Protein 9CPF (pdb70)

Solvent-accessible surface area: 84916 Å² total; per-residue (Å²): 67,85,63,40,49,0,28,0,17,2,35,38,41,24,1,50,61,1,1,39,110,10,1,58,114,0,65,175,82,51,60,31,42,22,44,27,75,77,28,128,52,0,24,60,74,0,40,34,19,6,72,62,32,70,20,0,0,0,0,4,49,15,1,6,21,0,0,19,9,21,102,77,48,11,18,13,88,10,89,10,94,163,73,12,56,85,108,2,54,92,100,0,11,87,10,0,95,30,123,61,107,17,9,0,1,0,3,0,12,10,1,0,2,1,0,26,10,85,111,31,16,90,126,36,13,71,40,3,78,80,1,38,65,28,2,156,116,9,98,98,125,66,60,17,0,1,29,1,9,3,50,66,2,38,16,2,4,2,2,2,5,7,33,36,5,64,4,14,79,123,100,145,55,141,51,67,60,140,38,18,1,1,61,43,84,7,0,32,29,0,0,54,33,1,25,46,2,24,139,81,166,30,12,91,31,117,5,50,52,76,83,4,38,43,7,1,24,144,15,82,0,0,0,6,3,9,1,0,13,5,3,19,61,4,78,113,37,182,24,70,31,8,20,39,54,4,1,38,9,115,63,69,52,1,53,0,8,10,0,0,5,0,0,0,6,1,40,42,4,73,7,78,132,42,0,48,61,0,0,16,92,32,2,1,33,48,121,4,0,88,24,5,25,84,33,44,15,7,0,10,2,0,6,67,61,7,22,118,86,31,44,176,30,104,62,8,53,8,2,86,85,1,18,91,75,13,90,70,9,5,20,26,23,35,1,47,7,3,14,20,6,0,54,28,2,1,46,15,2,10,50,57,163,43,81,18,66,90,1,0,111,32,4,46,52,6,10,72,19,14,109,61,2,52,64,0,0,25,75,0,0,43,22,11,13,50,61,62,77,155,102,47,32,14,143,101,0,8,53,5,0,63,75,1,0,6,1,1,11,20,49,25,40,103,30,0,87,30,11,10,181,61,22,102,9,62,71,123,113,38,6,67,32,6,39,159,2,5,76,56,1,13,72,95,65,68,26,18,14,0,7,1,0,0,4,0,0,8,2,0,33,0,0,68,54,0,89,110,62,91,41,58,72,12,0,23,53,3,0,38,21,1,0,28,1,2,6,98,56,29,46,102,55,7,74,70,73,118,10,10,77,7,0,25,43,63,0,68,117,70,116,73,43,46,0,31,0,24,3,38,38,44,20,0,57,88,1,1,40,112,8,1,60,104,0,80,181,76,52,60,34,41,21,49,26,79,78,33,130,57,0,24,65,57,0,36,17,16,5,52,46,34,74,20,0,0,0,0,3,46,16,2,6,22,0,0,20,9,20,112,77,50,13,17,13,95,9,83,10,93,172,67,12,48,100,116,1,55,91,86,0,9,86,9,0,91,32,116,64,110,20,9,0,0,0,2,0,14,10,0,1,1,1,0,29,9,86,104,30,0,40,40,36,12,54,40,4,78,59,1,41,48,10,2,152,8,0,96,58,42,62,61,16,1,2,25,2,11,2,54,64,2,39,15,0,20,5,3,1,38,7,54,108,9,58,68,83,10,7,63,27,0,0,54,35,0,27,45,3,28,150,84,68,29,10,78,32,99,3,50,54,78,78,4,37,38,6,1,24,147,13,86,0,0,0,5,5,8,0,1,11,4,3,19,58,3,76,110,42,182,24,70,34,9,20,42,26,4,0,17,10,53,59,30,53,2,85,2,32,5,0,0,4,0,0,0,6,1,40,43,4,75,7,80,131,40,0,51,65,0,0,18,91,32,1,2,29,51,111,3,0,89,27,4,25,85,32,44,14,8,1,7,2,0,6,68,57,7,18,118,84,35,44,170,28,102,61,9,53,11,2,89,78,0,18,91,56,6,123,79,10,70,24,85,46,88,9,52,8,58,15,27,6,2,58,23,3,2,39,13,2,9,54,57,162,38,79,19,76,92,0,0,128,39,7,48,71,0,26,122,30,18,103,44,2,30,64,2,0,16,128,0,0,68,54,34,14,76,104,88,46,28,160,100,0,10,83,5,0,84,110,5,0,42,17,7,9,174,105,38,98,118,30,0,90,24,11,7,176,56,22,100,10,59,71,103,110,35,7,65,20,5,37,137,3,5,73,57,0,13,74,97,70,65,30,18,12,0,7,1,0,0,3,0,0,6,3,0,24,0,0,80,51,0,92,110,57,138,43,53,29,11,2,27,43,2,0,43,28,0,0,35,2,4,0,97,54,31,27,125,54,11,103,76,67,140,18,12,58,8,0,13,93,59,0,127,112,64,120,75,43,49,0,26,0,20,2,32,35,41,24,1,58,88,2,1,41,112,8,1,62,103,0,81,175,91,50,62,34,43,22,50,25,74,76,32,130,58,0,24,70,50,0,34,19,10,6,68,55,37,74,12,0,0,0,0,4,50,15,2,6,29,1,0,20,10,20,105,75,50,15,17,14,90,8,87,10,92,148,73,11,53,66,104,1,59,89,96,0,12,96,9,0,100,27,124,58,107,13,8,0,1,0,2,0,3,9,0,1,2,1,0,27,9,83,109,34,14,90,127,36,12,72,40,4,79,85,1,37,67,25,2,156,121,11,98,98,118,64,56,15,1,2,29,2,10,3,51,66,2,38,16,1,6,4,3,3,3,6,34,35,2,69,6,15,120,144,171,42,153,56,64,85,180,50,34,2,2,46,44,84,6,0,63,27,0,0,54,35,0,25,46,3,28,146,84,67,30,12,93,30,106,5,50,53,76,83,4,38,38,7,0,24,110,13,87,0,0,0,5,4,9,0,0,12,4,2,25,56,3,74,113,40,186,24,75,31,8,20,41,45,6,1,38,10,110,68,62,52,2,53,1,12,10,0,0,5,0,0,0,6,1,38,45,2,76,8,77,132,41,0,54,65,0,0,17,92,30,2,2,26,53,102,3,0,88,24,4,25,85,33,34,15,8,0,9,2,0,6,68,59,5,38,124,82,31,44,172,28,105,64,12,56,8,1,74,82,0,7,84,76,12,92,67,8,5,24,27,47,67,1,47,9,3,14,29,6,2,55,27,3,3,52,14,2,11,54,57,158,37,79,20,84,92,1,2,137,41,6,33,65,1,17,108,27,14,48,57,2,30,60,0,0,6,83,0,0,75,20,33,17,56,70,50,84,124,98,67,39,4,133,83,0,10,72,4,0,83,105,3,0,41,17,7,9,174,103,40,96,119,48,0,80,27,10,9,167,69,22,102,10,64,34,106,99,38,6,66,46,5,41,104,2,5,75,53,1,10,71,94,68,63,29,19,10,0,7,1,0,0,3,0,0,6,3,0,21,0,0,74,48,0,85,107,60,142,26,56,24,11,1,44,36,3,0,42,29,0,0,35,3,4,0,97,56,30,29,123,55,12,101,75,67,136,11,15,79,4,0,17,106,66,0,128,111,125,18,116,136,42,45,0,28,0,21,2,35,35,38,21,1,60,90,0,1,41,109,8,1,59,105,0,82,183,83,48,60,35,43,23,48,29,73,82,30,133,57,0,31,65,62,0,38,25,13,6,70,70,28,62,11,0,0,0,1,4,46,16,2,6,26,1,0,20,9,14,104,77,51,13,16,13,99,9,88,10,95,147,74,12,54,66,97,1,22,30,85,0,9,57,10,0,92,21,39,41,59,19,1,0,1,0,2,0,3,10,0,1,2,1,0,29,10,85,110,30,15,91,130,38,13,72,40,3,80,80,2,39,64,28,2,156,116,8,95,97,123,60,61,14,0,1,32,1,9,3,51,66,3,38,15,1,5,2,2,0,5,7,33,35,5,66,5,14,90,117,103,116,55,59,65,60,86,162,45,20,2,1,72,44,86,8,0,44,27,0,0,54,36,0,24,44,3,28,148,82,69,30,12,93,30,117,5,50,52,79,82,4,37,41,6,1,25,139,14,80,0,0,0,7,2,8,1,1,12,4,3,23,59,4,77,112,43,183,24,69,30,10,20,40,44,4,1,37,9,113,71,70,50,2,54,0,9,8,1,0,4,0,0,0,6,1,39,43,3,67,8,74,128,37,0,45,64,0,0,16,91,35,2,1,25,58,98,2,0,86,22,5,23,84,38,36,14,8,1,7,2,0,7,53,56,4,42,119,103,34,52,94,33,102,64,15,58,8,1,63,82,0,8,82,74,15,94,70,8,7,21,22,20,40,1,50,6,2,13,24,8,1,68,24,4,2,48,18,3,9,52,57,161,39,80,21,75,72,1,0,110,24,5,47,54,6,12,84,20,12,102,56,2,43,74,0,0,14,76,0,0,51,20,24,15,53,74,61,82,150,103,76,33,8,53,122,0,2,54,6,0,95,94,1,0,34,10,2,13,158,106,29,100,120,29,0,78,22,9,10,164,139,22,100,10,57,64,111,103,37,7,63,47,6,41,156,3,5,73,51,1,11,70,96,66,68,27,19,11,0,7,1,0,0,3,0,0,7,2,0,28,1,0,90,47,0,90,109,60,132,52,52,56,10,0,38,47,3,0,32,26,1,0,31,3,4,6,100,56,33,35,106,58,10,74,74,72,145,12,15,67,5,0,13,94,66,0,141,106,108,76,52,43,2,107,8,0,115,64,0,9,111,6,0,54,56,6,46,192,113,68,115,62,50,2,112,7,0,125,71,0,8,120,11,0,54,67,11,43,190,164,76,106,64,35,2,97,3,0,121,78,0,8,122,18,0,54,62,6,44,188,159,80,117,48,45,1,47,5,0,121,70,0,6,121,12,0,53,52,4,45,190,159,62

Secondary structure (DSSP, 8-state):
--TTSEEEE--TTS-HHHHHHHHHHHHHHH---EEEE--TTHHHHHHHHHTTT-S-SEEEEEGGGHHHHHHTT-BPPP---HHHHTTB-HHHHHHTEETTEE-SEEEEEE--EEEEETTT-SS--SBGGGHHHHHHHHHTTT-EEE----SSHHHHHHHHHHTT-EEEEEETTEEEEEEEESSSHHHHHHHHHHHHHHHTTSS-TT--HHHHHHHHHTT-EEEEEE-GGGHHHHHHHT--EEEEPPPBBTTB---PEEEEEEEEEBTT-S-HHHHHHHIIIIISSHHHHHHHHHHS--SEESBHHHHHHHTT-HHHHHHHHHHHHSEEPP-STTHHHHHHHHHHHHHHHHHTSS-HHHHHHHHHHHHHHHHHHHHHHHHHHHHHHHSS---HHHHHHHHHIIIIIHHHHHHTHHHHHHHHHHHT--SHHHHHTHHHHHHHHTTTS---HHHHHHHHHHHHHHHHHHHHTT-GGGHHHHHHHHHHHHHHHHHHHHHHTTHHHHHHHHT--/--TTSEEEE--TTS-HHHHHHHHHHHHHHH---EEEE--TTHHHHHHHHHHTT-S-SEEEEEGGGHHHHHHTT-BPPP---HHHHHTB-HHHHHHTEETTEE-SEEEEEE--EEEEETTT-SS--SBGGGHHHHHHHHHHHT-BS-----SSHHHHHHHHHH---SSHHHHHHHHHHHHHHHTTSS-TT--HHHHHHHHHTTSBSEEEE-GGGHHHHHHHT--EEEEPPPBBTTB---PEEEEEEEEEBTT-S-HHHHHHHIIIIISSHHHHHHHHHHS--SEESBHHHHHHHTT-HHHHHHHHHHHHSEEPP--TTHHHHHHHHHHHHHHHHHTSS-HHHHHHHHHHHHHHHHHHHHHHHHHHHHHHH--HHHHHHHHHHHHHHHHHHHTHHHHHHHHHHHT--SHHHHHHHHHHHHHTTTTS---HHHHHHHHHHHHHHHHHHHHTT-GGGHHHHHHHHHHHHHHHSHHHHHHTTHHHHHHHHH--/--TTSEEEE--TTS-HHHHHHHHHHHHHHH---EEEE--TTHHHHHHHHHTTT-S-SEEEEEGGGHHHHHHTT-BPPP---HHHHTTB-HHHHHHTEETTEE-SEEEEEE--EEEEETTT-SS--SBGGGHHHHHHHHHTTT-EEE----SSHHHHHHHHHHTT-EEEE---S-EEEEEESSSHHHHHHHHHHHHHHHTTSS-TT--HHHHHHHHHTTSEEEEEE-GGGHHHHHHHT--EEEEPPPEETTEE--PEEEEEEEEEBTT-TTHHHHHHIIIIIISSHHHHHHHHHHS--SEESBHHHHHHHTT-HHHHHHHHHHHHSEEPP--TTHHHHHHHHHHHHHHHHHTSS-HHHHHHHHHHHHHHHHHHHHHHHHHHHHHHHS----HHHHHHHHHHHHHHHHHHHHTHHHHHHHHHHHT--SHHHHHHHHHHHHHTTTTS---HHHHHHHHHHHHHHHHHHHHTT-GGGHHHHHHHHHHHHHHH-HHHHHHTTHHHHHHHHT--/-PPTTSEEEE--TTS-HHHHHHHHHHHHHHH---EEEE--SSHHHHHHHHHHTT-S-SEEEEEGGGHHHHHHTT-BPPP---HHHHTTB-HHHHHHTEETTEE-SEEEEEE--EEEEETTT-SS--SBGGGHHHHHHHHHHHT-EEE----SSHHHHHHHHHHTT-EEEEEETTEEEEEEEESSSHHHHHHHHHHHHHHHTTSS-TT--HHHHHHHHHTTSEEEEEE-GGGHHHHHHHT--EEEEPPPEETTEE--PEEEEEEEEEBTT-S-HHHHHHHIIIIISSHHHHHHHHHHS--SEESBHHHHHHHTT-HHHHHHHHHHHHSEEPP--TTHHHHHHHHHHHHHHHHHTSS-HHHHHHHHHHHHHHHHHHHHHHHHHHHHHHHS----HHHHHHHHHIIIIIHHHHHHTHHHHHHHHHHHT--SHHHHHTHHHHHHHTTTTS---HHHHHHHHHHHHHHHHHHHHTT-GGGHHHHHHHHHHHHHHHHHHHHHHTTHHHHHHHHT--/-HHHHHHHHHHHHHHHHHHHH-/-HHHHHHHHHHHHHHHHHHH-/-HHHHHHHHHHHHHHHHHHH-/-HHHHHHHHHHHHHHHHHHH-

Radius of gyration: 46.0 Å; Cα contacts (8 Å, |Δi|>4): 3985; chains: 8; bounding box: 107×63×140 Å

Sequence (2100 aa):
IEEGKLVIWINGDKGYNGLAEVGKKFEKDTGIKVTVEHPDKLEEKFPQVAATGDGPDIIFWAHDRFFGGYAQSGLLAEITPDKAFQDKLYPFTWDAVRYNGKLIAYPIAVEALSLIYNKDLLPNPPKTWEEIPALDKELKAKGKSALMFNLQEPYFTWPLIAADGGYAFKYENGKYDIKDVGVDNAGAKAGLTFLVDLIKNKHMNADTDYSSSIAEAAFNKGETAMTINGPWAWSNIDTSKVNYGVTVLPTFKGQPSKPFVGVLSAGINAASPNKELAKEFLENYLLTDEGLEAVNKDKPLGAVALKSYEEELAKDPRIAATMENAQKGEIMPNIPQMSSAFWYAVRTAVINAASGRQTVDEALKDAQTGSELYRQSLEIISSRYLREQATGAADGATSRKALETLRRVGDGVQRNHETAFQGMLRKLDIKNEDDVKSLSRVMIHVFSDGVTNWGRIVTLISFGAFVAKHLKTINQESCIEPLAESITDVLVRTKRDWLVKQRGWDGFVEFFHVIEEGKLVIWINGDKGYNGLAEVGKKFEKDTGIKVTVEHPDKLEEKFPQVAATGDGPDIIFWAHDRFFGGYAQSGLLAEITPDKAFQDKLYPFTWDAVRYNGKLIAYPIAVEALSLIYNKDLLPNPPKTWEEIPALDKELKAKGKSALMFNLQEPYFTWPLIAADGVDNAGAKAGLTFLVDLIKNKHMNADTDYSSSIAEAAFNKGETAMTINGPWAWSNIDTSKVNYGVTVLPTFKGQPSKPFVGVLSAGINAASPNKELAKEFLENYLLTDEGLEAVNKDKPLGAVALKSYEEELAKDPRIAATMENAQKGEIMPNIPQMSSAFWYAVRRTAVINAASGRQTVDEALKDAQTGSELYRQSLEIISSRYLREQATGATSRKALETLRRVGDGVQRNHETAFQGMLRKLDIKNEDDVKSLSRVMIHVFSDGVTNWGRIVTLISFGAFVAKHLKTINQESCIEPLAESITDVLVRTKRDWLVKQRGWDGFVEFFHVIEEGKLVIWINGDKGYNGLAEVGKKFEKDTGIKVTVEHPDKLEEKFPQVAATGDGPDIIFWAHDRFFGGYAQSGLLAEITPDKAFQDKLYPFTWDAVRYNGKLIAYPIAVEALSLIYNKDLLPNPPKTWEEIPALDKELKAKGKSALMFNLQEPYFTTWPLIAADGGYAFKYNGKYDIKDVGVDNAGAKAGLTFLVDLIKNKHMNADTDYSSSIAEAAFNKGETAMTINGPWAWSNIDTSKVNYGVTVLPTFKGQPSKPFVGVLSAGINAASPNKELAKEFLENYLLTDEGLEAVNKDKPLGAVALKSYEEELAKDPRIAATMMENAQKGEIMPNIPQMSSAFWYAVRRTAVINAASGRQTVDEALKDAQTGSELYRQSLEIISSRYLREQATGAADGATSRKALETLRRVGDGVQRNHETAFQGMLRKLDIKNEDDVKSLSRVMIHVFSDGVTNWGRIVTLISFGAFVAKHLKTINQESCIEPLAESITDVLVRTKRDWLVKQRGWDGFVEFFHVKIEEGKLVIWINGDKGYNGLAEVGKKFEKDTGIKVTVEHPDKLEEKFPQVAATGDGPDIIFWAHDRFFGGYAQSGLLAEITPDKAFQDKLYPFTWDAVRYNGKLIAYPIAVEALSLIYNKDLLPNPPKTWEEIPALDKELKAKGKSALMFNLQEPYFTTWPLIAADGGYAFKYENGKYDIKDVGVDNAGAKAGLTFLVDLIKNKHMNADTDYSSSIAEAAFNKGETAMTINGPWAWSNIDTSKVNYGVTVLPTFKGQPSKPFVGVLSAGINAASPNKELAKEFLENYLLTDEGLEAVNKDKPLGAVALKSYEEELAKDPRIAATMMENAQKGEIMPNIPQMSSAFWYAVRTAVINAASGRQTVDEALKDAQTGSELYRQSLEIISSRYLREQATGAADGATSRKALETLRRVGDGVQRNHETAFQGMLRKLDIKNEDDVKSLSRVMIHVFSDGVTNWGRIVTLISFGAFVAKHLKTINQESCIEPLAESITDVLVRTKRDWLVKQRGWDGFVEFFHVSSTMGQAGRQLAIIGDDINRRYSTMGQAGRQLAIIGDDINRRYSTMGQAGRQLAIIGDDINRRYSTMGQAGRQLAIIGDDINRRY

Structure (mmCIF, N/CA/C/O backbone):
data_9CPF
#
_entry.id   9CPF
#
_cell.length_a   88.757
_cell.length_b   110.517
_cell.length_c   126.019
_cell.angle_alpha   90.00
_cell.angle_beta   101.17
_cell.angle_gamma   90.00
#
_symmetry.space_group_name_H-M   'P 1 21 1'
#
loop_
_entity.id
_entity.type
_entity.pdbx_description
1 polymer 'Induced myeloid leukemia cell differentiation protein Mcl-1'
2 polymer 'Bcl-2 homologous antagonist/killer'
3 branched alpha-D-glucopyranose-(1-4)-alpha-D-glucopyranose
4 water water
#
loop_
_atom_site.group_PDB
_atom_site.id
_atom_site.type_symbol
_atom_site.label_atom_id
_atom_site.label_alt_id
_atom_site.label_comp_id
_atom_site.label_asym_id
_atom_site.label_entity_id
_atom_site.label_seq_id
_atom_site.pdbx_PDB_ins_code
_atom_site.Cartn_x
_atom_site.Cartn_y
_atom_site.Cartn_z
_atom_site.occupancy
_atom_site.B_iso_or_equiv
_atom_site.auth_seq_id
_atom_site.auth_comp_id
_atom_site.auth_asym_id
_atom_site.auth_atom_id
_atom_site.pdbx_PDB_model_num
ATOM 1 N N . ILE A 1 2 ? -0.963 41.782 2.223 1.00 41.67 806 ILE A N 1
ATOM 2 C CA . ILE A 1 2 ? -1.443 42.474 1.000 1.00 39.06 806 ILE A CA 1
ATOM 3 C C . ILE A 1 2 ? -0.576 43.693 0.745 1.00 36.54 806 ILE A C 1
ATOM 4 O O . ILE A 1 2 ? -0.472 44.575 1.596 1.00 37.10 806 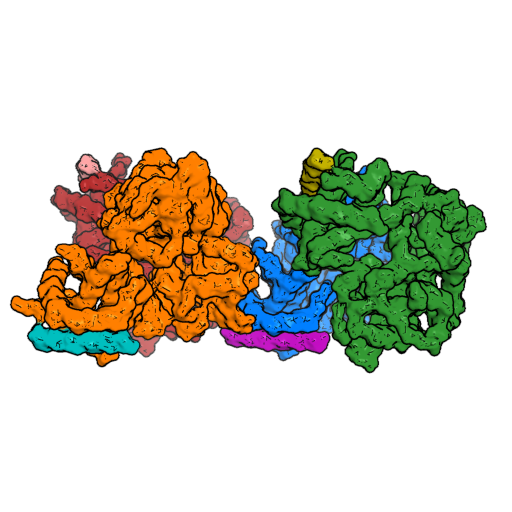ILE A O 1
ATOM 19 N N . GLU A 1 3 ? -0.025 43.801 -0.449 1.00 39.21 807 GLU A N 1
ATOM 20 C CA . GLU A 1 3 ? 0.964 44.823 -0.747 1.00 34.62 807 GLU A CA 1
ATOM 21 C C . GLU A 1 3 ? 0.305 46.174 -0.979 1.00 40.45 807 GLU A C 1
ATOM 22 O O . GLU A 1 3 ? -0.648 46.280 -1.746 1.00 31.22 807 GLU A O 1
ATOM 34 N N . GLU A 1 4 ? 0.799 47.200 -0.278 1.00 35.78 808 GLU A N 1
ATOM 35 C CA . GLU A 1 4 ? 0.327 48.563 -0.497 1.00 30.58 808 GLU A CA 1
ATOM 36 C C . GLU A 1 4 ? 0.896 49.104 -1.803 1.00 29.88 808 GLU A C 1
ATOM 37 O O . GLU A 1 4 ? 2.043 48.832 -2.146 1.00 41.86 808 GLU A O 1
ATOM 41 N N . GLY A 1 5 ? 0.094 49.881 -2.520 1.00 31.80 809 GLY A N 1
ATOM 42 C CA . GLY A 1 5 ? 0.518 50.579 -3.724 1.00 36.13 809 GLY A CA 1
ATOM 43 C C . GLY A 1 5 ? 0.308 49.841 -5.026 1.00 33.55 809 GLY A C 1
ATOM 44 O O . GLY A 1 5 ? 0.866 50.240 -6.046 1.00 33.56 809 GLY A O 1
ATOM 48 N N . LYS A 1 6 ? -0.461 48.766 -5.018 1.00 29.20 810 LYS A N 1
ATOM 49 C CA . LYS A 1 6 ? -0.869 48.055 -6.219 1.00 30.16 810 LYS A CA 1
ATOM 50 C C . LYS A 1 6 ? -2.259 47.500 -5.923 1.00 30.43 810 LYS A C 1
ATOM 51 O O . LYS A 1 6 ? -2.724 47.520 -4.778 1.00 29.61 810 LYS A O 1
ATOM 70 N N . LEU A 1 7 ? -2.925 46.977 -6.957 1.00 27.24 811 LEU A N 1
ATOM 71 C CA . LEU A 1 7 ? -4.200 46.295 -6.764 1.00 26.07 811 LEU A CA 1
ATOM 72 C C . LEU A 1 7 ? -4.097 44.871 -7.292 1.00 31.88 811 LEU A C 1
ATOM 73 O O . LEU A 1 7 ? -3.567 44.648 -8.382 1.00 30.53 811 LEU A O 1
ATOM 89 N N . VAL A 1 8 ? -4.575 43.912 -6.504 1.00 29.01 812 VAL A N 1
ATOM 90 C CA . VAL A 1 8 ? -4.751 42.522 -6.919 1.00 26.54 812 VAL A CA 1
ATOM 91 C C . VAL A 1 8 ? -6.247 42.278 -6.964 1.00 22.27 812 VAL A C 1
ATOM 92 O O . VAL A 1 8 ? -6.967 42.613 -6.020 1.00 23.18 812 VAL A O 1
ATOM 105 N N . ILE A 1 9 ? -6.725 41.735 -8.084 1.00 26.05 813 ILE A N 1
ATOM 106 C CA . ILE A 1 9 ? -8.141 41.535 -8.334 1.00 27.64 813 ILE A CA 1
ATOM 107 C C . ILE A 1 9 ? -8.340 40.050 -8.620 1.00 28.51 813 ILE A C 1
ATOM 108 O O . ILE A 1 9 ? -7.572 39.471 -9.393 1.00 28.34 813 ILE A O 1
ATOM 124 N N . TRP A 1 10 ? -9.345 39.443 -7.993 1.00 27.60 814 TRP A N 1
ATOM 125 C CA . TRP A 1 10 ? -9.756 38.071 -8.329 1.00 27.44 814 TRP A CA 1
ATOM 126 C C . TRP A 1 10 ? -11.115 38.046 -9.019 1.00 27.32 814 TRP A C 1
ATOM 127 O O . TRP A 1 10 ? -12.069 38.683 -8.565 1.00 28.05 814 TRP A O 1
ATOM 148 N N . ILE A 1 11 ? -11.216 37.263 -10.091 1.00 26.10 815 ILE A N 1
ATOM 149 C CA . ILE A 1 11 ? -12.461 37.081 -10.813 1.00 26.71 815 ILE A CA 1
ATOM 150 C C . ILE A 1 11 ? -12.462 35.671 -11.389 1.00 27.74 815 ILE A C 1
ATOM 151 O O . ILE A 1 11 ? -11.412 35.082 -11.639 1.00 26.80 815 ILE A O 1
ATOM 167 N N . ASN A 1 12 ? -13.646 35.123 -11.585 1.00 25.86 816 ASN A N 1
ATOM 168 C CA . ASN A 1 12 ? -13.717 33.734 -12.007 1.00 27.22 816 ASN A CA 1
ATOM 169 C C . ASN A 1 12 ? -13.188 33.547 -13.418 1.00 26.88 816 ASN A C 1
ATOM 170 O O . ASN A 1 12 ? -13.318 34.402 -14.293 1.00 26.85 816 ASN A O 1
ATOM 181 N N . GLY A 1 13 ? -12.638 32.369 -13.658 1.00 29.17 817 GLY A N 1
ATOM 182 C CA . GLY A 1 13 ? -11.992 32.115 -14.927 1.00 31.18 817 GLY A CA 1
ATOM 183 C C . GLY A 1 13 ? -12.917 32.015 -16.135 1.00 35.27 817 GLY A C 1
ATOM 184 O O . GLY A 1 13 ? -12.409 31.934 -17.252 1.00 32.75 817 GLY A O 1
ATOM 188 N N . ASP A 1 14 ? -14.230 32.024 -15.947 1.00 32.35 818 ASP A N 1
ATOM 189 C CA . ASP A 1 14 ? -15.145 32.074 -17.085 1.00 35.00 818 ASP A CA 1
ATOM 190 C C . ASP A 1 14 ? -15.540 33.492 -17.460 1.00 28.78 818 ASP A C 1
ATOM 191 O O . ASP A 1 14 ? -16.296 33.654 -18.398 1.00 32.00 818 ASP A O 1
ATOM 200 N N . LYS A 1 15 ? -15.050 34.507 -16.752 1.00 30.83 819 LYS A N 1
ATOM 201 C CA . LYS A 1 15 ? -15.401 35.882 -17.060 1.00 31.98 819 LYS A CA 1
ATOM 202 C C . LYS A 1 15 ? -14.285 36.566 -17.854 1.00 26.59 819 LYS A C 1
ATOM 203 O O . LYS A 1 15 ? -13.212 36.002 -18.113 1.00 27.85 819 LYS A O 1
ATOM 222 N N . GLY A 1 16 ? -14.537 37.825 -18.201 1.00 27.14 820 GLY A N 1
ATOM 223 C CA . GLY A 1 16 ? -13.622 38.575 -19.039 1.00 31.52 820 GLY A CA 1
ATOM 224 C C . GLY A 1 16 ? -12.450 39.163 -18.293 1.00 32.73 820 GLY A C 1
ATOM 225 O O . GLY A 1 16 ? -12.288 40.385 -18.251 1.00 29.03 820 GLY A O 1
ATOM 229 N N . TYR A 1 17 ? -11.607 38.299 -17.730 1.00 30.27 821 TYR A N 1
ATOM 230 C CA . TYR A 1 17 ? -10.488 38.759 -16.904 1.00 31.10 821 TYR A CA 1
ATOM 231 C C . TYR A 1 17 ? -9.393 39.407 -17.742 1.00 34.78 821 TYR A C 1
ATOM 232 O O . TYR A 1 17 ? -8.663 40.257 -17.228 1.00 30.33 821 TYR A O 1
ATOM 250 N N . ASN A 1 18 ? -9.281 39.060 -19.030 1.00 35.36 822 ASN A N 1
ATOM 251 C CA . ASN A 1 18 ? -8.330 39.761 -19.889 1.00 37.01 822 ASN A CA 1
ATOM 252 C C . ASN A 1 18 ? -8.835 41.159 -20.194 1.00 33.56 822 ASN A C 1
ATOM 253 O O . ASN A 1 18 ? -8.067 42.126 -20.165 1.00 33.66 822 ASN A O 1
ATOM 264 N N . GLY A 1 19 ? -10.141 41.292 -20.412 1.00 30.21 823 GLY A N 1
ATOM 265 C CA . GLY A 1 19 ? -10.717 42.619 -20.554 1.00 30.78 823 GLY A CA 1
ATOM 266 C C . GLY A 1 19 ? -10.562 43.443 -19.291 1.00 35.48 823 GLY A C 1
ATOM 267 O O . GLY A 1 19 ? -10.314 44.648 -19.354 1.00 30.50 823 GLY A O 1
ATOM 271 N N . LEU A 1 20 ? -10.705 42.806 -18.124 1.00 32.41 824 LEU A N 1
ATOM 272 C CA . LEU A 1 20 ? -10.528 43.526 -16.869 1.00 28.60 824 LEU A CA 1
ATOM 273 C C . LEU A 1 20 ? -9.082 43.993 -16.713 1.00 27.31 824 LEU A C 1
ATOM 274 O O . LEU A 1 20 ? -8.824 45.119 -16.266 1.00 30.79 824 LEU A O 1
ATOM 290 N N . ALA A 1 21 ? -8.127 43.162 -17.120 1.00 28.94 825 ALA A N 1
ATOM 291 C CA . ALA A 1 21 ? -6.739 43.577 -17.071 1.00 33.77 825 ALA A CA 1
ATOM 292 C C . ALA A 1 21 ? -6.465 44.769 -17.979 1.00 33.65 825 ALA A C 1
ATOM 293 O O . ALA A 1 21 ? -5.618 45.605 -17.662 1.00 31.90 825 ALA A O 1
ATOM 300 N N . GLU A 1 22 ? -7.164 44.876 -19.103 1.00 35.26 826 GLU A N 1
ATOM 301 C CA . GLU A 1 22 ? -6.995 46.034 -19.980 1.00 33.46 826 GLU A CA 1
ATOM 302 C C . GLU A 1 22 ? -7.451 47.310 -19.295 1.00 34.23 826 GLU A C 1
ATOM 303 O O . GLU A 1 22 ? -6.829 48.366 -19.456 1.00 34.82 826 GLU A O 1
ATOM 315 N N . VAL A 1 23 ? -8.583 47.254 -18.595 1.00 30.71 827 VAL A N 1
ATOM 316 C CA . VAL A 1 23 ? -8.999 48.377 -17.759 1.00 31.02 827 VAL A CA 1
ATOM 317 C C . VAL A 1 23 ? -7.924 48.699 -16.728 1.00 38.42 827 VAL A C 1
ATOM 318 O O . VAL A 1 23 ? -7.693 49.871 -16.397 1.00 32.76 827 VAL A O 1
ATOM 331 N N . GLY A 1 24 ? -7.299 47.670 -16.171 1.00 31.28 828 GLY A N 1
ATOM 332 C CA . GLY A 1 24 ? -6.203 47.869 -15.237 1.00 33.30 828 GLY A CA 1
ATOM 333 C C . GLY A 1 24 ? -5.003 48.551 -15.854 1.00 35.54 828 GLY A C 1
ATOM 334 O O . GLY A 1 24 ? -4.352 49.357 -15.194 1.00 28.63 828 GLY A O 1
ATOM 338 N N . LYS A 1 25 ? -4.731 48.280 -17.138 1.00 32.38 829 LYS A N 1
ATOM 339 C CA . LYS A 1 25 ? -3.626 48.955 -17.815 1.00 36.50 829 LYS A CA 1
ATOM 340 C C . LYS A 1 25 ? -3.907 50.433 -18.044 1.00 36.88 829 LYS A C 1
ATOM 341 O O . LYS A 1 25 ? -2.980 51.247 -18.042 1.00 36.86 829 LYS A O 1
ATOM 345 N N . LYS A 1 26 ? -5.155 50.816 -18.274 1.00 31.53 830 LYS A N 1
ATOM 346 C CA . LYS A 1 26 ? -5.447 52.232 -18.344 1.00 29.45 830 LYS A CA 1
ATOM 347 C C . LYS A 1 26 ? -5.342 52.901 -16.981 1.00 32.99 830 LYS A C 1
ATOM 348 O O . LYS A 1 26 ? -4.906 54.043 -16.902 1.00 28.97 830 LYS A O 1
ATOM 367 N N . PHE A 1 27 ? -5.770 52.222 -15.915 1.00 31.86 831 PHE A N 1
ATOM 368 C CA . PHE A 1 27 ? -5.536 52.729 -14.563 1.00 31.80 831 PHE A CA 1
ATOM 369 C C . PHE A 1 27 ? -4.050 52.954 -14.330 1.00 31.74 831 PHE A C 1
ATOM 370 O O . PHE A 1 27 ? -3.630 54.015 -13.861 1.00 32.03 831 PHE A O 1
ATOM 387 N N . GLU A 1 28 ? -3.229 51.980 -14.718 1.00 28.78 832 GLU A N 1
ATOM 388 C CA . GLU A 1 28 ? -1.796 52.098 -14.521 1.00 33.68 832 GLU A CA 1
ATOM 389 C C . GLU A 1 28 ? -1.245 53.290 -15.295 1.00 31.76 832 GLU A C 1
ATOM 390 O O . GLU A 1 28 ? -0.426 54.058 -14.785 1.00 30.98 832 GLU A O 1
ATOM 402 N N . LYS A 1 29 ? -1.658 53.437 -16.539 1.00 30.71 833 LYS A N 1
ATOM 403 C CA . LYS A 1 29 ? -1.224 54.567 -17.357 1.00 36.74 833 LYS A CA 1
ATOM 404 C C . LYS A 1 29 ? -1.481 55.879 -16.644 1.00 34.19 833 LYS A C 1
ATOM 405 O O . LYS A 1 29 ? -0.611 56.752 -16.602 1.00 33.75 833 LYS A O 1
ATOM 424 N N . ASP A 1 30 ? -2.685 56.045 -16.101 1.00 29.63 834 ASP A N 1
ATOM 425 C CA . ASP A 1 30 ? -3.033 57.319 -15.491 1.00 31.05 834 ASP A CA 1
ATOM 426 C C . ASP A 1 30 ? -2.407 57.534 -14.129 1.00 34.60 834 ASP A C 1
ATOM 427 O O . ASP A 1 30 ? -2.258 58.694 -13.730 1.00 34.50 834 ASP A O 1
ATOM 436 N N . THR A 1 31 ? -2.104 56.448 -13.366 1.00 28.92 835 THR A N 1
ATOM 437 C CA . THR A 1 31 ? -1.750 56.538 -11.953 1.00 27.45 835 THR A CA 1
ATOM 438 C C . THR A 1 31 ? -0.401 55.945 -11.600 1.00 29.84 835 THR A C 1
ATOM 439 O O . THR A 1 31 ? 0.113 56.224 -10.504 1.00 29.36 835 THR A O 1
ATOM 450 N N . GLY A 1 32 ? 0.187 55.146 -12.474 1.00 28.78 836 GLY A N 1
ATOM 451 C CA . GLY A 1 32 ? 1.355 54.371 -12.146 1.00 25.83 836 GLY A CA 1
ATOM 452 C C . GLY A 1 32 ? 1.098 53.139 -11.301 1.00 28.67 836 GLY A C 1
ATOM 453 O O . GLY A 1 32 ? 2.048 52.406 -11.012 1.00 31.62 836 GLY A O 1
ATOM 457 N N . ILE A 1 33 ? -0.140 52.877 -10.896 1.00 32.94 837 ILE A N 1
ATOM 458 C CA . ILE A 1 33 ? -0.458 51.735 -10.032 1.00 27.12 837 ILE A CA 1
ATOM 459 C C . ILE A 1 33 ? -0.691 50.504 -10.895 1.00 26.67 837 ILE A C 1
ATOM 460 O O . ILE A 1 33 ? -1.609 50.499 -11.731 1.00 26.44 837 ILE A O 1
ATOM 476 N N . LYS A 1 34 ? 0.082 49.449 -10.658 1.00 31.02 838 LYS A N 1
ATOM 477 C CA . LYS A 1 34 ? -0.076 48.187 -11.363 1.00 31.08 838 LYS A CA 1
ATOM 478 C C . LYS A 1 34 ? -1.305 47.457 -10.847 1.00 33.08 838 LYS A C 1
ATOM 479 O O . LYS A 1 34 ? -1.564 47.418 -9.643 1.00 28.59 838 LYS A O 1
ATOM 483 N N . VAL A 1 35 ? -2.032 46.833 -11.769 1.00 31.48 839 VAL A N 1
ATOM 484 C CA . VAL A 1 35 ? -3.253 46.102 -11.478 1.00 35.89 839 VAL A CA 1
ATOM 485 C C . VAL A 1 35 ? -3.067 44.670 -11.969 1.00 37.28 839 VAL A C 1
ATOM 486 O O . VAL A 1 35 ? -2.941 44.428 -13.177 1.00 33.54 839 VAL A O 1
ATOM 499 N N . THR A 1 36 ? -3.092 43.730 -11.042 1.00 29.76 840 THR A N 1
ATOM 500 C CA . THR A 1 36 ? -2.895 42.316 -11.322 1.00 36.17 840 THR A CA 1
ATOM 501 C C . THR A 1 36 ? -4.235 41.617 -11.191 1.00 29.70 840 THR A C 1
ATOM 502 O O . THR A 1 36 ? -4.809 41.571 -10.095 1.00 31.58 840 THR A O 1
ATOM 513 N N . VAL A 1 37 ? -4.684 41.002 -12.280 1.00 33.76 841 VAL A N 1
ATOM 514 C CA . VAL A 1 37 ? -5.919 40.236 -12.304 1.00 27.35 841 VAL A CA 1
ATOM 515 C C . VAL A 1 37 ? -5.561 38.757 -12.333 1.00 32.60 841 VAL A C 1
ATOM 516 O O . VAL A 1 37 ? -4.776 38.313 -13.182 1.00 31.02 841 VAL A O 1
ATOM 529 N N . GLU A 1 38 ? -6.145 37.999 -11.404 1.00 29.13 842 GLU A N 1
ATOM 530 C CA . GLU A 1 38 ? -5.947 36.563 -11.269 1.00 30.63 842 GLU A CA 1
ATOM 531 C C . GLU A 1 38 ? -7.312 35.881 -11.245 1.00 34.83 842 GLU A C 1
ATOM 532 O O . GLU A 1 38 ? -8.319 36.509 -10.924 1.00 30.08 842 GLU A O 1
ATOM 544 N N . HIS A 1 39 ? -7.344 34.594 -11.606 1.00 30.23 843 HIS A N 1
ATOM 545 C CA . HIS A 1 39 ? -8.569 33.792 -11.601 1.00 32.69 843 HIS A CA 1
ATOM 546 C C . HIS A 1 39 ? -8.294 32.430 -10.968 1.00 33.95 843 HIS A C 1
ATOM 547 O O . HIS A 1 39 ? -8.322 31.380 -11.625 1.00 33.24 843 HIS A O 1
ATOM 561 N N . PRO A 1 40 ? -8.066 32.414 -9.669 1.00 30.14 844 PRO A N 1
ATOM 562 C CA . PRO A 1 40 ? -7.801 31.143 -8.993 1.00 37.08 844 PRO A CA 1
ATOM 563 C C . PRO A 1 40 ? -9.016 30.234 -9.064 1.00 35.62 844 PRO A C 1
ATOM 564 O O . PRO A 1 40 ? -10.154 30.681 -9.197 1.00 30.53 844 PRO A O 1
ATOM 575 N N . ASP A 1 41 ? -8.758 28.931 -8.959 1.00 38.21 845 ASP A N 1
ATOM 576 C CA . ASP A 1 41 ? -9.830 27.960 -8.821 1.00 32.74 845 ASP A CA 1
ATOM 577 C C . ASP A 1 41 ? -10.510 28.084 -7.465 1.00 32.25 845 ASP A C 1
ATOM 578 O O . ASP A 1 41 ? -9.895 28.444 -6.455 1.00 32.07 845 ASP A O 1
ATOM 587 N N . LYS A 1 42 ? -11.808 27.795 -7.462 1.00 34.50 846 LYS A N 1
ATOM 588 C CA . LYS A 1 42 ? -12.634 27.844 -6.259 1.00 35.89 846 LYS A CA 1
ATOM 589 C C . LYS A 1 42 ? -12.467 29.175 -5.528 1.00 30.80 846 LYS A C 1
ATOM 590 O O . LYS A 1 42 ? -12.435 29.239 -4.298 1.00 30.50 846 LYS A O 1
ATOM 594 N N . LEU A 1 43 ? -12.367 30.265 -6.294 1.00 28.72 847 LEU A N 1
ATOM 595 C CA . LEU A 1 43 ? -12.061 31.546 -5.658 1.00 28.51 847 LEU A CA 1
ATOM 596 C C . LEU A 1 43 ? -13.142 31.914 -4.656 1.00 27.35 847 LEU A C 1
ATOM 597 O O . LEU A 1 43 ? -12.868 32.637 -3.696 1.00 31.62 847 LEU A O 1
ATOM 613 N N . GLU A 1 44 ? -14.390 31.467 -4.873 1.00 30.23 848 GLU A N 1
ATOM 614 C CA . GLU A 1 44 ? -15.447 31.851 -3.942 1.00 27.67 848 GLU A CA 1
ATOM 615 C C . GLU A 1 44 ? -15.288 31.183 -2.583 1.00 31.86 848 GLU A C 1
ATOM 616 O O . GLU A 1 44 ? -15.899 31.621 -1.602 1.00 25.83 848 GLU A O 1
ATOM 628 N N . GLU A 1 45 ? -14.518 30.105 -2.515 1.00 28.70 849 GLU A N 1
ATOM 629 C CA . GLU A 1 45 ? -14.134 29.481 -1.254 1.00 32.38 849 GLU A CA 1
ATOM 630 C C . GLU A 1 45 ? -12.772 29.950 -0.771 1.00 25.13 849 GLU A C 1
ATOM 631 O O . GLU A 1 45 ? -12.590 30.136 0.436 1.00 31.35 849 GLU A O 1
ATOM 643 N N . LYS A 1 46 ? -11.832 30.210 -1.691 1.00 27.38 850 LYS A N 1
ATOM 644 C CA . LYS A 1 46 ? -10.516 30.669 -1.276 1.00 31.35 850 LYS A CA 1
ATOM 645 C C . LYS A 1 46 ? -10.587 32.049 -0.637 1.00 27.95 850 LYS A C 1
ATOM 646 O O . LYS A 1 46 ? -9.893 32.325 0.342 1.00 30.15 850 LYS A O 1
ATOM 665 N N . PHE A 1 47 ? -11.417 32.948 -1.201 1.00 29.05 851 PHE A N 1
ATOM 666 C CA . PHE A 1 47 ? -11.464 34.317 -0.676 1.00 30.00 851 PHE A CA 1
ATOM 667 C C . PHE A 1 47 ? -11.714 34.344 0.819 1.00 27.66 851 PHE A C 1
ATOM 668 O O . PHE A 1 47 ? -10.951 35.013 1.540 1.00 27.99 851 PHE A O 1
ATOM 685 N N . PRO A 1 48 ? -12.776 33.725 1.363 1.00 27.11 852 PRO A N 1
ATOM 686 C CA . PRO A 1 48 ? -13.048 33.876 2.805 1.00 29.11 852 PRO A CA 1
ATOM 687 C C . PRO A 1 48 ? -11.998 33.214 3.660 1.00 33.78 852 PRO A C 1
ATOM 688 O O . PRO A 1 48 ? -11.776 33.623 4.811 1.00 36.88 852 PRO A O 1
ATOM 699 N N . GLN A 1 49 ? -11.341 32.205 3.121 1.00 30.97 853 GLN A N 1
ATOM 700 C CA . GLN A 1 49 ? -10.291 31.521 3.847 1.00 32.53 853 GLN A CA 1
ATOM 701 C C . GLN A 1 49 ? -9.109 32.450 4.041 1.00 34.39 853 GLN A C 1
ATOM 702 O O . GLN A 1 49 ? -8.686 32.692 5.176 1.00 34.54 853 GLN A O 1
ATOM 716 N N . VAL A 1 50 ? -8.619 33.048 2.950 1.00 29.12 854 VAL A N 1
ATOM 717 C CA . VAL A 1 50 ? -7.426 33.889 3.024 1.00 30.31 854 VAL A CA 1
ATOM 718 C C . VAL A 1 50 ? -7.744 35.259 3.585 1.00 35.10 854 VAL A C 1
ATOM 719 O O . VAL A 1 50 ? -6.932 35.854 4.299 1.00 34.15 854 VAL A O 1
ATOM 732 N N . ALA A 1 51 ? -8.907 35.807 3.243 1.00 30.89 855 ALA A N 1
ATOM 733 C CA . ALA A 1 51 ? -9.231 37.132 3.744 1.00 29.75 855 ALA A CA 1
ATOM 734 C C . ALA A 1 51 ? -9.390 37.120 5.258 1.00 28.79 855 ALA A C 1
ATOM 735 O O . ALA A 1 51 ? -9.166 38.147 5.909 1.00 36.88 855 ALA A O 1
ATOM 742 N N . ALA A 1 52 ? -9.780 35.981 5.837 1.00 33.59 856 ALA A N 1
ATOM 743 C CA . ALA A 1 52 ? -9.992 35.927 7.279 1.00 38.26 856 ALA A CA 1
ATOM 744 C C . ALA A 1 52 ? -8.690 36.064 8.056 1.00 33.97 856 ALA A C 1
ATOM 745 O O . ALA A 1 52 ? -8.712 36.465 9.222 1.00 34.59 856 ALA A O 1
ATOM 752 N N . THR A 1 53 ? -7.565 35.718 7.446 1.00 36.12 857 THR A N 1
ATOM 753 C CA . THR A 1 53 ? -6.245 35.909 8.028 1.00 42.97 857 THR A CA 1
ATOM 754 C C . THR A 1 53 ? -5.598 37.215 7.578 1.00 42.64 857 THR A C 1
ATOM 755 O O . THR A 1 53 ? -4.424 37.449 7.872 1.00 38.33 857 THR A O 1
ATOM 766 N N . GLY A 1 54 ? -6.344 38.074 6.894 1.00 35.86 858 GLY A N 1
ATOM 767 C CA . GLY A 1 54 ? -5.817 39.348 6.451 1.00 35.43 858 GLY A CA 1
ATOM 768 C C . GLY A 1 54 ? -5.078 39.348 5.137 1.00 39.39 858 GLY A C 1
ATOM 769 O O . GLY A 1 54 ? -4.419 40.343 4.811 1.00 35.43 858 GLY A O 1
ATOM 773 N N . ASP A 1 55 ? -5.218 38.298 4.339 1.00 32.43 859 ASP A N 1
ATOM 774 C CA . ASP A 1 55 ? -4.536 38.168 3.068 1.00 39.91 859 ASP A CA 1
ATOM 775 C C . ASP A 1 55 ? -5.560 38.228 1.924 1.00 32.85 859 ASP A C 1
ATOM 776 O O . ASP A 1 55 ? -6.724 38.598 2.113 1.00 30.03 859 ASP A O 1
ATOM 785 N N . GLY A 1 56 ? -5.119 37.867 0.725 1.00 31.92 860 GLY A N 1
ATOM 786 C CA . GLY A 1 56 ? -6.018 37.779 -0.395 1.00 31.90 860 GLY A CA 1
ATOM 787 C C . GLY A 1 56 ? -5.942 39.004 -1.284 1.00 26.24 860 GLY A C 1
ATOM 788 O O . GLY A 1 56 ? -5.069 39.868 -1.123 1.00 29.91 860 GLY A O 1
ATOM 792 N N . PRO A 1 57 ? -6.891 39.118 -2.215 1.00 28.45 861 PRO A N 1
ATOM 793 C CA . PRO A 1 57 ? -6.886 40.246 -3.158 1.00 25.41 861 PRO A CA 1
ATOM 794 C C . PRO A 1 57 ? -7.450 41.508 -2.538 1.00 23.95 861 PRO A C 1
ATOM 795 O O . PRO A 1 57 ? -8.146 41.479 -1.526 1.00 25.24 861 PRO A O 1
ATOM 806 N N . ASP A 1 58 ? -7.143 42.633 -3.189 1.00 24.78 862 ASP A N 1
ATOM 807 C CA . ASP A 1 58 ? -7.776 43.896 -2.792 1.00 26.33 862 ASP A CA 1
ATOM 808 C C . ASP A 1 58 ? -9.245 43.899 -3.152 1.00 23.64 862 ASP A C 1
ATOM 809 O O . ASP A 1 58 ? -10.058 44.448 -2.409 1.00 23.84 862 ASP A O 1
ATOM 818 N N . ILE A 1 59 ? -9.596 43.309 -4.297 1.00 23.54 863 ILE A N 1
ATOM 819 C CA . ILE A 1 59 ? -10.921 43.362 -4.875 1.00 23.02 863 ILE A CA 1
ATOM 820 C C . ILE A 1 59 ? -11.314 41.943 -5.284 1.00 24.65 863 ILE A C 1
ATOM 821 O O . ILE A 1 59 ? -10.515 41.239 -5.904 1.00 23.61 863 ILE A O 1
ATOM 837 N N . ILE A 1 60 ? -12.534 41.545 -4.939 1.00 22.34 864 ILE A N 1
ATOM 838 C CA . ILE A 1 60 ? -13.053 40.200 -5.240 1.00 22.32 864 ILE A CA 1
ATOM 839 C C . ILE A 1 60 ? -14.319 40.330 -6.066 1.00 21.86 864 ILE A C 1
ATOM 840 O O . ILE A 1 60 ? -15.247 41.053 -5.688 1.00 26.71 864 ILE A O 1
ATOM 856 N N . PHE A 1 61 ? -14.377 39.593 -7.181 1.00 24.16 865 PHE A N 1
ATOM 857 C CA . PHE A 1 61 ? -15.556 39.543 -8.038 1.00 24.40 865 PHE A CA 1
ATOM 858 C C . PHE A 1 61 ? -16.264 38.199 -7.891 1.00 27.25 865 PHE A C 1
ATOM 859 O O . PHE A 1 61 ? -15.628 37.152 -7.996 1.00 28.45 865 PHE A O 1
ATOM 876 N N . TRP A 1 62 ? -17.563 38.224 -7.622 1.00 26.40 866 TRP A N 1
ATOM 877 C CA . TRP A 1 62 ? -18.383 37.014 -7.633 1.00 27.86 866 TRP A CA 1
ATOM 878 C C . TRP A 1 62 ? -19.826 37.456 -7.738 1.00 24.89 866 TRP A C 1
ATOM 879 O O . TRP A 1 62 ? -20.135 38.623 -7.525 1.00 24.97 866 TRP A O 1
ATOM 900 N N . ALA A 1 63 ? -20.731 36.532 -8.084 1.00 22.40 867 ALA A N 1
ATOM 901 C CA . ALA A 1 63 ? -22.136 36.852 -7.919 1.00 19.96 867 ALA A CA 1
ATOM 902 C C . ALA A 1 63 ? -22.428 37.247 -6.460 1.00 22.98 867 ALA A C 1
ATOM 903 O O . ALA A 1 63 ? -21.779 36.791 -5.516 1.00 24.03 867 ALA A O 1
ATOM 910 N N . HIS A 1 64 ? -23.450 38.072 -6.286 1.00 24.37 868 HIS A N 1
ATOM 911 C CA . HIS A 1 64 ? -23.757 38.651 -4.991 1.00 22.48 868 HIS A CA 1
ATOM 912 C C . HIS A 1 64 ? -24.136 37.631 -3.932 1.00 25.02 868 HIS A C 1
ATOM 913 O O . HIS A 1 64 ? -24.145 37.966 -2.737 1.00 22.48 868 HIS A O 1
ATOM 927 N N . ASP A 1 65 ? -24.517 36.420 -4.323 1.00 24.63 869 ASP A N 1
ATOM 928 C CA . ASP A 1 65 ? -25.063 35.530 -3.303 1.00 27.22 869 ASP A CA 1
ATOM 929 C C . ASP A 1 65 ? -24.036 35.184 -2.243 1.00 27.96 869 ASP A C 1
ATOM 930 O O . ASP A 1 65 ? -24.419 34.908 -1.104 1.00 25.95 869 ASP A O 1
ATOM 939 N N . ARG A 1 66 ? -22.735 35.198 -2.567 1.00 23.15 870 ARG A N 1
ATOM 940 C CA . ARG A 1 66 ? -21.737 34.829 -1.564 1.00 23.38 870 ARG A CA 1
ATOM 941 C C . ARG A 1 66 ? -21.326 35.996 -0.666 1.00 23.84 870 ARG A C 1
ATOM 942 O O . ARG A 1 66 ? -20.636 35.758 0.311 1.00 24.48 870 ARG A O 1
ATOM 963 N N . PHE A 1 67 ? -21.762 37.219 -0.971 1.00 24.31 871 PHE A N 1
ATOM 964 C CA A PHE A 1 67 ? -21.192 38.401 -0.320 0.70 24.64 871 PHE A CA 1
ATOM 965 C CA B PHE A 1 67 ? -21.192 38.403 -0.328 0.30 24.78 871 PHE A CA 1
ATOM 966 C C . PHE A 1 67 ? -21.774 38.662 1.056 1.00 27.80 871 PHE A C 1
ATOM 967 O O . PHE A 1 67 ? -21.111 39.283 1.885 1.00 25.34 871 PHE A O 1
ATOM 1000 N N . GLY A 1 68 ? -22.995 38.219 1.337 1.00 25.89 872 GLY A N 1
ATOM 1001 C CA . GLY A 1 68 ? -23.526 38.383 2.688 1.00 24.52 872 GLY A CA 1
ATOM 1002 C C . GLY A 1 68 ? -22.713 37.636 3.730 1.00 29.98 872 GLY A C 1
ATOM 1003 O O . GLY A 1 68 ? -22.487 38.125 4.845 1.00 30.76 872 GLY A O 1
ATOM 1007 N N . GLY A 1 69 ? -22.289 36.428 3.394 1.00 25.77 873 GLY A N 1
ATOM 1008 C CA . GLY A 1 69 ? -21.431 35.685 4.285 1.00 29.29 873 GLY A CA 1
ATOM 1009 C C . GLY A 1 69 ? -20.080 36.331 4.450 1.00 26.77 873 GLY A C 1
ATOM 1010 O O . GLY A 1 69 ? -19.518 36.325 5.547 1.00 29.01 873 GLY A O 1
ATOM 1014 N N . TYR A 1 70 ? -19.511 36.863 3.374 1.00 23.08 874 TYR A N 1
ATOM 1015 C CA . TYR A 1 70 ? -18.234 37.551 3.502 1.00 25.25 874 TYR A CA 1
ATOM 1016 C C . TYR A 1 70 ? -18.388 38.742 4.436 1.00 28.55 874 TYR A C 1
ATOM 1017 O O . TYR A 1 70 ? -17.555 38.983 5.325 1.00 26.83 874 TYR A O 1
ATOM 1035 N N . ALA A 1 71 ? -19.459 39.517 4.241 1.00 24.81 875 ALA A N 1
ATOM 1036 C CA . ALA A 1 71 ? -19.703 40.702 5.066 1.00 28.36 875 ALA A CA 1
ATOM 1037 C C . ALA A 1 71 ? -19.916 40.332 6.529 1.00 31.60 875 ALA A C 1
ATOM 1038 O O . ALA A 1 71 ? -19.438 41.013 7.452 1.00 31.58 875 ALA A O 1
ATOM 1045 N N . GLN A 1 72 ? -20.700 39.292 6.763 1.00 28.01 876 GLN A N 1
ATOM 1046 C CA . GLN A 1 72 ? -20.979 38.873 8.124 1.00 30.60 876 GLN A CA 1
ATOM 1047 C C . GLN A 1 72 ? -19.723 38.478 8.863 1.00 32.66 876 GLN A C 1
ATOM 1048 O O . GLN A 1 72 ? -19.616 38.733 10.070 1.00 36.20 876 GLN A O 1
ATOM 1062 N N . SER A 1 73 ? -18.760 37.891 8.160 1.00 29.49 877 SER A N 1
ATOM 1063 C CA . SER A 1 73 ? -17.476 37.523 8.724 1.00 28.33 877 SER A CA 1
ATOM 1064 C C . SER A 1 73 ? -16.477 38.688 8.790 1.00 32.14 877 SER A C 1
ATOM 1065 O O . SER A 1 73 ? -15.304 38.449 9.121 1.00 37.94 877 SER A O 1
ATOM 1073 N N . GLY A 1 74 ? -16.904 39.899 8.448 1.00 31.92 878 GLY A N 1
ATOM 1074 C CA . GLY A 1 74 ? -16.037 41.058 8.518 1.00 34.16 878 GLY A CA 1
ATOM 1075 C C . GLY A 1 74 ? -14.990 41.172 7.443 1.00 32.83 878 GLY A C 1
ATOM 1076 O O . GLY A 1 74 ? -14.031 41.914 7.613 1.00 30.75 878 GLY A O 1
ATOM 1080 N N . LEU A 1 75 ? -15.185 40.538 6.296 1.00 28.91 879 LEU A N 1
ATOM 1081 C CA . LEU A 1 75 ? -14.133 40.454 5.297 1.00 29.01 879 LEU A CA 1
ATOM 1082 C C . LEU A 1 75 ? -14.232 41.520 4.221 1.00 25.38 879 LEU A C 1
ATOM 1083 O O . LEU A 1 75 ? -13.355 41.588 3.352 1.00 26.45 879 LEU A O 1
ATOM 1099 N N . LEU A 1 76 ? -15.295 42.308 4.229 1.00 27.55 880 LEU A N 1
ATOM 1100 C CA . LEU A 1 76 ? -15.523 43.311 3.202 1.00 25.41 880 LEU A CA 1
ATOM 1101 C C . LEU A 1 76 ? -15.509 44.706 3.806 1.00 35.41 880 LEU A C 1
ATOM 1102 O O . LEU A 1 76 ? -16.071 44.944 4.877 1.00 36.09 880 LEU A O 1
ATOM 1118 N N . ALA A 1 77 ? -14.877 45.621 3.102 1.00 31.00 881 ALA A N 1
ATOM 1119 C CA . ALA A 1 77 ? -15.012 47.022 3.452 1.00 32.66 881 ALA A CA 1
ATOM 1120 C C . ALA A 1 77 ? -16.390 47.530 3.030 1.00 30.82 881 ALA A C 1
ATOM 1121 O O . ALA A 1 77 ? -16.911 47.196 1.951 1.00 31.66 881 ALA A O 1
ATOM 1128 N N . GLU A 1 78 ? -16.980 48.389 3.861 1.00 30.94 882 GLU A N 1
ATOM 1129 C CA . GLU A 1 78 ? -18.188 49.068 3.426 1.00 35.27 882 GLU A CA 1
ATOM 1130 C C . GLU A 1 78 ? -17.789 50.057 2.343 1.00 32.10 882 GLU A C 1
ATOM 1131 O O . GLU A 1 78 ? -16.898 50.877 2.533 1.00 32.89 882 GLU A O 1
ATOM 1143 N N . ILE A 1 79 ? -18.445 50.022 1.233 1.00 35.06 883 ILE A N 1
ATOM 1144 C CA . ILE A 1 79 ? -18.062 50.906 0.143 1.00 30.93 883 ILE A CA 1
ATOM 1145 C C . ILE A 1 79 ? -18.773 52.246 0.327 1.00 39.74 883 ILE A C 1
ATOM 1146 O O . ILE A 1 79 ? -19.766 52.357 1.048 1.00 32.46 883 ILE A O 1
ATOM 1162 N N . THR A 1 80 ? -18.226 53.296 -0.284 1.00 33.35 884 THR A N 1
ATOM 1163 C CA . THR A 1 80 ? -18.681 54.663 -0.011 1.00 35.61 884 THR A CA 1
ATOM 1164 C C . THR A 1 80 ? -19.002 55.468 -1.274 1.00 36.16 884 THR A C 1
ATOM 1165 O O . THR A 1 80 ? -18.604 56.631 -1.395 1.00 36.59 884 THR A O 1
ATOM 1176 N N . PRO A 1 81 ? -19.773 54.900 -2.212 1.00 31.45 885 PRO A N 1
ATOM 1177 C CA . PRO A 1 81 ? -20.126 55.680 -3.401 1.00 29.84 885 PRO A CA 1
ATOM 1178 C C . PRO A 1 81 ? -21.046 56.825 -3.023 1.00 36.84 885 PRO A C 1
ATOM 1179 O O . PRO A 1 81 ? -21.948 56.672 -2.204 1.00 35.13 885 PRO A O 1
ATOM 1190 N N . ASP A 1 82 ? -20.836 57.984 -3.637 1.00 33.61 886 ASP A N 1
ATOM 1191 C CA . ASP A 1 82 ? -21.749 59.067 -3.288 1.00 38.09 886 ASP A CA 1
ATOM 1192 C C . ASP A 1 82 ? -23.062 58.930 -4.064 1.00 38.34 886 ASP A C 1
ATOM 1193 O O . ASP A 1 82 ? -23.214 58.097 -4.957 1.00 33.04 886 ASP A O 1
ATOM 1202 N N . LYS A 1 83 ? -24.042 59.731 -3.665 1.00 37.46 887 LYS A N 1
ATOM 1203 C CA . LYS A 1 83 ? -25.393 59.592 -4.189 1.00 38.41 887 LYS A CA 1
ATOM 1204 C C . LYS A 1 83 ? -25.411 59.757 -5.703 1.00 39.27 887 LYS A C 1
ATOM 1205 O O . LYS A 1 83 ? -26.145 59.062 -6.414 1.00 34.95 887 LYS A O 1
ATOM 1224 N N . ALA A 1 84 ? -24.594 60.674 -6.221 1.00 37.94 888 ALA A N 1
ATOM 1225 C CA . ALA A 1 84 ? -24.531 60.846 -7.665 1.00 35.56 888 ALA A CA 1
ATOM 1226 C C . ALA A 1 84 ? -23.971 59.607 -8.354 1.00 29.20 888 ALA A C 1
ATOM 1227 O O . ALA A 1 84 ? -24.389 59.260 -9.464 1.00 36.87 888 ALA A O 1
ATOM 1234 N N . PHE A 1 85 ? -23.021 58.922 -7.714 1.00 36.78 889 PHE A N 1
ATOM 1235 C CA . PHE A 1 85 ? -22.540 57.682 -8.310 1.00 38.28 889 PHE A CA 1
ATOM 1236 C C . PHE A 1 85 ? -23.612 56.603 -8.246 1.00 35.68 889 PHE A C 1
ATOM 1237 O O . PHE A 1 85 ? -23.861 55.902 -9.236 1.00 31.38 889 PHE A O 1
ATOM 1254 N N . GLN A 1 86 ? -24.286 56.481 -7.105 1.00 29.46 890 GLN A N 1
ATOM 1255 C CA . GLN A 1 86 ? -25.322 55.472 -6.966 1.00 30.66 890 GLN A CA 1
ATOM 1256 C C . GLN A 1 86 ? -26.385 55.630 -8.035 1.00 39.04 890 GLN A C 1
ATOM 1257 O O . GLN A 1 86 ? -26.890 54.635 -8.564 1.00 33.97 890 GLN A O 1
ATOM 1271 N N . ASP A 1 87 ? -26.739 56.881 -8.363 1.00 36.56 891 ASP A N 1
ATOM 1272 C CA . ASP A 1 87 ? -27.792 57.141 -9.342 1.00 34.36 891 ASP A CA 1
ATOM 1273 C C . ASP A 1 87 ? -27.433 56.647 -10.727 1.00 33.50 891 ASP A C 1
ATOM 1274 O O . ASP A 1 87 ? -28.301 56.607 -11.602 1.00 36.96 891 ASP A O 1
ATOM 1283 N N . LYS A 1 88 ? -26.165 56.346 -10.973 1.00 34.86 892 LYS A N 1
ATOM 1284 C CA . LYS A 1 88 ? -25.765 55.872 -12.287 1.00 31.50 892 LYS A CA 1
ATOM 1285 C C . LYS A 1 88 ? -26.047 54.393 -12.493 1.00 26.43 892 LYS A C 1
ATOM 1286 O O . LYS A 1 88 ? -25.897 53.911 -13.616 1.00 29.89 892 LYS A O 1
ATOM 1305 N N . LEU A 1 89 ? -26.341 53.643 -11.429 1.00 31.04 893 LEU A N 1
ATOM 1306 C CA . LEU A 1 89 ? -26.619 52.219 -11.567 1.00 34.78 893 LEU A CA 1
ATOM 1307 C C . LEU A 1 89 ? -28.055 51.952 -11.168 1.00 30.68 893 LEU A C 1
ATOM 1308 O O . LEU A 1 89 ? -28.609 52.643 -10.306 1.00 32.41 893 LEU A O 1
ATOM 1324 N N . TYR A 1 90 ? -28.607 50.873 -11.708 1.00 31.64 894 TYR A N 1
ATOM 1325 C CA . TYR A 1 90 ? -29.998 50.527 -11.445 1.00 36.01 894 TYR A CA 1
ATOM 1326 C C . TYR A 1 90 ? -30.228 50.236 -9.965 1.00 31.24 894 TYR A C 1
ATOM 1327 O O . TYR A 1 90 ? -29.468 49.480 -9.344 1.00 31.60 894 TYR A O 1
ATOM 1345 N N . PRO A 1 91 ? -31.312 50.769 -9.400 1.00 29.52 895 PRO A N 1
ATOM 1346 C CA . PRO A 1 91 ? -31.592 50.512 -7.979 1.00 34.95 895 PRO A CA 1
ATOM 1347 C C . PRO A 1 91 ? -31.611 49.032 -7.593 1.00 33.30 895 PRO A C 1
ATOM 1348 O O . PRO A 1 91 ? -31.177 48.653 -6.490 1.00 33.24 895 PRO A O 1
ATOM 1359 N N . PHE A 1 92 ? -32.165 48.173 -8.439 1.00 32.84 896 PHE A N 1
ATOM 1360 C CA . PHE A 1 92 ? -32.281 46.786 -8.005 1.00 37.91 896 PHE A CA 1
ATOM 1361 C C . PHE A 1 92 ? -30.918 46.124 -7.907 1.00 32.39 896 PHE A C 1
ATOM 1362 O O . PHE A 1 92 ? -30.766 45.175 -7.136 1.00 32.39 896 PHE A O 1
ATOM 1379 N N . THR A 1 93 ? -29.908 46.629 -8.625 1.00 33.24 897 THR A N 1
ATOM 1380 C CA . THR A 1 93 ? -28.578 46.058 -8.477 1.00 30.15 897 THR A CA 1
ATOM 1381 C C . THR A 1 93 ? -27.954 46.471 -7.151 1.00 28.82 897 THR A C 1
ATOM 1382 O O . THR A 1 93 ? -27.349 45.643 -6.476 1.00 27.19 897 THR A O 1
ATOM 1393 N N . TRP A 1 94 ? -28.160 47.729 -6.718 1.00 32.31 898 TRP A N 1
ATOM 1394 C CA . TRP A 1 94 ? -27.713 48.102 -5.377 1.00 29.73 898 TRP A CA 1
ATOM 1395 C C . TRP A 1 94 ? -28.393 47.246 -4.318 1.00 27.03 898 TRP A C 1
ATOM 1396 O O . TRP A 1 94 ? -27.774 46.867 -3.313 1.00 30.89 898 TRP A O 1
ATOM 1417 N N . ASP A 1 95 ? -29.677 46.931 -4.516 1.00 31.47 899 ASP A N 1
ATOM 1418 C CA . ASP A 1 95 ? -30.391 46.144 -3.519 1.00 30.24 899 ASP A CA 1
ATOM 1419 C C . ASP A 1 95 ? -29.715 44.787 -3.295 1.00 31.91 899 ASP A C 1
ATOM 1420 O O . ASP A 1 95 ? -29.670 44.298 -2.163 1.00 31.30 899 ASP A O 1
ATOM 1429 N N . ALA A 1 96 ? -29.198 44.163 -4.365 1.00 33.34 900 ALA A N 1
ATOM 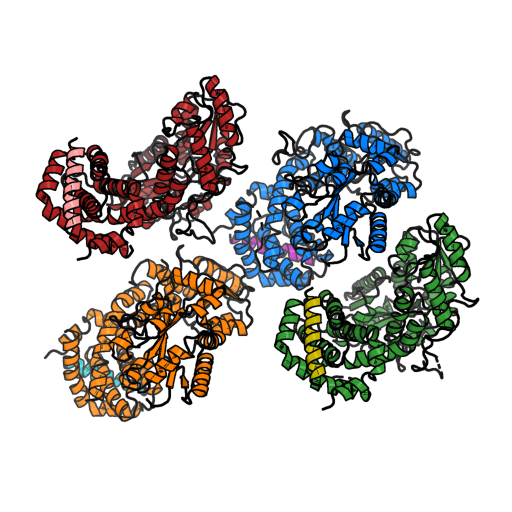1430 C CA . ALA A 1 96 ? -28.512 42.867 -4.274 1.00 32.74 900 ALA A CA 1
ATOM 1431 C C . ALA A 1 96 ? -27.200 42.921 -3.489 1.00 28.11 900 ALA A C 1
ATOM 1432 O O . ALA A 1 96 ? -26.732 41.876 -3.032 1.00 27.92 900 ALA A O 1
ATOM 1439 N N . VAL A 1 97 ? -26.573 44.086 -3.337 1.00 27.74 901 VAL A N 1
ATOM 1440 C CA . VAL A 1 97 ? -25.289 44.203 -2.654 1.00 28.54 901 VAL A CA 1
ATOM 1441 C C . VAL A 1 97 ? -25.421 44.961 -1.336 1.00 30.72 901 VAL A C 1
ATOM 1442 O O . VAL A 1 97 ? -24.460 45.536 -0.859 1.00 30.89 901 VAL A O 1
ATOM 1455 N N . ARG A 1 98 ? -26.610 45.002 -0.767 1.00 32.02 902 ARG A N 1
ATOM 1456 C CA . ARG A 1 98 ? -26.842 45.586 0.539 1.00 33.98 902 ARG A CA 1
ATOM 1457 C C . ARG A 1 98 ? -26.908 44.440 1.539 1.00 36.68 902 ARG A C 1
ATOM 1458 O O . ARG A 1 98 ? -27.522 43.399 1.267 1.00 36.43 902 ARG A O 1
ATOM 1479 N N . TYR A 1 99 ? -26.224 44.589 2.658 1.00 32.40 903 TYR A N 1
ATOM 1480 C CA . TYR A 1 99 ? -26.263 43.578 3.707 1.00 32.94 903 TYR A CA 1
ATOM 1481 C C . TYR A 1 99 ? -26.348 44.281 5.054 1.00 39.14 903 TYR A C 1
ATOM 1482 O O . TYR A 1 99 ? -25.472 45.090 5.390 1.00 43.19 903 TYR A O 1
ATOM 1500 N N . ASN A 1 100 ? -27.386 43.950 5.838 1.00 34.62 904 ASN A N 1
ATOM 1501 C CA . ASN A 1 100 ? -27.615 44.618 7.130 1.00 40.25 904 ASN A CA 1
ATOM 1502 C C . ASN A 1 100 ? -27.590 46.138 6.969 1.00 32.39 904 ASN A C 1
ATOM 1503 O O . ASN A 1 100 ? -27.029 46.869 7.797 1.00 43.98 904 ASN A O 1
ATOM 1514 N N . GLY A 1 101 ? -28.188 46.615 5.887 1.00 38.01 905 GLY A N 1
ATOM 1515 C CA . GLY A 1 101 ? -28.338 48.029 5.638 1.00 38.20 905 GLY A CA 1
ATOM 1516 C C . GLY A 1 101 ? -27.171 48.710 4.961 1.00 41.70 905 GLY A C 1
ATOM 1517 O O . GLY A 1 101 ? -27.349 49.827 4.456 1.00 50.02 905 GLY A O 1
ATOM 1521 N N . LYS A 1 102 ? -26.026 48.057 4.842 1.00 37.47 906 LYS A N 1
ATOM 1522 C CA . LYS A 1 102 ? -24.856 48.682 4.252 1.00 36.85 906 LYS A CA 1
ATOM 1523 C C . LYS A 1 102 ? -24.576 48.113 2.868 1.00 41.18 906 LYS A C 1
ATOM 1524 O O . LYS A 1 102 ? -24.798 46.920 2.604 1.00 37.24 906 LYS A O 1
ATOM 1543 N N . LEU A 1 103 ? -24.052 48.959 1.996 1.00 33.36 907 LEU A N 1
ATOM 1544 C CA . LEU A 1 103 ? -23.560 48.511 0.696 1.00 32.88 907 LEU A CA 1
ATOM 1545 C C . LEU A 1 103 ? -22.201 47.848 0.864 1.00 34.08 907 LEU A C 1
ATOM 1546 O O . LEU A 1 103 ? -21.259 48.476 1.356 1.00 31.78 907 LEU A O 1
ATOM 1562 N N . ILE A 1 104 ? -22.075 46.596 0.438 1.00 26.42 908 ILE A N 1
ATOM 1563 C CA . ILE A 1 104 ? -20.844 45.862 0.682 1.00 27.06 908 ILE A CA 1
ATOM 1564 C C . ILE A 1 104 ? -20.154 45.425 -0.594 1.00 23.80 908 ILE A C 1
ATOM 1565 O O . ILE A 1 104 ? -19.142 44.714 -0.519 1.00 27.78 908 ILE A O 1
ATOM 1581 N N . ALA A 1 105 ? -20.627 45.875 -1.753 1.00 26.84 909 ALA A N 1
ATOM 1582 C CA . ALA A 1 105 ? -19.961 45.610 -3.022 1.00 26.39 909 ALA A CA 1
ATOM 1583 C C . ALA A 1 105 ? -20.520 46.534 -4.095 1.00 24.15 909 ALA A C 1
ATOM 1584 O O . ALA A 1 105 ? -21.641 47.041 -3.982 1.00 28.49 909 ALA A O 1
ATOM 1591 N N . TYR A 1 106 ? -19.745 46.682 -5.180 1.00 23.73 910 TYR A N 1
ATOM 1592 C CA . TYR A 1 106 ? -20.204 47.391 -6.360 1.00 24.13 910 TYR A CA 1
ATOM 1593 C C . TYR A 1 106 ? -20.891 46.411 -7.311 1.00 27.83 910 TYR A C 1
ATOM 1594 O O . TYR A 1 106 ? -20.263 45.421 -7.741 1.00 26.85 910 TYR A O 1
ATOM 1612 N N . PRO A 1 107 ? -22.145 46.636 -7.682 1.00 28.27 911 PRO A N 1
ATOM 1613 C CA . PRO A 1 107 ? -22.774 45.791 -8.710 1.00 22.85 911 PRO A CA 1
ATOM 1614 C C . PRO A 1 107 ? -22.209 46.072 -10.087 1.00 27.02 911 PRO A C 1
ATOM 1615 O O . PRO A 1 107 ? -21.941 47.218 -10.454 1.00 28.19 911 PRO A O 1
ATOM 1626 N N . ILE A 1 108 ? -22.047 45.019 -10.876 1.00 24.32 912 ILE A N 1
ATOM 1627 C CA . ILE A 1 108 ? -21.457 45.108 -12.204 1.00 25.67 912 ILE A CA 1
ATOM 1628 C C . ILE A 1 108 ? -22.454 44.726 -13.291 1.00 30.69 912 ILE A C 1
ATOM 1629 O O . ILE A 1 108 ? -22.635 45.458 -14.264 1.00 25.50 912 ILE A O 1
ATOM 1645 N N . ALA A 1 109 ? -23.101 43.564 -13.157 1.00 25.24 913 ALA A N 1
ATOM 1646 C CA . ALA A 1 109 ? -23.946 43.078 -14.245 1.00 26.75 913 ALA A CA 1
ATOM 1647 C C . ALA A 1 109 ? -24.884 42.001 -13.734 1.00 24.11 913 ALA A C 1
ATOM 1648 O O . ALA A 1 109 ? -24.590 41.311 -12.755 1.00 26.85 913 ALA A O 1
ATOM 1655 N N . VAL A 1 110 ? -26.028 41.888 -14.397 1.00 28.68 914 VAL A N 1
ATOM 1656 C CA . VAL A 1 110 ? -27.083 40.979 -14.002 1.00 22.25 914 VAL A CA 1
ATOM 1657 C C . VAL A 1 110 ? -27.053 39.776 -14.936 1.00 28.58 914 VAL A C 1
ATOM 1658 O O . VAL A 1 110 ? -27.061 39.936 -16.159 1.00 29.39 914 VAL A O 1
ATOM 1671 N N . GLU A 1 111 ? -26.981 38.582 -14.352 1.00 28.61 915 GLU A N 1
ATOM 1672 C CA . GLU A 1 111 ? -26.767 37.358 -15.109 1.00 29.83 915 GLU A CA 1
ATOM 1673 C C . GLU A 1 111 ? -27.944 36.426 -14.924 1.00 26.30 915 GLU A C 1
ATOM 1674 O O . GLU A 1 111 ? -28.480 36.319 -13.820 1.00 27.90 915 GLU A O 1
ATOM 1686 N N . ALA A 1 112 ? -28.307 35.698 -15.988 1.00 23.54 916 ALA A N 1
ATOM 1687 C CA . ALA A 1 112 ? -29.229 34.587 -15.840 1.00 26.27 916 ALA A CA 1
ATOM 1688 C C . ALA A 1 112 ? -28.950 33.620 -16.973 1.00 25.63 916 ALA A C 1
ATOM 1689 O O . ALA A 1 112 ? -28.443 34.010 -18.014 1.00 26.03 916 ALA A O 1
ATOM 1696 N N . LEU A 1 113 ? -29.177 32.351 -16.705 1.00 22.32 917 LEU A N 1
ATOM 1697 C CA . LEU A 1 113 ? -29.036 31.324 -17.734 1.00 25.56 917 LEU A CA 1
ATOM 1698 C C . LEU A 1 113 ? -30.129 31.4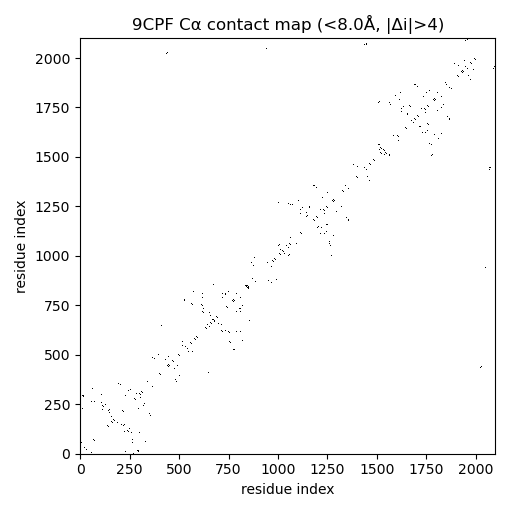00 -18.796 1.00 28.12 917 LEU A C 1
ATOM 1699 O O . LEU A 1 113 ? -31.265 31.795 -18.524 1.00 22.06 917 LEU A O 1
ATOM 1715 N N . SER A 1 114 ? -29.769 31.011 -20.028 1.00 25.79 918 SER A N 1
ATOM 1716 C CA . SER A 1 114 ? -30.714 30.842 -21.120 1.00 25.52 918 SER A CA 1
ATOM 1717 C C . SER A 1 114 ? -30.465 29.518 -21.848 1.00 23.17 918 SER A C 1
ATOM 1718 O O . SER A 1 114 ? -29.474 28.831 -21.600 1.00 22.38 918 SER A O 1
ATOM 1726 N N . LEU A 1 115 ? -31.420 29.173 -22.734 1.00 27.14 919 LEU A N 1
ATOM 1727 C CA . LEU A 1 115 ? -31.257 28.076 -23.681 1.00 25.23 919 LEU A CA 1
ATOM 1728 C C . LEU A 1 115 ? -30.502 28.570 -24.897 1.00 23.88 919 LEU A C 1
ATOM 1729 O O . LEU A 1 115 ? -30.887 29.565 -25.516 1.00 25.70 919 LEU A O 1
ATOM 1745 N N . ILE A 1 116 ? -29.389 27.912 -25.192 1.00 24.83 920 ILE A N 1
ATOM 1746 C CA . ILE A 1 116 ? -28.571 28.213 -26.347 1.00 24.11 920 ILE A CA 1
ATOM 1747 C C . ILE A 1 116 ? -28.757 27.046 -27.296 1.00 26.91 920 ILE A C 1
ATOM 1748 O O . ILE A 1 116 ? -28.606 25.886 -26.895 1.00 26.85 920 ILE A O 1
ATOM 1764 N N . TYR A 1 117 ? -29.073 27.336 -28.547 1.00 26.22 921 TYR A N 1
ATOM 1765 C CA . TYR A 1 117 ? -29.353 26.258 -29.492 1.00 26.06 921 TYR A CA 1
ATOM 1766 C C . TYR A 1 117 ? -28.679 26.508 -30.831 1.00 32.10 921 TYR A C 1
ATOM 1767 O O . TYR A 1 117 ? -28.434 27.642 -31.234 1.00 31.83 921 TYR A O 1
ATOM 1785 N N . ASN A 1 118 ? -28.368 25.405 -31.496 1.00 28.08 922 ASN A N 1
ATOM 1786 C CA . ASN A 1 118 ? -27.701 25.379 -32.785 1.00 28.45 922 ASN A CA 1
ATOM 1787 C C . ASN A 1 118 ? -28.771 25.478 -33.874 1.00 32.26 922 ASN A C 1
ATOM 1788 O O . ASN A 1 118 ? -29.573 24.564 -34.036 1.00 28.41 922 ASN A O 1
ATOM 1799 N N . LYS A 1 119 ? -28.821 26.617 -34.570 1.00 30.56 923 LYS A N 1
ATOM 1800 C CA . LYS A 1 119 ? -29.904 26.847 -35.529 1.00 33.87 923 LYS A CA 1
ATOM 1801 C C . LYS A 1 119 ? -29.815 25.902 -36.716 1.00 32.73 923 LYS A C 1
ATOM 1802 O O . LYS A 1 119 ? -30.831 25.599 -37.334 1.00 33.92 923 LYS A O 1
ATOM 1821 N N . ASP A 1 120 ? -28.623 25.407 -37.035 1.00 30.76 924 ASP A N 1
ATOM 1822 C CA . ASP A 1 120 ? -28.480 24.470 -38.144 1.00 32.11 924 ASP A CA 1
ATOM 1823 C C . ASP A 1 120 ? -29.021 23.094 -37.790 1.00 34.41 924 ASP A C 1
ATOM 1824 O O . ASP A 1 120 ? -29.689 22.464 -38.619 1.00 40.83 924 ASP A O 1
ATOM 1833 N N . LEU A 1 121 ? -28.748 22.598 -36.584 1.00 31.27 925 LEU A N 1
ATOM 1834 C CA . LEU A 1 121 ? -29.290 21.308 -36.170 1.00 33.52 925 LEU A CA 1
ATOM 1835 C C . LEU A 1 121 ? -30.781 21.398 -35.800 1.00 34.61 925 LEU A C 1
ATOM 1836 O O . LEU A 1 121 ? -31.511 20.415 -35.914 1.00 30.76 925 LEU A O 1
ATOM 1852 N N . LEU A 1 122 ? -31.217 22.563 -35.340 1.00 29.31 926 LEU A N 1
ATOM 1853 C CA . LEU A 1 122 ? -32.500 22.659 -34.632 1.00 30.99 926 LEU A CA 1
ATOM 1854 C C . LEU A 1 122 ? -33.023 24.081 -34.802 1.00 33.03 926 LEU A C 1
ATOM 1855 O O . LEU A 1 122 ? -33.050 24.883 -33.856 1.00 31.53 926 LEU A O 1
ATOM 1871 N N . PRO A 1 123 ? -33.493 24.404 -35.998 1.00 34.80 927 PRO A N 1
ATOM 1872 C CA . PRO A 1 123 ? -34.023 25.760 -36.210 1.00 32.99 927 PRO A CA 1
ATOM 1873 C C . PRO A 1 123 ? -35.255 26.076 -35.365 1.00 33.27 927 PRO A C 1
ATOM 1874 O O . PRO A 1 123 ? -35.553 27.254 -35.139 1.00 31.95 927 PRO A O 1
ATOM 1885 N N . ASN A 1 124 ? -35.975 25.069 -34.886 1.00 30.74 928 ASN A N 1
ATOM 1886 C CA . ASN A 1 124 ? -37.193 25.236 -34.094 1.00 32.08 928 ASN A CA 1
ATOM 1887 C C . ASN A 1 124 ? -37.063 24.494 -32.770 1.00 30.40 928 ASN A C 1
ATOM 1888 O O . ASN A 1 124 ? -37.597 23.375 -32.602 1.00 33.55 928 ASN A O 1
ATOM 1899 N N . PRO A 1 125 ? -36.380 25.093 -31.802 1.00 31.89 929 PRO A N 1
ATOM 1900 C CA . PRO A 1 125 ? -36.058 24.357 -30.575 1.00 35.99 929 PRO A CA 1
ATOM 1901 C C . PRO A 1 125 ? -37.297 24.129 -29.734 1.00 35.68 929 PRO A C 1
ATOM 1902 O O . PRO A 1 125 ? -38.303 24.854 -29.839 1.00 30.73 929 PRO A O 1
ATOM 1913 N N . PRO A 1 126 ? -37.239 23.146 -28.861 1.00 32.40 930 PRO A N 1
ATOM 1914 C CA . PRO A 1 126 ? -38.426 22.766 -28.102 1.00 30.61 930 PRO A CA 1
ATOM 1915 C C . PRO A 1 126 ? -38.825 23.840 -27.116 1.00 31.07 930 PRO A C 1
ATOM 1916 O O . PRO A 1 126 ? -37.983 24.493 -26.512 1.00 34.39 930 PRO A O 1
ATOM 1927 N N . LYS A 1 127 ? -40.128 23.958 -26.907 1.00 26.46 931 LYS A N 1
ATOM 1928 C CA . LYS A 1 127 ? -40.658 24.852 -25.903 1.00 33.66 931 LYS A CA 1
ATOM 1929 C C . LYS A 1 127 ? -40.715 24.226 -24.515 1.00 27.75 931 LYS A C 1
ATOM 1930 O O . LYS A 1 127 ? -40.755 24.970 -23.528 1.00 26.87 931 LYS A O 1
ATOM 1934 N N . THR A 1 128 ? -40.657 22.896 -24.434 1.00 28.40 932 THR A N 1
ATOM 1935 C CA . THR A 1 128 ? -40.877 22.160 -23.204 1.00 28.08 932 THR A CA 1
ATOM 1936 C C . THR A 1 128 ? -39.726 21.198 -22.973 1.00 26.77 932 THR A C 1
ATOM 1937 O O . THR A 1 128 ? -39.188 20.605 -23.919 1.00 29.30 932 THR A O 1
ATOM 1948 N N . TRP A 1 129 ? -39.430 20.980 -21.685 1.00 22.94 933 TRP A N 1
ATOM 1949 C CA . TRP A 1 129 ? -38.487 19.938 -21.293 1.00 23.29 933 TRP A CA 1
ATOM 1950 C C . TRP A 1 129 ? -38.979 18.569 -21.744 1.00 28.68 933 TRP A C 1
ATOM 1951 O O . TRP A 1 129 ? -38.195 17.715 -22.169 1.00 25.23 933 TRP A O 1
ATOM 1972 N N . GLU A 1 130 ? -40.280 18.349 -21.631 1.00 27.89 934 GLU A N 1
ATOM 1973 C CA . GLU A 1 130 ? -40.892 17.050 -21.910 1.00 26.47 934 GLU A CA 1
ATOM 1974 C C . GLU A 1 130 ? -40.657 16.547 -23.320 1.00 24.07 934 GLU A C 1
ATOM 1975 O O . GLU A 1 130 ? -40.724 15.340 -23.540 1.00 27.09 934 GLU A O 1
ATOM 1987 N N . GLU A 1 131 ? -40.392 17.428 -24.278 1.00 27.55 935 GLU A N 1
ATOM 1988 C CA . GLU A 1 131 ? -40.117 17.038 -25.656 1.00 28.47 935 GLU A CA 1
ATOM 1989 C C . GLU A 1 131 ? -38.690 16.556 -25.859 1.00 28.95 935 GLU A C 1
ATOM 1990 O O . GLU A 1 131 ? -38.364 16.055 -26.941 1.00 29.95 935 GLU A O 1
ATOM 2002 N N . ILE A 1 132 ? -37.803 16.772 -24.890 1.00 26.52 936 ILE A N 1
ATOM 2003 C CA . ILE A 1 132 ? -36.377 16.554 -25.130 1.00 24.45 936 ILE A CA 1
ATOM 2004 C C . ILE A 1 132 ? -36.026 15.077 -25.298 1.00 26.13 936 ILE A C 1
ATOM 2005 O O . ILE A 1 132 ? -35.175 14.755 -26.142 1.00 28.94 936 ILE A O 1
ATOM 2021 N N . PRO A 1 133 ? -36.632 14.136 -24.563 1.00 29.66 937 PRO A N 1
ATOM 2022 C CA . PRO A 1 133 ? -36.312 12.711 -24.829 1.00 26.88 937 PRO A CA 1
ATOM 2023 C C . PRO A 1 133 ? -36.551 12.255 -26.261 1.00 24.85 937 PRO A C 1
ATOM 2024 O O . PRO A 1 133 ? -35.666 11.645 -26.873 1.00 27.67 937 PRO A O 1
ATOM 2035 N N . ALA A 1 134 ? -37.725 12.547 -26.812 1.00 26.43 938 ALA A N 1
ATOM 2036 C CA . ALA A 1 134 ? -38.039 12.164 -28.189 1.00 33.68 938 ALA A CA 1
ATOM 2037 C C . ALA A 1 134 ? -37.115 12.853 -29.176 1.00 28.90 938 ALA A C 1
ATOM 2038 O O . ALA A 1 134 ? -36.693 12.248 -30.175 1.00 30.36 938 ALA A O 1
ATOM 2045 N N . LEU A 1 135 ? -36.781 14.130 -28.918 1.00 30.03 939 LEU A N 1
ATOM 2046 C CA . LEU A 1 135 ? -35.876 14.841 -29.805 1.00 22.75 939 LEU A CA 1
ATOM 2047 C C . LEU A 1 135 ? -34.494 14.215 -29.774 1.00 26.37 939 LEU A C 1
ATOM 2048 O O . LEU A 1 135 ? -33.832 14.087 -30.814 1.00 26.41 939 LEU A O 1
ATOM 2064 N N . ASP A 1 136 ? -34.041 13.837 -28.580 1.00 25.62 940 ASP A N 1
ATOM 2065 C CA . ASP A 1 136 ? -32.713 13.265 -28.458 1.00 24.81 940 ASP A CA 1
ATOM 2066 C C . ASP A 1 136 ? -32.647 11.939 -29.185 1.00 28.43 940 ASP A C 1
ATOM 2067 O O . ASP A 1 136 ? -31.659 11.635 -29.857 1.00 26.29 940 ASP A O 1
ATOM 2076 N N . LYS A 1 137 ? -33.691 11.134 -29.059 1.00 26.66 941 LYS A N 1
ATOM 2077 C CA . LYS A 1 137 ? -33.715 9.875 -29.794 1.00 27.50 941 LYS A CA 1
ATOM 2078 C C . LYS A 1 137 ? -33.590 10.113 -31.293 1.00 30.44 941 LYS A C 1
ATOM 2079 O O . LYS A 1 137 ? -32.840 9.413 -31.985 1.00 29.06 941 LYS A O 1
ATOM 2098 N N . GLU A 1 138 ? -34.314 11.111 -31.824 1.00 26.65 942 GLU A N 1
ATOM 2099 C CA . GLU A 1 138 ? -34.192 11.417 -33.245 1.00 24.91 942 GLU A CA 1
ATOM 2100 C C . GLU A 1 138 ? -32.798 11.897 -33.585 1.00 31.12 942 GLU A C 1
ATOM 2101 O O . GLU A 1 138 ? -32.238 11.521 -34.619 1.00 25.08 942 GLU A O 1
ATOM 2113 N N . LEU A 1 139 ? -32.214 12.762 -32.733 1.00 28.10 943 LEU A N 1
ATOM 2114 C CA . LEU A 1 139 ? -30.904 13.290 -33.080 1.00 25.47 943 LEU A CA 1
ATOM 2115 C C . LEU A 1 139 ? -29.833 12.225 -32.960 1.00 22.76 943 LEU A C 1
ATOM 2116 O O . LEU A 1 139 ? -28.876 12.227 -33.744 1.00 27.79 943 LEU A O 1
ATOM 2132 N N . LYS A 1 140 ? -29.995 11.286 -32.016 1.00 25.44 944 LYS A N 1
ATOM 2133 C CA . LYS A 1 140 ? -29.037 10.201 -31.910 1.00 29.43 944 LYS A CA 1
ATOM 2134 C C . LYS A 1 140 ? -28.989 9.392 -33.195 1.00 33.93 944 LYS A C 1
ATOM 2135 O O . LYS A 1 140 ? -27.927 8.879 -33.549 1.00 29.74 944 LYS A O 1
ATOM 2154 N N . ALA A 1 141 ? -30.131 9.232 -33.882 1.00 30.68 945 ALA A N 1
ATOM 2155 C CA . ALA A 1 141 ? -30.151 8.450 -35.129 1.00 32.15 945 ALA A CA 1
ATOM 2156 C C . ALA A 1 141 ? -29.374 9.147 -36.230 1.00 33.78 945 ALA A C 1
ATOM 2157 O O . ALA A 1 141 ? -29.092 8.529 -37.254 1.00 30.70 945 ALA A O 1
ATOM 2164 N N . LYS A 1 142 ? -29.040 10.428 -36.013 1.00 32.22 946 LYS A N 1
ATOM 2165 C CA . LYS A 1 142 ? -28.231 11.296 -36.856 1.00 34.31 946 LYS A CA 1
ATOM 2166 C C . LYS A 1 142 ? -26.820 11.492 -36.323 1.00 33.83 946 LYS A C 1
ATOM 2167 O O . LYS A 1 142 ? -26.127 12.386 -36.805 1.00 31.54 946 LYS A O 1
ATOM 2186 N N . GLY A 1 143 ? -26.431 10.812 -35.247 1.00 33.03 947 GLY A N 1
ATOM 2187 C CA . GLY A 1 143 ? -25.129 11.053 -34.677 1.00 35.03 947 GLY A CA 1
ATOM 2188 C C . GLY A 1 143 ? -25.017 12.317 -33.845 1.00 30.64 947 GLY A C 1
ATOM 2189 O O . GLY A 1 143 ? -23.916 12.847 -33.710 1.00 34.23 947 GLY A O 1
ATOM 2193 N N . LYS A 1 144 ? -26.124 12.849 -33.336 1.00 31.41 948 LYS A N 1
ATOM 2194 C CA . LYS A 1 144 ? -26.101 14.069 -32.527 1.00 29.35 948 LYS A CA 1
ATOM 2195 C C . LYS A 1 144 ? -26.820 13.804 -31.207 1.00 32.80 948 LYS A C 1
ATOM 2196 O O . LYS A 1 144 ? -27.299 12.705 -30.942 1.00 34.73 948 LYS A O 1
ATOM 2215 N N . SER A 1 145 ? -26.848 14.800 -30.334 1.00 29.22 949 SER A N 1
ATOM 2216 C CA . SER A 1 145 ? -27.625 14.723 -29.111 1.00 28.83 949 SER A CA 1
ATOM 2217 C C . SER A 1 145 ? -28.427 16.006 -28.995 1.00 24.26 949 SER A C 1
ATOM 2218 O O . SER A 1 145 ? -28.104 17.006 -29.627 1.00 25.42 949 SER A O 1
ATOM 2226 N N . ALA A 1 146 ? -29.495 15.946 -28.200 1.00 26.11 950 ALA A N 1
ATOM 2227 C CA . ALA A 1 146 ? -30.367 17.085 -28.006 1.00 22.39 950 ALA A CA 1
ATOM 2228 C C . ALA A 1 146 ? -29.725 18.157 -27.115 1.00 21.24 950 ALA A C 1
ATOM 2229 O O . ALA A 1 146 ? -29.792 19.354 -27.424 1.00 24.68 950 ALA A O 1
ATOM 2236 N N . LEU A 1 147 ? -29.172 17.746 -25.979 1.00 25.81 951 LEU A N 1
ATOM 2237 C CA . LEU A 1 147 ? -28.878 18.712 -24.920 1.00 27.26 951 LEU A CA 1
ATOM 2238 C C . LEU A 1 147 ? -27.732 18.269 -24.039 1.00 26.22 951 LEU A C 1
ATOM 2239 O O . LEU A 1 147 ? -27.738 17.154 -23.517 1.00 25.75 951 LEU A O 1
ATOM 2255 N N . MET A 1 148 ? -26.777 19.186 -23.814 1.00 29.08 952 MET A N 1
ATOM 2256 C CA . MET A 1 148 ? -25.697 18.957 -22.856 1.00 25.01 952 MET A CA 1
ATOM 2257 C C . MET A 1 148 ? -25.477 20.217 -22.035 1.00 24.83 952 MET A C 1
ATOM 2258 O O . MET A 1 148 ? -25.399 21.293 -22.621 1.00 26.08 952 MET A O 1
ATOM 2272 N N . PHE A 1 149 ? -25.417 20.079 -20.700 1.00 23.14 953 PHE A N 1
ATOM 2273 C CA . PHE A 1 149 ? -25.108 21.204 -19.821 1.00 21.21 953 PHE A CA 1
ATOM 2274 C C . PHE A 1 149 ? -24.491 20.695 -18.527 1.00 27.00 953 PHE A C 1
ATOM 2275 O O . PHE A 1 149 ? -24.529 19.507 -18.211 1.00 25.41 953 PHE A O 1
ATOM 2292 N N . ASN A 1 150 ? -23.906 21.614 -17.779 1.00 23.08 954 ASN A N 1
ATOM 2293 C CA . ASN A 1 150 ? -23.158 21.255 -16.589 1.00 22.74 954 ASN A CA 1
ATOM 2294 C C . ASN A 1 150 ? -24.072 20.651 -15.540 1.00 24.22 954 ASN A C 1
ATOM 2295 O O . ASN A 1 150 ? -24.945 21.344 -14.997 1.00 30.12 954 ASN A O 1
ATOM 2306 N N . LEU A 1 151 ? -23.884 19.368 -15.242 1.00 22.63 955 LEU A N 1
ATOM 2307 C CA . LEU A 1 151 ? -24.647 18.709 -14.201 1.00 26.22 955 LEU A CA 1
ATOM 2308 C C . LEU A 1 151 ? -23.913 18.686 -12.871 1.00 28.75 955 LEU A C 1
ATOM 2309 O O . LEU A 1 151 ? -24.442 18.136 -11.922 1.00 29.01 955 LEU A O 1
ATOM 2325 N N . GLN A 1 152 ? -22.721 19.293 -12.771 1.00 26.19 956 GLN A N 1
ATOM 2326 C CA . GLN A 1 152 ? -21.939 19.228 -11.539 1.00 27.78 956 GLN A CA 1
ATOM 2327 C C . GLN A 1 152 ? -22.151 20.413 -10.610 1.00 25.36 956 GLN A C 1
ATOM 2328 O O . GLN A 1 152 ? -21.776 20.331 -9.440 1.00 29.21 956 GLN A O 1
ATOM 2342 N N . GLU A 1 153 ? -22.692 21.516 -11.112 1.00 23.32 957 GLU A N 1
ATOM 2343 C CA . GLU A 1 153 ? -23.002 22.690 -10.335 1.00 25.56 957 GLU A CA 1
ATOM 2344 C C . GLU A 1 153 ? -24.511 22.882 -10.314 1.00 22.41 957 GLU A C 1
ATOM 2345 O O . GLU A 1 153 ? -25.133 23.045 -11.383 1.00 24.61 957 GLU A O 1
ATOM 2357 N N . PRO A 1 154 ? -25.119 22.947 -9.122 1.00 24.44 958 PRO A N 1
ATOM 2358 C CA . PRO A 1 154 ? -26.588 23.025 -9.054 1.00 22.15 958 PRO A CA 1
ATOM 2359 C C . PRO A 1 154 ? -27.177 24.299 -9.645 1.00 23.54 958 PRO A C 1
ATOM 2360 O O . PRO A 1 154 ? -28.365 24.309 -9.951 1.00 25.02 958 PRO A O 1
ATOM 2371 N N . TYR A 1 155 ? -26.396 25.370 -9.825 1.00 22.01 959 TYR A N 1
ATOM 2372 C CA . TYR A 1 155 ? -26.848 26.553 -10.547 1.00 24.19 959 TYR A CA 1
ATOM 2373 C C . TYR A 1 155 ? -27.529 26.226 -11.876 1.00 21.90 959 TYR A C 1
ATOM 2374 O O . TYR A 1 155 ? -28.509 26.890 -12.260 1.00 20.59 959 TYR A O 1
ATOM 2392 N N . PHE A 1 156 ? -26.993 25.253 -12.600 1.00 19.87 960 PHE A N 1
ATOM 2393 C CA . PHE A 1 156 ? -27.469 24.940 -13.941 1.00 26.35 960 PHE A CA 1
ATOM 2394 C C . PHE A 1 156 ? -28.709 24.063 -13.932 1.00 25.20 960 PHE A C 1
ATOM 2395 O O . PHE A 1 156 ? -29.472 24.096 -14.898 1.00 26.22 960 PHE A O 1
ATOM 2412 N N . THR A 1 157 ? -28.930 23.262 -12.886 1.00 24.16 961 THR A N 1
ATOM 2413 C CA . THR A 1 157 ? -30.154 22.459 -12.786 1.00 25.56 961 THR A CA 1
ATOM 2414 C C . THR A 1 157 ? -31.242 23.158 -11.985 1.00 27.55 961 THR A C 1
ATOM 2415 O O . THR A 1 157 ? -32.422 22.809 -12.106 1.00 27.86 961 THR A O 1
ATOM 2426 N N . TRP A 1 158 ? -30.875 24.195 -11.238 1.00 24.27 962 TRP A N 1
ATOM 2427 C CA . TRP A 1 158 ? -31.852 24.972 -10.477 1.00 25.08 962 TRP A CA 1
ATOM 2428 C C . TRP A 1 158 ? -33.034 25.454 -11.290 1.00 26.63 962 TRP A C 1
ATOM 2429 O O . TRP A 1 158 ? -34.167 25.402 -10.766 1.00 26.87 962 TRP A O 1
ATOM 2450 N N . PRO A 1 159 ? -32.874 25.943 -12.531 1.00 25.60 963 PRO A N 1
ATOM 2451 C CA . PRO A 1 159 ? -34.061 26.438 -13.240 1.00 21.41 963 PRO A CA 1
ATOM 2452 C C . PRO A 1 159 ? -35.151 25.381 -13.338 1.00 25.96 963 PRO A C 1
ATOM 2453 O O . PRO A 1 159 ? -36.331 25.710 -13.212 1.00 27.61 963 PRO A O 1
ATOM 2464 N N . LEU A 1 160 ? -34.763 24.118 -13.569 1.00 24.03 964 LEU A N 1
ATOM 2465 C CA . LEU A 1 160 ? -35.723 23.018 -13.668 1.00 25.91 964 LEU A CA 1
ATOM 2466 C C . LEU A 1 160 ? -36.263 22.623 -12.307 1.00 30.17 964 LEU A C 1
ATOM 2467 O O . LEU A 1 160 ? -37.453 22.338 -12.159 1.00 26.21 964 LEU A O 1
ATOM 2483 N N . ILE A 1 161 ? -35.405 22.609 -11.282 1.00 30.28 965 ILE A N 1
ATOM 2484 C CA . ILE A 1 161 ? -35.858 22.263 -9.946 1.00 25.19 965 ILE A CA 1
ATOM 2485 C C . ILE A 1 161 ? -36.851 23.290 -9.431 1.00 27.32 965 ILE A C 1
ATOM 2486 O O . ILE A 1 161 ? -37.809 22.945 -8.736 1.00 32.45 965 ILE A O 1
ATOM 2502 N N . ALA A 1 162 ? -36.632 24.561 -9.735 1.00 31.64 966 ALA A N 1
ATOM 2503 C CA . ALA A 1 162 ? -37.501 25.618 -9.244 1.00 31.35 966 ALA A CA 1
ATOM 2504 C C . ALA A 1 162 ? -38.805 25.722 -10.023 1.00 32.87 966 ALA A C 1
ATOM 2505 O O . ALA A 1 162 ? -39.778 26.278 -9.504 1.00 32.36 966 ALA A O 1
ATOM 2512 N N . ALA A 1 163 ? -38.850 25.168 -11.236 1.00 29.51 967 ALA A N 1
ATOM 2513 C CA . ALA A 1 163 ? -39.957 25.416 -12.156 1.00 27.30 967 ALA A CA 1
ATOM 2514 C C . ALA A 1 163 ? -41.303 25.085 -11.532 1.00 27.52 967 ALA A C 1
ATOM 2515 O O . ALA A 1 163 ? -42.245 25.882 -11.597 1.00 31.88 967 ALA A O 1
ATOM 2522 N N . ASP A 1 164 ? -41.422 23.912 -10.924 1.00 30.75 968 ASP A N 1
ATOM 2523 C CA . ASP A 1 164 ? -42.690 23.446 -10.391 1.00 32.59 968 ASP A CA 1
ATOM 2524 C C . ASP A 1 164 ? -42.806 23.617 -8.876 1.00 38.25 968 ASP A C 1
ATOM 2525 O O . ASP A 1 164 ? -43.738 23.082 -8.290 1.00 32.50 968 ASP A O 1
ATOM 2534 N N . GLY A 1 165 ? -41.916 24.385 -8.229 1.00 33.26 969 GLY A N 1
ATOM 2535 C CA . GLY A 1 165 ? -42.087 24.624 -6.802 1.00 36.61 969 GLY A CA 1
ATOM 2536 C C . GLY A 1 165 ? -40.875 24.714 -5.887 1.00 44.22 969 GLY A C 1
ATOM 2537 O O . GLY A 1 165 ? -41.010 25.139 -4.733 1.00 36.47 969 GLY A O 1
ATOM 2541 N N . GLY A 1 166 ? -39.690 24.351 -6.371 1.00 32.86 970 GLY A N 1
ATOM 2542 C CA . GLY A 1 166 ? -38.489 24.507 -5.564 1.00 34.60 970 GLY A CA 1
ATOM 2543 C C . GLY A 1 166 ? -38.147 25.968 -5.301 1.00 32.85 970 GLY A C 1
ATOM 2544 O O . GLY A 1 166 ? -38.378 26.844 -6.140 1.00 32.68 970 GLY A O 1
ATOM 2548 N N . TYR A 1 167 ? -37.622 26.221 -4.097 1.00 30.78 971 TYR A N 1
ATOM 2549 C CA . TYR A 1 167 ? -37.082 27.514 -3.682 1.00 32.34 971 TYR A CA 1
ATOM 2550 C C . TYR A 1 167 ? -35.957 27.299 -2.653 1.00 25.83 971 TYR A C 1
ATOM 2551 O O . TYR A 1 167 ? -35.842 26.248 -2.001 1.00 28.94 971 TYR A O 1
ATOM 2569 N N . ALA A 1 168 ? -35.085 28.288 -2.550 1.00 27.74 972 ALA A N 1
ATOM 2570 C CA . ALA A 1 168 ? -33.962 28.201 -1.626 1.00 28.25 972 ALA A CA 1
ATOM 2571 C C . ALA A 1 168 ? -34.436 28.470 -0.204 1.00 30.03 972 ALA A C 1
ATOM 2572 O O . ALA A 1 168 ? -34.547 27.540 0.599 1.00 32.83 972 ALA A O 1
ATOM 2579 N N . PHE A 1 169 ? -34.655 29.745 0.134 1.00 31.86 973 PHE A N 1
ATOM 2580 C CA . PHE A 1 169 ? -35.168 30.164 1.431 1.00 33.29 973 PHE A CA 1
ATOM 2581 C C . PHE A 1 169 ? -36.400 31.022 1.194 1.00 31.39 973 PHE A C 1
ATOM 2582 O O . PHE A 1 169 ? -36.441 31.811 0.241 1.00 33.96 973 PHE A O 1
ATOM 2599 N N . LYS A 1 170 ? -37.408 30.878 2.055 1.00 39.48 974 LYS A N 1
ATOM 2600 C CA . LYS A 1 170 ? -38.657 31.609 1.875 1.00 45.52 974 LYS A CA 1
ATOM 2601 C C . LYS A 1 170 ? -38.546 33.045 2.377 1.00 41.50 974 LYS A C 1
ATOM 2602 O O . LYS A 1 170 ? -38.045 33.275 3.483 1.00 45.27 974 LYS A O 1
ATOM 2621 N N . TYR A 1 171 ? -39.026 33.997 1.564 1.00 41.83 975 TYR A N 1
ATOM 2622 C CA . TYR A 1 171 ? -38.973 35.429 1.870 1.00 45.85 975 TYR A CA 1
ATOM 2623 C C . TYR A 1 171 ? -40.368 35.949 2.227 1.00 49.31 975 TYR A C 1
ATOM 2624 O O . TYR A 1 171 ? -41.306 35.857 1.422 1.00 40.24 975 TYR A O 1
ATOM 2642 N N . GLU A 1 172 ? -40.491 36.494 3.438 1.00 33.96 976 GLU A N 1
ATOM 2643 C CA . GLU A 1 172 ? -41.752 36.946 3.997 1.00 41.11 976 GLU A CA 1
ATOM 2644 C C . GLU A 1 172 ? -41.416 38.041 4.992 1.00 43.92 976 GLU A C 1
ATOM 2645 O O . GLU A 1 172 ? -40.392 37.960 5.670 1.00 34.09 976 GLU A O 1
ATOM 2657 N N . ASN A 1 173 ? -42.255 39.073 5.058 1.00 37.63 977 ASN A N 1
ATOM 2658 C CA . ASN A 1 173 ? -42.104 40.138 6.051 1.00 35.76 977 ASN A CA 1
ATOM 2659 C C . ASN A 1 173 ? -40.717 40.762 5.985 1.00 33.20 977 ASN A C 1
ATOM 2660 O O . ASN A 1 173 ? -40.100 41.063 7.004 1.00 44.27 977 ASN A O 1
ATOM 2671 N N . GLY A 1 174 ? -40.223 40.957 4.765 1.00 41.28 978 GLY A N 1
ATOM 2672 C CA . GLY A 1 174 ? -38.950 41.618 4.563 1.00 44.59 978 GLY A CA 1
ATOM 2673 C C . GLY A 1 174 ? -37.712 40.814 4.900 1.00 45.38 978 GLY A C 1
ATOM 2674 O O . GLY A 1 174 ? -36.648 41.400 5.082 1.00 43.70 978 GLY A O 1
ATOM 2678 N N . LYS A 1 175 ? -37.795 39.491 4.973 1.00 36.35 979 LYS A N 1
ATOM 2679 C CA . LYS A 1 175 ? -36.599 38.728 5.274 1.00 38.34 979 LYS A CA 1
ATOM 2680 C C . LYS A 1 175 ? -36.780 37.253 4.940 1.00 37.14 979 LYS A C 1
ATOM 2681 O O . LYS A 1 175 ? -37.900 36.737 4.873 1.00 37.44 979 LYS A O 1
ATOM 2700 N N . TYR A 1 176 ? -35.644 36.567 4.835 1.00 38.66 980 TYR A N 1
ATOM 2701 C CA . TYR A 1 176 ? -35.619 35.140 4.572 1.00 35.89 980 TYR A CA 1
ATOM 2702 C C . TYR A 1 176 ? -35.686 34.355 5.882 1.00 41.76 980 TYR A C 1
ATOM 2703 O O . TYR A 1 176 ? -34.969 34.661 6.842 1.00 36.61 980 TYR A O 1
ATOM 2721 N N . ASP A 1 177 ? -36.554 33.346 5.912 1.00 36.50 981 ASP A N 1
ATOM 2722 C CA . ASP A 1 177 ? -36.662 32.434 7.045 1.00 39.70 981 ASP A CA 1
ATOM 2723 C C . ASP A 1 177 ? -35.630 31.323 6.843 1.00 42.95 981 ASP A C 1
ATOM 2724 O O . ASP A 1 177 ? -35.813 30.421 6.020 1.00 40.32 981 ASP A O 1
ATOM 2733 N N . ILE A 1 178 ? -34.534 31.374 7.605 1.00 37.35 982 ILE A N 1
ATOM 2734 C CA . ILE A 1 178 ? -33.455 30.410 7.380 1.00 38.65 982 ILE A CA 1
ATOM 2735 C C . ILE A 1 178 ? -33.824 28.985 7.770 1.00 43.09 982 ILE A C 1
ATOM 2736 O O . ILE A 1 178 ? -33.064 28.044 7.481 1.00 41.91 982 ILE A O 1
ATOM 2752 N N . LYS A 1 179 ? -34.965 28.787 8.417 1.00 38.86 983 LYS A N 1
ATOM 2753 C CA . LYS A 1 179 ? -35.399 27.453 8.805 1.00 42.99 983 LYS A CA 1
ATOM 2754 C C . LYS A 1 179 ? -36.324 26.825 7.768 1.00 41.82 983 LYS A C 1
ATOM 2755 O O . LYS A 1 179 ? -36.769 25.697 7.954 1.00 42.36 983 LYS A O 1
ATOM 2774 N N . ASP A 1 180 ? -36.574 27.513 6.656 1.00 49.00 984 ASP A N 1
ATOM 2775 C CA . ASP A 1 180 ? -37.541 27.108 5.627 1.00 42.93 984 ASP A CA 1
ATOM 2776 C C . ASP A 1 180 ? -36.842 27.029 4.265 1.00 33.99 984 ASP A C 1
ATOM 2777 O O . ASP A 1 180 ? -36.931 27.952 3.452 1.00 36.31 984 ASP A O 1
ATOM 2786 N N . VAL A 1 181 ? -36.108 25.911 4.045 1.00 39.03 985 VAL A N 1
ATOM 2787 C CA . VAL A 1 181 ? -35.482 25.574 2.765 1.00 36.58 985 VAL A CA 1
ATOM 2788 C C . VAL A 1 181 ? -36.512 24.872 1.878 1.00 36.77 985 VAL A C 1
ATOM 2789 O O . VAL A 1 181 ? -37.325 24.081 2.365 1.00 36.72 985 VAL A O 1
ATOM 2802 N N . GLY A 1 182 ? -36.507 25.176 0.576 1.00 34.29 986 GLY A N 1
ATOM 2803 C CA . GLY A 1 182 ? -37.554 24.662 -0.292 1.00 31.90 986 GLY A CA 1
ATOM 2804 C C . GLY A 1 182 ? -37.153 23.652 -1.348 1.00 31.45 986 GLY A C 1
ATOM 2805 O O . GLY A 1 182 ? -37.591 23.783 -2.495 1.00 31.46 986 GLY A O 1
ATOM 2809 N N . VAL A 1 183 ? -36.328 22.647 -1.023 1.00 29.61 987 VAL A N 1
ATOM 2810 C CA . VAL A 1 183 ? -36.027 21.593 -1.995 1.00 27.93 987 VAL A CA 1
ATOM 2811 C C . VAL A 1 183 ? -36.660 20.277 -1.628 1.00 29.44 987 VAL A C 1
ATOM 2812 O O . VAL A 1 183 ? -36.655 19.359 -2.451 1.00 33.59 987 VAL A O 1
ATOM 2825 N N . ASP A 1 184 ? -37.198 20.154 -0.432 1.00 31.12 988 ASP A N 1
ATOM 2826 C CA . ASP A 1 184 ? -37.859 18.941 0.036 1.00 32.36 988 ASP A CA 1
ATOM 2827 C C . ASP A 1 184 ? -39.366 19.122 -0.132 1.00 39.93 988 ASP A C 1
ATOM 2828 O O . ASP A 1 184 ? -40.107 19.274 0.836 1.00 42.00 988 ASP A O 1
ATOM 2837 N N . ASN A 1 185 ? -39.785 19.294 -1.391 1.00 38.11 989 ASN A N 1
ATOM 2838 C CA . ASN A 1 185 ? -41.203 19.442 -1.711 1.00 35.84 989 ASN A CA 1
ATOM 2839 C C . ASN A 1 185 ? -41.443 18.807 -3.076 1.00 32.97 989 ASN A C 1
ATOM 2840 O O . ASN A 1 185 ? -40.506 18.449 -3.794 1.00 29.91 989 ASN A O 1
ATOM 2851 N N . ALA A 1 186 ? -42.724 18.632 -3.408 1.00 37.96 990 ALA A N 1
ATOM 2852 C CA . ALA A 1 186 ? -43.072 17.826 -4.580 1.00 39.42 990 ALA A CA 1
ATOM 2853 C C . ALA A 1 186 ? -42.598 18.460 -5.888 1.00 30.66 990 ALA A C 1
ATOM 2854 O O . ALA A 1 186 ? -42.245 17.730 -6.824 1.00 29.60 990 ALA A O 1
ATOM 2861 N N . GLY A 1 187 ? -42.581 19.790 -5.964 1.00 31.12 991 GLY A N 1
ATOM 2862 C CA . GLY A 1 187 ? -42.167 20.452 -7.196 1.00 35.99 991 GLY A CA 1
ATOM 2863 C C . GLY A 1 187 ? -40.676 20.342 -7.440 1.00 28.72 991 GLY A C 1
ATOM 2864 O O . GLY A 1 187 ? -40.231 20.032 -8.551 1.00 28.09 991 GLY A O 1
ATOM 2868 N N . ALA A 1 188 ? -39.889 20.565 -6.396 1.00 28.33 992 ALA A N 1
ATOM 2869 C CA . ALA A 1 188 ? -38.461 20.349 -6.501 1.00 29.84 992 ALA A CA 1
ATOM 2870 C C . ALA A 1 188 ? -38.155 18.925 -6.903 1.00 30.14 992 ALA A C 1
ATOM 2871 O O . ALA A 1 188 ? -37.300 18.689 -7.764 1.00 28.38 992 ALA A O 1
ATOM 2878 N N . LYS A 1 189 ? -38.838 17.956 -6.269 1.00 24.82 993 LYS A N 1
ATOM 2879 C CA . LYS A 1 189 ? -38.613 16.555 -6.576 1.00 28.33 993 LYS A CA 1
ATOM 2880 C C . LYS A 1 189 ? -39.069 16.207 -7.978 1.00 24.49 993 LYS A C 1
ATOM 2881 O O . LYS A 1 189 ? -38.416 15.412 -8.658 1.00 26.59 993 LYS A O 1
ATOM 2900 N N . ALA A 1 190 ? -40.175 16.791 -8.440 1.00 28.17 994 ALA A N 1
ATOM 2901 C CA . ALA A 1 190 ? -40.619 16.475 -9.795 1.00 27.55 994 ALA A CA 1
ATOM 2902 C C . ALA A 1 190 ? -39.589 16.934 -10.811 1.00 23.17 994 ALA A C 1
ATOM 2903 O O . ALA A 1 190 ? -39.284 16.204 -11.770 1.00 27.53 994 ALA A O 1
ATOM 2910 N N . GLY A 1 191 ? -38.992 18.107 -10.582 1.00 30.14 995 GLY A N 1
ATOM 2911 C CA . GLY A 1 191 ? -37.994 18.619 -11.514 1.00 25.36 995 GLY A CA 1
ATOM 2912 C C . GLY A 1 191 ? -36.714 17.817 -11.500 1.00 26.83 995 GLY A C 1
ATOM 2913 O O . GLY A 1 191 ? -36.158 17.479 -12.551 1.00 23.49 995 GLY A O 1
ATOM 2917 N N . LEU A 1 192 ? -36.214 17.489 -10.308 1.00 26.86 996 LEU A N 1
ATOM 2918 C CA . LEU A 1 192 ? -34.991 16.699 -10.273 1.00 28.89 996 LEU A CA 1
ATOM 2919 C C . LEU A 1 192 ? -35.227 15.299 -10.826 1.00 22.48 996 LEU A C 1
ATOM 2920 O O . LEU A 1 192 ? -34.352 14.727 -11.493 1.00 27.14 996 LEU A O 1
ATOM 2936 N N . THR A 1 193 ? -36.402 14.731 -10.559 1.00 25.08 997 THR A N 1
ATOM 2937 C CA . THR A 1 193 ? -36.766 13.437 -11.149 1.00 25.50 997 THR A CA 1
ATOM 2938 C C . THR A 1 193 ? -36.747 13.480 -12.662 1.00 26.54 997 THR A C 1
ATOM 2939 O O . THR A 1 193 ? -36.291 12.526 -13.317 1.00 28.08 997 THR A O 1
ATOM 2950 N N . PHE A 1 194 ? -37.230 14.572 -13.248 1.00 26.65 998 PHE A N 1
ATOM 2951 C CA . PHE A 1 194 ? -37.202 14.653 -14.694 1.00 28.84 998 PHE A CA 1
ATOM 2952 C C . PHE A 1 194 ? -35.771 14.599 -15.201 1.00 24.45 998 PHE A C 1
ATOM 2953 O O . PHE A 1 194 ? -35.484 14.006 -16.259 1.00 28.09 998 PHE A O 1
ATOM 2970 N N . LEU A 1 195 ? -34.874 15.281 -14.507 1.00 23.89 999 LEU A N 1
ATOM 2971 C CA . LEU A 1 195 ? -33.485 15.316 -14.933 1.00 23.75 999 LEU A CA 1
ATOM 2972 C C . LEU A 1 195 ? -32.851 13.947 -14.779 1.00 24.87 999 LEU A C 1
ATOM 2973 O O . LEU A 1 195 ? -32.112 13.483 -15.658 1.00 27.23 999 LEU A O 1
ATOM 2989 N N . VAL A 1 196 ? -33.062 13.317 -13.623 1.00 27.22 1000 VAL A N 1
ATOM 2990 C CA . VAL A 1 196 ? -32.476 12.007 -13.378 1.00 27.05 1000 VAL A CA 1
ATOM 2991 C C . VAL A 1 196 ? -33.025 10.991 -14.379 1.00 27.17 1000 VAL A C 1
ATOM 2992 O O . VAL A 1 196 ? -32.306 10.086 -14.828 1.00 28.22 1000 VAL A O 1
ATOM 3005 N N . ASP A 1 197 ? -34.293 11.141 -14.754 1.00 27.21 1001 ASP A N 1
ATOM 3006 C CA . ASP A 1 197 ? -34.878 10.267 -15.779 1.00 28.20 1001 ASP A CA 1
ATOM 3007 C C . ASP A 1 197 ? -34.217 10.467 -17.141 1.00 25.77 1001 ASP A C 1
ATOM 3008 O O . ASP A 1 197 ? -33.990 9.507 -17.869 1.00 27.91 1001 ASP A O 1
ATOM 3017 N N . LEU A 1 198 ? -33.849 11.699 -17.487 1.00 28.65 1002 LEU A N 1
ATOM 3018 C CA . LEU A 1 198 ? -33.082 11.893 -18.714 1.00 26.95 1002 LEU A CA 1
ATOM 3019 C C . LEU A 1 198 ? -31.783 11.105 -18.676 1.00 29.62 1002 LEU A C 1
ATOM 3020 O O . LEU A 1 198 ? -31.317 10.612 -19.707 1.00 26.51 1002 LEU A O 1
ATOM 3036 N N . ILE A 1 199 ? -31.123 11.079 -17.504 1.00 25.44 1003 ILE A N 1
ATOM 3037 C CA . ILE A 1 199 ? -29.861 10.363 -17.331 1.00 21.93 1003 ILE A CA 1
ATOM 3038 C C . ILE A 1 199 ? -30.092 8.861 -17.399 1.00 25.33 1003 ILE A C 1
ATOM 3039 O O . ILE A 1 199 ? -29.349 8.149 -18.063 1.00 28.06 1003 ILE A O 1
ATOM 3055 N N . LYS A 1 200 ? -31.112 8.374 -16.700 1.00 24.25 1004 LYS A N 1
ATOM 3056 C CA . LYS A 1 200 ? -31.467 6.958 -16.709 1.00 29.74 1004 LYS A CA 1
ATOM 3057 C C . LYS A 1 200 ? -31.765 6.452 -18.124 1.00 32.97 1004 LYS A C 1
ATOM 3058 O O . LYS A 1 200 ? -31.411 5.328 -18.481 1.00 31.94 1004 LYS A O 1
ATOM 3077 N N . ASN A 1 201 ? -32.378 7.278 -18.943 1.00 27.00 1005 ASN A N 1
ATOM 3078 C CA . ASN A 1 201 ? -32.745 6.916 -20.295 1.00 28.47 1005 ASN A CA 1
ATOM 3079 C C . ASN A 1 201 ? -31.676 7.281 -21.303 1.00 26.92 1005 ASN A C 1
ATOM 3080 O O . ASN A 1 201 ? -31.916 7.165 -22.511 1.00 31.81 1005 ASN A O 1
ATOM 3091 N N . LYS A 1 202 ? -30.514 7.706 -20.820 1.00 24.41 1006 LYS A N 1
ATOM 3092 C CA . LYS A 1 202 ? -29.303 7.928 -21.593 1.00 24.82 1006 LYS A CA 1
ATOM 3093 C C . LYS A 1 202 ? -29.416 9.097 -22.546 1.00 26.22 1006 LYS A C 1
ATOM 3094 O O . LYS A 1 202 ? -28.627 9.213 -23.468 1.00 29.97 1006 LYS A O 1
ATOM 3113 N N . HIS A 1 203 ? -30.343 10.006 -22.280 1.00 26.97 1007 HIS A N 1
ATOM 3114 C CA . HIS A 1 203 ? -30.373 11.291 -22.976 1.00 25.42 1007 HIS A CA 1
ATOM 3115 C C . HIS A 1 203 ? -29.351 12.290 -22.460 1.00 27.40 1007 HIS A C 1
ATOM 3116 O O . HIS A 1 203 ? -29.115 13.305 -23.120 1.00 32.79 1007 HIS A O 1
ATOM 3131 N N . MET A 1 204 ? -28.813 12.069 -21.258 1.00 26.60 1008 MET A N 1
ATOM 3132 C CA . MET A 1 204 ? -27.746 12.857 -20.675 1.00 27.48 1008 MET A CA 1
ATOM 3133 C C . MET A 1 204 ? -26.849 11.919 -19.869 1.00 27.23 1008 MET A C 1
ATOM 3134 O O . MET A 1 204 ? -27.244 10.814 -19.517 1.00 27.58 1008 MET A O 1
ATOM 3148 N N . ASN A 1 205 ? -25.626 12.365 -19.612 1.00 27.96 1009 ASN A N 1
ATOM 3149 C CA . ASN A 1 205 ? -24.626 11.622 -18.849 1.00 31.66 1009 ASN A CA 1
ATOM 3150 C C . ASN A 1 205 ? -24.402 12.309 -17.509 1.00 28.30 1009 ASN A C 1
ATOM 3151 O O . ASN A 1 205 ? -24.211 13.532 -17.467 1.00 26.31 1009 ASN A O 1
ATOM 3162 N N . ALA A 1 206 ? -24.423 11.519 -16.418 1.00 28.28 1010 ALA A N 1
ATOM 3163 C CA . ALA A 1 206 ? -24.297 12.108 -15.075 1.00 26.93 1010 ALA A CA 1
ATOM 3164 C C . ALA A 1 206 ? -22.992 12.859 -14.876 1.00 33.10 1010 ALA A C 1
ATOM 3165 O O . ALA A 1 206 ? -22.910 13.749 -14.001 1.00 32.46 1010 ALA A O 1
ATOM 3172 N N . ASP A 1 207 ? -21.970 12.510 -15.641 1.00 27.04 1011 ASP A N 1
ATOM 3173 C CA . ASP A 1 207 ? -20.648 13.083 -15.508 1.00 30.35 1011 ASP A CA 1
ATOM 3174 C C . ASP A 1 207 ? -20.453 14.395 -16.244 1.00 31.13 1011 ASP A C 1
ATOM 3175 O O . ASP A 1 207 ? -19.375 14.993 -16.130 1.00 35.45 1011 ASP A O 1
ATOM 3184 N N . THR A 1 208 ? -21.433 14.839 -17.015 1.00 28.86 1012 THR A N 1
ATOM 3185 C CA . THR A 1 208 ? -21.203 15.998 -17.858 1.00 28.58 1012 THR A CA 1
ATOM 3186 C C . THR A 1 208 ? -20.920 17.211 -16.983 1.00 25.18 1012 THR A C 1
ATOM 3187 O O . THR A 1 208 ? -21.646 17.485 -16.030 1.00 27.07 1012 THR A O 1
ATOM 3198 N N . ASP A 1 209 ? -19.856 17.913 -17.304 1.00 26.51 1013 ASP A N 1
ATOM 3199 C CA . ASP A 1 209 ? -19.454 19.086 -16.540 1.00 29.18 1013 ASP A CA 1
ATOM 3200 C C . ASP A 1 209 ? -19.394 20.291 -17.473 1.00 29.22 1013 ASP A C 1
ATOM 3201 O O . ASP A 1 209 ? -19.825 20.249 -18.635 1.00 25.76 1013 ASP A O 1
ATOM 3210 N N . TYR A 1 210 ? -18.905 21.410 -16.950 1.00 24.78 1014 TYR A N 1
ATOM 3211 C CA . TYR A 1 210 ? -18.953 22.635 -17.740 1.00 23.37 1014 TYR A CA 1
ATOM 3212 C C . TYR A 1 210 ? -18.130 22.508 -19.011 1.00 26.64 1014 TYR A C 1
ATOM 3213 O O . TYR A 1 210 ? -18.561 22.910 -20.096 1.00 27.04 1014 TYR A O 1
ATOM 3231 N N . SER A 1 211 ? -16.921 21.960 -18.914 1.00 26.95 1015 SER A N 1
ATOM 3232 C CA A SER A 1 211 ? -16.052 21.904 -20.083 0.48 27.95 1015 SER A CA 1
ATOM 3233 C CA B SER A 1 211 ? -16.063 21.915 -20.090 0.25 28.02 1015 SER A CA 1
ATOM 3234 C CA C SER A 1 211 ? -16.059 21.907 -20.086 0.27 28.00 1015 SER A CA 1
ATOM 3235 C C . SER A 1 211 ? -16.597 20.939 -21.134 1.00 28.08 1015 SER A C 1
ATOM 3236 O O . SER A 1 211 ? -16.544 21.224 -22.336 1.00 27.86 1015 SER A O 1
ATOM 3258 N N . ILE A 1 212 ? -17.114 19.801 -20.698 1.00 27.60 1016 ILE A N 1
ATOM 3259 C CA . ILE A 1 212 ? -17.621 18.791 -21.628 1.00 26.68 1016 ILE A CA 1
ATOM 3260 C C . ILE A 1 212 ? -18.812 19.327 -22.414 1.00 31.06 1016 ILE A C 1
ATOM 3261 O O . ILE A 1 212 ? -18.906 19.131 -23.632 1.00 29.65 1016 ILE A O 1
ATOM 3277 N N . ALA A 1 213 ? -19.772 19.954 -21.722 1.00 26.91 1017 ALA A N 1
ATOM 3278 C CA . ALA A 1 213 ? -20.948 20.518 -22.372 1.00 26.29 1017 ALA A CA 1
ATOM 3279 C C . ALA A 1 213 ? -20.562 21.623 -23.331 1.00 31.40 1017 ALA A C 1
ATOM 3280 O O . ALA A 1 213 ? -21.101 21.734 -24.442 1.00 31.66 1017 ALA A O 1
ATOM 3287 N N . GLU A 1 214 ? -19.611 22.458 -22.925 1.00 30.00 1018 GLU A N 1
ATOM 3288 C CA . GLU A 1 214 ? -19.209 23.553 -23.792 1.00 26.86 1018 GLU A CA 1
ATOM 3289 C C . GLU A 1 214 ? -18.572 23.029 -25.062 1.00 24.85 1018 GLU A C 1
ATOM 3290 O O . GLU A 1 214 ? -18.859 23.528 -26.161 1.00 26.01 1018 GLU A O 1
ATOM 3302 N N . ALA A 1 215 ? -17.694 22.035 -24.927 1.00 30.21 1019 ALA A N 1
ATOM 3303 C CA . ALA A 1 215 ? -17.018 21.476 -26.085 1.00 34.16 1019 ALA A CA 1
ATOM 3304 C C . ALA A 1 215 ? -18.016 20.829 -27.038 1.00 29.40 1019 ALA A C 1
ATOM 3305 O O . ALA A 1 215 ? -17.901 20.983 -28.251 1.00 33.36 1019 ALA A O 1
ATOM 3312 N N . ALA A 1 216 ? -18.999 20.107 -26.498 1.00 31.93 1020 ALA A N 1
ATOM 3313 C CA . ALA A 1 216 ? -20.002 19.455 -27.340 1.00 29.18 1020 ALA A CA 1
ATOM 3314 C C . ALA A 1 216 ? -20.806 20.474 -28.130 1.00 33.81 1020 ALA A C 1
ATOM 3315 O O . ALA A 1 216 ? -21.006 20.322 -29.346 1.00 34.50 1020 ALA A O 1
ATOM 3322 N N . PHE A 1 217 ? -21.252 21.552 -27.483 1.00 26.67 1021 PHE A N 1
ATOM 3323 C CA . PHE A 1 217 ? -22.046 22.511 -28.223 1.00 30.24 1021 PHE A CA 1
ATOM 3324 C C . PHE A 1 217 ? -21.188 23.237 -29.242 1.00 29.11 1021 PHE A C 1
ATOM 3325 O O . PHE A 1 217 ? -21.588 23.416 -30.396 1.00 28.08 1021 PHE A O 1
ATOM 3342 N N . ASN A 1 218 ? -20.002 23.666 -28.840 1.00 31.00 1022 ASN A N 1
ATOM 3343 C CA . ASN A 1 218 ? -19.174 24.470 -29.723 1.00 29.36 1022 ASN A CA 1
ATOM 3344 C C . ASN A 1 218 ? -18.545 23.663 -30.858 1.00 35.13 1022 ASN A C 1
ATOM 3345 O O . ASN A 1 218 ? -18.190 24.247 -31.872 1.00 33.52 1022 ASN A O 1
ATOM 3356 N N . LYS A 1 219 ? -18.469 22.348 -30.741 1.00 36.69 1023 LYS A N 1
ATOM 3357 C CA . LYS A 1 219 ? -18.059 21.509 -31.849 1.00 29.79 1023 LYS A CA 1
ATOM 3358 C C . LYS A 1 219 ? -19.237 20.995 -32.683 1.00 38.34 1023 LYS A C 1
ATOM 3359 O O . LYS A 1 219 ? -19.026 20.226 -33.633 1.00 38.19 1023 LYS A O 1
ATOM 3378 N N . GLY A 1 220 ? -20.459 21.432 -32.388 1.00 32.28 1024 GLY A N 1
ATOM 3379 C CA . GLY A 1 220 ? -21.606 21.067 -33.193 1.00 36.71 1024 GLY A CA 1
ATOM 3380 C C . GLY A 1 220 ? -22.134 19.677 -32.961 1.00 34.29 1024 GLY A C 1
ATOM 3381 O O . GLY A 1 220 ? -22.867 19.158 -33.807 1.00 31.89 1024 GLY A O 1
ATOM 3385 N N . GLU A 1 221 ? -21.807 19.067 -31.835 1.00 27.95 1025 GLU A N 1
ATOM 3386 C CA . GLU A 1 221 ? -22.203 17.707 -31.533 1.00 29.07 1025 GLU A CA 1
ATOM 3387 C C . GLU A 1 221 ? -23.546 17.617 -30.813 1.00 31.70 1025 GLU A C 1
ATOM 3388 O O . GLU A 1 221 ? -24.236 16.609 -30.930 1.00 29.07 1025 GLU A O 1
ATOM 3400 N N . THR A 1 222 ? -23.971 18.668 -30.132 1.00 31.95 1026 THR A N 1
ATOM 3401 C CA . THR A 1 222 ? -25.230 18.680 -29.405 1.00 26.99 1026 THR A CA 1
ATOM 3402 C C . THR A 1 222 ? -25.992 19.898 -29.876 1.00 25.74 1026 THR A C 1
ATOM 3403 O O . THR A 1 222 ? -25.394 20.915 -30.263 1.00 31.60 1026 THR A O 1
ATOM 3414 N N . ALA A 1 223 ? -27.314 19.770 -29.901 1.00 23.87 1027 ALA A N 1
ATOM 3415 C CA . ALA A 1 223 ? -28.152 20.827 -30.486 1.00 25.66 1027 ALA A CA 1
ATOM 3416 C C . ALA A 1 223 ? -28.458 21.965 -29.513 1.00 28.06 1027 ALA A C 1
ATOM 3417 O O . ALA A 1 223 ? -28.893 23.041 -29.935 1.00 29.37 1027 ALA A O 1
ATOM 3424 N N . MET A 1 224 ? -28.297 21.728 -28.227 1.00 26.10 1028 MET A N 1
ATOM 3425 C CA . MET A 1 224 ? -28.640 22.709 -27.202 1.00 30.09 1028 MET A CA 1
ATOM 3426 C C . MET A 1 224 ? -27.674 22.639 -26.025 1.00 26.14 1028 MET A C 1
ATOM 3427 O O . MET A 1 224 ? -27.114 21.595 -25.711 1.00 25.16 1028 MET A O 1
ATOM 3441 N N . THR A 1 225 ? -27.499 23.779 -25.361 1.00 26.74 1029 THR A N 1
ATOM 3442 C CA . THR A 1 225 ? -26.831 23.823 -24.060 1.00 21.87 1029 THR A CA 1
ATOM 3443 C C . THR A 1 225 ? -27.568 24.868 -23.222 1.00 19.64 1029 THR A C 1
ATOM 3444 O O . THR A 1 225 ? -28.478 25.555 -23.693 1.00 24.53 1029 THR A O 1
ATOM 3455 N N . ILE A 1 226 ? -27.187 24.963 -21.946 1.00 26.35 1030 ILE A N 1
ATOM 3456 C CA . ILE A 1 226 ? -27.747 25.941 -21.020 1.00 27.03 1030 ILE A CA 1
ATOM 3457 C C . ILE A 1 226 ? -26.564 26.674 -20.405 1.00 24.50 1030 ILE A C 1
ATOM 3458 O O . ILE A 1 226 ? -25.707 26.051 -19.776 1.00 22.96 1030 ILE A O 1
ATOM 3474 N N . ASN A 1 227 ? -26.519 27.992 -20.589 1.00 26.02 1031 ASN A N 1
ATOM 3475 C CA . ASN A 1 227 ? -25.359 28.729 -20.112 1.00 24.91 1031 ASN A CA 1
ATOM 3476 C C . ASN A 1 227 ? -25.702 30.202 -20.033 1.00 23.37 1031 ASN A C 1
ATOM 3477 O O . ASN A 1 227 ? -26.798 30.632 -20.403 1.00 23.77 1031 ASN A O 1
ATOM 3488 N N . GLY A 1 228 ? -24.767 30.970 -19.445 1.00 27.56 1032 GLY A N 1
ATOM 3489 C CA . GLY A 1 228 ? -24.976 32.386 -19.309 1.00 25.65 1032 GLY A CA 1
ATOM 3490 C C . GLY A 1 228 ? -24.222 33.212 -20.329 1.00 27.56 1032 GLY A C 1
ATOM 3491 O O . GLY A 1 228 ? -23.550 32.693 -21.224 1.00 24.28 1032 GLY A O 1
ATOM 3495 N N . PRO A 1 229 ? -24.314 34.541 -20.200 1.00 26.43 1033 PRO A N 1
ATOM 3496 C CA . PRO A 1 229 ? -23.783 35.414 -21.273 1.00 28.08 1033 PRO A CA 1
ATOM 3497 C C . PRO A 1 229 ? -22.287 35.278 -21.488 1.00 28.80 1033 PRO A C 1
ATOM 3498 O O . PRO A 1 229 ? -21.831 35.423 -22.625 1.00 26.80 1033 PRO A O 1
ATOM 3509 N N . TRP A 1 230 ? -21.520 34.966 -20.434 1.00 26.99 1034 TRP A N 1
ATOM 3510 C CA . TRP A 1 230 ? -20.067 34.796 -20.541 1.00 27.78 1034 TRP A CA 1
ATOM 3511 C C . TRP A 1 230 ? -19.683 33.760 -21.598 1.00 29.95 1034 TRP A C 1
ATOM 3512 O O . TRP A 1 230 ? -18.614 33.856 -22.203 1.00 29.54 1034 TRP A O 1
ATOM 3533 N N . ALA A 1 231 ? -20.545 32.789 -21.864 1.00 25.60 1035 ALA A N 1
ATOM 3534 C CA . ALA A 1 231 ? -20.192 31.726 -22.793 1.00 31.18 1035 ALA A CA 1
ATOM 3535 C C . ALA A 1 231 ? -20.281 32.141 -24.250 1.00 28.89 1035 ALA A C 1
ATOM 3536 O O . ALA A 1 231 ? -19.717 31.437 -25.102 1.00 28.42 1035 ALA A O 1
ATOM 3543 N N . TRP A 1 232 ? -20.958 33.253 -24.554 1.00 29.49 1036 TRP A N 1
ATOM 3544 C CA . TRP A 1 232 ? -21.268 33.565 -25.946 1.00 32.84 1036 TRP A CA 1
ATOM 3545 C C . TRP A 1 232 ? -20.003 33.768 -26.762 1.00 35.31 1036 TRP A C 1
ATOM 3546 O O . TRP A 1 232 ? -20.003 33.507 -27.970 1.00 32.60 1036 TRP A O 1
ATOM 3567 N N . SER A 1 233 ? -18.940 34.285 -26.140 1.00 32.09 1037 SER A N 1
ATOM 3568 C CA . SER A 1 233 ? -17.705 34.585 -26.871 1.00 35.39 1037 SER A CA 1
ATOM 3569 C C . SER A 1 233 ? -17.092 33.344 -27.481 1.00 32.66 1037 SER A C 1
ATOM 3570 O O . SER A 1 233 ? -16.673 33.344 -28.643 1.00 34.55 1037 SER A O 1
ATOM 3578 N N . ASN A 1 234 ? -16.998 32.271 -26.697 1.00 35.26 1038 ASN A N 1
ATOM 3579 C CA . ASN A 1 234 ? -16.426 31.043 -27.230 1.00 33.53 1038 ASN A CA 1
ATOM 3580 C C . ASN A 1 234 ? -17.296 30.450 -28.329 1.00 35.99 1038 ASN A C 1
ATOM 3581 O O . ASN A 1 234 ? -16.779 29.783 -29.229 1.00 32.21 1038 ASN A O 1
ATOM 3592 N N . ILE A 1 235 ? -18.613 30.643 -28.253 1.00 30.99 1039 ILE A N 1
ATOM 3593 C CA . ILE A 1 235 ? -19.465 30.154 -29.322 1.00 36.20 1039 ILE A CA 1
ATOM 3594 C C . ILE A 1 235 ? -19.245 31.001 -30.568 1.00 38.76 1039 ILE A C 1
ATOM 3595 O O . ILE A 1 235 ? -19.221 30.485 -31.682 1.00 34.56 1039 ILE A O 1
ATOM 3611 N N . ASP A 1 236 ? -19.056 32.322 -30.400 1.00 33.03 1040 ASP A N 1
ATOM 3612 C CA . ASP A 1 236 ? -18.688 33.160 -31.544 1.00 39.29 1040 ASP A CA 1
ATOM 3613 C C . ASP A 1 236 ? -17.453 32.613 -32.260 1.00 33.99 1040 ASP A C 1
ATOM 3614 O O . ASP A 1 236 ? -17.442 32.455 -33.486 1.00 39.77 1040 ASP A O 1
ATOM 3623 N N . THR A 1 237 ? -16.412 32.307 -31.500 1.00 38.78 1041 THR A N 1
ATOM 3624 C CA . THR A 1 237 ? -15.169 31.775 -32.049 1.00 39.61 1041 THR A CA 1
ATOM 3625 C C . THR A 1 237 ? -15.404 30.469 -32.790 1.00 42.27 1041 THR A C 1
ATOM 3626 O O . THR A 1 237 ? -14.731 30.198 -33.785 1.00 44.37 1041 THR A O 1
ATOM 3637 N N . SER A 1 238 ? -16.346 29.653 -32.328 1.00 42.57 1042 SER A N 1
ATOM 3638 C CA . SER A 1 238 ? -16.558 28.333 -32.913 1.00 36.50 1042 SER A CA 1
ATOM 3639 C C . SER A 1 238 ? -17.250 28.363 -34.263 1.00 43.58 1042 SER A C 1
ATOM 3640 O O . SER A 1 238 ? -17.272 27.352 -34.959 1.00 41.96 1042 SER A O 1
ATOM 3648 N N . LYS A 1 239 ? -17.846 29.473 -34.636 1.00 40.16 1043 LYS A N 1
ATOM 3649 C CA . LYS A 1 239 ? -18.606 29.645 -35.865 1.00 51.67 1043 LYS A CA 1
ATOM 3650 C C . LYS A 1 239 ? -19.944 28.889 -35.869 1.00 44.29 1043 LYS A C 1
ATOM 3651 O O . LYS A 1 239 ? -20.685 28.996 -36.841 1.00 41.53 1043 LYS A O 1
ATOM 3670 N N . VAL A 1 240 ? -20.329 28.235 -34.773 1.00 37.92 1044 VAL A N 1
ATOM 3671 C CA . VAL A 1 240 ? -21.656 27.653 -34.671 1.00 36.48 1044 VAL A CA 1
ATOM 3672 C C . VAL A 1 240 ? -22.711 28.735 -34.833 1.00 37.96 1044 VAL A C 1
ATOM 3673 O O . VAL A 1 240 ? -22.594 29.854 -34.299 1.00 37.43 1044 VAL A O 1
ATOM 3686 N N . ASN A 1 241 ? -23.745 28.424 -35.599 1.00 33.52 1045 ASN A N 1
ATOM 3687 C CA . ASN A 1 241 ? -24.854 29.341 -35.847 1.00 34.56 1045 ASN A CA 1
ATOM 3688 C C . ASN A 1 241 ? -25.854 29.141 -34.713 1.00 39.47 1045 ASN A C 1
ATOM 3689 O O . ASN A 1 241 ? -26.613 28.173 -34.701 1.00 34.34 1045 ASN A O 1
ATOM 3700 N N . TYR A 1 242 ? -25.844 30.041 -33.731 1.00 41.53 1046 TYR A N 1
ATOM 3701 C CA . TYR A 1 242 ? -26.572 29.778 -32.504 1.00 32.22 1046 TYR A CA 1
ATOM 3702 C C . TYR A 1 242 ? -27.602 30.860 -32.220 1.00 36.85 1046 TYR A C 1
ATOM 3703 O O . TYR A 1 242 ? -27.500 31.999 -32.666 1.00 34.32 1046 TYR A O 1
ATOM 3721 N N . GLY A 1 243 ? -28.618 30.467 -31.476 1.00 30.22 1047 GLY A N 1
ATOM 3722 C CA . GLY A 1 243 ? -29.560 31.402 -30.912 1.00 28.16 1047 GLY A CA 1
ATOM 3723 C C . GLY A 1 243 ? -29.644 31.282 -29.402 1.00 28.17 1047 GLY A C 1
ATOM 3724 O O . GLY A 1 243 ? -29.248 30.262 -28.841 1.00 25.14 1047 GLY A O 1
ATOM 3728 N N . VAL A 1 244 ? -30.135 32.320 -28.742 1.00 28.07 1048 VAL A N 1
ATOM 3729 C CA . VAL A 1 244 ? -30.261 32.376 -27.292 1.00 30.78 1048 VAL A CA 1
ATOM 3730 C C . VAL A 1 244 ? -31.728 32.675 -27.033 1.00 32.09 1048 VAL A C 1
ATOM 3731 O O . VAL A 1 244 ? -32.263 33.660 -27.555 1.00 28.83 1048 VAL A O 1
ATOM 3744 N N . THR A 1 245 ? -32.391 31.813 -26.252 1.00 24.40 1049 THR A N 1
ATOM 3745 C CA . THR A 1 245 ? -33.829 31.908 -26.129 1.00 25.99 1049 THR A CA 1
ATOM 3746 C C . THR A 1 245 ? -34.292 31.550 -24.733 1.00 29.26 1049 THR A C 1
ATOM 3747 O O . THR A 1 245 ? -33.498 31.226 -23.850 1.00 27.01 1049 THR A O 1
ATOM 3758 N N . VAL A 1 246 ? -35.615 31.602 -24.551 1.00 30.10 1050 VAL A N 1
ATOM 3759 C CA . VAL A 1 246 ? -36.239 31.266 -23.277 1.00 30.12 1050 VAL A CA 1
ATOM 3760 C C . VAL A 1 246 ? -36.009 29.787 -22.969 1.00 26.62 1050 VAL A C 1
ATOM 3761 O O . VAL A 1 246 ? -36.017 28.932 -23.858 1.00 29.60 1050 VAL A O 1
ATOM 3774 N N . LEU A 1 247 ? -35.755 29.490 -21.705 1.00 26.09 1051 LEU A N 1
ATOM 3775 C CA . LEU A 1 247 ? -35.572 28.121 -21.282 1.00 25.84 1051 LEU A CA 1
ATOM 3776 C C . LEU A 1 247 ? -36.874 27.353 -21.479 1.00 28.97 1051 LEU A C 1
ATOM 3777 O O . LEU A 1 247 ? -37.963 27.935 -21.440 1.00 27.04 1051 LEU A O 1
ATOM 3793 N N . PRO A 1 248 ? -36.788 26.047 -21.681 1.00 29.99 1052 PRO A N 1
ATOM 3794 C CA . PRO A 1 248 ? -38.008 25.245 -21.831 1.00 29.74 1052 PRO A CA 1
ATOM 3795 C C . PRO A 1 248 ? -38.882 25.289 -20.586 1.00 29.90 1052 PRO A C 1
ATOM 3796 O O . PRO A 1 248 ? -38.398 25.461 -19.461 1.00 29.28 1052 PRO A O 1
ATOM 3807 N N . THR A 1 249 ? -40.186 25.108 -20.790 1.00 27.86 1053 THR A N 1
ATOM 3808 C CA . THR A 1 249 ? -41.089 24.962 -19.658 1.00 24.40 1053 THR A CA 1
ATOM 3809 C C . THR A 1 249 ? -41.055 23.537 -19.110 1.00 24.36 1053 THR A C 1
ATOM 3810 O O . THR A 1 249 ? -40.658 22.578 -19.787 1.00 27.89 1053 THR A O 1
ATOM 3821 N N . PHE A 1 250 ? -41.525 23.403 -17.879 1.00 26.32 1054 PHE A N 1
ATOM 3822 C CA . PHE A 1 250 ? -41.650 22.103 -17.247 1.00 22.63 1054 PHE A CA 1
ATOM 3823 C C . PHE A 1 250 ? -43.019 22.070 -16.597 1.00 28.02 1054 PHE A C 1
ATOM 3824 O O . PHE A 1 250 ? -43.345 22.956 -15.808 1.00 26.36 1054 PHE A O 1
ATOM 3841 N N . LYS A 1 251 ? -43.815 21.023 -16.906 1.00 26.81 1055 LYS A N 1
ATOM 3842 C CA . LYS A 1 251 ? -45.227 20.960 -16.471 1.00 29.16 1055 LYS A CA 1
ATOM 3843 C C . LYS A 1 251 ? -45.926 22.278 -16.799 1.00 28.30 1055 LYS A C 1
ATOM 3844 O O . LYS A 1 251 ? -46.767 22.788 -16.052 1.00 30.92 1055 LYS A O 1
ATOM 3863 N N . GLY A 1 252 ? -45.568 22.840 -17.950 1.00 28.44 1056 GLY A N 1
ATOM 3864 C CA . GLY A 1 252 ? -46.179 24.053 -18.441 1.00 29.09 1056 GLY A CA 1
ATOM 3865 C C . GLY A 1 252 ? -45.708 25.304 -17.748 1.00 32.40 1056 GLY A C 1
ATOM 3866 O O . GLY A 1 252 ? -46.177 26.385 -18.076 1.00 32.45 1056 GLY A O 1
ATOM 3870 N N . GLN A 1 253 ? -44.777 25.206 -16.852 1.00 31.65 1057 GLN A N 1
ATOM 3871 C CA . GLN A 1 253 ? -44.358 26.371 -16.080 1.00 29.70 1057 GLN A CA 1
ATOM 3872 C C . GLN A 1 253 ? -42.976 26.794 -16.498 1.00 27.72 1057 GLN A C 1
ATOM 3873 O O . GLN A 1 253 ? -42.160 25.959 -16.895 1.00 28.63 1057 GLN A O 1
ATOM 3887 N N . PRO A 1 254 ? -42.692 28.090 -16.470 1.00 29.41 1058 PRO A N 1
ATOM 3888 C CA . PRO A 1 254 ? -41.356 28.543 -16.875 1.00 28.28 1058 PRO A CA 1
ATOM 3889 C C . PRO A 1 254 ? -40.283 27.922 -15.988 1.00 27.01 1058 PRO A C 1
ATOM 3890 O O . PRO A 1 254 ? -40.470 27.763 -14.780 1.00 26.61 1058 PRO A O 1
ATOM 3901 N N . SER A 1 255 ? -39.143 27.600 -16.594 1.00 24.00 1059 SER A N 1
ATOM 3902 C CA . SER A 1 255 ? -37.938 27.385 -15.808 1.00 26.14 1059 SER A CA 1
ATOM 3903 C C . SER A 1 255 ? -37.568 28.681 -15.099 1.00 29.55 1059 SER A C 1
ATOM 3904 O O . SER A 1 255 ? -37.778 29.777 -15.630 1.00 29.57 1059 SER A O 1
ATOM 3912 N N . LYS A 1 256 ? -37.088 28.575 -13.861 1.00 27.75 1060 LYS A N 1
ATOM 3913 C CA . LYS A 1 256 ? -36.860 29.750 -13.032 1.00 27.80 1060 LYS A CA 1
ATOM 3914 C C . LYS A 1 256 ? -35.384 29.845 -12.659 1.00 28.09 1060 LYS A C 1
ATOM 3915 O O . LYS A 1 256 ? -34.976 29.443 -11.559 1.00 29.47 1060 LYS A O 1
ATOM 3934 N N . PRO A 1 257 ? -34.552 30.386 -13.530 1.00 25.07 1061 PRO A N 1
ATOM 3935 C CA . PRO A 1 257 ? -33.135 30.468 -13.192 1.00 24.91 1061 PRO A CA 1
ATOM 3936 C C . PRO A 1 257 ? -32.902 31.490 -12.081 1.00 26.35 1061 PRO A C 1
ATOM 3937 O O . PRO A 1 257 ? -33.603 32.500 -11.977 1.00 29.49 1061 PRO A O 1
ATOM 3948 N N . PHE A 1 258 ? -31.938 31.207 -11.223 1.00 24.79 1062 PHE A N 1
ATOM 3949 C CA . PHE A 1 258 ? -31.525 32.228 -10.270 1.00 29.00 1062 PHE A CA 1
ATOM 3950 C C . PHE A 1 258 ? -30.867 33.407 -10.967 1.00 29.93 1062 PHE A C 1
ATOM 3951 O O . PHE A 1 258 ? -30.212 33.279 -11.999 1.00 34.74 1062 PHE A O 1
ATOM 3968 N N . VAL A 1 259 ? -31.102 34.590 -10.451 1.00 27.76 1063 VAL A N 1
ATOM 3969 C CA . VAL A 1 259 ? -30.496 35.785 -11.003 1.00 25.69 1063 VAL A CA 1
ATOM 3970 C C . VAL A 1 259 ? -29.332 36.170 -10.108 1.00 30.30 1063 VAL A C 1
ATOM 3971 O O . VAL A 1 259 ? -29.486 36.251 -8.895 1.00 25.07 1063 VAL A O 1
ATOM 3984 N N . GLY A 1 260 ? -28.156 36.304 -10.704 1.00 27.62 1064 GLY A N 1
ATOM 3985 C CA . GLY A 1 260 ? -26.975 36.737 -10.010 1.00 24.33 1064 GLY A CA 1
ATOM 3986 C C . GLY A 1 260 ? -26.534 38.105 -10.514 1.00 25.81 1064 GLY A C 1
ATOM 3987 O O . GLY A 1 260 ? -26.606 38.392 -11.711 1.00 27.86 1064 GLY A O 1
ATOM 3991 N N . VAL A 1 261 ? -26.102 38.925 -9.580 1.00 28.02 1065 VAL A N 1
ATOM 3992 C CA . VAL A 1 261 ? -25.504 40.210 -9.892 1.00 23.56 1065 VAL A CA 1
ATOM 3993 C C . VAL A 1 261 ? -24.008 40.046 -9.668 1.00 24.42 1065 VAL A C 1
ATOM 3994 O O . VAL A 1 261 ? -23.548 39.928 -8.527 1.00 25.21 1065 VAL A O 1
ATOM 4007 N N . LEU A 1 262 ? -23.253 39.997 -10.756 1.00 19.92 1066 LEU A N 1
ATOM 4008 C CA . LEU A 1 262 ? -21.811 40.020 -10.626 1.00 22.36 1066 LEU A CA 1
ATOM 4009 C C . LEU A 1 262 ? -21.425 41.289 -9.889 1.00 25.10 1066 LEU A C 1
ATOM 4010 O O . LEU A 1 262 ? -21.900 42.370 -10.233 1.00 24.97 1066 LEU A O 1
ATOM 4026 N N . SER A 1 263 ? -20.626 41.143 -8.834 1.00 22.50 1067 SER A N 1
ATOM 4027 C CA . SER A 1 263 ? -20.338 42.232 -7.896 1.00 26.16 1067 SER A CA 1
ATOM 4028 C C . SER A 1 263 ? -18.863 42.236 -7.538 1.00 27.23 1067 SER A C 1
ATOM 4029 O O . SER A 1 263 ? -18.196 41.200 -7.592 1.00 23.83 1067 SER A O 1
ATOM 4037 N N . ALA A 1 264 ? -18.352 43.412 -7.131 1.00 25.55 1068 ALA A N 1
ATOM 4038 C CA . ALA A 1 264 ? -16.950 43.579 -6.777 1.00 22.40 1068 ALA A CA 1
ATOM 4039 C C . ALA A 1 264 ? -16.850 44.136 -5.364 1.00 24.59 1068 ALA A C 1
ATOM 4040 O O . ALA A 1 264 ? -17.280 45.271 -5.108 1.00 25.69 1068 ALA A O 1
ATOM 4047 N N . GLY A 1 265 ? -16.307 43.355 -4.467 1.00 22.78 1069 GLY A N 1
ATOM 4048 C CA . GLY A 1 265 ? -16.101 43.793 -3.099 1.00 20.95 1069 GLY A CA 1
ATOM 4049 C C . GLY A 1 265 ? -14.658 44.160 -2.859 1.00 23.30 1069 GLY A C 1
ATOM 4050 O O . GLY A 1 265 ? -13.771 43.750 -3.602 1.00 28.40 1069 GLY A O 1
ATOM 4054 N N . ILE A 1 266 ? -14.438 44.977 -1.821 1.00 23.30 1070 ILE A N 1
ATOM 4055 C CA . ILE A 1 266 ? -13.110 45.421 -1.420 1.00 24.95 1070 ILE A CA 1
ATOM 4056 C C . ILE A 1 266 ? -12.756 44.710 -0.115 1.00 25.03 1070 ILE A C 1
ATOM 4057 O O . ILE A 1 266 ? -13.512 44.744 0.863 1.00 26.35 1070 ILE A O 1
ATOM 4073 N N . ASN A 1 267 ? -11.608 44.072 -0.107 1.00 24.08 1071 ASN A N 1
ATOM 4074 C CA . ASN A 1 267 ? -11.145 43.338 1.070 1.00 25.48 1071 ASN A CA 1
ATOM 4075 C C . ASN A 1 267 ? -10.995 44.268 2.263 1.00 30.99 1071 ASN A C 1
ATOM 4076 O O . ASN A 1 267 ? -10.308 45.285 2.180 1.00 26.51 1071 ASN A O 1
ATOM 4087 N N . ALA A 1 268 ? -11.621 43.906 3.386 1.00 27.95 1072 ALA A N 1
ATOM 4088 C CA . ALA A 1 268 ? -11.508 44.720 4.601 1.00 27.61 1072 ALA A CA 1
ATOM 4089 C C . ALA A 1 268 ? -10.059 44.945 5.017 1.00 32.40 1072 ALA A C 1
ATOM 4090 O O . ALA A 1 268 ? -9.744 45.948 5.674 1.00 31.10 1072 ALA A O 1
ATOM 4097 N N . ALA A 1 269 ? -9.173 44.024 4.670 1.00 28.82 1073 ALA A N 1
ATOM 4098 C CA . ALA A 1 269 ? -7.762 44.086 5.008 1.00 28.50 1073 ALA A CA 1
ATOM 4099 C C . ALA A 1 269 ? -6.931 44.825 3.974 1.00 34.07 1073 ALA A C 1
ATOM 4100 O O . ALA A 1 269 ? -5.712 44.906 4.128 1.00 30.38 1073 ALA A O 1
ATOM 4107 N N . SER A 1 270 ? -7.541 45.349 2.938 1.00 28.59 1074 SER A N 1
ATOM 4108 C CA . SER A 1 270 ? -6.769 46.001 1.888 1.00 29.65 1074 SER A CA 1
ATOM 4109 C C . SER A 1 270 ? -6.192 47.312 2.413 1.00 28.32 1074 SER A C 1
ATOM 4110 O O . SER A 1 270 ? -6.932 48.112 3.001 1.00 24.21 1074 SER A O 1
ATOM 4118 N N . PRO A 1 271 ? -4.899 47.563 2.204 1.00 26.51 1075 PRO A N 1
ATOM 4119 C CA . PRO A 1 271 ? -4.328 48.900 2.442 1.00 33.27 1075 PRO A CA 1
ATOM 4120 C C . PRO A 1 271 ? -4.554 49.871 1.294 1.00 33.86 1075 PRO A C 1
ATOM 4121 O O . PRO A 1 271 ? -4.033 50.996 1.324 1.00 30.25 1075 PRO A O 1
ATOM 4132 N N . ASN A 1 272 ? -5.339 49.440 0.304 1.00 27.93 1076 ASN A N 1
ATOM 4133 C CA . ASN A 1 272 ? -5.519 50.159 -0.938 1.00 24.88 1076 ASN A CA 1
ATOM 4134 C C . ASN A 1 272 ? -6.972 50.509 -1.185 1.00 29.73 1076 ASN A C 1
ATOM 4135 O O . ASN A 1 272 ? -7.408 50.521 -2.332 1.00 28.15 1076 ASN A O 1
ATOM 4146 N N . LYS A 1 273 ? -7.752 50.786 -0.136 1.00 25.88 1077 LYS A N 1
ATOM 4147 C CA . LYS A 1 273 ? -9.191 50.913 -0.383 1.00 27.99 1077 LYS A CA 1
ATOM 4148 C C . LYS A 1 273 ? -9.520 52.128 -1.242 1.00 29.91 1077 LYS A C 1
ATOM 4149 O O . LYS A 1 273 ? -10.457 52.111 -2.053 1.00 29.96 1077 LYS A O 1
ATOM 4168 N N . GLU A 1 274 ? -8.764 53.199 -1.107 1.00 24.67 1078 GLU A N 1
ATOM 4169 C CA . GLU A 1 274 ? -9.049 54.368 -1.923 1.00 27.66 1078 GLU A CA 1
ATOM 4170 C C . GLU A 1 274 ? -8.696 54.115 -3.382 1.00 24.84 1078 GLU A C 1
ATOM 4171 O O . GLU A 1 274 ? -9.442 54.505 -4.283 1.00 27.51 1078 GLU A O 1
ATOM 4183 N N . LEU A 1 275 ? -7.579 53.446 -3.642 1.00 26.23 1079 LEU A N 1
ATOM 4184 C CA . LEU A 1 275 ? -7.255 53.075 -5.006 1.00 24.02 1079 LEU A CA 1
ATOM 4185 C C . LEU A 1 275 ? -8.324 52.147 -5.575 1.00 27.36 1079 LEU A C 1
ATOM 4186 O O . LEU A 1 275 ? -8.685 52.253 -6.749 1.00 26.38 1079 LEU A O 1
ATOM 4202 N N . ALA A 1 276 ? -8.830 51.217 -4.752 1.00 26.09 1080 ALA A N 1
ATOM 4203 C CA . ALA A 1 276 ? -9.833 50.267 -5.253 1.00 23.69 1080 ALA A CA 1
ATOM 4204 C C . ALA A 1 276 ? -11.100 50.988 -5.659 1.00 22.30 1080 ALA A C 1
ATOM 4205 O O . ALA A 1 276 ? -11.700 50.664 -6.684 1.00 25.28 1080 ALA A O 1
ATOM 4212 N N . LYS A 1 277 ? -11.526 51.955 -4.848 1.00 24.84 1081 LYS A N 1
ATOM 4213 C CA . LYS A 1 277 ? -12.683 52.767 -5.142 1.00 26.82 1081 LYS A CA 1
ATOM 4214 C C . LYS A 1 277 ? -12.464 53.560 -6.421 1.00 25.68 1081 LYS A C 1
ATOM 4215 O O . LYS A 1 277 ? -13.340 53.622 -7.278 1.00 27.48 1081 LYS A O 1
ATOM 4234 N N . GLU A 1 278 ? -11.276 54.126 -6.600 1.00 31.22 1082 GLU A N 1
ATOM 4235 C CA . GLU A 1 278 ? -11.015 54.890 -7.815 1.00 27.85 1082 GLU A CA 1
ATOM 4236 C C . GLU A 1 278 ? -11.110 54.002 -9.049 1.00 26.53 1082 GLU A C 1
ATOM 4237 O O . GLU A 1 278 ? -11.726 54.376 -10.056 1.00 29.54 1082 GLU A O 1
ATOM 4249 N N . PHE A 1 279 ? -10.480 52.832 -8.983 1.00 24.13 1083 PHE A N 1
ATOM 4250 C CA . PHE A 1 279 ? -10.526 51.893 -10.087 1.00 23.14 1083 PHE A CA 1
ATOM 4251 C C . PHE A 1 279 ? -11.959 51.491 -10.407 1.00 25.85 1083 PHE A C 1
ATOM 4252 O O . PHE A 1 279 ? -12.387 51.553 -11.560 1.00 26.94 1083 PHE A O 1
ATOM 4269 N N . LEU A 1 280 ? -12.719 51.077 -9.407 1.00 24.55 1084 LEU A N 1
ATOM 4270 C CA . LEU A 1 280 ? -14.045 50.547 -9.670 1.00 23.44 1084 LEU A CA 1
ATOM 4271 C C . LEU A 1 280 ? -15.018 51.639 -10.120 1.00 29.25 1084 LEU A C 1
ATOM 4272 O O . LEU A 1 280 ? -15.786 51.441 -11.070 1.00 27.86 1084 LEU A O 1
ATOM 4288 N N . GLU A 1 281 ? -14.984 52.804 -9.471 1.00 27.87 1085 GLU A N 1
ATOM 4289 C CA . GLU A 1 281 ? -15.983 53.828 -9.768 1.00 29.31 1085 GLU A CA 1
ATOM 4290 C C . GLU A 1 281 ? -15.657 54.589 -11.046 1.00 32.06 1085 GLU A C 1
ATOM 4291 O O . GLU A 1 281 ? -16.557 54.924 -11.831 1.00 30.52 1085 GLU A O 1
ATOM 4303 N N . ASN A 1 282 ? -14.385 54.876 -11.279 1.00 30.70 1086 ASN A N 1
ATOM 4304 C CA . ASN A 1 282 ? -14.010 55.791 -12.343 1.00 29.66 1086 ASN A CA 1
ATOM 4305 C C . ASN A 1 282 ? -13.334 55.125 -13.522 1.00 29.62 1086 ASN A C 1
ATOM 4306 O O . ASN A 1 282 ? -13.109 55.794 -14.526 1.00 30.92 1086 ASN A O 1
ATOM 4317 N N . TYR A 1 283 ? -12.979 53.847 -13.429 1.00 26.00 1087 TYR A N 1
ATOM 4318 C CA . TYR A 1 283 ? -12.390 53.126 -14.548 1.00 25.72 1087 TYR A CA 1
ATOM 4319 C C . TYR A 1 283 ? -13.269 51.965 -14.973 1.00 31.84 1087 TYR A C 1
ATOM 4320 O O . TYR A 1 283 ? -13.669 51.895 -16.137 1.00 28.28 1087 TYR A O 1
ATOM 4338 N N . LEU A 1 284 ? -13.651 51.087 -14.050 1.00 26.41 1088 LEU A N 1
ATOM 4339 C CA . LEU A 1 284 ? -14.456 49.945 -14.494 1.00 26.85 1088 LEU A CA 1
ATOM 4340 C C . LEU A 1 284 ? -15.889 50.345 -14.793 1.00 22.69 1088 LEU A C 1
ATOM 4341 O O . LEU A 1 284 ? -16.436 50.019 -15.855 1.00 24.98 1088 LEU A O 1
ATOM 4357 N N . LEU A 1 285 ? -16.540 51.020 -13.857 1.00 25.62 1089 LEU A N 1
ATOM 4358 C CA . LEU A 1 285 ? -17.965 51.284 -14.021 1.00 24.22 1089 LEU A CA 1
ATOM 4359 C C . LEU A 1 285 ? -18.198 52.517 -14.893 1.00 29.62 1089 LEU A C 1
ATOM 4360 O O . LEU A 1 285 ? -18.824 53.496 -14.501 1.00 31.40 1089 LEU A O 1
ATOM 4376 N N . THR A 1 286 ? -17.666 52.434 -16.107 1.00 31.42 1090 THR A N 1
ATOM 4377 C CA . THR A 1 286 ? -17.879 53.413 -17.161 1.00 30.71 1090 THR A CA 1
ATOM 4378 C C . THR A 1 286 ? -18.224 52.654 -18.432 1.00 33.85 1090 THR A C 1
ATOM 4379 O O . THR A 1 286 ? -17.982 51.452 -18.522 1.00 32.27 1090 THR A O 1
ATOM 4390 N N . ASP A 1 287 ? -18.747 53.376 -19.439 1.00 29.38 1091 ASP A N 1
ATOM 4391 C CA . ASP A 1 287 ? -19.025 52.731 -20.715 1.00 34.89 1091 ASP A CA 1
ATOM 4392 C C . ASP A 1 287 ? -17.765 52.083 -21.259 1.00 30.14 1091 ASP A C 1
ATOM 4393 O O . ASP A 1 287 ? -17.788 50.938 -21.715 1.00 33.77 1091 ASP A O 1
ATOM 4402 N N . GLU A 1 288 ? -16.647 52.771 -21.181 1.00 31.12 1092 GLU A N 1
ATOM 4403 C CA . GLU A 1 288 ? -15.420 52.251 -21.762 1.00 33.68 1092 GLU A CA 1
ATOM 4404 C C . GLU A 1 288 ? -14.867 51.098 -20.956 1.00 31.54 1092 GLU A C 1
ATOM 4405 O O . GLU A 1 288 ? -14.277 50.174 -21.532 1.00 32.26 1092 GLU A O 1
ATOM 4417 N N . GLY A 1 289 ? -15.036 51.135 -19.634 1.00 30.16 1093 GLY A N 1
ATOM 4418 C CA . GLY A 1 289 ? -14.546 50.044 -18.817 1.00 27.63 1093 GLY A CA 1
ATOM 4419 C C . GLY A 1 289 ? -15.352 48.779 -19.030 1.00 24.98 1093 GLY A C 1
ATOM 4420 O O . GLY A 1 289 ? -14.794 47.695 -19.241 1.00 25.81 1093 GLY A O 1
ATOM 4424 N N . LEU A 1 290 ? -16.675 48.900 -18.922 1.00 26.08 1094 LEU A N 1
ATOM 4425 C CA . LEU A 1 290 ? -17.530 47.737 -19.100 1.00 26.03 1094 LEU A CA 1
ATOM 4426 C C . LEU A 1 290 ? -17.410 47.197 -20.509 1.00 27.25 1094 LEU A C 1
ATOM 4427 O O . LEU A 1 290 ? -17.558 45.999 -20.729 1.00 32.78 1094 LEU A O 1
ATOM 4443 N N . GLU A 1 291 ? -17.208 48.070 -21.500 1.00 30.35 1095 GLU A N 1
ATOM 4444 C CA . GLU A 1 291 ? -17.057 47.594 -22.870 1.00 35.75 1095 GLU A CA 1
ATOM 4445 C C . GLU A 1 291 ? -15.840 46.693 -23.012 1.00 31.05 1095 GLU A C 1
ATOM 4446 O O . GLU A 1 291 ? -15.862 45.715 -23.772 1.00 29.93 1095 GLU A O 1
ATOM 4458 N N . ALA A 1 292 ? -14.746 47.037 -22.347 1.00 32.53 1096 ALA A N 1
ATOM 4459 C CA . ALA A 1 292 ? -13.538 46.218 -22.477 1.00 31.65 1096 ALA A CA 1
ATOM 4460 C C . ALA A 1 292 ? -13.758 44.834 -21.881 1.00 32.01 1096 ALA A C 1
ATOM 4461 O O . ALA A 1 292 ? -13.262 43.830 -22.405 1.00 35.14 1096 ALA A O 1
ATOM 4468 N N . VAL A 1 293 ? -14.495 44.763 -20.778 1.00 29.34 1097 VAL A N 1
ATOM 4469 C CA . VAL A 1 293 ? -14.752 43.464 -20.163 1.00 27.19 1097 VAL A CA 1
ATOM 4470 C C . VAL A 1 293 ? -15.722 42.666 -21.029 1.00 23.42 1097 VAL A C 1
ATOM 4471 O O . VAL A 1 293 ? -15.522 41.473 -21.259 1.00 28.82 1097 VAL A O 1
ATOM 4484 N N . ASN A 1 294 ? -16.783 43.325 -21.506 1.00 28.34 1098 ASN A N 1
ATOM 4485 C CA . ASN A 1 294 ? -17.854 42.685 -22.265 1.00 28.32 1098 ASN A CA 1
ATOM 4486 C C . ASN A 1 294 ? -17.361 42.164 -23.611 1.00 36.33 1098 ASN A C 1
ATOM 4487 O O . ASN A 1 294 ? -17.831 41.112 -24.093 1.00 30.15 1098 ASN A O 1
ATOM 4498 N N . LYS A 1 295 ? -16.433 42.900 -24.233 1.00 33.52 1099 LYS A N 1
ATOM 4499 C CA . LYS A 1 295 ? -15.810 42.469 -25.478 1.00 37.19 1099 LYS A CA 1
ATOM 4500 C C . LYS A 1 295 ? -15.028 41.180 -25.301 1.00 39.54 1099 LYS A C 1
ATOM 4501 O O . LYS A 1 295 ? -14.912 40.393 -26.236 1.00 39.08 1099 LYS A O 1
ATOM 4505 N N . ASP A 1 296 ? -14.455 40.955 -24.114 1.00 32.57 1100 ASP A N 1
ATOM 4506 C CA . ASP A 1 296 ? -13.738 39.711 -23.814 1.00 32.54 1100 ASP A CA 1
ATOM 4507 C C . ASP A 1 296 ? -14.719 38.580 -23.572 1.00 36.76 1100 ASP A C 1
ATOM 4508 O O . ASP A 1 296 ? -14.747 37.606 -24.327 1.00 37.75 1100 ASP A O 1
ATOM 4517 N N . LYS A 1 297 ? -15.587 38.729 -22.566 1.00 32.54 1101 LYS A N 1
ATOM 4518 C CA . LYS A 1 297 ? -16.681 37.772 -22.284 1.00 30.99 1101 LYS A CA 1
ATOM 4519 C C . LYS A 1 297 ? -17.910 38.602 -21.929 1.00 33.55 1101 LYS A C 1
ATOM 4520 O O . LYS A 1 297 ? -17.851 39.424 -20.981 1.00 29.58 1101 LYS A O 1
ATOM 4539 N N . PRO A 1 298 ? -19.048 38.395 -22.609 1.00 29.41 1102 PRO A N 1
ATOM 4540 C CA . PRO A 1 298 ? -20.223 39.247 -22.349 1.00 29.86 1102 PRO A CA 1
ATOM 4541 C C . PRO A 1 298 ? -20.659 39.188 -20.897 1.00 29.64 1102 PRO A C 1
ATOM 4542 O O . PRO A 1 298 ? -20.603 38.150 -20.248 1.00 26.05 1102 PRO A O 1
ATOM 4553 N N . LEU A 1 299 ? -21.062 40.332 -20.380 1.00 30.44 1103 LEU A N 1
ATOM 4554 C CA . LEU A 1 299 ? -21.402 40.458 -18.978 1.00 26.86 1103 LEU A CA 1
ATOM 4555 C C . LEU A 1 299 ? -22.861 40.184 -18.706 1.00 29.09 1103 LEU A C 1
ATOM 4556 O O . LEU A 1 299 ? -23.210 39.901 -17.559 1.00 28.01 1103 LEU A O 1
ATOM 4572 N N . GLY A 1 300 ? -23.708 40.303 -19.720 1.00 30.66 1104 GLY A N 1
ATOM 4573 C CA . GLY A 1 300 ? -25.140 40.276 -19.546 1.00 34.61 1104 GLY A CA 1
ATOM 4574 C C . GLY A 1 300 ? -25.742 41.670 -19.594 1.00 29.93 1104 GLY A C 1
ATOM 4575 O O . GLY A 1 300 ? -25.324 42.501 -20.403 1.00 31.81 1104 GLY A O 1
ATOM 4579 N N . ALA A 1 301 ? -26.694 41.932 -18.695 1.00 28.82 1105 ALA A N 1
ATOM 4580 C CA . ALA A 1 301 ? -27.308 43.249 -18.539 1.00 31.08 1105 ALA A CA 1
ATOM 4581 C C . ALA A 1 301 ? -26.543 44.022 -17.470 1.00 31.75 1105 ALA A C 1
ATOM 4582 O O . ALA A 1 301 ? -26.647 43.726 -16.275 1.00 32.08 1105 ALA A O 1
ATOM 4589 N N . VAL A 1 302 ? -25.743 44.987 -17.888 1.00 29.71 1106 VAL A N 1
ATOM 4590 C CA . VAL A 1 302 ? -24.873 45.653 -16.938 1.00 26.19 1106 VAL A CA 1
ATOM 4591 C C . VAL A 1 302 ? -25.695 46.544 -16.022 1.00 29.92 1106 VAL A C 1
ATOM 4592 O O . VAL A 1 302 ? -26.826 46.966 -16.349 1.00 30.46 1106 VAL A O 1
ATOM 4605 N N . ALA A 1 303 ? -25.103 46.825 -14.844 1.00 29.80 1107 ALA A N 1
ATOM 4606 C CA . ALA A 1 303 ? -25.728 47.627 -13.806 1.00 26.45 1107 ALA A CA 1
ATOM 4607 C C . ALA A 1 303 ? -25.704 49.116 -14.122 1.00 31.50 1107 ALA A C 1
ATOM 4608 O O . ALA A 1 303 ? -26.560 49.833 -13.620 1.00 29.27 1107 ALA A O 1
ATOM 4615 N N . LEU A 1 304 ? -24.764 49.560 -14.952 1.00 28.18 1108 LEU A N 1
ATOM 4616 C CA . LEU A 1 304 ? -24.613 50.954 -15.341 1.00 29.95 1108 LEU A CA 1
ATOM 4617 C C . LEU A 1 304 ? -25.655 51.339 -16.380 1.00 36.28 1108 LEU A C 1
ATOM 4618 O O . LEU A 1 304 ? -25.671 50.818 -17.502 1.00 29.01 1108 LEU A O 1
ATOM 4634 N N . LYS A 1 305 ? -26.517 52.264 -16.012 1.00 33.55 1109 LYS A N 1
ATOM 4635 C CA . LYS A 1 305 ? -27.630 52.590 -16.886 1.00 36.59 1109 LYS A CA 1
ATOM 4636 C C . LYS A 1 305 ? -27.159 52.976 -18.285 1.00 39.45 1109 LYS A C 1
ATOM 4637 O O . LYS A 1 305 ? -27.712 52.510 -19.285 1.00 35.36 1109 LYS A O 1
ATOM 4656 N N . SER A 1 306 ? -26.116 53.799 -18.387 1.00 38.18 1110 SER A N 1
ATOM 4657 C CA . SER A 1 306 ? -25.767 54.328 -19.702 1.00 31.80 1110 SER A CA 1
ATOM 4658 C C . SER A 1 306 ? -25.333 53.225 -20.657 1.00 34.92 1110 SER A C 1
ATOM 4659 O O . SER A 1 306 ? -25.692 53.239 -21.833 1.00 35.17 1110 SER A O 1
ATOM 4667 N N . TYR A 1 307 ? -24.554 52.262 -20.181 1.00 38.69 1111 TYR A N 1
ATOM 4668 C CA . TYR A 1 307 ? -24.081 51.217 -21.078 1.00 29.90 1111 TYR A CA 1
ATOM 4669 C C . TYR A 1 307 ? -25.134 50.147 -21.282 1.00 33.71 1111 TYR A C 1
ATOM 4670 O O . TYR A 1 307 ? -25.200 49.556 -22.367 1.00 30.21 1111 TYR A O 1
ATOM 4688 N N . GLU A 1 308 ? -25.976 49.903 -20.272 1.00 28.96 1112 GLU A N 1
ATOM 4689 C CA . GLU A 1 308 ? -27.077 48.950 -20.433 1.00 31.78 1112 GLU A CA 1
ATOM 4690 C C . GLU A 1 308 ? -28.018 49.383 -21.553 1.00 41.93 1112 GLU A C 1
ATOM 4691 O O . GLU A 1 308 ? -28.495 48.560 -22.353 1.00 31.66 1112 GLU A O 1
ATOM 4703 N N . GLU A 1 309 ? -28.296 50.684 -21.615 1.00 35.56 1113 GLU A N 1
ATOM 4704 C CA . GLU A 1 309 ? -29.119 51.212 -22.698 1.00 41.42 1113 GLU A CA 1
ATOM 4705 C C . GLU A 1 309 ? -28.451 51.013 -24.048 1.00 34.87 1113 GLU A C 1
ATOM 4706 O O . GLU A 1 309 ? -29.122 50.743 -25.044 1.00 43.31 1113 GLU A O 1
ATOM 4718 N N . GLU A 1 310 ? -27.139 51.192 -24.121 1.00 38.55 1114 GLU A N 1
ATOM 4719 C CA . GLU A 1 310 ? -26.460 51.006 -25.394 1.00 41.06 1114 GLU A CA 1
ATOM 4720 C C . GLU A 1 310 ? -26.580 49.568 -25.878 1.00 41.29 1114 GLU A C 1
ATOM 4721 O O . GLU A 1 310 ? -26.756 49.327 -27.076 1.00 49.61 1114 GLU A O 1
ATOM 4733 N N . LEU A 1 311 ? -26.459 48.595 -24.967 1.00 42.28 1115 LEU A N 1
ATOM 4734 C CA . LEU A 1 311 ? -26.427 47.185 -25.338 1.00 40.69 1115 LEU A CA 1
ATOM 4735 C C . LEU A 1 311 ? -27.788 46.525 -25.441 1.00 39.23 1115 LEU A C 1
ATOM 4736 O O . LEU A 1 311 ? -27.864 45.376 -25.908 1.00 37.32 1115 LEU A O 1
ATOM 4752 N N . ALA A 1 312 ? -28.846 47.192 -24.982 1.00 35.27 1116 ALA A N 1
ATOM 4753 C CA . ALA A 1 312 ? -30.110 46.509 -24.722 1.00 40.02 1116 ALA A CA 1
ATOM 4754 C C . ALA A 1 312 ? -30.749 45.952 -25.984 1.00 41.29 1116 ALA A C 1
ATOM 4755 O O . ALA A 1 312 ? -31.568 45.032 -25.895 1.00 41.62 1116 ALA A O 1
ATOM 4762 N N . LYS A 1 313 ? -30.367 46.475 -27.140 1.00 44.57 1117 LYS A N 1
ATOM 4763 C CA . LYS A 1 313 ? -30.880 46.017 -28.419 1.00 38.35 1117 LYS A CA 1
ATOM 4764 C C . LYS A 1 313 ? -30.411 44.617 -28.776 1.00 37.77 1117 LYS A C 1
ATOM 4765 O O . LYS A 1 313 ? -30.952 44.025 -29.712 1.00 36.83 1117 LYS A O 1
ATOM 4784 N N . ASP A 1 314 ? -29.389 44.108 -28.109 1.00 36.66 1118 ASP A N 1
ATOM 4785 C CA . ASP A 1 314 ? -28.845 42.777 -28.405 1.00 38.73 1118 ASP A CA 1
ATOM 4786 C C . ASP A 1 314 ? -29.897 41.742 -28.052 1.00 36.93 1118 ASP A C 1
ATOM 4787 O O . ASP A 1 314 ? -30.257 41.624 -26.872 1.00 32.69 1118 ASP A O 1
ATOM 4796 N N . PRO A 1 315 ? -30.385 40.961 -29.021 1.00 30.01 1119 PRO A N 1
ATOM 4797 C CA . PRO A 1 315 ? -31.436 39.972 -28.712 1.00 36.08 1119 PRO A CA 1
ATOM 4798 C C . PRO A 1 315 ? -31.015 38.949 -27.673 1.00 29.07 1119 PRO A C 1
ATOM 4799 O O . PRO A 1 315 ? -31.873 38.402 -26.978 1.00 28.69 1119 PRO A O 1
ATOM 4810 N N . ARG A 1 316 ? -29.722 38.632 -27.613 1.00 28.27 1120 ARG A N 1
ATOM 4811 C CA . ARG A 1 316 ? -29.228 37.680 -26.620 1.00 27.94 1120 ARG A CA 1
ATOM 4812 C C . ARG A 1 316 ? -29.409 38.223 -25.220 1.00 32.11 1120 ARG A C 1
ATOM 4813 O O . ARG A 1 316 ? -29.673 37.459 -24.278 1.00 29.92 1120 ARG A O 1
ATOM 4834 N N . ILE A 1 317 ? -29.232 39.544 -25.052 1.00 28.02 1121 ILE A N 1
ATOM 4835 C CA . ILE A 1 317 ? -29.434 40.167 -23.748 1.00 26.65 1121 ILE A CA 1
ATOM 4836 C C . ILE A 1 317 ? -30.910 40.239 -23.410 1.00 26.18 1121 ILE A C 1
ATOM 4837 O O . ILE A 1 317 ? -31.307 40.002 -22.263 1.00 27.46 1121 ILE A O 1
ATOM 4853 N N . ALA A 1 318 ? -31.751 40.523 -24.415 1.00 30.91 1122 ALA A N 1
ATOM 4854 C CA . ALA A 1 318 ? -33.192 40.484 -24.219 1.00 30.95 1122 ALA A CA 1
ATOM 4855 C C . ALA A 1 318 ? -33.652 39.108 -23.738 1.00 30.34 1122 ALA A C 1
ATOM 4856 O O . ALA A 1 318 ? -34.492 39.009 -22.836 1.00 31.28 1122 ALA A O 1
ATOM 4863 N N . ALA A 1 319 ? -33.119 38.043 -24.322 1.00 30.18 1123 ALA A N 1
ATOM 4864 C CA . ALA A 1 319 ? -33.448 36.693 -23.875 1.00 31.46 1123 ALA A CA 1
ATOM 4865 C C . ALA A 1 319 ? -32.964 36.441 -22.446 1.00 25.97 1123 ALA A C 1
ATOM 4866 O O . ALA A 1 319 ? -33.654 35.785 -21.654 1.00 28.23 1123 ALA A O 1
ATOM 4873 N N . THR A 1 320 ? -31.766 36.913 -22.117 1.00 26.69 1124 THR A N 1
ATOM 4874 C CA . THR A 1 320 ? -31.253 36.805 -20.751 1.00 26.12 1124 THR A CA 1
ATOM 4875 C C . THR A 1 320 ? -32.222 37.429 -19.760 1.00 28.73 1124 THR A C 1
ATOM 4876 O O . THR A 1 320 ? -32.542 36.840 -18.727 1.00 24.43 1124 THR A O 1
ATOM 4887 N N . MET A 1 321 ? -32.716 38.633 -20.066 1.00 27.54 1125 MET A N 1
ATOM 4888 C CA . MET A 1 321 ? -33.623 39.326 -19.165 1.00 26.75 1125 MET A CA 1
ATOM 4889 C C . MET A 1 321 ? -35.006 38.718 -19.137 1.00 26.21 1125 MET A C 1
ATOM 4890 O O . MET A 1 321 ? -35.655 38.721 -18.088 1.00 30.66 1125 MET A O 1
ATOM 4904 N N . GLU A 1 322 ? -35.449 38.134 -20.248 1.00 26.64 1126 GLU A N 1
ATOM 4905 C CA . GLU A 1 322 ? -36.687 37.371 -20.217 1.00 26.68 1126 GLU A CA 1
ATOM 4906 C C . GLU A 1 322 ? -36.571 36.171 -19.279 1.00 25.47 1126 GLU A C 1
ATOM 4907 O O . GLU A 1 322 ? -37.447 35.927 -18.455 1.00 28.40 1126 GLU A O 1
ATOM 4919 N N . ASN A 1 323 ? -35.485 35.427 -19.377 1.00 26.17 1127 ASN A N 1
ATOM 4920 C CA . ASN A 1 323 ? -35.292 34.338 -18.421 1.00 25.45 1127 ASN A CA 1
ATOM 4921 C C . ASN A 1 323 ? -35.158 34.865 -17.003 1.00 25.31 1127 ASN A C 1
ATOM 4922 O O . ASN A 1 323 ? -35.727 34.308 -16.059 1.00 26.77 1127 ASN A O 1
ATOM 4933 N N . ALA A 1 324 ? -34.433 35.971 -16.828 1.00 22.77 1128 ALA A N 1
ATOM 4934 C CA . ALA A 1 324 ? -34.269 36.524 -15.490 1.00 25.01 1128 ALA A CA 1
ATOM 4935 C C . ALA A 1 324 ? -35.593 36.927 -14.855 1.00 31.21 1128 ALA A C 1
ATOM 4936 O O . ALA A 1 324 ? -35.775 36.743 -13.643 1.00 27.26 1128 ALA A O 1
ATOM 4943 N N . GLN A 1 325 ? -36.515 37.513 -15.635 1.00 30.00 1129 GLN A N 1
ATOM 4944 C CA . GLN A 1 325 ? -37.813 37.920 -15.097 1.00 29.45 1129 GLN A CA 1
ATOM 4945 C C . GLN A 1 325 ? -38.643 36.716 -14.678 1.00 29.67 1129 GLN A C 1
ATOM 4946 O O . GLN A 1 325 ? -39.485 36.826 -13.787 1.00 32.48 1129 GLN A O 1
ATOM 4950 N N . LYS A 1 326 ? -38.368 35.548 -15.219 1.00 24.40 1130 LYS A N 1
ATOM 4951 C CA . LYS A 1 326 ? -39.078 34.365 -14.761 1.00 21.99 1130 LYS A CA 1
ATOM 4952 C C . LYS A 1 326 ? -38.458 33.751 -13.513 1.00 27.25 1130 LYS A C 1
ATOM 4953 O O . LYS A 1 326 ? -39.139 33.006 -12.819 1.00 29.98 1130 LYS A O 1
ATOM 4972 N N . GLY A 1 327 ? -37.246 34.135 -13.134 1.00 26.47 1131 GLY A N 1
ATOM 4973 C CA . GLY A 1 327 ? -36.583 33.549 -11.985 1.00 27.96 1131 GLY A CA 1
ATOM 4974 C C . GLY A 1 327 ? -36.617 34.448 -10.773 1.00 31.44 1131 GLY A C 1
ATOM 4975 O O . GLY A 1 327 ? -37.349 35.444 -10.728 1.00 34.86 1131 GLY A O 1
ATOM 4979 N N . GLU A 1 328 ? -35.756 34.138 -9.811 1.00 29.08 1132 GLU A N 1
ATOM 4980 C CA . GLU A 1 328 ? -35.676 34.891 -8.572 1.00 29.44 1132 GLU A CA 1
ATOM 4981 C C . GLU A 1 328 ? -34.251 35.414 -8.357 1.00 29.29 1132 GLU A C 1
ATOM 4982 O O . GLU A 1 328 ? -33.258 34.778 -8.733 1.00 29.38 1132 GLU A O 1
ATOM 4994 N N . ILE A 1 329 ? -34.140 36.579 -7.726 1.00 25.98 1133 ILE A N 1
ATOM 4995 C CA . ILE A 1 329 ? -32.845 37.049 -7.258 1.00 28.34 1133 ILE A CA 1
ATOM 4996 C C . ILE A 1 329 ? -32.341 36.112 -6.165 1.00 27.02 1133 ILE A C 1
ATOM 4997 O O . ILE A 1 329 ? -33.088 35.755 -5.246 1.00 29.16 1133 ILE A O 1
ATOM 5013 N N . MET A 1 330 ? -31.088 35.691 -6.263 1.00 24.69 1134 MET A N 1
ATOM 5014 C CA . MET A 1 330 ? -30.545 34.840 -5.216 1.00 26.75 1134 MET A CA 1
ATOM 5015 C C . MET A 1 330 ? -30.527 35.602 -3.899 1.00 21.44 1134 MET A C 1
ATOM 5016 O O . MET A 1 330 ? -30.225 36.814 -3.877 1.00 25.35 1134 MET A O 1
ATOM 5030 N N . PRO A 1 331 ? -30.776 34.928 -2.778 1.00 24.61 1135 PRO A N 1
ATOM 5031 C CA . PRO A 1 331 ? -30.464 35.545 -1.477 1.00 28.28 1135 PRO A CA 1
ATOM 5032 C C . PRO A 1 331 ? -28.967 35.787 -1.345 1.00 28.43 1135 PRO A C 1
ATOM 5033 O O . PRO A 1 331 ? -28.143 35.146 -2.006 1.00 27.06 1135 PRO A O 1
ATOM 5044 N N . ASN A 1 332 ? -28.608 36.701 -0.454 1.00 28.66 1136 ASN A N 1
ATOM 5045 C CA . ASN A 1 332 ? -27.204 36.892 -0.137 1.00 29.19 1136 ASN A CA 1
ATOM 5046 C C . ASN A 1 332 ? -26.917 36.571 1.322 1.00 29.96 1136 ASN A C 1
ATOM 5047 O O . ASN A 1 332 ? -25.848 36.899 1.807 1.00 29.92 1136 ASN A O 1
ATOM 5058 N N . ILE A 1 333 ? -27.828 35.912 2.024 1.00 28.11 1137 ILE A N 1
ATOM 5059 C CA . ILE A 1 333 ? -27.654 35.596 3.437 1.00 28.65 1137 ILE A CA 1
ATOM 5060 C C . ILE A 1 333 ? -26.471 34.654 3.652 1.00 28.14 1137 ILE A C 1
ATOM 5061 O O . ILE A 1 333 ? -26.087 33.923 2.730 1.00 25.31 1137 ILE A O 1
ATOM 5077 N N . PRO A 1 334 ? -25.847 34.657 4.835 1.00 27.07 1138 PRO A N 1
ATOM 5078 C CA . PRO A 1 334 ? -24.629 33.854 5.009 1.00 24.12 1138 PRO A CA 1
ATOM 5079 C C . PRO A 1 334 ? -24.848 32.365 4.916 1.00 28.60 1138 PRO A C 1
ATOM 5080 O O . PRO A 1 334 ? -23.892 31.642 4.625 1.00 27.36 1138 PRO A O 1
ATOM 5091 N N . GLN A 1 335 ? -26.081 31.893 5.054 1.00 28.74 1139 GLN A N 1
ATOM 5092 C CA . GLN A 1 335 ? -26.354 30.475 4.856 1.00 28.19 1139 GLN A CA 1
ATOM 5093 C C . GLN A 1 335 ? -26.201 30.007 3.417 1.00 25.41 1139 GLN A C 1
ATOM 5094 O O . GLN A 1 335 ? -26.180 28.796 3.187 1.00 25.75 1139 GLN A O 1
ATOM 5108 N N . MET A 1 336 ? -26.079 30.903 2.444 1.00 23.58 1140 MET A N 1
ATOM 5109 C CA . MET A 1 336 ? -26.119 30.456 1.056 1.00 21.58 1140 MET A CA 1
ATOM 5110 C C . MET A 1 336 ? -24.993 29.471 0.736 1.00 24.27 1140 MET A C 1
ATOM 5111 O O . MET A 1 336 ? -25.191 28.511 -0.007 1.00 23.28 1140 MET A O 1
ATOM 5125 N N . SER A 1 337 ? -23.801 29.643 1.304 1.00 25.48 1141 SER A N 1
ATOM 5126 C CA A SER A 1 337 ? -22.707 28.744 0.946 0.45 27.28 1141 SER A CA 1
ATOM 5127 C CA B SER A 1 337 ? -22.707 28.744 0.945 0.55 27.26 1141 SER A CA 1
ATOM 5128 C C . SER A 1 337 ? -23.018 27.304 1.357 1.00 25.01 1141 SER A C 1
ATOM 5129 O O . SER A 1 337 ? -22.814 26.368 0.578 1.00 23.74 1141 SER A O 1
ATOM 5144 N N . ALA A 1 338 ? -23.552 27.119 2.571 1.00 29.02 1142 ALA A N 1
ATOM 5145 C CA . ALA A 1 338 ? -23.919 25.774 3.033 1.00 27.47 1142 ALA A CA 1
ATOM 5146 C C . ALA A 1 338 ? -25.111 25.227 2.260 1.00 25.52 1142 ALA A C 1
ATOM 5147 O O . ALA A 1 338 ? -25.179 24.017 1.967 1.00 24.06 1142 ALA A O 1
ATOM 5154 N N . PHE A 1 339 ? -26.065 26.095 1.904 1.00 25.56 1143 PHE A N 1
ATOM 5155 C CA . PHE A 1 339 ? -27.165 25.706 1.022 1.00 24.73 1143 PHE A CA 1
ATOM 5156 C C . PHE A 1 339 ? -26.644 25.142 -0.290 1.00 24.76 1143 PHE A C 1
ATOM 5157 O O . PHE A 1 339 ? -27.057 24.056 -0.742 1.00 23.27 1143 PHE A O 1
ATOM 5174 N N . TRP A 1 340 ? -25.746 25.870 -0.939 1.00 23.04 1144 TRP A N 1
ATOM 5175 C CA . TRP A 1 340 ? -25.233 25.385 -2.217 1.00 24.69 1144 TRP A CA 1
ATOM 5176 C C . TRP A 1 340 ? -24.464 24.085 -2.054 1.00 23.80 1144 TRP A C 1
ATOM 5177 O O . TRP A 1 340 ? -24.569 23.191 -2.902 1.00 22.27 1144 TRP A O 1
ATOM 5198 N N . TYR A 1 341 ? -23.668 23.970 -0.982 1.00 24.41 1145 TYR A N 1
ATOM 5199 C CA . TYR A 1 341 ? -22.993 22.704 -0.667 1.00 24.20 1145 TYR A CA 1
ATOM 5200 C C . TYR A 1 341 ? -23.981 21.549 -0.628 1.00 22.97 1145 TYR A C 1
ATOM 5201 O O . TYR A 1 341 ? -23.748 20.483 -1.205 1.00 25.01 1145 TYR A O 1
ATOM 5219 N N . ALA A 1 342 ? -25.083 21.724 0.090 1.00 22.75 1146 ALA A N 1
ATOM 5220 C CA . ALA A 1 342 ? -26.030 20.641 0.285 1.00 22.37 1146 ALA A CA 1
ATOM 5221 C C . ALA A 1 342 ? -26.798 20.317 -1.000 1.00 21.91 1146 ALA A C 1
ATOM 5222 O O . ALA A 1 342 ? -27.067 19.152 -1.264 1.00 23.66 1146 ALA A O 1
ATOM 5229 N N . VAL A 1 343 ? -27.209 21.333 -1.775 1.00 22.35 1147 VAL A N 1
ATOM 5230 C CA . VAL A 1 343 ? -27.963 21.080 -2.997 1.00 22.59 1147 VAL A CA 1
ATOM 5231 C C . VAL A 1 343 ? -27.064 20.481 -4.061 1.00 22.49 1147 VAL A C 1
ATOM 5232 O O . VAL A 1 343 ? -27.497 19.650 -4.861 1.00 23.30 1147 VAL A O 1
ATOM 5245 N N . ARG A 1 344 ? -25.804 20.877 -4.097 1.00 21.78 1148 ARG A N 1
ATOM 5246 C CA . ARG A 1 344 ? -24.854 20.253 -5.015 1.00 22.60 1148 ARG A CA 1
ATOM 5247 C C . ARG A 1 344 ? -24.705 18.757 -4.728 1.00 24.09 1148 ARG A C 1
ATOM 5248 O O . ARG A 1 344 ? -24.764 17.929 -5.643 1.00 25.05 1148 ARG A O 1
ATOM 5269 N N . THR A 1 345 ? -24.532 18.400 -3.461 1.00 26.24 1149 THR A N 1
ATOM 5270 C CA . THR A 1 345 ? -24.469 16.998 -3.068 1.00 26.50 1149 THR A CA 1
ATOM 5271 C C . THR A 1 345 ? -25.729 16.273 -3.465 1.00 26.81 1149 THR A C 1
ATOM 5272 O O . THR A 1 345 ? -25.669 15.168 -4.008 1.00 26.88 1149 THR A O 1
ATOM 5283 N N . ALA A 1 346 ? -26.890 16.872 -3.203 1.00 23.69 1150 ALA A N 1
ATOM 5284 C CA . ALA A 1 346 ? -28.153 16.205 -3.502 1.00 26.57 1150 ALA A CA 1
ATOM 5285 C C . ALA A 1 346 ? -28.306 15.941 -4.996 1.00 32.74 1150 ALA A C 1
ATOM 5286 O O . ALA A 1 346 ? -28.686 14.847 -5.410 1.00 27.19 1150 ALA A O 1
ATOM 5293 N N . VAL A 1 347 ? -28.024 16.930 -5.836 1.00 26.85 1151 VAL A N 1
ATOM 5294 C CA . VAL A 1 347 ? -28.234 16.702 -7.260 1.00 26.61 1151 VAL A CA 1
ATOM 5295 C C . VAL A 1 347 ? -27.293 15.624 -7.774 1.00 27.16 1151 VAL A C 1
ATOM 5296 O O . VAL A 1 347 ? -27.706 14.715 -8.512 1.00 25.39 1151 VAL A O 1
ATOM 5309 N N . ILE A 1 348 ? -26.032 15.673 -7.363 1.00 26.45 1152 ILE A N 1
ATOM 5310 C CA . ILE A 1 348 ? -25.041 14.693 -7.796 1.00 26.02 1152 ILE A CA 1
ATOM 5311 C C . ILE A 1 348 ? -25.375 13.306 -7.267 1.00 28.12 1152 ILE A C 1
ATOM 5312 O O . ILE A 1 348 ? -25.237 12.305 -7.993 1.00 28.10 1152 ILE A O 1
ATOM 5328 N N . ASN A 1 349 ? -25.864 13.213 -6.029 1.00 24.00 1153 ASN A N 1
ATOM 5329 C CA . ASN A 1 349 ? -26.236 11.895 -5.541 1.00 24.33 1153 ASN A CA 1
ATOM 5330 C C . ASN A 1 349 ? -27.430 11.331 -6.317 1.00 28.06 1153 ASN A C 1
ATOM 5331 O O . ASN A 1 349 ? -27.483 10.126 -6.595 1.00 26.72 1153 ASN A O 1
ATOM 5342 N N . ALA A 1 350 ? -28.423 12.167 -6.610 1.00 26.17 1154 ALA A N 1
ATOM 5343 C CA . ALA A 1 350 ? -29.590 11.669 -7.326 1.00 23.53 1154 ALA A CA 1
ATOM 5344 C C . ALA A 1 350 ? -29.221 11.316 -8.749 1.00 27.79 1154 ALA A C 1
ATOM 5345 O O . ALA A 1 350 ? -29.614 10.251 -9.243 1.00 25.75 1154 ALA A O 1
ATOM 5352 N N . ALA A 1 351 ? -28.406 12.158 -9.393 1.00 25.89 1155 ALA A N 1
ATOM 5353 C CA . ALA A 1 351 ? -28.050 11.941 -10.792 1.00 27.24 1155 ALA A CA 1
ATOM 5354 C C . ALA A 1 351 ? -27.242 10.664 -10.978 1.00 27.48 1155 ALA A C 1
ATOM 5355 O O . ALA A 1 351 ? -27.439 9.935 -11.971 1.00 26.38 1155 ALA A O 1
ATOM 5362 N N . SER A 1 352 ? -26.412 10.328 -9.982 1.00 25.58 1156 SER A N 1
ATOM 5363 C CA . SER A 1 352 ? -25.542 9.153 -10.032 1.00 26.36 1156 SER A CA 1
ATOM 5364 C C . SER A 1 352 ? -26.214 7.900 -9.514 1.00 27.56 1156 SER A C 1
ATOM 5365 O O . SER A 1 352 ? -25.625 6.830 -9.602 1.00 29.44 1156 SER A O 1
ATOM 5373 N N . GLY A 1 353 ? -27.370 8.023 -8.892 1.00 22.22 1157 GLY A N 1
ATOM 5374 C CA . GLY A 1 353 ? -28.041 6.925 -8.262 1.00 22.22 1157 GLY A CA 1
ATOM 5375 C C . GLY A 1 353 ? -27.566 6.545 -6.882 1.00 26.88 1157 GLY A C 1
ATOM 5376 O O . GLY A 1 353 ? -28.054 5.544 -6.339 1.00 27.00 1157 GLY A O 1
ATOM 5380 N N . ARG A 1 354 ? -26.619 7.295 -6.287 1.00 24.71 1158 ARG A N 1
ATOM 5381 C CA . ARG A 1 354 ? -26.206 6.960 -4.936 1.00 24.37 1158 ARG A CA 1
ATOM 5382 C C . ARG A 1 354 ? -27.369 7.087 -3.981 1.00 26.15 1158 ARG A C 1
ATOM 5383 O O . ARG A 1 354 ? -27.416 6.372 -2.977 1.00 27.42 1158 ARG A O 1
ATOM 5404 N N . GLN A 1 355 ? -28.305 7.994 -4.274 1.00 24.09 1159 GLN A N 1
ATOM 5405 C CA . GLN A 1 355 ? -29.531 8.142 -3.513 1.00 23.95 1159 GLN A CA 1
ATOM 5406 C C . GLN A 1 355 ? -30.690 8.243 -4.485 1.00 24.54 1159 GLN A C 1
ATOM 5407 O O . GLN A 1 355 ? -30.509 8.613 -5.641 1.00 25.92 1159 GLN A O 1
ATOM 5421 N N . THR A 1 356 ? -31.895 7.981 -3.988 1.00 28.28 1160 THR A N 1
ATOM 5422 C CA . THR A 1 356 ? -33.062 8.354 -4.756 1.00 29.59 1160 THR A CA 1
ATOM 5423 C C . THR A 1 356 ? -33.239 9.872 -4.722 1.00 29.35 1160 THR A C 1
ATOM 5424 O O . THR A 1 356 ? -32.660 10.589 -3.885 1.00 24.82 1160 THR A O 1
ATOM 5435 N N . VAL A 1 357 ? -34.097 10.367 -5.608 1.00 26.72 1161 VAL A N 1
ATOM 5436 C CA . VAL A 1 357 ? -34.373 11.795 -5.646 1.00 29.15 1161 VAL A CA 1
ATOM 5437 C C . VAL A 1 357 ? -34.996 12.254 -4.331 1.00 26.83 1161 VAL A C 1
ATOM 5438 O O . VAL A 1 357 ? -34.623 13.293 -3.780 1.00 26.74 1161 VAL A O 1
ATOM 5451 N N . ASP A 1 358 ? -35.956 11.493 -3.814 1.00 27.36 1162 ASP A N 1
ATOM 5452 C CA . ASP A 1 358 ? -36.612 11.893 -2.577 1.00 30.15 1162 ASP A CA 1
ATOM 5453 C C . ASP A 1 358 ? -35.632 11.940 -1.412 1.00 28.55 1162 ASP A C 1
ATOM 5454 O O . ASP A 1 358 ? -35.574 12.933 -0.672 1.00 30.44 1162 ASP A O 1
ATOM 5463 N N . GLU A 1 359 ? -34.818 10.896 -1.263 1.00 26.78 1163 GLU A N 1
ATOM 5464 C CA . GLU A 1 359 ? -33.831 10.880 -0.180 1.00 29.64 1163 GLU A CA 1
ATOM 5465 C C . GLU A 1 359 ? -32.840 12.017 -0.316 1.00 25.34 1163 GLU A C 1
ATOM 5466 O O . GLU A 1 359 ? -32.462 12.648 0.684 1.00 28.22 1163 GLU A O 1
ATOM 5478 N N . ALA A 1 360 ? -32.379 12.284 -1.543 1.00 27.33 1164 ALA A N 1
ATOM 5479 C CA . ALA A 1 360 ? -31.349 13.305 -1.747 1.00 25.49 1164 ALA A CA 1
ATOM 5480 C C . ALA A 1 360 ? -31.844 14.681 -1.326 1.00 22.80 1164 ALA A C 1
ATOM 5481 O O . ALA A 1 360 ? -31.128 15.447 -0.659 1.00 26.63 1164 ALA A O 1
ATOM 5488 N N . LEU A 1 361 ? -33.048 15.029 -1.734 1.00 27.39 1165 LEU A N 1
ATOM 5489 C CA . LEU A 1 361 ? -33.567 16.362 -1.438 1.00 27.43 1165 LEU A CA 1
ATOM 5490 C C . LEU A 1 361 ? -34.051 16.466 -0.008 1.00 29.10 1165 LEU A C 1
ATOM 5491 O O . LEU A 1 361 ? -33.891 17.518 0.634 1.00 29.04 1165 LEU A O 1
ATOM 5507 N N . LYS A 1 362 ? -34.557 15.361 0.534 1.00 30.48 1166 LYS A N 1
ATOM 5508 C CA . LYS A 1 362 ? -34.948 15.299 1.940 1.00 30.38 1166 LYS A CA 1
ATOM 5509 C C . LYS A 1 362 ? -33.757 15.579 2.873 1.00 32.08 1166 LYS A C 1
ATOM 5510 O O . LYS A 1 362 ? -33.905 16.248 3.904 1.00 31.47 1166 LYS A O 1
ATOM 5529 N N . ASP A 1 363 ? -32.567 15.120 2.494 1.00 30.71 1167 ASP A N 1
ATOM 5530 C CA . ASP A 1 363 ? -31.351 15.333 3.277 1.00 31.22 1167 ASP A CA 1
ATOM 5531 C C . ASP A 1 363 ? -30.821 16.758 3.216 1.00 35.41 1167 ASP A C 1
ATOM 5532 O O . ASP A 1 363 ? -30.051 17.157 4.101 1.00 32.01 1167 ASP A O 1
ATOM 5541 N N . ALA A 1 364 ? -31.189 17.534 2.197 1.00 29.54 1168 ALA A N 1
ATOM 5542 C CA . ALA A 1 364 ? -30.457 18.755 1.907 1.00 27.25 1168 ALA A CA 1
ATOM 5543 C C . ALA A 1 364 ? -30.463 19.748 3.066 1.00 32.99 1168 ALA A C 1
ATOM 5544 O O . ALA A 1 364 ? -29.437 20.375 3.331 1.00 30.00 1168 ALA A O 1
ATOM 5551 N N . GLN A 1 365 ? -31.626 19.993 3.687 1.00 31.30 1169 GLN A N 1
ATOM 5552 C CA . GLN A 1 365 ? -31.685 21.066 4.670 1.00 34.95 1169 GLN A CA 1
ATOM 5553 C C . GLN A 1 365 ? -30.812 20.766 5.895 1.00 35.35 1169 GLN A C 1
ATOM 5554 O O . GLN A 1 365 ? -30.042 21.623 6.345 1.00 34.24 1169 GLN A O 1
ATOM 5568 N N . THR A 1 366 ? -30.882 19.553 6.422 1.00 30.86 1170 THR A N 1
ATOM 5569 C CA . THR A 1 366 ? -30.074 19.245 7.590 1.00 29.60 1170 THR A CA 1
ATOM 5570 C C . THR A 1 366 ? -28.621 19.106 7.183 1.00 31.36 1170 THR A C 1
ATOM 5571 O O . THR A 1 366 ? -27.718 19.368 7.981 1.00 31.23 1170 THR A O 1
ATOM 5582 N N . GLY A 1 367 ? -28.358 18.697 5.949 1.00 35.03 1171 GLY A N 1
ATOM 5583 C CA . GLY A 1 367 ? -26.985 18.656 5.483 1.00 30.93 1171 GLY A CA 1
ATOM 5584 C C . GLY A 1 367 ? -26.355 20.036 5.493 1.00 26.73 1171 GLY A C 1
ATOM 5585 O O . GLY A 1 367 ? -25.197 20.189 5.859 1.00 28.66 1171 GLY A O 1
ATOM 5589 N N . SER A 1 368 ? -27.109 21.059 5.068 1.00 28.54 1172 SER A N 1
ATOM 5590 C CA . SER A 1 368 ? -26.516 22.393 5.022 1.00 28.81 1172 SER A CA 1
ATOM 5591 C C . SER A 1 368 ? -26.237 22.935 6.415 1.00 27.48 1172 SER A C 1
ATOM 5592 O O . SER A 1 368 ? -25.214 23.596 6.651 1.00 26.87 1172 SER A O 1
ATOM 5600 N N . GLU A 1 369 ? -27.101 22.614 7.375 1.00 29.65 1173 GLU A N 1
ATOM 5601 C CA . GLU A 1 369 ? -26.931 23.071 8.758 1.00 31.29 1173 GLU A CA 1
ATOM 5602 C C . GLU A 1 369 ? -25.759 22.345 9.425 1.00 26.25 1173 GLU A C 1
ATOM 5603 O O . GLU A 1 369 ? -24.893 22.959 10.070 1.00 29.77 1173 GLU A O 1
ATOM 5615 N N . LEU A 1 370 ? -25.719 21.034 9.255 1.00 25.29 1174 LEU A N 1
ATOM 5616 C CA . LEU A 1 370 ? -24.601 20.247 9.743 1.00 27.57 1174 LEU A CA 1
ATOM 5617 C C . LEU A 1 370 ? -23.295 20.689 9.118 1.00 28.94 1174 LEU A C 1
ATOM 5618 O O . LEU A 1 370 ? -22.267 20.767 9.784 1.00 23.47 1174 LEU A O 1
ATOM 5634 N N . TYR A 1 371 ? -23.296 20.984 7.826 1.00 25.59 1175 TYR A N 1
ATOM 5635 C CA . TYR A 1 371 ? -22.052 21.406 7.196 1.00 20.60 1175 TYR A CA 1
ATOM 5636 C C . TYR A 1 371 ? -21.569 22.729 7.764 1.00 22.62 1175 TYR A C 1
ATOM 5637 O O . TYR A 1 371 ? -20.390 22.896 8.054 1.00 24.19 1175 TYR A O 1
ATOM 5655 N N . ARG A 1 372 ? -22.467 23.705 7.865 1.00 28.46 1176 ARG A N 1
ATOM 5656 C CA . ARG A 1 372 ? -22.085 25.029 8.337 1.00 26.01 1176 ARG A CA 1
ATOM 5657 C C . ARG A 1 372 ? -21.521 24.951 9.752 1.00 24.37 1176 ARG A C 1
ATOM 5658 O O . ARG A 1 372 ? -20.455 25.503 10.033 1.00 26.72 1176 ARG A O 1
ATOM 5679 N N . GLN A 1 373 ? -22.208 24.221 10.635 1.00 25.86 1177 GLN A N 1
ATOM 5680 C CA . GLN A 1 373 ? -21.769 24.088 12.022 1.00 29.26 1177 GLN A CA 1
ATOM 5681 C C . GLN A 1 373 ? -20.470 23.299 12.137 1.00 27.03 1177 GLN A C 1
ATOM 5682 O O . GLN A 1 373 ? -19.576 23.663 12.908 1.00 26.55 1177 GLN A O 1
ATOM 5696 N N . SER A 1 374 ? -20.364 22.205 11.392 1.00 22.61 1178 SER A N 1
ATOM 5697 C CA . SER A 1 374 ? -19.168 21.382 11.459 1.00 25.41 1178 SER A CA 1
ATOM 5698 C C . SER A 1 374 ? -17.965 22.117 10.926 1.00 24.64 1178 SER A C 1
ATOM 5699 O O . SER A 1 374 ? -16.873 22.037 11.509 1.00 26.32 1178 SER A O 1
ATOM 5707 N N . LEU A 1 375 ? -18.148 22.810 9.804 1.00 23.22 1179 LEU A N 1
ATOM 5708 C CA . LEU A 1 375 ? -17.047 23.500 9.173 1.00 24.20 1179 LEU A CA 1
ATOM 5709 C C . LEU A 1 375 ? -16.461 24.526 10.121 1.00 28.02 1179 LEU A C 1
ATOM 5710 O O . LEU A 1 375 ? -15.241 24.688 10.193 1.00 23.82 1179 LEU A O 1
ATOM 5726 N N . GLU A 1 376 ? -17.321 25.217 10.859 1.00 26.34 1180 GLU A N 1
ATOM 5727 C CA . GLU A 1 376 ? -16.865 26.266 11.775 1.00 24.89 1180 GLU A CA 1
ATOM 5728 C C . GLU A 1 376 ? -16.023 25.666 12.910 1.00 26.42 1180 GLU A C 1
ATOM 5729 O O . GLU A 1 376 ? -14.939 26.175 13.229 1.00 27.93 1180 GLU A O 1
ATOM 5741 N N . ILE A 1 377 ? -16.509 24.573 13.504 1.00 26.11 1181 ILE A N 1
ATOM 5742 C CA . ILE A 1 377 ? -15.800 23.916 14.616 1.00 22.47 1181 ILE A CA 1
ATOM 5743 C C . ILE A 1 377 ? -14.450 23.369 14.168 1.00 23.35 1181 ILE A C 1
ATOM 5744 O O . ILE A 1 377 ? -13.415 23.564 14.828 1.00 26.47 1181 ILE A O 1
ATOM 5760 N N . ILE A 1 378 ? -14.454 22.603 13.083 1.00 22.43 1182 ILE A N 1
ATOM 5761 C CA . ILE A 1 378 ? -13.238 21.923 12.649 1.00 22.44 1182 ILE A CA 1
ATOM 5762 C C . ILE A 1 378 ? -12.219 22.929 12.138 1.00 23.29 1182 ILE A C 1
ATOM 5763 O O . ILE A 1 378 ? -11.031 22.824 12.434 1.00 25.46 1182 ILE A O 1
ATOM 5779 N N . SER A 1 379 ? -12.657 23.942 11.392 1.00 24.91 1183 SER A N 1
ATOM 5780 C CA A SER A 1 379 ? -11.727 24.960 10.923 0.43 25.00 1183 SER A CA 1
ATOM 5781 C CA B SER A 1 379 ? -11.717 24.955 10.926 0.57 24.96 1183 SER A CA 1
ATOM 5782 C C . SER A 1 379 ? -11.130 25.751 12.085 1.00 26.30 1183 SER A C 1
ATOM 5783 O O . SER A 1 379 ? -9.939 26.053 12.092 1.00 25.46 1183 SER A O 1
ATOM 5798 N N . ARG A 1 380 ? -11.946 26.122 13.071 1.00 24.90 1184 ARG A N 1
ATOM 5799 C CA . ARG A 1 380 ? -11.385 26.847 14.202 1.00 26.66 1184 ARG A CA 1
ATOM 5800 C C . ARG A 1 380 ? -10.351 26.005 14.951 1.00 23.17 1184 ARG A C 1
ATOM 5801 O O . ARG A 1 380 ? -9.267 26.502 15.306 1.00 27.39 1184 ARG A O 1
ATOM 5822 N N . TYR A 1 381 ? -10.648 24.724 15.178 1.00 23.34 1185 TYR A N 1
ATOM 5823 C CA . TYR A 1 381 ? -9.700 23.878 15.915 1.00 21.92 1185 TYR A CA 1
ATOM 5824 C C . TYR A 1 381 ? -8.403 23.703 15.128 1.00 27.03 1185 TYR A C 1
ATOM 5825 O O . TYR A 1 381 ? -7.310 23.818 15.680 1.00 24.09 1185 TYR A O 1
ATOM 5843 N N . LEU A 1 382 ? -8.497 23.415 13.817 1.00 25.98 1186 LEU A N 1
ATOM 5844 C CA . LEU A 1 382 ? -7.272 23.186 13.060 1.00 23.83 1186 LEU A CA 1
ATOM 5845 C C . LEU A 1 382 ? -6.410 24.439 13.037 1.00 23.35 1186 LEU A C 1
ATOM 5846 O O . LEU A 1 382 ? -5.183 24.374 13.220 1.00 26.29 1186 LEU A O 1
ATOM 5862 N N . ARG A 1 383 ? -7.025 25.590 12.833 1.00 25.58 1187 ARG A N 1
ATOM 5863 C CA . ARG A 1 383 ? -6.238 26.810 12.755 1.00 30.04 1187 ARG A CA 1
ATOM 5864 C C . ARG A 1 383 ? -5.651 27.202 14.113 1.00 30.28 1187 ARG A C 1
ATOM 5865 O O . ARG A 1 383 ? -4.489 27.614 14.176 1.00 26.25 1187 ARG A O 1
ATOM 5886 N N . GLU A 1 384 ? -6.404 27.074 15.209 1.00 27.78 1188 GLU A N 1
ATOM 5887 C CA . GLU A 1 384 ? -5.802 27.438 16.481 1.00 26.88 1188 GLU A CA 1
ATOM 5888 C C . GLU A 1 384 ? -4.708 26.455 16.887 1.00 27.68 1188 GLU A C 1
ATOM 5889 O O . GLU A 1 384 ? -3.685 26.870 17.437 1.00 29.53 1188 GLU A O 1
ATOM 5901 N N . GLN A 1 385 ? -4.848 25.170 16.553 1.00 25.73 1189 GLN A N 1
ATOM 5902 C CA . GLN A 1 385 ? -3.749 24.241 16.808 1.00 23.75 1189 GLN A CA 1
ATOM 5903 C C . GLN A 1 385 ? -2.500 24.640 16.050 1.00 28.58 1189 GLN A C 1
ATOM 5904 O O . GLN A 1 385 ? -1.385 24.548 16.574 1.00 27.86 1189 GLN A O 1
ATOM 5918 N N . ALA A 1 386 ? -2.665 25.062 14.800 1.00 28.85 1190 ALA A N 1
ATOM 5919 C CA . ALA A 1 386 ? -1.522 25.361 13.948 1.00 27.12 1190 ALA A CA 1
ATOM 5920 C C . ALA A 1 386 ? -0.804 26.628 14.397 1.00 32.30 1190 ALA A C 1
ATOM 5921 O O . ALA A 1 386 ? 0.428 26.714 14.313 1.00 34.04 1190 ALA A O 1
ATOM 5928 N N . THR A 1 387 ? -1.564 27.631 14.830 1.00 34.97 1191 THR A N 1
ATOM 5929 C CA . THR A 1 387 ? -0.999 28.925 15.168 1.00 33.79 1191 THR A CA 1
ATOM 5930 C C . THR A 1 387 ? -0.571 29.042 16.617 1.00 38.28 1191 THR A C 1
ATOM 5931 O O . THR A 1 387 ? 0.210 29.940 16.926 1.00 33.25 1191 THR A O 1
ATOM 5942 N N . GLY A 1 388 ? -1.053 28.180 17.507 1.00 33.81 1192 GLY A N 1
ATOM 5943 C CA . GLY A 1 388 ? -0.768 28.309 18.918 1.00 39.93 1192 GLY A CA 1
ATOM 5944 C C . GLY A 1 388 ? -1.592 29.356 19.631 1.00 37.10 1192 GLY A C 1
ATOM 5945 O O . GLY A 1 388 ? -1.321 29.651 20.795 1.00 39.71 1192 GLY A O 1
ATOM 5949 N N . ALA A 1 389 ? -2.521 29.997 18.950 1.00 37.81 1193 ALA A N 1
ATOM 5950 C CA . ALA A 1 389 ? -3.287 31.073 19.549 1.00 40.81 1193 ALA A CA 1
ATOM 5951 C C . ALA A 1 389 ? -4.763 30.887 19.247 1.00 33.58 1193 ALA A C 1
ATOM 5952 O O . ALA A 1 389 ? -5.138 30.553 18.115 1.00 36.26 1193 ALA A O 1
ATOM 5959 N N . ALA A 1 390 ? -5.586 31.087 20.270 1.00 42.09 1194 ALA A N 1
ATOM 5960 C CA . ALA A 1 390 ? -7.025 31.183 20.073 1.00 37.95 1194 ALA A CA 1
ATOM 5961 C C . ALA A 1 390 ? -7.335 32.500 19.393 1.00 47.26 1194 ALA A C 1
ATOM 5962 O O . ALA A 1 390 ? -6.668 33.502 19.629 1.00 55.33 1194 ALA A O 1
ATOM 5969 N N . ASP A 1 391 ? -8.333 32.503 18.523 1.00 53.92 1195 ASP A N 1
ATOM 5970 C CA . ASP A 1 391 ? -8.697 33.746 17.848 1.00 67.70 1195 ASP A CA 1
ATOM 5971 C C . ASP A 1 391 ? -9.824 34.461 18.600 1.00 72.50 1195 ASP A C 1
ATOM 5972 O O . ASP A 1 391 ? -10.611 33.848 19.315 1.00 71.53 1195 ASP A O 1
ATOM 5980 N N . GLY A 1 399 ? -24.362 29.533 19.407 1.00 58.13 1203 GLY A N 1
ATOM 5981 C CA . GLY A 1 399 ? -22.933 29.337 19.548 1.00 55.22 1203 GLY A CA 1
ATOM 5982 C C . GLY A 1 399 ? -22.468 28.517 20.750 1.00 57.95 1203 GLY A C 1
ATOM 5983 O O . GLY A 1 399 ? -21.260 28.262 20.870 1.00 56.99 1203 GLY A O 1
ATOM 5986 N N . ALA A 1 400 ? -23.388 28.107 21.635 1.00 45.27 1204 ALA A N 1
ATOM 5987 C CA . ALA A 1 400 ? -22.972 27.373 22.832 1.00 48.19 1204 ALA A CA 1
ATOM 5988 C C . ALA A 1 400 ? -22.431 25.992 22.479 1.00 40.98 1204 ALA A C 1
ATOM 5989 O O . ALA A 1 400 ? -21.390 25.563 22.995 1.00 36.21 1204 ALA A O 1
ATOM 5996 N N . THR A 1 401 ? -23.159 25.259 21.637 1.00 40.48 1205 THR A N 1
ATOM 5997 C CA . THR A 1 401 ? -22.721 23.922 21.259 1.00 35.52 1205 THR A CA 1
ATOM 5998 C C . THR A 1 401 ? -21.334 23.968 20.626 1.00 33.24 1205 THR A C 1
ATOM 5999 O O . THR A 1 401 ? -20.465 23.154 20.950 1.00 32.59 1205 THR A O 1
ATOM 6010 N N . SER A 1 402 ? -21.096 24.933 19.735 1.00 34.41 1206 SER A N 1
ATOM 6011 C CA . SER A 1 402 ? -19.810 24.998 19.061 1.00 34.58 1206 SER A CA 1
ATOM 6012 C C . SER A 1 402 ? -18.709 25.370 20.028 1.00 33.53 1206 SER A C 1
ATOM 6013 O O . SER A 1 402 ? -17.571 24.913 19.880 1.00 38.10 1206 SER A O 1
ATOM 6021 N N . ARG A 1 403 ? -19.027 26.177 21.046 1.00 35.58 1207 ARG A N 1
ATOM 6022 C CA . ARG A 1 403 ? -18.031 26.496 22.063 1.00 38.55 1207 ARG A CA 1
ATOM 6023 C C . ARG A 1 403 ? -17.644 25.241 22.854 1.00 32.20 1207 ARG A C 1
ATOM 6024 O O . ARG A 1 403 ? -16.456 25.013 23.116 1.00 29.42 1207 ARG A O 1
ATOM 6045 N N . LYS A 1 404 ? -18.626 24.461 23.278 1.00 29.09 1208 LYS A N 1
ATOM 6046 C CA . LYS A 1 404 ? -18.347 23.258 24.053 1.00 32.08 1208 LYS A CA 1
ATOM 6047 C C . LYS A 1 404 ? -17.609 22.228 23.222 1.00 28.86 1208 LYS A C 1
ATOM 6048 O O . LYS A 1 404 ? -16.778 21.465 23.747 1.00 29.84 1208 LYS A O 1
ATOM 6067 N N . ALA A 1 405 ? -17.944 22.161 21.928 1.00 29.07 1209 ALA A N 1
ATOM 6068 C CA . ALA A 1 405 ? -17.280 21.213 21.045 1.00 29.62 1209 ALA A CA 1
ATOM 6069 C C . ALA A 1 405 ? -15.822 21.573 20.900 1.00 27.62 1209 ALA A C 1
ATOM 6070 O O . ALA A 1 405 ? -14.957 20.713 20.871 1.00 23.55 1209 ALA A O 1
ATOM 6077 N N . LEU A 1 406 ? -15.514 22.863 20.799 1.00 28.17 1210 LEU A N 1
ATOM 6078 C CA . LEU A 1 406 ? -14.115 23.261 20.692 1.00 30.56 1210 LEU A CA 1
ATOM 6079 C C . LEU A 1 406 ? -13.358 23.009 21.996 1.00 30.10 1210 LEU A C 1
ATOM 6080 O O . LEU A 1 406 ? -12.218 22.527 21.982 1.00 29.36 1210 LEU A O 1
ATOM 6096 N N . GLU A 1 407 ? -14.009 23.219 23.147 1.00 27.30 1211 GLU A N 1
ATOM 6097 C CA . GLU A 1 407 ? -13.394 22.891 24.423 1.00 30.36 1211 GLU A CA 1
ATOM 6098 C C . GLU A 1 407 ? -13.164 21.386 24.554 1.00 31.41 1211 GLU A C 1
ATOM 6099 O O . GLU A 1 407 ? -12.162 20.951 25.129 1.00 28.49 1211 GLU A O 1
ATOM 6103 N N . THR A 1 408 ? -14.079 20.567 24.025 1.00 33.12 1212 THR A N 1
ATOM 6104 C CA . THR A 1 408 ? -13.863 19.117 24.013 1.00 29.41 1212 THR A CA 1
ATOM 6105 C C . THR A 1 408 ? -12.655 18.742 23.159 1.00 29.44 1212 THR A C 1
ATOM 6106 O O . THR A 1 408 ? -11.815 17.931 23.572 1.00 25.27 1212 THR A O 1
ATOM 6117 N N . LEU A 1 409 ? -12.536 19.342 21.968 1.00 26.40 1213 LEU A N 1
ATOM 6118 C CA . LEU A 1 409 ? -11.406 19.018 21.089 1.00 23.82 1213 LEU A CA 1
ATOM 6119 C C . LEU A 1 409 ? -10.064 19.421 21.731 1.00 21.34 1213 LEU A C 1
ATOM 6120 O O . LEU A 1 409 ? -9.052 18.713 21.609 1.00 23.24 1213 LEU A O 1
ATOM 6136 N N . ARG A 1 410 ? -10.030 20.560 22.415 1.00 27.16 1214 ARG A N 1
ATOM 6137 C CA . ARG A 1 410 ? -8.797 20.987 23.054 1.00 24.96 1214 ARG A CA 1
ATOM 6138 C C . ARG A 1 410 ? -8.319 19.974 24.073 1.00 24.96 1214 ARG A C 1
ATOM 6139 O O . ARG A 1 410 ? -7.137 19.976 24.406 1.00 26.18 1214 ARG A O 1
ATOM 6160 N N . ARG A 1 411 ? -9.250 19.258 24.706 1.00 26.84 1215 ARG A N 1
ATOM 6161 C CA . ARG A 1 411 ? -8.905 18.169 25.629 1.00 25.84 1215 ARG A CA 1
ATOM 6162 C C . ARG A 1 411 ? -8.690 16.831 24.905 1.00 26.34 1215 ARG A C 1
ATOM 6163 O O . ARG A 1 411 ? -7.600 16.247 24.961 1.00 29.59 1215 ARG A O 1
ATOM 6184 N N . VAL A 1 412 ? -9.732 16.337 24.227 1.00 24.26 1216 VAL A N 1
ATOM 6185 C CA . VAL A 1 412 ? -9.699 14.992 23.626 1.00 24.32 1216 VAL A CA 1
ATOM 6186 C C . VAL A 1 412 ? -8.829 14.962 22.381 1.00 23.48 1216 VAL A C 1
ATOM 6187 O O . VAL A 1 412 ? -7.984 14.073 22.221 1.00 25.62 1216 VAL A O 1
ATOM 6200 N N . GLY A 1 413 ? -8.985 15.958 21.517 1.00 24.95 1217 GLY A N 1
ATOM 6201 C CA . GLY A 1 413 ? -8.215 15.971 20.289 1.00 22.64 1217 GLY A CA 1
ATOM 6202 C C . GLY A 1 413 ? -6.749 16.236 20.526 1.00 24.63 1217 GLY A C 1
ATOM 6203 O O . GLY A 1 413 ? -5.894 15.622 19.888 1.00 27.90 1217 GLY A O 1
ATOM 6207 N N . ASP A 1 414 ? -6.419 17.156 21.446 1.00 24.78 1218 ASP A N 1
ATOM 6208 C CA . ASP A 1 414 ? -5.025 17.285 21.816 1.00 21.68 1218 ASP A CA 1
ATOM 6209 C C . ASP A 1 414 ? -4.516 15.989 22.466 1.00 21.66 1218 ASP A C 1
ATOM 6210 O O . ASP A 1 414 ? -3.368 15.567 22.268 1.00 23.46 1218 ASP A O 1
ATOM 6219 N N . GLY A 1 415 ? -5.383 15.337 23.225 1.00 23.67 1219 GLY A N 1
ATOM 6220 C CA . GLY A 1 415 ? -5.042 14.063 23.859 1.00 25.16 1219 GLY A CA 1
ATOM 6221 C C . GLY A 1 415 ? -4.716 12.960 22.868 1.00 25.16 1219 GLY A C 1
ATOM 6222 O O . GLY A 1 415 ? -3.814 12.142 23.113 1.00 24.66 1219 GLY A O 1
ATOM 6226 N N . VAL A 1 416 ? -5.481 12.879 21.759 1.00 22.74 1220 VAL A N 1
ATOM 6227 C CA . VAL A 1 416 ? -5.152 11.900 20.731 1.00 22.90 1220 VAL A CA 1
ATOM 6228 C C . VAL A 1 416 ? -3.754 12.167 20.191 1.00 22.35 1220 VAL A C 1
ATOM 6229 O O . VAL A 1 416 ? -2.950 11.241 19.973 1.00 23.05 1220 VAL A O 1
ATOM 6242 N N . GLN A 1 417 ? -3.458 13.434 19.909 1.00 21.80 1221 GLN A N 1
ATOM 6243 C CA . GLN A 1 417 ? -2.159 13.774 19.342 1.00 23.27 1221 GLN A CA 1
ATOM 6244 C C . GLN A 1 417 ? -1.014 13.507 20.303 1.00 28.94 1221 GLN A C 1
ATOM 6245 O O . GLN A 1 417 ? 0.081 13.178 19.847 1.00 24.94 1221 GLN A O 1
ATOM 6259 N N . ARG A 1 418 ? -1.258 13.598 21.615 1.00 27.48 1222 ARG A N 1
ATOM 6260 C CA . ARG A 1 418 ? -0.244 13.228 22.615 1.00 24.85 1222 ARG A CA 1
ATOM 6261 C C . ARG A 1 418 ? -0.020 11.728 22.635 1.00 23.84 1222 ARG A C 1
ATOM 6262 O O . ARG A 1 418 ? 1.069 11.240 22.327 1.00 26.01 1222 ARG A O 1
ATOM 6283 N N . ASN A 1 419 ? -1.076 10.972 22.928 1.00 27.00 1223 ASN A N 1
ATOM 6284 C CA . ASN A 1 419 ? -0.987 9.528 23.115 1.00 25.38 1223 ASN A CA 1
ATOM 6285 C C . ASN A 1 419 ? -0.510 8.796 21.865 1.00 28.58 1223 ASN A C 1
ATOM 6286 O O . ASN A 1 419 ? 0.209 7.790 21.967 1.00 28.46 1223 ASN A O 1
ATOM 6297 N N . HIS A 1 420 ? -0.874 9.289 20.676 1.00 26.89 1224 HIS A N 1
ATOM 6298 C CA . HIS A 1 420 ? -0.607 8.597 19.428 1.00 27.93 1224 HIS A CA 1
ATOM 6299 C C . HIS A 1 420 ? 0.369 9.357 18.559 1.00 27.95 1224 HIS A C 1
ATOM 6300 O O . HIS A 1 420 ? 0.362 9.204 17.338 1.00 25.73 1224 HIS A O 1
ATOM 6314 N N . GLU A 1 421 ? 1.218 10.181 19.166 1.00 25.08 1225 GLU A N 1
ATOM 6315 C CA . GLU A 1 421 ? 2.112 11.006 18.370 1.00 28.06 1225 GLU A CA 1
ATOM 6316 C C . GLU A 1 421 ? 3.019 10.173 17.485 1.00 28.78 1225 GLU A C 1
ATOM 6317 O O . GLU A 1 421 ? 3.300 10.543 16.348 1.00 30.19 1225 GLU A O 1
ATOM 6329 N N . THR A 1 422 ? 3.564 9.087 18.001 1.00 28.23 1226 THR A N 1
ATOM 6330 C CA . THR A 1 422 ? 4.509 8.325 17.208 1.00 28.07 1226 THR A CA 1
ATOM 6331 C C . THR A 1 422 ? 3.851 7.794 15.941 1.00 27.25 1226 THR A C 1
ATOM 6332 O O . THR A 1 422 ? 4.390 7.968 14.842 1.00 25.93 1226 THR A O 1
ATOM 6343 N N . ALA A 1 423 ? 2.639 7.240 16.068 1.00 24.54 1227 ALA A N 1
ATOM 6344 C CA . ALA A 1 423 ? 1.899 6.790 14.880 1.00 26.39 1227 ALA A CA 1
ATOM 6345 C C . ALA A 1 423 ? 1.544 7.952 13.945 1.00 25.60 1227 ALA A C 1
ATOM 6346 O O . ALA A 1 423 ? 1.654 7.831 12.716 1.00 26.63 1227 ALA A O 1
ATOM 6353 N N . PHE A 1 424 ? 1.087 9.077 14.514 1.00 27.00 1228 PHE A N 1
ATOM 6354 C CA . PHE A 1 424 ? 0.661 10.266 13.722 1.00 26.28 1228 PHE A CA 1
ATOM 6355 C C . PHE A 1 424 ? 1.849 10.827 12.964 1.00 28.17 1228 PHE A C 1
ATOM 6356 O O . PHE A 1 424 ? 1.680 11.259 11.807 1.00 26.64 1228 PHE A O 1
ATOM 6373 N N . GLN A 1 425 ? 3.021 10.831 13.596 1.00 25.88 1229 GLN A N 1
ATOM 6374 C CA . GLN A 1 425 ? 4.258 11.359 12.972 1.00 27.47 1229 GLN A CA 1
ATOM 6375 C C . GLN A 1 425 ? 4.582 10.511 11.741 1.00 24.86 1229 GLN A C 1
ATOM 6376 O O . GLN A 1 425 ? 4.687 11.089 10.641 1.00 31.48 1229 GLN A O 1
ATOM 6390 N N . GLY A 1 426 ? 4.703 9.194 11.921 1.00 29.02 1230 GLY A N 1
ATOM 6391 C CA . GLY A 1 426 ? 5.023 8.276 10.813 1.00 32.56 1230 GLY A CA 1
ATOM 6392 C C . GLY A 1 426 ? 3.886 8.208 9.816 1.00 28.47 1230 GLY A C 1
ATOM 6393 O O . GLY A 1 426 ? 4.156 7.870 8.652 1.00 34.64 1230 GLY A O 1
ATOM 6397 N N . MET A 1 427 ? 2.657 8.543 10.224 1.00 29.80 1231 MET A N 1
ATOM 6398 C CA . MET A 1 427 ? 1.504 8.581 9.290 1.00 36.92 1231 MET A CA 1
ATOM 6399 C C . MET A 1 427 ? 1.707 9.757 8.330 1.00 31.84 1231 MET A C 1
ATOM 6400 O O . MET A 1 427 ? 1.686 9.516 7.116 1.00 30.15 1231 MET A O 1
ATOM 6414 N N . LEU A 1 428 ? 1.809 10.983 8.854 1.00 30.25 1232 LEU A N 1
ATOM 6415 C CA . LEU A 1 428 ? 1.936 12.208 8.025 1.00 28.46 1232 LEU A CA 1
ATOM 6416 C C . LEU A 1 428 ? 3.275 12.198 7.278 1.00 33.82 1232 LEU A C 1
ATOM 6417 O O . LEU A 1 428 ? 3.359 12.864 6.225 1.00 30.18 1232 LEU A O 1
ATOM 6433 N N . ARG A 1 429 ? 4.278 11.470 7.783 1.00 35.37 1233 ARG A N 1
ATOM 6434 C CA . ARG A 1 429 ? 5.628 11.410 7.166 1.00 33.66 1233 ARG A CA 1
ATOM 6435 C C . ARG A 1 429 ? 5.607 10.486 5.938 1.00 34.56 1233 ARG A C 1
ATOM 6436 O O . ARG A 1 429 ? 6.196 10.864 4.908 1.00 32.23 1233 ARG A O 1
ATOM 6457 N N . LYS A 1 430 ? 4.991 9.306 6.050 1.00 30.83 1234 LYS A N 1
ATOM 6458 C CA . LYS A 1 430 ? 4.905 8.355 4.911 1.00 29.53 1234 LYS A CA 1
ATOM 6459 C C . LYS A 1 430 ? 4.085 9.024 3.801 1.00 32.58 1234 LYS A C 1
ATOM 6460 O O . LYS A 1 430 ? 4.357 8.737 2.618 1.00 34.55 1234 LYS A O 1
ATOM 6464 N N . LEU A 1 431 ? 3.130 9.884 4.162 1.00 33.42 1235 LEU A N 1
ATOM 6465 C CA . LEU A 1 431 ? 2.263 10.576 3.210 1.00 35.88 1235 LEU A CA 1
ATOM 6466 C C . LEU A 1 431 ? 3.019 11.675 2.491 1.00 36.50 1235 LEU A C 1
ATOM 6467 O O . LEU A 1 431 ? 2.681 12.030 1.366 1.00 37.30 1235 LEU A O 1
ATOM 6483 N N . ASP A 1 432 ? 4.035 12.236 3.130 1.00 37.61 1236 ASP A N 1
ATOM 6484 C CA . ASP A 1 432 ? 4.963 13.166 2.497 1.00 44.70 1236 ASP A CA 1
ATOM 6485 C C . ASP A 1 432 ? 4.219 14.334 1.840 1.00 44.91 1236 ASP A C 1
ATOM 6486 O O . ASP A 1 432 ? 4.284 14.558 0.634 1.00 50.71 1236 ASP A O 1
ATOM 6495 N N . ILE A 1 433 ? 3.516 15.087 2.675 1.00 44.86 1237 ILE A N 1
ATOM 6496 C CA . ILE A 1 433 ? 2.667 16.189 2.236 1.00 41.81 1237 ILE A CA 1
ATOM 6497 C C . ILE A 1 433 ? 3.599 17.351 1.926 1.00 43.90 1237 ILE A C 1
ATOM 6498 O O . ILE A 1 433 ? 4.118 17.998 2.839 1.00 46.94 1237 ILE A O 1
ATOM 6514 N N . LYS A 1 434 ? 3.821 17.625 0.646 1.00 43.41 1238 LYS A N 1
ATOM 6515 C CA . LYS A 1 434 ? 4.712 18.692 0.216 1.00 46.73 1238 LYS A CA 1
ATOM 6516 C C . LYS A 1 434 ? 3.983 19.878 -0.408 1.00 55.27 1238 LYS A C 1
ATOM 6517 O O . LYS A 1 434 ? 4.445 21.009 -0.251 1.00 59.25 1238 LYS A O 1
ATOM 6521 N N . ASN A 1 435 ? 2.835 19.673 -1.062 1.00 46.26 1239 ASN A N 1
ATOM 6522 C CA . ASN A 1 435 ? 2.202 20.754 -1.801 1.00 47.70 1239 ASN A CA 1
ATOM 6523 C C . ASN A 1 435 ? 0.683 20.674 -1.688 1.00 48.36 1239 ASN A C 1
ATOM 6524 O O . ASN A 1 435 ? 0.127 19.827 -0.982 1.00 41.71 1239 ASN A O 1
ATOM 6535 N N . GLU A 1 436 ? 0.021 21.583 -2.423 1.00 40.46 1240 GLU A N 1
ATOM 6536 C CA . GLU A 1 436 ? -1.427 21.748 -2.356 1.00 39.45 1240 GLU A CA 1
ATOM 6537 C C . GLU A 1 436 ? -2.160 20.530 -2.914 1.00 39.34 1240 GLU A C 1
ATOM 6538 O O . GLU A 1 436 ? -3.275 20.224 -2.475 1.00 39.14 1240 GLU A O 1
ATOM 6550 N N . ASP A 1 437 ? -1.581 19.853 -3.910 1.00 38.04 1241 ASP A N 1
ATOM 6551 C CA . ASP A 1 437 ? -2.238 18.653 -4.435 1.00 40.57 1241 ASP A CA 1
ATOM 6552 C C . ASP A 1 437 ? -2.174 17.499 -3.448 1.00 39.94 1241 ASP A C 1
ATOM 6553 O O . ASP A 1 437 ? -3.113 16.688 -3.383 1.00 34.70 1241 ASP A O 1
ATOM 6562 N N . ASP A 1 438 ? -1.047 17.370 -2.742 1.00 36.60 1242 ASP A N 1
ATOM 6563 C CA . ASP A 1 438 ? -0.902 16.367 -1.692 1.00 38.33 1242 ASP A CA 1
ATOM 6564 C C . ASP A 1 438 ? -1.962 16.547 -0.621 1.00 38.73 1242 ASP A C 1
ATOM 6565 O O . ASP A 1 438 ? -2.480 15.565 -0.083 1.00 38.87 1242 ASP A O 1
ATOM 6574 N N . VAL A 1 439 ? -2.244 17.796 -0.247 1.00 30.78 1243 VAL A N 1
ATOM 6575 C CA . VAL A 1 439 ? -3.252 18.084 0.768 1.00 31.24 1243 VAL A CA 1
ATOM 6576 C C . VAL A 1 439 ? -4.631 17.704 0.257 1.00 34.58 1243 VAL A C 1
ATOM 6577 O O . VAL A 1 439 ? -5.434 17.118 0.985 1.00 34.23 1243 VAL A O 1
ATOM 6590 N N . LYS A 1 440 ? -4.940 18.036 -1.000 1.00 34.27 1244 LYS A N 1
ATOM 6591 C CA . LYS A 1 440 ? -6.221 17.628 -1.585 1.00 34.47 1244 LYS A CA 1
ATOM 6592 C C . LYS A 1 440 ? -6.364 16.110 -1.561 1.00 30.54 1244 LYS A C 1
ATOM 6593 O O . LYS A 1 440 ? -7.435 15.582 -1.265 1.00 32.13 1244 LYS A O 1
ATOM 6597 N N . SER A 1 441 ? -5.277 15.390 -1.820 1.00 31.16 1245 SER A N 1
ATOM 6598 C CA . SER A 1 441 ? -5.340 13.933 -1.883 1.00 36.26 1245 SER A CA 1
ATOM 6599 C C . SER A 1 441 ? -5.543 13.283 -0.519 1.00 28.56 1245 SER A C 1
ATOM 6600 O O . SER A 1 441 ? -5.819 12.086 -0.471 1.00 32.79 1245 SER A O 1
ATOM 6608 N N . LEU A 1 442 ? -5.425 14.035 0.584 1.00 30.88 1246 LEU A N 1
ATOM 6609 C CA . LEU A 1 442 ? -5.716 13.479 1.903 1.00 30.35 1246 LEU A CA 1
ATOM 6610 C C . LEU A 1 442 ? -7.179 13.084 2.069 1.00 31.10 1246 LEU A C 1
ATOM 6611 O O . LEU A 1 442 ? -7.502 12.290 2.958 1.00 26.02 1246 LEU A O 1
ATOM 6627 N N . SER A 1 443 ? -8.078 13.600 1.234 1.00 29.18 1247 SER A N 1
ATOM 6628 C CA . SER A 1 443 ? -9.466 13.149 1.316 1.00 25.65 1247 SER A CA 1
ATOM 6629 C C . SER A 1 443 ? -9.576 11.637 1.085 1.00 27.36 1247 SER A C 1
ATOM 6630 O O . SER A 1 443 ? -10.504 10.982 1.589 1.00 30.12 1247 SER A O 1
ATOM 6638 N N . ARG A 1 444 ? -8.631 11.050 0.362 1.00 29.76 1248 ARG A N 1
ATOM 6639 C CA . ARG A 1 444 ? -8.660 9.601 0.208 1.00 29.38 1248 ARG A CA 1
ATOM 6640 C C . ARG A 1 444 ? -8.329 8.896 1.513 1.00 29.77 1248 ARG A C 1
ATOM 6641 O O . ARG A 1 444 ? -8.919 7.852 1.820 1.00 33.18 1248 ARG A O 1
ATOM 6662 N N . VAL A 1 445 ? -7.354 9.413 2.278 1.00 26.88 1249 VAL A N 1
ATOM 6663 C CA . VAL A 1 445 ? -7.082 8.832 3.591 1.00 24.67 1249 VAL A CA 1
ATOM 6664 C C . VAL A 1 445 ? -8.346 8.872 4.428 1.00 27.39 1249 VAL A C 1
ATOM 6665 O O . VAL A 1 445 ? -8.696 7.905 5.110 1.00 26.21 1249 VAL A O 1
ATOM 6678 N N . MET A 1 446 ? -9.048 10.011 4.391 1.00 25.71 1250 MET A N 1
ATOM 6679 C CA . MET A 1 446 ? -10.216 10.215 5.237 1.00 27.76 1250 MET A CA 1
ATOM 6680 C C . MET A 1 446 ? -11.285 9.174 4.951 1.00 26.87 1250 MET A C 1
ATOM 6681 O O . MET A 1 446 ? -11.921 8.650 5.882 1.00 28.97 1250 MET A O 1
ATOM 6695 N N . ILE A 1 447 ? -11.517 8.885 3.663 1.00 27.31 1251 ILE A N 1
ATOM 6696 C CA . ILE A 1 447 ? -12.523 7.896 3.298 1.00 28.59 1251 ILE A CA 1
ATOM 6697 C C . ILE A 1 447 ? -12.088 6.522 3.790 1.00 27.13 1251 ILE A C 1
ATOM 6698 O O . ILE A 1 447 ? -12.913 5.722 4.244 1.00 25.68 1251 ILE A O 1
ATOM 6714 N N . HIS A 1 448 ? -10.794 6.225 3.695 1.00 28.38 1252 HIS A N 1
ATOM 6715 C CA . HIS A 1 448 ? -10.304 4.953 4.206 1.00 30.22 1252 HIS A CA 1
ATOM 6716 C C . HIS A 1 448 ? -10.558 4.777 5.696 1.00 27.51 1252 HIS A C 1
ATOM 6717 O O . HIS A 1 448 ? -10.611 3.638 6.175 1.00 31.66 1252 HIS A O 1
ATOM 6731 N N . VAL A 1 449 ? -10.654 5.871 6.471 1.00 23.93 1253 VAL A N 1
ATOM 6732 C CA . VAL A 1 449 ? -10.909 5.709 7.904 1.00 20.87 1253 VAL A CA 1
ATOM 6733 C C . VAL A 1 449 ? -12.206 4.939 8.123 1.00 29.08 1253 VAL A C 1
ATOM 6734 O O . VAL A 1 449 ? -12.341 4.169 9.093 1.00 28.71 1253 VAL A O 1
ATOM 6747 N N . PHE A 1 450 ? -13.154 5.042 7.185 1.00 26.85 1254 PHE A N 1
ATOM 6748 C CA . PHE A 1 450 ? -14.475 4.466 7.374 1.00 20.63 1254 PHE A CA 1
ATOM 6749 C C . PHE A 1 450 ? -14.764 3.319 6.415 1.00 25.30 1254 PHE A C 1
ATOM 6750 O O . PHE A 1 450 ? -15.891 2.829 6.383 1.00 24.70 1254 PHE A O 1
ATOM 6767 N N . SER A 1 451 ? -13.746 2.833 5.716 1.00 27.82 1255 SER A N 1
ATOM 6768 C CA . SER A 1 451 ? -13.976 1.918 4.605 1.00 27.16 1255 SER A CA 1
ATOM 6769 C C . SER A 1 451 ? -14.451 0.552 5.050 1.00 30.75 1255 SER A C 1
ATOM 6770 O O . SER A 1 451 ? -15.015 -0.161 4.226 1.00 29.97 1255 SER A O 1
ATOM 6778 N N . ASP A 1 452 ? -14.243 0.152 6.313 1.00 23.80 1256 ASP A N 1
ATOM 6779 C CA . ASP A 1 452 ? -14.737 -1.135 6.797 1.00 28.35 1256 ASP A CA 1
ATOM 6780 C C . ASP A 1 452 ? -16.207 -1.078 7.222 1.00 29.24 1256 ASP A C 1
ATOM 6781 O O . ASP A 1 452 ? -16.761 -2.072 7.694 1.00 28.06 1256 ASP A O 1
ATOM 6790 N N . GLY A 1 453 ? -16.852 0.045 7.068 1.00 26.75 1257 GLY A N 1
ATOM 6791 C CA . GLY A 1 453 ? -18.250 0.182 7.366 1.00 30.61 1257 GLY A CA 1
ATOM 6792 C C . GLY A 1 453 ? -18.584 0.606 8.773 1.00 29.42 1257 GLY A C 1
ATOM 6793 O O . GLY A 1 453 ? -19.767 0.767 9.074 1.00 32.43 1257 GLY A O 1
ATOM 6797 N N . VAL A 1 454 ? -17.597 0.827 9.632 1.00 26.35 1258 VAL A N 1
ATOM 6798 C CA . VAL A 1 454 ? -17.848 1.168 11.024 1.00 27.21 1258 VAL A CA 1
ATOM 6799 C C . VAL A 1 454 ? -17.714 2.681 11.178 1.00 27.05 1258 VAL A C 1
ATOM 6800 O O . VAL A 1 454 ? -16.724 3.265 10.719 1.00 25.79 1258 VAL A O 1
ATOM 6813 N N . THR A 1 455 ? -18.671 3.288 11.885 1.00 25.73 1259 THR A N 1
ATOM 6814 C CA . THR A 1 455 ? -18.584 4.695 12.292 1.00 24.87 1259 THR A CA 1
ATOM 6815 C C . THR A 1 455 ? -18.684 4.790 13.811 1.00 25.83 1259 THR A C 1
ATOM 6816 O O . THR A 1 455 ? -19.498 4.114 14.427 1.00 27.17 1259 THR A O 1
ATOM 6827 N N . ASN A 1 456 ? -17.824 5.596 14.432 1.00 22.85 1260 ASN A N 1
ATOM 6828 C CA . ASN A 1 456 ? -18.004 5.878 15.858 1.00 21.01 1260 ASN A CA 1
ATOM 6829 C C . ASN A 1 456 ? -17.302 7.192 16.176 1.00 23.85 1260 ASN A C 1
ATOM 6830 O O . ASN A 1 456 ? -16.586 7.742 15.340 1.00 22.14 1260 ASN A O 1
ATOM 6841 N N . TRP A 1 457 ? -17.561 7.714 17.386 1.00 26.44 1261 TRP A N 1
ATOM 6842 C CA . TRP A 1 457 ? -17.013 9.020 17.755 1.00 23.64 1261 TRP A CA 1
ATOM 6843 C C . TRP A 1 457 ? -15.508 8.991 17.885 1.00 22.61 1261 TRP A C 1
ATOM 6844 O O . TRP A 1 457 ? -14.842 9.990 17.609 1.00 22.44 1261 TRP A O 1
ATOM 6865 N N . GLY A 1 458 ? -14.938 7.862 18.325 1.00 22.64 1262 GLY A N 1
ATOM 6866 C CA . GLY A 1 458 ? -13.491 7.774 18.395 1.00 23.38 1262 GLY A CA 1
ATOM 6867 C C . GLY A 1 458 ? -12.836 7.974 17.045 1.00 24.93 1262 GLY A C 1
ATOM 6868 O O . GLY A 1 458 ? -11.810 8.665 16.929 1.00 20.34 1262 GLY A O 1
ATOM 6872 N N . ARG A 1 459 ? -13.370 7.310 16.006 1.00 21.97 1263 ARG A N 1
ATOM 6873 C CA . ARG A 1 459 ? -12.833 7.514 14.666 1.00 21.00 1263 ARG A CA 1
ATOM 6874 C C . ARG A 1 459 ? -13.014 8.953 14.207 1.00 21.52 1263 ARG A C 1
ATOM 6875 O O . ARG A 1 459 ? -12.109 9.537 13.607 1.00 23.70 1263 ARG A O 1
ATOM 6896 N N . ILE A 1 460 ? -14.158 9.546 14.504 1.00 20.70 1264 ILE A N 1
ATOM 6897 C CA . ILE A 1 460 ? -14.416 10.906 14.056 1.00 20.15 1264 ILE A CA 1
ATOM 6898 C C . ILE A 1 460 ? -13.460 11.875 14.739 1.00 22.86 1264 ILE A C 1
ATOM 6899 O O . ILE A 1 460 ? -12.842 12.710 14.077 1.00 21.78 1264 ILE A O 1
ATOM 6915 N N . VAL A 1 461 ? -13.293 11.772 16.063 1.00 22.92 1265 VAL A N 1
ATOM 6916 C CA . VAL A 1 461 ? -12.394 12.698 16.742 1.00 19.79 1265 VAL A CA 1
ATOM 6917 C C . VAL A 1 461 ? -10.950 12.434 16.355 1.00 20.04 1265 VAL A C 1
ATOM 6918 O O . VAL A 1 461 ? -10.151 13.369 16.280 1.00 21.91 1265 VAL A O 1
ATOM 6931 N N . THR A 1 462 ? -10.588 11.190 16.066 1.00 20.29 1266 THR A N 1
ATOM 6932 C CA . THR A 1 462 ? -9.231 10.863 15.629 1.00 18.46 1266 THR A CA 1
ATOM 6933 C C . THR A 1 462 ? -8.900 11.459 14.285 1.00 20.67 1266 THR A C 1
ATOM 6934 O O . THR A 1 462 ? -7.794 11.976 14.085 1.00 22.14 1266 THR A O 1
ATOM 6945 N N . LEU A 1 463 ? -9.838 11.408 13.341 1.00 21.09 1267 LEU A N 1
ATOM 6946 C CA . LEU A 1 463 ? -9.617 12.065 12.055 1.00 24.48 1267 LEU A CA 1
ATOM 6947 C C . LEU A 1 463 ? -9.424 13.567 12.222 1.00 21.80 1267 LEU A C 1
ATOM 6948 O O . LEU A 1 463 ? -8.507 14.161 11.649 1.00 23.48 1267 LEU A O 1
ATOM 6964 N N . ILE A 1 464 ? -10.290 14.224 12.987 1.00 20.75 1268 ILE A N 1
ATOM 6965 C CA . ILE A 1 464 ? -10.094 15.651 13.262 1.00 21.96 1268 ILE A CA 1
ATOM 6966 C C . ILE A 1 464 ? -8.748 15.899 13.946 1.00 25.61 1268 ILE A C 1
ATOM 6967 O O . ILE A 1 464 ? -8.043 16.859 13.619 1.00 24.33 1268 ILE A O 1
ATOM 6983 N N . SER A 1 465 ? -8.351 15.028 14.897 1.00 20.00 1269 SER A N 1
ATOM 6984 C CA . SER A 1 465 ? -7.077 15.218 15.579 1.00 22.33 1269 SER A CA 1
ATOM 6985 C C . SER A 1 465 ? -5.931 15.101 14.602 1.00 24.10 1269 SER A C 1
ATOM 6986 O O . SER A 1 465 ? -4.954 15.841 14.688 1.00 21.67 1269 SER A O 1
ATOM 6994 N N . PHE A 1 466 ? -6.024 14.160 13.665 1.00 24.92 1270 PHE A N 1
ATOM 6995 C CA . PHE A 1 466 ? -4.964 14.041 12.678 1.00 23.53 1270 PHE A CA 1
ATOM 6996 C C . PHE A 1 466 ? -4.972 15.240 11.753 1.00 19.02 1270 PHE A C 1
ATOM 6997 O O . PHE A 1 466 ? -3.914 15.717 11.317 1.00 25.39 1270 PHE A O 1
ATOM 7014 N N . GLY A 1 467 ? -6.148 15.779 11.492 1.00 23.28 1271 GLY A N 1
ATOM 7015 C CA . GLY A 1 467 ? -6.212 17.005 10.720 1.00 27.29 1271 GLY A CA 1
ATOM 7016 C C . GLY A 1 467 ? -5.455 18.133 11.402 1.00 25.39 1271 GLY A C 1
ATOM 7017 O O . GLY A 1 467 ? -4.722 18.867 10.752 1.00 25.69 1271 GLY A O 1
ATOM 7021 N N . ALA A 1 468 ? -5.602 18.253 12.722 1.00 23.94 1272 ALA A N 1
ATOM 7022 C CA . ALA A 1 468 ? -4.865 19.280 13.484 1.00 23.09 1272 ALA A CA 1
ATOM 7023 C C . ALA A 1 468 ? -3.357 19.027 13.469 1.00 25.58 1272 ALA A C 1
ATOM 7024 O O . ALA A 1 468 ? -2.549 19.960 13.363 1.00 25.86 1272 ALA A O 1
ATOM 7031 N N . PHE A 1 469 ? -2.963 17.760 13.564 1.00 27.05 1273 PHE A N 1
ATOM 7032 C CA . PHE A 1 469 ? -1.563 17.375 13.478 1.00 24.91 1273 PHE A CA 1
ATOM 7033 C C . PHE A 1 469 ? -0.967 17.778 12.143 1.00 23.76 1273 PHE A C 1
ATOM 7034 O O . PHE A 1 469 ? 0.135 18.351 12.083 1.00 26.24 1273 PHE A O 1
ATOM 7051 N N . VAL A 1 470 ? -1.690 17.493 11.052 1.00 26.61 1274 VAL A N 1
ATOM 7052 C CA . VAL A 1 470 ? -1.250 17.892 9.723 1.00 24.24 1274 VAL A CA 1
ATOM 7053 C C . VAL A 1 470 ? -1.239 19.413 9.588 1.00 27.20 1274 VAL A C 1
ATOM 7054 O O . VAL A 1 470 ? -0.328 19.980 8.980 1.00 28.74 1274 VAL A O 1
ATOM 7067 N N . ALA A 1 471 ? -2.250 20.094 10.147 1.00 22.54 1275 ALA A N 1
ATOM 7068 C CA . ALA A 1 471 ? -2.300 21.553 10.056 1.00 25.51 1275 ALA A CA 1
ATOM 7069 C C . ALA A 1 471 ? -1.068 22.201 10.696 1.00 28.39 1275 ALA A C 1
ATOM 7070 O O . ALA A 1 471 ? -0.539 23.184 10.160 1.00 26.56 1275 ALA A O 1
ATOM 7077 N N . LYS A 1 472 ? -0.603 21.683 11.850 1.00 28.51 1276 LYS A N 1
ATOM 7078 C CA . LYS A 1 472 ? 0.624 22.210 12.459 1.00 27.99 1276 LYS A CA 1
ATOM 7079 C C . LYS A 1 472 ? 1.802 22.064 11.496 1.00 31.17 1276 LYS A C 1
ATOM 7080 O O . LYS A 1 472 ? 2.587 23.007 11.300 1.00 33.52 1276 LYS A O 1
ATOM 7099 N N . HIS A 1 473 ? 1.911 20.904 10.853 1.00 28.09 1277 HIS A N 1
ATOM 7100 C CA . HIS A 1 473 ? 2.962 20.658 9.874 1.00 31.89 1277 HIS A CA 1
ATOM 7101 C C . HIS A 1 473 ? 2.862 21.587 8.672 1.00 35.03 1277 HIS A C 1
ATOM 7102 O O . HIS A 1 473 ? 3.880 22.056 8.164 1.00 35.34 1277 HIS A O 1
ATOM 7116 N N . LEU A 1 474 ? 1.651 21.837 8.186 1.00 30.12 1278 LEU A N 1
ATOM 7117 C CA . LEU A 1 474 ? 1.493 22.716 7.043 1.00 27.05 1278 LEU A CA 1
ATOM 7118 C C . LEU A 1 474 ? 2.072 24.104 7.323 1.00 36.37 1278 LEU A C 1
ATOM 7119 O O . LEU A 1 474 ? 2.712 24.716 6.456 1.00 31.99 1278 LEU A O 1
ATOM 7135 N N . LYS A 1 475 ? 1.795 24.653 8.498 1.00 35.93 1279 LYS A N 1
ATOM 7136 C CA . LYS A 1 475 ? 2.397 25.937 8.836 1.00 34.96 1279 LYS A CA 1
ATOM 7137 C C . LYS A 1 475 ? 3.921 25.863 8.814 1.00 36.75 1279 LYS A C 1
ATOM 7138 O O . LYS A 1 475 ? 4.577 26.777 8.296 1.00 38.21 1279 LYS A O 1
ATOM 7157 N N . THR A 1 476 ? 4.513 24.770 9.329 1.00 41.27 1280 THR A N 1
ATOM 7158 C CA . THR A 1 476 ? 5.975 24.710 9.355 1.00 37.46 1280 THR A CA 1
ATOM 7159 C C . THR A 1 476 ? 6.581 24.682 7.950 1.00 42.05 1280 THR A C 1
ATOM 7160 O O . THR A 1 476 ? 7.717 25.116 7.759 1.00 42.19 1280 THR A O 1
ATOM 7171 N N . ILE A 1 477 ? 5.861 24.137 6.964 1.00 39.31 1281 ILE A N 1
ATOM 7172 C CA . ILE A 1 477 ? 6.396 24.091 5.606 1.00 37.10 1281 ILE A CA 1
ATOM 7173 C C . ILE A 1 477 ? 5.824 25.204 4.724 1.00 39.81 1281 ILE A C 1
ATOM 7174 O O . ILE A 1 477 ? 5.788 25.078 3.509 1.00 39.60 1281 ILE A O 1
ATOM 7190 N N . ASN A 1 478 ? 5.369 26.302 5.329 1.00 37.42 1282 ASN A N 1
ATOM 7191 C CA . ASN A 1 478 ? 4.868 27.463 4.585 1.00 42.34 1282 ASN A CA 1
ATOM 7192 C C . ASN A 1 478 ? 3.723 27.081 3.656 1.00 47.10 1282 ASN A C 1
ATOM 7193 O O . ASN A 1 478 ? 3.667 27.526 2.503 1.00 43.09 1282 ASN A O 1
ATOM 7204 N N . GLN A 1 479 ? 2.799 26.247 4.147 1.00 40.76 1283 GLN A N 1
ATOM 7205 C CA . GLN A 1 479 ? 1.543 26.019 3.446 1.00 37.80 1283 GLN A CA 1
ATOM 7206 C C . GLN A 1 479 ? 0.373 26.258 4.370 1.00 36.11 1283 GLN A C 1
ATOM 7207 O O . GLN A 1 479 ? -0.590 25.500 4.403 1.00 32.50 1283 GLN A O 1
ATOM 7221 N N . GLU A 1 480 ? 0.439 27.339 5.137 1.00 37.14 1284 GLU A N 1
ATOM 7222 C CA . GLU A 1 480 ? -0.583 27.603 6.136 1.00 33.62 1284 GLU A CA 1
ATOM 7223 C C . GLU A 1 480 ? -1.946 27.850 5.515 1.00 33.54 1284 GLU A C 1
ATOM 7224 O O . GLU A 1 480 ? -2.971 27.527 6.124 1.00 37.46 1284 GLU A O 1
ATOM 7235 N N . SER A 1 481 ? -2.000 28.385 4.296 1.00 38.33 1285 SER A N 1
ATOM 7236 C CA . SER A 1 481 ? -3.296 28.602 3.659 1.00 35.80 1285 SER A CA 1
ATOM 7237 C C . SER A 1 481 ? -4.008 27.299 3.277 1.00 30.49 1285 SER A C 1
ATOM 7238 O O . SER A 1 481 ? -5.181 27.348 2.907 1.00 31.59 1285 SER A O 1
ATOM 7246 N N . CYS A 1 482 ? -3.321 26.162 3.299 1.00 30.37 1286 CYS A N 1
ATOM 7247 C CA . CYS A 1 482 ? -3.962 24.872 3.045 1.00 29.91 1286 CYS A CA 1
ATOM 7248 C C . CYS A 1 482 ? -4.746 24.327 4.248 1.00 26.70 1286 CYS A C 1
ATOM 7249 O O . CYS A 1 482 ? -5.453 23.335 4.108 1.00 30.57 1286 CYS A O 1
ATOM 7257 N N . ILE A 1 483 ? -4.696 24.978 5.405 1.00 27.00 1287 ILE A N 1
ATOM 7258 C CA . ILE A 1 483 ? -5.411 24.480 6.578 1.00 25.46 1287 ILE A CA 1
ATOM 7259 C C . ILE A 1 483 ? -6.909 24.555 6.389 1.00 25.09 1287 ILE A C 1
ATOM 7260 O O . ILE A 1 483 ? -7.636 23.626 6.743 1.00 23.97 1287 ILE A O 1
ATOM 7276 N N . GLU A 1 484 ? -7.415 25.643 5.848 1.00 27.42 1288 GLU A N 1
ATOM 7277 C CA . GLU A 1 484 ? -8.862 25.723 5.724 1.00 27.34 1288 GLU A CA 1
ATOM 7278 C C . GLU A 1 484 ? -9.411 24.732 4.697 1.00 23.31 1288 GLU A C 1
ATOM 7279 O O . GLU A 1 484 ? -10.457 24.131 4.939 1.00 24.55 1288 GLU A O 1
ATOM 7291 N N . PRO A 1 485 ? -8.785 24.540 3.541 1.00 26.29 1289 PRO A N 1
ATOM 7292 C CA . PRO A 1 485 ? -9.285 23.468 2.651 1.00 29.51 1289 PRO A CA 1
ATOM 7293 C C . PRO A 1 485 ? -9.144 22.070 3.257 1.00 25.44 1289 PRO A C 1
ATOM 7294 O O . PRO A 1 485 ? -10.008 21.217 3.034 1.00 27.66 1289 PRO A O 1
ATOM 7305 N N . LEU A 1 486 ? -8.098 21.806 4.046 1.00 26.08 1290 LEU A N 1
ATOM 7306 C CA . LEU A 1 486 ? -8.058 20.546 4.815 1.00 26.51 1290 LEU A CA 1
ATOM 7307 C C . LEU A 1 486 ? -9.285 20.408 5.727 1.00 24.28 1290 LEU A C 1
ATOM 7308 O O . LEU A 1 486 ? -9.995 19.383 5.697 1.00 22.00 1290 LEU A O 1
ATOM 7324 N N . ALA A 1 487 ? -9.575 21.445 6.518 1.00 26.75 1291 ALA A N 1
ATOM 7325 C CA . ALA A 1 487 ? -10.766 21.413 7.367 1.00 25.06 1291 ALA A CA 1
ATOM 7326 C C . ALA A 1 487 ? -12.027 21.184 6.563 1.00 27.52 1291 ALA A C 1
ATOM 7327 O O . ALA A 1 487 ? -12.922 20.428 6.967 1.00 24.19 1291 ALA A O 1
ATOM 7334 N N . GLU A 1 488 ? -12.160 21.854 5.432 1.00 27.60 1292 GLU A N 1
ATOM 7335 C CA . GLU A 1 488 ? -13.359 21.684 4.631 1.00 25.67 1292 GLU A CA 1
ATOM 7336 C C . GLU A 1 488 ? -13.459 20.262 4.114 1.00 21.81 1292 GLU A C 1
ATOM 7337 O O . GLU A 1 488 ? -14.548 19.685 4.056 1.00 24.95 1292 GLU A O 1
ATOM 7349 N N . SER A 1 489 ? -12.333 19.670 3.753 1.00 22.93 1293 SER A N 1
ATOM 7350 C CA . SER A 1 489 ? -12.362 18.305 3.230 1.00 26.05 1293 SER A CA 1
ATOM 7351 C C . SER A 1 489 ? -12.783 17.298 4.300 1.00 30.47 1293 SER A C 1
ATOM 7352 O O . SER A 1 489 ? -13.503 16.336 4.021 1.00 25.95 1293 SER A O 1
ATOM 7360 N N . ILE A 1 490 ? -12.323 17.488 5.534 1.00 23.93 1294 ILE A N 1
ATOM 7361 C CA . ILE A 1 490 ? -12.768 16.634 6.631 1.00 22.47 1294 ILE A CA 1
ATOM 7362 C C . ILE A 1 490 ? -14.244 16.827 6.849 1.00 22.05 1294 ILE A C 1
ATOM 7363 O O . ILE A 1 490 ? -15.000 15.864 7.021 1.00 22.83 1294 ILE A O 1
ATOM 7379 N N . THR A 1 491 ? -14.684 18.088 6.879 1.00 22.39 1295 THR A N 1
ATOM 7380 C CA . THR A 1 491 ? -16.102 18.357 7.056 1.00 24.14 1295 THR A CA 1
ATOM 7381 C C . THR A 1 491 ? -16.922 17.661 5.971 1.00 25.46 1295 THR A C 1
ATOM 7382 O O . THR A 1 491 ? -17.980 17.099 6.245 1.00 24.39 1295 THR A O 1
ATOM 7393 N N . ASP A 1 492 ? -16.460 17.728 4.730 1.00 27.62 1296 ASP A N 1
ATOM 7394 C CA . ASP A 1 492 ? -17.209 17.147 3.632 1.00 24.75 1296 ASP A CA 1
ATOM 7395 C C . ASP A 1 492 ? -17.370 15.638 3.798 1.00 24.84 1296 ASP A C 1
ATOM 7396 O O . ASP A 1 492 ? -18.478 15.108 3.670 1.00 28.39 1296 ASP A O 1
ATOM 7405 N N . VAL A 1 493 ? -16.282 14.938 4.082 1.00 26.35 1297 VAL A N 1
ATOM 7406 C CA . VAL A 1 493 ? -16.354 13.490 4.304 1.00 26.42 1297 VAL A CA 1
ATOM 7407 C C . VAL A 1 493 ? -17.402 13.168 5.353 1.00 25.52 1297 VAL A C 1
ATOM 7408 O O . VAL A 1 493 ? -18.241 12.292 5.170 1.00 26.51 1297 VAL A O 1
ATOM 7421 N N . LEU A 1 494 ? -17.369 13.889 6.472 1.00 26.80 1298 LEU A N 1
ATOM 7422 C CA . LEU A 1 494 ? -18.293 13.588 7.562 1.00 26.66 1298 LEU A CA 1
ATOM 7423 C C . LEU A 1 494 ? -19.727 13.885 7.170 1.00 28.11 1298 LEU A C 1
ATOM 7424 O O . LEU A 1 494 ? -20.638 13.080 7.422 1.00 27.95 1298 LEU A O 1
ATOM 7440 N N . VAL A 1 495 ? -19.973 15.031 6.560 1.00 25.69 1299 VAL A N 1
ATOM 7441 C CA . VAL A 1 495 ? -21.361 15.372 6.291 1.00 23.29 1299 VAL A CA 1
ATOM 7442 C C . VAL A 1 495 ? -21.889 14.599 5.087 1.00 23.54 1299 VAL A C 1
ATOM 7443 O O . VAL A 1 495 ? -23.038 14.148 5.075 1.00 29.70 1299 VAL A O 1
ATOM 7456 N N . ARG A 1 496 ? -21.059 14.411 4.075 1.00 25.89 1300 ARG A N 1
ATOM 7457 C CA . ARG A 1 496 ? -21.538 13.758 2.866 1.00 22.67 1300 ARG A CA 1
ATOM 7458 C C . ARG A 1 496 ? -21.820 12.284 3.105 1.00 26.99 1300 ARG A C 1
ATOM 7459 O O . ARG A 1 496 ? -22.767 11.741 2.529 1.00 30.00 1300 ARG A O 1
ATOM 7480 N N . THR A 1 497 ? -20.997 11.600 3.919 1.00 27.01 1301 THR A N 1
ATOM 7481 C CA . THR A 1 497 ? -21.136 10.154 4.056 1.00 31.05 1301 THR A CA 1
ATOM 7482 C C . THR A 1 497 ? -21.635 9.702 5.420 1.00 30.37 1301 THR A C 1
ATOM 7483 O O . THR A 1 497 ? -22.145 8.590 5.525 1.00 31.29 1301 THR A O 1
ATOM 7494 N N . LYS A 1 498 ? -21.578 10.541 6.448 1.00 28.30 1302 LYS A N 1
ATOM 7495 C CA . LYS A 1 498 ? -21.977 10.140 7.795 1.00 29.43 1302 LYS A CA 1
ATOM 7496 C C . LYS A 1 498 ? -23.129 10.977 8.308 1.00 32.95 1302 LYS A C 1
ATOM 7497 O O . LYS A 1 498 ? -23.361 11.022 9.516 1.00 30.13 1302 LYS A O 1
ATOM 7516 N N . ARG A 1 499 ? -23.864 11.643 7.405 1.00 29.87 1303 ARG A N 1
ATOM 7517 C CA . ARG A 1 499 ? -24.963 12.488 7.845 1.00 31.21 1303 ARG A CA 1
ATOM 7518 C C . ARG A 1 499 ? -25.920 11.709 8.718 1.00 32.00 1303 ARG A C 1
ATOM 7519 O O . ARG A 1 499 ? -26.332 12.172 9.780 1.00 35.46 1303 ARG A O 1
ATOM 7540 N N . ASP A 1 500 ? -26.311 10.510 8.259 1.00 28.24 1304 ASP A N 1
ATOM 7541 C CA . ASP A 1 500 ? -27.314 9.740 8.990 1.00 32.38 1304 ASP A CA 1
ATOM 7542 C C . ASP A 1 500 ? -26.842 9.433 10.401 1.00 34.16 1304 ASP A C 1
ATOM 7543 O O . ASP A 1 500 ? -27.630 9.476 11.358 1.00 31.50 1304 ASP A O 1
ATOM 7552 N N . TRP A 1 501 ? -25.572 9.058 10.524 1.00 31.90 1305 TRP A N 1
ATOM 7553 C CA . TRP A 1 501 ? -25.008 8.695 11.819 1.00 32.74 1305 TRP A CA 1
ATOM 7554 C C . TRP A 1 501 ? -24.919 9.913 12.716 1.00 27.02 1305 TRP A C 1
ATOM 7555 O O . TRP A 1 501 ? -25.295 9.850 13.889 1.00 30.50 1305 TRP A O 1
ATOM 7576 N N . LEU A 1 502 ? -24.502 11.055 12.154 1.00 28.33 1306 LEU A N 1
ATOM 7577 C CA . LEU A 1 502 ? -24.396 12.285 12.938 1.00 29.29 1306 LEU A CA 1
ATOM 7578 C C . LEU A 1 502 ? -25.759 12.727 13.437 1.00 31.06 1306 LEU A C 1
ATOM 7579 O O . LEU A 1 502 ? -25.889 13.192 14.573 1.00 35.83 1306 LEU A O 1
ATOM 7595 N N . VAL A 1 503 ? -26.791 12.533 12.627 1.00 34.39 1307 VAL A N 1
ATOM 7596 C CA . VAL A 1 503 ? -28.155 12.853 13.043 1.00 37.85 1307 VAL A CA 1
ATOM 7597 C C . VAL A 1 503 ? -28.613 11.934 14.166 1.00 37.96 1307 VAL A C 1
ATOM 7598 O O . VAL A 1 503 ? -29.144 12.398 15.182 1.00 36.23 1307 VAL A O 1
ATOM 7611 N N . LYS A 1 504 ? -28.471 10.623 13.978 1.00 35.41 1308 LYS A N 1
ATOM 7612 C CA . LYS A 1 504 ? -28.884 9.673 15.012 1.00 34.63 1308 LYS A CA 1
ATOM 7613 C C . LYS A 1 504 ? -28.217 9.974 16.352 1.00 33.14 1308 LYS A C 1
ATOM 7614 O O . LYS A 1 504 ? -28.828 9.809 17.415 1.00 33.19 1308 LYS A O 1
ATOM 7618 N N . GLN A 1 505 ? -26.952 10.375 16.328 1.00 32.83 1309 GLN A N 1
ATOM 7619 C CA . GLN A 1 505 ? -26.170 10.557 17.547 1.00 32.08 1309 GLN A CA 1
ATOM 7620 C C . GLN A 1 505 ? -26.230 11.991 18.051 1.00 27.61 1309 GLN A C 1
ATOM 7621 O O . GLN A 1 505 ? -25.398 12.370 18.872 1.00 32.53 1309 GLN A O 1
ATOM 7635 N N . ARG A 1 506 ? -27.114 12.805 17.481 1.00 31.66 1310 ARG A N 1
ATOM 7636 C CA . ARG A 1 506 ? -27.409 14.164 17.941 1.00 36.41 1310 ARG A CA 1
ATOM 7637 C C . ARG A 1 506 ? -26.232 15.110 17.726 1.00 32.70 1310 ARG A C 1
ATOM 7638 O O . ARG A 1 506 ? -25.996 16.022 18.520 1.00 35.56 1310 ARG A O 1
ATOM 7659 N N . GLY A 1 507 ? -25.523 14.903 16.623 1.00 30.03 1311 GLY A N 1
ATOM 7660 C CA . GLY A 1 507 ? -24.575 15.879 16.142 1.00 31.95 1311 GLY A CA 1
ATOM 7661 C C . GLY A 1 507 ? -23.581 16.277 17.201 1.00 31.74 1311 GLY A C 1
ATOM 7662 O O . GLY A 1 507 ? -23.115 15.456 17.991 1.00 29.98 1311 GLY A O 1
ATOM 7666 N N . TRP A 1 508 ? -23.239 17.565 17.208 1.00 29.14 1312 TRP A N 1
ATOM 7667 C CA . TRP A 1 508 ? -22.170 18.058 18.043 1.00 25.78 1312 TRP A CA 1
ATOM 7668 C C . TRP A 1 508 ? -22.559 18.070 19.511 1.00 28.72 1312 TRP A C 1
ATOM 7669 O O . TRP A 1 508 ? -21.695 17.950 20.357 1.00 26.40 1312 TRP A O 1
ATOM 7690 N N . ASP A 1 509 ? -23.841 18.151 19.837 1.00 32.79 1313 ASP A N 1
ATOM 7691 C CA . ASP A 1 509 ? -24.244 17.953 21.231 1.00 34.77 1313 ASP A CA 1
ATOM 7692 C C . ASP A 1 509 ? -23.940 16.532 21.676 1.00 31.61 1313 ASP A C 1
ATOM 7693 O O . ASP A 1 509 ? -23.469 16.308 22.786 1.00 30.89 1313 ASP A O 1
ATOM 7702 N N . GLY A 1 510 ? -24.196 15.555 20.814 1.00 30.30 1314 GLY A N 1
ATOM 7703 C CA . GLY A 1 510 ? -23.833 14.190 21.149 1.00 31.36 1314 GLY A CA 1
ATOM 7704 C C . GLY A 1 510 ? -22.337 13.979 21.244 1.00 28.04 1314 GLY A C 1
ATOM 7705 O O . GLY A 1 510 ? -21.869 13.172 22.053 1.00 28.81 1314 GLY A O 1
ATOM 7709 N N . PHE A 1 511 ? -21.567 14.643 20.378 1.00 24.90 1315 PHE A N 1
ATOM 7710 C CA . PHE A 1 511 ? -20.109 14.622 20.486 1.00 23.74 1315 PHE A CA 1
ATOM 7711 C C . PHE A 1 511 ? -19.650 15.096 21.868 1.00 29.13 1315 PHE A C 1
ATOM 7712 O O . PHE A 1 511 ? -18.874 14.423 22.556 1.00 26.20 1315 PHE A O 1
ATOM 7729 N N . VAL A 1 512 ? -20.123 16.274 22.287 1.00 27.75 1316 VAL A N 1
ATOM 7730 C CA . VAL A 1 512 ? -19.739 16.805 23.597 1.00 25.95 1316 VAL A CA 1
ATOM 7731 C C . VAL A 1 512 ? -20.122 15.832 24.707 1.00 24.73 1316 VAL A C 1
ATOM 7732 O O . VAL A 1 512 ? -19.356 15.597 25.650 1.00 30.73 1316 VAL A O 1
ATOM 7745 N N . GLU A 1 513 ? -21.327 15.269 24.620 1.00 26.88 1317 GLU A N 1
ATOM 7746 C CA . GLU A 1 513 ? -21.814 14.379 25.660 1.00 29.38 1317 GLU A CA 1
ATOM 7747 C C . GLU A 1 513 ? -20.974 13.116 25.726 1.00 32.89 1317 GLU A C 1
ATOM 7748 O O . GLU A 1 513 ? -20.610 12.664 26.814 1.00 30.40 1317 GLU A O 1
ATOM 7760 N N . PHE A 1 514 ? -20.647 12.542 24.561 1.00 27.00 1318 PHE A N 1
ATOM 7761 C CA . PHE A 1 514 ? -19.860 11.315 24.534 1.00 28.56 1318 PHE A CA 1
ATOM 7762 C C . PHE A 1 514 ? -18.525 11.467 25.242 1.00 29.52 1318 PHE A C 1
ATOM 7763 O O . PHE A 1 514 ? -18.042 10.509 25.855 1.00 27.68 1318 PHE A O 1
ATOM 7780 N N . PHE A 1 515 ? -17.847 12.610 25.054 1.00 24.47 1319 PHE A N 1
ATOM 7781 C CA . PHE A 1 515 ? -16.482 12.826 25.515 1.00 27.44 1319 PHE A CA 1
ATOM 7782 C C . PHE A 1 515 ? -16.432 13.586 26.838 1.00 27.30 1319 PHE A C 1
ATOM 7783 O O . PHE A 1 515 ? -15.353 14.039 27.232 1.00 29.21 1319 PHE A O 1
ATOM 7800 N N . HIS A 1 516 ? -17.567 13.731 27.512 1.00 27.73 1320 HIS A N 1
ATOM 7801 C CA . HIS A 1 516 ? -17.647 14.454 28.780 1.00 30.18 1320 HIS A CA 1
ATOM 7802 C C . HIS A 1 516 ? -16.828 13.764 29.869 1.00 31.77 1320 HIS A C 1
ATOM 7803 O O . HIS A 1 516 ? -16.765 12.539 29.914 1.00 32.98 1320 HIS A O 1
ATOM 7817 N N . VAL A 1 517 ? -16.144 14.552 30.698 1.00 43.11 1321 VAL A N 1
ATOM 7818 C CA . VAL A 1 517 ? -15.813 14.143 32.096 1.00 42.22 1321 VAL A CA 1
ATOM 7819 C C . VAL A 1 517 ? -14.726 15.026 32.730 1.00 51.93 1321 VAL A C 1
ATOM 7820 O O . VAL A 1 517 ? -13.964 15.706 32.042 1.00 49.75 1321 VAL A O 1
ATOM 7824 N N . ILE B 1 2 ? 31.481 40.847 63.026 1.00 43.02 806 ILE B N 1
ATOM 7825 C CA . ILE B 1 2 ? 30.956 41.665 61.911 1.00 41.19 806 ILE B CA 1
ATOM 7826 C C . ILE B 1 2 ? 31.858 42.889 61.709 1.00 39.66 806 ILE B C 1
ATOM 7827 O O . ILE B 1 2 ? 32.110 43.619 62.651 1.00 45.92 806 ILE B O 1
ATOM 7842 N N . GLU B 1 3 ? 32.351 43.087 60.495 1.00 36.50 807 GLU B N 1
ATOM 7843 C CA . GLU B 1 3 ? 33.333 44.124 60.202 1.00 38.28 807 GLU B CA 1
ATOM 7844 C C . GLU B 1 3 ? 32.682 45.482 59.981 1.00 40.12 807 GLU B C 1
ATOM 7845 O O . GLU B 1 3 ? 31.769 45.610 59.173 1.00 36.56 807 GLU B O 1
ATOM 7857 N N . GLU B 1 4 ? 33.173 46.504 60.693 1.00 36.72 808 GLU B N 1
ATOM 7858 C CA . GLU B 1 4 ? 32.702 47.867 60.492 1.00 31.16 808 GLU B CA 1
ATOM 7859 C C . GLU B 1 4 ? 33.260 48.414 59.187 1.00 33.72 808 GLU B C 1
ATOM 7860 O O . GLU B 1 4 ? 34.393 48.120 58.800 1.00 39.56 808 GLU B O 1
ATOM 7864 N N . GLY B 1 5 ? 32.465 49.232 58.520 1.00 30.90 809 GLY B N 1
ATOM 7865 C CA . GLY B 1 5 ? 32.881 49.955 57.329 1.00 32.04 809 GLY B CA 1
ATOM 7866 C C . GLY B 1 5 ? 32.649 49.250 56.019 1.00 32.64 809 GLY B C 1
ATOM 7867 O O . GLY B 1 5 ? 33.194 49.690 55.005 1.00 34.90 809 GLY B O 1
ATOM 7871 N N . LYS B 1 6 ? 31.868 48.166 56.009 1.00 31.89 810 LYS B N 1
ATOM 7872 C CA . LYS B 1 6 ? 31.449 47.488 54.790 1.00 33.46 810 LYS B CA 1
ATOM 7873 C C . LYS B 1 6 ? 30.093 46.857 55.065 1.00 35.81 810 LYS B C 1
ATOM 7874 O O . LYS B 1 6 ? 29.631 46.813 56.209 1.00 34.51 810 LYS B O 1
ATOM 7893 N N . LEU B 1 7 ? 29.488 46.286 54.023 1.00 29.86 811 LEU B N 1
ATOM 7894 C CA . LEU B 1 7 ? 28.226 45.566 54.173 1.00 29.67 811 LEU B CA 1
ATOM 7895 C C . LEU B 1 7 ? 28.359 44.138 53.669 1.00 29.28 811 LEU B C 1
ATOM 7896 O O . LEU B 1 7 ? 28.960 43.904 52.628 1.00 30.03 811 LEU B O 1
ATOM 7912 N N . VAL B 1 8 ? 27.832 43.193 54.435 1.00 28.30 812 VAL B N 1
ATOM 7913 C CA . VAL B 1 8 ? 27.678 41.804 54.016 1.00 33.67 812 VAL B CA 1
ATOM 7914 C C . VAL B 1 8 ? 26.184 41.526 53.931 1.00 26.77 812 VAL B C 1
ATOM 7915 O O . VAL B 1 8 ? 25.441 41.806 54.877 1.00 28.43 812 VAL B O 1
ATOM 7928 N N . ILE B 1 9 ? 25.735 40.976 52.803 1.00 26.96 813 ILE B N 1
ATOM 7929 C CA . ILE B 1 9 ? 24.312 40.764 52.574 1.00 25.43 813 ILE B CA 1
ATOM 7930 C C . ILE B 1 9 ? 24.122 39.292 52.271 1.00 31.81 813 ILE B C 1
ATOM 7931 O O . ILE B 1 9 ? 24.917 38.717 51.523 1.00 29.38 813 ILE B O 1
ATOM 7947 N N . TRP B 1 10 ? 23.122 38.671 52.893 1.00 31.48 814 TRP B N 1
ATOM 7948 C CA . TRP B 1 10 ? 22.748 37.290 52.580 1.00 28.04 814 TRP B CA 1
ATOM 7949 C C . TRP B 1 10 ? 21.402 37.253 51.879 1.00 29.52 814 TRP B C 1
ATOM 7950 O O . TRP B 1 10 ? 20.450 37.874 52.336 1.00 28.79 814 TRP B O 1
ATOM 7971 N N . ILE B 1 11 ? 21.305 36.463 50.810 1.00 26.26 815 ILE B N 1
ATOM 7972 C CA . ILE B 1 11 ? 20.052 36.294 50.093 1.00 25.92 815 ILE B CA 1
ATOM 7973 C C . ILE B 1 11 ? 20.027 34.877 49.537 1.00 26.19 815 ILE B C 1
ATOM 7974 O O . ILE B 1 11 ? 21.070 34.292 49.273 1.00 28.29 815 ILE B O 1
ATOM 7990 N N . ASN B 1 12 ? 18.837 34.330 49.366 1.00 29.26 816 ASN B N 1
ATOM 7991 C CA . ASN B 1 12 ? 18.744 32.932 48.983 1.00 33.35 816 ASN B CA 1
ATOM 7992 C C . ASN B 1 12 ? 19.272 32.702 47.579 1.00 27.93 816 ASN B C 1
ATOM 7993 O O . ASN B 1 12 ? 19.190 33.560 46.709 1.00 28.13 816 ASN B O 1
ATOM 8004 N N . GLY B 1 13 ? 19.808 31.496 47.354 1.00 34.10 817 GLY B N 1
ATOM 8005 C CA . GLY B 1 13 ? 20.465 31.223 46.093 1.00 31.13 817 GLY B CA 1
ATOM 8006 C C . GLY B 1 13 ? 19.539 31.136 44.895 1.00 37.34 817 GLY B C 1
ATOM 8007 O O . GLY B 1 13 ? 20.038 31.143 43.762 1.00 32.99 817 GLY B O 1
ATOM 8011 N N . ASP B 1 14 ? 18.225 31.109 45.102 1.00 35.07 818 ASP B N 1
ATOM 8012 C CA . ASP B 1 14 ? 17.295 31.111 43.970 1.00 40.50 818 ASP B CA 1
ATOM 8013 C C . ASP B 1 14 ? 16.881 32.517 43.545 1.00 31.40 818 ASP B C 1
ATOM 8014 O O . ASP B 1 14 ? 16.149 32.662 42.562 1.00 32.19 818 ASP B O 1
ATOM 8023 N N . LYS B 1 15 ? 17.356 33.542 44.238 1.00 30.85 819 LYS B N 1
ATOM 8024 C CA . LYS B 1 15 ? 17.047 34.919 43.920 1.00 31.42 819 LYS B CA 1
ATOM 8025 C C . LYS B 1 15 ? 18.187 35.580 43.141 1.00 30.32 819 LYS B C 1
ATOM 8026 O O . LYS B 1 15 ? 19.241 35.002 42.893 1.00 31.65 819 LYS B O 1
ATOM 8045 N N . GLY B 1 16 ? 17.975 36.827 42.781 1.00 26.22 820 GLY B N 1
ATOM 8046 C CA . GLY B 1 16 ? 18.888 37.543 41.916 1.00 28.45 820 GLY B CA 1
ATOM 8047 C C . GLY B 1 16 ? 20.080 38.132 42.645 1.00 33.18 820 GLY B C 1
ATOM 8048 O O . GLY B 1 16 ? 20.254 39.342 42.676 1.00 32.19 820 GLY B O 1
ATOM 8052 N N . TYR B 1 17 ? 20.937 37.295 43.204 1.00 29.34 821 TYR B N 1
ATOM 8053 C CA . TYR B 1 17 ? 22.023 37.835 44.013 1.00 28.59 821 TYR B CA 1
ATOM 8054 C C . TYR B 1 17 ? 23.100 38.507 43.173 1.00 37.31 821 TYR B C 1
ATOM 8055 O O . TYR B 1 17 ? 23.766 39.414 43.666 1.00 29.42 821 TYR B O 1
ATOM 8073 N N . ASN B 1 18 ? 23.254 38.139 41.899 1.00 32.83 822 ASN B N 1
ATOM 8074 C CA . ASN B 1 18 ? 24.228 38.825 41.053 1.00 36.84 822 ASN B CA 1
ATOM 8075 C C . ASN B 1 18 ? 23.749 40.218 40.693 1.00 31.62 822 ASN B C 1
ATOM 8076 O O . ASN B 1 18 ? 24.552 41.148 40.577 1.00 33.81 822 ASN B O 1
ATOM 8087 N N . GLY B 1 19 ? 22.457 40.367 40.472 1.00 29.94 823 GLY B N 1
ATOM 8088 C CA . GLY B 1 19 ? 21.893 41.685 40.279 1.00 29.73 823 GLY B CA 1
ATOM 8089 C C . GLY B 1 19 ? 21.985 42.527 41.530 1.00 29.12 823 GLY B C 1
ATOM 8090 O O . GLY B 1 19 ? 22.162 43.735 41.456 1.00 33.65 823 GLY B O 1
ATOM 8094 N N . LEU B 1 20 ? 21.796 41.910 42.687 1.00 30.52 824 LEU B N 1
ATOM 8095 C CA . LEU B 1 20 ? 21.962 42.651 43.929 1.00 24.92 824 LEU B CA 1
ATOM 8096 C C . LEU B 1 20 ? 23.403 43.091 44.107 1.00 30.12 824 LEU B C 1
ATOM 8097 O O . LEU B 1 20 ? 23.662 44.177 44.632 1.00 31.55 824 LEU B O 1
ATOM 8113 N N . ALA B 1 21 ? 24.354 42.226 43.750 1.00 31.38 825 ALA B N 1
ATOM 8114 C CA . ALA B 1 21 ? 25.757 42.601 43.830 1.00 28.69 825 ALA B CA 1
ATOM 8115 C C . ALA B 1 21 ? 26.049 43.770 42.909 1.00 34.10 825 ALA B C 1
ATOM 8116 O O . ALA B 1 21 ? 26.901 44.603 43.218 1.00 30.78 825 ALA B O 1
ATOM 8123 N N . GLU B 1 22 ? 25.354 43.854 41.769 1.00 30.81 826 GLU B N 1
ATOM 8124 C CA . GLU B 1 22 ? 25.513 45.012 40.902 1.00 32.45 826 GLU B CA 1
ATOM 8125 C C . GLU B 1 22 ? 25.055 46.281 41.601 1.00 35.69 826 GLU B C 1
ATOM 8126 O O . GLU B 1 22 ? 25.685 47.337 41.449 1.00 32.99 826 GLU B O 1
ATOM 8138 N N . VAL B 1 23 ? 23.939 46.223 42.339 1.00 29.96 827 VAL B N 1
ATOM 8139 C CA . VAL B 1 23 ? 23.537 47.399 43.109 1.00 32.84 827 VAL B CA 1
ATOM 8140 C C . VAL B 1 23 ? 24.637 47.753 44.114 1.00 33.50 827 VAL B C 1
ATOM 8141 O O . VAL B 1 23 ? 25.023 48.914 44.249 1.00 33.85 827 VAL B O 1
ATOM 8154 N N . GLY B 1 24 ? 25.216 46.742 44.761 1.00 32.97 828 GLY B N 1
ATOM 8155 C CA . GLY B 1 24 ? 26.305 46.976 45.693 1.00 32.97 828 GLY B CA 1
ATOM 8156 C C . GLY B 1 24 ? 27.536 47.587 45.053 1.00 33.62 828 GLY B C 1
ATOM 8157 O O . GLY B 1 24 ? 28.267 48.328 45.705 1.00 30.71 828 GLY B O 1
ATOM 8161 N N . LYS B 1 25 ? 27.804 47.258 43.785 1.00 34.52 829 LYS B N 1
ATOM 8162 C CA . LYS B 1 25 ? 28.939 47.876 43.101 1.00 32.67 829 LYS B CA 1
ATOM 8163 C C . LYS B 1 25 ? 28.688 49.349 42.817 1.00 30.49 829 LYS B C 1
ATOM 8164 O O . LYS B 1 25 ? 29.637 50.150 42.847 1.00 36.08 829 LYS B O 1
ATOM 8168 N N . LYS B 1 26 ? 27.438 49.743 42.557 1.00 31.56 830 LYS B N 1
ATOM 8169 C CA . LYS B 1 26 ? 27.111 51.158 42.420 1.00 34.06 830 LYS B CA 1
ATOM 8170 C C . LYS B 1 26 ? 27.212 51.868 43.765 1.00 38.90 830 LYS B C 1
ATOM 8171 O O . LYS B 1 26 ? 27.658 53.019 43.848 1.00 31.92 830 LYS B O 1
ATOM 8190 N N . PHE B 1 27 ? 26.766 51.216 44.836 1.00 28.57 831 PHE B N 1
ATOM 8191 C CA . PHE B 1 27 ? 26.969 51.783 46.177 1.00 29.95 831 PHE B CA 1
ATOM 8192 C C . PHE B 1 27 ? 28.449 52.011 46.438 1.00 32.20 831 PHE B C 1
ATOM 8193 O O . PHE B 1 27 ? 28.840 53.057 46.937 1.00 33.81 831 PHE B O 1
ATOM 8210 N N . GLU B 1 28 ? 29.293 51.035 46.110 1.00 29.23 832 GLU B N 1
ATOM 8211 C CA . GLU B 1 28 ? 30.729 51.201 46.321 1.00 34.69 832 GLU B CA 1
ATOM 8212 C C . GLU B 1 28 ? 31.275 52.351 45.479 1.00 36.76 832 GLU B C 1
ATOM 8213 O O . GLU B 1 28 ? 32.142 53.110 45.935 1.00 34.71 832 GLU B O 1
ATOM 8225 N N . LYS B 1 29 ? 30.849 52.439 44.209 1.00 36.40 833 LYS B N 1
ATOM 8226 C CA . LYS B 1 29 ? 31.284 53.529 43.336 1.00 34.13 833 LYS B CA 1
ATOM 8227 C C . LYS B 1 29 ? 30.976 54.889 43.957 1.00 37.64 833 LYS B C 1
ATOM 8228 O O . LYS B 1 29 ? 31.840 55.776 44.034 1.00 42.46 833 LYS B O 1
ATOM 8247 N N . ASP B 1 30 ? 29.739 55.065 44.416 1.00 34.79 834 ASP B N 1
ATOM 8248 C CA . ASP B 1 30 ? 29.315 56.364 44.918 1.00 34.87 834 ASP B CA 1
ATOM 8249 C C . ASP B 1 30 ? 29.883 56.682 46.300 1.00 35.59 834 ASP B C 1
ATOM 8250 O O . ASP B 1 30 ? 30.017 57.862 46.650 1.00 35.46 834 ASP B O 1
ATOM 8259 N N . THR B 1 31 ? 30.135 55.669 47.129 1.00 33.92 835 THR B N 1
ATOM 8260 C CA . THR B 1 31 ? 30.458 55.922 48.539 1.00 28.15 835 THR B CA 1
ATOM 8261 C C . THR B 1 31 ? 31.804 55.372 48.993 1.00 32.94 835 THR B C 1
ATOM 8262 O O . THR B 1 31 ? 32.250 55.719 50.099 1.00 34.96 835 THR B O 1
ATOM 8273 N N . GLY B 1 32 ? 32.462 54.532 48.197 1.00 31.56 836 GLY B N 1
ATOM 8274 C CA . GLY B 1 32 ? 33.661 53.837 48.595 1.00 30.80 836 GLY B CA 1
ATOM 8275 C C . GLY B 1 32 ? 33.463 52.638 49.498 1.00 34.04 836 GLY B C 1
ATOM 8276 O O . GLY B 1 32 ? 34.452 51.940 49.785 1.00 34.63 836 GLY B O 1
ATOM 8280 N N . ILE B 1 33 ? 32.223 52.347 49.903 1.00 34.00 837 ILE B N 1
ATOM 8281 C CA . ILE B 1 33 ? 31.912 51.243 50.812 1.00 28.28 837 ILE B CA 1
ATOM 8282 C C . ILE B 1 33 ? 31.701 49.957 50.005 1.00 33.72 837 ILE B C 1
ATOM 8283 O O . ILE B 1 33 ? 30.847 49.922 49.112 1.00 32.67 837 ILE B O 1
ATOM 8299 N N . LYS B 1 34 ? 32.463 48.898 50.320 1.00 32.47 838 LYS B N 1
ATOM 8300 C CA . LYS B 1 34 ? 32.342 47.617 49.625 1.00 34.04 838 LYS B CA 1
ATOM 8301 C C . LYS B 1 34 ? 31.114 46.852 50.122 1.00 32.58 838 LYS B C 1
ATOM 8302 O O . LYS B 1 34 ? 30.789 46.879 51.318 1.00 30.93 838 LYS B O 1
ATOM 8306 N N . VAL B 1 35 ? 30.432 46.166 49.196 1.00 33.38 839 VAL B N 1
ATOM 8307 C CA . VAL B 1 35 ? 29.236 45.393 49.505 1.00 30.76 839 VAL B CA 1
ATOM 8308 C C . VAL B 1 35 ? 29.442 43.967 48.996 1.00 31.09 839 VAL B C 1
ATOM 8309 O O . VAL B 1 35 ? 29.689 43.755 47.799 1.00 36.45 839 VAL B O 1
ATOM 8322 N N . THR B 1 36 ? 29.406 43.008 49.898 1.00 27.92 840 THR B N 1
ATOM 8323 C CA . THR B 1 36 ? 29.598 41.600 49.566 1.00 34.51 840 THR B CA 1
ATOM 8324 C C . THR B 1 36 ? 28.279 40.848 49.730 1.00 32.15 840 THR B C 1
ATOM 8325 O O . THR B 1 36 ? 27.733 40.781 50.838 1.00 31.90 840 THR B O 1
ATOM 8336 N N . VAL B 1 37 ? 27.828 40.206 48.659 1.00 35.36 841 VAL B N 1
ATOM 8337 C CA . VAL B 1 37 ? 26.596 39.426 48.643 1.00 27.07 841 VAL B CA 1
ATOM 8338 C C . VAL B 1 37 ? 26.952 37.943 48.653 1.00 33.76 841 VAL B C 1
ATOM 8339 O O . VAL B 1 37 ? 27.811 37.487 47.883 1.00 28.82 841 VAL B O 1
ATOM 8352 N N . GLU B 1 38 ? 26.314 37.198 49.546 1.00 28.18 842 GLU B N 1
ATOM 8353 C CA . GLU B 1 38 ? 26.502 35.765 49.714 1.00 28.99 842 GLU B CA 1
ATOM 8354 C C . GLU B 1 38 ? 25.133 35.096 49.738 1.00 36.31 842 GLU B C 1
ATOM 8355 O O . GLU B 1 38 ? 24.120 35.716 50.064 1.00 30.87 842 GLU B O 1
ATOM 8367 N N . HIS B 1 39 ? 25.104 33.818 49.371 1.00 35.54 843 HIS B N 1
ATOM 8368 C CA . HIS B 1 39 ? 23.871 33.034 49.348 1.00 29.98 843 HIS B CA 1
ATOM 8369 C C . HIS B 1 39 ? 24.166 31.674 49.985 1.00 36.21 843 HIS B C 1
ATOM 8370 O O . HIS B 1 39 ? 24.187 30.644 49.312 1.00 35.74 843 HIS B O 1
ATOM 8384 N N . PRO B 1 40 ? 24.387 31.651 51.298 1.00 32.51 844 PRO B N 1
ATOM 8385 C CA . PRO B 1 40 ? 24.665 30.381 51.987 1.00 34.96 844 PRO B CA 1
ATOM 8386 C C . PRO B 1 40 ? 23.476 29.436 51.906 1.00 34.18 844 PRO B C 1
ATOM 8387 O O . PRO B 1 40 ? 22.335 29.871 51.775 1.00 33.27 844 PRO B O 1
ATOM 8398 N N . ASP B 1 41 ? 23.754 28.131 52.030 1.00 36.18 845 ASP B N 1
ATOM 8399 C CA . ASP B 1 41 ? 22.685 27.142 52.098 1.00 39.77 845 ASP B CA 1
ATOM 8400 C C . ASP B 1 41 ? 21.928 27.273 53.419 1.00 32.73 845 ASP B C 1
ATOM 8401 O O . ASP B 1 41 ? 22.497 27.642 54.458 1.00 33.93 845 ASP B O 1
ATOM 8410 N N . LYS B 1 42 ? 20.645 26.899 53.404 1.00 35.44 846 LYS B N 1
ATOM 8411 C CA . LYS B 1 42 ? 19.848 26.880 54.638 1.00 39.43 846 LYS B CA 1
ATOM 8412 C C . LYS B 1 42 ? 19.936 28.226 55.342 1.00 30.19 846 LYS B C 1
ATOM 8413 O O . LYS B 1 42 ? 19.985 28.335 56.564 1.00 33.79 846 LYS B O 1
ATOM 8417 N N . LEU B 1 43 ? 19.894 29.273 54.541 1.00 31.57 847 LEU B N 1
ATOM 8418 C CA . LEU B 1 43 ? 20.107 30.626 55.040 1.00 31.58 847 LEU B CA 1
ATOM 8419 C C . LEU B 1 43 ? 19.110 31.005 56.129 1.00 32.36 847 LEU B C 1
ATOM 8420 O O . LEU B 1 43 ? 19.464 31.704 57.084 1.00 30.98 847 LEU B O 1
ATOM 8436 N N . GLU B 1 44 ? 17.864 30.531 56.028 1.00 32.62 848 GLU B N 1
ATOM 8437 C CA . GLU B 1 44 ? 16.835 30.948 56.977 1.00 33.49 848 GLU B CA 1
ATOM 8438 C C . GLU B 1 44 ? 17.039 30.324 58.345 1.00 34.50 848 GLU B C 1
ATOM 8439 O O . GLU B 1 44 ? 16.413 30.758 59.321 1.00 34.56 848 GLU B O 1
ATOM 8451 N N . GLU B 1 45 ? 17.851 29.273 58.412 1.00 35.06 849 GLU B N 1
ATOM 8452 C CA . GLU B 1 45 ? 18.288 28.634 59.647 1.00 39.68 849 GLU B CA 1
ATOM 8453 C C . GLU B 1 45 ? 19.677 29.089 60.062 1.00 34.81 849 GLU B C 1
ATOM 8454 O O . GLU B 1 45 ? 19.943 29.238 61.252 1.00 36.42 849 GLU B O 1
ATOM 8466 N N . LYS B 1 46 ? 20.569 29.347 59.104 1.00 30.74 850 LYS B N 1
ATOM 8467 C CA . LYS B 1 46 ? 21.917 29.772 59.464 1.00 36.90 850 LYS B CA 1
ATOM 8468 C C . LYS B 1 46 ? 21.907 31.173 60.064 1.00 39.72 850 LYS B C 1
ATOM 8469 O O . LYS B 1 46 ? 22.682 31.460 60.979 1.00 40.24 850 LYS B O 1
ATOM 8488 N N . PHE B 1 47 ? 21.052 32.079 59.552 1.00 33.10 851 PHE B N 1
ATOM 8489 C CA . PHE B 1 47 ? 21.037 33.437 60.093 1.00 34.93 851 PHE B CA 1
ATOM 8490 C C . PHE B 1 47 ? 20.783 33.455 61.596 1.00 33.80 851 PHE B C 1
ATOM 8491 O O . PHE B 1 47 ? 21.608 33.995 62.354 1.00 30.40 851 PHE B O 1
ATOM 8508 N N . PRO B 1 48 ? 19.681 32.909 62.100 1.00 37.11 852 PRO B N 1
ATOM 8509 C CA . PRO B 1 48 ? 19.452 33.012 63.550 1.00 33.49 852 PRO B CA 1
ATOM 8510 C C . PRO B 1 48 ? 20.520 32.280 64.354 1.00 37.45 852 PRO B C 1
ATOM 8511 O O . PRO B 1 48 ? 20.808 32.656 65.505 1.00 38.08 852 PRO B O 1
ATOM 8522 N N . GLN B 1 49 ? 21.140 31.255 63.771 1.00 38.02 853 GLN B N 1
ATOM 8523 C CA . GLN B 1 49 ? 22.184 30.522 64.490 1.00 36.10 853 GLN B CA 1
ATOM 8524 C C . GLN B 1 49 ? 23.408 31.403 64.703 1.00 44.32 853 GLN B C 1
ATOM 8525 O O . GLN B 1 49 ? 23.858 31.584 65.836 1.00 49.18 853 GLN B O 1
ATOM 8539 N N . VAL B 1 50 ? 23.908 32.022 63.634 1.00 40.40 854 VAL B N 1
ATOM 8540 C CA . VAL B 1 50 ? 25.100 32.852 63.745 1.00 42.61 854 VAL B CA 1
ATOM 8541 C C . VAL B 1 50 ? 24.772 34.213 64.355 1.00 41.10 854 VAL B C 1
ATOM 8542 O O . VAL B 1 50 ? 25.552 34.767 65.135 1.00 36.76 854 VAL B O 1
ATOM 8555 N N . ALA B 1 51 ? 23.622 34.790 64.008 1.00 36.08 855 ALA B N 1
ATOM 8556 C CA . ALA B 1 51 ? 23.295 36.091 64.578 1.00 34.01 855 ALA B CA 1
ATOM 8557 C C . ALA B 1 51 ? 23.065 35.979 66.082 1.00 37.52 855 ALA B C 1
ATOM 8558 O O . ALA B 1 51 ? 23.260 36.954 66.810 1.00 38.46 855 ALA B O 1
ATOM 8565 N N . ALA B 1 52 ? 22.643 34.809 66.566 1.00 38.71 856 ALA B N 1
ATOM 8566 C CA . ALA B 1 52 ? 22.372 34.672 67.998 1.00 46.10 856 ALA B CA 1
ATOM 8567 C C . ALA B 1 52 ? 23.652 34.859 68.799 1.00 45.39 856 ALA B C 1
ATOM 8568 O O . ALA B 1 52 ? 23.617 35.315 69.952 1.00 47.74 856 ALA B O 1
ATOM 8575 N N . THR B 1 53 ? 24.787 34.585 68.168 1.00 43.77 857 THR B N 1
ATOM 8576 C CA . THR B 1 53 ? 26.103 34.779 68.761 1.00 51.15 857 THR B CA 1
ATOM 8577 C C . THR B 1 53 ? 26.689 36.149 68.442 1.00 46.21 857 THR B C 1
ATOM 8578 O O . THR B 1 53 ? 27.856 36.395 68.747 1.00 50.38 857 THR B O 1
ATOM 8589 N N . GLY B 1 54 ? 25.919 37.040 67.837 1.00 45.95 858 GLY B N 1
ATOM 8590 C CA . GLY B 1 54 ? 26.413 38.361 67.513 1.00 47.91 858 GLY B CA 1
ATOM 8591 C C . GLY B 1 54 ? 27.195 38.468 66.224 1.00 48.28 858 GLY B C 1
ATOM 8592 O O . GLY B 1 54 ? 27.957 39.426 66.054 1.00 42.44 858 GLY B O 1
ATOM 8596 N N . ASP B 1 55 ? 27.107 37.472 65.345 1.00 37.20 859 ASP B N 1
ATOM 8597 C CA . ASP B 1 55 ? 27.794 37.522 64.060 1.00 39.82 859 ASP B CA 1
ATOM 8598 C C . ASP B 1 55 ? 26.767 37.504 62.932 1.00 35.90 859 ASP B C 1
ATOM 8599 O O . ASP B 1 55 ? 25.582 37.727 63.167 1.00 37.34 859 ASP B O 1
ATOM 8608 N N . GLY B 1 56 ? 27.214 37.218 61.714 1.00 32.79 860 GLY B N 1
ATOM 8609 C CA . GLY B 1 56 ? 26.343 37.065 60.581 1.00 38.14 860 GLY B CA 1
ATOM 8610 C C . GLY B 1 56 ? 26.412 38.279 59.689 1.00 30.85 860 GLY B C 1
ATOM 8611 O O . GLY B 1 56 ? 27.266 39.160 59.853 1.00 29.50 860 GLY B O 1
ATOM 8615 N N . PRO B 1 57 ? 25.491 38.367 58.746 1.00 31.26 861 PRO B N 1
ATOM 8616 C CA . PRO B 1 57 ? 25.520 39.469 57.791 1.00 24.39 861 PRO B CA 1
ATOM 8617 C C . PRO B 1 57 ? 24.953 40.742 58.387 1.00 28.94 861 PRO B C 1
ATOM 8618 O O . PRO B 1 57 ? 24.203 40.725 59.358 1.00 30.38 861 PRO B O 1
ATOM 8629 N N . ASP B 1 58 ? 25.277 41.863 57.733 1.00 30.61 862 ASP B N 1
ATOM 8630 C CA . ASP B 1 58 ? 24.649 43.126 58.104 1.00 30.56 862 ASP B CA 1
ATOM 8631 C C . ASP B 1 58 ? 23.179 43.126 57.742 1.00 26.90 862 ASP B C 1
ATOM 8632 O O . ASP B 1 58 ? 22.350 43.700 58.463 1.00 25.78 862 ASP B O 1
ATOM 8641 N N . ILE B 1 59 ? 22.842 42.514 56.603 1.00 33.05 863 ILE B N 1
ATOM 8642 C CA . ILE B 1 59 ? 21.502 42.538 56.020 1.00 29.40 863 ILE B CA 1
ATOM 8643 C C . ILE B 1 59 ? 21.106 41.113 55.633 1.00 28.55 863 ILE B C 1
ATOM 8644 O O . ILE B 1 59 ? 21.911 40.380 55.046 1.00 23.85 863 ILE B O 1
ATOM 8660 N N . ILE B 1 60 ? 19.882 40.732 55.980 1.00 24.61 864 ILE B N 1
ATOM 8661 C CA . ILE B 1 60 ? 19.364 39.391 55.663 1.00 26.98 864 ILE B CA 1
ATOM 8662 C C . ILE B 1 60 ? 18.115 39.525 54.817 1.00 24.75 864 ILE B C 1
ATOM 8663 O O . ILE B 1 60 ? 17.198 40.241 55.196 1.00 27.05 864 ILE B O 1
ATOM 8679 N N . PHE B 1 61 ? 18.042 38.769 53.705 1.00 26.95 865 PHE B N 1
ATOM 8680 C CA . PHE B 1 61 ? 16.854 38.735 52.859 1.00 28.40 865 PHE B CA 1
ATOM 8681 C C . PHE B 1 61 ? 16.149 37.381 53.016 1.00 25.85 865 PHE B C 1
ATOM 8682 O O . PHE B 1 61 ? 16.783 36.340 52.826 1.00 28.88 865 PHE B O 1
ATOM 8699 N N . TRP B 1 62 ? 14.846 37.397 53.317 1.00 28.77 866 TRP B N 1
ATOM 8700 C CA . TRP B 1 62 ? 14.013 36.196 53.287 1.00 28.07 866 TRP B CA 1
ATOM 8701 C C . TRP B 1 62 ? 12.569 36.633 53.145 1.00 26.81 866 TRP B C 1
ATOM 8702 O O . TRP B 1 62 ? 12.245 37.800 53.304 1.00 25.29 866 TRP B O 1
ATOM 8723 N N . ALA B 1 63 ? 11.689 35.693 52.814 1.00 23.84 867 ALA B N 1
ATOM 8724 C CA . ALA B 1 63 ? 10.273 35.991 52.930 1.00 26.93 867 ALA B CA 1
ATOM 8725 C C . ALA B 1 63 ? 9.954 36.431 54.360 1.00 24.00 867 ALA B C 1
ATOM 8726 O O . ALA B 1 63 ? 10.608 36.022 55.322 1.00 26.41 867 ALA B O 1
ATOM 8733 N N . HIS B 1 64 ? 8.887 37.222 54.493 1.00 24.54 868 HIS B N 1
ATOM 8734 C CA . HIS B 1 64 ? 8.584 37.858 55.758 1.00 22.39 868 HIS B CA 1
ATOM 8735 C C . HIS B 1 64 ? 8.211 36.872 56.854 1.00 26.80 868 HIS B C 1
ATOM 8736 O O . HIS B 1 64 ? 8.282 37.249 58.020 1.00 25.83 868 HIS B O 1
ATOM 8750 N N . ASP B 1 65 ? 7.817 35.626 56.527 1.00 27.34 869 ASP B N 1
ATOM 8751 C CA . ASP B 1 65 ? 7.260 34.756 57.559 1.00 27.81 869 ASP B CA 1
ATOM 8752 C C . ASP B 1 65 ? 8.274 34.401 58.656 1.00 29.11 869 ASP B C 1
ATOM 8753 O O . ASP B 1 65 ? 7.865 34.096 59.774 1.00 30.59 869 ASP B O 1
ATOM 8762 N N . ARG B 1 66 ? 9.578 34.373 58.362 1.00 24.19 870 ARG B N 1
ATOM 8763 C CA . ARG B 1 66 ? 10.572 33.999 59.358 1.00 28.05 870 ARG B CA 1
ATOM 8764 C C . ARG B 1 66 ? 11.031 35.176 60.227 1.00 27.10 870 ARG B C 1
ATOM 8765 O O . ARG B 1 66 ? 11.724 34.946 61.222 1.00 27.64 870 ARG B O 1
ATOM 8786 N N . PHE B 1 67 ? 10.645 36.403 59.875 1.00 31.10 871 PHE B N 1
ATOM 8787 C CA A PHE B 1 67 ? 11.244 37.551 60.549 0.62 25.58 871 PHE B CA 1
ATOM 8788 C CA B PHE B 1 67 ? 11.187 37.610 60.506 0.38 25.75 871 PHE B CA 1
ATOM 8789 C C . PHE B 1 67 ? 10.641 37.847 61.909 1.00 30.68 871 PHE B C 1
ATOM 8790 O O . PHE B 1 67 ? 11.321 38.456 62.747 1.00 30.64 871 PHE B O 1
ATOM 8823 N N . GLY B 1 68 ? 9.405 37.429 62.178 1.00 30.04 872 GLY B N 1
ATOM 8824 C CA . GLY B 1 68 ? 8.869 37.576 63.525 1.00 31.21 872 GLY B CA 1
ATOM 8825 C C . GLY B 1 68 ? 9.670 36.810 64.549 1.00 35.64 872 GLY B C 1
ATOM 8826 O O . GLY B 1 68 ? 9.907 37.286 65.658 1.00 34.67 872 GLY B O 1
ATOM 8830 N N . GLY B 1 69 ? 10.084 35.594 64.204 1.00 27.20 873 GLY B N 1
ATOM 8831 C CA . GLY B 1 69 ? 10.936 34.833 65.063 1.00 31.01 873 GLY B CA 1
ATOM 8832 C C . GLY B 1 69 ? 12.299 35.470 65.263 1.00 40.29 873 GLY B C 1
ATOM 8833 O O . GLY B 1 69 ? 12.823 35.467 66.379 1.00 31.94 873 GLY B O 1
ATOM 8837 N N . TYR B 1 70 ? 12.892 36.004 64.189 1.00 31.94 874 TYR B N 1
ATOM 8838 C CA . TYR B 1 70 ? 14.175 36.684 64.333 1.00 31.93 874 TYR B CA 1
ATOM 8839 C C . TYR B 1 70 ? 14.033 37.871 65.275 1.00 30.10 874 TYR B C 1
ATOM 8840 O O . TYR B 1 70 ? 14.867 38.084 66.163 1.00 33.37 874 TYR B O 1
ATOM 8858 N N . ALA B 1 71 ? 12.975 38.663 65.074 1.00 32.81 875 ALA B N 1
ATOM 8859 C CA . ALA B 1 71 ? 12.723 39.861 65.875 1.00 36.98 875 ALA B CA 1
ATOM 8860 C C . ALA B 1 71 ? 12.482 39.506 67.330 1.00 37.69 875 ALA B C 1
ATOM 8861 O O . ALA B 1 71 ? 13.005 40.154 68.239 1.00 35.05 875 ALA B O 1
ATOM 8868 N N . GLN B 1 72 ? 11.705 38.461 67.592 1.00 34.31 876 GLN B N 1
ATOM 8869 C CA . GLN B 1 72 ? 11.386 38.060 68.984 1.00 37.43 876 GLN B CA 1
ATOM 8870 C C . GLN B 1 72 ? 12.682 37.626 69.676 1.00 37.91 876 GLN B C 1
ATOM 8871 O O . GLN B 1 72 ? 12.786 37.832 70.889 1.00 36.09 876 GLN B O 1
ATOM 8885 N N . SER B 1 73 ? 13.627 37.048 68.933 1.00 33.85 877 SER B N 1
ATOM 8886 C CA . SER B 1 73 ? 14.895 36.621 69.494 1.00 36.60 877 SER B CA 1
ATOM 8887 C C . SER B 1 73 ? 15.912 37.755 69.611 1.00 34.24 877 SER B C 1
ATOM 8888 O O . SER B 1 73 ? 17.064 37.490 69.961 1.00 41.46 877 SER B O 1
ATOM 8896 N N . GLY B 1 74 ? 15.516 38.979 69.311 1.00 30.35 878 GLY B N 1
ATOM 8897 C CA . GLY B 1 74 ? 16.419 40.106 69.389 1.00 36.63 878 GLY B CA 1
ATOM 8898 C C . GLY B 1 74 ? 17.457 40.196 68.298 1.00 43.34 878 GLY B C 1
ATOM 8899 O O . GLY B 1 74 ? 18.507 40.798 68.525 1.00 38.80 878 GLY B O 1
ATOM 8903 N N . LEU B 1 75 ? 17.207 39.610 67.116 1.00 34.08 879 LEU B N 1
ATOM 8904 C CA . LEU B 1 75 ? 18.223 39.525 66.068 1.00 33.21 879 LEU B CA 1
ATOM 8905 C C . LEU B 1 75 ? 18.112 40.616 65.004 1.00 32.72 879 LEU B C 1
ATOM 8906 O O . LEU B 1 75 ? 19.014 40.740 64.159 1.00 28.96 879 LEU B O 1
ATOM 8922 N N . LEU B 1 76 ? 17.042 41.397 65.018 1.00 28.83 880 LEU B N 1
ATOM 8923 C CA . LEU B 1 76 ? 16.806 42.418 64.011 1.00 28.82 880 LEU B CA 1
ATOM 8924 C C . LEU B 1 76 ? 16.770 43.797 64.647 1.00 30.74 880 LEU B C 1
ATOM 8925 O O . LEU B 1 76 ? 16.157 43.996 65.700 1.00 36.16 880 LEU B O 1
ATOM 8941 N N . ALA B 1 77 ? 17.392 44.760 63.987 1.00 35.08 881 ALA B N 1
ATOM 8942 C CA . ALA B 1 77 ? 17.243 46.156 64.380 1.00 28.81 881 ALA B CA 1
ATOM 8943 C C . ALA B 1 77 ? 15.906 46.677 63.884 1.00 32.77 881 ALA B C 1
ATOM 8944 O O . ALA B 1 77 ? 15.438 46.309 62.802 1.00 32.83 881 ALA B O 1
ATOM 8951 N N . GLU B 1 78 ? 15.279 47.534 64.682 1.00 34.44 882 GLU B N 1
ATOM 8952 C CA . GLU B 1 78 ? 14.107 48.236 64.210 1.00 31.80 882 GLU B CA 1
ATOM 8953 C C . GLU B 1 78 ? 14.558 49.212 63.129 1.00 39.01 882 GLU B C 1
ATOM 8954 O O . GLU B 1 78 ? 15.543 49.927 63.299 1.00 34.88 882 GLU B O 1
ATOM 8966 N N . ILE B 1 79 ? 13.876 49.217 61.998 1.00 36.56 883 ILE B N 1
ATOM 8967 C CA . ILE B 1 79 ? 14.291 50.077 60.898 1.00 34.23 883 ILE B CA 1
ATOM 8968 C C . ILE B 1 79 ? 13.590 51.416 61.064 1.00 36.21 883 ILE B C 1
ATOM 8969 O O . ILE B 1 79 ? 12.562 51.520 61.731 1.00 34.95 883 ILE B O 1
ATOM 8985 N N . THR B 1 80 ? 14.153 52.457 60.446 1.00 36.04 884 THR B N 1
ATOM 8986 C CA . THR B 1 80 ? 13.726 53.834 60.716 1.00 38.50 884 THR B CA 1
ATOM 8987 C C . THR B 1 80 ? 13.406 54.631 59.452 1.00 36.22 884 THR B C 1
ATOM 8988 O O . THR B 1 80 ? 13.810 55.782 59.311 1.00 37.15 884 THR B O 1
ATOM 8999 N N . PRO B 1 81 ? 12.638 54.069 58.518 1.00 34.77 885 PRO B N 1
ATOM 9000 C CA . PRO B 1 81 ? 12.296 54.865 57.336 1.00 30.21 885 PRO B CA 1
ATOM 9001 C C . PRO B 1 81 ? 11.373 55.994 57.726 1.00 36.66 885 PRO B C 1
ATOM 9002 O O . PRO B 1 81 ? 10.458 55.809 58.529 1.00 32.85 885 PRO B O 1
ATOM 9013 N N . ASP B 1 82 ? 11.657 57.206 57.234 1.00 35.40 886 ASP B N 1
ATOM 9014 C CA . ASP B 1 82 ? 10.807 58.390 57.539 1.00 37.46 886 ASP B CA 1
ATOM 9015 C C . ASP B 1 82 ? 9.443 58.162 56.886 1.00 39.35 886 ASP B C 1
ATOM 9016 O O . ASP B 1 82 ? 9.352 57.260 56.041 1.00 33.75 886 ASP B O 1
ATOM 9025 N N . LYS B 1 83 ? 8.434 58.955 57.244 1.00 37.74 887 LYS B N 1
ATOM 9026 C CA . LYS B 1 83 ? 7.059 58.770 56.713 1.00 38.83 887 LYS B CA 1
ATOM 9027 C C . LYS B 1 83 ? 7.059 58.906 55.185 1.00 35.11 887 LYS B C 1
ATOM 9028 O O . LYS B 1 83 ? 6.157 58.321 54.562 1.00 38.95 887 LYS B O 1
ATOM 9047 N N . ALA B 1 84 ? 8.002 59.658 54.612 1.00 32.48 888 ALA B N 1
ATOM 9048 C CA . ALA B 1 84 ? 8.106 59.858 53.147 1.00 40.46 888 ALA B CA 1
ATOM 9049 C C . ALA B 1 84 ? 8.568 58.562 52.485 1.00 34.02 888 ALA B C 1
ATOM 9050 O O . ALA B 1 84 ? 7.974 58.154 51.467 1.00 38.67 888 ALA B O 1
ATOM 9057 N N . PHE B 1 85 ? 9.607 57.937 53.040 1.00 34.51 889 PHE B N 1
ATOM 9058 C CA . PHE B 1 85 ? 10.142 56.674 52.471 1.00 39.51 889 PHE B CA 1
ATOM 9059 C C . PHE B 1 85 ? 9.014 55.660 52.493 1.00 34.01 889 PHE B C 1
ATOM 9060 O O . PHE B 1 85 ? 8.944 54.821 51.573 1.00 31.88 889 PHE B O 1
ATOM 9077 N N . GLN B 1 86 ? 8.167 55.695 53.527 1.00 32.06 890 GLN B N 1
ATOM 9078 C CA . GLN B 1 86 ? 7.109 54.696 53.650 1.00 35.26 890 GLN B CA 1
ATOM 9079 C C . GLN B 1 86 ? 6.050 54.891 52.575 1.00 36.81 890 GLN B C 1
ATOM 9080 O O . GLN B 1 86 ? 5.542 53.918 51.999 1.00 34.86 890 GLN B O 1
ATOM 9094 N N . ASP B 1 87 ? 5.724 56.140 52.255 1.00 33.01 891 ASP B N 1
ATOM 9095 C CA . ASP B 1 87 ? 4.695 56.384 51.259 1.00 36.31 891 ASP B CA 1
ATOM 9096 C C . ASP B 1 87 ? 5.066 55.840 49.882 1.00 31.15 891 ASP B C 1
ATOM 9097 O O . ASP B 1 87 ? 4.189 55.701 49.030 1.00 33.79 891 ASP B O 1
ATOM 9106 N N . LYS B 1 88 ? 6.338 55.534 49.653 1.00 33.50 892 LYS B N 1
ATOM 9107 C CA . LYS B 1 88 ? 6.781 55.021 48.371 1.00 32.72 892 LYS B CA 1
ATOM 9108 C C . LYS B 1 88 ? 6.458 53.540 48.174 1.00 33.93 892 LYS B C 1
ATOM 9109 O O . LYS B 1 88 ? 6.544 53.069 47.044 1.00 31.86 892 LYS B O 1
ATOM 9128 N N . LEU B 1 89 ? 6.119 52.796 49.233 1.00 32.57 893 LEU B N 1
ATOM 9129 C CA . LEU B 1 89 ? 5.813 51.375 49.123 1.00 31.07 893 LEU B CA 1
ATOM 9130 C C . LEU B 1 89 ? 4.357 51.138 49.500 1.00 36.46 893 LEU B C 1
ATOM 9131 O O . LEU B 1 89 ? 3.780 51.872 50.313 1.00 36.18 893 LEU B O 1
ATOM 9147 N N . TYR B 1 90 ? 3.791 50.054 48.970 1.00 30.93 894 TYR B N 1
ATOM 9148 C CA . TYR B 1 90 ? 2.401 49.739 49.226 1.00 35.03 894 TYR B CA 1
ATOM 9149 C C . TYR B 1 90 ? 2.189 49.472 50.709 1.00 31.65 894 TYR B C 1
ATOM 9150 O O . TYR B 1 90 ? 3.007 48.782 51.345 1.00 33.87 894 TYR B O 1
ATOM 9168 N N . PRO B 1 91 ? 1.117 49.990 51.297 1.00 36.31 895 PRO B N 1
ATOM 9169 C CA . PRO B 1 91 ? 0.874 49.727 52.729 1.00 38.51 895 PRO B CA 1
ATOM 9170 C C . PRO B 1 91 ? 0.818 48.249 53.115 1.00 34.05 895 PRO B C 1
ATOM 9171 O O . PRO B 1 91 ? 1.263 47.885 54.220 1.00 36.01 895 PRO B O 1
ATOM 9182 N N . PHE B 1 92 ? 0.227 47.383 52.293 1.00 32.78 896 PHE B N 1
ATOM 9183 C CA . PHE B 1 92 ? 0.125 46.001 52.738 1.00 41.47 896 PHE B CA 1
ATOM 9184 C C . PHE B 1 92 ? 1.490 45.340 52.816 1.00 38.03 896 PHE B C 1
ATOM 9185 O O . PHE B 1 92 ? 1.658 44.403 53.590 1.00 35.07 896 PHE B O 1
ATOM 9202 N N . THR B 1 93 ? 2.482 45.837 52.072 1.00 33.15 897 THR B N 1
ATOM 9203 C CA . THR B 1 93 ? 3.823 45.284 52.204 1.00 30.60 897 THR B CA 1
ATOM 9204 C C . THR B 1 93 ? 4.440 45.695 53.527 1.00 29.18 897 THR B C 1
ATOM 9205 O O . THR B 1 93 ? 5.065 44.872 54.188 1.00 29.80 897 THR B O 1
ATOM 9216 N N . TRP B 1 94 ? 4.218 46.941 53.969 1.00 32.48 898 TRP B N 1
ATOM 9217 C CA . TRP B 1 94 ? 4.657 47.309 55.316 1.00 34.47 898 TRP B CA 1
ATOM 9218 C C . TRP B 1 94 ? 3.973 46.440 56.360 1.00 31.47 898 TRP B C 1
ATOM 9219 O O . TRP B 1 94 ? 4.591 46.081 57.364 1.00 30.77 898 TRP B O 1
ATOM 9240 N N . ASP B 1 95 ? 2.692 46.097 56.163 1.00 29.58 899 ASP B N 1
ATOM 9241 C CA . ASP B 1 95 ? 1.998 45.302 57.180 1.00 40.20 899 ASP B CA 1
ATOM 9242 C C . ASP B 1 95 ? 2.690 43.952 57.386 1.00 34.13 899 ASP B C 1
ATOM 9243 O O . ASP B 1 95 ? 2.759 43.445 58.515 1.00 29.20 899 ASP B O 1
ATOM 9252 N N . ALA B 1 96 ? 3.229 43.379 56.312 1.00 34.34 900 ALA B N 1
ATOM 9253 C CA . ALA B 1 96 ? 3.908 42.078 56.413 1.00 31.85 900 ALA B CA 1
ATOM 9254 C C . ALA B 1 96 ? 5.181 42.111 57.238 1.00 31.31 900 ALA B C 1
ATOM 9255 O O . ALA B 1 96 ? 5.614 41.052 57.731 1.00 26.62 900 ALA B O 1
ATOM 9262 N N . VAL B 1 97 ? 5.827 43.263 57.381 1.00 30.50 901 VAL B N 1
ATOM 9263 C CA . VAL B 1 97 ? 7.080 43.353 58.125 1.00 27.85 901 VAL B CA 1
ATOM 9264 C C . VAL B 1 97 ? 6.913 44.113 59.440 1.00 35.41 901 VAL B C 1
ATOM 9265 O O . VAL B 1 97 ? 7.894 44.576 60.012 1.00 32.28 901 VAL B O 1
ATOM 9278 N N . ARG B 1 98 ? 5.702 44.200 59.962 1.00 30.63 902 ARG B N 1
ATOM 9279 C CA . ARG B 1 98 ? 5.465 44.785 61.271 1.00 34.02 902 ARG B CA 1
ATOM 9280 C C . ARG B 1 98 ? 5.336 43.657 62.288 1.00 36.40 902 ARG B C 1
ATOM 9281 O O . ARG B 1 98 ? 4.690 42.642 62.016 1.00 37.80 902 ARG B O 1
ATOM 9302 N N . TYR B 1 99 ? 6.038 43.794 63.413 1.00 32.16 903 TYR B N 1
ATOM 9303 C CA . TYR B 1 99 ? 5.994 42.814 64.489 1.00 36.70 903 TYR B CA 1
ATOM 9304 C C . TYR B 1 99 ? 5.949 43.540 65.833 1.00 36.62 903 TYR B C 1
ATOM 9305 O O . TYR B 1 99 ? 6.863 44.296 66.157 1.00 33.93 903 TYR B O 1
ATOM 9323 N N . ASN B 1 100 ? 4.907 43.269 66.628 1.00 41.37 904 ASN B N 1
ATOM 9324 C CA . ASN B 1 100 ? 4.705 43.953 67.908 1.00 42.68 904 ASN B CA 1
ATOM 9325 C C . ASN B 1 100 ? 4.744 45.468 67.740 1.00 37.63 904 ASN B C 1
ATOM 9326 O O . ASN B 1 100 ? 5.374 46.182 68.524 1.00 48.14 904 ASN B O 1
ATOM 9337 N N . GLY B 1 101 ? 4.101 45.954 66.678 1.00 44.24 905 GLY B N 1
ATOM 9338 C CA . GLY B 1 101 ? 3.942 47.367 66.412 1.00 46.48 905 GLY B CA 1
ATOM 9339 C C . GLY B 1 101 ? 5.090 48.030 65.692 1.00 45.46 905 GLY B C 1
ATOM 9340 O O . GLY B 1 101 ? 4.932 49.157 65.238 1.00 49.30 905 GLY B O 1
ATOM 9344 N N . LYS B 1 102 ? 6.220 47.351 65.542 1.00 44.85 906 LYS B N 1
ATOM 9345 C CA . LYS B 1 102 ? 7.416 47.922 64.938 1.00 36.96 906 LYS B CA 1
ATOM 9346 C C . LYS B 1 102 ? 7.750 47.332 63.571 1.00 43.49 906 LYS B C 1
ATOM 9347 O O . LYS B 1 102 ? 7.497 46.163 63.286 1.00 35.61 906 LYS B O 1
ATOM 9366 N N . LEU B 1 103 ? 8.327 48.185 62.738 1.00 34.84 907 LEU B N 1
ATOM 9367 C CA . LEU B 1 103 ? 8.859 47.771 61.453 1.00 35.10 907 LEU B CA 1
ATOM 9368 C C . LEU B 1 103 ? 10.201 47.085 61.628 1.00 34.45 907 LEU B C 1
ATOM 9369 O O . LEU B 1 103 ? 11.137 47.693 62.133 1.00 33.57 907 LEU B O 1
ATOM 9385 N N . ILE B 1 104 ? 10.329 45.833 61.182 1.00 28.85 908 ILE B N 1
ATOM 9386 C CA . ILE B 1 104 ? 11.551 45.078 61.394 1.00 27.02 908 ILE B CA 1
ATOM 9387 C C . ILE B 1 104 ? 12.243 44.642 60.110 1.00 24.26 908 ILE B C 1
ATOM 9388 O O . ILE B 1 104 ? 13.248 43.933 60.165 1.00 30.60 908 ILE B O 1
ATOM 9404 N N . ALA B 1 105 ? 11.793 45.116 58.957 1.00 26.51 909 ALA B N 1
ATOM 9405 C CA . ALA B 1 105 ? 12.454 44.833 57.697 1.00 27.20 909 ALA B CA 1
ATOM 9406 C C . ALA B 1 105 ? 11.881 45.744 56.619 1.00 26.27 909 ALA B C 1
ATOM 9407 O O . ALA B 1 105 ? 10.783 46.287 56.757 1.00 31.07 909 ALA B O 1
ATOM 9414 N N . TYR B 1 106 ? 12.631 45.876 55.526 1.00 25.68 910 TYR B N 1
ATOM 9415 C CA . TYR B 1 106 ? 12.164 46.588 54.357 1.00 26.77 910 TYR B CA 1
ATOM 9416 C C . TYR B 1 106 ? 11.502 45.586 53.432 1.00 26.38 910 TYR B C 1
ATOM 9417 O O . TYR B 1 106 ? 12.148 44.601 53.041 1.00 28.97 910 TYR B O 1
ATOM 9435 N N . PRO B 1 107 ? 10.241 45.769 53.065 1.00 32.02 911 PRO B N 1
ATOM 9436 C CA . PRO B 1 107 ? 9.629 44.875 52.059 1.00 28.08 911 PRO B CA 1
ATOM 9437 C C . PRO B 1 107 ? 10.182 45.179 50.684 1.00 32.26 911 PRO B C 1
ATOM 9438 O O . PRO B 1 107 ? 10.412 46.342 50.341 1.00 31.15 911 PRO B O 1
ATOM 9449 N N . ILE B 1 108 ? 10.360 44.129 49.875 1.00 28.17 912 ILE B N 1
ATOM 9450 C CA . ILE B 1 108 ? 10.963 44.218 48.550 1.00 24.76 912 ILE B CA 1
ATOM 9451 C C . ILE B 1 108 ? 9.970 43.824 47.449 1.00 25.21 912 ILE B C 1
ATOM 9452 O O . ILE B 1 108 ? 9.812 44.549 46.437 1.00 27.79 912 ILE B O 1
ATOM 9468 N N . ALA B 1 109 ? 9.320 42.661 47.603 1.00 25.85 913 ALA B N 1
ATOM 9469 C CA . ALA B 1 109 ? 8.474 42.153 46.529 1.00 27.85 913 ALA B CA 1
ATOM 9470 C C . ALA B 1 109 ? 7.533 41.077 47.053 1.00 24.49 913 ALA B C 1
ATOM 9471 O O . ALA B 1 109 ? 7.856 40.358 47.998 1.00 27.83 913 ALA B O 1
ATOM 9478 N N . VAL B 1 110 ? 6.389 40.965 46.401 1.00 27.72 914 VAL B N 1
ATOM 9479 C CA . VAL B 1 110 ? 5.344 40.015 46.772 1.00 26.05 914 VAL B CA 1
ATOM 9480 C C . VAL B 1 110 ? 5.424 38.808 45.828 1.00 24.53 914 VAL B C 1
ATOM 9481 O O . VAL B 1 110 ? 5.476 38.955 44.595 1.00 28.39 914 VAL B O 1
ATOM 9494 N N . GLU B 1 111 ? 5.491 37.618 46.419 1.00 25.02 915 GLU B N 1
ATOM 9495 C CA . GLU B 1 111 ? 5.718 36.388 45.686 1.00 29.38 915 GLU B CA 1
ATOM 9496 C C . GLU B 1 111 ? 4.530 35.451 45.845 1.00 27.81 915 GLU B C 1
ATOM 9497 O O . GLU B 1 111 ? 3.976 35.304 46.944 1.00 29.42 915 GLU B O 1
ATOM 9509 N N . ALA B 1 112 ? 4.224 34.734 44.768 1.00 25.33 916 ALA B N 1
ATOM 9510 C CA . ALA B 1 112 ? 3.266 33.639 44.793 1.00 25.25 916 ALA B CA 1
ATOM 9511 C C . ALA B 1 112 ? 3.646 32.657 43.712 1.00 23.89 916 ALA B C 1
ATOM 9512 O O . ALA B 1 112 ? 4.159 33.043 42.660 1.00 25.94 916 ALA B O 1
ATOM 9519 N N . LEU B 1 113 ? 3.336 31.386 43.964 1.00 23.84 917 LEU B N 1
ATOM 9520 C CA . LEU B 1 113 ? 3.517 30.336 42.973 1.00 27.00 917 LEU B CA 1
ATOM 9521 C C . LEU B 1 113 ? 2.457 30.415 41.875 1.00 24.71 917 LEU B C 1
ATOM 9522 O O . LEU B 1 113 ? 1.321 30.829 42.097 1.00 24.93 917 LEU B O 1
ATOM 9538 N N . SER B 1 114 ? 2.855 30.034 40.671 1.00 24.93 918 SER B N 1
ATOM 9539 C CA . SER B 1 114 ? 1.950 29.871 39.550 1.00 22.56 918 SER B CA 1
ATOM 9540 C C . SER B 1 114 ? 2.206 28.516 38.888 1.00 22.25 918 SER B C 1
ATOM 9541 O O . SER B 1 114 ? 3.224 27.865 39.138 1.00 24.58 918 SER B O 1
ATOM 9549 N N . LEU B 1 115 ? 1.271 28.120 38.012 1.00 25.30 919 LEU B N 1
ATOM 9550 C CA . LEU B 1 115 ? 1.476 26.999 37.116 1.00 23.77 919 LEU B CA 1
ATOM 9551 C C . LEU B 1 115 ? 2.231 27.488 35.900 1.00 23.42 919 LEU B C 1
ATOM 9552 O O . LEU B 1 115 ? 1.814 28.447 35.250 1.00 27.77 919 LEU B O 1
ATOM 9568 N N . ILE B 1 116 ? 3.332 26.827 35.584 1.00 23.90 920 ILE B N 1
ATOM 9569 C CA . ILE B 1 116 ? 4.126 27.140 34.411 1.00 21.98 920 ILE B CA 1
ATOM 9570 C C . ILE B 1 116 ? 3.973 25.982 33.452 1.00 25.03 920 ILE B C 1
ATOM 9571 O O . ILE B 1 116 ? 4.139 24.836 33.859 1.00 24.77 920 ILE B O 1
ATOM 9587 N N . TYR B 1 117 ? 3.659 26.272 32.182 1.00 28.83 921 TYR B N 1
ATOM 9588 C CA . TYR B 1 117 ? 3.430 25.197 31.224 1.00 28.77 921 TYR B CA 1
ATOM 9589 C C . TYR B 1 117 ? 4.119 25.484 29.906 1.00 32.81 921 TYR B C 1
ATOM 9590 O O . TYR B 1 117 ? 4.283 26.637 29.497 1.00 28.46 921 TYR B O 1
ATOM 9608 N N . ASN B 1 118 ? 4.513 24.387 29.267 1.00 28.40 922 ASN B N 1
ATOM 9609 C CA . ASN B 1 118 ? 5.219 24.377 28.002 1.00 28.06 922 ASN B CA 1
ATOM 9610 C C . ASN B 1 118 ? 4.191 24.427 26.875 1.00 30.34 922 ASN B C 1
ATOM 9611 O O . ASN B 1 118 ? 3.465 23.456 26.658 1.00 27.81 922 ASN B O 1
ATOM 9622 N N . LYS B 1 119 ? 4.139 25.549 26.167 1.00 27.29 923 LYS B N 1
ATOM 9623 C CA . LYS B 1 119 ? 3.066 25.780 25.199 1.00 29.77 923 LYS B CA 1
ATOM 9624 C C . LYS B 1 119 ? 3.151 24.861 23.992 1.00 30.60 923 LYS B C 1
ATOM 9625 O O . LYS B 1 119 ? 2.138 24.623 23.333 1.00 32.20 923 LYS B O 1
ATOM 9644 N N . ASP B 1 120 ? 4.341 24.405 23.643 1.00 31.26 924 ASP B N 1
ATOM 9645 C CA . ASP B 1 120 ? 4.510 23.496 22.521 1.00 29.52 924 ASP B CA 1
ATOM 9646 C C . ASP B 1 120 ? 4.027 22.091 22.861 1.00 33.21 924 ASP B C 1
ATOM 9647 O O . ASP B 1 120 ? 3.359 21.446 22.049 1.00 34.29 924 ASP B O 1
ATOM 9656 N N . LEU B 1 121 ? 4.375 21.601 24.048 1.00 29.17 925 LEU B N 1
ATOM 9657 C CA . LEU B 1 121 ? 3.923 20.289 24.484 1.00 29.83 925 LEU B CA 1
ATOM 9658 C C . LEU B 1 121 ? 2.451 20.289 24.846 1.00 30.29 925 LEU B C 1
ATOM 9659 O O . LEU B 1 121 ? 1.787 19.248 24.712 1.00 28.85 925 LEU B O 1
ATOM 9675 N N . LEU B 1 122 ? 1.916 21.436 25.273 1.00 26.32 926 LEU B N 1
ATOM 9676 C CA . LEU B 1 122 ? 0.640 21.518 25.963 1.00 21.92 926 LEU B CA 1
ATOM 9677 C C . LEU B 1 122 ? 0.003 22.888 25.761 1.00 27.85 926 LEU B C 1
ATOM 9678 O O . LEU B 1 122 ? -0.020 23.714 26.690 1.00 26.04 926 LEU B O 1
ATOM 9694 N N . PRO B 1 123 ? -0.531 23.158 24.548 1.00 25.74 927 PRO B N 1
ATOM 9695 C CA . PRO B 1 123 ? -1.151 24.462 24.342 1.00 26.35 927 PRO B CA 1
ATOM 9696 C C . PRO B 1 123 ? -2.399 24.639 25.170 1.00 26.77 927 PRO B C 1
ATOM 9697 O O . PRO B 1 123 ? -2.826 25.775 25.385 1.00 27.85 927 PRO B O 1
ATOM 9708 N N . ASN B 1 124 ? -3.015 23.559 25.629 1.00 23.89 928 ASN B N 1
ATOM 9709 C CA . ASN B 1 124 ? -4.248 23.604 26.402 1.00 21.79 928 ASN B CA 1
ATOM 9710 C C . ASN B 1 124 ? -4.065 22.871 27.725 1.00 28.22 928 ASN B C 1
ATOM 9711 O O . ASN B 1 124 ? -4.513 21.726 27.880 1.00 28.30 928 ASN B O 1
ATOM 9722 N N . PRO B 1 125 ? -3.411 23.504 28.697 1.00 25.56 929 PRO B N 1
ATOM 9723 C CA . PRO B 1 125 ? -3.143 22.828 29.965 1.00 27.51 929 PRO B CA 1
ATOM 9724 C C . PRO B 1 125 ? -4.415 22.666 30.767 1.00 26.45 929 PRO B C 1
ATOM 9725 O O . PRO B 1 125 ? -5.408 23.388 30.550 1.00 27.00 929 PRO B O 1
ATOM 9736 N N . PRO B 1 126 ? -4.419 21.695 31.679 1.00 28.40 930 PRO B N 1
ATOM 9737 C CA . PRO B 1 126 ? -5.613 21.420 32.474 1.00 27.43 930 PRO B CA 1
ATOM 9738 C C . PRO B 1 126 ? -5.899 22.526 33.463 1.00 26.23 930 PRO B C 1
ATOM 9739 O O . PRO B 1 126 ? -4.991 23.139 34.010 1.00 28.79 930 PRO B O 1
ATOM 9750 N N . LYS B 1 127 ? -7.173 22.752 33.719 1.00 29.69 931 LYS B N 1
ATOM 9751 C CA . LYS B 1 127 ? -7.593 23.676 34.754 1.00 31.05 931 LYS B CA 1
ATOM 9752 C C . LYS B 1 127 ? -7.720 23.008 36.109 1.00 30.15 931 LYS B C 1
ATOM 9753 O O . LYS B 1 127 ? -7.790 23.708 37.114 1.00 28.08 931 LYS B O 1
ATOM 9757 N N . THR B 1 128 ? -7.748 21.665 36.168 1.00 29.96 932 THR B N 1
ATOM 9758 C CA . THR B 1 128 ? -7.989 20.934 37.407 1.00 26.63 932 THR B CA 1
ATOM 9759 C C . THR B 1 128 ? -6.859 19.951 37.651 1.00 30.06 932 THR B C 1
ATOM 9760 O O . THR B 1 128 ? -6.264 19.421 36.706 1.00 26.47 932 THR B O 1
ATOM 9771 N N . TRP B 1 129 ? -6.573 19.748 38.941 1.00 25.51 933 TRP B N 1
ATOM 9772 C CA . TRP B 1 129 ? -5.677 18.677 39.365 1.00 26.45 933 TRP B CA 1
ATOM 9773 C C . TRP B 1 129 ? -6.207 17.313 38.941 1.00 25.61 933 TRP B C 1
ATOM 9774 O O . TRP B 1 129 ? -5.430 16.409 38.593 1.00 25.19 933 TRP B O 1
ATOM 9795 N N . GLU B 1 130 ? -7.525 17.135 39.014 1.00 26.79 934 GLU B N 1
ATOM 9796 C CA . GLU B 1 130 ? -8.132 15.860 38.673 1.00 27.97 934 GLU B CA 1
ATOM 9797 C C . GLU B 1 130 ? -7.800 15.401 37.263 1.00 32.63 934 GLU B C 1
ATOM 9798 O O . GLU B 1 130 ? -7.881 14.206 36.980 1.00 30.48 934 GLU B O 1
ATOM 9810 N N . GLU B 1 131 ? -7.471 16.314 36.359 1.00 29.25 935 GLU B N 1
ATOM 9811 C CA . GLU B 1 131 ? -7.141 15.944 34.990 1.00 26.45 935 GLU B CA 1
ATOM 9812 C C . GLU B 1 131 ? -5.719 15.440 34.803 1.00 26.76 935 GLU B C 1
ATOM 9813 O O . GLU B 1 131 ? -5.406 14.878 33.738 1.00 25.18 935 GLU B O 1
ATOM 9825 N N . ILE B 1 132 ? -4.844 15.594 35.792 1.00 26.73 936 ILE B N 1
ATOM 9826 C CA . ILE B 1 132 ? -3.427 15.340 35.570 1.00 22.97 936 ILE B CA 1
ATOM 9827 C C . ILE B 1 132 ? -3.115 13.848 35.375 1.00 25.03 936 ILE B C 1
ATOM 9828 O O . ILE B 1 132 ? -2.236 13.519 34.570 1.00 26.64 936 ILE B O 1
ATOM 9844 N N . PRO B 1 133 ? -3.762 12.912 36.073 1.00 25.73 937 PRO B N 1
ATOM 9845 C CA . PRO B 1 133 ? -3.422 11.487 35.823 1.00 24.02 937 PRO B CA 1
ATOM 9846 C C . PRO B 1 133 ? -3.626 11.055 34.372 1.00 24.32 937 PRO B C 1
ATOM 9847 O O . PRO B 1 133 ? -2.731 10.440 33.760 1.00 25.80 937 PRO B O 1
ATOM 9858 N N . ALA B 1 134 ? -4.790 11.366 33.805 1.00 28.73 938 ALA B N 1
ATOM 9859 C CA . ALA B 1 134 ? -5.082 11.006 32.413 1.00 26.59 938 ALA B CA 1
ATOM 9860 C C . ALA B 1 134 ? -4.136 11.703 31.459 1.00 27.25 938 ALA B C 1
ATOM 9861 O O . ALA B 1 134 ? -3.680 11.093 30.492 1.00 26.47 938 ALA B O 1
ATOM 9868 N N . LEU B 1 135 ? -3.786 12.978 31.748 1.00 27.31 939 LEU B N 1
ATOM 9869 C CA . LEU B 1 135 ? -2.859 13.704 30.891 1.00 23.89 939 LEU B CA 1
ATOM 9870 C C . LEU B 1 135 ? -1.471 13.099 30.936 1.00 26.12 939 LEU B C 1
ATOM 9871 O O . LEU B 1 135 ? -0.803 12.972 29.903 1.00 28.37 939 LEU B O 1
ATOM 9887 N N . ASP B 1 136 ? -1.001 12.738 32.139 1.00 25.74 940 ASP B N 1
ATOM 9888 C CA . ASP B 1 136 ? 0.323 12.140 32.243 1.00 23.88 940 ASP B CA 1
ATOM 9889 C C . ASP B 1 136 ? 0.380 10.810 31.497 1.00 23.94 940 ASP B C 1
ATOM 9890 O O . ASP B 1 136 ? 1.376 10.493 30.840 1.00 27.16 940 ASP B O 1
ATOM 9899 N N . LYS B 1 137 ? -0.676 10.014 31.581 1.00 23.42 941 LYS B N 1
ATOM 9900 C CA . LYS B 1 137 ? -0.712 8.764 30.806 1.00 29.82 941 LYS B CA 1
ATOM 9901 C C . LYS B 1 137 ? -0.545 9.017 29.299 1.00 28.12 941 LYS B C 1
ATOM 9902 O O . LYS B 1 137 ? 0.248 8.335 28.627 1.00 25.70 941 LYS B O 1
ATOM 9921 N N . GLU B 1 138 ? -1.202 10.061 28.769 1.00 24.10 942 GLU B N 1
ATOM 9922 C CA . GLU B 1 138 ? -1.037 10.412 27.359 1.00 21.13 942 GLU B CA 1
ATOM 9923 C C . GLU B 1 138 ? 0.387 10.840 27.061 1.00 31.23 942 GLU B C 1
ATOM 9924 O O . GLU B 1 138 ? 0.968 10.470 26.040 1.00 25.37 942 GLU B O 1
ATOM 9936 N N . LEU B 1 139 ? 0.981 11.638 27.954 1.00 28.38 943 LEU B N 1
ATOM 9937 C CA . LEU B 1 139 ? 2.316 12.146 27.695 1.00 25.85 943 LEU B CA 1
ATOM 9938 C C . LEU B 1 139 ? 3.362 11.076 27.855 1.00 24.56 943 LEU B C 1
ATOM 9939 O O . LEU B 1 139 ? 4.377 11.085 27.155 1.00 26.45 943 LEU B O 1
ATOM 9955 N N . LYS B 1 140 ? 3.140 10.165 28.788 1.00 28.71 944 LYS B N 1
ATOM 9956 C CA . LYS B 1 140 ? 4.063 9.064 28.954 1.00 28.42 944 LYS B CA 1
ATOM 9957 C C . LYS B 1 140 ? 4.173 8.250 27.675 1.00 27.01 944 LYS B C 1
ATOM 9958 O O . LYS B 1 140 ? 5.263 7.742 27.366 1.00 30.25 944 LYS B O 1
ATOM 9977 N N . ALA B 1 141 ? 3.046 8.055 26.974 1.00 29.87 945 ALA B N 1
ATOM 9978 C CA . ALA B 1 141 ? 3.015 7.313 25.692 1.00 26.30 945 ALA B CA 1
ATOM 9979 C C . ALA B 1 141 ? 3.898 8.045 24.688 1.00 30.00 945 ALA B C 1
ATOM 9980 O O . ALA B 1 141 ? 4.416 7.392 23.757 1.00 31.45 945 ALA B O 1
ATOM 9987 N N . LYS B 1 142 ? 4.060 9.354 24.872 1.00 26.79 946 LYS B N 1
ATOM 9988 C CA . LYS B 1 142 ? 4.882 10.205 23.979 1.00 33.49 946 LYS B CA 1
ATOM 9989 C C . LYS B 1 142 ? 6.357 10.189 24.401 1.00 32.37 946 LYS B C 1
ATOM 9990 O O . LYS B 1 142 ? 7.203 10.416 23.512 1.00 30.83 946 LYS B O 1
ATOM 10009 N N . GLY B 1 143 ? 6.653 9.937 25.683 1.00 33.79 947 GLY B N 1
ATOM 10010 C CA . GLY B 1 143 ? 8.031 9.968 26.226 1.00 34.89 947 GLY B CA 1
ATOM 10011 C C . GLY B 1 143 ? 8.213 11.190 27.103 1.00 36.28 947 GLY B C 1
ATOM 10012 O O . GLY B 1 143 ? 9.380 11.604 27.265 1.00 35.96 947 GLY B O 1
ATOM 10016 N N . LYS B 1 144 ? 7.127 11.737 27.665 1.00 31.51 948 LYS B N 1
ATOM 10017 C CA . LYS B 1 144 ? 7.123 12.934 28.488 1.00 30.58 948 LYS B CA 1
ATOM 10018 C C . LYS B 1 144 ? 6.330 12.698 29.761 1.00 31.90 948 LYS B C 1
ATOM 10019 O O . LYS B 1 144 ? 5.749 11.638 29.977 1.00 33.22 948 LYS B O 1
ATOM 10038 N N . SER B 1 145 ? 6.286 13.717 30.619 1.00 27.36 949 SER B N 1
ATOM 10039 C CA . SER B 1 145 ? 5.454 13.667 31.803 1.00 26.35 949 SER B CA 1
ATOM 10040 C C . SER B 1 145 ? 4.643 14.939 31.870 1.00 24.40 949 SER B C 1
ATOM 10041 O O . SER B 1 145 ? 5.002 15.940 31.274 1.00 26.14 949 SER B O 1
ATOM 10049 N N . ALA B 1 146 ? 3.538 14.879 32.603 1.00 24.01 950 ALA B N 1
ATOM 10050 C CA . ALA B 1 146 ? 2.660 16.025 32.731 1.00 23.23 950 ALA B CA 1
ATOM 10051 C C . ALA B 1 146 ? 3.263 17.117 33.606 1.00 25.39 950 ALA B C 1
ATOM 10052 O O . ALA B 1 146 ? 3.178 18.296 33.255 1.00 25.67 950 ALA B O 1
ATOM 10059 N N . LEU B 1 147 ? 3.784 16.738 34.786 1.00 25.98 951 LEU B N 1
ATOM 10060 C CA . LEU B 1 147 ? 4.053 17.721 35.845 1.00 26.40 951 LEU B CA 1
ATOM 10061 C C . LEU B 1 147 ? 5.196 17.302 36.750 1.00 25.59 951 LEU B C 1
ATOM 10062 O O . LEU B 1 147 ? 5.199 16.182 37.279 1.00 25.87 951 LEU B O 1
ATOM 10078 N N . MET B 1 148 ? 6.132 18.241 36.991 1.00 27.98 952 MET B N 1
ATOM 10079 C CA . MET B 1 148 ? 7.181 18.031 37.989 1.00 27.67 952 MET B CA 1
ATOM 10080 C C . MET B 1 148 ? 7.320 19.303 38.799 1.00 24.52 952 MET B C 1
ATOM 10081 O O . MET B 1 148 ? 7.419 20.383 38.220 1.00 24.39 952 MET B O 1
ATOM 10095 N N . PHE B 1 149 ? 7.342 19.167 40.128 1.00 26.38 953 PHE B N 1
ATOM 10096 C CA . PHE B 1 149 ? 7.595 20.310 40.988 1.00 24.56 953 PHE B CA 1
ATOM 10097 C C . PHE B 1 149 ? 8.195 19.806 42.307 1.00 23.34 953 PHE B C 1
ATOM 10098 O O . PHE B 1 149 ? 8.227 18.612 42.615 1.00 24.10 953 PHE B O 1
ATOM 10115 N N . ASN B 1 150 ? 8.707 20.750 43.070 1.00 22.71 954 ASN B N 1
ATOM 10116 C CA . ASN B 1 150 ? 9.378 20.391 44.309 1.00 20.11 954 ASN B CA 1
ATOM 10117 C C . ASN B 1 150 ? 8.426 19.776 45.324 1.00 26.71 954 ASN B C 1
ATOM 10118 O O . ASN B 1 150 ? 7.575 20.465 45.890 1.00 28.98 954 ASN B O 1
ATOM 10129 N N . LEU B 1 151 ? 8.570 18.486 45.606 1.00 24.53 955 LEU B N 1
ATOM 10130 C CA . LEU B 1 151 ? 7.739 17.841 46.610 1.00 26.65 955 LEU B CA 1
ATOM 10131 C C . LEU B 1 151 ? 8.390 17.825 47.998 1.00 29.00 955 LEU B C 1
ATOM 10132 O O . LEU B 1 151 ? 7.840 17.240 48.926 1.00 30.37 955 LEU B O 1
ATOM 10148 N N . GLN B 1 152 ? 9.549 18.428 48.163 1.00 31.30 956 GLN B N 1
ATOM 10149 C CA . GLN B 1 152 ? 10.249 18.371 49.439 1.00 28.55 956 GLN B CA 1
ATOM 10150 C C . GLN B 1 152 ? 9.922 19.534 50.356 1.00 30.35 956 GLN B C 1
ATOM 10151 O O . GLN B 1 152 ? 10.138 19.420 51.565 1.00 27.69 956 GLN B O 1
ATOM 10165 N N . GLU B 1 153 ? 9.391 20.637 49.815 1.00 24.76 957 GLU B N 1
ATOM 10166 C CA . GLU B 1 153 ? 9.050 21.795 50.624 1.00 29.29 957 GLU B CA 1
ATOM 10167 C C . GLU B 1 153 ? 7.549 22.032 50.637 1.00 26.86 957 GLU B C 1
ATOM 10168 O O . GLU B 1 153 ? 6.924 22.133 49.557 1.00 24.34 957 GLU B O 1
ATOM 10180 N N . PRO B 1 154 ? 6.937 22.130 51.824 1.00 24.16 958 PRO B N 1
ATOM 10181 C CA . PRO B 1 154 ? 5.479 22.298 51.860 1.00 27.03 958 PRO B CA 1
ATOM 10182 C C . PRO B 1 154 ? 4.988 23.610 51.228 1.00 29.63 958 PRO B C 1
ATOM 10183 O O . PRO B 1 154 ? 3.796 23.717 50.892 1.00 27.87 958 PRO B O 1
ATOM 10194 N N . TYR B 1 155 ? 5.868 24.608 51.048 1.00 26.16 959 TYR B N 1
ATOM 10195 C CA . TYR B 1 155 ? 5.511 25.798 50.274 1.00 23.68 959 TYR B CA 1
ATOM 10196 C C . TYR B 1 155 ? 4.870 25.420 48.934 1.00 22.00 959 TYR B C 1
ATOM 10197 O O . TYR B 1 155 ? 3.894 26.057 48.491 1.00 23.60 959 TYR B O 1
ATOM 10215 N N . PHE B 1 156 ? 5.413 24.398 48.279 1.00 27.47 960 PHE B N 1
ATOM 10216 C CA . PHE B 1 156 ? 4.971 23.978 46.952 1.00 26.00 960 PHE B CA 1
ATOM 10217 C C . PHE B 1 156 ? 3.791 23.032 46.969 1.00 23.95 960 PHE B C 1
ATOM 10218 O O . PHE B 1 156 ? 2.985 23.061 46.030 1.00 25.80 960 PHE B O 1
ATOM 10235 N N . THR B 1 157 ? 3.687 22.167 47.984 1.00 25.32 961 THR B N 1
ATOM 10236 C CA . THR B 1 157 ? 2.610 21.180 48.027 1.00 27.44 961 THR B CA 1
ATOM 10237 C C . THR B 1 157 ? 1.391 21.690 48.774 1.00 30.27 961 THR B C 1
ATOM 10238 O O . THR B 1 157 ? 0.274 21.271 48.487 1.00 28.90 961 THR B O 1
ATOM 10249 N N . TRP B 1 158 ? 1.564 22.627 49.707 1.00 30.53 962 TRP B N 1
ATOM 10250 C CA . TRP B 1 158 ? 0.435 22.982 50.557 1.00 33.63 962 TRP B CA 1
ATOM 10251 C C . TRP B 1 158 ? -0.723 23.649 49.793 1.00 32.45 962 TRP B C 1
ATOM 10252 O O . TRP B 1 158 ? -1.883 23.504 50.212 1.00 36.91 962 TRP B O 1
ATOM 10273 N N . PRO B 1 159 ? -0.479 24.402 48.709 1.00 30.34 963 PRO B N 1
ATOM 10274 C CA . PRO B 1 159 ? -1.623 24.985 47.968 1.00 31.17 963 PRO B CA 1
ATOM 10275 C C . PRO B 1 159 ? -2.650 23.950 47.540 1.00 32.00 963 PRO B C 1
ATOM 10276 O O . PRO B 1 159 ? -3.849 24.243 47.583 1.00 30.31 963 PRO B O 1
ATOM 10287 N N . LEU B 1 160 ? -2.207 22.754 47.115 1.00 28.18 964 LEU B N 1
ATOM 10288 C CA . LEU B 1 160 ? -3.133 21.662 46.815 1.00 25.08 964 LEU B CA 1
ATOM 10289 C C . LEU B 1 160 ? -3.760 21.134 48.092 1.00 29.99 964 LEU B C 1
ATOM 10290 O O . LEU B 1 160 ? -4.956 20.830 48.134 1.00 30.47 964 LEU B O 1
ATOM 10306 N N . ILE B 1 161 ? -2.968 21.020 49.156 1.00 32.46 965 ILE B N 1
ATOM 10307 C CA . ILE B 1 161 ? -3.483 20.472 50.404 1.00 34.49 965 ILE B CA 1
ATOM 10308 C C . ILE B 1 161 ? -4.526 21.414 51.009 1.00 32.37 965 ILE B C 1
ATOM 10309 O O . ILE B 1 161 ? -5.509 20.976 51.613 1.00 38.69 965 ILE B O 1
ATOM 10325 N N . ALA B 1 162 ? -4.320 22.707 50.859 1.00 31.76 966 ALA B N 1
ATOM 10326 C CA . ALA B 1 162 ? -5.225 23.717 51.377 1.00 41.80 966 ALA B CA 1
ATOM 10327 C C . ALA B 1 162 ? -6.486 23.918 50.533 1.00 38.15 966 ALA B C 1
ATOM 10328 O O . ALA B 1 162 ? -7.444 24.524 51.034 1.00 37.76 966 ALA B O 1
ATOM 10335 N N . ALA B 1 163 ? -6.492 23.462 49.276 1.00 36.57 967 ALA B N 1
ATOM 10336 C CA . ALA B 1 163 ? -7.552 23.843 48.334 1.00 36.89 967 ALA B CA 1
ATOM 10337 C C . ALA B 1 163 ? -8.937 23.467 48.853 1.00 37.41 967 ALA B C 1
ATOM 10338 O O . ALA B 1 163 ? -9.881 24.259 48.758 1.00 34.77 967 ALA B O 1
ATOM 10345 N N . ASP B 1 164 ? -9.096 22.244 49.333 1.00 36.71 968 ASP B N 1
ATOM 10346 C CA . ASP B 1 164 ? -10.381 21.734 49.822 1.00 33.86 968 ASP B CA 1
ATOM 10347 C C . ASP B 1 164 ? -10.439 21.768 51.353 1.00 37.47 968 ASP B C 1
ATOM 10348 O O . ASP B 1 164 ? -11.166 22.582 51.902 1.00 58.22 968 ASP B O 1
ATOM 10357 N N . GLY B 1 182 ? -4.323 23.583 62.177 1.00 51.90 986 GLY B N 1
ATOM 10358 C CA . GLY B 1 182 ? -5.389 23.401 61.209 1.00 58.04 986 GLY B CA 1
ATOM 10359 C C . GLY B 1 182 ? -5.044 22.557 59.990 1.00 58.01 986 GLY B C 1
ATOM 10360 O O . GLY B 1 182 ? -5.325 22.936 58.858 1.00 53.16 986 GLY B O 1
ATOM 10363 N N . VAL B 1 183 ? -4.448 21.393 60.228 1.00 49.35 987 VAL B N 1
ATOM 10364 C CA . VAL B 1 183 ? -3.947 20.530 59.164 1.00 47.42 987 VAL B CA 1
ATOM 10365 C C . VAL B 1 183 ? -4.579 19.145 59.185 1.00 48.08 987 VAL B C 1
ATOM 10366 O O . VAL B 1 183 ? -4.482 18.415 58.185 1.00 47.14 987 VAL B O 1
ATOM 10379 N N . ASP B 1 184 ? -5.277 18.799 60.261 1.00 44.82 988 ASP B N 1
ATOM 10380 C CA . ASP B 1 184 ? -5.905 17.503 60.482 1.00 46.70 988 ASP B CA 1
ATOM 10381 C C . ASP B 1 184 ? -7.412 17.620 60.244 1.00 52.05 988 ASP B C 1
ATOM 10382 O O . ASP B 1 184 ? -8.221 17.610 61.169 1.00 57.24 988 ASP B O 1
ATOM 10391 N N . ASN B 1 185 ? -7.775 17.808 58.972 1.00 52.57 989 ASN B N 1
ATOM 10392 C CA . ASN B 1 185 ? -9.171 17.952 58.585 1.00 44.09 989 ASN B CA 1
ATOM 10393 C C . ASN B 1 185 ? -9.419 17.308 57.228 1.00 44.17 989 ASN B C 1
ATOM 10394 O O . ASN B 1 185 ? -8.498 16.945 56.496 1.00 42.23 989 ASN B O 1
ATOM 10405 N N . ALA B 1 186 ? -10.699 17.174 56.894 1.00 49.58 990 ALA B N 1
ATOM 10406 C CA . ALA B 1 186 ? -11.056 16.371 55.731 1.00 43.30 990 ALA B CA 1
ATOM 10407 C C . ALA B 1 186 ? -10.450 16.953 54.462 1.00 36.25 990 ALA B C 1
ATOM 10408 O O . ALA B 1 186 ? -9.981 16.202 53.597 1.00 34.81 990 ALA B O 1
ATOM 10415 N N . GLY B 1 187 ? -10.379 18.278 54.379 1.00 38.24 991 GLY B N 1
ATOM 10416 C CA . GLY B 1 187 ? -9.862 18.914 53.181 1.00 37.50 991 GLY B CA 1
ATOM 10417 C C . GLY B 1 187 ? -8.369 18.710 52.995 1.00 40.34 991 GLY B C 1
ATOM 10418 O O . GLY B 1 187 ? -7.924 18.325 51.907 1.00 34.37 991 GLY B O 1
ATOM 10422 N N . ALA B 1 188 ? -7.582 18.907 54.071 1.00 35.75 992 ALA B N 1
ATOM 10423 C CA . ALA B 1 188 ? -6.150 18.636 53.997 1.00 33.38 992 ALA B CA 1
ATOM 10424 C C . ALA B 1 188 ? -5.910 17.180 53.649 1.00 33.22 992 ALA B C 1
ATOM 10425 O O . ALA B 1 188 ? -5.019 16.866 52.851 1.00 35.01 992 ALA B O 1
ATOM 10432 N N . LYS B 1 189 ? -6.707 16.276 54.233 1.00 35.67 993 LYS B N 1
ATOM 10433 C CA . LYS B 1 189 ? -6.560 14.857 53.931 1.00 36.88 993 LYS B CA 1
ATOM 10434 C C . LYS B 1 189 ? -6.899 14.552 52.475 1.00 35.62 993 LYS B C 1
ATOM 10435 O O . LYS B 1 189 ? -6.249 13.714 51.848 1.00 33.60 993 LYS B O 1
ATOM 10454 N N . ALA B 1 190 ? -7.921 15.187 51.917 1.00 33.04 994 ALA B N 1
ATOM 10455 C CA . ALA B 1 190 ? -8.245 14.931 50.517 1.00 28.90 994 ALA B CA 1
ATOM 10456 C C . ALA B 1 190 ? -7.132 15.394 49.596 1.00 27.96 994 ALA B C 1
ATOM 10457 O O . ALA B 1 190 ? -6.756 14.691 48.661 1.00 26.84 994 ALA B O 1
ATOM 10464 N N . GLY B 1 191 ? -6.588 16.574 49.854 1.00 29.46 995 GLY B N 1
ATOM 10465 C CA . GLY B 1 191 ? -5.546 17.102 48.998 1.00 29.91 995 GLY B CA 1
ATOM 10466 C C . GLY B 1 191 ? -4.262 16.312 49.085 1.00 29.64 995 GLY B C 1
ATOM 10467 O O . GLY B 1 191 ? -3.618 16.047 48.068 1.00 28.77 995 GLY B O 1
ATOM 10471 N N . LEU B 1 192 ? -3.836 15.985 50.308 1.00 29.22 996 LEU B N 1
ATOM 10472 C CA . LEU B 1 192 ? -2.614 15.208 50.475 1.00 28.07 996 LEU B CA 1
ATOM 10473 C C . LEU B 1 192 ? -2.789 13.794 49.919 1.00 29.12 996 LEU B C 1
ATOM 10474 O O . LEU B 1 192 ? -1.883 13.251 49.272 1.00 27.32 996 LEU B O 1
ATOM 10490 N N . THR B 1 193 ? -3.977 13.215 50.087 1.00 28.16 997 THR B N 1
ATOM 10491 C CA . THR B 1 193 ? -4.266 11.929 49.471 1.00 29.64 997 THR B CA 1
ATOM 10492 C C . THR B 1 193 ? -4.148 11.995 47.969 1.00 30.98 997 THR B C 1
ATOM 10493 O O . THR B 1 193 ? -3.611 11.074 47.353 1.00 30.14 997 THR B O 1
ATOM 10504 N N . PHE B 1 194 ? -4.632 13.080 47.356 1.00 27.16 998 PHE B N 1
ATOM 10505 C CA . PHE B 1 194 ? -4.515 13.204 45.922 1.00 24.63 998 PHE B CA 1
ATOM 10506 C C . PHE B 1 194 ? -3.067 13.229 45.521 1.00 24.22 998 PHE B C 1
ATOM 10507 O O . PHE B 1 194 ? -2.664 12.600 44.548 1.00 24.60 998 PHE B O 1
ATOM 10524 N N . LEU B 1 195 ? -2.248 13.945 46.278 1.00 25.74 999 LEU B N 1
ATOM 10525 C CA . LEU B 1 195 ? -0.837 14.045 45.948 1.00 23.95 999 LEU B CA 1
ATOM 10526 C C . LEU B 1 195 ? -0.128 12.703 46.094 1.00 26.01 999 LEU B C 1
ATOM 10527 O O . LEU B 1 195 ? 0.650 12.298 45.227 1.00 26.63 999 LEU B O 1
ATOM 10543 N N . VAL B 1 196 ? -0.374 12.010 47.208 1.00 26.81 1000 VAL B N 1
ATOM 10544 C CA . VAL B 1 196 ? 0.259 10.717 47.424 1.00 23.29 1000 VAL B CA 1
ATOM 10545 C C . VAL B 1 196 ? -0.236 9.712 46.379 1.00 26.03 1000 VAL B C 1
ATOM 10546 O O . VAL B 1 196 ? 0.540 8.883 45.890 1.00 27.37 1000 VAL B O 1
ATOM 10559 N N . ASP B 1 197 ? -1.512 9.794 45.987 1.00 25.08 1001 ASP B N 1
ATOM 10560 C CA . ASP B 1 197 ? -2.021 8.902 44.926 1.00 27.45 1001 ASP B CA 1
ATOM 10561 C C . ASP B 1 197 ? -1.325 9.156 43.587 1.00 27.86 1001 ASP B C 1
ATOM 10562 O O . ASP B 1 197 ? -0.996 8.214 42.851 1.00 29.16 1001 ASP B O 1
ATOM 10571 N N . LEU B 1 198 ? -1.002 10.408 43.279 1.00 27.47 1002 LEU B N 1
ATOM 10572 C CA . LEU B 1 198 ? -0.188 10.666 42.093 1.00 22.19 1002 LEU B CA 1
ATOM 10573 C C . LEU B 1 198 ? 1.146 9.942 42.150 1.00 26.98 1002 LEU B C 1
ATOM 10574 O O . LEU B 1 198 ? 1.628 9.416 41.136 1.00 27.17 1002 LEU B O 1
ATOM 10590 N N . ILE B 1 199 ? 1.780 9.934 43.328 1.00 29.37 1003 ILE B N 1
ATOM 10591 C CA . ILE B 1 199 ? 3.054 9.252 43.502 1.00 24.87 1003 ILE B CA 1
ATOM 10592 C C . ILE B 1 199 ? 2.858 7.749 43.409 1.00 24.69 1003 ILE B C 1
ATOM 10593 O O . ILE B 1 199 ? 3.651 7.045 42.778 1.00 29.45 1003 ILE B O 1
ATOM 10609 N N . LYS B 1 200 ? 1.826 7.236 44.079 1.00 26.23 1004 LYS B N 1
ATOM 10610 C CA . LYS B 1 200 ? 1.499 5.811 44.063 1.00 29.44 1004 LYS B CA 1
ATOM 10611 C C . LYS B 1 200 ? 1.258 5.308 42.644 1.00 32.12 1004 LYS B C 1
ATOM 10612 O O . LYS B 1 200 ? 1.649 4.185 42.306 1.00 28.36 1004 LYS B O 1
ATOM 10631 N N . ASN B 1 201 ? 0.682 6.141 41.779 1.00 27.19 1005 ASN B N 1
ATOM 10632 C CA . ASN B 1 201 ? 0.380 5.784 40.402 1.00 23.74 1005 ASN B CA 1
ATOM 10633 C C . ASN B 1 201 ? 1.476 6.174 39.428 1.00 30.28 1005 ASN B C 1
ATOM 10634 O O . ASN B 1 201 ? 1.287 6.034 38.209 1.00 32.27 1005 ASN B O 1
ATOM 10645 N N . LYS B 1 202 ? 2.624 6.606 39.944 1.00 26.60 1006 LYS B N 1
ATOM 10646 C CA . LYS B 1 202 ? 3.843 6.872 39.189 1.00 28.16 1006 LYS B CA 1
ATOM 10647 C C . LYS B 1 202 ? 3.696 8.063 38.251 1.00 31.42 1006 LYS B C 1
ATOM 10648 O O . LYS B 1 202 ? 4.486 8.220 37.319 1.00 30.91 1006 LYS B O 1
ATOM 10652 N N . HIS B 1 203 ? 2.708 8.927 38.513 1.00 26.99 1007 HIS B N 1
ATOM 10653 C CA . HIS B 1 203 ? 2.606 10.222 37.847 1.00 25.25 1007 HIS B CA 1
ATOM 10654 C C . HIS B 1 203 ? 3.587 11.233 38.419 1.00 31.87 1007 HIS B C 1
ATOM 10655 O O . HIS B 1 203 ? 3.931 12.192 37.745 1.00 34.72 1007 HIS B O 1
ATOM 10669 N N . MET B 1 204 ? 4.076 11.018 39.634 1.00 31.29 1008 MET B N 1
ATOM 10670 C CA . MET B 1 204 ? 5.094 11.863 40.230 1.00 29.97 1008 MET B CA 1
ATOM 10671 C C . MET B 1 204 ? 5.975 10.940 41.036 1.00 30.92 1008 MET B C 1
ATOM 10672 O O . MET B 1 204 ? 5.564 9.834 41.366 1.00 28.56 1008 MET B O 1
ATOM 10686 N N . ASN B 1 205 ? 7.190 11.399 41.320 1.00 28.01 1009 ASN B N 1
ATOM 10687 C CA . ASN B 1 205 ? 8.185 10.682 42.111 1.00 26.47 1009 ASN B CA 1
ATOM 10688 C C . ASN B 1 205 ? 8.340 11.383 43.451 1.00 31.72 1009 ASN B C 1
ATOM 10689 O O . ASN B 1 205 ? 8.496 12.604 43.488 1.00 31.03 1009 ASN B O 1
ATOM 10700 N N . ALA B 1 206 ? 8.336 10.613 44.540 1.00 28.28 1010 ALA B N 1
ATOM 10701 C CA . ALA B 1 206 ? 8.418 11.189 45.887 1.00 29.69 1010 ALA B CA 1
ATOM 10702 C C . ALA B 1 206 ? 9.702 11.961 46.115 1.00 28.44 1010 ALA B C 1
ATOM 10703 O O . ALA B 1 206 ? 9.722 12.894 46.926 1.00 30.18 1010 ALA B O 1
ATOM 10710 N N . ASP B 1 207 ? 10.777 11.622 45.421 1.00 27.74 1011 ASP B N 1
ATOM 10711 C CA . ASP B 1 207 ? 12.046 12.307 45.622 1.00 31.05 1011 ASP B CA 1
ATOM 10712 C C . ASP B 1 207 ? 12.222 13.595 44.810 1.00 30.72 1011 ASP B C 1
ATOM 10713 O O . ASP B 1 207 ? 13.302 14.193 44.867 1.00 34.81 1011 ASP B O 1
ATOM 10722 N N . THR B 1 208 ? 11.257 13.996 43.998 1.00 31.13 1012 THR B N 1
ATOM 10723 C CA . THR B 1 208 ? 11.474 15.149 43.128 1.00 25.22 1012 THR B CA 1
ATOM 10724 C C . THR B 1 208 ? 11.664 16.380 43.997 1.00 26.07 1012 THR B C 1
ATOM 10725 O O . THR B 1 208 ? 10.873 16.626 44.908 1.00 26.28 1012 THR B O 1
ATOM 10736 N N . ASP B 1 209 ? 12.719 17.128 43.718 1.00 28.00 1013 ASP B N 1
ATOM 10737 C CA . ASP B 1 209 ? 13.067 18.329 44.463 1.00 29.59 1013 ASP B CA 1
ATOM 10738 C C . ASP B 1 209 ? 13.154 19.514 43.511 1.00 28.56 1013 ASP B C 1
ATOM 10739 O O . ASP B 1 209 ? 12.776 19.435 42.344 1.00 28.43 1013 ASP B O 1
ATOM 10748 N N . TYR B 1 210 ? 13.584 20.660 44.043 1.00 29.18 1014 TYR B N 1
ATOM 10749 C CA . TYR B 1 210 ? 13.572 21.868 43.240 1.00 26.90 1014 TYR B CA 1
ATOM 10750 C C . TYR B 1 210 ? 14.446 21.703 42.004 1.00 28.14 1014 TYR B C 1
ATOM 10751 O O . TYR B 1 210 ? 14.046 22.027 40.870 1.00 29.51 1014 TYR B O 1
ATOM 10769 N N . SER B 1 211 ? 15.655 21.201 42.200 1.00 28.67 1015 SER B N 1
ATOM 10770 C CA A SER B 1 211 ? 16.603 21.118 41.096 0.58 31.76 1015 SER B CA 1
ATOM 10771 C CA B SER B 1 211 ? 16.601 21.120 41.097 0.05 31.98 1015 SER B CA 1
ATOM 10772 C CA C SER B 1 211 ? 16.608 21.104 41.101 0.37 31.83 1015 SER B CA 1
ATOM 10773 C C . SER B 1 211 ? 16.109 20.166 40.020 1.00 30.21 1015 SER B C 1
ATOM 10774 O O . SER B 1 211 ? 16.278 20.434 38.826 1.00 31.16 1015 SER B O 1
ATOM 10796 N N . ILE B 1 212 ? 15.518 19.044 40.423 1.00 29.73 1016 ILE B N 1
ATOM 10797 C CA . ILE B 1 212 ? 15.084 18.028 39.461 1.00 31.87 1016 ILE B CA 1
ATOM 10798 C C . ILE B 1 212 ? 13.921 18.553 38.624 1.00 30.70 1016 ILE B C 1
ATOM 10799 O O . ILE B 1 212 ? 13.932 18.469 37.390 1.00 28.35 1016 ILE B O 1
ATOM 10815 N N . ALA B 1 213 ? 12.936 19.163 39.274 1.00 29.15 1017 ALA B N 1
ATOM 10816 C CA . ALA B 1 213 ? 11.789 19.691 38.558 1.00 28.04 1017 ALA B CA 1
ATOM 10817 C C . ALA B 1 213 ? 12.193 20.806 37.612 1.00 29.52 1017 ALA B C 1
ATOM 10818 O O . ALA B 1 213 ? 11.689 20.894 36.483 1.00 26.10 1017 ALA B O 1
ATOM 10825 N N . GLU B 1 214 ? 13.116 21.671 38.043 1.00 28.98 1018 GLU B N 1
ATOM 10826 C CA . GLU B 1 214 ? 13.555 22.763 37.183 1.00 33.31 1018 GLU B CA 1
ATOM 10827 C C . GLU B 1 214 ? 14.273 22.234 35.947 1.00 30.24 1018 GLU B C 1
ATOM 10828 O O . GLU B 1 214 ? 14.057 22.712 34.825 1.00 28.06 1018 GLU B O 1
ATOM 10840 N N . ALA B 1 215 ? 15.150 21.254 36.136 1.00 31.19 1019 ALA B N 1
ATOM 10841 C CA . ALA B 1 215 ? 15.825 20.683 34.981 1.00 34.16 1019 ALA B CA 1
ATOM 10842 C C . ALA B 1 215 ? 14.836 20.010 34.030 1.00 29.48 1019 ALA B C 1
ATOM 10843 O O . ALA B 1 215 ? 14.907 20.207 32.817 1.00 30.86 1019 ALA B O 1
ATOM 10850 N N . ALA B 1 216 ? 13.874 19.255 34.565 1.00 32.56 1020 ALA B N 1
ATOM 10851 C CA . ALA B 1 216 ? 12.935 18.552 33.689 1.00 30.95 1020 ALA B CA 1
ATOM 10852 C C . ALA B 1 216 ? 12.137 19.540 32.847 1.00 31.92 1020 ALA B C 1
ATOM 10853 O O . ALA B 1 216 ? 11.961 19.332 31.636 1.00 30.03 1020 ALA B O 1
ATOM 10860 N N . PHE B 1 217 ? 11.667 20.643 33.451 1.00 26.31 1021 PHE B N 1
ATOM 10861 C CA . PHE B 1 217 ? 10.862 21.568 32.686 1.00 26.93 1021 PHE B CA 1
ATOM 10862 C C . PHE B 1 217 ? 11.697 22.306 31.671 1.00 27.27 1021 PHE B C 1
ATOM 10863 O O . PHE B 1 217 ? 11.278 22.491 30.534 1.00 27.41 1021 PHE B O 1
ATOM 10880 N N . ASN B 1 218 ? 12.870 22.767 32.070 1.00 33.06 1022 ASN B N 1
ATOM 10881 C CA . ASN B 1 218 ? 13.682 23.604 31.214 1.00 31.42 1022 ASN B CA 1
ATOM 10882 C C . ASN B 1 218 ? 14.349 22.818 30.105 1.00 36.86 1022 ASN B C 1
ATOM 10883 O O . ASN B 1 218 ? 14.734 23.426 29.095 1.00 32.95 1022 ASN B O 1
ATOM 10894 N N . LYS B 1 219 ? 14.444 21.492 30.251 1.00 32.00 1023 LYS B N 1
ATOM 10895 C CA . LYS B 1 219 ? 14.896 20.621 29.173 1.00 32.71 1023 LYS B CA 1
ATOM 10896 C C . LYS B 1 219 ? 13.742 20.067 28.331 1.00 36.86 1023 LYS B C 1
ATOM 10897 O O . LYS B 1 219 ? 13.980 19.306 27.386 1.00 39.04 1023 LYS B O 1
ATOM 10916 N N . GLY B 1 220 ? 12.506 20.428 28.640 1.00 32.64 1024 GLY B N 1
ATOM 10917 C CA . GLY B 1 220 ? 11.377 20.016 27.836 1.00 36.72 1024 GLY B CA 1
ATOM 10918 C C . GLY B 1 220 ? 10.922 18.606 28.059 1.00 35.27 1024 GLY B C 1
ATOM 10919 O O . GLY B 1 220 ? 10.260 18.036 27.191 1.00 31.14 1024 GLY B O 1
ATOM 10923 N N . GLU B 1 221 ? 11.239 18.026 29.201 1.00 30.48 1025 GLU B N 1
ATOM 10924 C CA . GLU B 1 221 ? 10.880 16.655 29.483 1.00 35.02 1025 GLU B CA 1
ATOM 10925 C C . GLU B 1 221 ? 9.511 16.532 30.137 1.00 31.68 1025 GLU B C 1
ATOM 10926 O O . GLU B 1 221 ? 8.931 15.447 30.122 1.00 31.62 1025 GLU B O 1
ATOM 10938 N N . THR B 1 222 ? 9.017 17.596 30.752 1.00 27.60 1026 THR B N 1
ATOM 10939 C CA . THR B 1 222 ? 7.733 17.620 31.443 1.00 28.34 1026 THR B CA 1
ATOM 10940 C C . THR B 1 222 ? 6.987 18.847 30.967 1.00 31.16 1026 THR B C 1
ATOM 10941 O O . THR B 1 222 ? 7.591 19.893 30.669 1.00 29.47 1026 THR B O 1
ATOM 10952 N N . ALA B 1 223 ? 5.664 18.716 30.902 1.00 26.92 1027 ALA B N 1
ATOM 10953 C CA . ALA B 1 223 ? 4.832 19.745 30.294 1.00 27.87 1027 ALA B CA 1
ATOM 10954 C C . ALA B 1 223 ? 4.496 20.883 31.248 1.00 25.94 1027 ALA B C 1
ATOM 10955 O O . ALA B 1 223 ? 4.046 21.931 30.788 1.00 24.52 1027 ALA B O 1
ATOM 10962 N N . MET B 1 224 ? 4.626 20.680 32.558 1.00 25.97 1028 MET B N 1
ATOM 10963 C CA . MET B 1 224 ? 4.213 21.696 33.503 1.00 25.39 1028 MET B CA 1
ATOM 10964 C C . MET B 1 224 ? 5.158 21.671 34.706 1.00 25.55 1028 MET B C 1
ATOM 10965 O O . MET B 1 224 ? 5.729 20.632 35.038 1.00 22.37 1028 MET B O 1
ATOM 10979 N N . THR B 1 225 ? 5.299 22.820 35.371 1.00 26.31 1029 THR B N 1
ATOM 10980 C CA . THR B 1 225 ? 5.929 22.887 36.689 1.00 24.25 1029 THR B CA 1
ATOM 10981 C C . THR B 1 225 ? 5.164 23.907 37.514 1.00 20.43 1029 THR B C 1
ATOM 10982 O O . THR B 1 225 ? 4.245 24.578 37.027 1.00 22.86 1029 THR B O 1
ATOM 10993 N N . ILE B 1 226 ? 5.520 23.985 38.792 1.00 22.65 1030 ILE B N 1
ATOM 10994 C CA . ILE B 1 226 ? 4.929 24.938 39.714 1.00 22.53 1030 ILE B CA 1
ATOM 10995 C C . ILE B 1 226 ? 6.079 25.692 40.357 1.00 22.34 1030 ILE B C 1
ATOM 10996 O O . ILE B 1 226 ? 6.985 25.081 40.920 1.00 23.19 1030 ILE B O 1
ATOM 11012 N N . ASN B 1 227 ? 6.073 27.014 40.219 1.00 23.59 1031 ASN B N 1
ATOM 11013 C CA . ASN B 1 227 ? 7.227 27.773 40.676 1.00 26.20 1031 ASN B CA 1
ATOM 11014 C C . ASN B 1 227 ? 6.890 29.250 40.731 1.00 22.93 1031 ASN B C 1
ATOM 11015 O O . ASN B 1 227 ? 5.836 29.691 40.263 1.00 24.94 1031 ASN B O 1
ATOM 11026 N N . GLY B 1 228 ? 7.818 30.012 41.307 1.00 27.29 1032 GLY B N 1
ATOM 11027 C CA . GLY B 1 228 ? 7.609 31.428 41.459 1.00 24.62 1032 GLY B CA 1
ATOM 11028 C C . GLY B 1 228 ? 8.372 32.253 40.445 1.00 25.74 1032 GLY B C 1
ATOM 11029 O O . GLY B 1 228 ? 9.114 31.740 39.600 1.00 25.45 1032 GLY B O 1
ATOM 11033 N N . PRO B 1 229 ? 8.231 33.579 40.556 1.00 25.39 1033 PRO B N 1
ATOM 11034 C CA . PRO B 1 229 ? 8.774 34.483 39.527 1.00 27.44 1033 PRO B CA 1
ATOM 11035 C C . PRO B 1 229 ? 10.281 34.377 39.336 1.00 26.36 1033 PRO B C 1
ATOM 11036 O O . PRO B 1 229 ? 10.752 34.585 38.206 1.00 27.76 1033 PRO B O 1
ATOM 11047 N N . TRP B 1 230 ? 11.036 34.031 40.405 1.00 25.83 1034 TRP B N 1
ATOM 11048 C CA . TRP B 1 230 ? 12.495 33.893 40.327 1.00 26.63 1034 TRP B CA 1
ATOM 11049 C C . TRP B 1 230 ? 12.891 32.841 39.286 1.00 28.46 1034 TRP B C 1
ATOM 11050 O O . TRP B 1 230 ? 13.981 32.895 38.720 1.00 28.38 1034 TRP B O 1
ATOM 11071 N N . ALA B 1 231 ? 12.034 31.869 39.024 1.00 27.39 1035 ALA B N 1
ATOM 11072 C CA . ALA B 1 231 ? 12.408 30.807 38.093 1.00 30.77 1035 ALA B CA 1
ATOM 11073 C C . ALA B 1 231 ? 12.338 31.224 36.633 1.00 30.12 1035 ALA B C 1
ATOM 11074 O O . ALA B 1 231 ? 12.827 30.488 35.764 1.00 30.17 1035 ALA B O 1
ATOM 11081 N N . TRP B 1 232 ? 11.680 32.337 36.322 1.00 26.70 1036 TRP B N 1
ATOM 11082 C CA . TRP B 1 232 ? 11.377 32.602 34.918 1.00 29.14 1036 TRP B CA 1
ATOM 11083 C C . TRP B 1 232 ? 12.633 32.849 34.106 1.00 36.04 1036 TRP B C 1
ATOM 11084 O O . TRP B 1 232 ? 12.674 32.505 32.931 1.00 29.13 1036 TRP B O 1
ATOM 11105 N N . SER B 1 233 ? 13.668 33.462 34.691 1.00 31.07 1037 SER B N 1
ATOM 11106 C CA . SER B 1 233 ? 14.833 33.795 33.879 1.00 32.68 1037 SER B CA 1
ATOM 11107 C C . SER B 1 233 ? 15.550 32.540 33.380 1.00 30.74 1037 SER B C 1
ATOM 11108 O O . SER B 1 233 ? 16.012 32.505 32.228 1.00 34.66 1037 SER B O 1
ATOM 11116 N N . ASN B 1 234 ? 15.663 31.494 34.213 1.00 31.87 1038 ASN B N 1
ATOM 11117 C CA . ASN B 1 234 ? 16.295 30.279 33.710 1.00 32.99 1038 ASN B CA 1
ATOM 11118 C C . ASN B 1 234 ? 15.466 29.666 32.593 1.00 35.16 1038 ASN B C 1
ATOM 11119 O O . ASN B 1 234 ? 16.015 29.009 31.712 1.00 32.66 1038 ASN B O 1
ATOM 11130 N N . ILE B 1 235 ? 14.137 29.835 32.628 1.00 31.50 1039 ILE B N 1
ATOM 11131 C CA . ILE B 1 235 ? 13.319 29.274 31.558 1.00 34.24 1039 ILE B CA 1
ATOM 11132 C C . ILE B 1 235 ? 13.535 30.063 30.277 1.00 34.93 1039 ILE B C 1
ATOM 11133 O O . ILE B 1 235 ? 13.661 29.485 29.196 1.00 33.98 1039 ILE B O 1
ATOM 11149 N N . ASP B 1 236 ? 13.614 31.389 30.386 1.00 33.65 1040 ASP B N 1
ATOM 11150 C CA . ASP B 1 236 ? 13.948 32.233 29.241 1.00 32.64 1040 ASP B CA 1
ATOM 11151 C C . ASP B 1 236 ? 15.215 31.717 28.572 1.00 38.48 1040 ASP B C 1
ATOM 11152 O O . ASP B 1 236 ? 15.302 31.601 27.344 1.00 37.82 1040 ASP B O 1
ATOM 11161 N N . THR B 1 237 ? 16.227 31.438 29.376 1.00 32.47 1041 THR B N 1
ATOM 11162 C CA . THR B 1 237 ? 17.500 30.969 28.843 1.00 42.20 1041 THR B CA 1
ATOM 11163 C C . THR B 1 237 ? 17.333 29.658 28.087 1.00 40.83 1041 THR B C 1
ATOM 11164 O O . THR B 1 237 ? 17.997 29.439 27.073 1.00 41.70 1041 THR B O 1
ATOM 11175 N N . SER B 1 238 ? 16.470 28.765 28.579 1.00 38.29 1042 SER B N 1
ATOM 11176 C CA . SER B 1 238 ? 16.319 27.468 27.935 1.00 36.64 1042 SER B CA 1
ATOM 11177 C C . SER B 1 238 ? 15.565 27.546 26.618 1.00 40.38 1042 SER B C 1
ATOM 11178 O O . SER B 1 238 ? 15.558 26.551 25.879 1.00 43.14 1042 SER B O 1
ATOM 11186 N N . LYS B 1 239 ? 14.887 28.663 26.355 1.00 36.17 1043 LYS B N 1
ATOM 11187 C CA . LYS B 1 239 ? 14.101 28.928 25.158 1.00 38.57 1043 LYS B CA 1
ATOM 11188 C C . LYS B 1 239 ? 12.835 28.090 25.063 1.00 39.14 1043 LYS B C 1
ATOM 11189 O O . LYS B 1 239 ? 12.171 28.102 24.021 1.00 39.42 1043 LYS B O 1
ATOM 11208 N N . VAL B 1 240 ? 12.469 27.382 26.130 1.00 38.41 1044 VAL B N 1
ATOM 11209 C CA . VAL B 1 240 ? 11.144 26.796 26.196 1.00 35.98 1044 VAL B CA 1
ATOM 11210 C C . VAL B 1 240 ? 10.087 27.872 26.034 1.00 36.31 1044 VAL B C 1
ATOM 11211 O O . VAL B 1 240 ? 10.158 28.948 26.641 1.00 34.91 1044 VAL B O 1
ATOM 11224 N N . ASN B 1 241 ? 9.087 27.588 25.207 1.00 35.53 1045 ASN B N 1
ATOM 11225 C CA . ASN B 1 241 ? 7.955 28.484 24.974 1.00 31.48 1045 ASN B CA 1
ATOM 11226 C C . ASN B 1 241 ? 6.937 28.223 26.078 1.00 39.10 1045 ASN B C 1
ATOM 11227 O O . ASN B 1 241 ? 6.229 27.212 26.056 1.00 35.08 1045 ASN B O 1
ATOM 11238 N N . TYR B 1 242 ? 6.906 29.102 27.091 1.00 35.34 1046 TYR B N 1
ATOM 11239 C CA . TYR B 1 242 ? 6.171 28.810 28.310 1.00 27.55 1046 TYR B CA 1
ATOM 11240 C C . TYR B 1 242 ? 5.121 29.867 28.579 1.00 27.36 1046 TYR B C 1
ATOM 11241 O O . TYR B 1 242 ? 5.211 31.013 28.133 1.00 29.49 1046 TYR B O 1
ATOM 11259 N N . GLY B 1 243 ? 4.119 29.447 29.330 1.00 27.21 1047 GLY B N 1
ATOM 11260 C CA . GLY B 1 243 ? 3.105 30.320 29.879 1.00 24.17 1047 GLY B CA 1
ATOM 11261 C C . GLY B 1 243 ? 3.019 30.205 31.394 1.00 27.67 1047 GLY B C 1
ATOM 11262 O O . GLY B 1 243 ? 3.369 29.179 31.978 1.00 27.77 1047 GLY B O 1
ATOM 11266 N N . VAL B 1 244 ? 2.514 31.257 32.023 1.00 26.79 1048 VAL B N 1
ATOM 11267 C CA . VAL B 1 244 ? 2.377 31.346 33.463 1.00 28.75 1048 VAL B CA 1
ATOM 11268 C C . VAL B 1 244 ? 0.902 31.589 33.696 1.00 27.99 1048 VAL B C 1
ATOM 11269 O O . VAL B 1 244 ? 0.318 32.499 33.093 1.00 29.08 1048 VAL B O 1
ATOM 11282 N N . THR B 1 245 ? 0.270 30.725 34.487 1.00 30.84 1049 THR B N 1
ATOM 11283 C CA . THR B 1 245 ? -1.181 30.778 34.592 1.00 28.67 1049 THR B CA 1
ATOM 11284 C C . THR B 1 245 ? -1.629 30.409 36.005 1.00 27.19 1049 THR B C 1
ATOM 11285 O O . THR B 1 245 ? -0.808 30.114 36.880 1.00 30.81 1049 THR B O 1
ATOM 11296 N N . VAL B 1 246 ? -2.955 30.392 36.195 1.00 29.09 1050 VAL B N 1
ATOM 11297 C CA . VAL B 1 246 ? -3.586 30.061 37.467 1.00 30.36 1050 VAL B CA 1
ATOM 11298 C C . VAL B 1 246 ? -3.303 28.608 37.838 1.00 26.39 1050 VAL B C 1
ATOM 11299 O O . VAL B 1 246 ? -3.274 27.724 36.971 1.00 28.84 1050 VAL B O 1
ATOM 11312 N N . LEU B 1 247 ? -3.071 28.359 39.135 1.00 29.02 1051 LEU B N 1
ATOM 11313 C CA . LEU B 1 247 ? -2.827 26.996 39.599 1.00 25.43 1051 LEU B CA 1
ATOM 11314 C C . LEU B 1 247 ? -4.067 26.133 39.343 1.00 30.07 1051 LEU B C 1
ATOM 11315 O O . LEU B 1 247 ? -5.193 26.644 39.317 1.00 30.29 1051 LEU B O 1
ATOM 11331 N N . PRO B 1 248 ? -3.894 24.821 39.146 1.00 27.94 1052 PRO B N 1
ATOM 11332 C CA . PRO B 1 248 ? -5.079 23.973 38.955 1.00 30.23 1052 PRO B CA 1
ATOM 11333 C C . PRO B 1 248 ? -5.974 24.031 40.182 1.00 29.88 1052 PRO B C 1
ATOM 11334 O O . PRO B 1 248 ? -5.496 24.200 41.310 1.00 31.23 1052 PRO B O 1
ATOM 11345 N N . THR B 1 249 ? -7.280 23.890 39.944 1.00 31.19 1053 THR B N 1
ATOM 11346 C CA . THR B 1 249 ? -8.239 23.735 41.019 1.00 26.90 1053 THR B CA 1
ATOM 11347 C C . THR B 1 249 ? -8.228 22.285 41.486 1.00 28.53 1053 THR B C 1
ATOM 11348 O O . THR B 1 249 ? -7.780 21.384 40.774 1.00 26.89 1053 THR B O 1
ATOM 11359 N N . PHE B 1 250 ? -8.764 22.060 42.678 1.00 25.60 1054 PHE B N 1
ATOM 11360 C CA . PHE B 1 250 ? -8.964 20.718 43.216 1.00 28.61 1054 PHE B CA 1
ATOM 11361 C C . PHE B 1 250 ? -10.320 20.707 43.885 1.00 27.86 1054 PHE B C 1
ATOM 11362 O O . PHE B 1 250 ? -10.647 21.644 44.624 1.00 27.51 1054 PHE B O 1
ATOM 11379 N N . LYS B 1 251 ? -11.124 19.682 43.588 1.00 29.76 1055 LYS B N 1
ATOM 11380 C CA . LYS B 1 251 ? -12.512 19.639 44.057 1.00 29.09 1055 LYS B CA 1
ATOM 11381 C C . LYS B 1 251 ? -13.226 20.958 43.780 1.00 30.61 1055 LYS B C 1
ATOM 11382 O O . LYS B 1 251 ? -13.980 21.471 44.611 1.00 27.98 1055 LYS B O 1
ATOM 11401 N N . GLY B 1 252 ? -12.947 21.513 42.605 1.00 27.19 1056 GLY B N 1
ATOM 11402 C CA . GLY B 1 252 ? -13.631 22.711 42.146 1.00 26.89 1056 GLY B CA 1
ATOM 11403 C C . GLY B 1 252 ? -13.218 23.988 42.820 1.00 35.02 1056 GLY B C 1
ATOM 11404 O O . GLY B 1 252 ? -13.879 25.021 42.605 1.00 31.28 1056 GLY B O 1
ATOM 11408 N N . GLN B 1 253 ? -12.206 23.942 43.682 1.00 28.90 1057 GLN B N 1
ATOM 11409 C CA . GLN B 1 253 ? -11.764 25.064 44.486 1.00 28.53 1057 GLN B CA 1
ATOM 11410 C C . GLN B 1 253 ? -10.335 25.455 44.141 1.00 27.83 1057 GLN B C 1
ATOM 11411 O O . GLN B 1 253 ? -9.519 24.611 43.759 1.00 26.67 1057 GLN B O 1
ATOM 11425 N N . PRO B 1 254 ? -10.015 26.741 44.240 1.00 32.51 1058 PRO B N 1
ATOM 11426 C CA . PRO B 1 254 ? -8.672 27.191 43.850 1.00 31.55 1058 PRO B CA 1
ATOM 11427 C C . PRO B 1 254 ? -7.575 26.619 44.765 1.00 27.47 1058 PRO B C 1
ATOM 11428 O O . PRO B 1 254 ? -7.774 26.401 45.959 1.00 28.19 1058 PRO B O 1
ATOM 11439 N N . SER B 1 255 ? -6.431 26.306 44.174 1.00 26.62 1059 SER B N 1
ATOM 11440 C CA . SER B 1 255 ? -5.236 26.112 44.964 1.00 28.30 1059 SER B CA 1
ATOM 11441 C C . SER B 1 255 ? -4.855 27.445 45.606 1.00 26.75 1059 SER B C 1
ATOM 11442 O O . SER B 1 255 ? -4.855 28.480 44.950 1.00 38.88 1059 SER B O 1
ATOM 11450 N N . LYS B 1 256 ? -4.475 27.411 46.876 1.00 32.01 1060 LYS B N 1
ATOM 11451 C CA . LYS B 1 256 ? -4.296 28.633 47.657 1.00 29.99 1060 LYS B CA 1
ATOM 11452 C C . LYS B 1 256 ? -2.819 28.790 48.020 1.00 32.55 1060 LYS B C 1
ATOM 11453 O O . LYS B 1 256 ? -2.374 28.256 49.037 1.00 30.98 1060 LYS B O 1
ATOM 11472 N N . PRO B 1 257 ? -2.015 29.461 47.201 1.00 28.02 1061 PRO B N 1
ATOM 11473 C CA . PRO B 1 257 ? -0.583 29.583 47.518 1.00 29.08 1061 PRO B CA 1
ATOM 11474 C C . PRO B 1 257 ? -0.377 30.461 48.735 1.00 28.47 1061 PRO B C 1
ATOM 11475 O O . PRO B 1 257 ? -1.180 31.337 49.037 1.00 31.41 1061 PRO B O 1
ATOM 11486 N N . PHE B 1 258 ? 0.672 30.167 49.482 1.00 26.26 1062 PHE B N 1
ATOM 11487 C CA . PHE B 1 258 ? 1.138 31.073 50.528 1.00 25.73 1062 PHE B CA 1
ATOM 11488 C C . PHE B 1 258 ? 1.718 32.319 49.874 1.00 32.50 1062 PHE B C 1
ATOM 11489 O O . PHE B 1 258 ? 2.527 32.214 48.943 1.00 39.12 1062 PHE B O 1
ATOM 11506 N N . VAL B 1 259 ? 1.370 33.501 50.353 1.00 24.65 1063 VAL B N 1
ATOM 11507 C CA . VAL B 1 259 ? 1.895 34.721 49.742 1.00 23.88 1063 VAL B CA 1
ATOM 11508 C C . VAL B 1 259 ? 3.033 35.244 50.636 1.00 27.26 1063 VAL B C 1
ATOM 11509 O O . VAL B 1 259 ? 2.866 35.401 51.858 1.00 25.66 1063 VAL B O 1
ATOM 11522 N N . GLY B 1 260 ? 4.205 35.426 50.042 1.00 26.74 1064 GLY B N 1
ATOM 11523 C CA . GLY B 1 260 ? 5.380 35.871 50.755 1.00 29.14 1064 GLY B CA 1
ATOM 11524 C C . GLY B 1 260 ? 5.793 37.275 50.275 1.00 26.72 1064 GLY B C 1
ATOM 11525 O O . GLY B 1 260 ? 5.637 37.592 49.100 1.00 28.42 1064 GLY B O 1
ATOM 11529 N N . VAL B 1 261 ? 6.254 38.067 51.218 1.00 26.76 1065 VAL B N 1
ATOM 11530 C CA . VAL B 1 261 ? 6.871 39.346 50.906 1.00 24.20 1065 VAL B CA 1
ATOM 11531 C C . VAL B 1 261 ? 8.369 39.175 51.119 1.00 26.04 1065 VAL B C 1
ATOM 11532 O O . VAL B 1 261 ? 8.809 39.065 52.265 1.00 24.64 1065 VAL B O 1
ATOM 11545 N N . LEU B 1 262 ? 9.150 39.120 50.031 1.00 25.77 1066 LEU B N 1
ATOM 11546 C CA . LEU B 1 262 ? 10.599 39.127 50.160 1.00 24.86 1066 LEU B CA 1
ATOM 11547 C C . LEU B 1 262 ? 10.976 40.415 50.877 1.00 24.77 1066 LEU B C 1
ATOM 11548 O O . LEU B 1 262 ? 10.517 41.481 50.472 1.00 26.75 1066 LEU B O 1
ATOM 11564 N N . SER B 1 263 ? 11.779 40.297 51.930 1.00 26.63 1067 SER B N 1
ATOM 11565 C CA . SER B 1 263 ? 12.064 41.388 52.867 1.00 29.81 1067 SER B CA 1
ATOM 11566 C C . SER B 1 263 ? 13.538 41.410 53.239 1.00 27.16 1067 SER B C 1
ATOM 11567 O O . SER B 1 263 ? 14.216 40.380 53.259 1.00 26.20 1067 SER B O 1
ATOM 11575 N N . ALA B 1 264 ? 14.026 42.603 53.631 1.00 24.59 1068 ALA B N 1
ATOM 11576 C CA . ALA B 1 264 ? 15.422 42.785 54.001 1.00 22.97 1068 ALA B CA 1
ATOM 11577 C C . ALA B 1 264 ? 15.523 43.359 55.408 1.00 25.69 1068 ALA B C 1
ATOM 11578 O O . ALA B 1 264 ? 15.024 44.471 55.652 1.00 27.54 1068 ALA B O 1
ATOM 11585 N N . GLY B 1 265 ? 16.094 42.576 56.329 1.00 25.40 1069 GLY B N 1
ATOM 11586 C CA . GLY B 1 265 ? 16.282 43.030 57.700 1.00 26.41 1069 GLY B CA 1
ATOM 11587 C C . GLY B 1 265 ? 17.712 43.412 58.000 1.00 28.69 1069 GLY B C 1
ATOM 11588 O O . GLY B 1 265 ? 18.641 43.024 57.282 1.00 26.76 1069 GLY B O 1
ATOM 11592 N N . ILE B 1 266 ? 17.908 44.198 59.054 1.00 25.84 1070 ILE B N 1
ATOM 11593 C CA . ILE B 1 266 ? 19.231 44.637 59.463 1.00 29.16 1070 ILE B CA 1
ATOM 11594 C C . ILE B 1 266 ? 19.586 43.913 60.754 1.00 25.12 1070 ILE B C 1
ATOM 11595 O O . ILE B 1 266 ? 18.824 43.957 61.720 1.00 31.89 1070 ILE B O 1
ATOM 11611 N N . ASN B 1 267 ? 20.725 43.236 60.764 1.00 25.27 1071 ASN B N 1
ATOM 11612 C CA . ASN B 1 267 ? 21.192 42.509 61.928 1.00 27.34 1071 ASN B CA 1
ATOM 11613 C C . ASN B 1 267 ? 21.355 43.467 63.111 1.00 29.44 1071 ASN B C 1
ATOM 11614 O O . ASN B 1 267 ? 21.996 44.510 62.992 1.00 31.37 1071 ASN B O 1
ATOM 11625 N N . ALA B 1 268 ? 20.737 43.127 64.230 1.00 31.80 1072 ALA B N 1
ATOM 11626 C CA . ALA B 1 268 ? 20.859 43.936 65.444 1.00 38.01 1072 ALA B CA 1
ATOM 11627 C C . ALA B 1 268 ? 22.309 44.091 65.900 1.00 31.94 1072 ALA B C 1
ATOM 11628 O O . ALA B 1 268 ? 22.642 45.053 66.593 1.00 37.42 1072 ALA B O 1
ATOM 11635 N N . ALA B 1 269 ? 23.165 43.149 65.564 1.00 36.20 1073 ALA B N 1
ATOM 11636 C CA . ALA B 1 269 ? 24.565 43.199 65.930 1.00 33.47 1073 ALA B CA 1
ATOM 11637 C C . ALA B 1 269 ? 25.419 43.943 64.914 1.00 39.76 1073 ALA B C 1
ATOM 11638 O O . ALA B 1 269 ? 26.630 44.048 65.116 1.00 39.00 1073 ALA B O 1
ATOM 11645 N N . SER B 1 270 ? 24.826 44.475 63.857 1.00 33.04 1074 SER B N 1
ATOM 11646 C CA . SER B 1 270 ? 25.616 45.134 62.831 1.00 33.36 1074 SER B CA 1
ATOM 11647 C C . SER B 1 270 ? 26.147 46.475 63.358 1.00 31.05 1074 SER B C 1
ATOM 11648 O O . SER B 1 270 ? 25.386 47.239 63.938 1.00 30.60 1074 SER B O 1
ATOM 11656 N N . PRO B 1 271 ? 27.440 46.755 63.147 1.00 30.54 1075 PRO B N 1
ATOM 11657 C CA . PRO B 1 271 ? 27.955 48.122 63.393 1.00 33.26 1075 PRO B CA 1
ATOM 11658 C C . PRO B 1 271 ? 27.745 49.071 62.229 1.00 35.15 1075 PRO B C 1
ATOM 11659 O O . PRO B 1 271 ? 28.289 50.176 62.235 1.00 36.53 1075 PRO B O 1
ATOM 11670 N N . ASN B 1 272 ? 26.982 48.648 61.224 1.00 33.12 1076 ASN B N 1
ATOM 11671 C CA . ASN B 1 272 ? 26.813 49.369 59.969 1.00 34.24 1076 ASN B CA 1
ATOM 11672 C C . ASN B 1 272 ? 25.353 49.704 59.677 1.00 34.92 1076 ASN B C 1
ATOM 11673 O O . ASN B 1 272 ? 24.954 49.749 58.516 1.00 29.24 1076 ASN B O 1
ATOM 11684 N N . LYS B 1 273 ? 24.551 49.957 60.707 1.00 32.25 1077 LYS B N 1
ATOM 11685 C CA . LYS B 1 273 ? 23.121 50.100 60.484 1.00 29.68 1077 LYS B CA 1
ATOM 11686 C C . LYS B 1 273 ? 22.794 51.308 59.627 1.00 35.10 1077 LYS B C 1
ATOM 11687 O O . LYS B 1 273 ? 21.843 51.274 58.849 1.00 31.93 1077 LYS B O 1
ATOM 11706 N N . GLU B 1 274 ? 23.550 52.396 59.754 1.00 32.14 1078 GLU B N 1
ATOM 11707 C CA . GLU B 1 274 ? 23.266 53.544 58.918 1.00 29.02 1078 GLU B CA 1
ATOM 11708 C C . GLU B 1 274 ? 23.680 53.294 57.482 1.00 32.96 1078 GLU B C 1
ATOM 11709 O O . GLU B 1 274 ? 23.007 53.756 56.565 1.00 30.67 1078 GLU B O 1
ATOM 11721 N N . LEU B 1 275 ? 24.808 52.609 57.256 1.00 26.00 1079 LEU B N 1
ATOM 11722 C CA . LEU B 1 275 ? 25.158 52.274 55.875 1.00 31.17 1079 LEU B CA 1
ATOM 11723 C C . LEU B 1 275 ? 24.106 51.356 55.250 1.00 28.63 1079 LEU B C 1
ATOM 11724 O O . LEU B 1 275 ? 23.783 51.474 54.054 1.00 25.48 1079 LEU B O 1
ATOM 11740 N N . ALA B 1 276 ? 23.576 50.442 56.060 1.00 30.37 1080 ALA B N 1
ATOM 11741 C CA . ALA B 1 276 ? 22.583 49.482 55.597 1.00 29.31 1080 ALA B CA 1
ATOM 11742 C C . ALA B 1 276 ? 21.314 50.171 55.188 1.00 31.24 1080 ALA B C 1
ATOM 11743 O O . ALA B 1 276 ? 20.706 49.814 54.177 1.00 29.44 1080 ALA B O 1
ATOM 11750 N N . LYS B 1 277 ? 20.881 51.141 55.990 1.00 30.10 1081 LYS B N 1
ATOM 11751 C CA . LYS B 1 277 ? 19.699 51.924 55.670 1.00 26.24 1081 LYS B CA 1
ATOM 11752 C C . LYS B 1 277 ? 19.902 52.698 54.389 1.00 26.37 1081 LYS B C 1
ATOM 11753 O O . LYS B 1 277 ? 19.023 52.739 53.526 1.00 26.72 1081 LYS B O 1
ATOM 11772 N N . GLU B 1 278 ? 21.062 53.341 54.244 1.00 25.71 1082 GLU B N 1
ATOM 11773 C CA . GLU B 1 278 ? 21.352 54.097 53.040 1.00 24.72 1082 GLU B CA 1
ATOM 11774 C C . GLU B 1 278 ? 21.325 53.193 51.798 1.00 27.32 1082 GLU B C 1
ATOM 11775 O O . GLU B 1 278 ? 20.725 53.537 50.778 1.00 32.41 1082 GLU B O 1
ATOM 11787 N N . PHE B 1 279 ? 21.955 52.016 51.890 1.00 31.13 1083 PHE B N 1
ATOM 11788 C CA . PHE B 1 279 ? 21.934 51.068 50.772 1.00 28.32 1083 PHE B CA 1
ATOM 11789 C C . PHE B 1 279 ? 20.507 50.681 50.409 1.00 27.39 1083 PHE B C 1
ATOM 11790 O O . PHE B 1 279 ? 20.108 50.723 49.233 1.00 27.18 1083 PHE B O 1
ATOM 11807 N N . LEU B 1 280 ? 19.719 50.275 51.401 1.00 27.42 1084 LEU B N 1
ATOM 11808 C CA . LEU B 1 280 ? 18.396 49.721 51.108 1.00 26.72 1084 LEU B CA 1
ATOM 11809 C C . LEU B 1 280 ? 17.433 50.787 50.633 1.00 33.53 1084 LEU B C 1
ATOM 11810 O O . LEU B 1 280 ? 16.655 50.563 49.698 1.00 28.22 1084 LEU B O 1
ATOM 11826 N N . GLU B 1 281 ? 17.451 51.951 51.266 1.00 29.37 1085 GLU B N 1
ATOM 11827 C CA . GLU B 1 281 ? 16.480 52.979 50.929 1.00 27.45 1085 GLU B CA 1
ATOM 11828 C C . GLU B 1 281 ? 16.880 53.736 49.672 1.00 32.90 1085 GLU B C 1
ATOM 11829 O O . GLU B 1 281 ? 16.029 54.054 48.838 1.00 31.83 1085 GLU B O 1
ATOM 11841 N N . ASN B 1 282 ? 18.164 54.000 49.488 1.00 31.07 1086 ASN B N 1
ATOM 11842 C CA . ASN B 1 282 ? 18.568 54.914 48.434 1.00 32.84 1086 ASN B CA 1
ATOM 11843 C C . ASN B 1 282 ? 19.195 54.227 47.240 1.00 35.07 1086 ASN B C 1
ATOM 11844 O O . ASN B 1 282 ? 19.339 54.867 46.190 1.00 32.05 1086 ASN B O 1
ATOM 11855 N N . TYR B 1 283 ? 19.515 52.944 47.343 1.00 35.85 1087 TYR B N 1
ATOM 11856 C CA . TYR B 1 283 ? 20.047 52.224 46.202 1.00 30.26 1087 TYR B CA 1
ATOM 11857 C C . TYR B 1 283 ? 19.149 51.078 45.774 1.00 29.55 1087 TYR B C 1
ATOM 11858 O O . TYR B 1 283 ? 18.773 51.013 44.599 1.00 30.41 1087 TYR B O 1
ATOM 11876 N N . LEU B 1 284 ? 18.766 50.193 46.694 1.00 29.52 1088 LEU B N 1
ATOM 11877 C CA . LEU B 1 284 ? 17.977 49.036 46.270 1.00 28.85 1088 LEU B CA 1
ATOM 11878 C C . LEU B 1 284 ? 16.539 49.403 45.959 1.00 30.66 1088 LEU B C 1
ATOM 11879 O O . LEU B 1 284 ? 16.037 49.086 44.871 1.00 29.34 1088 LEU B O 1
ATOM 11895 N N . LEU B 1 285 ? 15.863 50.080 46.887 1.00 29.61 1089 LEU B N 1
ATOM 11896 C CA . LEU B 1 285 ? 14.447 50.391 46.724 1.00 30.21 1089 LEU B CA 1
ATOM 11897 C C . LEU B 1 285 ? 14.278 51.640 45.856 1.00 30.22 1089 LEU B C 1
ATOM 11898 O O . LEU B 1 285 ? 13.640 52.611 46.214 1.00 31.44 1089 LEU B O 1
ATOM 11914 N N . THR B 1 286 ? 14.842 51.549 44.656 1.00 33.88 1090 THR B N 1
ATOM 11915 C CA . THR B 1 286 ? 14.679 52.518 43.587 1.00 32.26 1090 THR B CA 1
ATOM 11916 C C . THR B 1 286 ? 14.307 51.759 42.320 1.00 31.99 1090 THR B C 1
ATOM 11917 O O . THR B 1 286 ? 14.509 50.547 42.233 1.00 31.45 1090 THR B O 1
ATOM 11928 N N . ASP B 1 287 ? 13.805 52.481 41.302 1.00 31.50 1091 ASP B N 1
ATOM 11929 C CA . ASP B 1 287 ? 13.516 51.829 40.026 1.00 34.21 1091 ASP B CA 1
ATOM 11930 C C . ASP B 1 287 ? 14.775 51.164 39.477 1.00 34.57 1091 ASP B C 1
ATOM 11931 O O . ASP B 1 287 ? 14.744 49.999 39.045 1.00 32.39 1091 ASP B O 1
ATOM 11940 N N . GLU B 1 288 ? 15.917 51.848 39.562 1.00 32.97 1092 GLU B N 1
ATOM 11941 C CA . GLU B 1 288 ? 17.142 51.303 38.983 1.00 34.59 1092 GLU B CA 1
ATOM 11942 C C . GLU B 1 288 ? 17.678 50.132 39.799 1.00 30.09 1092 GLU B C 1
ATOM 11943 O O . GLU B 1 288 ? 18.246 49.192 39.230 1.00 30.59 1092 GLU B O 1
ATOM 11955 N N . GLY B 1 289 ? 17.511 50.178 41.122 1.00 30.86 1093 GLY B N 1
ATOM 11956 C CA . GLY B 1 289 ? 17.954 49.079 41.964 1.00 33.68 1093 GLY B CA 1
ATOM 11957 C C . GLY B 1 289 ? 17.112 47.831 41.777 1.00 28.30 1093 GLY B C 1
ATOM 11958 O O . GLY B 1 289 ? 17.639 46.739 41.576 1.00 28.40 1093 GLY B O 1
ATOM 11962 N N . LEU B 1 290 ? 15.793 47.972 41.848 1.00 28.13 1094 LEU B N 1
ATOM 11963 C CA . LEU B 1 290 ? 14.940 46.809 41.652 1.00 29.63 1094 LEU B CA 1
ATOM 11964 C C . LEU B 1 290 ? 15.080 46.244 40.236 1.00 29.59 1094 LEU B C 1
ATOM 11965 O O . LEU B 1 290 ? 15.033 45.032 40.051 1.00 30.47 1094 LEU B O 1
ATOM 11981 N N . GLU B 1 291 ? 15.301 47.106 39.233 1.00 32.54 1095 GLU B N 1
ATOM 11982 C CA . GLU B 1 291 ? 15.489 46.623 37.863 1.00 34.07 1095 GLU B CA 1
ATOM 11983 C C . GLU B 1 291 ? 16.703 45.713 37.743 1.00 36.14 1095 GLU B C 1
ATOM 11984 O O . GLU B 1 291 ? 16.650 44.656 37.093 1.00 28.60 1095 GLU B O 1
ATOM 11996 N N . ALA B 1 292 ? 17.786 46.071 38.421 1.00 33.65 1096 ALA B N 1
ATOM 11997 C CA . ALA B 1 292 ? 19.004 45.279 38.336 1.00 32.09 1096 ALA B CA 1
ATOM 11998 C C . ALA B 1 292 ? 18.834 43.890 38.941 1.00 36.93 1096 ALA B C 1
ATOM 11999 O O . ALA B 1 292 ? 19.421 42.918 38.441 1.00 31.96 1096 ALA B O 1
ATOM 12006 N N . VAL B 1 293 ? 18.102 43.794 40.053 1.00 30.22 1097 VAL B N 1
ATOM 12007 C CA . VAL B 1 293 ? 17.828 42.498 40.665 1.00 30.95 1097 VAL B CA 1
ATOM 12008 C C . VAL B 1 293 ? 16.839 41.711 39.786 1.00 29.53 1097 VAL B C 1
ATOM 12009 O O . VAL B 1 293 ? 17.040 40.523 39.501 1.00 31.47 1097 VAL B O 1
ATOM 12022 N N . ASN B 1 294 ? 15.792 42.383 39.311 1.00 25.32 1098 ASN B N 1
ATOM 12023 C CA . ASN B 1 294 ? 14.728 41.760 38.532 1.00 27.92 1098 ASN B CA 1
ATOM 12024 C C . ASN B 1 294 ? 15.243 41.224 37.202 1.00 32.61 1098 ASN B C 1
ATOM 12025 O O . ASN B 1 294 ? 14.841 40.131 36.780 1.00 31.23 1098 ASN B O 1
ATOM 12036 N N . LYS B 1 295 ? 16.155 41.935 36.544 1.00 34.55 1099 LYS B N 1
ATOM 12037 C CA . LYS B 1 295 ? 16.719 41.431 35.289 1.00 31.72 1099 LYS B CA 1
ATOM 12038 C C . LYS B 1 295 ? 17.500 40.154 35.524 1.00 38.01 1099 LYS B C 1
ATOM 12039 O O . LYS B 1 295 ? 17.566 39.289 34.648 1.00 42.11 1099 LYS B O 1
ATOM 12043 N N . ASP B 1 296 ? 18.066 39.991 36.724 1.00 31.72 1100 ASP B N 1
ATOM 12044 C CA . ASP B 1 296 ? 18.792 38.776 37.070 1.00 35.31 1100 ASP B CA 1
ATOM 12045 C C . ASP B 1 296 ? 17.822 37.623 37.310 1.00 39.30 1100 ASP B C 1
ATOM 12046 O O . ASP B 1 296 ? 17.858 36.615 36.593 1.00 34.72 1100 ASP B O 1
ATOM 12055 N N . LYS B 1 297 ? 16.928 37.770 38.303 1.00 32.37 1101 LYS B N 1
ATOM 12056 C CA . LYS B 1 297 ? 15.865 36.832 38.630 1.00 31.59 1101 LYS B CA 1
ATOM 12057 C C . LYS B 1 297 ? 14.637 37.645 38.980 1.00 31.04 1101 LYS B C 1
ATOM 12058 O O . LYS B 1 297 ? 14.718 38.477 39.893 1.00 31.54 1101 LYS B O 1
ATOM 12077 N N . PRO B 1 298 ? 13.497 37.443 38.312 1.00 30.63 1102 PRO B N 1
ATOM 12078 C CA . PRO B 1 298 ? 12.337 38.322 38.554 1.00 26.64 1102 PRO B CA 1
ATOM 12079 C C . PRO B 1 298 ? 11.832 38.272 39.990 1.00 27.32 1102 PRO B C 1
ATOM 12080 O O . PRO B 1 298 ? 11.799 37.224 40.633 1.00 26.94 1102 PRO B O 1
ATOM 12091 N N . LEU B 1 299 ? 11.425 39.425 40.494 1.00 27.99 1103 LEU B N 1
ATOM 12092 C CA . LEU B 1 299 ? 11.068 39.575 41.900 1.00 27.69 1103 LEU B CA 1
ATOM 12093 C C . LEU B 1 299 ? 9.611 39.274 42.194 1.00 31.07 1103 LEU B C 1
ATOM 12094 O O . LEU B 1 299 ? 9.262 39.041 43.366 1.00 28.60 1103 LEU B O 1
ATOM 12110 N N . GLY B 1 300 ? 8.754 39.336 41.182 1.00 32.04 1104 GLY B N 1
ATOM 12111 C CA . GLY B 1 300 ? 7.326 39.288 41.405 1.00 31.30 1104 GLY B CA 1
ATOM 12112 C C . GLY B 1 300 ? 6.728 40.668 41.292 1.00 31.53 1104 GLY B C 1
ATOM 12113 O O . GLY B 1 300 ? 7.165 41.442 40.439 1.00 32.78 1104 GLY B O 1
ATOM 12117 N N . ALA B 1 301 ? 5.773 40.990 42.169 1.00 31.11 1105 ALA B N 1
ATOM 12118 C CA . ALA B 1 301 ? 5.154 42.309 42.226 1.00 29.99 1105 ALA B CA 1
ATOM 12119 C C . ALA B 1 301 ? 5.889 43.148 43.259 1.00 30.12 1105 ALA B C 1
ATOM 12120 O O . ALA B 1 301 ? 5.730 42.943 44.467 1.00 29.73 1105 ALA B O 1
ATOM 12127 N N . VAL B 1 302 ? 6.709 44.093 42.800 1.00 28.51 1106 VAL B N 1
ATOM 12128 C CA . VAL B 1 302 ? 7.584 44.751 43.778 1.00 30.12 1106 VAL B CA 1
ATOM 12129 C C . VAL B 1 302 ? 6.774 45.664 44.690 1.00 27.99 1106 VAL B C 1
ATOM 12130 O O . VAL B 1 302 ? 5.693 46.151 44.348 1.00 35.00 1106 VAL B O 1
ATOM 12143 N N . ALA B 1 303 ? 7.350 45.941 45.870 1.00 28.43 1107 ALA B N 1
ATOM 12144 C CA . ALA B 1 303 ? 6.699 46.776 46.868 1.00 30.68 1107 ALA B CA 1
ATOM 12145 C C . ALA B 1 303 ? 6.784 48.256 46.524 1.00 26.82 1107 ALA B C 1
ATOM 12146 O O . ALA B 1 303 ? 5.964 49.041 47.016 1.00 31.20 1107 ALA B O 1
ATOM 12153 N N . LEU B 1 304 ? 7.743 48.638 45.690 1.00 29.82 1108 LEU B N 1
ATOM 12154 C CA . LEU B 1 304 ? 7.932 50.029 45.280 1.00 27.70 1108 LEU B CA 1
ATOM 12155 C C . LEU B 1 304 ? 6.908 50.421 44.221 1.00 31.74 1108 LEU B C 1
ATOM 12156 O O . LEU B 1 304 ? 6.941 49.915 43.103 1.00 31.33 1108 LEU B O 1
ATOM 12172 N N . LYS B 1 305 ? 6.033 51.366 44.552 1.00 33.09 1109 LYS B N 1
ATOM 12173 C CA . LYS B 1 305 ? 4.907 51.658 43.670 1.00 31.80 1109 LYS B CA 1
ATOM 12174 C C . LYS B 1 305 ? 5.369 52.028 42.267 1.00 32.89 1109 LYS B C 1
ATOM 12175 O O . LYS B 1 305 ? 4.797 51.569 41.274 1.00 37.36 1109 LYS B O 1
ATOM 12194 N N . SER B 1 306 ? 6.400 52.868 42.162 1.00 37.63 1110 SER B N 1
ATOM 12195 C CA . SER B 1 306 ? 6.787 53.398 40.862 1.00 30.29 1110 SER B CA 1
ATOM 12196 C C . SER B 1 306 ? 7.233 52.289 39.930 1.00 39.16 1110 SER B C 1
ATOM 12197 O O . SER B 1 306 ? 6.948 52.331 38.733 1.00 39.21 1110 SER B O 1
ATOM 12205 N N . TYR B 1 307 ? 7.981 51.310 40.447 1.00 37.76 1111 TYR B N 1
ATOM 12206 C CA . TYR B 1 307 ? 8.448 50.228 39.592 1.00 34.47 1111 TYR B CA 1
ATOM 12207 C C . TYR B 1 307 ? 7.371 49.152 39.423 1.00 37.68 1111 TYR B C 1
ATOM 12208 O O . TYR B 1 307 ? 7.278 48.534 38.355 1.00 33.90 1111 TYR B O 1
ATOM 12226 N N . GLU B 1 308 ? 6.512 48.953 40.431 1.00 37.86 1112 GLU B N 1
ATOM 12227 C CA . GLU B 1 308 ? 5.401 48.005 40.266 1.00 34.38 1112 GLU B CA 1
ATOM 12228 C C . GLU B 1 308 ? 4.480 48.456 39.129 1.00 42.29 1112 GLU B C 1
ATOM 12229 O O . GLU B 1 308 ? 4.019 47.649 38.307 1.00 36.20 1112 GLU B O 1
ATOM 12241 N N . GLU B 1 309 ? 4.231 49.764 39.051 1.00 39.76 1113 GLU B N 1
ATOM 12242 C CA . GLU B 1 309 ? 3.445 50.308 37.946 1.00 41.02 1113 GLU B CA 1
ATOM 12243 C C . GLU B 1 309 ? 4.128 50.039 36.613 1.00 35.82 1113 GLU B C 1
ATOM 12244 O O . GLU B 1 309 ? 3.470 49.693 35.626 1.00 36.83 1113 GLU B O 1
ATOM 12256 N N . GLU B 1 310 ? 5.449 50.187 36.566 1.00 36.61 1114 GLU B N 1
ATOM 12257 C CA . GLU B 1 310 ? 6.158 50.009 35.307 1.00 45.69 1114 GLU B CA 1
ATOM 12258 C C . GLU B 1 310 ? 6.036 48.575 34.817 1.00 46.75 1114 GLU B C 1
ATOM 12259 O O . GLU B 1 310 ? 5.852 48.336 33.616 1.00 41.54 1114 GLU B O 1
ATOM 12271 N N . LEU B 1 311 ? 6.155 47.605 35.736 1.00 38.80 1115 LEU B N 1
ATOM 12272 C CA . LEU B 1 311 ? 6.159 46.188 35.387 1.00 42.52 1115 LEU B CA 1
ATOM 12273 C C . LEU B 1 311 ? 4.776 45.543 35.323 1.00 40.99 1115 LEU B C 1
ATOM 12274 O O . LEU B 1 311 ? 4.669 44.364 34.961 1.00 39.65 1115 LEU B O 1
ATOM 12290 N N . ALA B 1 312 ? 3.726 46.235 35.729 1.00 41.06 1116 ALA B N 1
ATOM 12291 C CA . ALA B 1 312 ? 2.458 45.551 35.955 1.00 43.47 1116 ALA B CA 1
ATOM 12292 C C . ALA B 1 312 ? 1.868 44.959 34.681 1.00 44.74 1116 ALA B C 1
ATOM 12293 O O . ALA B 1 312 ? 1.068 44.023 34.769 1.00 38.00 1116 ALA B O 1
ATOM 12300 N N . LYS B 1 313 ? 2.264 45.463 33.511 1.00 37.69 1117 LYS B N 1
ATOM 12301 C CA . LYS B 1 313 ? 1.767 44.980 32.227 1.00 43.55 1117 LYS B CA 1
ATOM 12302 C C . LYS B 1 313 ? 2.223 43.563 31.929 1.00 47.78 1117 LYS B C 1
ATOM 12303 O O . LYS B 1 313 ? 1.730 42.960 30.972 1.00 39.70 1117 LYS B O 1
ATOM 12321 N N . ASP B 1 314 ? 3.199 43.052 32.664 1.00 40.36 1118 ASP B N 1
ATOM 12322 C CA . ASP B 1 314 ? 3.730 41.721 32.399 1.00 37.15 1118 ASP B CA 1
ATOM 12323 C C . ASP B 1 314 ? 2.647 40.699 32.706 1.00 36.22 1118 ASP B C 1
ATOM 12324 O O . ASP B 1 314 ? 2.239 40.594 33.877 1.00 32.44 1118 ASP B O 1
ATOM 12333 N N . PRO B 1 315 ? 2.160 39.928 31.712 1.00 38.02 1119 PRO B N 1
ATOM 12334 C CA . PRO B 1 315 ? 1.124 38.917 32.002 1.00 33.38 1119 PRO B CA 1
ATOM 12335 C C . PRO B 1 315 ? 1.566 37.889 33.029 1.00 33.56 1119 PRO B C 1
ATOM 12336 O O . PRO B 1 315 ? 0.706 37.306 33.701 1.00 33.17 1119 PRO B O 1
ATOM 12347 N N . ARG B 1 316 ? 2.878 37.608 33.122 1.00 28.62 1120 ARG B N 1
ATOM 12348 C CA . ARG B 1 316 ? 3.381 36.669 34.137 1.00 28.47 1120 ARG B CA 1
ATOM 12349 C C . ARG B 1 316 ? 3.187 37.225 35.545 1.00 31.70 1120 ARG B C 1
ATOM 12350 O O . ARG B 1 316 ? 2.917 36.485 36.499 1.00 29.82 1120 ARG B O 1
ATOM 12371 N N . ILE B 1 317 ? 3.360 38.533 35.710 1.00 29.75 1121 ILE B N 1
ATOM 12372 C CA . ILE B 1 317 ? 3.068 39.159 36.992 1.00 34.64 1121 ILE B CA 1
ATOM 12373 C C . ILE B 1 317 ? 1.563 39.198 37.245 1.00 33.15 1121 ILE B C 1
ATOM 12374 O O . ILE B 1 317 ? 1.100 38.981 38.380 1.00 29.96 1121 ILE B O 1
ATOM 12390 N N . ALA B 1 318 ? 0.773 39.463 36.193 1.00 36.00 1122 ALA B N 1
ATOM 12391 C CA . ALA B 1 318 ? -0.677 39.412 36.330 1.00 32.26 1122 ALA B CA 1
ATOM 12392 C C . ALA B 1 318 ? -1.127 38.042 36.834 1.00 31.85 1122 ALA B C 1
ATOM 12393 O O . ALA B 1 318 ? -1.983 37.948 37.724 1.00 29.64 1122 ALA B O 1
ATOM 12400 N N . ALA B 1 319 ? -0.544 36.976 36.289 1.00 25.54 1123 ALA B N 1
ATOM 12401 C CA . ALA B 1 319 ? -0.874 35.626 36.732 1.00 33.91 1123 ALA B CA 1
ATOM 12402 C C . ALA B 1 319 ? -0.405 35.401 38.167 1.00 32.72 1123 ALA B C 1
ATOM 12403 O O . ALA B 1 319 ? -1.126 34.810 38.981 1.00 29.56 1123 ALA B O 1
ATOM 12410 N N . THR B 1 320 ? 0.804 35.872 38.493 1.00 30.49 1124 THR B N 1
ATOM 12411 C CA . THR B 1 320 ? 1.296 35.788 39.875 1.00 27.05 1124 THR B CA 1
ATOM 12412 C C . THR B 1 320 ? 0.320 36.437 40.837 1.00 31.45 1124 THR B C 1
ATOM 12413 O O . THR B 1 320 ? -0.006 35.880 41.881 1.00 28.89 1124 THR B O 1
ATOM 12424 N N . MET B 1 321 ? -0.200 37.618 40.478 1.00 35.42 1125 MET B N 1
ATOM 12425 C CA . MET B 1 321 ? -1.125 38.297 41.372 1.00 36.39 1125 MET B CA 1
ATOM 12426 C C . MET B 1 321 ? -2.474 37.593 41.423 1.00 28.37 1125 MET B C 1
ATOM 12427 O O . MET B 1 321 ? -3.157 37.645 42.453 1.00 34.34 1125 MET B O 1
ATOM 12441 N N . GLU B 1 322 ? -2.903 36.963 40.322 1.00 28.27 1126 GLU B N 1
ATOM 12442 C CA . GLU B 1 322 ? -4.190 36.277 40.372 1.00 31.95 1126 GLU B CA 1
ATOM 12443 C C . GLU B 1 322 ? -4.115 35.102 41.331 1.00 33.66 1126 GLU B C 1
ATOM 12444 O O . GLU B 1 322 ? -5.038 34.857 42.117 1.00 31.38 1126 GLU B O 1
ATOM 12456 N N . ASN B 1 323 ? -3.009 34.363 41.296 1.00 29.22 1127 ASN B N 1
ATOM 12457 C CA . ASN B 1 323 ? -2.831 33.298 42.279 1.00 30.01 1127 ASN B CA 1
ATOM 12458 C C . ASN B 1 323 ? -2.711 33.847 43.690 1.00 29.50 1127 ASN B C 1
ATOM 12459 O O . ASN B 1 323 ? -3.275 33.283 44.641 1.00 28.03 1127 ASN B O 1
ATOM 12470 N N . ALA B 1 324 ? -1.960 34.936 43.857 1.00 26.15 1128 ALA B N 1
ATOM 12471 C CA . ALA B 1 324 ? -1.805 35.511 45.185 1.00 27.20 1128 ALA B CA 1
ATOM 12472 C C . ALA B 1 324 ? -3.146 35.917 45.783 1.00 30.15 1128 ALA B C 1
ATOM 12473 O O . ALA B 1 324 ? -3.365 35.744 46.986 1.00 32.18 1128 ALA B O 1
ATOM 12480 N N . GLN B 1 325 ? -4.056 36.486 44.972 1.00 33.19 1129 GLN B N 1
ATOM 12481 C CA . GLN B 1 325 ? -5.349 36.904 45.508 1.00 27.90 1129 GLN B CA 1
ATOM 12482 C C . GLN B 1 325 ? -6.198 35.722 45.975 1.00 31.89 1129 GLN B C 1
ATOM 12483 O O . GLN B 1 325 ? -7.095 35.898 46.798 1.00 37.84 1129 GLN B O 1
ATOM 12487 N N . LYS B 1 326 ? -5.944 34.521 45.485 1.00 30.40 1130 LYS B N 1
ATOM 12488 C CA . LYS B 1 326 ? -6.667 33.349 45.971 1.00 31.05 1130 LYS B CA 1
ATOM 12489 C C . LYS B 1 326 ? -6.021 32.752 47.216 1.00 39.83 1130 LYS B C 1
ATOM 12490 O O . LYS B 1 326 ? -6.637 31.895 47.860 1.00 37.50 1130 LYS B O 1
ATOM 12509 N N . GLY B 1 327 ? -4.805 33.159 47.560 1.00 37.87 1131 GLY B N 1
ATOM 12510 C CA . GLY B 1 327 ? -4.138 32.663 48.743 1.00 39.01 1131 GLY B CA 1
ATOM 12511 C C . GLY B 1 327 ? -4.151 33.662 49.863 1.00 44.94 1131 GLY B C 1
ATOM 12512 O O . GLY B 1 327 ? -4.867 34.689 49.822 1.00 49.81 1131 GLY B O 1
ATOM 12516 N N . GLU B 1 328 ? -3.312 33.445 50.864 1.00 43.05 1132 GLU B N 1
ATOM 12517 C CA . GLU B 1 328 ? -3.186 34.369 51.980 1.00 51.60 1132 GLU B CA 1
ATOM 12518 C C . GLU B 1 328 ? -1.723 34.668 52.272 1.00 40.03 1132 GLU B C 1
ATOM 12519 O O . GLU B 1 328 ? -0.830 33.829 52.081 1.00 36.17 1132 GLU B O 1
ATOM 12531 N N . ILE B 1 329 ? -1.508 35.902 52.708 1.00 36.41 1133 ILE B N 1
ATOM 12532 C CA . ILE B 1 329 ? -0.229 36.333 53.211 1.00 33.21 1133 ILE B CA 1
ATOM 12533 C C . ILE B 1 329 ? 0.108 35.493 54.433 1.00 33.62 1133 ILE B C 1
ATOM 12534 O O . ILE B 1 329 ? -0.724 35.295 55.322 1.00 36.04 1133 ILE B O 1
ATOM 12550 N N . MET B 1 330 ? 1.318 34.965 54.453 1.00 29.33 1134 MET B N 1
ATOM 12551 C CA . MET B 1 330 ? 1.773 34.153 55.568 1.00 28.63 1134 MET B CA 1
ATOM 12552 C C . MET B 1 330 ? 1.753 34.959 56.862 1.00 28.91 1134 MET B C 1
ATOM 12553 O O . MET B 1 330 ? 1.986 36.165 56.840 1.00 26.20 1134 MET B O 1
ATOM 12567 N N . PRO B 1 331 ? 1.482 34.319 58.001 1.00 33.88 1135 PRO B N 1
ATOM 12568 C CA . PRO B 1 331 ? 1.766 34.964 59.287 1.00 30.35 1135 PRO B CA 1
ATOM 12569 C C . PRO B 1 331 ? 3.265 35.125 59.446 1.00 31.65 1135 PRO B C 1
ATOM 12570 O O . PRO B 1 331 ? 4.065 34.488 58.752 1.00 29.33 1135 PRO B O 1
ATOM 12581 N N . ASN B 1 332 ? 3.646 36.008 60.368 1.00 32.00 1136 ASN B N 1
ATOM 12582 C CA . ASN B 1 332 ? 5.038 36.157 60.755 1.00 28.79 1136 ASN B CA 1
ATOM 12583 C C . ASN B 1 332 ? 5.262 35.835 62.224 1.00 31.29 1136 ASN B C 1
ATOM 12584 O O . ASN B 1 332 ? 6.291 36.196 62.780 1.00 33.76 1136 ASN B O 1
ATOM 12595 N N . ILE B 1 333 ? 4.340 35.134 62.859 1.00 28.02 1137 ILE B N 1
ATOM 12596 C CA . ILE B 1 333 ? 4.472 34.792 64.270 1.00 28.35 1137 ILE B CA 1
ATOM 12597 C C . ILE B 1 333 ? 5.726 33.959 64.506 1.00 32.15 1137 ILE B C 1
ATOM 12598 O O . ILE B 1 333 ? 6.219 33.290 63.592 1.00 27.76 1137 ILE B O 1
ATOM 12614 N N . PRO B 1 334 ? 6.312 34.008 65.698 1.00 30.86 1138 PRO B N 1
ATOM 12615 C CA . PRO B 1 334 ? 7.593 33.308 65.909 1.00 28.78 1138 PRO B CA 1
ATOM 12616 C C . PRO B 1 334 ? 7.492 31.819 65.813 1.00 34.91 1138 PRO B C 1
ATOM 12617 O O . PRO B 1 334 ? 8.514 31.160 65.603 1.00 42.76 1138 PRO B O 1
ATOM 12628 N N . GLN B 1 335 ? 6.291 31.262 65.926 1.00 33.13 1139 GLN B N 1
ATOM 12629 C CA . GLN B 1 335 ? 6.076 29.830 65.785 1.00 33.82 1139 GLN B CA 1
ATOM 12630 C C . GLN B 1 335 ? 6.164 29.331 64.350 1.00 31.84 1139 GLN B C 1
ATOM 12631 O O . GLN B 1 335 ? 6.116 28.120 64.138 1.00 33.76 1139 GLN B O 1
ATOM 12645 N N . MET B 1 336 ? 6.273 30.210 63.355 1.00 28.49 1140 MET B N 1
ATOM 12646 C CA . MET B 1 336 ? 6.197 29.731 61.977 1.00 29.68 1140 MET B CA 1
ATOM 12647 C C . MET B 1 336 ? 7.270 28.678 61.687 1.00 28.32 1140 MET B C 1
ATOM 12648 O O . MET B 1 336 ? 7.023 27.714 60.957 1.00 27.74 1140 MET B O 1
ATOM 12662 N N . SER B 1 337 ? 8.458 28.823 62.280 1.00 29.11 1141 SER B N 1
ATOM 12663 C CA A SER B 1 337 ? 9.528 27.852 62.064 0.24 29.80 1141 SER B CA 1
ATOM 12664 C CA B SER B 1 337 ? 9.523 27.851 62.050 0.76 29.72 1141 SER B CA 1
ATOM 12665 C C . SER B 1 337 ? 9.098 26.450 62.482 1.00 33.43 1141 SER B C 1
ATOM 12666 O O . SER B 1 337 ? 9.401 25.456 61.792 1.00 30.59 1141 SER B O 1
ATOM 12681 N N . ALA B 1 338 ? 8.417 26.343 63.621 1.00 28.41 1142 ALA B N 1
ATOM 12682 C CA . ALA B 1 338 ? 7.966 25.043 64.103 1.00 30.85 1142 ALA B CA 1
ATOM 12683 C C . ALA B 1 338 ? 6.814 24.508 63.271 1.00 30.24 1142 ALA B C 1
ATOM 12684 O O . ALA B 1 338 ? 6.721 23.290 63.057 1.00 28.60 1142 ALA B O 1
ATOM 12691 N N . PHE B 1 339 ? 5.907 25.394 62.831 1.00 27.69 1143 PHE B N 1
ATOM 12692 C CA . PHE B 1 339 ? 4.835 25.003 61.913 1.00 28.17 1143 PHE B CA 1
ATOM 12693 C C . PHE B 1 339 ? 5.407 24.383 60.641 1.00 23.68 1143 PHE B C 1
ATOM 12694 O O . PHE B 1 339 ? 4.947 23.339 60.175 1.00 25.52 1143 PHE B O 1
ATOM 12711 N N . TRP B 1 340 ? 6.394 25.037 60.033 1.00 26.15 1144 TRP B N 1
ATOM 12712 C CA . TRP B 1 340 ? 6.969 24.499 58.805 1.00 25.24 1144 TRP B CA 1
ATOM 12713 C C . TRP B 1 340 ? 7.639 23.157 59.061 1.00 32.38 1144 TRP B C 1
ATOM 12714 O O . TRP B 1 340 ? 7.532 22.229 58.236 1.00 26.51 1144 TRP B O 1
ATOM 12735 N N . TYR B 1 341 ? 8.359 23.042 60.198 1.00 27.94 1145 TYR B N 1
ATOM 12736 C CA . TYR B 1 341 ? 8.945 21.762 60.580 1.00 27.75 1145 TYR B CA 1
ATOM 12737 C C . TYR B 1 341 ? 7.885 20.681 60.547 1.00 23.52 1145 TYR B C 1
ATOM 12738 O O . TYR B 1 341 ? 8.097 19.596 59.999 1.00 28.57 1145 TYR B O 1
ATOM 12756 N N . ALA B 1 342 ? 6.733 20.969 61.162 1.00 32.46 1146 ALA B N 1
ATOM 12757 C CA . ALA B 1 342 ? 5.722 19.936 61.317 1.00 28.70 1146 ALA B CA 1
ATOM 12758 C C . ALA B 1 342 ? 5.089 19.560 59.980 1.00 29.76 1146 ALA B C 1
ATOM 12759 O O . ALA B 1 342 ? 4.902 18.369 59.704 1.00 27.66 1146 ALA B O 1
ATOM 12766 N N . VAL B 1 343 ? 4.759 20.550 59.134 1.00 24.13 1147 VAL B N 1
ATOM 12767 C CA . VAL B 1 343 ? 4.124 20.253 57.860 1.00 24.19 1147 VAL B CA 1
ATOM 12768 C C . VAL B 1 343 ? 5.113 19.687 56.864 1.00 26.68 1147 VAL B C 1
ATOM 12769 O O . VAL B 1 343 ? 4.767 18.822 56.047 1.00 26.52 1147 VAL B O 1
ATOM 12782 N N A ARG B 1 344 ? 6.358 20.157 56.904 0.66 25.86 1148 ARG B N 1
ATOM 12783 N N B ARG B 1 344 ? 6.370 20.136 56.920 0.34 26.00 1148 ARG B N 1
ATOM 12784 C CA A ARG B 1 344 ? 7.371 19.546 56.050 0.66 25.14 1148 ARG B CA 1
ATOM 12785 C CA B ARG B 1 344 ? 7.367 19.543 56.035 0.34 25.37 1148 ARG B CA 1
ATOM 12786 C C A ARG B 1 344 ? 7.479 18.045 56.316 0.66 29.74 1148 ARG B C 1
ATOM 12787 C C B ARG B 1 344 ? 7.534 18.051 56.315 0.34 29.62 1148 ARG B C 1
ATOM 12788 O O A ARG B 1 344 ? 7.432 17.223 55.383 0.66 25.34 1148 ARG B O 1
ATOM 12789 O O B ARG B 1 344 ? 7.617 17.237 55.381 0.34 25.78 1148 ARG B O 1
ATOM 12830 N N . THR B 1 345 ? 7.594 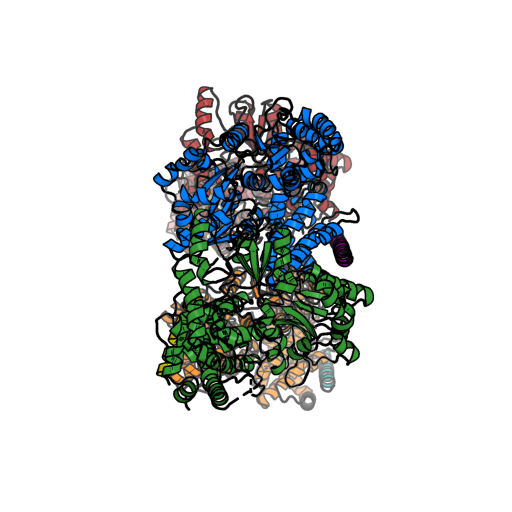17.677 57.594 1.00 29.97 1149 THR B N 1
ATOM 12831 C CA . THR B 1 345 ? 7.687 16.273 57.970 1.00 28.45 1149 THR B CA 1
ATOM 12832 C C . THR B 1 345 ? 6.447 15.498 57.536 1.00 25.85 1149 THR B C 1
ATOM 12833 O O . THR B 1 345 ? 6.550 14.385 57.025 1.00 28.04 1149 THR B O 1
ATOM 12845 N N . ALA B 1 346 ? 5.267 16.055 57.753 1.00 23.58 1150 ALA B N 1
ATOM 12846 C CA . ALA B 1 346 ? 4.050 15.337 57.418 1.00 24.05 1150 ALA B CA 1
ATOM 12847 C C . ALA B 1 346 ? 3.990 14.995 55.932 1.00 31.70 1150 ALA B C 1
ATOM 12848 O O . ALA B 1 346 ? 3.671 13.857 55.572 1.00 25.32 1150 ALA B O 1
ATOM 12855 N N . VAL B 1 347 ? 4.263 15.961 55.042 1.00 27.36 1151 VAL B N 1
ATOM 12856 C CA . VAL B 1 347 ? 4.107 15.668 53.615 1.00 24.21 1151 VAL B CA 1
ATOM 12857 C C . VAL B 1 347 ? 5.149 14.645 53.166 1.00 27.41 1151 VAL B C 1
ATOM 12858 O O . VAL B 1 347 ? 4.871 13.732 52.364 1.00 25.62 1151 VAL B O 1
ATOM 12871 N N . ILE B 1 348 ? 6.384 14.804 53.657 1.00 27.59 1152 ILE B N 1
ATOM 12872 C CA . ILE B 1 348 ? 7.489 13.890 53.345 1.00 26.68 1152 ILE B CA 1
ATOM 12873 C C . ILE B 1 348 ? 7.170 12.478 53.832 1.00 27.42 1152 ILE B C 1
ATOM 12874 O O . ILE B 1 348 ? 7.353 11.476 53.115 1.00 27.01 1152 ILE B O 1
ATOM 12890 N N . ASN B 1 349 ? 6.611 12.378 55.024 1.00 25.22 1153 ASN B N 1
ATOM 12891 C CA . ASN B 1 349 ? 6.259 11.060 55.520 1.00 27.47 1153 ASN B CA 1
ATOM 12892 C C . ASN B 1 349 ? 5.126 10.435 54.705 1.00 28.33 1153 ASN B C 1
ATOM 12893 O O . ASN B 1 349 ? 5.133 9.228 54.459 1.00 27.13 1153 ASN B O 1
ATOM 12903 N N . ALA B 1 350 ? 4.114 11.216 54.355 1.00 25.38 1154 ALA B N 1
ATOM 12904 C CA . ALA B 1 350 ? 2.990 10.682 53.585 1.00 24.88 1154 ALA B CA 1
ATOM 12905 C C . ALA B 1 350 ? 3.405 10.316 52.172 1.00 30.79 1154 ALA B C 1
ATOM 12906 O O . ALA B 1 350 ? 3.003 9.260 51.647 1.00 29.41 1154 ALA B O 1
ATOM 12913 N N . ALA B 1 351 ? 4.225 11.160 51.546 1.00 25.70 1155 ALA B N 1
ATOM 12914 C CA . ALA B 1 351 ? 4.611 10.925 50.159 1.00 29.53 1155 ALA B CA 1
ATOM 12915 C C . ALA B 1 351 ? 5.497 9.701 50.024 1.00 32.05 1155 ALA B C 1
ATOM 12916 O O . ALA B 1 351 ? 5.460 9.011 48.988 1.00 25.57 1155 ALA B O 1
ATOM 12923 N N . SER B 1 352 ? 6.313 9.421 51.041 1.00 25.46 1156 SER B N 1
ATOM 12924 C CA . SER B 1 352 ? 7.201 8.274 50.996 1.00 25.57 1156 SER B CA 1
ATOM 12925 C C . SER B 1 352 ? 6.555 6.998 51.506 1.00 25.02 1156 SER B C 1
ATOM 12926 O O . SER B 1 352 ? 7.137 5.925 51.333 1.00 27.81 1156 SER B O 1
ATOM 12934 N N . GLY B 1 353 ? 5.394 7.089 52.144 1.00 23.73 1157 GLY B N 1
ATOM 12935 C CA . GLY B 1 353 ? 4.782 5.948 52.779 1.00 24.71 1157 GLY B CA 1
ATOM 12936 C C . GLY B 1 353 ? 5.270 5.613 54.184 1.00 28.15 1157 GLY B C 1
ATOM 12937 O O . GLY B 1 353 ? 4.801 4.625 54.753 1.00 25.36 1157 GLY B O 1
ATOM 12941 N N . ARG B 1 354 ? 6.151 6.421 54.797 1.00 24.43 1158 ARG B N 1
ATOM 12942 C CA . ARG B 1 354 ? 6.533 6.117 56.173 1.00 24.64 1158 ARG B CA 1
ATOM 12943 C C . ARG B 1 354 ? 5.335 6.194 57.099 1.00 25.92 1158 ARG B C 1
ATOM 12944 O O . ARG B 1 354 ? 5.291 5.477 58.112 1.00 26.86 1158 ARG B O 1
ATOM 12965 N N . GLN B 1 355 ? 4.360 7.052 56.768 1.00 25.95 1159 GLN B N 1
ATOM 12966 C CA . GLN B 1 355 ? 3.088 7.169 57.468 1.00 27.62 1159 GLN B CA 1
ATOM 12967 C C . GLN B 1 355 ? 1.951 7.153 56.464 1.00 29.28 1159 GLN B C 1
ATOM 12968 O O . GLN B 1 355 ? 2.142 7.511 55.307 1.00 25.70 1159 GLN B O 1
ATOM 12982 N N . THR B 1 356 ? 0.746 6.792 56.915 1.00 26.71 1160 THR B N 1
ATOM 12983 C CA . THR B 1 356 ? -0.408 7.076 56.090 1.00 24.98 1160 THR B CA 1
ATOM 12984 C C . THR B 1 356 ? -0.700 8.573 56.127 1.00 31.25 1160 THR B C 1
ATOM 12985 O O . THR B 1 356 ? -0.230 9.295 57.009 1.00 27.05 1160 THR B O 1
ATOM 12996 N N . VAL B 1 357 ? -1.572 9.023 55.204 1.00 28.74 1161 VAL B N 1
ATOM 12997 C CA . VAL B 1 357 ? -1.950 10.443 55.157 1.00 31.93 1161 VAL B CA 1
ATOM 12998 C C . VAL B 1 357 ? -2.612 10.880 56.457 1.00 31.42 1161 VAL B C 1
ATOM 12999 O O . VAL B 1 357 ? -2.299 11.943 57.000 1.00 30.07 1161 VAL B O 1
ATOM 13012 N N . ASP B 1 358 ? -3.544 10.077 56.974 1.00 32.81 1162 ASP B N 1
ATOM 13013 C CA . ASP B 1 358 ? -4.216 10.480 58.222 1.00 34.04 1162 ASP B CA 1
ATOM 13014 C C . ASP B 1 358 ? -3.234 10.583 59.383 1.00 34.16 1162 ASP B C 1
ATOM 13015 O O . ASP B 1 358 ? -3.325 11.519 60.195 1.00 30.52 1162 ASP B O 1
ATOM 13024 N N . GLU B 1 359 ? -2.320 9.616 59.507 1.00 32.59 1163 GLU B N 1
ATOM 13025 C CA . GLU B 1 359 ? -1.342 9.643 60.588 1.00 34.18 1163 GLU B CA 1
ATOM 13026 C C . GLU B 1 359 ? -0.407 10.842 60.465 1.00 31.31 1163 GLU B C 1
ATOM 13027 O O . GLU B 1 359 ? -0.078 11.511 61.458 1.00 29.96 1163 GLU B O 1
ATOM 13039 N N . ALA B 1 360 ? 0.070 11.097 59.255 1.00 29.11 1164 ALA B N 1
ATOM 13040 C CA . ALA B 1 360 ? 0.979 12.213 59.053 1.00 29.90 1164 ALA B CA 1
ATOM 13041 C C . ALA B 1 360 ? 0.314 13.531 59.444 1.00 27.20 1164 ALA B C 1
ATOM 13042 O O . ALA B 1 360 ? 0.917 14.364 60.131 1.00 29.89 1164 ALA B O 1
ATOM 13049 N N . LEU B 1 361 ? -0.942 13.732 59.033 1.00 31.52 1165 LEU B N 1
ATOM 13050 C CA . LEU B 1 361 ? -1.573 15.008 59.350 1.00 33.89 1165 LEU B CA 1
ATOM 13051 C C . LEU B 1 361 ? -1.969 15.093 60.813 1.00 33.98 1165 LEU B C 1
ATOM 13052 O O . LEU B 1 361 ? -1.922 16.173 61.402 1.00 32.82 1165 LEU B O 1
ATOM 13068 N N . LYS B 1 362 ? -2.351 13.981 61.435 1.00 38.73 1166 LYS B N 1
ATOM 13069 C CA . LYS B 1 362 ? -2.651 14.030 62.861 1.00 38.26 1166 LYS B CA 1
ATOM 13070 C C . LYS B 1 362 ? -1.414 14.366 63.684 1.00 36.93 1166 LYS B C 1
ATOM 13071 O O . LYS B 1 362 ? -1.499 15.127 64.656 1.00 39.64 1166 LYS B O 1
ATOM 13090 N N . ASP B 1 363 ? -0.250 13.873 63.274 1.00 36.53 1167 ASP B N 1
ATOM 13091 C CA . ASP B 1 363 ? 0.966 14.203 64.008 1.00 36.21 1167 ASP B CA 1
ATOM 13092 C C . ASP B 1 363 ? 1.348 15.671 63.821 1.00 39.37 1167 ASP B C 1
ATOM 13093 O O . ASP B 1 363 ? 2.027 16.254 64.678 1.00 32.70 1167 ASP B O 1
ATOM 13102 N N . ALA B 1 364 ? 1.090 16.242 62.649 1.00 36.35 1168 ALA B N 1
ATOM 13103 C CA . ALA B 1 364 ? 1.531 17.620 62.342 1.00 33.81 1168 ALA B CA 1
ATOM 13104 C C . ALA B 1 364 ? 0.784 18.585 63.243 1.00 45.50 1168 ALA B C 1
ATOM 13105 O O . ALA B 1 364 ? 1.374 19.574 63.680 1.00 53.57 1168 ALA B O 1
ATOM 13112 N N . GLN B 1 365 ? -0.490 18.300 63.537 1.00 46.90 1169 GLN B N 1
ATOM 13113 C CA . GLN B 1 365 ? -1.339 19.202 64.358 1.00 63.88 1169 GLN B CA 1
ATOM 13114 C C . GLN B 1 365 ? -0.662 19.519 65.702 1.00 65.25 1169 GLN B C 1
ATOM 13115 O O . GLN B 1 365 ? -0.710 20.706 66.092 1.00 76.21 1169 GLN B O 1
ATOM 13120 N N . THR B 1 366 ? -0.047 18.538 66.374 1.00 55.64 1170 THR B N 1
ATOM 13121 C CA . THR B 1 366 ? 0.572 18.709 67.712 1.00 55.16 1170 THR B CA 1
ATOM 13122 C C . THR B 1 366 ? 2.080 18.714 67.629 1.00 54.38 1170 THR B C 1
ATOM 13123 O O . THR B 1 366 ? 2.668 19.024 68.643 1.00 52.43 1170 THR B O 1
ATOM 13134 N N . GLY B 1 367 ? 2.684 18.308 66.512 1.00 54.56 1171 GLY B N 1
ATOM 13135 C CA . GLY B 1 367 ? 4.106 18.224 66.237 1.00 53.68 1171 GLY B CA 1
ATOM 13136 C C . GLY B 1 367 ? 4.813 19.556 66.368 1.00 48.30 1171 GLY B C 1
ATOM 13137 O O . GLY B 1 367 ? 5.870 19.637 67.008 1.00 42.83 1171 GLY B O 1
ATOM 13141 N N . SER B 1 368 ? 4.175 20.622 65.880 1.00 45.16 1172 SER B N 1
ATOM 13142 C CA . SER B 1 368 ? 4.820 21.927 65.965 1.00 33.93 1172 SER B CA 1
ATOM 13143 C C . SER B 1 368 ? 4.952 22.382 67.425 1.00 40.67 1172 SER B C 1
ATOM 13144 O O . SER B 1 368 ? 5.913 23.088 67.742 1.00 37.44 1172 SER B O 1
ATOM 13152 N N . GLU B 1 369 ? 4.030 22.016 68.301 1.00 41.63 1173 GLU B N 1
ATOM 13153 C CA . GLU B 1 369 ? 4.146 22.339 69.725 1.00 45.77 1173 GLU B CA 1
ATOM 13154 C C . GLU B 1 369 ? 5.181 21.478 70.444 1.00 41.93 1173 GLU B C 1
ATOM 13155 O O . GLU B 1 369 ? 6.044 21.975 71.171 1.00 36.20 1173 GLU B O 1
ATOM 13167 N N . LEU B 1 370 ? 5.081 20.169 70.278 1.00 42.39 1174 LEU B N 1
ATOM 13168 C CA . LEU B 1 370 ? 6.061 19.296 70.896 1.00 31.54 1174 LEU B CA 1
ATOM 13169 C C . LEU B 1 370 ? 7.452 19.645 70.421 1.00 32.94 1174 LEU B C 1
ATOM 13170 O O . LEU B 1 370 ? 8.417 19.583 71.189 1.00 39.76 1174 LEU B O 1
ATOM 13186 N N . TYR B 1 371 ? 7.597 19.997 69.149 1.00 29.20 1175 TYR B N 1
ATOM 13187 C CA . TYR B 1 371 ? 8.906 20.386 68.647 1.00 33.33 1175 TYR B CA 1
ATOM 13188 C C . TYR B 1 371 ? 9.393 21.672 69.308 1.00 37.55 1175 TYR B C 1
ATOM 13189 O O . TYR B 1 371 ? 10.571 21.812 69.648 1.00 28.76 1175 TYR B O 1
ATOM 13207 N N . ARG B 1 372 ? 8.515 22.670 69.401 1.00 41.03 1176 ARG B N 1
ATOM 13208 C CA . ARG B 1 372 ? 8.925 23.944 69.979 1.00 37.42 1176 ARG B CA 1
ATOM 13209 C C . ARG B 1 372 ? 9.372 23.764 71.425 1.00 39.49 1176 ARG B C 1
ATOM 13210 O O . ARG B 1 372 ? 10.411 24.287 71.843 1.00 32.40 1176 ARG B O 1
ATOM 13231 N N . GLN B 1 373 ? 8.578 23.036 72.205 1.00 36.01 1177 GLN B N 1
ATOM 13232 C CA . GLN B 1 373 ? 8.891 22.818 73.605 1.00 35.47 1177 GLN B CA 1
ATOM 13233 C C . GLN B 1 373 ? 10.190 22.037 73.759 1.00 41.86 1177 GLN B C 1
ATOM 13234 O O . GLN B 1 373 ? 11.021 22.362 74.606 1.00 31.58 1177 GLN B O 1
ATOM 13248 N N . SER B 1 374 ? 10.359 20.971 72.964 1.00 30.42 1178 SER B N 1
ATOM 13249 C CA . SER B 1 374 ? 11.542 20.134 73.083 1.00 32.48 1178 SER B CA 1
ATOM 13250 C C . SER B 1 374 ? 12.772 20.906 72.671 1.00 26.36 1178 SER B C 1
ATOM 13251 O O . SER B 1 374 ? 13.816 20.824 73.322 1.00 31.38 1178 SER B O 1
ATOM 13259 N N . LEU B 1 375 ? 12.664 21.663 71.585 1.00 28.69 1179 LEU B N 1
ATOM 13260 C CA . LEU B 1 375 ? 13.801 22.444 71.101 1.00 27.34 1179 LEU B CA 1
ATOM 13261 C C . LEU B 1 375 ? 14.202 23.480 72.145 1.00 30.41 1179 LEU B C 1
ATOM 13262 O O . LEU B 1 375 ? 15.379 23.783 72.321 1.00 29.50 1179 LEU B O 1
ATOM 13278 N N . GLU B 1 376 ? 13.221 24.031 72.828 1.00 29.48 1180 GLU B N 1
ATOM 13279 C CA . GLU B 1 376 ? 13.488 25.076 73.817 1.00 37.55 1180 GLU B CA 1
ATOM 13280 C C . GLU B 1 376 ? 14.311 24.531 74.969 1.00 32.41 1180 GLU B C 1
ATOM 13281 O O . GLU B 1 376 ? 15.287 25.154 75.393 1.00 35.28 1180 GLU B O 1
ATOM 13293 N N . ILE B 1 377 ? 13.900 23.377 75.491 1.00 30.74 1181 ILE B N 1
ATOM 13294 C CA . ILE B 1 377 ? 14.593 22.742 76.593 1.00 28.01 1181 ILE B CA 1
ATOM 13295 C C . ILE B 1 377 ? 15.988 22.332 76.173 1.00 31.39 1181 ILE B C 1
ATOM 13296 O O . ILE B 1 377 ? 16.960 22.589 76.874 1.00 27.39 1181 ILE B O 1
ATOM 13312 N N . ILE B 1 378 ? 16.100 21.625 75.041 1.00 30.47 1182 ILE B N 1
ATOM 13313 C CA . ILE B 1 378 ? 17.385 21.052 74.635 1.00 31.46 1182 ILE B CA 1
ATOM 13314 C C . ILE B 1 378 ? 18.350 22.144 74.199 1.00 28.40 1182 ILE B C 1
ATOM 13315 O O . ILE B 1 378 ? 19.532 22.126 74.567 1.00 30.70 1182 ILE B O 1
ATOM 13331 N N . SER B 1 379 ? 17.867 23.138 73.460 1.00 28.31 1183 SER B N 1
ATOM 13332 C CA A SER B 1 379 ? 18.756 24.218 73.041 0.60 29.16 1183 SER B CA 1
ATOM 13333 C CA B SER B 1 379 ? 18.734 24.239 73.040 0.40 29.28 1183 SER B CA 1
ATOM 13334 C C . SER B 1 379 ? 19.256 25.023 74.233 1.00 28.37 1183 SER B C 1
ATOM 13335 O O . SER B 1 379 ? 20.430 25.411 74.279 1.00 31.55 1183 SER B O 1
ATOM 13350 N N . ARG B 1 380 ? 18.391 25.292 75.208 1.00 30.12 1184 ARG B N 1
ATOM 13351 C CA . ARG B 1 380 ? 18.800 26.061 76.385 1.00 34.49 1184 ARG B CA 1
ATOM 13352 C C . ARG B 1 380 ? 19.860 25.303 77.164 1.00 30.73 1184 ARG B C 1
ATOM 13353 O O . ARG B 1 380 ? 20.858 25.880 77.596 1.00 35.07 1184 ARG B O 1
ATOM 13374 N N . TYR B 1 381 ? 19.665 23.985 77.344 1.00 33.52 1185 TYR B N 1
ATOM 13375 C CA . TYR B 1 381 ? 20.654 23.194 78.101 1.00 29.40 1185 TYR B CA 1
ATOM 13376 C C . TYR B 1 381 ? 21.990 23.135 77.365 1.00 29.04 1185 TYR B C 1
ATOM 13377 O O . TYR B 1 381 ? 23.039 23.364 77.968 1.00 30.85 1185 TYR B O 1
ATOM 13395 N N . LEU B 1 382 ? 21.991 22.872 76.055 1.00 29.80 1186 LEU B N 1
ATOM 13396 C CA . LEU B 1 382 ? 23.261 22.782 75.318 1.00 29.80 1186 LEU B CA 1
ATOM 13397 C C . LEU B 1 382 ? 24.017 24.122 75.305 1.00 33.71 1186 LEU B C 1
ATOM 13398 O O . LEU B 1 382 ? 25.244 24.190 75.399 1.00 28.53 1186 LEU B O 1
ATOM 13414 N N . ARG B 1 383 ? 23.296 25.219 75.132 1.00 33.52 1187 ARG B N 1
ATOM 13415 C CA . ARG B 1 383 ? 23.963 26.510 75.016 1.00 34.15 1187 ARG B CA 1
ATOM 13416 C C . ARG B 1 383 ? 24.493 26.978 76.365 1.00 38.05 1187 ARG B C 1
ATOM 13417 O O . ARG B 1 383 ? 25.626 27.446 76.457 1.00 40.48 1187 ARG B O 1
ATOM 13438 N N . GLU B 1 384 ? 23.718 26.823 77.437 1.00 30.63 1188 GLU B N 1
ATOM 13439 C CA . GLU B 1 384 ? 24.216 27.205 78.750 1.00 38.41 1188 GLU B CA 1
ATOM 13440 C C . GLU B 1 384 ? 25.341 26.285 79.218 1.00 43.55 1188 GLU B C 1
ATOM 13441 O O . GLU B 1 384 ? 26.294 26.740 79.846 1.00 37.36 1188 GLU B O 1
ATOM 13453 N N . GLN B 1 385 ? 25.294 25.003 78.855 1.00 39.87 1189 GLN B N 1
ATOM 13454 C CA . GLN B 1 385 ? 26.417 24.128 79.191 1.00 34.41 1189 GLN B CA 1
ATOM 13455 C C . GLN B 1 385 ? 27.686 24.578 78.495 1.00 41.21 1189 GLN B C 1
ATOM 13456 O O . GLN B 1 385 ? 28.763 24.630 79.108 1.00 37.49 1189 GLN B O 1
ATOM 13470 N N . ALA B 1 386 ? 27.576 24.953 77.224 1.00 34.94 1190 ALA B N 1
ATOM 13471 C CA . ALA B 1 386 ? 28.778 25.318 76.492 1.00 46.84 1190 ALA B CA 1
ATOM 13472 C C . ALA B 1 386 ? 29.353 26.628 76.999 1.00 48.71 1190 ALA B C 1
ATOM 13473 O O . ALA B 1 386 ? 30.576 26.804 76.999 1.00 45.92 1190 ALA B O 1
ATOM 13480 N N . THR B 1 387 ? 28.490 27.580 77.363 1.00 43.55 1191 THR B N 1
ATOM 13481 C CA . THR B 1 387 ? 28.988 28.911 77.715 1.00 50.51 1191 THR B CA 1
ATOM 13482 C C . THR B 1 387 ? 29.294 29.083 79.203 1.00 52.64 1191 THR B C 1
ATOM 13483 O O . THR B 1 387 ? 30.128 29.926 79.561 1.00 63.95 1191 THR B O 1
ATOM 13494 N N . GLY B 1 388 ? 28.691 28.284 80.073 1.00 56.32 1192 GLY B N 1
ATOM 13495 C CA . GLY B 1 388 ? 28.850 28.454 81.509 1.00 62.85 1192 GLY B CA 1
ATOM 13496 C C . GLY B 1 388 ? 27.997 29.532 82.155 1.00 62.23 1192 GLY B C 1
ATOM 13497 O O . GLY B 1 388 ? 27.957 29.611 83.390 1.00 59.50 1192 GLY B O 1
ATOM 13501 N N . ALA B 1 400 ? 6.033 26.082 82.826 1.00 45.23 1204 ALA B N 1
ATOM 13502 C CA . ALA B 1 400 ? 6.258 25.401 84.111 1.00 57.80 1204 ALA B CA 1
ATOM 13503 C C . ALA B 1 400 ? 6.653 23.922 83.966 1.00 57.71 1204 ALA B C 1
ATOM 13504 O O . ALA B 1 400 ? 7.577 23.459 84.627 1.00 54.44 1204 ALA B O 1
ATOM 13510 N N . THR B 1 401 ? 5.936 23.170 83.128 1.00 61.93 1205 THR B N 1
ATOM 13511 C CA . THR B 1 401 ? 6.490 21.908 82.647 1.00 50.98 1205 THR B CA 1
ATOM 13512 C C . THR B 1 401 ? 7.885 22.145 82.081 1.00 43.35 1205 THR B C 1
ATOM 13513 O O . THR B 1 401 ? 8.829 21.403 82.356 1.00 37.14 1205 THR B O 1
ATOM 13524 N N . SER B 1 402 ? 8.029 23.198 81.287 1.00 46.54 1206 SER B N 1
ATOM 13525 C CA . SER B 1 402 ? 9.301 23.439 80.636 1.00 39.49 1206 SER B CA 1
ATOM 13526 C C . SER B 1 402 ? 10.378 23.894 81.616 1.00 45.83 1206 SER B C 1
ATOM 13527 O O . SER B 1 402 ? 11.551 23.543 81.438 1.00 40.93 1206 SER B O 1
ATOM 13535 N N . ARG B 1 403 ? 10.008 24.670 82.645 1.00 40.50 1207 ARG B N 1
ATOM 13536 C CA . ARG B 1 403 ? 10.990 25.099 83.640 1.00 44.05 1207 ARG B CA 1
ATOM 13537 C C . ARG B 1 403 ? 11.479 23.903 84.450 1.00 42.15 1207 ARG B C 1
ATOM 13538 O O . ARG B 1 403 ? 12.687 23.744 84.664 1.00 35.20 1207 ARG B O 1
ATOM 13559 N N . LYS B 1 404 ? 10.555 23.047 84.885 1.00 36.63 1208 LYS B N 1
ATOM 13560 C CA . LYS B 1 404 ? 10.926 21.879 85.671 1.00 41.36 1208 LYS B CA 1
ATOM 13561 C C . LYS B 1 404 ? 11.750 20.896 84.850 1.00 41.49 1208 LYS B C 1
ATOM 13562 O O . LYS B 1 404 ? 12.628 20.204 85.388 1.00 38.10 1208 LYS B O 1
ATOM 13581 N N . ALA B 1 405 ? 11.443 20.782 83.554 1.00 36.49 1209 ALA B N 1
ATOM 13582 C CA . ALA B 1 405 ? 12.182 19.859 82.700 1.00 41.32 1209 ALA B CA 1
ATOM 13583 C C . ALA B 1 405 ? 13.629 20.298 82.556 1.00 32.64 1209 ALA B C 1
ATOM 13584 O O . ALA B 1 405 ? 14.544 19.489 82.646 1.00 30.52 1209 ALA B O 1
ATOM 13591 N N . LEU B 1 406 ? 13.857 21.587 82.390 1.00 33.18 1210 LEU B N 1
ATOM 13592 C CA . LEU B 1 406 ? 15.235 22.054 82.289 1.00 32.47 1210 LEU B CA 1
ATOM 13593 C C . LEU B 1 406 ? 15.955 21.898 83.619 1.00 37.02 1210 LEU B C 1
ATOM 13594 O O . LEU B 1 406 ? 17.158 21.618 83.651 1.00 31.24 1210 LEU B O 1
ATOM 13610 N N . GLU B 1 407 ? 15.251 22.109 84.731 1.00 34.46 1211 GLU B N 1
ATOM 13611 C CA . GLU B 1 407 ? 15.871 21.903 86.039 1.00 33.04 1211 GLU B CA 1
ATOM 13612 C C . GLU B 1 407 ? 16.196 20.430 86.262 1.00 34.40 1211 GLU B C 1
ATOM 13613 O O . GLU B 1 407 ? 17.235 20.089 86.836 1.00 31.93 1211 GLU B O 1
ATOM 13625 N N . THR B 1 408 ? 15.306 19.545 85.825 1.00 36.78 1212 THR B N 1
ATOM 13626 C CA . THR B 1 408 ? 15.594 18.118 85.905 1.00 32.57 1212 THR B CA 1
ATOM 13627 C C . THR B 1 408 ? 16.780 17.757 85.024 1.00 30.18 1212 THR B C 1
ATOM 13628 O O . THR B 1 408 ? 17.663 16.995 85.424 1.00 32.10 1212 THR B O 1
ATOM 13639 N N . LEU B 1 409 ? 16.801 18.280 83.808 1.00 31.45 1213 LEU B N 1
ATOM 13640 C CA . LEU B 1 409 ? 17.882 17.987 82.887 1.00 33.87 1213 LEU B CA 1
ATOM 13641 C C . LEU B 1 409 ? 19.223 18.495 83.404 1.00 35.75 1213 LEU B C 1
ATOM 13642 O O . LEU B 1 409 ? 20.236 17.795 83.276 1.00 33.25 1213 LEU B O 1
ATOM 13657 N N . ARG B 1 410 ? 19.262 19.694 84.009 1.00 31.94 1214 ARG B N 1
ATOM 13658 C CA . ARG B 1 410 ? 20.530 20.173 84.551 1.00 36.65 1214 ARG B CA 1
ATOM 13659 C C . ARG B 1 410 ? 21.061 19.254 85.644 1.00 32.54 1214 ARG B C 1
ATOM 13660 O O . ARG B 1 410 ? 22.244 18.915 85.653 1.00 37.24 1214 ARG B O 1
ATOM 13681 N N . ARG B 1 411 ? 20.173 18.767 86.514 1.00 33.55 1215 ARG B N 1
ATOM 13682 C CA . ARG B 1 411 ? 20.576 17.878 87.601 1.00 30.36 1215 ARG B CA 1
ATOM 13683 C C . ARG B 1 411 ? 21.047 16.529 87.073 1.00 32.24 1215 ARG B C 1
ATOM 13684 O O . ARG B 1 411 ? 22.132 16.056 87.431 1.00 30.88 1215 ARG B O 1
ATOM 13705 N N . VAL B 1 412 ? 20.210 15.858 86.278 1.00 34.79 1216 VAL B N 1
ATOM 13706 C CA . VAL B 1 412 ? 20.564 14.516 85.827 1.00 32.26 1216 VAL B CA 1
ATOM 13707 C C . VAL B 1 412 ? 21.701 14.580 84.823 1.00 25.98 1216 VAL B C 1
ATOM 13708 O O . VAL B 1 412 ? 22.658 13.789 84.894 1.00 29.96 1216 VAL B O 1
ATOM 13721 N N . GLY B 1 413 ? 21.625 15.537 83.889 1.00 29.27 1217 GLY B N 1
ATOM 13722 C CA . GLY B 1 413 ? 22.582 15.603 82.799 1.00 26.77 1217 GLY B CA 1
ATOM 13723 C C . GLY B 1 413 ? 23.974 16.032 83.203 1.00 27.51 1217 GLY B C 1
ATOM 13724 O O . GLY B 1 413 ? 24.958 15.574 82.625 1.00 28.16 1217 GLY B O 1
ATOM 13728 N N . ASP B 1 414 ? 24.082 16.981 84.129 1.00 28.80 1218 ASP B N 1
ATOM 13729 C CA . ASP B 1 414 ? 25.397 17.314 84.665 1.00 29.85 1218 ASP B CA 1
ATOM 13730 C C . ASP B 1 414 ? 26.012 16.103 85.350 1.00 27.31 1218 ASP B C 1
ATOM 13731 O O . ASP B 1 414 ? 27.227 15.874 85.264 1.00 29.94 1218 ASP B O 1
ATOM 13740 N N . GLY B 1 415 ? 25.176 15.312 86.028 1.00 28.09 1219 GLY B N 1
ATOM 13741 C CA . GLY B 1 415 ? 25.643 14.066 86.629 1.00 29.84 1219 GLY B CA 1
ATOM 13742 C C . GLY B 1 415 ? 26.120 13.053 85.604 1.00 31.13 1219 GLY B C 1
ATOM 13743 O O . GLY B 1 415 ? 27.185 12.442 85.762 1.00 29.65 1219 GLY B O 1
ATOM 13747 N N . VAL B 1 416 ? 25.345 12.890 84.516 1.00 29.02 1220 VAL B N 1
ATOM 13748 C CA . VAL B 1 416 ? 25.744 11.984 83.439 1.00 27.04 1220 VAL B CA 1
ATOM 13749 C C . VAL B 1 416 ? 27.112 12.364 82.906 1.00 28.36 1220 VAL B C 1
ATOM 13750 O O . VAL B 1 416 ? 27.946 11.501 82.637 1.00 28.07 1220 VAL B O 1
ATOM 13763 N N . GLN B 1 417 ? 27.334 13.655 82.658 1.00 26.27 1221 GLN B N 1
ATOM 13764 C CA . GLN B 1 417 ? 28.596 14.076 82.066 1.00 26.44 1221 GLN B CA 1
ATOM 13765 C C . GLN B 1 417 ? 29.780 13.932 83.022 1.00 36.01 1221 GLN B C 1
ATOM 13766 O O . GLN B 1 417 ? 30.919 13.881 82.554 1.00 32.31 1221 GLN B O 1
ATOM 13780 N N . ARG B 1 418 ? 29.561 14.000 84.339 1.00 33.53 1222 ARG B N 1
ATOM 13781 C CA . ARG B 1 418 ? 30.639 13.666 85.282 1.00 31.58 1222 ARG B CA 1
ATOM 13782 C C . ARG B 1 418 ? 30.875 12.159 85.303 1.00 25.96 1222 ARG B C 1
ATOM 13783 O O . ARG B 1 418 ? 31.987 11.679 85.045 1.00 29.39 1222 ARG B O 1
ATOM 13804 N N . ASN B 1 419 ? 29.822 11.394 85.574 1.00 27.12 1223 ASN B N 1
ATOM 13805 C CA . ASN B 1 419 ? 29.974 9.945 85.728 1.00 29.19 1223 ASN B CA 1
ATOM 13806 C C . ASN B 1 419 ? 30.551 9.304 84.483 1.00 33.24 1223 ASN B C 1
ATOM 13807 O O . ASN B 1 419 ? 31.255 8.298 84.577 1.00 30.90 1223 ASN B O 1
ATOM 13818 N N . HIS B 1 420 ? 30.187 9.803 83.294 1.00 30.12 1224 HIS B N 1
ATOM 13819 C CA . HIS B 1 420 ? 30.561 9.140 82.052 1.00 33.18 1224 HIS B CA 1
ATOM 13820 C C . HIS B 1 420 ? 31.515 9.971 81.231 1.00 32.03 1224 HIS B C 1
ATOM 13821 O O . HIS B 1 420 ? 31.612 9.784 80.017 1.00 29.51 1224 HIS B O 1
ATOM 13835 N N . GLU B 1 421 ? 32.236 10.876 81.886 1.00 27.38 1225 GLU B N 1
ATOM 13836 C CA . GLU B 1 421 ? 33.107 11.792 81.164 1.00 29.64 1225 GLU B CA 1
ATOM 13837 C C . GLU B 1 421 ? 34.127 11.045 80.320 1.00 28.89 1225 GLU B C 1
ATOM 13838 O O . GLU B 1 421 ? 34.390 11.403 79.161 1.00 31.35 1225 GLU B O 1
ATOM 13850 N N . THR B 1 422 ? 34.745 10.032 80.894 1.00 32.28 1226 THR B N 1
ATOM 13851 C CA . THR B 1 422 ? 35.819 9.325 80.202 1.00 33.19 1226 THR B CA 1
ATOM 13852 C C . THR B 1 422 ? 35.302 8.614 78.958 1.00 28.18 1226 THR B C 1
ATOM 13853 O O . THR B 1 422 ? 35.883 8.719 77.869 1.00 30.11 1226 THR B O 1
ATOM 13864 N N . ALA B 1 423 ? 34.178 7.916 79.074 1.00 28.25 1227 ALA B N 1
ATOM 13865 C CA . ALA B 1 423 ? 33.614 7.289 77.881 1.00 29.85 1227 ALA B CA 1
ATOM 13866 C C . ALA B 1 423 ? 33.175 8.347 76.861 1.00 29.51 1227 ALA B C 1
ATOM 13867 O O . ALA B 1 423 ? 33.394 8.192 75.654 1.00 31.33 1227 ALA B O 1
ATOM 13874 N N . PHE B 1 424 ? 32.531 9.422 77.323 1.00 28.65 1228 PHE B N 1
ATOM 13875 C CA . PHE B 1 424 ? 32.124 10.489 76.404 1.00 27.93 1228 PHE B CA 1
ATOM 13876 C C . PHE B 1 424 ? 33.329 11.060 75.646 1.00 29.79 1228 PHE B C 1
ATOM 13877 O O . PHE B 1 424 ? 33.255 11.344 74.445 1.00 28.57 1228 PHE B O 1
ATOM 13894 N N . GLN B 1 425 ? 34.438 11.297 76.353 1.00 30.21 1229 GLN B N 1
ATOM 13895 C CA . GLN B 1 425 ? 35.642 11.840 75.729 1.00 33.04 1229 GLN B CA 1
ATOM 13896 C C . GLN B 1 425 ? 36.222 10.856 74.711 1.00 35.68 1229 GLN B C 1
ATOM 13897 O O . GLN B 1 425 ? 36.683 11.256 73.634 1.00 33.41 1229 GLN B O 1
ATOM 13911 N N . GLY B 1 426 ? 36.249 9.572 75.063 1.00 36.74 1230 GLY B N 1
ATOM 13912 C CA . GLY B 1 426 ? 36.651 8.546 74.107 1.00 36.47 1230 GLY B CA 1
ATOM 13913 C C . GLY B 1 426 ? 35.788 8.539 72.854 1.00 36.82 1230 GLY B C 1
ATOM 13914 O O . GLY B 1 426 ? 36.301 8.446 71.733 1.00 36.11 1230 GLY B O 1
ATOM 13918 N N . MET B 1 427 ? 34.467 8.618 73.025 1.00 33.28 1231 MET B N 1
ATOM 13919 C CA . MET B 1 427 ? 33.593 8.682 71.857 1.00 34.47 1231 MET B CA 1
ATOM 13920 C C . MET B 1 427 ? 33.923 9.892 71.015 1.00 35.79 1231 MET B C 1
ATOM 13921 O O . MET B 1 427 ? 34.019 9.817 69.786 1.00 37.26 1231 MET B O 1
ATOM 13935 N N . LEU B 1 428 ? 34.072 11.048 71.668 1.00 34.95 1232 LEU B N 1
ATOM 13936 C CA . LEU B 1 428 ? 34.292 12.292 70.946 1.00 35.93 1232 LEU B CA 1
ATOM 13937 C C . LEU B 1 428 ? 35.610 12.243 70.204 1.00 38.09 1232 LEU B C 1
ATOM 13938 O O . LEU B 1 428 ? 35.715 12.725 69.068 1.00 42.64 1232 LEU B O 1
ATOM 13954 N N . ARG B 1 429 ? 36.622 11.653 70.823 1.00 36.61 1233 ARG B N 1
ATOM 13955 C CA . ARG B 1 429 ? 37.894 11.500 70.145 1.00 42.91 1233 ARG B CA 1
ATOM 13956 C C . ARG B 1 429 ? 37.727 10.680 68.872 1.00 39.58 1233 ARG B C 1
ATOM 13957 O O . ARG B 1 429 ? 38.244 11.051 67.815 1.00 45.26 1233 ARG B O 1
ATOM 13978 N N . LYS B 1 430 ? 37.054 9.525 68.968 1.00 39.84 1234 LYS B N 1
ATOM 13979 C CA . LYS B 1 430 ? 36.943 8.609 67.828 1.00 40.92 1234 LYS B CA 1
ATOM 13980 C C . LYS B 1 430 ? 36.039 9.175 66.737 1.00 41.01 1234 LYS B C 1
ATOM 13981 O O . LYS B 1 430 ? 36.246 8.899 65.553 1.00 43.59 1234 LYS B O 1
ATOM 13985 N N . LEU B 1 431 ? 35.027 9.956 67.119 1.00 42.25 1235 LEU B N 1
ATOM 13986 C CA . LEU B 1 431 ? 34.166 10.617 66.153 1.00 41.25 1235 LEU B CA 1
ATOM 13987 C C . LEU B 1 431 ? 34.886 11.758 65.438 1.00 45.50 1235 LEU B C 1
ATOM 13988 O O . LEU B 1 431 ? 34.515 12.116 64.315 1.00 45.80 1235 LEU B O 1
ATOM 14004 N N . ASP B 1 432 ? 35.861 12.383 66.094 1.00 43.22 1236 ASP B N 1
ATOM 14005 C CA . ASP B 1 432 ? 36.732 13.372 65.466 1.00 46.32 1236 ASP B CA 1
ATOM 14006 C C . ASP B 1 432 ? 35.914 14.480 64.805 1.00 52.97 1236 ASP B C 1
ATOM 14007 O O . ASP B 1 432 ? 35.972 14.688 63.589 1.00 50.71 1236 ASP B O 1
ATOM 14016 N N . ILE B 1 433 ? 35.143 15.191 65.622 1.00 50.57 1237 ILE B N 1
ATOM 14017 C CA . ILE B 1 433 ? 34.289 16.262 65.118 1.00 48.69 1237 ILE B CA 1
ATOM 14018 C C . ILE B 1 433 ? 35.196 17.458 64.889 1.00 51.66 1237 ILE B C 1
ATOM 14019 O O . ILE B 1 433 ? 35.647 18.098 65.840 1.00 50.92 1237 ILE B O 1
ATOM 14035 N N . LYS B 1 434 ? 35.485 17.745 63.619 1.00 55.59 1238 LYS B N 1
ATOM 14036 C CA . LYS B 1 434 ? 36.364 18.840 63.238 1.00 51.74 1238 LYS B CA 1
ATOM 14037 C C . LYS B 1 434 ? 35.649 19.998 62.551 1.00 61.64 1238 LYS B C 1
ATOM 14038 O O . LYS B 1 434 ? 36.071 21.144 62.727 1.00 62.94 1238 LYS B O 1
ATOM 14042 N N . ASN B 1 435 ? 34.563 19.747 61.812 1.00 63.95 1239 ASN B N 1
ATOM 14043 C CA . ASN B 1 435 ? 33.927 20.794 61.017 1.00 59.07 1239 ASN B CA 1
ATOM 14044 C C . ASN B 1 435 ? 32.412 20.616 60.989 1.00 53.96 1239 ASN B C 1
ATOM 14045 O O . ASN B 1 435 ? 31.851 19.741 61.650 1.00 49.99 1239 ASN B O 1
ATOM 14056 N N . GLU B 1 436 ? 31.755 21.463 60.187 1.00 55.38 1240 GLU B N 1
ATOM 14057 C CA . GLU B 1 436 ? 30.295 21.521 60.168 1.00 48.51 1240 GLU B CA 1
ATOM 14058 C C . GLU B 1 436 ? 29.658 20.244 59.628 1.00 52.04 1240 GLU B C 1
ATOM 14059 O O . GLU B 1 436 ? 28.586 19.840 60.094 1.00 48.16 1240 GLU B O 1
ATOM 14071 N N . ASP B 1 437 ? 30.277 19.586 58.650 1.00 53.51 1241 ASP B N 1
ATOM 14072 C CA . ASP B 1 437 ? 29.668 18.342 58.186 1.00 56.07 1241 ASP B CA 1
ATOM 14073 C C . ASP B 1 437 ? 29.769 17.256 59.253 1.00 52.12 1241 ASP B C 1
ATOM 14074 O O . ASP B 1 437 ? 28.862 16.419 59.372 1.00 45.56 1241 ASP B O 1
ATOM 14083 N N . ASP B 1 438 ? 30.870 17.237 60.011 1.00 47.48 1242 ASP B N 1
ATOM 14084 C CA . ASP B 1 438 ? 31.004 16.293 61.114 1.00 45.95 1242 ASP B CA 1
ATOM 14085 C C . ASP B 1 438 ? 29.860 16.437 62.110 1.00 48.16 1242 ASP B C 1
ATOM 14086 O O . ASP B 1 438 ? 29.322 15.436 62.599 1.00 44.09 1242 ASP B O 1
ATOM 14095 N N . VAL B 1 439 ? 29.477 17.674 62.425 1.00 45.25 1243 VAL B N 1
ATOM 14096 C CA . VAL B 1 439 ? 28.351 17.900 63.327 1.00 37.96 1243 VAL B CA 1
ATOM 14097 C C . VAL B 1 439 ? 27.048 17.393 62.712 1.00 44.36 1243 VAL B C 1
ATOM 14098 O O . VAL B 1 439 ? 26.206 16.804 63.405 1.00 38.68 1243 VAL B O 1
ATOM 14111 N N . LYS B 1 440 ? 26.830 17.670 61.421 1.00 42.66 1244 LYS B N 1
ATOM 14112 C CA . LYS B 1 440 ? 25.625 17.173 60.760 1.00 38.28 1244 LYS B CA 1
ATOM 14113 C C . LYS B 1 440 ? 25.551 15.654 60.842 1.00 37.73 1244 LYS B C 1
ATOM 14114 O O . LYS B 1 440 ? 24.488 15.079 61.093 1.00 37.32 1244 LYS B O 1
ATOM 14118 N N . SER B 1 441 ? 26.678 14.981 60.667 1.00 38.19 1245 SER B N 1
ATOM 14119 C CA . SER B 1 441 ? 26.684 13.532 60.654 1.00 39.06 1245 SER B CA 1
ATOM 14120 C C . SER B 1 441 ? 26.448 12.905 62.028 1.00 40.55 1245 SER B C 1
ATOM 14121 O O . SER B 1 441 ? 26.116 11.723 62.080 1.00 37.88 1245 SER B O 1
ATOM 14129 N N . LEU B 1 442 ? 26.552 13.662 63.131 1.00 34.51 1246 LEU B N 1
ATOM 14130 C CA . LEU B 1 442 ? 26.218 13.093 64.434 1.00 32.06 1246 LEU B CA 1
ATOM 14131 C C . LEU B 1 442 ? 24.770 12.615 64.493 1.00 35.98 1246 LEU B C 1
ATOM 14132 O O . LEU B 1 442 ? 24.407 11.861 65.396 1.00 32.71 1246 LEU B O 1
ATOM 14148 N N . SER B 1 443 ? 23.916 13.058 63.562 1.00 32.67 1247 SER B N 1
ATOM 14149 C CA . SER B 1 443 ? 22.541 12.564 63.554 1.00 32.20 1247 SER B CA 1
ATOM 14150 C C . SER B 1 443 ? 22.504 11.049 63.384 1.00 29.57 1247 SER B C 1
ATOM 14151 O O . SER B 1 443 ? 21.590 10.384 63.887 1.00 33.07 1247 SER B O 1
ATOM 14159 N N . ARG B 1 444 ? 23.522 10.481 62.739 1.00 32.27 1248 ARG B N 1
ATOM 14160 C CA . ARG B 1 444 ? 23.599 9.034 62.611 1.00 29.55 1248 ARG B CA 1
ATOM 14161 C C . ARG B 1 444 ? 23.871 8.358 63.948 1.00 31.00 1248 ARG B C 1
ATOM 14162 O O . ARG B 1 444 ? 23.309 7.288 64.217 1.00 31.19 1248 ARG B O 1
ATOM 14183 N N . VAL B 1 445 ? 24.751 8.958 64.784 1.00 34.56 1249 VAL B N 1
ATOM 14184 C CA . VAL B 1 445 ? 24.963 8.438 66.141 1.00 30.10 1249 VAL B CA 1
ATOM 14185 C C . VAL B 1 445 ? 23.647 8.433 66.898 1.00 28.57 1249 VAL B C 1
ATOM 14186 O O . VAL B 1 445 ? 23.326 7.492 67.631 1.00 30.42 1249 VAL B O 1
ATOM 14199 N N . MET B 1 446 ? 22.893 9.527 66.780 1.00 28.02 1250 MET B N 1
ATOM 14200 C CA . MET B 1 446 ? 21.647 9.676 67.519 1.00 28.96 1250 MET B CA 1
ATOM 14201 C C . MET B 1 446 ? 20.664 8.579 67.175 1.00 32.56 1250 MET B C 1
ATOM 14202 O O . MET B 1 446 ? 20.037 7.977 68.054 1.00 30.26 1250 MET B O 1
ATOM 14216 N N . ILE B 1 447 ? 20.546 8.274 65.894 1.00 28.92 1251 ILE B N 1
ATOM 14217 C CA . ILE B 1 447 ? 19.638 7.232 65.457 1.00 28.37 1251 ILE B CA 1
ATOM 14218 C C . ILE B 1 447 ? 20.101 5.889 65.992 1.00 25.90 1251 ILE B C 1
ATOM 14219 O O . ILE B 1 447 ? 19.303 5.105 66.518 1.00 31.05 1251 ILE B O 1
ATOM 14235 N N . HIS B 1 448 ? 21.402 5.649 65.982 1.00 29.34 1252 HIS B N 1
ATOM 14236 C CA . HIS B 1 448 ? 21.922 4.400 66.505 1.00 28.76 1252 HIS B CA 1
ATOM 14237 C C . HIS B 1 448 ? 21.606 4.177 67.982 1.00 30.11 1252 HIS B C 1
ATOM 14238 O O . HIS B 1 448 ? 21.672 3.030 68.454 1.00 36.15 1252 HIS B O 1
ATOM 14252 N N . VAL B 1 449 ? 21.387 5.246 68.752 1.00 25.33 1253 VAL B N 1
ATOM 14253 C CA . VAL B 1 449 ? 21.052 5.072 70.161 1.00 24.00 1253 VAL B CA 1
ATOM 14254 C C . VAL B 1 449 ? 19.805 4.228 70.321 1.00 27.87 1253 VAL B C 1
ATOM 14255 O O . VAL B 1 449 ? 19.614 3.582 71.360 1.00 27.61 1253 VAL B O 1
ATOM 14268 N N . PHE B 1 450 ? 18.912 4.259 69.332 1.00 26.00 1254 PHE B N 1
ATOM 14269 C CA . PHE B 1 450 ? 17.605 3.621 69.413 1.00 24.53 1254 PHE B CA 1
ATOM 14270 C C . PHE B 1 450 ? 17.439 2.504 68.378 1.00 26.80 1254 PHE B C 1
ATOM 14271 O O . PHE B 1 450 ? 16.341 1.968 68.227 1.00 25.78 1254 PHE B O 1
ATOM 14288 N N . SER B 1 451 ? 18.517 2.116 67.721 1.00 25.80 1255 SER B N 1
ATOM 14289 C CA . SER B 1 451 ? 18.450 1.227 66.569 1.00 33.37 1255 SER B CA 1
ATOM 14290 C C . SER B 1 451 ? 18.047 -0.197 66.932 1.00 32.59 1255 SER B C 1
ATOM 14291 O O . SER B 1 451 ? 17.728 -0.977 66.030 1.00 35.32 1255 SER B O 1
ATOM 14299 N N . ASP B 1 452 ? 18.141 -0.583 68.188 1.00 27.83 1256 ASP B N 1
ATOM 14300 C CA . ASP B 1 452 ? 17.693 -1.901 68.607 1.00 26.68 1256 ASP B CA 1
ATOM 14301 C C . ASP B 1 452 ? 16.201 -1.959 68.930 1.00 29.30 1256 ASP B C 1
ATOM 14302 O O . ASP B 1 452 ? 15.679 -3.041 69.313 1.00 28.18 1256 ASP B O 1
ATOM 14311 N N . GLY B 1 453 ? 15.492 -0.854 68.723 1.00 28.24 1257 GLY B N 1
ATOM 14312 C CA . GLY B 1 453 ? 14.075 -0.795 68.953 1.00 32.79 1257 GLY B CA 1
ATOM 14313 C C . GLY B 1 453 ? 13.647 -0.389 70.343 1.00 37.89 1257 GLY B C 1
ATOM 14314 O O . GLY B 1 453 ? 12.431 -0.374 70.608 1.00 28.52 1257 GLY B O 1
ATOM 14318 N N . VAL B 1 454 ? 14.592 -0.088 71.248 1.00 26.83 1258 VAL B N 1
ATOM 14319 C CA . VAL B 1 454 ? 14.273 0.208 72.635 1.00 26.35 1258 VAL B CA 1
ATOM 14320 C C . VAL B 1 454 ? 14.296 1.729 72.811 1.00 26.69 1258 VAL B C 1
ATOM 14321 O O . VAL B 1 454 ? 15.228 2.391 72.355 1.00 27.79 1258 VAL B O 1
ATOM 14334 N N . THR B 1 455 ? 13.275 2.271 73.473 1.00 25.90 1259 THR B N 1
ATOM 14335 C CA . THR B 1 455 ? 13.240 3.673 73.884 1.00 24.56 1259 THR B CA 1
ATOM 14336 C C . THR B 1 455 ? 13.014 3.713 75.375 1.00 25.18 1259 THR B C 1
ATOM 14337 O O . THR B 1 455 ? 12.131 3.029 75.881 1.00 27.99 1259 THR B O 1
ATOM 14348 N N . ASN B 1 456 ? 13.789 4.545 76.083 1.00 24.21 1260 ASN B N 1
ATOM 14349 C CA . ASN B 1 456 ? 13.503 4.834 77.482 1.00 23.22 1260 ASN B CA 1
ATOM 14350 C C . ASN B 1 456 ? 14.106 6.193 77.841 1.00 24.77 1260 ASN B C 1
ATOM 14351 O O . ASN B 1 456 ? 14.831 6.809 77.058 1.00 22.83 1260 ASN B O 1
ATOM 14362 N N . TRP B 1 457 ? 13.721 6.695 79.009 1.00 24.42 1261 TRP B N 1
ATOM 14363 C CA . TRP B 1 457 ? 14.194 8.011 79.446 1.00 23.42 1261 TRP B CA 1
ATOM 14364 C C . TRP B 1 457 ? 15.687 8.034 79.731 1.00 25.56 1261 TRP B C 1
ATOM 14365 O O . TRP B 1 457 ? 16.340 9.058 79.535 1.00 26.96 1261 TRP B O 1
ATOM 14386 N N . GLY B 1 458 ? 16.261 6.926 80.207 1.00 23.46 1262 GLY B N 1
ATOM 14387 C CA . GLY B 1 458 ? 17.692 6.911 80.393 1.00 27.63 1262 GLY B CA 1
ATOM 14388 C C . GLY B 1 458 ? 18.438 7.176 79.104 1.00 22.23 1262 GLY B C 1
ATOM 14389 O O . GLY B 1 458 ? 19.386 7.964 79.068 1.00 26.12 1262 GLY B O 1
ATOM 14393 N N . ARG B 1 459 ? 18.054 6.478 78.023 1.00 24.16 1263 ARG B N 1
ATOM 14394 C CA . ARG B 1 459 ? 18.723 6.717 76.746 1.00 22.20 1263 ARG B CA 1
ATOM 14395 C C . ARG B 1 459 ? 18.525 8.149 76.257 1.00 22.99 1263 ARG B C 1
ATOM 14396 O O . ARG B 1 459 ? 19.430 8.754 75.656 1.00 22.00 1263 ARG B O 1
ATOM 14417 N N . ILE B 1 460 ? 17.330 8.676 76.457 1.00 23.35 1264 ILE B N 1
ATOM 14418 C CA . ILE B 1 460 ? 17.043 10.025 75.971 1.00 22.15 1264 ILE B CA 1
ATOM 14419 C C . ILE B 1 460 ? 17.898 11.035 76.743 1.00 25.05 1264 ILE B C 1
ATOM 14420 O O . ILE B 1 460 ? 18.530 11.908 76.146 1.00 28.38 1264 ILE B O 1
ATOM 14436 N N . VAL B 1 461 ? 17.979 10.904 78.062 1.00 24.08 1265 VAL B N 1
ATOM 14437 C CA . VAL B 1 461 ? 18.785 11.889 78.813 1.00 25.88 1265 VAL B CA 1
ATOM 14438 C C . VAL B 1 461 ? 20.263 11.725 78.512 1.00 24.60 1265 VAL B C 1
ATOM 14439 O O . VAL B 1 461 ? 21.000 12.715 78.467 1.00 24.48 1265 VAL B O 1
ATOM 14452 N N . THR B 1 462 ? 20.707 10.489 78.234 1.00 23.63 1266 THR B N 1
ATOM 14453 C CA . THR B 1 462 ? 22.096 10.249 77.878 1.00 24.02 1266 THR B CA 1
ATOM 14454 C C . THR B 1 462 ? 22.460 10.889 76.561 1.00 25.32 1266 THR B C 1
ATOM 14455 O O . THR B 1 462 ? 23.515 11.527 76.442 1.00 26.55 1266 THR B O 1
ATOM 14466 N N . LEU B 1 463 ? 21.597 10.757 75.559 1.00 25.36 1267 LEU B N 1
ATOM 14467 C CA . LEU B 1 463 ? 21.843 11.409 74.279 1.00 29.15 1267 LEU B CA 1
ATOM 14468 C C . LEU B 1 463 ? 21.918 12.922 74.442 1.00 23.40 1267 LEU B C 1
ATOM 14469 O O . LEU B 1 463 ? 22.822 13.573 73.900 1.00 24.46 1267 LEU B O 1
ATOM 14485 N N . ILE B 1 464 ? 20.958 13.502 75.154 1.00 23.74 1268 ILE B N 1
ATOM 14486 C CA . ILE B 1 464 ? 20.992 14.952 75.376 1.00 25.85 1268 ILE B CA 1
ATOM 14487 C C . ILE B 1 464 ? 22.253 15.365 76.137 1.00 27.44 1268 ILE B C 1
ATOM 14488 O O . ILE B 1 464 ? 22.861 16.407 75.837 1.00 26.28 1268 ILE B O 1
ATOM 14504 N N . SER B 1 465 ? 22.661 14.556 77.142 1.00 25.56 1269 SER B N 1
ATOM 14505 C CA . SER B 1 465 ? 23.869 14.843 77.915 1.00 23.77 1269 SER B CA 1
ATOM 14506 C C . SER B 1 465 ? 25.090 14.754 77.029 1.00 24.99 1269 SER B C 1
ATOM 14507 O O . SER B 1 465 ? 26.005 15.558 77.156 1.00 24.32 1269 SER B O 1
ATOM 14515 N N . PHE B 1 466 ? 25.134 13.776 76.124 1.00 25.29 1270 PHE B N 1
ATOM 14516 C CA . PHE B 1 466 ? 26.268 13.728 75.213 1.00 26.15 1270 PHE B CA 1
ATOM 14517 C C . PHE B 1 466 ? 26.241 14.924 74.263 1.00 27.45 1270 PHE B C 1
ATOM 14518 O O . PHE B 1 466 ? 27.298 15.415 73.829 1.00 30.55 1270 PHE B O 1
ATOM 14535 N N . GLY B 1 467 ? 25.046 15.383 73.896 1.00 24.99 1271 GLY B N 1
ATOM 14536 C CA . GLY B 1 467 ? 24.945 16.589 73.079 1.00 27.16 1271 GLY B CA 1
ATOM 14537 C C . GLY B 1 467 ? 25.534 17.797 73.780 1.00 26.45 1271 GLY B C 1
ATOM 14538 O O . GLY B 1 467 ? 26.223 18.620 73.164 1.00 29.00 1271 GLY B O 1
ATOM 14542 N N . ALA B 1 468 ? 25.295 17.917 75.088 1.00 29.37 1272 ALA B N 1
ATOM 14543 C CA . ALA B 1 468 ? 25.890 19.019 75.839 1.00 30.03 1272 ALA B CA 1
ATOM 14544 C C . ALA B 1 468 ? 27.402 18.888 75.883 1.00 28.66 1272 ALA B C 1
ATOM 14545 O O . ALA B 1 468 ? 28.121 19.870 75.721 1.00 32.22 1272 ALA B O 1
ATOM 14552 N N . PHE B 1 469 ? 27.902 17.669 76.061 1.00 26.49 1273 PHE B N 1
ATOM 14553 C CA . PHE B 1 469 ? 29.337 17.424 76.037 1.00 29.31 1273 PHE B CA 1
ATOM 14554 C C . PHE B 1 469 ? 29.944 17.847 74.706 1.00 33.38 1273 PHE B C 1
ATOM 14555 O O . PHE B 1 469 ? 31.000 18.504 74.675 1.00 31.18 1273 PHE B O 1
ATOM 14572 N N . VAL B 1 470 ? 29.303 17.480 73.599 1.00 28.59 1274 VAL B N 1
ATOM 14573 C CA . VAL B 1 470 ? 29.791 17.891 72.289 1.00 26.56 1274 VAL B CA 1
ATOM 14574 C C . VAL B 1 470 ? 29.686 19.408 72.139 1.00 30.55 1274 VAL B C 1
ATOM 14575 O O . VAL B 1 470 ? 30.551 20.053 71.538 1.00 33.54 1274 VAL B O 1
ATOM 14588 N N . ALA B 1 471 ? 28.615 19.997 72.653 1.00 26.57 1275 ALA B N 1
ATOM 14589 C CA . ALA B 1 471 ? 28.453 21.443 72.528 1.00 31.35 1275 ALA B CA 1
ATOM 14590 C C . ALA B 1 471 ? 29.625 22.184 73.155 1.00 38.91 1275 ALA B C 1
ATOM 14591 O O . ALA B 1 471 ? 30.157 23.136 72.568 1.00 34.26 1275 ALA B O 1
ATOM 14598 N N . LYS B 1 472 ? 30.062 21.732 74.337 1.00 35.97 1276 LYS B N 1
ATOM 14599 C CA . LYS B 1 472 ? 31.217 22.323 74.990 1.00 31.62 1276 LYS B CA 1
ATOM 14600 C C . LYS B 1 472 ? 32.451 22.232 74.113 1.00 40.80 1276 LYS B C 1
ATOM 14601 O O . LYS B 1 472 ? 33.194 23.202 73.979 1.00 36.05 1276 LYS B O 1
ATOM 14620 N N . HIS B 1 473 ? 32.679 21.069 73.504 1.00 34.76 1277 HIS B N 1
ATOM 14621 C CA . HIS B 1 473 ? 33.827 20.901 72.625 1.00 38.82 1277 HIS B CA 1
ATOM 14622 C C . HIS B 1 473 ? 33.715 21.823 71.414 1.00 36.47 1277 HIS B C 1
ATOM 14623 O O . HIS B 1 473 ? 34.711 22.397 70.953 1.00 39.75 1277 HIS B O 1
ATOM 14637 N N . LEU B 1 474 ? 32.510 21.984 70.892 1.00 36.22 1278 LEU B N 1
ATOM 14638 C CA . LEU B 1 474 ? 32.336 22.826 69.713 1.00 43.37 1278 LEU B CA 1
ATOM 14639 C C . LEU B 1 474 ? 32.779 24.249 69.993 1.00 46.79 1278 LEU B C 1
ATOM 14640 O O . LEU B 1 474 ? 33.451 24.880 69.165 1.00 45.06 1278 LEU B O 1
ATOM 14656 N N . LYS B 1 475 ? 32.365 24.789 71.144 1.00 42.84 1279 LYS B N 1
ATOM 14657 C CA . LYS B 1 475 ? 32.798 26.134 71.517 1.00 47.49 1279 LYS B CA 1
ATOM 14658 C C . LYS B 1 475 ? 34.313 26.207 71.573 1.00 46.64 1279 LYS B C 1
ATOM 14659 O O . LYS B 1 475 ? 34.913 27.183 71.121 1.00 48.82 1279 LYS B O 1
ATOM 14678 N N . THR B 1 476 ? 34.944 25.152 72.072 1.00 46.99 1280 THR B N 1
ATOM 14679 C CA . THR B 1 476 ? 36.390 25.088 72.210 1.00 47.05 1280 THR B CA 1
ATOM 14680 C C . THR B 1 476 ? 37.110 25.174 70.875 1.00 43.98 1280 THR B C 1
ATOM 14681 O O . THR B 1 476 ? 38.227 25.689 70.808 1.00 55.98 1280 THR B O 1
ATOM 14692 N N . ILE B 1 477 ? 36.524 24.654 69.817 1.00 49.08 1281 ILE B N 1
ATOM 14693 C CA . ILE B 1 477 ? 37.187 24.644 68.525 1.00 50.20 1281 ILE B CA 1
ATOM 14694 C C . ILE B 1 477 ? 36.612 25.700 67.584 1.00 47.12 1281 ILE B C 1
ATOM 14695 O O . ILE B 1 477 ? 36.759 25.590 66.369 1.00 54.24 1281 ILE B O 1
ATOM 14711 N N . ASN B 1 478 ? 35.984 26.737 68.130 1.00 48.27 1282 ASN B N 1
ATOM 14712 C CA . ASN B 1 478 ? 35.440 27.837 67.332 1.00 63.19 1282 ASN B CA 1
ATOM 14713 C C . ASN B 1 478 ? 34.338 27.378 66.381 1.00 63.10 1282 ASN B C 1
ATOM 14714 O O . ASN B 1 478 ? 34.281 27.791 65.215 1.00 53.89 1282 ASN B O 1
ATOM 14725 N N . GLN B 1 479 ? 33.430 26.543 66.885 1.00 51.45 1283 GLN B N 1
ATOM 14726 C CA . GLN B 1 479 ? 32.230 26.214 66.137 1.00 42.10 1283 GLN B CA 1
ATOM 14727 C C . GLN B 1 479 ? 30.986 26.393 66.994 1.00 43.25 1283 GLN B C 1
ATOM 14728 O O . GLN B 1 479 ? 30.082 25.557 66.990 1.00 46.11 1283 GLN B O 1
ATOM 14742 N N . GLU B 1 480 ? 30.922 27.490 67.741 1.00 37.45 1284 GLU B N 1
ATOM 14743 C CA . GLU B 1 480 ? 29.791 27.738 68.633 1.00 45.74 1284 GLU B CA 1
ATOM 14744 C C . GLU B 1 480 ? 28.473 27.886 67.885 1.00 44.41 1284 GLU B C 1
ATOM 14745 O O . GLU B 1 480 ? 27.412 27.585 68.446 1.00 40.43 1284 GLU B O 1
ATOM 14757 N N . SER B 1 481 ? 28.500 28.379 66.646 1.00 40.07 1285 SER B N 1
ATOM 14758 C CA . SER B 1 481 ? 27.249 28.509 65.903 1.00 53.75 1285 SER B CA 1
ATOM 14759 C C . SER B 1 481 ? 26.660 27.148 65.531 1.00 51.35 1285 SER B C 1
ATOM 14760 O O . SER B 1 481 ? 25.467 27.069 65.217 1.00 44.17 1285 SER B O 1
ATOM 14768 N N . CYS B 1 482 ? 27.464 26.081 65.571 1.00 38.31 1286 CYS B N 1
ATOM 14769 C CA . CYS B 1 482 ? 26.974 24.728 65.338 1.00 41.01 1286 CYS B CA 1
ATOM 14770 C C . CYS B 1 482 ? 26.237 24.128 66.537 1.00 42.60 1286 CYS B C 1
ATOM 14771 O O . CYS B 1 482 ? 25.556 23.106 66.374 1.00 36.64 1286 CYS B O 1
ATOM 14779 N N . ILE B 1 483 ? 26.258 24.769 67.703 1.00 38.21 1287 ILE B N 1
ATOM 14780 C CA . ILE B 1 483 ? 25.539 24.206 68.837 1.00 40.86 1287 ILE B CA 1
ATOM 14781 C C . ILE B 1 483 ? 24.051 24.179 68.540 1.00 35.99 1287 ILE B C 1
ATOM 14782 O O . ILE B 1 483 ? 23.355 23.207 68.854 1.00 36.56 1287 ILE B O 1
ATOM 14798 N N . GLU B 1 484 ? 23.534 25.212 67.906 1.00 36.40 1288 GLU B N 1
ATOM 14799 C CA . GLU B 1 484 ? 22.091 25.222 67.672 1.00 28.78 1288 GLU B CA 1
ATOM 14800 C C . GLU B 1 484 ? 21.616 24.161 66.671 1.00 29.29 1288 GLU B C 1
ATOM 14801 O O . GLU B 1 484 ? 20.576 23.525 66.888 1.00 32.13 1288 GLU B O 1
ATOM 14813 N N . PRO B 1 485 ? 22.326 23.945 65.572 1.00 35.35 1289 PRO B N 1
ATOM 14814 C CA . PRO B 1 485 ? 21.932 22.840 64.688 1.00 37.71 1289 PRO B CA 1
ATOM 14815 C C . PRO B 1 485 ? 22.037 21.475 65.360 1.00 35.74 1289 PRO B C 1
ATOM 14816 O O . PRO B 1 485 ? 21.241 20.564 65.060 1.00 33.70 1289 PRO B O 1
ATOM 14827 N N . LEU B 1 486 ? 23.044 21.300 66.229 1.00 33.08 1290 LEU B N 1
ATOM 14828 C CA . LEU B 1 486 ? 23.137 20.075 67.025 1.00 29.33 1290 LEU B CA 1
ATOM 14829 C C . LEU B 1 486 ? 21.886 19.900 67.856 1.00 29.77 1290 LEU B C 1
ATOM 14830 O O . LEU B 1 486 ? 21.271 18.833 67.861 1.00 28.73 1290 LEU B O 1
ATOM 14846 N N . ALA B 1 487 ? 21.484 20.941 68.578 1.00 32.28 1291 ALA B N 1
ATOM 14847 C CA . ALA B 1 487 ? 20.256 20.854 69.363 1.00 27.43 1291 ALA B CA 1
ATOM 14848 C C . ALA B 1 487 ? 19.059 20.513 68.492 1.00 26.13 1291 ALA B C 1
ATOM 14849 O O . ALA B 1 487 ? 18.172 19.748 68.897 1.00 27.82 1291 ALA B O 1
ATOM 14856 N N . GLU B 1 488 ? 18.957 21.146 67.327 1.00 28.29 1292 GLU B N 1
ATOM 14857 C CA . GLU B 1 488 ? 17.814 20.882 66.457 1.00 32.08 1292 GLU B CA 1
ATOM 14858 C C . GLU B 1 488 ? 17.815 19.453 65.946 1.00 29.71 1292 GLU B C 1
ATOM 14859 O O . GLU B 1 488 ? 16.749 18.858 65.756 1.00 31.44 1292 GLU B O 1
ATOM 14871 N N . SER B 1 489 ? 18.987 18.902 65.660 1.00 28.46 1293 SER B N 1
ATOM 14872 C CA . SER B 1 489 ? 19.013 17.518 65.204 1.00 31.11 1293 SER B CA 1
ATOM 14873 C C . SER B 1 489 ? 18.575 16.560 66.298 1.00 32.27 1293 SER B C 1
ATOM 14874 O O . SER B 1 489 ? 17.881 15.572 66.030 1.00 29.60 1293 SER B O 1
ATOM 14882 N N . ILE B 1 490 ? 18.991 16.815 67.543 1.00 27.12 1294 ILE B N 1
ATOM 14883 C CA . ILE B 1 490 ? 18.596 15.942 68.635 1.00 28.94 1294 ILE B CA 1
ATOM 14884 C C . ILE B 1 490 ? 17.100 16.024 68.810 1.00 26.40 1294 ILE B C 1
ATOM 14885 O O . ILE B 1 490 ? 16.406 15.021 68.947 1.00 27.26 1294 ILE B O 1
ATOM 14901 N N . THR B 1 491 ? 16.575 17.242 68.792 1.00 27.13 1295 THR B N 1
ATOM 14902 C CA . THR B 1 491 ? 15.129 17.401 68.892 1.00 27.09 1295 THR B CA 1
ATOM 14903 C C . THR B 1 491 ? 14.412 16.643 67.769 1.00 25.13 1295 THR B C 1
ATOM 14904 O O . THR B 1 491 ? 13.366 16.014 67.994 1.00 28.57 1295 THR B O 1
ATOM 14915 N N . ASP B 1 492 ? 14.948 16.740 66.557 1.00 29.12 1296 ASP B N 1
ATOM 14916 C CA . ASP B 1 492 ? 14.311 16.129 65.401 1.00 30.36 1296 ASP B CA 1
ATOM 14917 C C . ASP B 1 492 ? 14.206 14.619 65.592 1.00 33.81 1296 ASP B C 1
ATOM 14918 O O . ASP B 1 492 ? 13.137 14.038 65.389 1.00 33.61 1296 ASP B O 1
ATOM 14927 N N . VAL B 1 493 ? 15.294 13.975 66.014 1.00 30.78 1297 VAL B N 1
ATOM 14928 C CA . VAL B 1 493 ? 15.251 12.526 66.221 1.00 30.02 1297 VAL B CA 1
ATOM 14929 C C . VAL B 1 493 ? 14.148 12.168 67.196 1.00 29.39 1297 VAL B C 1
ATOM 14930 O O . VAL B 1 493 ? 13.352 11.244 66.972 1.00 29.48 1297 VAL B O 1
ATOM 14943 N N . LEU B 1 494 ? 14.058 12.915 68.287 1.00 25.35 1298 LEU B N 1
ATOM 14944 C CA . LEU B 1 494 ? 13.074 12.571 69.293 1.00 30.12 1298 LEU B CA 1
ATOM 14945 C C . LEU B 1 494 ? 11.667 12.816 68.775 1.00 30.63 1298 LEU B C 1
ATOM 14946 O O . LEU B 1 494 ? 10.776 11.967 68.918 1.00 30.16 1298 LEU B O 1
ATOM 14962 N N . VAL B 1 495 ? 11.446 13.986 68.179 1.00 28.08 1299 VAL B N 1
ATOM 14963 C CA . VAL B 1 495 ? 10.083 14.333 67.819 1.00 32.14 1299 VAL B CA 1
ATOM 14964 C C . VAL B 1 495 ? 9.644 13.565 66.577 1.00 28.02 1299 VAL B C 1
ATOM 14965 O O . VAL B 1 495 ? 8.505 13.098 66.506 1.00 35.30 1299 VAL B O 1
ATOM 14978 N N . ARG B 1 496 ? 10.536 13.397 65.606 1.00 29.53 1300 ARG B N 1
ATOM 14979 C CA . ARG B 1 496 ? 10.147 12.710 64.371 1.00 27.40 1300 ARG B CA 1
ATOM 14980 C C . ARG B 1 496 ? 10.000 11.201 64.566 1.00 38.28 1300 ARG B C 1
ATOM 14981 O O . ARG B 1 496 ? 9.102 10.573 63.965 1.00 34.09 1300 ARG B O 1
ATOM 15002 N N . THR B 1 497 ? 10.893 10.573 65.362 1.00 29.18 1301 THR B N 1
ATOM 15003 C CA . THR B 1 497 ? 10.881 9.110 65.439 1.00 36.00 1301 THR B CA 1
ATOM 15004 C C . THR B 1 497 ? 10.365 8.551 66.755 1.00 35.80 1301 THR B C 1
ATOM 15005 O O . THR B 1 497 ? 10.141 7.345 66.822 1.00 35.66 1301 THR B O 1
ATOM 15016 N N . LYS B 1 498 ? 10.169 9.365 67.807 1.00 29.50 1302 LYS B N 1
ATOM 15017 C CA . LYS B 1 498 ? 9.743 8.839 69.101 1.00 30.01 1302 LYS B CA 1
ATOM 15018 C C . LYS B 1 498 ? 8.383 9.365 69.538 1.00 36.78 1302 LYS B C 1
ATOM 15019 O O . LYS B 1 498 ? 8.054 9.305 70.735 1.00 36.60 1302 LYS B O 1
ATOM 15038 N N . ARG B 1 499 ? 7.567 9.833 68.581 1.00 39.91 1303 ARG B N 1
ATOM 15039 C CA . ARG B 1 499 ? 6.293 10.472 68.911 1.00 32.47 1303 ARG B CA 1
ATOM 15040 C C . ARG B 1 499 ? 5.385 9.577 69.743 1.00 36.89 1303 ARG B C 1
ATOM 15041 O O . ARG B 1 499 ? 4.806 10.017 70.747 1.00 35.96 1303 ARG B O 1
ATOM 15062 N N . ASP B 1 500 ? 5.207 8.323 69.321 1.00 31.72 1304 ASP B N 1
ATOM 15063 C CA . ASP B 1 500 ? 4.261 7.469 70.019 1.00 34.44 1304 ASP B CA 1
ATOM 15064 C C . ASP B 1 500 ? 4.663 7.312 71.477 1.00 37.29 1304 ASP B C 1
ATOM 15065 O O . ASP B 1 500 ? 3.818 7.370 72.372 1.00 34.39 1304 ASP B O 1
ATOM 15074 N N . TRP B 1 501 ? 5.963 7.118 71.726 1.00 31.86 1305 TRP B N 1
ATOM 15075 C CA . TRP B 1 501 ? 6.470 6.923 73.082 1.00 34.96 1305 TRP B CA 1
ATOM 15076 C C . TRP B 1 501 ? 6.350 8.206 73.913 1.00 31.74 1305 TRP B C 1
ATOM 15077 O O . TRP B 1 501 ? 5.949 8.158 75.075 1.00 33.78 1305 TRP B O 1
ATOM 15098 N N . LEU B 1 502 ? 6.642 9.357 73.315 1.00 32.53 1306 LEU B N 1
ATOM 15099 C CA . LEU B 1 502 ? 6.509 10.612 74.047 1.00 37.29 1306 LEU B CA 1
ATOM 15100 C C . LEU B 1 502 ? 5.052 10.873 74.427 1.00 38.87 1306 LEU B C 1
ATOM 15101 O O . LEU B 1 502 ? 4.764 11.359 75.528 1.00 41.32 1306 LEU B O 1
ATOM 15117 N N . VAL B 1 503 ? 4.116 10.529 73.545 1.00 38.28 1307 VAL B N 1
ATOM 15118 C CA . VAL B 1 503 ? 2.699 10.682 73.873 1.00 35.15 1307 VAL B CA 1
ATOM 15119 C C . VAL B 1 503 ? 2.311 9.755 75.012 1.00 35.67 1307 VAL B C 1
ATOM 15120 O O . VAL B 1 503 ? 1.651 10.167 75.972 1.00 41.12 1307 VAL B O 1
ATOM 15133 N N . LYS B 1 504 ? 2.637 8.473 74.888 1.00 32.85 1308 LYS B N 1
ATOM 15134 C CA . LYS B 1 504 ? 2.305 7.527 75.934 1.00 34.18 1308 LYS B CA 1
ATOM 15135 C C . LYS B 1 504 ? 2.874 7.988 77.269 1.00 36.44 1308 LYS B C 1
ATOM 15136 O O . LYS B 1 504 ? 2.245 7.815 78.313 1.00 39.73 1308 LYS B O 1
ATOM 15140 N N . GLN B 1 505 ? 4.070 8.558 77.254 1.00 35.06 1309 GLN B N 1
ATOM 15141 C CA . GLN B 1 505 ? 4.761 8.901 78.498 1.00 34.19 1309 GLN B CA 1
ATOM 15142 C C . GLN B 1 505 ? 4.494 10.330 78.960 1.00 39.05 1309 GLN B C 1
ATOM 15143 O O . GLN B 1 505 ? 5.097 10.773 79.943 1.00 43.01 1309 GLN B O 1
ATOM 15157 N N . ARG B 1 506 ? 3.615 11.053 78.280 1.00 36.60 1310 ARG B N 1
ATOM 15158 C CA . ARG B 1 506 ? 3.216 12.414 78.638 1.00 40.58 1310 ARG B CA 1
ATOM 15159 C C . ARG B 1 506 ? 4.360 13.398 78.470 1.00 39.15 1310 ARG B C 1
ATOM 15160 O O . ARG B 1 506 ? 4.489 14.375 79.211 1.00 39.99 1310 ARG B O 1
ATOM 15181 N N . GLY B 1 507 ? 5.170 13.154 77.456 1.00 32.64 1311 GLY B N 1
ATOM 15182 C CA . GLY B 1 507 ? 6.139 14.139 77.029 1.00 27.27 1311 GLY B CA 1
ATOM 15183 C C . GLY B 1 507 ? 7.023 14.551 78.178 1.00 35.75 1311 GLY B C 1
ATOM 15184 O O . GLY B 1 507 ? 7.411 13.738 79.017 1.00 30.19 1311 GLY B O 1
ATOM 15188 N N . TRP B 1 508 ? 7.327 15.841 78.244 1.00 33.64 1312 TRP B N 1
ATOM 15189 C CA . TRP B 1 508 ? 8.284 16.328 79.233 1.00 32.93 1312 TRP B CA 1
ATOM 15190 C C . TRP B 1 508 ? 7.775 16.239 80.665 1.00 40.32 1312 TRP B C 1
ATOM 15191 O O . TRP B 1 508 ? 8.589 16.196 81.597 1.00 35.42 1312 TRP B O 1
ATOM 15212 N N . ASP B 1 509 ? 6.465 16.170 80.877 1.00 39.62 1313 ASP B N 1
ATOM 15213 C CA . ASP B 1 509 ? 5.990 15.865 82.222 1.00 37.62 1313 ASP B CA 1
ATOM 15214 C C . ASP B 1 509 ? 6.413 14.464 82.649 1.00 42.09 1313 ASP B C 1
ATOM 15215 O O . ASP B 1 509 ? 6.723 14.224 83.820 1.00 37.06 1313 ASP B O 1
ATOM 15224 N N . GLY B 1 510 ? 6.372 13.507 81.722 1.00 32.83 1314 GLY B N 1
ATOM 15225 C CA . GLY B 1 510 ? 6.850 12.186 82.056 1.00 30.39 1314 GLY B CA 1
ATOM 15226 C C . GLY B 1 510 ? 8.327 12.181 82.373 1.00 29.16 1314 GLY B C 1
ATOM 15227 O O . GLY B 1 510 ? 8.777 11.406 83.211 1.00 32.71 1314 GLY B O 1
ATOM 15231 N N . PHE B 1 511 ? 9.105 13.001 81.654 1.00 28.46 1315 PHE B N 1
ATOM 15232 C CA . PHE B 1 511 ? 10.519 13.189 81.927 1.00 27.54 1315 PHE B CA 1
ATOM 15233 C C . PHE B 1 511 ? 10.724 13.674 83.359 1.00 33.81 1315 PHE B C 1
ATOM 15234 O O . PHE B 1 511 ? 11.494 13.088 84.116 1.00 28.27 1315 PHE B O 1
ATOM 15251 N N . VAL B 1 512 ? 10.013 14.725 83.753 1.00 33.35 1316 VAL B N 1
ATOM 15252 C CA . VAL B 1 512 ? 10.101 15.242 85.120 1.00 28.13 1316 VAL B CA 1
ATOM 15253 C C . VAL B 1 512 ? 9.718 14.173 86.124 1.00 32.80 1316 VAL B C 1
ATOM 15254 O O . VAL B 1 512 ? 10.413 13.963 87.125 1.00 31.22 1316 VAL B O 1
ATOM 15267 N N . GLU B 1 513 ? 8.620 13.453 85.859 1.00 33.48 1317 GLU B N 1
ATOM 15268 C CA . GLU B 1 513 ? 8.186 12.445 86.820 1.00 36.46 1317 GLU B CA 1
ATOM 15269 C C . GLU B 1 513 ? 9.193 11.306 86.944 1.00 38.58 1317 GLU B C 1
ATOM 15270 O O . GLU B 1 513 ? 9.455 10.847 88.062 1.00 34.88 1317 GLU B O 1
ATOM 15282 N N . PHE B 1 514 ? 9.763 10.844 85.824 1.00 32.39 1318 PHE B N 1
ATOM 15283 C CA . PHE B 1 514 ? 10.716 9.736 85.869 1.00 30.60 1318 PHE B CA 1
ATOM 15284 C C . PHE B 1 514 ? 11.938 10.047 86.729 1.00 27.59 1318 PHE B C 1
ATOM 15285 O O . PHE B 1 514 ? 12.442 9.164 87.449 1.00 28.86 1318 PHE B O 1
ATOM 15302 N N . PHE B 1 515 ? 12.470 11.262 86.615 1.00 27.25 1319 PHE B N 1
ATOM 15303 C CA . PHE B 1 515 ? 13.720 11.637 87.254 1.00 35.52 1319 PHE B CA 1
ATOM 15304 C C . PHE B 1 515 ? 13.505 12.379 88.570 1.00 33.16 1319 PHE B C 1
ATOM 15305 O O . PHE B 1 515 ? 14.466 12.883 89.151 1.00 32.46 1319 PHE B O 1
ATOM 15322 N N . HIS B 1 516 ? 12.274 12.441 89.058 1.00 35.26 1320 HIS B N 1
ATOM 15323 C CA . HIS B 1 516 ? 11.995 13.052 90.346 1.00 42.50 1320 HIS B CA 1
ATOM 15324 C C . HIS B 1 516 ? 12.621 12.232 91.465 1.00 37.12 1320 HIS B C 1
ATOM 15325 O O . HIS B 1 516 ? 12.395 11.023 91.553 1.00 42.15 1320 HIS B O 1
ATOM 15339 N N . VAL B 1 517 ? 13.273 12.908 92.403 1.00 46.16 1321 VAL B N 1
ATOM 15340 C CA . VAL B 1 517 ? 13.896 12.232 93.540 1.00 48.86 1321 VAL B CA 1
ATOM 15341 C C . VAL B 1 517 ? 13.478 12.844 94.865 1.00 55.67 1321 VAL B C 1
ATOM 15342 O O . VAL B 1 517 ? 12.929 13.957 94.895 1.00 51.02 1321 VAL B O 1
ATOM 15346 N N . ILE C 1 2 ? 21.009 15.314 0.053 1.00 37.76 806 ILE C N 1
ATOM 15347 C CA . ILE C 1 2 ? 20.532 14.542 -1.112 1.00 35.11 806 ILE C CA 1
ATOM 15348 C C . ILE C 1 2 ? 20.362 13.044 -0.779 1.00 44.79 806 ILE C C 1
ATOM 15349 O O . ILE C 1 2 ? 21.325 12.364 -0.480 1.00 46.52 806 ILE C O 1
ATOM 15364 N N . GLU C 1 3 ? 19.159 12.519 -0.982 1.00 43.27 807 GLU C N 1
ATOM 15365 C CA . GLU C 1 3 ? 18.791 11.177 -0.522 1.00 48.55 807 GLU C CA 1
ATOM 15366 C C . GLU C 1 3 ? 19.348 10.084 -1.425 1.00 42.32 807 GLU C C 1
ATOM 15367 O O . GLU C 1 3 ? 19.152 10.112 -2.638 1.00 36.53 807 GLU C O 1
ATOM 15379 N N . GLU C 1 4 ? 20.035 9.116 -0.816 1.00 39.80 808 GLU C N 1
ATOM 15380 C CA . GLU C 1 4 ? 20.523 7.957 -1.547 1.00 34.94 808 GLU C CA 1
ATOM 15381 C C . GLU C 1 4 ? 19.342 7.092 -1.965 1.00 30.70 808 GLU C C 1
ATOM 15382 O O . GLU C 1 4 ? 18.340 6.993 -1.251 1.00 41.25 808 GLU C O 1
ATOM 15386 N N . GLY C 1 5 ? 19.458 6.477 -3.144 1.00 31.15 809 GLY C N 1
ATOM 15387 C CA . GLY C 1 5 ? 18.517 5.475 -3.592 1.00 38.79 809 GLY C CA 1
ATOM 15388 C C . GLY C 1 5 ? 17.345 5.953 -4.403 1.00 37.20 809 GLY C C 1
ATOM 15389 O O . GLY C 1 5 ? 16.402 5.194 -4.600 1.00 34.28 809 GLY C O 1
ATOM 15393 N N . LYS C 1 6 ? 17.361 7.186 -4.859 1.00 37.17 810 LYS C N 1
ATOM 15394 C CA . LYS C 1 6 ? 16.356 7.726 -5.762 1.00 41.33 810 LYS C CA 1
ATOM 15395 C C . LYS C 1 6 ? 17.038 8.797 -6.585 1.00 43.14 810 LYS C C 1
ATOM 15396 O O . LYS C 1 6 ? 18.178 9.182 -6.305 1.00 34.22 810 LYS C O 1
ATOM 15415 N N . LEU C 1 7 ? 16.317 9.316 -7.574 1.00 37.24 811 LEU C N 1
ATOM 15416 C CA . LEU C 1 7 ? 16.806 10.420 -8.380 1.00 37.32 811 LEU C CA 1
ATOM 15417 C C . LEU C 1 7 ? 15.829 11.589 -8.338 1.00 30.22 811 LEU C C 1
ATOM 15418 O O . LEU C 1 7 ? 14.619 11.398 -8.509 1.00 39.37 811 LEU C O 1
ATOM 15434 N N . VAL C 1 8 ? 16.369 12.779 -8.127 1.00 28.93 812 VAL C N 1
ATOM 15435 C CA . VAL C 1 8 ? 15.655 14.050 -8.224 1.00 35.94 812 VAL C CA 1
ATOM 15436 C C . VAL C 1 8 ? 16.248 14.790 -9.411 1.00 30.48 812 VAL C C 1
ATOM 15437 O O . VAL C 1 8 ? 17.480 14.928 -9.522 1.00 29.98 812 VAL C O 1
ATOM 15450 N N . ILE C 1 9 ? 15.383 15.227 -10.320 1.00 29.42 813 ILE C N 1
ATOM 15451 C CA . ILE C 1 9 ? 15.789 15.858 -11.567 1.00 25.77 813 ILE C CA 1
ATOM 15452 C C . ILE C 1 9 ? 15.112 17.218 -11.622 1.00 30.77 813 ILE C C 1
ATOM 15453 O O . ILE C 1 9 ? 13.908 17.304 -11.373 1.00 31.51 813 ILE C O 1
ATOM 15469 N N . TRP C 1 10 ? 15.879 18.266 -11.936 1.00 30.39 814 TRP C N 1
ATOM 15470 C CA . TRP C 1 10 ? 15.336 19.601 -12.196 1.00 29.09 814 TRP C CA 1
ATOM 15471 C C . TRP C 1 10 ? 15.457 19.947 -13.666 1.00 29.80 814 TRP C C 1
ATOM 15472 O O . TRP C 1 10 ? 16.523 19.794 -14.255 1.00 30.59 814 TRP C O 1
ATOM 15493 N N . ILE C 1 11 ? 14.383 20.505 -14.237 1.00 29.65 815 ILE C N 1
ATOM 15494 C CA . ILE C 1 11 ? 14.361 20.969 -15.616 1.00 25.09 815 ILE C CA 1
ATOM 15495 C C . ILE C 1 11 ? 13.439 22.175 -15.661 1.00 32.28 815 ILE C C 1
ATOM 15496 O O . ILE C 1 11 ? 12.564 22.323 -14.812 1.00 29.83 815 ILE C O 1
ATOM 15512 N N . ASN C 1 12 ? 13.666 23.061 -16.621 1.00 32.91 816 ASN C N 1
ATOM 15513 C CA . ASN C 1 12 ? 12.900 24.303 -16.656 1.00 34.70 816 ASN C CA 1
ATOM 15514 C C . ASN C 1 12 ? 11.435 24.064 -16.996 1.00 30.72 816 ASN C C 1
ATOM 15515 O O . ASN C 1 12 ? 11.073 23.148 -17.750 1.00 32.15 816 ASN C O 1
ATOM 15526 N N . GLY C 1 13 ? 10.587 24.940 -16.451 1.00 30.80 817 GLY C N 1
ATOM 15527 C CA . GLY C 1 13 ? 9.156 24.768 -16.547 1.00 32.28 817 GLY C CA 1
ATOM 15528 C C . GLY C 1 13 ? 8.591 24.969 -17.932 1.00 35.45 817 GLY C C 1
ATOM 15529 O O . GLY C 1 13 ? 7.406 24.673 -18.145 1.00 35.98 817 GLY C O 1
ATOM 15533 N N . ASP C 1 14 ? 9.395 25.455 -18.873 1.00 32.61 818 ASP C N 1
ATOM 15534 C CA . ASP C 1 14 ? 8.950 25.582 -20.258 1.00 35.65 818 ASP C CA 1
ATOM 15535 C C . ASP C 1 14 ? 9.314 24.361 -21.084 1.00 38.29 818 ASP C C 1
ATOM 15536 O O . ASP C 1 14 ? 8.947 24.297 -22.260 1.00 32.99 818 ASP C O 1
ATOM 15545 N N . LYS C 1 15 ? 10.004 23.383 -20.480 1.00 34.48 819 LYS C N 1
ATOM 15546 C CA . LYS C 1 15 ? 10.398 22.175 -21.180 1.00 31.47 819 LYS C CA 1
ATOM 15547 C C . LYS C 1 15 ? 9.444 21.033 -20.841 1.00 35.22 819 LYS C C 1
ATOM 15548 O O . LYS C 1 15 ? 8.521 21.156 -20.032 1.00 31.06 819 LYS C O 1
ATOM 15567 N N . GLY C 1 16 ? 9.698 19.891 -21.457 1.00 30.39 820 GLY C N 1
ATOM 15568 C CA . GLY C 1 16 ? 8.809 18.755 -21.339 1.00 38.47 820 GLY C CA 1
ATOM 15569 C C . GLY C 1 16 ? 9.007 17.944 -20.079 1.00 33.21 820 GLY C C 1
ATOM 15570 O O . GLY C 1 16 ? 9.393 16.778 -20.159 1.00 33.27 820 GLY C O 1
ATOM 15574 N N . TYR C 1 17 ? 8.719 18.531 -18.923 1.00 32.74 821 TYR C N 1
ATOM 15575 C CA . TYR C 1 17 ? 8.969 17.816 -17.687 1.00 31.34 821 TYR C CA 1
ATOM 15576 C C . TYR C 1 17 ? 7.996 16.677 -17.452 1.00 30.53 821 TYR C C 1
ATOM 15577 O O . TYR C 1 17 ? 8.308 15.770 -16.674 1.00 33.56 821 TYR C O 1
ATOM 15595 N N . ASN C 1 18 ? 6.819 16.711 -18.061 1.00 33.49 822 ASN C N 1
ATOM 15596 C CA . ASN C 1 18 ? 5.910 15.576 -17.934 1.00 36.53 822 ASN C CA 1
ATOM 15597 C C . ASN C 1 18 ? 6.379 14.394 -18.756 1.00 36.12 822 ASN C C 1
ATOM 15598 O O . ASN C 1 18 ? 6.297 13.246 -18.302 1.00 34.21 822 ASN C O 1
ATOM 15609 N N . GLY C 1 19 ? 6.903 14.646 -19.950 1.00 34.10 823 GLY C N 1
ATOM 15610 C CA . GLY C 1 19 ? 7.492 13.565 -20.718 1.00 34.34 823 GLY C CA 1
ATOM 15611 C C . GLY C 1 19 ? 8.722 12.969 -20.050 1.00 41.52 823 GLY C C 1
ATOM 15612 O O . GLY C 1 19 ? 8.959 11.757 -20.113 1.00 35.05 823 GLY C O 1
ATOM 15616 N N . LEU C 1 20 ? 9.536 13.819 -19.428 1.00 33.89 824 LEU C N 1
ATOM 15617 C CA . LEU C 1 20 ? 10.713 13.313 -18.729 1.00 33.30 824 LEU C CA 1
ATOM 15618 C C . LEU C 1 20 ? 10.303 12.460 -17.541 1.00 34.64 824 LEU C C 1
ATOM 15619 O O . LEU C 1 20 ? 10.960 11.455 -17.234 1.00 37.59 824 LEU C O 1
ATOM 15635 N N . ALA C 1 21 ? 9.239 12.863 -16.846 1.00 32.59 825 ALA C N 1
ATOM 15636 C CA . ALA C 1 21 ? 8.715 12.074 -15.741 1.00 32.06 825 ALA C CA 1
ATOM 15637 C C . ALA C 1 21 ? 8.241 10.708 -16.215 1.00 34.69 825 ALA C C 1
ATOM 15638 O O . ALA C 1 21 ? 8.391 9.722 -15.485 1.00 37.85 825 ALA C O 1
ATOM 15645 N N . GLU C 1 22 ? 7.717 10.623 -17.445 1.00 36.89 826 GLU C N 1
ATOM 15646 C CA . GLU C 1 22 ? 7.349 9.325 -18.024 1.00 41.53 826 GLU C CA 1
ATOM 15647 C C . GLU C 1 22 ? 8.564 8.428 -18.207 1.00 42.86 826 GLU C C 1
ATOM 15648 O O . GLU C 1 22 ? 8.497 7.216 -17.934 1.00 37.53 826 GLU C O 1
ATOM 15660 N N . VAL C 1 23 ? 9.671 8.985 -18.709 1.00 37.17 827 VAL C N 1
ATOM 15661 C CA . VAL C 1 23 ? 10.926 8.225 -18.727 1.00 32.77 827 VAL C CA 1
ATOM 15662 C C . VAL C 1 23 ? 11.317 7.814 -17.305 1.00 39.08 827 VAL C C 1
ATOM 15663 O O . VAL C 1 23 ? 11.787 6.693 -17.063 1.00 40.34 827 VAL C O 1
ATOM 15676 N N . GLY C 1 24 ? 11.131 8.705 -16.332 1.00 34.51 828 GLY C N 1
ATOM 15677 C CA . GLY C 1 24 ? 11.438 8.340 -14.954 1.00 40.06 828 GLY C CA 1
ATOM 15678 C C . GLY C 1 24 ? 10.569 7.210 -14.411 1.00 45.42 828 GLY C C 1
ATOM 15679 O O . GLY C 1 24 ? 11.012 6.401 -13.598 1.00 42.25 828 GLY C O 1
ATOM 15683 N N . LYS C 1 25 ? 9.307 7.171 -14.819 1.00 36.71 829 LYS C N 1
ATOM 15684 C CA . LYS C 1 25 ? 8.419 6.102 -14.382 1.00 46.98 829 LYS C CA 1
ATOM 15685 C C . LYS C 1 25 ? 8.816 4.782 -15.034 1.00 48.12 829 LYS C C 1
ATOM 15686 O O . LYS C 1 25 ? 8.667 3.719 -14.419 1.00 53.42 829 LYS C O 1
ATOM 15690 N N . LYS C 1 26 ? 9.363 4.822 -16.251 1.00 41.93 830 LYS C N 1
ATOM 15691 C CA . LYS C 1 26 ? 9.882 3.588 -16.835 1.00 41.52 830 LYS C CA 1
ATOM 15692 C C . LYS C 1 26 ? 11.135 3.121 -16.106 1.00 50.47 830 LYS C C 1
ATOM 15693 O O . LYS C 1 26 ? 11.339 1.916 -15.885 1.00 47.37 830 LYS C O 1
ATOM 15712 N N . PHE C 1 27 ? 12.019 4.057 -15.764 1.00 46.83 831 PHE C N 1
ATOM 15713 C CA . PHE C 1 27 ? 13.196 3.696 -14.989 1.00 44.68 831 PHE C CA 1
ATOM 15714 C C . PHE C 1 27 ? 12.797 3.005 -13.700 1.00 37.36 831 PHE C C 1
ATOM 15715 O O . PHE C 1 27 ? 13.395 1.995 -13.321 1.00 48.12 831 PHE C O 1
ATOM 15732 N N . GLU C 1 28 ? 11.799 3.546 -13.004 1.00 36.57 832 GLU C N 1
ATOM 15733 C CA . GLU C 1 28 ? 11.348 2.946 -11.750 1.00 41.15 832 GLU C CA 1
ATOM 15734 C C . GLU C 1 28 ? 10.808 1.535 -11.966 1.00 49.45 832 GLU C C 1
ATOM 15735 O O . GLU C 1 28 ? 11.079 0.618 -11.184 1.00 48.33 832 GLU C O 1
ATOM 15747 N N . LYS C 1 29 ? 9.991 1.352 -12.991 1.00 47.21 833 LYS C N 1
ATOM 15748 C CA . LYS C 1 29 ? 9.461 0.023 -13.255 1.00 55.56 833 LYS C CA 1
ATOM 15749 C C . LYS C 1 29 ? 10.580 -0.994 -13.387 1.00 57.67 833 LYS C C 1
ATOM 15750 O O . LYS C 1 29 ? 10.552 -2.054 -12.754 1.00 59.61 833 LYS C O 1
ATOM 15769 N N . ASP C 1 30 ? 11.599 -0.670 -14.187 1.00 47.60 834 ASP C N 1
ATOM 15770 C CA . ASP C 1 30 ? 12.637 -1.647 -14.458 1.00 44.17 834 ASP C CA 1
ATOM 15771 C C . ASP C 1 30 ? 13.563 -1.850 -13.263 1.00 55.33 834 ASP C C 1
ATOM 15772 O O . ASP C 1 30 ? 14.109 -2.944 -13.082 1.00 55.48 834 ASP C O 1
ATOM 15781 N N . THR C 1 31 ? 13.740 -0.826 -12.425 1.00 45.18 835 THR C N 1
ATOM 15782 C CA . THR C 1 31 ? 14.787 -0.837 -11.422 1.00 43.85 835 THR C CA 1
ATOM 15783 C C . THR C 1 31 ? 14.284 -0.673 -10.003 1.00 41.85 835 THR C C 1
ATOM 15784 O O . THR C 1 31 ? 15.074 -0.841 -9.067 1.00 47.56 835 THR C O 1
ATOM 15795 N N . GLY C 1 32 ? 13.028 -0.301 -9.808 1.00 41.68 836 GLY C N 1
ATOM 15796 C CA . GLY C 1 32 ? 12.553 0.048 -8.490 1.00 41.32 836 GLY C CA 1
ATOM 15797 C C . GLY C 1 32 ? 13.011 1.390 -7.966 1.00 44.58 836 GLY C C 1
ATOM 15798 O O . GLY C 1 32 ? 12.598 1.771 -6.865 1.00 48.84 836 GLY C O 1
ATOM 15802 N N . ILE C 1 33 ? 13.849 2.118 -8.699 1.00 47.26 837 ILE C N 1
ATOM 15803 C CA . ILE C 1 33 ? 14.361 3.414 -8.243 1.00 43.10 837 ILE C CA 1
ATOM 15804 C C . ILE C 1 33 ? 13.363 4.500 -8.633 1.00 45.04 837 ILE C C 1
ATOM 15805 O O . ILE C 1 33 ? 13.033 4.651 -9.818 1.00 37.57 837 ILE C O 1
ATOM 15821 N N . LYS C 1 34 ? 12.892 5.253 -7.642 1.00 42.27 838 LYS C N 1
ATOM 15822 C CA . LYS C 1 34 ? 11.960 6.352 -7.881 1.00 46.43 838 LYS C CA 1
ATOM 15823 C C . LYS C 1 34 ? 12.697 7.536 -8.499 1.00 40.04 838 LYS C C 1
ATOM 15824 O O . LYS C 1 34 ? 13.863 7.792 -8.180 1.00 35.60 838 LYS C O 1
ATOM 15828 N N . VAL C 1 35 ? 12.024 8.215 -9.431 1.00 46.84 839 VAL C N 1
ATOM 15829 C CA . VAL C 1 35 ? 12.557 9.365 -10.149 1.00 38.02 839 VAL C CA 1
ATOM 15830 C C . VAL C 1 35 ? 11.555 10.509 -10.024 1.00 38.40 839 VAL C C 1
ATOM 15831 O O . VAL C 1 35 ? 10.418 10.389 -10.482 1.00 42.30 839 VAL C O 1
ATOM 15844 N N . THR C 1 36 ? 11.962 11.606 -9.411 1.00 36.64 840 THR C N 1
ATOM 15845 C CA . THR C 1 36 ? 11.094 12.756 -9.207 1.00 34.85 840 THR C CA 1
ATOM 15846 C C . THR C 1 36 ? 11.593 13.917 -10.062 1.00 33.27 840 THR C C 1
ATOM 15847 O O . THR C 1 36 ? 12.750 14.337 -9.921 1.00 34.13 840 THR C O 1
ATOM 15858 N N . VAL C 1 37 ? 10.722 14.446 -10.921 1.00 32.07 841 VAL C N 1
ATOM 15859 C CA . VAL C 1 37 ? 11.049 15.576 -11.784 1.00 29.88 841 VAL C CA 1
ATOM 15860 C C . VAL C 1 37 ? 10.355 16.816 -11.241 1.00 31.16 841 VAL C C 1
ATOM 15861 O O . VAL C 1 37 ? 9.163 16.780 -10.924 1.00 34.54 841 VAL C O 1
ATOM 15874 N N . GLU C 1 38 ? 11.128 17.887 -11.077 1.00 33.12 842 GLU C N 1
ATOM 15875 C CA . GLU C 1 38 ? 10.669 19.163 -10.553 1.00 34.29 842 GLU C CA 1
ATOM 15876 C C . GLU C 1 38 ? 11.120 20.266 -11.507 1.00 33.71 842 GLU C C 1
ATOM 15877 O O . GLU C 1 38 ? 12.050 20.101 -12.291 1.00 30.92 842 GLU C O 1
ATOM 15889 N N . HIS C 1 39 ? 10.414 21.385 -11.486 1.00 34.79 843 HIS C N 1
ATOM 15890 C CA . HIS C 1 39 ? 10.733 22.518 -12.359 1.00 33.87 843 HIS C CA 1
ATOM 15891 C C . HIS C 1 39 ? 10.643 23.798 -11.538 1.00 39.82 843 HIS C C 1
ATOM 15892 O O . HIS C 1 39 ? 9.756 24.632 -11.744 1.00 36.20 843 HIS C O 1
ATOM 15906 N N . PRO C 1 40 ? 11.573 23.991 -10.605 1.00 32.54 844 PRO C N 1
ATOM 15907 C CA . PRO C 1 40 ? 11.537 25.196 -9.772 1.00 35.51 844 PRO C CA 1
ATOM 15908 C C . PRO C 1 40 ? 11.717 26.460 -10.592 1.00 36.96 844 PRO C C 1
ATOM 15909 O O . PRO C 1 40 ? 12.309 26.457 -11.674 1.00 35.20 844 PRO C O 1
ATOM 15920 N N . ASP C 1 41 ? 11.232 27.560 -10.029 1.00 39.06 845 ASP C N 1
ATOM 15921 C CA . ASP C 1 41 ? 11.450 28.867 -10.613 1.00 39.87 845 ASP C CA 1
ATOM 15922 C C . ASP C 1 41 ? 12.907 29.270 -10.505 1.00 34.76 845 ASP C C 1
ATOM 15923 O O . ASP C 1 41 ? 13.589 28.938 -9.543 1.00 38.21 845 ASP C O 1
ATOM 15932 N N . LYS C 1 42 ? 13.365 30.061 -11.474 1.00 36.76 846 LYS C N 1
ATOM 15933 C CA . LYS C 1 42 ? 14.722 30.621 -11.444 1.00 38.30 846 LYS C CA 1
ATOM 15934 C C . LYS C 1 42 ? 15.738 29.498 -11.233 1.00 37.29 846 LYS C C 1
ATOM 15935 O O . LYS C 1 42 ? 16.728 29.630 -10.516 1.00 33.26 846 LYS C O 1
ATOM 15939 N N . LEU C 1 43 ? 15.490 28.390 -11.926 1.00 35.63 847 LEU C N 1
ATOM 15940 C CA . LEU C 1 43 ? 16.240 27.162 -11.717 1.00 37.90 847 LEU C CA 1
ATOM 15941 C C . LEU C 1 43 ? 17.727 27.359 -11.958 1.00 29.47 847 LEU C C 1
ATOM 15942 O O . LEU C 1 43 ? 18.558 26.754 -11.265 1.00 34.02 847 LEU C O 1
ATOM 15958 N N . GLU C 1 44 ? 18.085 28.194 -12.946 1.00 33.64 848 GLU C N 1
ATOM 15959 C CA . GLU C 1 44 ? 19.496 28.341 -13.266 1.00 35.79 848 GLU C CA 1
ATOM 15960 C C . GLU C 1 44 ? 20.244 29.090 -12.181 1.00 34.93 848 GLU C C 1
ATOM 15961 O O . GLU C 1 44 ? 21.478 29.069 -12.164 1.00 30.75 848 GLU C O 1
ATOM 15973 N N . GLU C 1 45 ? 19.521 29.793 -11.320 1.00 29.43 849 GLU C N 1
ATOM 15974 C CA . GLU C 1 45 ? 20.059 30.442 -10.141 1.00 31.32 849 GLU C CA 1
ATOM 15975 C C . GLU C 1 45 ? 19.868 29.586 -8.891 1.00 33.44 849 GLU C C 1
ATOM 15976 O O . GLU C 1 45 ? 20.727 29.584 -8.012 1.00 38.76 849 GLU C O 1
ATOM 15988 N N . LYS C 1 46 ? 18.748 28.862 -8.795 1.00 36.16 850 LYS C N 1
ATOM 15989 C CA . LYS C 1 46 ? 18.526 28.031 -7.616 1.00 37.88 850 LYS C CA 1
ATOM 15990 C C . LYS C 1 46 ? 19.500 26.863 -7.578 1.00 38.82 850 LYS C C 1
ATOM 15991 O O . LYS C 1 46 ? 20.018 26.513 -6.506 1.00 36.55 850 LYS C O 1
ATOM 16010 N N . PHE C 1 47 ? 19.776 26.236 -8.749 1.00 29.12 851 PHE C N 1
ATOM 16011 C CA . PHE C 1 47 ? 20.686 25.097 -8.684 1.00 31.65 851 PHE C CA 1
ATOM 16012 C C . PHE C 1 47 ? 22.007 25.424 -7.990 1.00 33.84 851 PHE C C 1
ATOM 16013 O O . PHE C 1 47 ? 22.404 24.706 -7.057 1.00 30.65 851 PHE C O 1
ATOM 16030 N N . PRO C 1 48 ? 22.760 26.428 -8.450 1.00 37.36 852 PRO C N 1
ATOM 16031 C CA . PRO C 1 48 ? 24.069 26.679 -7.824 1.00 33.22 852 PRO C CA 1
ATOM 16032 C C . PRO C 1 48 ? 23.943 27.118 -6.380 1.00 37.60 852 PRO C C 1
ATOM 16033 O O . PRO C 1 48 ? 24.845 26.867 -5.582 1.00 32.05 852 PRO C O 1
ATOM 16044 N N . GLN C 1 49 ? 22.830 27.739 -6.017 1.00 37.01 853 GLN C N 1
ATOM 16045 C CA . GLN C 1 49 ? 22.618 28.164 -4.637 1.00 38.40 853 GLN C CA 1
ATOM 16046 C C . GLN C 1 49 ? 22.484 26.967 -3.706 1.00 34.17 853 GLN C C 1
ATOM 16047 O O . GLN C 1 49 ? 23.110 26.935 -2.641 1.00 41.18 853 GLN C O 1
ATOM 16061 N N . VAL C 1 50 ? 21.630 26.003 -4.056 1.00 35.92 854 VAL C N 1
ATOM 16062 C CA . VAL C 1 50 ? 21.459 24.851 -3.165 1.00 34.49 854 VAL C CA 1
ATOM 16063 C C . VAL C 1 50 ? 22.619 23.879 -3.302 1.00 32.66 854 VAL C C 1
ATOM 16064 O O . VAL C 1 50 ? 23.035 23.253 -2.323 1.00 34.89 854 VAL C O 1
ATOM 16077 N N . ALA C 1 51 ? 23.142 23.684 -4.519 1.00 34.22 855 ALA C N 1
ATOM 16078 C CA . ALA C 1 51 ? 24.226 22.715 -4.690 1.00 33.52 855 ALA C CA 1
ATOM 16079 C C . ALA C 1 51 ? 25.509 23.173 -4.000 1.00 34.92 855 ALA C C 1
ATOM 16080 O O . ALA C 1 51 ? 26.310 22.347 -3.555 1.00 37.37 855 ALA C O 1
ATOM 16087 N N . ALA C 1 52 ? 25.719 24.479 -3.871 1.00 38.40 856 ALA C N 1
ATOM 16088 C CA . ALA C 1 52 ? 26.926 24.944 -3.211 1.00 42.77 856 ALA C CA 1
ATOM 16089 C C . ALA C 1 52 ? 26.929 24.536 -1.746 1.00 40.15 856 ALA C C 1
ATOM 16090 O O . ALA C 1 52 ? 27.997 24.477 -1.142 1.00 41.60 856 ALA C O 1
ATOM 16097 N N . THR C 1 53 ? 25.753 24.271 -1.175 1.00 41.83 857 THR C N 1
ATOM 16098 C CA . THR C 1 53 ? 25.619 23.794 0.192 1.00 38.96 857 THR C CA 1
ATOM 16099 C C . THR C 1 53 ? 25.547 22.282 0.261 1.00 43.18 857 THR C C 1
ATOM 16100 O O . THR C 1 53 ? 25.275 21.731 1.336 1.00 45.45 857 THR C O 1
ATOM 16111 N N . GLY C 1 54 ? 25.742 21.598 -0.869 1.00 39.15 858 GLY C N 1
ATOM 16112 C CA . GLY C 1 54 ? 25.691 20.154 -0.910 1.00 39.75 858 GLY C CA 1
ATOM 16113 C C . GLY C 1 54 ? 24.313 19.554 -1.038 1.00 39.37 858 GLY C C 1
ATOM 16114 O O . GLY C 1 54 ? 24.143 18.357 -0.827 1.00 43.16 858 GLY C O 1
ATOM 16118 N N . ASP C 1 55 ? 23.327 20.332 -1.407 1.00 35.14 859 ASP C N 1
ATOM 16119 C CA . ASP C 1 55 ? 21.950 19.914 -1.555 1.00 38.13 859 ASP C CA 1
ATOM 16120 C C . ASP C 1 55 ? 21.556 19.942 -3.040 1.00 32.37 859 ASP C C 1
ATOM 16121 O O . ASP C 1 55 ? 22.401 20.069 -3.935 1.00 34.34 859 ASP C O 1
ATOM 16130 N N . GLY C 1 56 ? 20.264 19.811 -3.300 1.00 38.56 860 GLY C N 1
ATOM 16131 C CA . GLY C 1 56 ? 19.739 19.955 -4.633 1.00 35.51 860 GLY C CA 1
ATOM 16132 C C . GLY C 1 56 ? 19.424 18.666 -5.352 1.00 36.57 860 GLY C C 1
ATOM 16133 O O . GLY C 1 56 ? 19.429 17.580 -4.768 1.00 36.71 860 GLY C O 1
ATOM 16137 N N . PRO C 1 57 ? 19.162 18.768 -6.659 1.00 30.90 861 PRO C N 1
ATOM 16138 C CA . PRO C 1 57 ? 18.798 17.590 -7.440 1.00 28.01 861 PRO C CA 1
ATOM 16139 C C . PRO C 1 57 ? 20.029 16.778 -7.769 1.00 30.45 861 PRO C C 1
ATOM 16140 O O . PRO C 1 57 ? 21.141 17.282 -7.763 1.00 29.85 861 PRO C O 1
ATOM 16151 N N . ASP C 1 58 ? 19.789 15.515 -8.111 1.00 27.27 862 ASP C N 1
ATOM 16152 C CA . ASP C 1 58 ? 20.855 14.676 -8.655 1.00 27.65 862 ASP C CA 1
ATOM 16153 C C . ASP C 1 58 ? 21.271 15.120 -10.039 1.00 28.98 862 ASP C C 1
ATOM 16154 O O . ASP C 1 58 ? 22.462 15.076 -10.373 1.00 29.09 862 ASP C O 1
ATOM 16163 N N . ILE C 1 59 ? 20.309 15.559 -10.857 1.00 30.21 863 ILE C N 1
ATOM 16164 C CA . ILE C 1 59 ? 20.519 15.863 -12.260 1.00 25.98 863 ILE C CA 1
ATOM 16165 C C . ILE C 1 59 ? 19.914 17.233 -12.511 1.00 29.88 863 ILE C C 1
ATOM 16166 O O . ILE C 1 59 ? 18.804 17.518 -12.056 1.00 24.54 863 ILE C O 1
ATOM 16182 N N . ILE C 1 60 ? 20.644 18.079 -13.218 1.00 24.41 864 ILE C N 1
ATOM 16183 C CA . ILE C 1 60 ? 20.187 19.424 -13.552 1.00 29.58 864 ILE C CA 1
ATOM 16184 C C . ILE C 1 60 ? 20.153 19.579 -15.061 1.00 28.25 864 ILE C C 1
ATOM 16185 O O . ILE C 1 60 ? 21.114 19.213 -15.744 1.00 27.68 864 ILE C O 1
ATOM 16201 N N . PHE C 1 61 ? 19.048 20.121 -15.577 1.00 26.14 865 PHE C N 1
ATOM 16202 C CA . PHE C 1 61 ? 18.905 20.401 -16.995 1.00 26.91 865 PHE C CA 1
ATOM 16203 C C . PHE C 1 61 ? 18.933 21.912 -17.211 1.00 34.71 865 PHE C C 1
ATOM 16204 O O . PHE C 1 61 ? 18.149 22.645 -16.588 1.00 29.05 865 PHE C O 1
ATOM 16221 N N . TRP C 1 62 ? 19.810 22.370 -18.105 1.00 27.46 866 TRP C N 1
ATOM 16222 C CA . TRP C 1 62 ? 19.825 23.759 -18.547 1.00 29.64 866 TRP C CA 1
ATOM 16223 C C . TRP C 1 62 ? 20.576 23.804 -19.873 1.00 27.75 866 TRP C C 1
ATOM 16224 O O . TRP C 1 62 ? 21.297 22.880 -20.242 1.00 26.54 866 TRP C O 1
ATOM 16245 N N . ALA C 1 63 ? 20.410 24.900 -20.597 1.00 29.28 867 ALA C N 1
ATOM 16246 C CA . ALA C 1 63 ? 21.315 25.144 -21.697 1.00 26.58 867 ALA C CA 1
ATOM 16247 C C . ALA C 1 63 ? 22.756 25.167 -21.177 1.00 27.36 867 ALA C C 1
ATOM 16248 O O . ALA C 1 63 ? 23.043 25.545 -20.030 1.00 26.51 867 ALA C O 1
ATOM 16255 N N . HIS C 1 64 ? 23.676 24.833 -22.075 1.00 26.63 868 HIS C N 1
ATOM 16256 C CA . HIS C 1 64 ? 25.071 24.616 -21.740 1.00 28.81 868 HIS C CA 1
ATOM 16257 C C . HIS C 1 64 ? 25.793 25.866 -21.265 1.00 32.23 868 HIS C C 1
ATOM 16258 O O . HIS C 1 64 ? 26.858 25.720 -20.659 1.00 28.43 868 HIS C O 1
ATOM 16272 N N . ASP C 1 65 ? 25.269 27.082 -21.546 1.00 27.78 869 ASP C N 1
ATOM 16273 C CA . ASP C 1 65 ? 26.060 28.273 -21.236 1.00 25.79 869 ASP C CA 1
ATOM 16274 C C . ASP C 1 65 ? 26.321 28.415 -19.739 1.00 29.41 869 ASP C C 1
ATOM 16275 O O . ASP C 1 65 ? 27.316 29.021 -19.343 1.00 30.09 869 ASP C O 1
ATOM 16284 N N . ARG C 1 66 ? 25.438 27.898 -18.892 1.00 27.71 870 ARG C N 1
ATOM 16285 C CA . ARG C 1 66 ? 25.591 28.067 -17.447 1.00 30.13 870 ARG C CA 1
ATOM 16286 C C . ARG C 1 66 ? 26.488 27.009 -16.811 1.00 25.71 870 ARG C C 1
ATOM 16287 O O . ARG C 1 66 ? 26.962 27.210 -15.690 1.00 26.97 870 ARG C O 1
ATOM 16308 N N . PHE C 1 67 ? 26.785 25.944 -17.525 1.00 31.81 871 PHE C N 1
ATOM 16309 C CA A PHE C 1 67 ? 27.436 24.803 -16.890 0.54 27.26 871 PHE C CA 1
ATOM 16310 C CA B PHE C 1 67 ? 27.444 24.790 -16.922 0.46 27.35 871 PHE C CA 1
ATOM 16311 C C . PHE C 1 67 ? 28.923 25.014 -16.665 1.00 35.37 871 PHE C C 1
ATOM 16312 O O . PHE C 1 67 ? 29.483 24.359 -15.788 1.00 31.04 871 PHE C O 1
ATOM 16345 N N . GLY C 1 68 ? 29.574 25.900 -17.415 1.00 29.92 872 GLY C N 1
ATOM 16346 C CA . GLY C 1 68 ? 30.962 26.218 -17.117 1.00 29.34 872 GLY C CA 1
ATOM 16347 C C . GLY C 1 68 ? 31.141 26.837 -15.740 1.00 31.57 872 GLY C C 1
ATOM 16348 O O . GLY C 1 68 ? 32.028 26.447 -14.977 1.00 32.67 872 GLY C O 1
ATOM 16352 N N . GLY C 1 69 ? 30.281 27.781 -15.380 1.00 28.19 873 GLY C N 1
ATOM 16353 C CA . GLY C 1 69 ? 30.320 28.329 -14.039 1.00 32.90 873 GLY C CA 1
ATOM 16354 C C . GLY C 1 69 ? 29.995 27.294 -12.979 1.00 33.09 873 GLY C C 1
ATOM 16355 O O . GLY C 1 69 ? 30.587 27.295 -11.893 1.00 31.11 873 GLY C O 1
ATOM 16359 N N . TYR C 1 70 ? 29.019 26.425 -13.247 1.00 30.50 874 TYR C N 1
ATOM 16360 C CA . TYR C 1 70 ? 28.711 25.383 -12.272 1.00 28.72 874 TYR C CA 1
ATOM 16361 C C . TYR C 1 70 ? 29.931 24.506 -12.040 1.00 31.75 874 TYR C C 1
ATOM 16362 O O . TYR C 1 70 ? 30.271 24.168 -10.890 1.00 30.11 874 TYR C O 1
ATOM 16380 N N . ALA C 1 71 ? 30.600 24.120 -13.129 1.00 29.66 875 ALA C N 1
ATOM 16381 C CA . ALA C 1 71 ? 31.778 23.255 -13.047 1.00 31.71 875 ALA C CA 1
ATOM 16382 C C . ALA C 1 71 ? 32.934 23.939 -12.330 1.00 35.00 875 ALA C C 1
ATOM 16383 O O . ALA C 1 71 ? 33.613 23.342 -11.484 1.00 33.92 875 ALA C O 1
ATOM 16390 N N . GLN C 1 72 ? 33.177 25.209 -12.676 1.00 31.15 876 GLN C N 1
ATOM 16391 C CA . GLN C 1 72 ? 34.255 26.014 -12.050 1.00 35.59 876 GLN C CA 1
ATOM 16392 C C . GLN C 1 72 ? 34.032 26.027 -10.537 1.00 34.23 876 GLN C C 1
ATOM 16393 O O . GLN C 1 72 ? 35.035 25.940 -9.798 1.00 35.12 876 GLN C O 1
ATOM 16407 N N . SER C 1 73 ? 32.775 26.092 -10.090 1.00 35.37 877 SER C N 1
ATOM 16408 C CA . SER C 1 73 ? 32.419 26.128 -8.683 1.00 31.24 877 SER C CA 1
ATOM 16409 C C . SER C 1 73 ? 32.437 24.758 -8.041 1.00 33.69 877 SER C C 1
ATOM 16410 O O . SER C 1 73 ? 32.060 24.640 -6.872 1.00 40.75 877 SER C O 1
ATOM 16418 N N . GLY C 1 74 ? 32.842 23.728 -8.774 1.00 34.10 878 GLY C N 1
ATOM 16419 C CA . GLY C 1 74 ? 32.901 22.399 -8.201 1.00 31.03 878 GLY C CA 1
ATOM 16420 C C . GLY C 1 74 ? 31.559 21.749 -7.981 1.00 41.17 878 GLY C C 1
ATOM 16421 O O . GLY C 1 74 ? 31.460 20.842 -7.168 1.00 32.66 878 GLY C O 1
ATOM 16425 N N . LEU C 1 75 ? 30.522 22.167 -8.706 1.00 34.17 879 LEU C N 1
ATOM 16426 C CA . LEU C 1 75 ? 29.171 21.683 -8.483 1.00 35.40 879 LEU C CA 1
ATOM 16427 C C . LEU C 1 75 ? 28.770 20.535 -9.402 1.00 30.32 879 LEU C C 1
ATOM 16428 O O . LEU C 1 75 ? 27.722 19.919 -9.174 1.00 32.54 879 LEU C O 1
ATOM 16444 N N . LEU C 1 76 ? 29.573 20.211 -10.412 1.00 36.73 880 LEU C N 1
ATOM 16445 C CA . LEU C 1 76 ? 29.227 19.164 -11.359 1.00 29.79 880 LEU C CA 1
ATOM 16446 C C . LEU C 1 76 ? 30.258 18.041 -11.341 1.00 36.53 880 LEU C C 1
ATOM 16447 O O . LEU C 1 76 ? 31.459 18.291 -11.357 1.00 39.81 880 LEU C O 1
ATOM 16463 N N . ALA C 1 77 ? 29.783 16.805 -11.385 1.00 35.22 881 ALA C N 1
ATOM 16464 C CA . ALA C 1 77 ? 30.647 15.650 -11.585 1.00 33.07 881 ALA C CA 1
ATOM 16465 C C . ALA C 1 77 ? 31.064 15.523 -13.046 1.00 38.08 881 ALA C C 1
ATOM 16466 O O . ALA C 1 77 ? 30.328 15.896 -13.970 1.00 39.86 881 ALA C O 1
ATOM 16473 N N . GLU C 1 78 ? 32.278 15.030 -13.254 1.00 39.11 882 GLU C N 1
ATOM 16474 C CA . GLU C 1 78 ? 32.700 14.655 -14.596 1.00 39.94 882 GLU C CA 1
ATOM 16475 C C . GLU C 1 78 ? 31.919 13.423 -15.047 1.00 37.59 882 GLU C C 1
ATOM 16476 O O . GLU C 1 78 ? 31.734 12.468 -14.288 1.00 39.10 882 GLU C O 1
ATOM 16488 N N . ILE C 1 79 ? 31.401 13.474 -16.253 1.00 37.22 883 ILE C N 1
ATOM 16489 C CA . ILE C 1 79 ? 30.658 12.347 -16.773 1.00 38.70 883 ILE C CA 1
ATOM 16490 C C . ILE C 1 79 ? 31.652 11.436 -17.473 1.00 43.61 883 ILE C C 1
ATOM 16491 O O . ILE C 1 79 ? 32.728 11.866 -17.902 1.00 38.31 883 ILE C O 1
ATOM 16507 N N . THR C 1 80 ? 31.291 10.156 -17.596 1.00 43.03 884 THR C N 1
ATOM 16508 C CA . THR C 1 80 ? 32.242 9.136 -18.027 1.00 48.56 884 THR C CA 1
ATOM 16509 C C . THR C 1 80 ? 31.695 8.283 -19.175 1.00 40.60 884 THR C C 1
ATOM 16510 O O . THR C 1 80 ? 31.755 7.059 -19.118 1.00 52.50 884 THR C O 1
ATOM 16521 N N . PRO C 1 81 ? 31.122 8.893 -20.224 1.00 48.06 885 PRO C N 1
ATOM 16522 C CA . PRO C 1 81 ? 30.646 8.079 -21.354 1.00 44.18 885 PRO C CA 1
ATOM 16523 C C . PRO C 1 81 ? 31.810 7.539 -22.160 1.00 46.06 885 PRO C C 1
ATOM 16524 O O . PRO C 1 81 ? 32.783 8.252 -22.424 1.00 46.37 885 PRO C O 1
ATOM 16535 N N . ASP C 1 82 ? 31.688 6.278 -22.579 1.00 47.84 886 ASP C N 1
ATOM 16536 C CA . ASP C 1 82 ? 32.731 5.660 -23.382 1.00 45.63 886 ASP C CA 1
ATOM 16537 C C . ASP C 1 82 ? 32.551 6.047 -24.838 1.00 49.18 886 ASP C C 1
ATOM 16538 O O . ASP C 1 82 ? 31.551 6.658 -25.229 1.00 45.48 886 ASP C O 1
ATOM 16547 N N . LYS C 1 83 ? 33.550 5.702 -25.644 1.00 44.90 887 LYS C N 1
ATOM 16548 C CA . LYS C 1 83 ? 33.546 6.162 -27.024 1.00 42.44 887 LYS C CA 1
ATOM 16549 C C . LYS C 1 83 ? 32.284 5.697 -27.742 1.00 46.39 887 LYS C C 1
ATOM 16550 O O . LYS C 1 83 ? 31.704 6.430 -28.552 1.00 41.76 887 LYS C O 1
ATOM 16569 N N . ALA C 1 84 ? 31.849 4.460 -27.470 1.00 50.17 888 ALA C N 1
ATOM 16570 C CA . ALA C 1 84 ? 30.679 3.942 -28.173 1.00 44.30 888 ALA C CA 1
ATOM 16571 C C . ALA C 1 84 ? 29.453 4.795 -27.893 1.00 45.00 888 ALA C C 1
ATOM 16572 O O . ALA C 1 84 ? 28.638 5.040 -28.796 1.00 45.99 888 ALA C O 1
ATOM 16579 N N . PHE C 1 85 ? 29.304 5.266 -26.648 1.00 41.88 889 PHE C N 1
ATOM 16580 C CA . PHE C 1 85 ? 28.210 6.182 -26.351 1.00 36.33 889 PHE C CA 1
ATOM 16581 C C . PHE C 1 85 ? 28.467 7.548 -26.980 1.00 33.64 889 PHE C C 1
ATOM 16582 O O . PHE C 1 85 ? 27.564 8.165 -27.567 1.00 34.78 889 PHE C O 1
ATOM 16599 N N . GLN C 1 86 ? 29.695 8.049 -26.867 1.00 36.23 890 GLN C N 1
ATOM 16600 C CA . GLN C 1 86 ? 29.980 9.348 -27.465 1.00 42.71 890 GLN C CA 1
ATOM 16601 C C . GLN C 1 86 ? 29.659 9.355 -28.950 1.00 40.87 890 GLN C C 1
ATOM 16602 O O . GLN C 1 86 ? 29.189 10.370 -29.487 1.00 33.67 890 GLN C O 1
ATOM 16616 N N . ASP C 1 87 ? 29.910 8.239 -29.640 1.00 34.68 891 ASP C N 1
ATOM 16617 C CA . ASP C 1 87 ? 29.649 8.211 -31.077 1.00 39.19 891 ASP C CA 1
ATOM 16618 C C . ASP C 1 87 ? 28.174 8.347 -31.416 1.00 34.98 891 ASP C C 1
ATOM 16619 O O . ASP C 1 87 ? 27.836 8.547 -32.590 1.00 36.85 891 ASP C O 1
ATOM 16628 N N . LYS C 1 88 ? 27.294 8.174 -30.433 1.00 32.62 892 LYS C N 1
ATOM 16629 C CA . LYS C 1 88 ? 25.859 8.273 -30.666 1.00 31.26 892 LYS C CA 1
ATOM 16630 C C . LYS C 1 88 ? 25.349 9.704 -30.783 1.00 33.58 892 LYS C C 1
ATOM 16631 O O . LYS C 1 88 ? 24.243 9.902 -31.319 1.00 33.79 892 LYS C O 1
ATOM 16650 N N . LEU C 1 89 ? 26.144 10.692 -30.342 1.00 35.21 893 LEU C N 1
ATOM 16651 C CA . LEU C 1 89 ? 25.742 12.095 -30.350 1.00 35.44 893 LEU C CA 1
ATOM 16652 C C . LEU C 1 89 ? 26.682 12.916 -31.228 1.00 33.47 893 LEU C C 1
ATOM 16653 O O . LEU C 1 89 ? 27.855 12.600 -31.387 1.00 34.70 893 LEU C O 1
ATOM 16669 N N . TYR C 1 90 ? 26.174 14.002 -31.778 1.00 30.80 894 TYR C N 1
ATOM 16670 C CA . TYR C 1 90 ? 26.981 14.818 -32.653 1.00 31.03 894 TYR C CA 1
ATOM 16671 C C . TYR C 1 90 ? 28.171 15.439 -31.923 1.00 34.17 894 TYR C C 1
ATOM 16672 O O . TYR C 1 90 ? 28.009 15.970 -30.811 1.00 36.56 894 TYR C O 1
ATOM 16690 N N . PRO C 1 91 ? 29.354 15.435 -32.544 1.00 36.54 895 PRO C N 1
ATOM 16691 C CA . PRO C 1 91 ? 30.526 16.043 -31.906 1.00 39.75 895 PRO C CA 1
ATOM 16692 C C . PRO C 1 91 ? 30.346 17.480 -31.468 1.00 32.90 895 PRO C C 1
ATOM 16693 O O . PRO C 1 91 ? 30.923 17.890 -30.455 1.00 37.87 895 PRO C O 1
ATOM 16704 N N . PHE C 1 92 ? 29.658 18.300 -32.250 1.00 36.01 896 PHE C N 1
ATOM 16705 C CA . PHE C 1 92 ? 29.582 19.703 -31.846 1.00 35.22 896 PHE C CA 1
ATOM 16706 C C . PHE C 1 92 ? 28.754 19.872 -30.570 1.00 37.81 896 PHE C C 1
ATOM 16707 O O . PHE C 1 92 ? 28.968 20.858 -29.847 1.00 33.82 896 PHE C O 1
ATOM 16724 N N . THR C 1 93 ? 27.856 18.922 -30.252 1.00 32.30 897 THR C N 1
ATOM 16725 C CA . THR C 1 93 ? 27.162 18.966 -28.965 1.00 31.70 897 THR C CA 1
ATOM 16726 C C . THR C 1 93 ? 28.084 18.566 -27.825 1.00 28.35 897 THR C C 1
ATOM 16727 O O . THR C 1 93 ? 28.020 19.166 -26.750 1.00 29.06 897 THR C O 1
ATOM 16738 N N . TRP C 1 94 ? 28.950 17.569 -28.028 1.00 32.04 898 TRP C N 1
ATOM 16739 C CA . TRP C 1 94 ? 29.952 17.264 -27.004 1.00 31.60 898 TRP C CA 1
ATOM 16740 C C . TRP C 1 94 ? 30.858 18.463 -26.764 1.00 32.13 898 TRP C C 1
ATOM 16741 O O . TRP C 1 94 ? 31.247 18.740 -25.614 1.00 33.84 898 TRP C O 1
ATOM 16762 N N . ASP C 1 95 ? 31.230 19.175 -27.832 1.00 28.81 899 ASP C N 1
ATOM 16763 C CA . ASP C 1 95 ? 32.075 20.335 -27.629 1.00 38.18 899 ASP C CA 1
ATOM 16764 C C . ASP C 1 95 ? 31.396 21.347 -26.718 1.00 35.59 899 ASP C C 1
ATOM 16765 O O . ASP C 1 95 ? 32.068 22.020 -25.936 1.00 36.75 899 ASP C O 1
ATOM 16774 N N . ALA C 1 96 ? 30.069 21.481 -26.807 1.00 31.72 900 ALA C N 1
ATOM 16775 C CA . ALA C 1 96 ? 29.355 22.474 -25.997 1.00 32.09 900 ALA C CA 1
ATOM 16776 C C . ALA C 1 96 ? 29.412 22.186 -24.499 1.00 28.53 900 ALA C C 1
ATOM 16777 O O . ALA C 1 96 ? 29.259 23.118 -23.695 1.00 27.68 900 ALA C O 1
ATOM 16784 N N . VAL C 1 97 ? 29.612 20.936 -24.108 1.00 30.80 901 VAL C N 1
ATOM 16785 C CA . VAL C 1 97 ? 29.600 20.527 -22.705 1.00 34.67 901 VAL C CA 1
ATOM 16786 C C . VAL C 1 97 ? 31.002 20.171 -22.219 1.00 32.45 901 VAL C C 1
ATOM 16787 O O . VAL C 1 97 ? 31.157 19.461 -21.217 1.00 32.88 901 VAL C O 1
ATOM 16800 N N . ARG C 1 98 ? 32.028 20.664 -22.892 1.00 29.26 902 ARG C N 1
ATOM 16801 C CA . ARG C 1 98 ? 33.400 20.466 -22.461 1.00 30.29 902 ARG C CA 1
ATOM 16802 C C . ARG C 1 98 ? 33.827 21.716 -21.690 1.00 30.58 902 ARG C C 1
ATOM 16803 O O . ARG C 1 98 ? 33.544 22.840 -22.121 1.00 33.32 902 ARG C O 1
ATOM 16824 N N . TYR C 1 99 ? 34.442 21.510 -20.528 1.00 30.32 903 TYR C N 1
ATOM 16825 C CA . TYR C 1 99 ? 34.938 22.611 -19.708 1.00 35.52 903 TYR C CA 1
ATOM 16826 C C . TYR C 1 99 ? 36.276 22.214 -19.083 1.00 32.96 903 TYR C C 1
ATOM 16827 O O . TYR C 1 99 ? 36.376 21.175 -18.427 1.00 27.79 903 TYR C O 1
ATOM 16845 N N . ASN C 1 100 ? 37.305 23.027 -19.325 1.00 37.81 904 ASN C N 1
ATOM 16846 C CA . ASN C 1 100 ? 38.658 22.740 -18.854 1.00 41.07 904 ASN C CA 1
ATOM 16847 C C . ASN C 1 100 ? 39.066 21.320 -19.238 1.00 42.39 904 ASN C C 1
ATOM 16848 O O . ASN C 1 100 ? 39.739 20.619 -18.480 1.00 43.26 904 ASN C O 1
ATOM 16859 N N . GLY C 1 101 ? 38.673 20.910 -20.446 1.00 34.12 905 GLY C N 1
ATOM 16860 C CA . GLY C 1 101 ? 39.062 19.650 -21.043 1.00 40.48 905 GLY C CA 1
ATOM 16861 C C . GLY C 1 101 ? 38.202 18.462 -20.689 1.00 38.58 905 GLY C C 1
ATOM 16862 O O . GLY C 1 101 ? 38.397 17.389 -21.280 1.00 48.75 905 GLY C O 1
ATOM 16866 N N . LYS C 1 102 ? 37.293 18.588 -19.724 1.00 39.28 906 LYS C N 1
ATOM 16867 C CA . LYS C 1 102 ? 36.442 17.484 -19.287 1.00 36.30 906 LYS C CA 1
ATOM 16868 C C . LYS C 1 102 ? 35.015 17.690 -19.763 1.00 39.56 906 LYS C C 1
ATOM 16869 O O . LYS C 1 102 ? 34.537 18.830 -19.875 1.00 33.45 906 LYS C O 1
ATOM 16888 N N . LEU C 1 103 ? 34.341 16.566 -20.017 1.00 33.88 907 LEU C N 1
ATOM 16889 C CA . LEU C 1 103 ? 32.912 16.564 -20.260 1.00 32.13 907 LEU C CA 1
ATOM 16890 C C . LEU C 1 103 ? 32.183 16.736 -18.939 1.00 30.55 907 LEU C C 1
ATOM 16891 O O . LEU C 1 103 ? 32.379 15.943 -18.023 1.00 29.85 907 LEU C O 1
ATOM 16907 N N . ILE C 1 104 ? 31.343 17.772 -18.833 1.00 29.56 908 ILE C N 1
ATOM 16908 C CA . ILE C 1 104 ? 30.699 18.041 -17.558 1.00 30.79 908 ILE C CA 1
ATOM 16909 C C . ILE C 1 104 ? 29.191 17.933 -17.620 1.00 32.21 908 ILE C C 1
ATOM 16910 O O . ILE C 1 104 ? 28.521 18.239 -16.629 1.00 28.91 908 ILE C O 1
ATOM 16926 N N . ALA C 1 105 ? 28.640 17.444 -18.739 1.00 29.02 909 ALA C N 1
ATOM 16927 C CA . ALA C 1 105 ? 27.210 17.203 -18.859 1.00 28.09 909 ALA C CA 1
ATOM 16928 C C . ALA C 1 105 ? 26.897 16.362 -20.095 1.00 29.31 909 ALA C C 1
ATOM 16929 O O . ALA C 1 105 ? 27.695 16.268 -21.027 1.00 32.60 909 ALA C O 1
ATOM 16936 N N . TYR C 1 106 ? 25.709 15.773 -20.093 1.00 29.12 910 TYR C N 1
ATOM 16937 C CA . TYR C 1 106 ? 25.212 15.107 -21.304 1.00 30.24 910 TYR C CA 1
ATOM 16938 C C . TYR C 1 106 ? 24.440 16.067 -22.204 1.00 30.87 910 TYR C C 1
ATOM 16939 O O . TYR C 1 106 ? 23.468 16.669 -21.746 1.00 29.42 910 TYR C O 1
ATOM 16957 N N . PRO C 1 107 ? 24.807 16.217 -23.476 1.00 29.26 911 PRO C N 1
ATOM 16958 C CA . PRO C 1 107 ? 23.996 17.035 -24.388 1.00 28.21 911 PRO C CA 1
ATOM 16959 C C . PRO C 1 107 ? 22.704 16.342 -24.784 1.00 37.92 911 PRO C C 1
ATOM 16960 O O . PRO C 1 107 ? 22.650 15.115 -24.951 1.00 33.23 911 PRO C O 1
ATOM 16971 N N . ILE C 1 108 ? 21.641 17.143 -24.911 1.00 27.50 912 ILE C N 1
ATOM 16972 C CA . ILE C 1 108 ? 20.313 16.632 -25.242 1.00 28.20 912 ILE C CA 1
ATOM 16973 C C . ILE C 1 108 ? 19.818 17.168 -26.576 1.00 33.30 912 ILE C C 1
ATOM 16974 O O . ILE C 1 108 ? 19.344 16.409 -27.419 1.00 31.52 912 ILE C O 1
ATOM 16990 N N . ALA C 1 109 ? 19.848 18.484 -26.759 1.00 31.81 913 ALA C N 1
ATOM 16991 C CA . ALA C 1 109 ? 19.182 19.055 -27.921 1.00 32.88 913 ALA C CA 1
ATOM 16992 C C . ALA C 1 109 ? 19.718 20.447 -28.193 1.00 30.67 913 ALA C C 1
ATOM 16993 O O . ALA C 1 109 ? 20.194 21.133 -27.284 1.00 27.98 913 ALA C O 1
ATOM 17000 N N . VAL C 1 110 ? 19.651 20.838 -29.461 1.00 30.13 914 VAL C N 1
ATOM 17001 C CA . VAL C 1 110 ? 20.148 22.134 -29.912 1.00 28.02 914 VAL C CA 1
ATOM 17002 C C . VAL C 1 110 ? 18.958 23.065 -30.121 1.00 35.19 914 VAL C C 1
ATOM 17003 O O . VAL C 1 110 ? 18.004 22.728 -30.834 1.00 31.47 914 VAL C O 1
ATOM 17016 N N . GLU C 1 111 ? 19.014 24.238 -29.483 1.00 29.38 915 GLU C N 1
ATOM 17017 C CA . GLU C 1 111 ? 17.910 25.183 -29.464 1.00 27.40 915 GLU C CA 1
ATOM 17018 C C . GLU C 1 111 ? 18.339 26.480 -30.140 1.00 27.42 915 GLU C C 1
ATOM 17019 O O . GLU C 1 111 ? 19.451 26.968 -29.903 1.00 31.70 915 GLU C O 1
ATOM 17031 N N . ALA C 1 112 ? 17.432 27.070 -30.929 1.00 25.76 916 ALA C N 1
ATOM 17032 C CA . ALA C 1 112 ? 17.625 28.407 -31.449 1.00 26.98 916 ALA C CA 1
ATOM 17033 C C . ALA C 1 112 ? 16.252 29.023 -31.612 1.00 26.75 916 ALA C C 1
ATOM 17034 O O . ALA C 1 112 ? 15.276 28.331 -31.879 1.00 29.36 916 ALA C O 1
ATOM 17041 N N . LEU C 1 113 ? 16.183 30.339 -31.443 1.00 25.60 917 LEU C N 1
ATOM 17042 C CA . LEU C 1 113 ? 14.923 31.028 -31.647 1.00 25.01 917 LEU C CA 1
ATOM 17043 C C . LEU C 1 113 ? 14.578 31.121 -33.142 1.00 24.20 917 LEU C C 1
ATOM 17044 O O . LEU C 1 113 ? 15.453 31.274 -33.999 1.00 26.06 917 LEU C O 1
ATOM 17060 N N . SER C 1 114 ? 13.287 31.098 -33.444 1.00 25.26 918 SER C N 1
ATOM 17061 C CA . SER C 1 114 ? 12.806 31.402 -34.792 1.00 26.72 918 SER C CA 1
ATOM 17062 C C . SER C 1 114 ? 11.678 32.429 -34.744 1.00 29.23 918 SER C C 1
ATOM 17063 O O . SER C 1 114 ? 11.133 32.746 -33.681 1.00 25.67 918 SER C O 1
ATOM 17071 N N . LEU C 1 115 ? 11.320 32.945 -35.928 1.00 27.06 919 LEU C N 1
ATOM 17072 C CA . LEU C 1 115 ? 10.103 33.726 -36.078 1.00 26.07 919 LEU C CA 1
ATOM 17073 C C . LEU C 1 115 ? 8.926 32.783 -36.235 1.00 24.05 919 LEU C C 1
ATOM 17074 O O . LEU C 1 115 ? 8.939 31.880 -37.076 1.00 29.65 919 LEU C O 1
ATOM 17090 N N . ILE C 1 116 ? 7.904 32.970 -35.422 1.00 26.76 920 ILE C N 1
ATOM 17091 C CA . ILE C 1 116 ? 6.691 32.173 -35.500 1.00 24.44 920 ILE C CA 1
ATOM 17092 C C . ILE C 1 116 ? 5.583 33.111 -35.952 1.00 26.87 920 ILE C C 1
ATOM 17093 O O . ILE C 1 116 ? 5.454 34.211 -35.405 1.00 29.81 920 ILE C O 1
ATOM 17109 N N . TYR C 1 117 ? 4.816 32.711 -36.974 1.00 27.48 921 TYR C N 1
ATOM 17110 C CA . TYR C 1 117 ? 3.792 33.623 -37.480 1.00 27.81 921 TYR C CA 1
ATOM 17111 C C . TYR C 1 117 ? 2.477 32.919 -37.748 1.00 31.81 921 TYR C C 1
ATOM 17112 O O . TYR C 1 117 ? 2.430 31.728 -38.023 1.00 30.46 921 TYR C O 1
ATOM 17130 N N . ASN C 1 118 ? 1.399 33.701 -37.623 1.00 28.70 922 ASN C N 1
ATOM 17131 C CA . ASN C 1 118 ? 0.028 33.264 -37.797 1.00 32.52 922 ASN C CA 1
ATOM 17132 C C . ASN C 1 118 ? -0.332 33.371 -39.288 1.00 32.77 922 ASN C C 1
ATOM 17133 O O . ASN C 1 118 ? -0.433 34.477 -39.836 1.00 29.78 922 ASN C O 1
ATOM 17144 N N . LYS C 1 119 ? -0.475 32.216 -39.950 1.00 29.22 923 LYS C N 1
ATOM 17145 C CA . LYS C 1 119 ? -0.654 32.206 -41.401 1.00 31.93 923 LYS C CA 1
ATOM 17146 C C . LYS C 1 119 ? -1.993 32.778 -41.827 1.00 31.77 923 LYS C C 1
ATOM 17147 O O . LYS C 1 119 ? -2.153 33.149 -42.989 1.00 29.39 923 LYS C O 1
ATOM 17166 N N . ASP C 1 120 ? -2.992 32.724 -40.955 1.00 34.87 924 ASP C N 1
ATOM 17167 C CA . ASP C 1 120 ? -4.289 33.295 -41.267 1.00 32.43 924 ASP C CA 1
ATOM 17168 C C . ASP C 1 120 ? -4.225 34.810 -41.201 1.00 40.21 924 ASP C C 1
ATOM 17169 O O . ASP C 1 120 ? -4.698 35.496 -42.107 1.00 32.69 924 ASP C O 1
ATOM 17178 N N . LEU C 1 121 ? -3.584 35.355 -40.166 1.00 32.99 925 LEU C N 1
ATOM 17179 C CA . LEU C 1 121 ? -3.457 36.797 -40.066 1.00 27.35 925 LEU C CA 1
ATOM 17180 C C . LEU C 1 121 ? -2.440 37.360 -41.053 1.00 29.65 925 LEU C C 1
ATOM 17181 O O . LEU C 1 121 ? -2.544 38.524 -41.468 1.00 31.62 925 LEU C O 1
ATOM 17197 N N . LEU C 1 122 ? -1.441 36.568 -41.425 1.00 27.45 926 LEU C N 1
ATOM 17198 C CA . LEU C 1 122 ? -0.249 37.084 -42.063 1.00 27.05 926 LEU C CA 1
ATOM 17199 C C . LEU C 1 122 ? 0.380 35.995 -42.912 1.00 29.69 926 LEU C C 1
ATOM 17200 O O . LEU C 1 122 ? 1.416 35.432 -42.542 1.00 28.98 926 LEU C O 1
ATOM 17216 N N . PRO C 1 123 ? -0.219 35.664 -44.060 1.00 28.92 927 PRO C N 1
ATOM 17217 C CA . PRO C 1 123 ? 0.376 34.607 -44.888 1.00 28.04 927 PRO C CA 1
ATOM 17218 C C . PRO C 1 123 ? 1.718 35.006 -45.439 1.00 24.99 927 PRO C C 1
ATOM 17219 O O . PRO C 1 123 ? 2.478 34.128 -45.877 1.00 29.12 927 PRO C O 1
ATOM 17230 N N . ASN C 1 124 ? 2.008 36.304 -45.472 1.00 23.86 928 ASN C N 1
ATOM 17231 C CA . ASN C 1 124 ? 3.235 36.849 -46.052 1.00 28.33 928 ASN C CA 1
ATOM 17232 C C . ASN C 1 124 ? 3.969 37.708 -45.027 1.00 30.66 928 ASN C C 1
ATOM 17233 O O . ASN C 1 124 ? 4.012 38.943 -45.144 1.00 28.10 928 ASN C O 1
ATOM 17244 N N . PRO C 1 125 ? 4.629 37.091 -44.060 1.00 29.52 929 PRO C N 1
ATOM 17245 C CA . PRO C 1 125 ? 5.249 37.849 -42.980 1.00 26.40 929 PRO C CA 1
ATOM 17246 C C . PRO C 1 125 ? 6.455 38.603 -43.489 1.00 31.67 929 PRO C C 1
ATOM 17247 O O . PRO C 1 125 ? 7.080 38.206 -44.483 1.00 30.85 929 PRO C O 1
ATOM 17258 N N . PRO C 1 126 ? 6.840 39.670 -42.798 1.00 30.52 930 PRO C N 1
ATOM 17259 C CA . PRO C 1 126 ? 7.968 40.468 -43.271 1.00 27.44 930 PRO C CA 1
ATOM 17260 C C . PRO C 1 126 ? 9.288 39.736 -43.152 1.00 31.82 930 PRO C C 1
ATOM 17261 O O . PRO C 1 126 ? 9.519 38.962 -42.229 1.00 32.96 930 PRO C O 1
ATOM 17272 N N . LYS C 1 127 ? 10.174 40.016 -44.102 1.00 29.92 931 LYS C N 1
ATOM 17273 C CA . LYS C 1 127 ? 11.521 39.500 -44.041 1.00 31.45 931 LYS C CA 1
ATOM 17274 C C . LYS C 1 127 ? 12.466 40.410 -43.259 1.00 31.51 931 LYS C C 1
ATOM 17275 O O . LYS C 1 127 ? 13.580 39.981 -42.957 1.00 33.73 931 LYS C O 1
ATOM 17279 N N . THR C 1 128 ? 12.068 41.657 -42.968 1.00 27.14 932 THR C N 1
ATOM 17280 C CA . THR C 1 128 ? 12.966 42.621 -42.337 1.00 30.15 932 THR C CA 1
ATOM 17281 C C . THR C 1 128 ? 12.317 43.198 -41.092 1.00 25.40 932 THR C C 1
ATOM 17282 O O . THR C 1 128 ? 11.092 43.379 -41.044 1.00 29.03 932 THR C O 1
ATOM 17293 N N . TRP C 1 129 ? 13.169 43.539 -40.102 1.00 28.91 933 TRP C N 1
ATOM 17294 C CA . TRP C 1 129 ? 12.711 44.288 -38.934 1.00 27.78 933 TRP C CA 1
ATOM 17295 C C . TRP C 1 129 ? 12.136 45.632 -39.349 1.00 26.34 933 TRP C C 1
ATOM 17296 O O . TRP C 1 129 ? 11.134 46.092 -38.786 1.00 27.61 933 TRP C O 1
ATOM 17317 N N . GLU C 1 130 ? 12.760 46.270 -40.340 1.00 27.60 934 GLU C N 1
ATOM 17318 C CA . GLU C 1 130 ? 12.311 47.601 -40.769 1.00 29.17 934 GLU C CA 1
ATOM 17319 C C . GLU C 1 130 ? 10.853 47.636 -41.226 1.00 28.40 934 GLU C C 1
ATOM 17320 O O . GLU C 1 130 ? 10.209 48.705 -41.185 1.00 32.24 934 GLU C O 1
ATOM 17332 N N . GLU C 1 131 ? 10.304 46.511 -41.691 1.00 27.78 935 GLU C N 1
ATOM 17333 C CA . GLU C 1 131 ? 8.917 46.523 -42.126 1.00 26.95 935 GLU C CA 1
ATOM 17334 C C . GLU C 1 131 ? 7.910 46.476 -40.989 1.00 25.48 935 GLU C C 1
ATOM 17335 O O . GLU C 1 131 ? 6.716 46.743 -41.211 1.00 27.49 935 GLU C O 1
ATOM 17347 N N . ILE C 1 132 ? 8.343 46.197 -39.762 1.00 26.90 936 ILE C N 1
ATOM 17348 C CA . ILE C 1 132 ? 7.380 45.895 -38.711 1.00 27.46 936 ILE C CA 1
ATOM 17349 C C . ILE C 1 132 ? 6.559 47.118 -38.289 1.00 27.83 936 ILE C C 1
ATOM 17350 O O . ILE C 1 132 ? 5.353 46.969 -38.043 1.00 27.24 936 ILE C O 1
ATOM 17366 N N . PRO C 1 133 ? 7.124 48.324 -38.205 1.00 24.10 937 PRO C N 1
ATOM 17367 C CA . PRO C 1 133 ? 6.272 49.462 -37.801 1.00 28.43 937 PRO C CA 1
ATOM 17368 C C . PRO C 1 133 ? 5.070 49.681 -38.725 1.00 32.16 937 PRO C C 1
ATOM 17369 O O . PRO C 1 133 ? 3.926 49.789 -38.262 1.00 27.74 937 PRO C O 1
ATOM 17380 N N . ALA C 1 134 ? 5.294 49.726 -40.040 1.00 29.97 938 ALA C N 1
ATOM 17381 C CA . ALA C 1 134 ? 4.169 49.927 -40.970 1.00 35.26 938 ALA C CA 1
ATOM 17382 C C . ALA C 1 134 ? 3.183 48.756 -40.924 1.00 30.96 938 ALA C C 1
ATOM 17383 O O . ALA C 1 134 ? 1.961 48.942 -41.028 1.00 32.08 938 ALA C O 1
ATOM 17390 N N . LEU C 1 135 ? 3.685 47.536 -40.748 1.00 27.43 939 LEU C N 1
ATOM 17391 C CA . LEU C 1 135 ? 2.782 46.406 -40.627 1.00 24.22 939 LEU C CA 1
ATOM 17392 C C . LEU C 1 135 ? 1.938 46.502 -39.375 1.00 24.40 939 LEU C C 1
ATOM 17393 O O . LEU C 1 135 ? 0.763 46.122 -39.379 1.00 28.23 939 LEU C O 1
ATOM 17409 N N . ASP C 1 136 ? 2.548 46.919 -38.254 1.00 27.33 940 ASP C N 1
ATOM 17410 C CA . ASP C 1 136 ? 1.780 46.993 -37.021 1.00 28.57 940 ASP C CA 1
ATOM 17411 C C . ASP C 1 136 ? 0.687 48.036 -37.159 1.00 27.01 940 ASP C C 1
ATOM 17412 O O . ASP C 1 136 ? -0.443 47.867 -36.674 1.00 28.82 940 ASP C O 1
ATOM 17421 N N . LYS C 1 137 ? 1.010 49.124 -37.834 1.00 28.93 941 LYS C N 1
ATOM 17422 C CA . LYS C 1 137 ? 0.005 50.143 -38.085 1.00 31.28 941 LYS C CA 1
ATOM 17423 C C . LYS C 1 137 ? -1.167 49.571 -38.871 1.00 32.88 941 LYS C C 1
ATOM 17424 O O . LYS C 1 137 ? -2.331 49.789 -38.516 1.00 30.09 941 LYS C O 1
ATOM 17443 N N . GLU C 1 138 ? -0.887 48.768 -39.905 1.00 26.74 942 GLU C N 1
ATOM 17444 C CA . GLU C 1 138 ? -1.985 48.151 -40.642 1.00 30.72 942 GLU C CA 1
ATOM 17445 C C . GLU C 1 138 ? -2.780 47.213 -39.759 1.00 29.77 942 GLU C C 1
ATOM 17446 O O . GLU C 1 138 ? -4.007 47.178 -39.832 1.00 29.56 942 GLU C O 1
ATOM 17458 N N . LEU C 1 139 ? -2.095 46.414 -38.924 1.00 30.31 943 LEU C N 1
ATOM 17459 C CA . LEU C 1 139 ? -2.809 45.453 -38.100 1.00 30.01 943 LEU C CA 1
ATOM 17460 C C . LEU C 1 139 ? -3.583 46.113 -36.973 1.00 24.08 943 LEU C C 1
ATOM 17461 O O . LEU C 1 139 ? -4.638 45.587 -36.574 1.00 31.83 943 LEU C O 1
ATOM 17477 N N . LYS C 1 140 ? -3.066 47.219 -36.424 1.00 26.13 944 LYS C N 1
ATOM 17478 C CA . LYS C 1 140 ? -3.805 47.912 -35.378 1.00 35.31 944 LYS C CA 1
ATOM 17479 C C . LYS C 1 140 ? -5.153 48.385 -35.898 1.00 39.39 944 LYS C C 1
ATOM 17480 O O . LYS C 1 140 ? -6.149 48.367 -35.159 1.00 32.99 944 LYS C O 1
ATOM 17499 N N . ALA C 1 141 ? -5.209 48.774 -37.184 1.00 37.75 945 ALA C N 1
ATOM 17500 C CA . ALA C 1 141 ? -6.455 49.266 -37.765 1.00 29.11 945 ALA C CA 1
ATOM 17501 C C . ALA C 1 141 ? -7.489 48.173 -37.811 1.00 39.19 945 ALA C C 1
ATOM 17502 O O . ALA C 1 141 ? -8.672 48.454 -38.000 1.00 42.85 945 ALA C O 1
ATOM 17509 N N . LYS C 1 142 ? -7.042 46.940 -37.622 1.00 34.34 946 LYS C N 1
ATOM 17510 C CA . LYS C 1 142 ? -7.784 45.702 -37.609 1.00 38.02 946 LYS C CA 1
ATOM 17511 C C . LYS C 1 142 ? -7.903 45.091 -36.207 1.00 39.37 946 LYS C C 1
ATOM 17512 O O . LYS C 1 142 ? -8.410 43.972 -36.056 1.00 35.18 946 LYS C O 1
ATOM 17531 N N . GLY C 1 143 ? -7.450 45.800 -35.181 1.00 35.43 947 GLY C N 1
ATOM 17532 C CA . GLY C 1 143 ? -7.562 45.277 -33.846 1.00 37.94 947 GLY C CA 1
ATOM 17533 C C . GLY C 1 143 ? -6.529 44.249 -33.470 1.00 34.70 947 GLY C C 1
ATOM 17534 O O . GLY C 1 143 ? -6.766 43.490 -32.522 1.00 35.13 947 GLY C O 1
ATOM 17538 N N . LYS C 1 144 ? -5.386 44.218 -34.161 1.00 31.90 948 LYS C N 1
ATOM 17539 C CA . LYS C 1 144 ? -4.322 43.251 -33.891 1.00 33.22 948 LYS C CA 1
ATOM 17540 C C . LYS C 1 144 ? -2.976 43.964 -33.767 1.00 34.82 948 LYS C C 1
ATOM 17541 O O . LYS C 1 144 ? -2.872 45.172 -33.972 1.00 36.16 948 LYS C O 1
ATOM 17560 N N . SER C 1 145 ? -1.917 43.193 -33.483 1.00 29.88 949 SER C N 1
ATOM 17561 C CA . SER C 1 145 ? -0.566 43.720 -33.487 1.00 30.66 949 SER C CA 1
ATOM 17562 C C . SER C 1 145 ? 0.326 42.859 -34.365 1.00 24.50 949 SER C C 1
ATOM 17563 O O . SER C 1 145 ? 0.003 41.721 -34.668 1.00 25.19 949 SER C O 1
ATOM 17571 N N . ALA C 1 146 ? 1.452 43.440 -34.786 1.00 24.50 950 ALA C N 1
ATOM 17572 C CA . ALA C 1 146 ? 2.396 42.726 -35.628 1.00 24.30 950 ALA C CA 1
ATOM 17573 C C . ALA C 1 146 ? 3.164 41.654 -34.845 1.00 25.27 950 ALA C C 1
ATOM 17574 O O . ALA C 1 146 ? 3.263 40.509 -35.303 1.00 26.36 950 ALA C O 1
ATOM 17581 N N . LEU C 1 147 ? 3.708 42.016 -33.679 1.00 26.41 951 LEU C N 1
ATOM 17582 C CA . LEU C 1 147 ? 4.710 41.190 -32.999 1.00 27.69 951 LEU C CA 1
ATOM 17583 C C . LEU C 1 147 ? 4.738 41.385 -31.491 1.00 29.65 951 LEU C C 1
ATOM 17584 O O . LEU C 1 147 ? 4.849 42.520 -31.011 1.00 32.69 951 LEU C O 1
ATOM 17600 N N . MET C 1 148 ? 4.756 40.261 -30.758 1.00 30.56 952 MET C N 1
ATOM 17601 C CA . MET C 1 148 ? 4.959 40.266 -29.316 1.00 31.56 952 MET C CA 1
ATOM 17602 C C . MET C 1 148 ? 5.925 39.145 -28.967 1.00 23.98 952 MET C C 1
ATOM 17603 O O . MET C 1 148 ? 5.714 38.003 -29.383 1.00 25.29 952 MET C O 1
ATOM 17617 N N . PHE C 1 149 ? 6.957 39.466 -28.199 1.00 23.84 953 PHE C N 1
ATOM 17618 C CA . PHE C 1 149 ? 7.898 38.479 -27.684 1.00 25.76 953 PHE C CA 1
ATOM 17619 C C . PHE C 1 149 ? 8.481 38.975 -26.363 1.00 28.97 953 PHE C C 1
ATOM 17620 O O . PHE C 1 149 ? 8.269 40.114 -25.950 1.00 26.75 953 PHE C O 1
ATOM 17637 N N . ASN C 1 150 ? 9.168 38.074 -25.668 1.00 26.21 954 ASN C N 1
ATOM 17638 C CA . ASN C 1 150 ? 9.698 38.388 -24.336 1.00 26.10 954 ASN C CA 1
ATOM 17639 C C . ASN C 1 150 ? 10.772 39.455 -24.382 1.00 23.93 954 ASN C C 1
ATOM 17640 O O . ASN C 1 150 ? 11.889 39.213 -24.837 1.00 33.35 954 ASN C O 1
ATOM 17651 N N . LEU C 1 151 ? 10.459 40.637 -23.877 1.00 28.71 955 LEU C N 1
ATOM 17652 C CA . LEU C 1 151 ? 11.436 41.715 -23.809 1.00 26.87 955 LEU C CA 1
ATOM 17653 C C . LEU C 1 151 ? 12.186 41.776 -22.486 1.00 29.46 955 LEU C C 1
ATOM 17654 O O . LEU C 1 151 ? 13.039 42.663 -22.307 1.00 33.22 955 LEU C O 1
ATOM 17670 N N . GLN C 1 152 ? 11.913 40.852 -21.572 1.00 31.61 956 GLN C N 1
ATOM 17671 C CA . GLN C 1 152 ? 12.521 40.858 -20.255 1.00 29.03 956 GLN C CA 1
ATOM 17672 C C . GLN C 1 152 ? 13.796 40.034 -20.170 1.00 28.94 956 GLN C C 1
ATOM 17673 O O . GLN C 1 152 ? 14.587 40.246 -19.249 1.00 33.58 956 GLN C O 1
ATOM 17687 N N . GLU C 1 153 ? 14.015 39.107 -21.096 1.00 27.00 957 GLU C N 1
ATOM 17688 C CA . GLU C 1 153 ? 15.190 38.242 -21.127 1.00 28.33 957 GLU C CA 1
ATOM 17689 C C . GLU C 1 153 ? 16.040 38.581 -22.338 1.00 25.18 957 GLU C C 1
ATOM 17690 O O . GLU C 1 153 ? 15.527 38.513 -23.474 1.00 30.97 957 GLU C O 1
ATOM 17702 N N . PRO C 1 154 ? 17.323 38.908 -22.165 1.00 25.95 958 PRO C N 1
ATOM 17703 C CA . PRO C 1 154 ? 18.139 39.290 -23.324 1.00 24.86 958 PRO C CA 1
ATOM 17704 C C . PRO C 1 154 ? 18.335 38.185 -24.327 1.00 29.28 958 PRO C C 1
ATOM 17705 O O . PRO C 1 154 ? 18.718 38.476 -25.463 1.00 28.51 958 PRO C O 1
ATOM 17716 N N . TYR C 1 155 ? 18.096 36.927 -23.956 1.00 25.89 959 TYR C N 1
ATOM 17717 C CA . TYR C 1 155 ? 18.086 35.858 -24.943 1.00 27.63 959 TYR C CA 1
ATOM 17718 C C . TYR C 1 155 ? 17.225 36.206 -26.168 1.00 22.26 959 TYR C C 1
ATOM 17719 O O . TYR C 1 155 ? 17.580 35.864 -27.297 1.00 26.80 959 TYR C O 1
ATOM 17737 N N . PHE C 1 156 ? 16.066 36.831 -25.965 1.00 26.34 960 PHE C N 1
ATOM 17738 C CA . PHE C 1 156 ? 15.150 37.074 -27.085 1.00 25.97 960 PHE C CA 1
ATOM 17739 C C . PHE C 1 156 ? 15.458 38.345 -27.871 1.00 28.32 960 PHE C C 1
ATOM 17740 O O . PHE C 1 156 ? 15.095 38.447 -29.058 1.00 27.67 960 PHE C O 1
ATOM 17757 N N . THR C 1 157 ? 16.045 39.350 -27.226 1.00 26.05 961 THR C N 1
ATOM 17758 C CA A THR C 1 157 ? 16.403 40.596 -27.883 0.49 28.00 961 THR C CA 1
ATOM 17759 C CA B THR C 1 157 ? 16.396 40.588 -27.899 0.51 27.99 961 THR C CA 1
ATOM 17760 C C . THR C 1 157 ? 17.786 40.542 -28.495 1.00 29.16 961 THR C C 1
ATOM 17761 O O . THR C 1 157 ? 18.060 41.273 -29.451 1.00 30.63 961 THR C O 1
ATOM 17782 N N . TRP C 1 158 ? 18.640 39.659 -28.003 1.00 26.41 962 TRP C N 1
ATOM 17783 C CA . TRP C 1 158 ? 19.984 39.541 -28.566 1.00 34.76 962 TRP C CA 1
ATOM 17784 C C . TRP C 1 158 ? 20.073 39.337 -30.078 1.00 28.97 962 TRP C C 1
ATOM 17785 O O . TRP C 1 158 ? 20.999 39.902 -30.695 1.00 33.73 962 TRP C O 1
ATOM 17806 N N . PRO C 1 159 ? 19.250 38.534 -30.712 1.00 31.49 963 PRO C N 1
ATOM 17807 C CA . PRO C 1 159 ? 19.413 38.341 -32.166 1.00 28.74 963 PRO C CA 1
ATOM 17808 C C . PRO C 1 159 ? 19.383 39.649 -32.948 1.00 33.91 963 PRO C C 1
ATOM 17809 O O . PRO C 1 159 ? 20.157 39.808 -33.898 1.00 36.38 963 PRO C O 1
ATOM 17820 N N . LEU C 1 160 ? 18.516 40.596 -32.554 1.00 30.02 964 LEU C N 1
ATOM 17821 C CA . LEU C 1 160 ? 18.479 41.909 -33.194 1.00 29.52 964 LEU C CA 1
ATOM 17822 C C . LEU C 1 160 ? 19.682 42.746 -32.793 1.00 32.01 964 LEU C C 1
ATOM 17823 O O . LEU C 1 160 ? 20.263 43.451 -33.631 1.00 31.87 964 LEU C O 1
ATOM 17839 N N . ILE C 1 161 ? 20.087 42.663 -31.522 1.00 30.33 965 ILE C N 1
ATOM 17840 C CA . ILE C 1 161 ? 21.240 43.420 -31.057 1.00 29.90 965 ILE C CA 1
ATOM 17841 C C . ILE C 1 161 ? 22.498 42.950 -31.773 1.00 34.45 965 ILE C C 1
ATOM 17842 O O . ILE C 1 161 ? 23.387 43.749 -32.096 1.00 30.87 965 ILE C O 1
ATOM 17858 N N . ALA C 1 162 ? 22.619 41.642 -31.997 1.00 29.05 966 ALA C N 1
ATOM 17859 C CA . ALA C 1 162 ? 23.812 41.103 -32.644 1.00 35.68 966 ALA C CA 1
ATOM 17860 C C . ALA C 1 162 ? 23.818 41.298 -34.163 1.00 31.98 966 ALA C C 1
ATOM 17861 O O . ALA C 1 162 ? 24.887 41.249 -34.778 1.00 36.67 966 ALA C O 1
ATOM 17868 N N . ALA C 1 163 ? 22.661 41.565 -34.763 1.00 30.87 967 ALA C N 1
ATOM 17869 C CA . ALA C 1 163 ? 22.514 41.503 -36.222 1.00 31.18 967 ALA C CA 1
ATOM 17870 C C . ALA C 1 163 ? 23.537 42.376 -36.938 1.00 34.79 967 ALA C C 1
ATOM 17871 O O . ALA C 1 163 ? 24.203 41.933 -37.878 1.00 40.06 967 ALA C O 1
ATOM 17878 N N . ASP C 1 164 ? 23.684 43.615 -36.500 1.00 36.98 968 ASP C N 1
ATOM 17879 C CA . ASP C 1 164 ? 24.572 44.563 -37.157 1.00 35.17 968 ASP C CA 1
ATOM 17880 C C . ASP C 1 164 ? 25.919 44.706 -36.451 1.00 36.90 968 ASP C C 1
ATOM 17881 O O . ASP C 1 164 ? 26.657 45.639 -36.752 1.00 38.82 968 ASP C O 1
ATOM 17890 N N . GLY C 1 165 ? 26.259 43.815 -35.518 1.00 38.50 969 GLY C N 1
ATOM 17891 C CA . GLY C 1 165 ? 27.600 43.854 -34.947 1.00 40.86 969 GLY C CA 1
ATOM 17892 C C . GLY C 1 165 ? 27.820 43.550 -33.473 1.00 40.37 969 GLY C C 1
ATOM 17893 O O . GLY C 1 165 ? 28.970 43.410 -33.031 1.00 40.34 969 GLY C O 1
ATOM 17897 N N . GLY C 1 166 ? 26.745 43.459 -32.696 1.00 41.20 970 GLY C N 1
ATOM 17898 C CA . GLY C 1 166 ? 26.882 43.068 -31.304 1.00 38.82 970 GLY C CA 1
ATOM 17899 C C . GLY C 1 166 ? 27.415 41.651 -31.150 1.00 42.61 970 GLY C C 1
ATOM 17900 O O . GLY C 1 166 ? 27.197 40.787 -32.005 1.00 34.58 970 GLY C O 1
ATOM 17904 N N . TYR C 1 167 ? 28.131 41.420 -30.041 1.00 36.13 971 TYR C N 1
ATOM 17905 C CA . TYR C 1 167 ? 28.625 40.089 -29.697 1.00 43.34 971 TYR C CA 1
ATOM 17906 C C . TYR C 1 167 ? 28.957 40.063 -28.207 1.00 42.78 971 TYR C C 1
ATOM 17907 O O . TYR C 1 167 ? 29.100 41.100 -27.563 1.00 38.05 971 TYR C O 1
ATOM 17925 N N . ALA C 1 168 ? 29.028 38.856 -27.667 1.00 40.13 972 ALA C N 1
ATOM 17926 C CA . ALA C 1 168 ? 29.220 38.669 -26.235 1.00 40.84 972 ALA C CA 1
ATOM 17927 C C . ALA C 1 168 ? 30.687 38.815 -25.901 1.00 48.41 972 ALA C C 1
ATOM 17928 O O . ALA C 1 168 ? 31.106 39.861 -25.385 1.00 51.73 972 ALA C O 1
ATOM 17935 N N . PHE C 1 169 ? 31.453 37.752 -26.176 1.00 50.65 973 PHE C N 1
ATOM 17936 C CA . PHE C 1 169 ? 32.894 37.700 -26.011 1.00 53.48 973 PHE C CA 1
ATOM 17937 C C . PHE C 1 169 ? 33.522 37.335 -27.346 1.00 58.02 973 PHE C C 1
ATOM 17938 O O . PHE C 1 169 ? 32.999 36.482 -28.073 1.00 56.14 973 PHE C O 1
ATOM 17955 N N . LYS C 1 170 ? 34.644 37.972 -27.661 1.00 63.21 974 LYS C N 1
ATOM 17956 C CA . LYS C 1 170 ? 35.383 37.669 -28.882 1.00 65.58 974 LYS C CA 1
ATOM 17957 C C . LYS C 1 170 ? 36.209 36.396 -28.706 1.00 60.78 974 LYS C C 1
ATOM 17958 O O . LYS C 1 170 ? 37.055 36.320 -27.805 1.00 57.61 974 LYS C O 1
ATOM 17977 N N . TYR C 1 171 ? 35.966 35.402 -29.566 1.00 59.85 975 TYR C N 1
ATOM 17978 C CA . TYR C 1 171 ? 36.744 34.156 -29.585 1.00 70.71 975 TYR C CA 1
ATOM 17979 C C . TYR C 1 171 ? 38.102 34.451 -30.223 1.00 76.60 975 TYR C C 1
ATOM 17980 O O . TYR C 1 171 ? 38.247 34.441 -31.446 1.00 72.07 975 TYR C O 1
ATOM 17998 N N . ASN C 1 173 ? 42.101 33.550 -30.543 1.00 86.22 977 ASN C N 1
ATOM 17999 C CA . ASN C 1 173 ? 43.080 32.458 -30.420 1.00 86.54 977 ASN C CA 1
ATOM 18000 C C . ASN C 1 173 ? 42.438 31.233 -29.766 1.00 82.87 977 ASN C C 1
ATOM 18001 O O . ASN C 1 173 ? 43.034 30.581 -28.900 1.00 76.90 977 ASN C O 1
ATOM 18012 N N . GLY C 1 174 ? 41.210 30.930 -30.197 1.00 77.99 978 GLY C N 1
ATOM 18013 C CA . GLY C 1 174 ? 40.422 29.883 -29.552 1.00 74.80 978 GLY C CA 1
ATOM 18014 C C . GLY C 1 174 ? 40.163 30.130 -28.079 1.00 82.45 978 GLY C C 1
ATOM 18015 O O . GLY C 1 174 ? 40.144 29.182 -27.296 1.00 83.48 978 GLY C O 1
ATOM 18019 N N . LYS C 1 175 ? 39.981 31.391 -27.678 1.00 77.37 979 LYS C N 1
ATOM 18020 C CA . LYS C 1 175 ? 39.687 31.723 -26.289 1.00 73.12 979 LYS C CA 1
ATOM 18021 C C . LYS C 1 175 ? 38.696 32.866 -26.306 1.00 73.37 979 LYS C C 1
ATOM 18022 O O . LYS C 1 175 ? 38.955 33.893 -26.931 1.00 77.72 979 LYS C O 1
ATOM 18041 N N . TYR C 1 176 ? 37.563 32.699 -25.643 1.00 66.49 980 TYR C N 1
ATOM 18042 C CA . TYR C 1 176 ? 36.709 33.853 -25.428 1.00 60.89 980 TYR C CA 1
ATOM 18043 C C . TYR C 1 176 ? 37.525 34.865 -24.633 1.00 67.85 980 TYR C C 1
ATOM 18044 O O . TYR C 1 176 ? 37.842 34.623 -23.465 1.00 71.85 980 TYR C O 1
ATOM 18062 N N . ASP C 1 177 ? 37.945 35.955 -25.288 1.00 60.02 981 ASP C N 1
ATOM 18063 C CA . ASP C 1 177 ? 38.700 37.017 -24.621 1.00 58.58 981 ASP C CA 1
ATOM 18064 C C . ASP C 1 177 ? 37.752 37.752 -23.688 1.00 57.90 981 ASP C C 1
ATOM 18065 O O . ASP C 1 177 ? 36.838 38.449 -24.141 1.00 56.85 981 ASP C O 1
ATOM 18074 N N . ILE C 1 178 ? 37.948 37.572 -22.377 1.00 41.96 982 ILE C N 1
ATOM 18075 C CA . ILE C 1 178 ? 36.986 38.074 -21.412 1.00 50.04 982 ILE C CA 1
ATOM 18076 C C . ILE C 1 178 ? 37.101 39.579 -21.273 1.00 53.65 982 ILE C C 1
ATOM 18077 O O . ILE C 1 178 ? 36.180 40.228 -20.766 1.00 59.50 982 ILE C O 1
ATOM 18093 N N . LYS C 1 179 ? 38.200 40.152 -21.752 1.00 51.31 983 LYS C N 1
ATOM 18094 C CA . LYS C 1 179 ? 38.357 41.591 -21.776 1.00 56.49 983 LYS C CA 1
ATOM 18095 C C . LYS C 1 179 ? 37.727 42.229 -23.005 1.00 62.50 983 LYS C C 1
ATOM 18096 O O . LYS C 1 179 ? 37.643 43.461 -23.056 1.00 60.72 983 LYS C O 1
ATOM 18115 N N . ASP C 1 180 ? 37.265 41.434 -23.974 1.00 58.73 984 ASP C N 1
ATOM 18116 C CA . ASP C 1 180 ? 36.730 41.950 -25.237 1.00 57.30 984 ASP C CA 1
ATOM 18117 C C . ASP C 1 180 ? 35.263 41.528 -25.379 1.00 52.61 984 ASP C C 1
ATOM 18118 O O . ASP C 1 180 ? 34.931 40.479 -25.936 1.00 48.08 984 ASP C O 1
ATOM 18127 N N . VAL C 1 181 ? 34.384 42.370 -24.862 1.00 42.73 985 VAL C N 1
ATOM 18128 C CA . VAL C 1 181 ? 32.941 42.198 -24.884 1.00 51.07 985 VAL C CA 1
ATOM 18129 C C . VAL C 1 181 ? 32.387 43.142 -25.938 1.00 51.26 985 VAL C C 1
ATOM 18130 O O . VAL C 1 181 ? 32.955 44.208 -26.188 1.00 46.20 985 VAL C O 1
ATOM 18143 N N . GLY C 1 182 ? 31.318 42.711 -26.607 1.00 48.11 986 GLY C N 1
ATOM 18144 C CA . GLY C 1 182 ? 30.871 43.405 -27.801 1.00 45.54 986 GLY C CA 1
ATOM 18145 C C . GLY C 1 182 ? 29.507 44.046 -27.689 1.00 39.89 986 GLY C C 1
ATOM 18146 O O . GLY C 1 182 ? 28.713 44.051 -28.630 1.00 42.61 986 GLY C O 1
ATOM 18150 N N . VAL C 1 183 ? 29.242 44.616 -26.522 1.00 37.50 987 VAL C N 1
ATOM 18151 C CA . VAL C 1 183 ? 27.934 45.155 -26.185 1.00 44.83 987 VAL C CA 1
ATOM 18152 C C . VAL C 1 183 ? 27.849 46.664 -26.404 1.00 39.13 987 VAL C C 1
ATOM 18153 O O . VAL C 1 183 ? 26.751 47.188 -26.581 1.00 49.08 987 VAL C O 1
ATOM 18166 N N . ASP C 1 184 ? 28.993 47.343 -26.462 1.00 39.60 988 ASP C N 1
ATOM 18167 C CA . ASP C 1 184 ? 29.097 48.789 -26.590 1.00 48.27 988 ASP C CA 1
ATOM 18168 C C . ASP C 1 184 ? 29.711 49.120 -27.938 1.00 48.43 988 ASP C C 1
ATOM 18169 O O . ASP C 1 184 ? 30.768 49.746 -27.989 1.00 57.38 988 ASP C O 1
ATOM 18178 N N . ASN C 1 185 ? 29.069 48.743 -29.030 1.00 40.21 989 ASN C N 1
ATOM 18179 C CA . ASN C 1 185 ? 29.610 49.081 -30.341 1.00 41.44 989 ASN C CA 1
ATOM 18180 C C . ASN C 1 185 ? 28.462 49.570 -31.214 1.00 36.59 989 ASN C C 1
ATOM 18181 O O . ASN C 1 185 ? 27.284 49.499 -30.836 1.00 37.69 989 ASN C O 1
ATOM 18192 N N . ALA C 1 186 ? 28.816 50.113 -32.383 1.00 35.93 990 ALA C N 1
ATOM 18193 C CA . ALA C 1 186 ? 27.811 50.794 -33.190 1.00 40.52 990 ALA C CA 1
ATOM 18194 C C . ALA C 1 186 ? 26.678 49.865 -33.594 1.00 35.92 990 ALA C C 1
ATOM 18195 O O . ALA C 1 186 ? 25.525 50.306 -33.688 1.00 33.56 990 ALA C O 1
ATOM 18202 N N . GLY C 1 187 ? 26.977 48.585 -33.819 1.00 38.06 991 GLY C N 1
ATOM 18203 C CA . GLY C 1 187 ? 25.938 47.655 -34.249 1.00 35.66 991 GLY C CA 1
ATOM 18204 C C . GLY C 1 187 ? 24.958 47.296 -33.150 1.00 30.91 991 GLY C C 1
ATOM 18205 O O . GLY C 1 187 ? 23.742 47.231 -33.383 1.00 34.61 991 GLY C O 1
ATOM 18209 N N . ALA C 1 188 ? 25.474 47.023 -31.946 1.00 33.26 992 ALA C N 1
ATOM 18210 C CA . ALA C 1 188 ? 24.616 46.767 -30.801 1.00 34.35 992 ALA C CA 1
ATOM 18211 C C . ALA C 1 188 ? 23.715 47.960 -30.525 1.00 33.14 992 ALA C C 1
ATOM 18212 O O . ALA C 1 188 ? 22.531 47.788 -30.224 1.00 31.32 992 ALA C O 1
ATOM 18219 N N . LYS C 1 189 ? 24.270 49.174 -30.612 1.00 32.64 993 LYS C N 1
ATOM 18220 C CA . LYS C 1 189 ? 23.473 50.370 -30.377 1.00 34.31 993 LYS C CA 1
ATOM 18221 C C . LYS C 1 189 ? 22.387 50.522 -31.417 1.00 32.73 993 LYS C C 1
ATOM 18222 O O . LYS C 1 189 ? 21.261 50.933 -31.099 1.00 36.25 993 LYS C O 1
ATOM 18241 N N . ALA C 1 190 ? 22.706 50.238 -32.687 1.00 35.55 994 ALA C N 1
ATOM 18242 C CA . ALA C 1 190 ? 21.694 50.356 -33.727 1.00 32.09 994 ALA C CA 1
ATOM 18243 C C . ALA C 1 190 ? 20.560 49.370 -33.486 1.00 28.94 994 ALA C C 1
ATOM 18244 O O . ALA C 1 190 ? 19.375 49.729 -33.557 1.00 31.16 994 ALA C O 1
ATOM 18251 N N . GLY C 1 191 ? 20.905 48.147 -33.089 1.00 30.86 995 GLY C N 1
ATOM 18252 C CA . GLY C 1 191 ? 19.878 47.151 -32.843 1.00 29.24 995 GLY C CA 1
ATOM 18253 C C . GLY C 1 191 ? 18.982 47.476 -31.667 1.00 25.50 995 GLY C C 1
ATOM 18254 O O . GLY C 1 191 ? 17.746 47.419 -31.777 1.00 27.66 995 GLY C O 1
ATOM 18258 N N . LEU C 1 192 ? 19.585 47.858 -30.527 1.00 27.75 996 LEU C N 1
ATOM 18259 C CA . LEU C 1 192 ? 18.792 48.194 -29.357 1.00 25.49 996 LEU C CA 1
ATOM 18260 C C . LEU C 1 192 ? 18.007 49.483 -29.592 1.00 25.96 996 LEU C C 1
ATOM 18261 O O . LEU C 1 192 ? 16.822 49.580 -29.236 1.00 29.83 996 LEU C O 1
ATOM 18277 N N . THR C 1 193 ? 18.611 50.447 -30.280 1.00 26.98 997 THR C N 1
ATOM 18278 C CA . THR C 1 193 ? 17.852 51.640 -30.682 1.00 31.18 997 THR C CA 1
ATOM 18279 C C . THR C 1 193 ? 16.623 51.284 -31.522 1.00 30.60 997 THR C C 1
ATOM 18280 O O . THR C 1 193 ? 15.532 51.842 -31.320 1.00 28.73 997 THR C O 1
ATOM 18291 N N . PHE C 1 194 ? 16.755 50.326 -32.452 1.00 27.24 998 PHE C N 1
ATOM 18292 C CA . PHE C 1 194 ? 15.578 49.968 -33.234 1.00 27.03 998 PHE C CA 1
ATOM 18293 C C . PHE C 1 194 ? 14.489 49.413 -32.333 1.00 27.79 998 PHE C C 1
ATOM 18294 O O . PHE C 1 194 ? 13.295 49.739 -32.490 1.00 26.23 998 PHE C O 1
ATOM 18311 N N . LEU C 1 195 ? 14.877 48.587 -31.373 1.00 26.06 999 LEU C N 1
ATOM 18312 C CA . LEU C 1 195 ? 13.897 47.985 -30.488 1.00 24.15 999 LEU C CA 1
ATOM 18313 C C . LEU C 1 195 ? 13.230 49.035 -29.606 1.00 22.60 999 LEU C C 1
ATOM 18314 O O . LEU C 1 195 ? 12.005 49.061 -29.446 1.00 28.87 999 LEU C O 1
ATOM 18330 N N . VAL C 1 196 ? 14.029 49.913 -29.015 1.00 24.74 1000 VAL C N 1
ATOM 18331 C CA . VAL C 1 196 ? 13.465 50.927 -28.135 1.00 27.04 1000 VAL C CA 1
ATOM 18332 C C . VAL C 1 196 ? 12.553 51.876 -28.919 1.00 28.17 1000 VAL C C 1
ATOM 18333 O O . VAL C 1 196 ? 11.496 52.300 -28.428 1.00 30.84 1000 VAL C O 1
ATOM 18346 N N . ASP C 1 197 ? 12.920 52.175 -30.164 1.00 30.22 1001 ASP C N 1
ATOM 18347 C CA . ASP C 1 197 ? 12.043 52.988 -31.009 1.00 29.51 1001 ASP C CA 1
ATOM 18348 C C . ASP C 1 197 ? 10.717 52.300 -31.304 1.00 31.56 1001 ASP C C 1
ATOM 18349 O O . ASP C 1 197 ? 9.674 52.953 -31.389 1.00 30.14 1001 ASP C O 1
ATOM 18358 N N . LEU C 1 198 ? 10.722 50.977 -31.456 1.00 33.24 1002 LEU C N 1
ATOM 18359 C CA . LEU C 1 198 ? 9.451 50.278 -31.566 1.00 25.83 1002 LEU C CA 1
ATOM 18360 C C . LEU C 1 198 ? 8.580 50.524 -30.352 1.00 28.28 1002 LEU C C 1
ATOM 18361 O O . LEU C 1 198 ? 7.342 50.579 -30.460 1.00 30.54 1002 LEU C O 1
ATOM 18377 N N . ILE C 1 199 ? 9.202 50.521 -29.168 1.00 30.41 1003 ILE C N 1
ATOM 18378 C CA . ILE C 1 199 ? 8.489 50.748 -27.919 1.00 28.96 1003 ILE C CA 1
ATOM 18379 C C . ILE C 1 199 ? 8.029 52.189 -27.845 1.00 24.98 1003 ILE C C 1
ATOM 18380 O O . ILE C 1 199 ? 6.895 52.475 -27.474 1.00 28.78 1003 ILE C O 1
ATOM 18396 N N . LYS C 1 200 ? 8.908 53.107 -28.189 1.00 22.92 1004 LYS C N 1
ATOM 18397 C CA . LYS C 1 200 ? 8.564 54.524 -28.180 1.00 33.45 1004 LYS C CA 1
ATOM 18398 C C . LYS C 1 200 ? 7.370 54.807 -29.084 1.00 37.02 1004 LYS C C 1
ATOM 18399 O O . LYS C 1 200 ? 6.537 55.643 -28.758 1.00 31.38 1004 LYS C O 1
ATOM 18418 N N . ASN C 1 201 ? 7.249 54.093 -30.202 1.00 30.15 1005 ASN C N 1
ATOM 18419 C CA . ASN C 1 201 ? 6.178 54.307 -31.178 1.00 31.02 1005 ASN C CA 1
ATOM 18420 C C . ASN C 1 201 ? 4.977 53.403 -30.949 1.00 30.02 1005 ASN C C 1
ATOM 18421 O O . ASN C 1 201 ? 4.045 53.408 -31.761 1.00 33.28 1005 ASN C O 1
ATOM 18432 N N . LYS C 1 202 ? 4.934 52.704 -29.816 1.00 29.72 1006 LYS C N 1
ATOM 18433 C CA . LYS C 1 202 ? 3.795 51.900 -29.376 1.00 28.21 1006 LYS C CA 1
ATOM 18434 C C . LYS C 1 202 ? 3.558 50.667 -30.251 1.00 27.66 1006 LYS C C 1
ATOM 18435 O O . LYS C 1 202 ? 2.490 50.053 -30.200 1.00 28.36 1006 LYS C O 1
ATOM 18439 N N . HIS C 1 203 ? 4.569 50.259 -31.007 1.00 29.28 1007 HIS C N 1
ATOM 18440 C CA . HIS C 1 203 ? 4.557 48.969 -31.700 1.00 27.46 1007 HIS C CA 1
ATOM 18441 C C . HIS C 1 203 ? 4.862 47.808 -30.762 1.00 31.94 1007 HIS C C 1
ATOM 18442 O O . HIS C 1 203 ? 4.528 46.657 -31.055 1.00 31.71 1007 HIS C O 1
ATOM 18456 N N . MET C 1 204 ? 5.459 48.105 -29.628 1.00 28.02 1008 MET C N 1
ATOM 18457 C CA . MET C 1 204 ? 5.739 47.127 -28.596 1.00 31.39 1008 MET C CA 1
ATOM 18458 C C . MET C 1 204 ? 5.588 47.817 -27.256 1.00 25.74 1008 MET C C 1
ATOM 18459 O O . MET C 1 204 ? 5.637 49.044 -27.177 1.00 32.26 1008 MET C O 1
ATOM 18473 N N . ASN C 1 205 ? 5.372 47.007 -26.217 1.00 31.85 1009 ASN C N 1
ATOM 18474 C CA . ASN C 1 205 ? 5.261 47.459 -24.833 1.00 33.84 1009 ASN C CA 1
ATOM 18475 C C . ASN C 1 205 ? 6.474 46.952 -24.065 1.00 32.77 1009 ASN C C 1
ATOM 18476 O O . ASN C 1 205 ? 6.785 45.761 -24.128 1.00 30.45 1009 ASN C O 1
ATOM 18487 N N . ALA C 1 206 ? 7.134 47.843 -23.321 1.00 27.84 1010 ALA C N 1
ATOM 18488 C CA . ALA C 1 206 ? 8.347 47.464 -22.600 1.00 33.30 1010 ALA C CA 1
ATOM 18489 C C . ALA C 1 206 ? 8.115 46.371 -21.574 1.00 29.05 1010 ALA C C 1
ATOM 18490 O O . ALA C 1 206 ? 9.080 45.701 -21.179 1.00 36.51 1010 ALA C O 1
ATOM 18497 N N . ASP C 1 207 ? 6.882 46.212 -21.092 1.00 28.96 1011 ASP C N 1
ATOM 18498 C CA . ASP C 1 207 ? 6.578 45.247 -20.050 1.00 34.11 1011 ASP C CA 1
ATOM 18499 C C . ASP C 1 207 ? 6.301 43.838 -20.584 1.00 35.13 1011 ASP C C 1
ATOM 18500 O O . ASP C 1 207 ? 6.027 42.934 -19.783 1.00 29.34 1011 ASP C O 1
ATOM 18509 N N . THR C 1 208 ? 6.290 43.631 -21.898 1.00 32.99 1012 THR C N 1
ATOM 18510 C CA . THR C 1 208 ? 5.922 42.322 -22.424 1.00 28.66 1012 THR C CA 1
ATOM 18511 C C . THR C 1 208 ? 6.946 41.294 -21.956 1.00 28.69 1012 THR C C 1
ATOM 18512 O O . THR C 1 208 ? 8.157 41.498 -22.087 1.00 27.51 1012 THR C O 1
ATOM 18523 N N . ASP C 1 209 ? 6.454 40.199 -21.414 1.00 29.63 1013 ASP C N 1
ATOM 18524 C CA . ASP C 1 209 ? 7.259 39.093 -20.895 1.00 29.60 1013 ASP C CA 1
ATOM 18525 C C . ASP C 1 209 ? 6.843 37.790 -21.602 1.00 27.92 1013 ASP C C 1
ATOM 18526 O O . ASP C 1 209 ? 6.118 37.793 -22.603 1.00 26.92 1013 ASP C O 1
ATOM 18535 N N . TYR C 1 210 ? 7.353 36.659 -21.113 1.00 27.88 1014 TYR C N 1
ATOM 18536 C CA . TYR C 1 210 ? 7.131 35.410 -21.838 1.00 26.66 1014 TYR C CA 1
ATOM 18537 C C . TYR C 1 210 ? 5.650 35.036 -21.871 1.00 30.47 1014 TYR C C 1
ATOM 18538 O O . TYR C 1 210 ? 5.106 34.642 -22.911 1.00 26.85 1014 TYR C O 1
ATOM 18556 N N . SER C 1 211 ? 4.995 35.092 -20.716 1.00 26.53 1015 SER C N 1
ATOM 18557 C CA A SER C 1 211 ? 3.609 34.650 -20.645 0.56 31.89 1015 SER C CA 1
ATOM 18558 C CA B SER C 1 211 ? 3.606 34.658 -20.637 0.09 32.08 1015 SER C CA 1
ATOM 18559 C CA C SER C 1 211 ? 3.603 34.670 -20.624 0.35 31.92 1015 SER C CA 1
ATOM 18560 C C . SER C 1 211 ? 2.711 35.518 -21.509 1.00 28.60 1015 SER C C 1
ATOM 18561 O O . SER C 1 211 ? 1.818 35.004 -22.179 1.00 32.78 1015 SER C O 1
ATOM 18583 N N . ILE C 1 212 ? 2.934 36.832 -21.497 1.00 32.65 1016 ILE C N 1
ATOM 18584 C CA . ILE C 1 212 ? 2.065 37.782 -22.183 1.00 27.20 1016 ILE C CA 1
ATOM 18585 C C . ILE C 1 212 ? 2.138 37.566 -23.682 1.00 34.28 1016 ILE C C 1
ATOM 18586 O O . ILE C 1 212 ? 1.117 37.374 -24.351 1.00 30.70 1016 ILE C O 1
ATOM 18602 N N . ALA C 1 213 ? 3.351 37.482 -24.208 1.00 30.63 1017 ALA C N 1
ATOM 18603 C CA . ALA C 1 213 ? 3.530 37.275 -25.632 1.00 26.95 1017 ALA C CA 1
ATOM 18604 C C . ALA C 1 213 ? 2.960 35.948 -26.067 1.00 29.56 1017 ALA C C 1
ATOM 18605 O O . ALA C 1 213 ? 2.374 35.843 -27.139 1.00 33.59 1017 ALA C O 1
ATOM 18612 N N . GLU C 1 214 ? 3.140 34.908 -25.249 1.00 29.18 1018 GLU C N 1
ATOM 18613 C CA . GLU C 1 214 ? 2.687 33.578 -25.614 1.00 27.82 1018 GLU C CA 1
ATOM 18614 C C . GLU C 1 214 ? 1.178 33.544 -25.709 1.00 31.88 1018 GLU C C 1
ATOM 18615 O O . GLU C 1 214 ? 0.619 32.976 -26.649 1.00 31.24 1018 GLU C O 1
ATOM 18627 N N . ALA C 1 215 ? 0.508 34.133 -24.722 1.00 31.60 1019 ALA C N 1
ATOM 18628 C CA . ALA C 1 215 ? -0.943 34.195 -24.728 1.00 36.47 1019 ALA C CA 1
ATOM 18629 C C . ALA C 1 215 ? -1.442 35.030 -25.899 1.00 33.91 1019 ALA C C 1
ATOM 18630 O O . ALA C 1 215 ? -2.414 34.655 -26.553 1.00 35.89 1019 ALA C O 1
ATOM 18637 N N . ALA C 1 216 ? -0.777 36.153 -26.177 1.00 28.87 1020 ALA C N 1
ATOM 18638 C CA . ALA C 1 216 ? -1.206 37.026 -27.272 1.00 36.55 1020 ALA C CA 1
ATOM 18639 C C . ALA C 1 216 ? -1.151 36.299 -28.605 1.00 33.67 1020 ALA C C 1
ATOM 18640 O O . ALA C 1 216 ? -2.088 36.374 -29.395 1.00 33.52 1020 ALA C O 1
ATOM 18647 N N . PHE C 1 217 ? -0.065 35.570 -28.855 1.00 29.49 1021 PHE C N 1
ATOM 18648 C CA . PHE C 1 217 ? 0.039 34.824 -30.092 1.00 30.84 1021 PHE C CA 1
ATOM 18649 C C . PHE C 1 217 ? -0.918 33.647 -30.105 1.00 33.60 1021 PHE C C 1
ATOM 18650 O O . PHE C 1 217 ? -1.598 33.393 -31.111 1.00 30.64 1021 PHE C O 1
ATOM 18667 N N . ASN C 1 218 ? -0.992 32.905 -29.006 1.00 31.86 1022 ASN C N 1
ATOM 18668 C CA . ASN C 1 218 ? -1.798 31.696 -29.041 1.00 33.00 1022 ASN C CA 1
ATOM 18669 C C . ASN C 1 218 ? -3.282 32.002 -29.034 1.00 32.31 1022 ASN C C 1
ATOM 18670 O O . ASN C 1 218 ? -4.075 31.110 -29.362 1.00 37.45 1022 ASN C O 1
ATOM 18681 N N . LYS C 1 219 ? -3.669 33.229 -28.675 1.00 31.38 1023 LYS C N 1
ATOM 18682 C CA . LYS C 1 219 ? -5.049 33.696 -28.777 1.00 35.97 1023 LYS C CA 1
ATOM 18683 C C . LYS C 1 219 ? -5.348 34.422 -30.092 1.00 38.94 1023 LYS C C 1
ATOM 18684 O O . LYS C 1 219 ? -6.460 34.924 -30.271 1.00 35.66 1023 LYS C O 1
ATOM 18703 N N . GLY C 1 220 ? -4.393 34.502 -31.008 1.00 35.67 1024 GLY C N 1
ATOM 18704 C CA . GLY C 1 220 ? -4.648 35.126 -32.282 1.00 34.29 1024 GLY C CA 1
ATOM 18705 C C . GLY C 1 220 ? -4.687 36.634 -32.255 1.00 37.31 1024 GLY C C 1
ATOM 18706 O O . GLY C 1 220 ? -5.278 37.237 -33.149 1.00 35.89 1024 GLY C O 1
ATOM 18710 N N . GLU C 1 221 ? -4.104 37.267 -31.238 1.00 33.46 1025 GLU C N 1
ATOM 18711 C CA . GLU C 1 221 ? -4.127 38.716 -31.123 1.00 32.73 1025 GLU C CA 1
ATOM 18712 C C . GLU C 1 221 ? -2.930 39.367 -31.763 1.00 29.61 1025 GLU C C 1
ATOM 18713 O O . GLU C 1 221 ? -2.985 40.546 -32.078 1.00 31.68 1025 GLU C O 1
ATOM 18725 N N . THR C 1 222 ? -1.855 38.637 -31.959 1.00 30.47 1026 THR C N 1
ATOM 18726 C CA . THR C 1 222 ? -0.660 39.197 -32.551 1.00 29.20 1026 THR C CA 1
ATOM 18727 C C . THR C 1 222 ? -0.241 38.262 -33.663 1.00 28.90 1026 THR C C 1
ATOM 18728 O O . THR C 1 222 ? -0.417 37.049 -33.566 1.00 30.95 1026 THR C O 1
ATOM 18739 N N . ALA C 1 223 ? 0.310 38.831 -34.733 1.00 31.42 1027 ALA C N 1
ATOM 18740 C CA . ALA C 1 223 ? 0.555 38.012 -35.916 1.00 29.54 1027 ALA C CA 1
ATOM 18741 C C . ALA C 1 223 ? 1.864 37.264 -35.863 1.00 29.54 1027 ALA C C 1
ATOM 18742 O O . ALA C 1 223 ? 2.052 36.331 -36.639 1.00 26.69 1027 ALA C O 1
ATOM 18749 N N . MET C 1 224 ? 2.786 37.660 -34.991 1.00 31.17 1028 MET C N 1
ATOM 18750 C CA . MET C 1 224 ? 4.105 37.058 -34.965 1.00 26.30 1028 MET C CA 1
ATOM 18751 C C . MET C 1 224 ? 4.581 36.996 -33.515 1.00 32.79 1028 MET C C 1
ATOM 18752 O O . MET C 1 224 ? 4.175 37.808 -32.681 1.00 27.08 1028 MET C O 1
ATOM 18766 N N . THR C 1 225 ? 5.433 36.021 -33.220 1.00 29.33 1029 THR C N 1
ATOM 18767 C CA . THR C 1 225 ? 6.175 35.981 -31.963 1.00 26.74 1029 THR C CA 1
ATOM 18768 C C . THR C 1 225 ? 7.570 35.452 -32.267 1.00 27.33 1029 THR C C 1
ATOM 18769 O O . THR C 1 225 ? 7.871 35.031 -33.390 1.00 23.74 1029 THR C O 1
ATOM 18780 N N . ILE C 1 226 ? 8.436 35.485 -31.252 1.00 26.07 1030 ILE C N 1
ATOM 18781 C CA . ILE C 1 226 ? 9.786 34.956 -31.357 1.00 23.73 1030 ILE C CA 1
ATOM 18782 C C . ILE C 1 226 ? 9.974 33.972 -30.206 1.00 24.86 1030 ILE C C 1
ATOM 18783 O O . ILE C 1 226 ? 9.786 34.312 -29.026 1.00 28.02 1030 ILE C O 1
ATOM 18799 N N . ASN C 1 227 ? 10.267 32.734 -30.549 1.00 24.33 1031 ASN C N 1
ATOM 18800 C CA . ASN C 1 227 ? 10.320 31.719 -29.514 1.00 25.86 1031 ASN C CA 1
ATOM 18801 C C . ASN C 1 227 ? 11.019 30.497 -30.068 1.00 26.01 1031 ASN C C 1
ATOM 18802 O O . ASN C 1 227 ? 11.326 30.414 -31.260 1.00 26.20 1031 ASN C O 1
ATOM 18813 N N . GLY C 1 228 ? 11.286 29.558 -29.165 1.00 27.94 1032 GLY C N 1
ATOM 18814 C CA . GLY C 1 228 ? 11.973 28.344 -29.516 1.00 27.73 1032 GLY C CA 1
ATOM 18815 C C . GLY C 1 228 ? 11.061 27.147 -29.617 1.00 29.08 1032 GLY C C 1
ATOM 18816 O O . GLY C 1 228 ? 9.841 27.253 -29.434 1.00 26.90 1032 GLY C O 1
ATOM 18820 N N . PRO C 1 229 ? 11.659 25.970 -29.880 1.00 27.32 1033 PRO C N 1
ATOM 18821 C CA . PRO C 1 229 ? 10.855 24.770 -30.183 1.00 31.37 1033 PRO C CA 1
ATOM 18822 C C . PRO C 1 229 ? 9.953 24.339 -29.057 1.00 27.81 1033 PRO C C 1
ATOM 18823 O O . PRO C 1 229 ? 8.875 23.788 -29.327 1.00 26.44 1033 PRO C O 1
ATOM 18834 N N . TRP C 1 230 ? 10.355 24.570 -27.803 1.00 27.60 1034 TRP C N 1
ATOM 18835 C CA . TRP C 1 230 ? 9.526 24.153 -26.666 1.00 28.11 1034 TRP C CA 1
ATOM 18836 C C . TRP C 1 230 ? 8.135 24.770 -26.750 1.00 29.27 1034 TRP C C 1
ATOM 18837 O O . TRP C 1 230 ? 7.161 24.200 -26.243 1.00 33.17 1034 TRP C O 1
ATOM 18858 N N . ALA C 1 231 ? 8.015 25.926 -27.406 1.00 29.11 1035 ALA C N 1
ATOM 18859 C CA . ALA C 1 231 ? 6.742 26.628 -27.465 1.00 26.81 1035 ALA C CA 1
ATOM 18860 C C . ALA C 1 231 ? 5.736 26.008 -28.435 1.00 28.84 1035 ALA C C 1
ATOM 18861 O O . ALA C 1 231 ? 4.542 26.281 -28.304 1.00 29.04 1035 ALA C O 1
ATOM 18868 N N . TRP C 1 232 ? 6.170 25.150 -29.355 1.00 25.42 1036 TRP C N 1
ATOM 18869 C CA . TRP C 1 232 ? 5.277 24.743 -30.452 1.00 31.86 1036 TRP C CA 1
ATOM 18870 C C . TRP C 1 232 ? 4.082 23.958 -29.924 1.00 32.58 1036 TRP C C 1
ATOM 18871 O O . TRP C 1 232 ? 2.949 24.170 -30.363 1.00 35.61 1036 TRP C O 1
ATOM 18892 N N . SER C 1 233 ? 4.293 23.166 -28.878 1.00 28.22 1037 SER C N 1
ATOM 18893 C CA . SER C 1 233 ? 3.247 22.329 -28.325 1.00 35.25 1037 SER C CA 1
ATOM 18894 C C . SER C 1 233 ? 2.035 23.142 -27.869 1.00 31.09 1037 SER C C 1
ATOM 18895 O O . SER C 1 233 ? 0.898 22.763 -28.123 1.00 34.49 1037 SER C O 1
ATOM 18902 N N . ASN C 1 234 ? 2.252 24.249 -27.176 1.00 32.10 1038 ASN C N 1
ATOM 18903 C CA . ASN C 1 234 ? 1.130 25.081 -26.760 1.00 29.22 1038 ASN C CA 1
ATOM 18904 C C . ASN C 1 234 ? 0.437 25.736 -27.949 1.00 38.94 1038 ASN C C 1
ATOM 18905 O O . ASN C 1 234 ? -0.778 25.965 -27.900 1.00 32.54 1038 ASN C O 1
ATOM 18915 N N . ILE C 1 235 ? 1.182 26.048 -29.019 1.00 30.57 1039 ILE C N 1
ATOM 18916 C CA . ILE C 1 235 ? 0.545 26.626 -30.195 1.00 31.84 1039 ILE C CA 1
ATOM 18917 C C . ILE C 1 235 ? -0.309 25.571 -30.874 1.00 34.85 1039 ILE C C 1
ATOM 18918 O O . ILE C 1 235 ? -1.428 25.844 -31.280 1.00 32.02 1039 ILE C O 1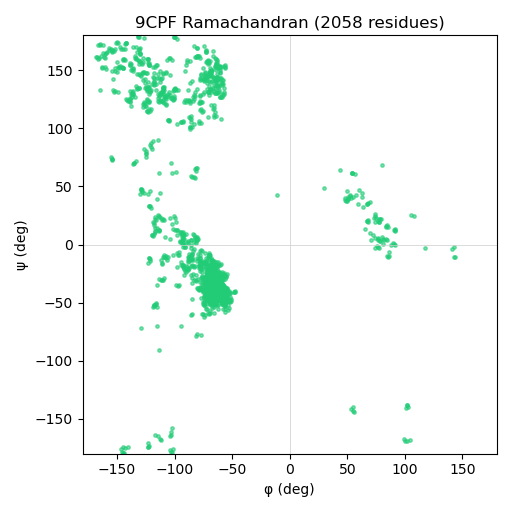
ATOM 18934 N N . ASP C 1 236 ? 0.177 24.334 -30.941 1.00 29.30 1040 ASP C N 1
ATOM 18935 C CA . ASP C 1 236 ? -0.634 23.242 -31.481 1.00 36.36 1040 ASP C CA 1
ATOM 18936 C C . ASP C 1 236 ? -1.967 23.172 -30.756 1.00 41.83 1040 ASP C C 1
ATOM 18937 O O . ASP C 1 236 ? -3.037 23.102 -31.374 1.00 39.14 1040 ASP C O 1
ATOM 18946 N N . THR C 1 237 ? -1.919 23.227 -29.432 1.00 36.36 1041 THR C N 1
ATOM 18947 C CA . THR C 1 237 ? -3.125 23.097 -28.625 1.00 34.90 1041 THR C CA 1
ATOM 18948 C C . THR C 1 237 ? -4.114 24.193 -28.957 1.00 39.12 1041 THR C C 1
ATOM 18949 O O . THR C 1 237 ? -5.323 23.937 -29.016 1.00 39.22 1041 THR C O 1
ATOM 18960 N N . SER C 1 238 ? -3.612 25.406 -29.241 1.00 38.06 1042 SER C N 1
ATOM 18961 C CA . SER C 1 238 ? -4.450 26.581 -29.474 1.00 41.35 1042 SER C CA 1
ATOM 18962 C C . SER C 1 238 ? -5.119 26.582 -30.839 1.00 44.44 1042 SER C C 1
ATOM 18963 O O . SER C 1 238 ? -5.924 27.470 -31.126 1.00 41.02 1042 SER C O 1
ATOM 18971 N N . LYS C 1 239 ? -4.665 25.719 -31.771 1.00 37.34 1043 LYS C N 1
ATOM 18972 C CA . LYS C 1 239 ? -5.262 25.607 -33.102 1.00 45.39 1043 LYS C CA 1
ATOM 18973 C C . LYS C 1 239 ? -4.963 26.797 -34.005 1.00 45.67 1043 LYS C C 1
ATOM 18974 O O . LYS C 1 239 ? -5.585 26.914 -35.061 1.00 46.97 1043 LYS C O 1
ATOM 18993 N N . VAL C 1 240 ? -4.080 27.714 -33.596 1.00 36.62 1044 VAL C N 1
ATOM 18994 C CA . VAL C 1 240 ? -3.567 28.715 -34.510 1.00 35.65 1044 VAL C CA 1
ATOM 18995 C C . VAL C 1 240 ? -2.810 28.026 -35.637 1.00 37.21 1044 VAL C C 1
ATOM 18996 O O . VAL C 1 240 ? -1.997 27.109 -35.403 1.00 39.48 1044 VAL C O 1
ATOM 19009 N N . ASN C 1 241 ? -3.025 28.489 -36.861 1.00 33.61 1045 ASN C N 1
ATOM 19010 C CA . ASN C 1 241 ? -2.345 27.992 -38.068 1.00 34.26 1045 ASN C CA 1
ATOM 19011 C C . ASN C 1 241 ? -1.042 28.768 -38.214 1.00 30.30 1045 ASN C C 1
ATOM 19012 O O . ASN C 1 241 ? -1.041 29.929 -38.639 1.00 35.53 1045 ASN C O 1
ATOM 19023 N N . TYR C 1 242 ? 0.071 28.155 -37.818 1.00 30.88 1046 TYR C N 1
ATOM 19024 C CA . TYR C 1 242 ? 1.308 28.898 -37.663 1.00 29.14 1046 TYR C CA 1
ATOM 19025 C C . TYR C 1 242 ? 2.404 28.320 -38.535 1.00 31.66 1046 TYR C C 1
ATOM 19026 O O . TYR C 1 242 ? 2.403 27.138 -38.888 1.00 30.74 1046 TYR C O 1
ATOM 19044 N N . GLY C 1 243 ? 3.353 29.187 -38.865 1.00 28.76 1047 GLY C N 1
ATOM 19045 C CA . GLY C 1 243 ? 4.569 28.747 -39.514 1.00 31.17 1047 GLY C CA 1
ATOM 19046 C C . GLY C 1 243 ? 5.770 29.195 -38.712 1.00 28.06 1047 GLY C C 1
ATOM 19047 O O . GLY C 1 243 ? 5.685 30.095 -37.880 1.00 28.97 1047 GLY C O 1
ATOM 19051 N N . VAL C 1 244 ? 6.897 28.519 -38.946 1.00 30.51 1048 VAL C N 1
ATOM 19052 C CA . VAL C 1 244 ? 8.142 28.783 -38.238 1.00 30.37 1048 VAL C CA 1
ATOM 19053 C C . VAL C 1 244 ? 9.174 29.127 -39.289 1.00 31.39 1048 VAL C C 1
ATOM 19054 O O . VAL C 1 244 ? 9.423 28.343 -40.213 1.00 33.62 1048 VAL C O 1
ATOM 19067 N N . THR C 1 245 ? 9.777 30.300 -39.176 1.00 26.03 1049 THR C N 1
ATOM 19068 C CA . THR C 1 245 ? 10.619 30.749 -40.265 1.00 26.75 1049 THR C CA 1
ATOM 19069 C C . THR C 1 245 ? 11.836 31.515 -39.768 1.00 32.82 1049 THR C C 1
ATOM 19070 O O . THR C 1 245 ? 12.097 31.639 -38.560 1.00 29.89 1049 THR C O 1
ATOM 19081 N N . VAL C 1 246 ? 12.627 31.959 -40.743 1.00 31.37 1050 VAL C N 1
ATOM 19082 C CA . VAL C 1 246 ? 13.848 32.696 -40.472 1.00 33.00 1050 VAL C CA 1
ATOM 19083 C C . VAL C 1 246 ? 13.507 34.016 -39.802 1.00 31.16 1050 VAL C C 1
ATOM 19084 O O . VAL C 1 246 ? 12.520 34.675 -40.142 1.00 30.78 1050 VAL C O 1
ATOM 19097 N N . LEU C 1 247 ? 14.322 34.396 -38.837 1.00 28.83 1051 LEU C N 1
ATOM 19098 C CA . LEU C 1 247 ? 14.115 35.643 -38.140 1.00 29.19 1051 LEU C CA 1
ATOM 19099 C C . LEU C 1 247 ? 14.281 36.813 -39.107 1.00 32.46 1051 LEU C C 1
ATOM 19100 O O . LEU C 1 247 ? 14.994 36.708 -40.113 1.00 33.15 1051 LEU C O 1
ATOM 19116 N N . PRO C 1 248 ? 13.639 37.935 -38.826 1.00 30.23 1052 PRO C N 1
ATOM 19117 C CA . PRO C 1 248 ? 13.795 39.105 -39.705 1.00 32.58 1052 PRO C CA 1
ATOM 19118 C C . PRO C 1 248 ? 15.239 39.569 -39.765 1.00 29.78 1052 PRO C C 1
ATOM 19119 O O . PRO C 1 248 ? 15.993 39.439 -38.804 1.00 31.15 1052 PRO C O 1
ATOM 19130 N N . THR C 1 249 ? 15.609 40.145 -40.907 1.00 35.09 1053 THR C N 1
ATOM 19131 C CA . THR C 1 249 ? 16.899 40.801 -41.019 1.00 29.37 1053 THR C CA 1
ATOM 19132 C C . THR C 1 249 ? 16.825 42.217 -40.448 1.00 29.25 1053 THR C C 1
ATOM 19133 O O . THR C 1 249 ? 15.748 42.821 -40.326 1.00 26.78 1053 THR C O 1
ATOM 19144 N N . PHE C 1 250 ? 17.998 42.761 -40.141 1.00 29.50 1054 PHE C N 1
ATOM 19145 C CA . PHE C 1 250 ? 18.125 44.151 -39.714 1.00 28.08 1054 PHE C CA 1
ATOM 19146 C C . PHE C 1 250 ? 19.308 44.759 -40.434 1.00 27.42 1054 PHE C C 1
ATOM 19147 O O . PHE C 1 250 ? 20.400 44.175 -40.433 1.00 30.73 1054 PHE C O 1
ATOM 19164 N N . LYS C 1 251 ? 19.086 45.930 -41.054 1.00 28.22 1055 LYS C N 1
ATOM 19165 C CA . LYS C 1 251 ? 20.101 46.541 -41.902 1.00 28.83 1055 LYS C CA 1
ATOM 19166 C C . LYS C 1 251 ? 20.634 45.512 -42.896 1.00 35.05 1055 LYS C C 1
ATOM 19167 O O . LYS C 1 251 ? 21.819 45.484 -43.237 1.00 31.91 1055 LYS C O 1
ATOM 19186 N N . GLY C 1 252 ? 19.729 44.662 -43.375 1.00 34.36 1056 GLY C N 1
ATOM 19187 C CA . GLY C 1 252 ? 20.057 43.686 -44.399 1.00 36.66 1056 GLY C CA 1
ATOM 19188 C C . GLY C 1 252 ? 20.834 42.483 -43.911 1.00 37.42 1056 GLY C C 1
ATOM 19189 O O . GLY C 1 252 ? 21.228 41.642 -44.725 1.00 41.86 1056 GLY C O 1
ATOM 19193 N N . GLN C 1 253 ? 21.052 42.361 -42.637 1.00 31.77 1057 GLN C N 1
ATOM 19194 C CA . GLN C 1 253 ? 21.873 41.304 -42.055 1.00 31.18 1057 GLN C CA 1
ATOM 19195 C C . GLN C 1 253 ? 21.007 40.365 -41.229 1.00 32.20 1057 GLN C C 1
ATOM 19196 O O . GLN C 1 253 ? 19.968 40.762 -40.699 1.00 31.92 1057 GLN C O 1
ATOM 19210 N N . PRO C 1 254 ? 21.375 39.097 -41.144 1.00 35.72 1058 PRO C N 1
ATOM 19211 C CA . PRO C 1 254 ? 20.548 38.167 -40.377 1.00 38.71 1058 PRO C CA 1
ATOM 19212 C C . PRO C 1 254 ? 20.531 38.553 -38.907 1.00 28.10 1058 PRO C C 1
ATOM 19213 O O . PRO C 1 254 ? 21.554 38.950 -38.346 1.00 29.88 1058 PRO C O 1
ATOM 19224 N N . SER C 1 255 ? 19.377 38.369 -38.270 1.00 27.83 1059 SER C N 1
ATOM 19225 C CA . SER C 1 255 ? 19.374 38.261 -36.818 1.00 29.09 1059 SER C CA 1
ATOM 19226 C C . SER C 1 255 ? 20.175 37.026 -36.434 1.00 31.98 1059 SER C C 1
ATOM 19227 O O . SER C 1 255 ? 20.162 36.021 -37.152 1.00 36.61 1059 SER C O 1
ATOM 19235 N N . LYS C 1 256 ? 20.924 37.109 -35.332 1.00 32.54 1060 LYS C N 1
ATOM 19236 C CA . LYS C 1 256 ? 21.874 36.071 -34.935 1.00 29.14 1060 LYS C CA 1
ATOM 19237 C C . LYS C 1 256 ? 21.522 35.511 -33.570 1.00 27.11 1060 LYS C C 1
ATOM 19238 O O . LYS C 1 256 ? 22.018 36.003 -32.552 1.00 29.51 1060 LYS C O 1
ATOM 19257 N N . PRO C 1 257 ? 20.664 34.513 -33.482 1.00 29.09 1061 PRO C N 1
ATOM 19258 C CA . PRO C 1 257 ? 20.305 33.988 -32.170 1.00 30.47 1061 PRO C CA 1
ATOM 19259 C C . PRO C 1 257 ? 21.479 33.274 -31.518 1.00 29.42 1061 PRO C C 1
ATOM 19260 O O . PRO C 1 257 ? 22.397 32.787 -32.173 1.00 33.83 1061 PRO C O 1
ATOM 19271 N N . PHE C 1 258 ? 21.529 33.353 -30.198 1.00 27.50 1062 PHE C N 1
ATOM 19272 C CA . PHE C 1 258 ? 22.411 32.485 -29.445 1.00 31.37 1062 PHE C CA 1
ATOM 19273 C C . PHE C 1 258 ? 21.874 31.075 -29.505 1.00 38.13 1062 PHE C C 1
ATOM 19274 O O . PHE C 1 258 ? 20.662 30.849 -29.436 1.00 46.04 1062 PHE C O 1
ATOM 19291 N N . VAL C 1 259 ? 22.757 30.125 -29.716 1.00 29.02 1063 VAL C N 1
ATOM 19292 C CA . VAL C 1 259 ? 22.365 28.727 -29.811 1.00 27.32 1063 VAL C CA 1
ATOM 19293 C C . VAL C 1 259 ? 22.693 28.046 -28.492 1.00 30.57 1063 VAL C C 1
ATOM 19294 O O . VAL C 1 259 ? 23.843 28.077 -28.058 1.00 27.33 1063 VAL C O 1
ATOM 19307 N N . GLY C 1 260 ? 21.712 27.400 -27.881 1.00 23.02 1064 GLY C N 1
ATOM 19308 C CA . GLY C 1 260 ? 21.912 26.670 -26.645 1.00 24.68 1064 GLY C CA 1
ATOM 19309 C C . GLY C 1 260 ? 21.786 25.180 -26.886 1.00 27.13 1064 GLY C C 1
ATOM 19310 O O . GLY C 1 260 ? 20.979 24.746 -27.716 1.00 29.24 1064 GLY C O 1
ATOM 19314 N N . VAL C 1 261 ? 22.615 24.413 -26.182 1.00 26.15 1065 VAL C N 1
ATOM 19315 C CA . VAL C 1 261 ? 22.491 22.970 -26.155 1.00 22.07 1065 VAL C CA 1
ATOM 19316 C C . VAL C 1 261 ? 21.896 22.625 -24.809 1.00 26.63 1065 VAL C C 1
ATOM 19317 O O . VAL C 1 261 ? 22.585 22.719 -23.782 1.00 30.62 1065 VAL C O 1
ATOM 19330 N N . LEU C 1 262 ? 20.613 22.251 -24.791 1.00 24.65 1066 LEU C N 1
ATOM 19331 C CA . LEU C 1 262 ? 20.036 21.765 -23.549 1.00 24.62 1066 LEU C CA 1
ATOM 19332 C C . LEU C 1 262 ? 20.877 20.583 -23.095 1.00 27.16 1066 LEU C C 1
ATOM 19333 O O . LEU C 1 262 ? 21.169 19.702 -23.903 1.00 28.30 1066 LEU C O 1
ATOM 19349 N N . SER C 1 263 ? 21.292 20.580 -21.818 1.00 28.07 1067 SER C N 1
ATOM 19350 C CA . SER C 1 263 ? 22.272 19.628 -21.312 1.00 24.37 1067 SER C CA 1
ATOM 19351 C C . SER C 1 263 ? 21.855 19.136 -19.936 1.00 27.79 1067 SER C C 1
ATOM 19352 O O . SER C 1 263 ? 21.159 19.832 -19.193 1.00 26.82 1067 SER C O 1
ATOM 19360 N N . ALA C 1 264 ? 22.344 17.943 -19.573 1.00 28.51 1068 ALA C N 1
ATOM 19361 C CA . ALA C 1 264 ? 22.014 17.339 -18.285 1.00 29.07 1068 ALA C CA 1
ATOM 19362 C C . ALA C 1 264 ? 23.286 17.077 -17.476 1.00 31.54 1068 ALA C C 1
ATOM 19363 O O . ALA C 1 264 ? 24.137 16.277 -17.869 1.00 28.66 1068 ALA C O 1
ATOM 19370 N N . GLY C 1 265 ? 23.430 17.764 -16.367 1.00 29.39 1069 GLY C N 1
ATOM 19371 C CA . GLY C 1 265 ? 24.596 17.556 -15.535 1.00 29.28 1069 GLY C CA 1
ATOM 19372 C C . GLY C 1 265 ? 24.293 16.797 -14.262 1.00 30.48 1069 GLY C C 1
ATOM 19373 O O . GLY C 1 265 ? 23.163 16.802 -13.779 1.00 29.84 1069 GLY C O 1
ATOM 19377 N N . ILE C 1 266 ? 25.312 16.185 -13.670 1.00 31.86 1070 ILE C N 1
ATOM 19378 C CA . ILE C 1 266 ? 25.154 15.394 -12.458 1.00 30.28 1070 ILE C CA 1
ATOM 19379 C C . ILE C 1 266 ? 25.759 16.184 -11.297 1.00 25.07 1070 ILE C C 1
ATOM 19380 O O . ILE C 1 266 ? 26.919 16.605 -11.353 1.00 30.48 1070 ILE C O 1
ATOM 19396 N N . ASN C 1 267 ? 24.960 16.404 -10.260 1.00 26.94 1071 ASN C N 1
ATOM 19397 C CA . ASN C 1 267 ? 25.404 17.145 -9.090 1.00 27.80 1071 ASN C CA 1
ATOM 19398 C C . ASN C 1 267 ? 26.592 16.451 -8.428 1.00 37.60 1071 ASN C C 1
ATOM 19399 O O . ASN C 1 267 ? 26.542 15.262 -8.110 1.00 29.45 1071 ASN C O 1
ATOM 19410 N N . ALA C 1 268 ? 27.664 17.207 -8.216 1.00 31.81 1072 ALA C N 1
ATOM 19411 C CA . ALA C 1 268 ? 28.858 16.682 -7.552 1.00 39.19 1072 ALA C CA 1
ATOM 19412 C C . ALA C 1 268 ? 28.573 16.122 -6.164 1.00 36.96 1072 ALA C C 1
ATOM 19413 O O . ALA C 1 268 ? 29.308 15.270 -5.673 1.00 35.56 1072 ALA C O 1
ATOM 19420 N N . ALA C 1 269 ? 27.557 16.615 -5.495 1.00 33.86 1073 ALA C N 1
ATOM 19421 C CA . ALA C 1 269 ? 27.236 16.128 -4.172 1.00 36.33 1073 ALA C CA 1
ATOM 19422 C C . ALA C 1 269 ? 26.303 14.938 -4.204 1.00 35.73 1073 ALA C C 1
ATOM 19423 O O . ALA C 1 269 ? 25.922 14.460 -3.133 1.00 37.50 1073 ALA C O 1
ATOM 19430 N N . SER C 1 270 ? 25.939 14.454 -5.386 1.00 31.69 1074 SER C N 1
ATOM 19431 C CA . SER C 1 270 ? 24.998 13.357 -5.475 1.00 32.76 1074 SER C CA 1
ATOM 19432 C C . SER C 1 270 ? 25.641 12.056 -4.999 1.00 34.53 1074 SER C C 1
ATOM 19433 O O . SER C 1 270 ? 26.697 11.668 -5.519 1.00 33.45 1074 SER C O 1
ATOM 19441 N N . PRO C 1 271 ? 24.981 11.296 -4.121 1.00 34.94 1075 PRO C N 1
ATOM 19442 C CA . PRO C 1 271 ? 25.430 9.921 -3.851 1.00 38.77 1075 PRO C CA 1
ATOM 19443 C C . PRO C 1 271 ? 24.968 8.920 -4.896 1.00 42.75 1075 PRO C C 1
ATOM 19444 O O . PRO C 1 271 ? 25.229 7.714 -4.753 1.00 34.45 1075 PRO C O 1
ATOM 19455 N N . ASN C 1 272 ? 24.340 9.420 -5.966 1.00 35.91 1076 ASN C N 1
ATOM 19456 C CA . ASN C 1 272 ? 23.644 8.575 -6.927 1.00 30.85 1076 ASN C CA 1
ATOM 19457 C C . ASN C 1 272 ? 24.214 8.707 -8.333 1.00 34.06 1076 ASN C C 1
ATOM 19458 O O . ASN C 1 272 ? 23.494 8.529 -9.322 1.00 36.26 1076 ASN C O 1
ATOM 19469 N N . LYS C 1 273 ? 25.510 8.971 -8.444 1.00 34.32 1077 LYS C N 1
ATOM 19470 C CA . LYS C 1 273 ? 26.043 9.315 -9.753 1.00 34.80 1077 LYS C CA 1
ATOM 19471 C C . LYS C 1 273 ? 25.930 8.151 -10.723 1.00 36.97 1077 LYS C C 1
ATOM 19472 O O . LYS C 1 273 ? 25.757 8.370 -11.924 1.00 35.37 1077 LYS C O 1
ATOM 19491 N N . GLU C 1 274 ? 26.034 6.907 -10.242 1.00 39.57 1078 GLU C N 1
ATOM 19492 C CA . GLU C 1 274 ? 25.881 5.768 -11.146 1.00 38.14 1078 GLU C CA 1
ATOM 19493 C C . GLU C 1 274 ? 24.438 5.576 -11.594 1.00 31.61 1078 GLU C C 1
ATOM 19494 O O . GLU C 1 274 ? 24.191 5.203 -12.743 1.00 35.32 1078 GLU C O 1
ATOM 19506 N N . LEU C 1 275 ? 23.472 5.777 -10.695 1.00 31.46 1079 LEU C N 1
ATOM 19507 C CA . LEU C 1 275 ? 22.071 5.764 -11.104 1.00 39.16 1079 LEU C CA 1
ATOM 19508 C C . LEU C 1 275 ? 21.798 6.859 -12.142 1.00 33.93 1079 LEU C C 1
ATOM 19509 O O . LEU C 1 275 ? 21.075 6.637 -13.122 1.00 32.29 1079 LEU C O 1
ATOM 19525 N N . ALA C 1 276 ? 22.392 8.039 -11.951 1.00 36.38 1080 ALA C N 1
ATOM 19526 C CA . ALA C 1 276 ? 22.158 9.143 -12.878 1.00 30.65 1080 ALA C CA 1
ATOM 19527 C C . ALA C 1 276 ? 22.720 8.812 -14.251 1.00 33.21 1080 ALA C C 1
ATOM 19528 O O . ALA C 1 276 ? 22.076 9.068 -15.288 1.00 30.54 1080 ALA C O 1
ATOM 19535 N N . LYS C 1 277 ? 23.914 8.219 -14.273 1.00 31.91 1081 LYS C N 1
ATOM 19536 C CA . LYS C 1 277 ? 24.497 7.807 -15.540 1.00 35.66 1081 LYS C CA 1
ATOM 19537 C C . LYS C 1 277 ? 23.610 6.795 -16.252 1.00 40.11 1081 LYS C C 1
ATOM 19538 O O . LYS C 1 277 ? 23.426 6.885 -17.468 1.00 34.15 1081 LYS C O 1
ATOM 19557 N N . GLU C 1 278 ? 23.091 5.798 -15.521 1.00 35.98 1082 GLU C N 1
ATOM 19558 C CA . GLU C 1 278 ? 22.242 4.792 -16.152 1.00 40.52 1082 GLU C CA 1
ATOM 19559 C C . GLU C 1 278 ? 20.969 5.431 -16.705 1.00 38.42 1082 GLU C C 1
ATOM 19560 O O . GLU C 1 278 ? 20.541 5.142 -17.825 1.00 35.86 1082 GLU C O 1
ATOM 19572 N N . PHE C 1 279 ? 20.340 6.305 -15.924 1.00 38.72 1083 PHE C N 1
ATOM 19573 C CA . PHE C 1 279 ? 19.131 6.951 -16.415 1.00 37.67 1083 PHE C CA 1
ATOM 19574 C C . PHE C 1 279 ? 19.421 7.714 -17.696 1.00 33.46 1083 PHE C C 1
ATOM 19575 O O . PHE C 1 279 ? 18.725 7.563 -18.702 1.00 37.70 1083 PHE C O 1
ATOM 19592 N N . LEU C 1 280 ? 20.457 8.542 -17.684 1.00 33.83 1084 LEU C N 1
ATOM 19593 C CA . LEU C 1 280 ? 20.685 9.431 -18.812 1.00 34.32 1084 LEU C CA 1
ATOM 19594 C C . LEU C 1 280 ? 21.163 8.673 -20.043 1.00 33.68 1084 LEU C C 1
ATOM 19595 O O . LEU C 1 280 ? 20.723 8.953 -21.158 1.00 32.86 1084 LEU C O 1
ATOM 19611 N N . GLU C 1 281 ? 22.073 7.721 -19.868 1.00 38.94 1085 GLU C N 1
ATOM 19612 C CA . GLU C 1 281 ? 22.645 7.065 -21.042 1.00 39.34 1085 GLU C CA 1
ATOM 19613 C C . GLU C 1 281 ? 21.717 6.006 -21.608 1.00 37.86 1085 GLU C C 1
ATOM 19614 O O . GLU C 1 281 ? 21.655 5.836 -22.829 1.00 37.94 1085 GLU C O 1
ATOM 19626 N N . ASN C 1 282 ? 21.008 5.271 -20.749 1.00 37.83 1086 ASN C N 1
ATOM 19627 C CA . ASN C 1 282 ? 20.279 4.086 -21.176 1.00 43.09 1086 ASN C CA 1
ATOM 19628 C C . ASN C 1 282 ? 18.771 4.267 -21.200 1.00 45.15 1086 ASN C C 1
ATOM 19629 O O . ASN C 1 282 ? 18.075 3.432 -21.797 1.00 35.46 1086 ASN C O 1
ATOM 19640 N N . TYR C 1 283 ? 18.245 5.354 -20.630 1.00 38.66 1087 TYR C N 1
ATOM 19641 C CA . TYR C 1 283 ? 16.816 5.628 -20.728 1.00 37.38 1087 TYR C CA 1
ATOM 19642 C C . TYR C 1 283 ? 16.519 6.934 -21.450 1.00 35.46 1087 TYR C C 1
ATOM 19643 O O . TYR C 1 283 ? 15.750 6.935 -22.421 1.00 34.03 1087 TYR C O 1
ATOM 19661 N N . LEU C 1 284 ? 17.136 8.046 -21.039 1.00 29.11 1088 LEU C N 1
ATOM 19662 C CA . LEU C 1 284 ? 16.760 9.299 -21.684 1.00 31.38 1088 LEU C CA 1
ATOM 19663 C C . LEU C 1 284 ? 17.324 9.389 -23.091 1.00 28.16 1088 LEU C C 1
ATOM 19664 O O . LEU C 1 284 ? 16.613 9.757 -24.033 1.00 34.22 1088 LEU C O 1
ATOM 19680 N N . LEU C 1 285 ? 18.626 9.153 -23.248 1.00 33.67 1089 LEU C N 1
ATOM 19681 C CA . LEU C 1 285 ? 19.263 9.369 -24.546 1.00 29.47 1089 LEU C CA 1
ATOM 19682 C C . LEU C 1 285 ? 19.124 8.142 -25.446 1.00 39.20 1089 LEU C C 1
ATOM 19683 O O . LEU C 1 285 ? 20.098 7.564 -25.932 1.00 36.19 1089 LEU C O 1
ATOM 19699 N N . THR C 1 286 ? 17.860 7.800 -25.684 1.00 38.64 1090 THR C N 1
ATOM 19700 C CA . THR C 1 286 ? 17.419 6.762 -26.609 1.00 36.93 1090 THR C CA 1
ATOM 19701 C C . THR C 1 286 ? 16.338 7.369 -27.501 1.00 44.11 1090 THR C C 1
ATOM 19702 O O . THR C 1 286 ? 15.782 8.424 -27.178 1.00 36.05 1090 THR C O 1
ATOM 19713 N N . ASP C 1 287 ? 16.019 6.707 -28.624 1.00 35.21 1091 ASP C N 1
ATOM 19714 C CA . ASP C 1 287 ? 14.927 7.221 -29.449 1.00 41.27 1091 ASP C CA 1
ATOM 19715 C C . ASP C 1 287 ? 13.635 7.295 -28.634 1.00 40.19 1091 ASP C C 1
ATOM 19716 O O . ASP C 1 287 ? 12.884 8.271 -28.724 1.00 37.83 1091 ASP C O 1
ATOM 19725 N N . GLU C 1 288 ? 13.351 6.268 -27.827 1.00 39.19 1092 GLU C N 1
ATOM 19726 C CA . GLU C 1 288 ? 12.099 6.252 -27.077 1.00 42.30 1092 GLU C CA 1
ATOM 19727 C C . GLU C 1 288 ? 12.143 7.229 -25.897 1.00 44.49 1092 GLU C C 1
ATOM 19728 O O . GLU C 1 288 ? 11.102 7.766 -25.500 1.00 37.74 1092 GLU C O 1
ATOM 19740 N N . GLY C 1 289 ? 13.322 7.458 -25.310 1.00 37.23 1093 GLY C N 1
ATOM 19741 C CA . GLY C 1 289 ? 13.424 8.458 -24.253 1.00 36.31 1093 GLY C CA 1
ATOM 19742 C C . GLY C 1 289 ? 13.222 9.876 -24.777 1.00 33.94 1093 GLY C C 1
ATOM 19743 O O . GLY C 1 289 ? 12.439 10.653 -24.223 1.00 33.36 1093 GLY C O 1
ATOM 19747 N N . LEU C 1 290 ? 13.939 10.241 -25.841 1.00 29.68 1094 LEU C N 1
ATOM 19748 C CA . LEU C 1 290 ? 13.794 11.604 -26.361 1.00 34.35 1094 LEU C CA 1
ATOM 19749 C C . LEU C 1 290 ? 12.404 11.837 -26.943 1.00 37.45 1094 LEU C C 1
ATOM 19750 O O . LEU C 1 290 ? 11.839 12.931 -26.809 1.00 34.26 1094 LEU C O 1
ATOM 19766 N N . GLU C 1 291 ? 11.832 10.828 -27.592 1.00 33.80 1095 GLU C N 1
ATOM 19767 C CA . GLU C 1 291 ? 10.491 10.980 -28.139 1.00 36.76 1095 GLU C CA 1
ATOM 19768 C C . GLU C 1 291 ? 9.489 11.301 -27.043 1.00 31.58 1095 GLU C C 1
ATOM 19769 O O . GLU C 1 291 ? 8.553 12.076 -27.258 1.00 36.32 1095 GLU C O 1
ATOM 19781 N N . ALA C 1 292 ? 9.641 10.687 -25.865 1.00 32.38 1096 ALA C N 1
ATOM 19782 C CA . ALA C 1 292 ? 8.684 10.950 -24.795 1.00 31.54 1096 ALA C CA 1
ATOM 19783 C C . ALA C 1 292 ? 8.766 12.402 -24.333 1.00 36.00 1096 ALA C C 1
ATOM 19784 O O . ALA C 1 292 ? 7.746 13.037 -24.047 1.00 33.40 1096 ALA C O 1
ATOM 19791 N N . VAL C 1 293 ? 9.975 12.942 -24.251 1.00 31.95 1097 VAL C N 1
ATOM 19792 C CA . VAL C 1 293 ? 10.115 14.342 -23.858 1.00 33.37 1097 VAL C CA 1
ATOM 19793 C C . VAL C 1 293 ? 9.628 15.234 -24.977 1.00 31.04 1097 VAL C C 1
ATOM 19794 O O . VAL C 1 293 ? 8.867 16.185 -24.753 1.00 34.03 1097 VAL C O 1
ATOM 19807 N N . ASN C 1 294 ? 10.037 14.916 -26.201 1.00 31.63 1098 ASN C N 1
ATOM 19808 C CA . ASN C 1 294 ? 9.711 15.725 -27.367 1.00 30.10 1098 ASN C CA 1
ATOM 19809 C C . ASN C 1 294 ? 8.208 15.780 -27.611 1.00 37.85 1098 ASN C C 1
ATOM 19810 O O . ASN C 1 294 ? 7.678 16.816 -28.022 1.00 34.27 1098 ASN C O 1
ATOM 19821 N N . LYS C 1 295 ? 7.508 14.676 -27.368 1.00 35.44 1099 LYS C N 1
ATOM 19822 C CA . LYS C 1 295 ? 6.065 14.659 -27.541 1.00 38.86 1099 LYS C CA 1
ATOM 19823 C C . LYS C 1 295 ? 5.385 15.623 -26.597 1.00 39.46 1099 LYS C C 1
ATOM 19824 O O . LYS C 1 295 ? 4.324 16.158 -26.913 1.00 38.60 1099 LYS C O 1
ATOM 19828 N N . ASP C 1 296 ? 5.981 15.847 -25.432 1.00 32.84 1100 ASP C N 1
ATOM 19829 C CA . ASP C 1 296 ? 5.465 16.799 -24.458 1.00 31.41 1100 ASP C CA 1
ATOM 19830 C C . ASP C 1 296 ? 5.776 18.231 -24.881 1.00 36.27 1100 ASP C C 1
ATOM 19831 O O . ASP C 1 296 ? 4.866 19.044 -25.079 1.00 40.30 1100 ASP C O 1
ATOM 19840 N N . LYS C 1 297 ? 7.062 18.564 -25.029 1.00 34.21 1101 LYS C N 1
ATOM 19841 C CA . LYS C 1 297 ? 7.464 19.879 -25.539 1.00 32.71 1101 LYS C CA 1
ATOM 19842 C C . LYS C 1 297 ? 8.624 19.626 -26.490 1.00 31.07 1101 LYS C C 1
ATOM 19843 O O . LYS C 1 297 ? 9.590 18.967 -26.104 1.00 31.74 1101 LYS C O 1
ATOM 19862 N N . PRO C 1 298 ? 8.557 20.081 -27.735 1.00 30.88 1102 PRO C N 1
ATOM 19863 C CA . PRO C 1 298 ? 9.632 19.749 -28.680 1.00 33.14 1102 PRO C CA 1
ATOM 19864 C C . PRO C 1 298 ? 10.991 20.237 -28.191 1.00 34.68 1102 PRO C C 1
ATOM 19865 O O . PRO C 1 298 ? 11.126 21.329 -27.642 1.00 29.40 1102 PRO C O 1
ATOM 19876 N N . LEU C 1 299 ? 12.006 19.410 -28.434 1.00 30.48 1103 LEU C N 1
ATOM 19877 C CA . LEU C 1 299 ? 13.359 19.654 -27.982 1.00 32.39 1103 LEU C CA 1
ATOM 19878 C C . LEU C 1 299 ? 14.164 20.490 -28.949 1.00 30.27 1103 LEU C C 1
ATOM 19879 O O . LEU C 1 299 ? 15.175 21.079 -28.549 1.00 29.43 1103 LEU C O 1
ATOM 19895 N N . GLY C 1 300 ? 13.754 20.549 -30.201 1.00 28.33 1104 GLY C N 1
ATOM 19896 C CA . GLY C 1 300 ? 14.595 21.137 -31.215 1.00 31.49 1104 GLY C CA 1
ATOM 19897 C C . GLY C 1 300 ? 15.283 20.052 -32.020 1.00 34.52 1104 GLY C C 1
ATOM 19898 O O . GLY C 1 300 ? 14.674 19.033 -32.354 1.00 33.95 1104 GLY C O 1
ATOM 19902 N N . ALA C 1 301 ? 16.545 20.271 -32.356 1.00 31.79 1105 ALA C N 1
ATOM 19903 C CA . ALA C 1 301 ? 17.365 19.298 -33.069 1.00 36.45 1105 ALA C CA 1
ATOM 19904 C C . ALA C 1 301 ? 18.167 18.486 -32.057 1.00 39.31 1105 ALA C C 1
ATOM 19905 O O . ALA C 1 301 ? 19.178 18.953 -31.541 1.00 35.92 1105 ALA C O 1
ATOM 19912 N N . VAL C 1 302 ? 17.768 17.243 -31.828 1.00 31.25 1106 VAL C N 1
ATOM 19913 C CA . VAL C 1 302 ? 18.347 16.495 -30.727 1.00 31.45 1106 VAL C CA 1
ATOM 19914 C C . VAL C 1 302 ? 19.796 16.127 -31.023 1.00 34.35 1106 VAL C C 1
ATOM 19915 O O . VAL C 1 302 ? 20.247 16.094 -32.168 1.00 34.20 1106 VAL C O 1
ATOM 19928 N N . ALA C 1 303 ? 20.551 15.887 -29.943 1.00 30.12 1107 ALA C N 1
ATOM 19929 C CA . ALA C 1 303 ? 21.971 15.564 -30.057 1.00 31.53 1107 ALA C CA 1
ATOM 19930 C C . ALA C 1 303 ? 22.194 14.113 -30.468 1.00 35.69 1107 ALA C C 1
ATOM 19931 O O . ALA C 1 303 ? 23.257 13.790 -31.012 1.00 33.60 1107 ALA C O 1
ATOM 19938 N N . LEU C 1 304 ? 21.216 13.254 -30.211 1.00 31.46 1108 LEU C N 1
ATOM 19939 C CA . LEU C 1 304 ? 21.277 11.830 -30.538 1.00 31.70 1108 LEU C CA 1
ATOM 19940 C C . LEU C 1 304 ? 21.071 11.628 -32.042 1.00 32.85 1108 LEU C C 1
ATOM 19941 O O . LEU C 1 304 ? 20.006 11.945 -32.581 1.00 30.24 1108 LEU C O 1
ATOM 19957 N N . LYS C 1 305 ? 22.105 11.135 -32.722 1.00 31.42 1109 LYS C N 1
ATOM 19958 C CA . LYS C 1 305 ? 22.090 11.114 -34.181 1.00 33.66 1109 LYS C CA 1
ATOM 19959 C C . LYS C 1 305 ? 20.877 10.370 -34.718 1.00 41.56 1109 LYS C C 1
ATOM 19960 O O . LYS C 1 305 ? 20.272 10.784 -35.709 1.00 38.20 1109 LYS C O 1
ATOM 19979 N N . SER C 1 306 ? 20.542 9.241 -34.108 1.00 38.36 1110 SER C N 1
ATOM 19980 C CA . SER C 1 306 ? 19.514 8.381 -34.687 1.00 39.51 1110 SER C CA 1
ATOM 19981 C C . SER C 1 306 ? 18.152 9.061 -34.679 1.00 45.55 1110 SER C C 1
ATOM 19982 O O . SER C 1 306 ? 17.391 8.965 -35.652 1.00 37.76 1110 SER C O 1
ATOM 19990 N N . TYR C 1 307 ? 17.833 9.764 -33.592 1.00 42.06 1111 TYR C N 1
ATOM 19991 C CA . TYR C 1 307 ? 16.534 10.411 -33.475 1.00 37.91 1111 TYR C CA 1
ATOM 19992 C C . TYR C 1 307 ? 16.491 11.743 -34.214 1.00 37.84 1111 TYR C C 1
ATOM 19993 O O . TYR C 1 307 ? 15.445 12.121 -34.745 1.00 33.72 1111 TYR C O 1
ATOM 20011 N N . GLU C 1 308 ? 17.618 12.438 -34.289 1.00 35.70 1112 GLU C N 1
ATOM 20012 C CA . GLU C 1 308 ? 17.702 13.630 -35.113 1.00 45.96 1112 GLU C CA 1
ATOM 20013 C C . GLU C 1 308 ? 17.406 13.308 -36.576 1.00 44.14 1112 GLU C C 1
ATOM 20014 O O . GLU C 1 308 ? 16.783 14.103 -37.282 1.00 41.46 1112 GLU C O 1
ATOM 20026 N N . GLU C 1 309 ? 17.897 12.175 -37.069 1.00 42.76 1113 GLU C N 1
ATOM 20027 C CA . GLU C 1 309 ? 17.586 11.822 -38.448 1.00 50.82 1113 GLU C CA 1
ATOM 20028 C C . GLU C 1 309 ? 16.090 11.620 -38.624 1.00 43.33 1113 GLU C C 1
ATOM 20029 O O . GLU C 1 309 ? 15.507 12.075 -39.610 1.00 45.42 1113 GLU C O 1
ATOM 20041 N N . GLU C 1 310 ? 15.448 10.955 -37.666 1.00 43.99 1114 GLU C N 1
ATOM 20042 C CA . GLU C 1 310 ? 14.015 10.714 -37.758 1.00 45.13 1114 GLU C CA 1
ATOM 20043 C C . GLU C 1 310 ? 13.245 12.028 -37.752 1.00 54.56 1114 GLU C C 1
ATOM 20044 O O . GLU C 1 310 ? 12.276 12.179 -38.501 1.00 50.85 1114 GLU C O 1
ATOM 20056 N N . LEU C 1 311 ? 13.669 13.000 -36.925 1.00 51.01 1115 LEU C N 1
ATOM 20057 C CA . LEU C 1 311 ? 12.948 14.267 -36.810 1.00 52.24 1115 LEU C CA 1
ATOM 20058 C C . LEU C 1 311 ? 13.366 15.313 -37.841 1.00 46.90 1115 LEU C C 1
ATOM 20059 O O . LEU C 1 311 ? 12.713 16.363 -37.935 1.00 46.43 1115 LEU C O 1
ATOM 20075 N N . ALA C 1 312 ? 14.438 15.077 -38.596 1.00 48.98 1116 ALA C N 1
ATOM 20076 C CA . ALA C 1 312 ? 15.025 16.151 -39.385 1.00 51.20 1116 ALA C CA 1
ATOM 20077 C C . ALA C 1 312 ? 14.093 16.659 -40.472 1.00 46.64 1116 ALA C C 1
ATOM 20078 O O . ALA C 1 312 ? 14.220 17.816 -40.882 1.00 46.64 1116 ALA C O 1
ATOM 20085 N N . LYS C 1 313 ? 13.134 15.838 -40.898 1.00 46.89 1117 LYS C N 1
ATOM 20086 C CA . LYS C 1 313 ? 12.199 16.199 -41.953 1.00 46.52 1117 LYS C CA 1
ATOM 20087 C C . LYS C 1 313 ? 11.228 17.293 -41.538 1.00 49.59 1117 LYS C C 1
ATOM 20088 O O . LYS C 1 313 ? 10.570 17.874 -42.406 1.00 50.82 1117 LYS C O 1
ATOM 20107 N N . ASP C 1 314 ? 11.096 17.566 -40.248 1.00 49.96 1118 ASP C N 1
ATOM 20108 C CA . ASP C 1 314 ? 10.117 18.548 -39.752 1.00 38.85 1118 ASP C CA 1
ATOM 20109 C C . ASP C 1 314 ? 10.495 19.933 -40.247 1.00 38.95 1118 ASP C C 1
ATOM 20110 O O . ASP C 1 314 ? 11.607 20.379 -39.967 1.00 33.47 1118 ASP C O 1
ATOM 20119 N N . PRO C 1 315 ? 9.644 20.622 -41.019 1.00 34.75 1119 PRO C N 1
ATOM 20120 C CA . PRO C 1 315 ? 10.021 21.965 -41.485 1.00 36.56 1119 PRO C CA 1
ATOM 20121 C C . PRO C 1 315 ? 10.313 22.942 -40.368 1.00 31.71 1119 PRO C C 1
ATOM 20122 O O . PRO C 1 315 ? 11.102 23.863 -40.581 1.00 32.94 1119 PRO C O 1
ATOM 20133 N N . ARG C 1 316 ? 9.667 22.791 -39.207 1.00 36.17 1120 ARG C N 1
ATOM 20134 C CA . ARG C 1 316 ? 9.947 23.659 -38.058 1.00 35.87 1120 ARG C CA 1
ATOM 20135 C C . ARG C 1 316 ? 11.370 23.445 -37.540 1.00 33.44 1120 ARG C C 1
ATOM 20136 O O . ARG C 1 316 ? 12.073 24.408 -37.223 1.00 30.59 1120 ARG C O 1
ATOM 20157 N N . ILE C 1 317 ? 11.841 22.190 -37.521 1.00 30.86 1121 ILE C N 1
ATOM 20158 C CA . ILE C 1 317 ? 13.212 21.920 -37.120 1.00 33.01 1121 ILE C CA 1
ATOM 20159 C C . ILE C 1 317 ? 14.191 22.461 -38.159 1.00 35.12 1121 ILE C C 1
ATOM 20160 O O . ILE C 1 317 ? 15.234 23.031 -37.818 1.00 31.96 1121 ILE C O 1
ATOM 20176 N N . ALA C 1 318 ? 13.873 22.312 -39.445 1.00 34.59 1122 ALA C N 1
ATOM 20177 C CA . ALA C 1 318 ? 14.739 22.892 -40.473 1.00 31.87 1122 ALA C CA 1
ATOM 20178 C C . ALA C 1 318 ? 14.861 24.412 -40.306 1.00 25.31 1122 ALA C C 1
ATOM 20179 O O . ALA C 1 318 ? 15.927 24.996 -40.538 1.00 34.04 1122 ALA C O 1
ATOM 20186 N N . ALA C 1 319 ? 13.758 25.070 -39.966 1.00 32.27 1123 ALA C N 1
ATOM 20187 C CA . ALA C 1 319 ? 13.820 26.509 -39.713 1.00 32.69 1123 ALA C CA 1
ATOM 20188 C C . ALA C 1 319 ? 14.686 26.803 -38.496 1.00 31.69 1123 ALA C C 1
ATOM 20189 O O . ALA C 1 319 ? 15.509 27.725 -38.521 1.00 29.24 1123 ALA C O 1
ATOM 20196 N N . THR C 1 320 ? 14.540 26.001 -37.434 1.00 31.90 1124 THR C N 1
ATOM 20197 C CA . THR C 1 320 ? 15.389 26.122 -36.243 1.00 29.21 1124 THR C CA 1
ATOM 20198 C C . THR C 1 320 ? 16.853 26.031 -36.612 1.00 32.79 1124 THR C C 1
ATOM 20199 O O . THR C 1 320 ? 17.662 26.861 -36.198 1.00 32.10 1124 THR C O 1
ATOM 20210 N N . MET C 1 321 ? 17.224 25.055 -37.428 1.00 32.32 1125 MET C N 1
ATOM 20211 C CA A MET C 1 321 ? 18.640 24.947 -37.753 0.47 34.68 1125 MET C CA 1
ATOM 20212 C CA B MET C 1 321 ? 18.617 24.891 -37.840 0.53 34.74 1125 MET C CA 1
ATOM 20213 C C . MET C 1 321 ? 19.090 26.038 -38.714 1.00 28.80 1125 MET C C 1
ATOM 20214 O O . MET C 1 321 ? 20.264 26.414 -38.694 1.00 33.36 1125 MET C O 1
ATOM 20241 N N . GLU C 1 322 ? 18.199 26.583 -39.543 1.00 35.56 1126 GLU C N 1
ATOM 20242 C CA . GLU C 1 322 ? 18.584 27.704 -40.389 1.00 28.06 1126 GLU C CA 1
ATOM 20243 C C . GLU C 1 322 ? 18.860 28.944 -39.544 1.00 31.42 1126 GLU C C 1
ATOM 20244 O O . GLU C 1 322 ? 19.856 29.642 -39.750 1.00 30.34 1126 GLU C O 1
ATOM 20256 N N . ASN C 1 323 ? 18.008 29.225 -38.557 1.00 31.02 1127 ASN C N 1
ATOM 20257 C CA . ASN C 1 323 ? 18.315 30.337 -37.656 1.00 32.98 1127 ASN C CA 1
ATOM 20258 C C . ASN C 1 323 ? 19.577 30.056 -36.845 1.00 28.04 1127 ASN C C 1
ATOM 20259 O O . ASN C 1 323 ? 20.439 30.939 -36.686 1.00 32.38 1127 ASN C O 1
ATOM 20270 N N . ALA C 1 324 ? 19.737 28.809 -36.370 1.00 26.79 1128 ALA C N 1
ATOM 20271 C CA . ALA C 1 324 ? 20.921 28.457 -35.597 1.00 30.03 1128 ALA C CA 1
ATOM 20272 C C . ALA C 1 324 ? 22.200 28.674 -36.397 1.00 37.40 1128 ALA C C 1
ATOM 20273 O O . ALA C 1 324 ? 23.167 29.254 -35.889 1.00 35.07 1128 ALA C O 1
ATOM 20280 N N . GLN C 1 325 ? 22.203 28.300 -37.672 1.00 34.13 1129 GLN C N 1
ATOM 20281 C CA . GLN C 1 325 ? 23.403 28.487 -38.489 1.00 30.07 1129 GLN C CA 1
ATOM 20282 C C . GLN C 1 325 ? 23.738 29.956 -38.730 1.00 29.03 1129 GLN C C 1
ATOM 20283 O O . GLN C 1 325 ? 24.891 30.278 -39.026 1.00 34.04 1129 GLN C O 1
ATOM 20287 N N . LYS C 1 326 ? 22.776 30.861 -38.618 1.00 31.29 1130 LYS C N 1
ATOM 20288 C CA . LYS C 1 326 ? 23.061 32.285 -38.743 1.00 30.16 1130 LYS C CA 1
ATOM 20289 C C . LYS C 1 326 ? 23.528 32.912 -37.438 1.00 33.12 1130 LYS C C 1
ATOM 20290 O O . LYS C 1 326 ? 24.038 34.037 -37.448 1.00 33.16 1130 LYS C O 1
ATOM 20309 N N . GLY C 1 327 ? 23.388 32.204 -36.329 1.00 33.37 1131 GLY C N 1
ATOM 20310 C CA . GLY C 1 327 ? 23.824 32.680 -35.038 1.00 32.67 1131 GLY C CA 1
ATOM 20311 C C . GLY C 1 327 ? 25.127 32.043 -34.622 1.00 34.44 1131 GLY C C 1
ATOM 20312 O O . GLY C 1 327 ? 25.949 31.648 -35.459 1.00 39.16 1131 GLY C O 1
ATOM 20316 N N . GLU C 1 328 ? 25.374 32.053 -33.315 1.00 40.77 1132 GLU C N 1
ATOM 20317 C CA . GLU C 1 328 ? 26.562 31.436 -32.727 1.00 42.71 1132 GLU C CA 1
ATOM 20318 C C . GLU C 1 328 ? 26.241 30.666 -31.455 1.00 37.25 1132 GLU C C 1
ATOM 20319 O O . GLU C 1 328 ? 25.301 30.983 -30.721 1.00 30.58 1132 GLU C O 1
ATOM 20331 N N . ILE C 1 329 ? 27.047 29.628 -31.235 1.00 33.22 1133 ILE C N 1
ATOM 20332 C CA . ILE C 1 329 ? 27.013 28.861 -30.005 1.00 39.53 1133 ILE C CA 1
ATOM 20333 C C . ILE C 1 329 ? 27.353 29.766 -28.831 1.00 32.13 1133 ILE C C 1
ATOM 20334 O O . ILE C 1 329 ? 28.255 30.615 -28.916 1.00 34.67 1133 ILE C O 1
ATOM 20350 N N . MET C 1 330 ? 26.565 29.678 -27.773 1.00 33.09 1134 MET C N 1
ATOM 20351 C CA . MET C 1 330 ? 26.906 30.442 -26.583 1.00 30.60 1134 MET C CA 1
ATOM 20352 C C . MET C 1 330 ? 28.234 29.955 -26.024 1.00 23.36 1134 MET C C 1
ATOM 20353 O O . MET C 1 330 ? 28.527 28.748 -26.069 1.00 26.91 1134 MET C O 1
ATOM 20367 N N . PRO C 1 331 ? 29.063 30.839 -25.481 1.00 28.26 1135 PRO C N 1
ATOM 20368 C CA . PRO C 1 331 ? 30.169 30.383 -24.636 1.00 28.42 1135 PRO C CA 1
ATOM 20369 C C . PRO C 1 331 ? 29.632 29.703 -23.388 1.00 27.52 1135 PRO C C 1
ATOM 20370 O O . PRO C 1 331 ? 28.469 29.849 -23.026 1.00 29.93 1135 PRO C O 1
ATOM 20381 N N . ASN C 1 332 ? 30.481 28.897 -22.758 1.00 28.64 1136 ASN C N 1
ATOM 20382 C CA . ASN C 1 332 ? 30.144 28.349 -21.450 1.00 31.94 1136 ASN C CA 1
ATOM 20383 C C . ASN C 1 332 ? 31.078 28.856 -20.365 1.00 30.99 1136 ASN C C 1
ATOM 20384 O O . ASN C 1 332 ? 31.098 28.306 -19.265 1.00 31.58 1136 ASN C O 1
ATOM 20395 N N . ILE C 1 333 ? 31.844 29.902 -20.640 1.00 32.29 1137 ILE C N 1
ATOM 20396 C CA . ILE C 1 333 ? 32.807 30.447 -19.688 1.00 27.32 1137 ILE C CA 1
ATOM 20397 C C . ILE C 1 333 ? 32.081 30.886 -18.417 1.00 31.39 1137 ILE C C 1
ATOM 20398 O O . ILE C 1 333 ? 30.881 31.174 -18.468 1.00 30.54 1137 ILE C O 1
ATOM 20414 N N . PRO C 1 334 ? 32.749 30.892 -17.252 1.00 32.22 1138 PRO C N 1
ATOM 20415 C CA . PRO C 1 334 ? 32.034 31.224 -16.005 1.00 30.09 1138 PRO C CA 1
ATOM 20416 C C . PRO C 1 334 ? 31.586 32.666 -15.945 1.00 30.08 1138 PRO C C 1
ATOM 20417 O O . PRO C 1 334 ? 30.697 33.000 -15.166 1.00 31.29 1138 PRO C O 1
ATOM 20428 N N . GLN C 1 335 ? 32.128 33.530 -16.788 1.00 30.85 1139 GLN C N 1
ATOM 20429 C CA . GLN C 1 335 ? 31.663 34.911 -16.865 1.00 36.68 1139 GLN C CA 1
ATOM 20430 C C . GLN C 1 335 ? 30.265 35.050 -17.472 1.00 31.62 1139 GLN C C 1
ATOM 20431 O O . GLN C 1 335 ? 29.681 36.140 -17.398 1.00 30.77 1139 GLN C O 1
ATOM 20445 N N . MET C 1 336 ? 29.691 33.975 -18.037 1.00 28.63 1140 MET C N 1
ATOM 20446 C CA . MET C 1 336 ? 28.412 34.145 -18.747 1.00 32.63 1140 MET C CA 1
ATOM 20447 C C . MET C 1 336 ? 27.310 34.643 -17.819 1.00 25.98 1140 MET C C 1
ATOM 20448 O O . MET C 1 336 ? 26.495 35.486 -18.212 1.00 25.91 1140 MET C O 1
ATOM 20462 N N . SER C 1 337 ? 27.286 34.188 -16.578 1.00 26.41 1141 SER C N 1
ATOM 20463 C CA A SER C 1 337 ? 26.251 34.639 -15.657 0.51 28.69 1141 SER C CA 1
ATOM 20464 C CA B SER C 1 337 ? 26.223 34.641 -15.692 0.49 28.69 1141 SER C CA 1
ATOM 20465 C C . SER C 1 337 ? 26.275 36.155 -15.501 1.00 28.62 1141 SER C C 1
ATOM 20466 O O . SER C 1 337 ? 25.235 36.824 -15.548 1.00 27.90 1141 SER C O 1
ATOM 20481 N N . ALA C 1 338 ? 27.468 36.710 -15.275 1.00 28.95 1142 ALA C N 1
ATOM 20482 C CA . ALA C 1 338 ? 27.614 38.155 -15.091 1.00 28.38 1142 ALA C CA 1
ATOM 20483 C C . ALA C 1 338 ? 27.341 38.909 -16.390 1.00 28.64 1142 ALA C C 1
ATOM 20484 O O . ALA C 1 338 ? 26.823 40.030 -16.366 1.00 29.38 1142 ALA C O 1
ATOM 20491 N N . PHE C 1 339 ? 27.729 38.330 -17.531 1.00 30.89 1143 PHE C N 1
ATOM 20492 C CA . PHE C 1 339 ? 27.364 38.888 -18.839 1.00 26.11 1143 PHE C CA 1
ATOM 20493 C C . PHE C 1 339 ? 25.858 39.014 -18.985 1.00 27.92 1143 PHE C C 1
ATOM 20494 O O . PHE C 1 339 ? 25.329 40.048 -19.407 1.00 27.67 1143 PHE C O 1
ATOM 20511 N N . TRP C 1 340 ? 25.143 37.944 -18.681 1.00 29.70 1144 TRP C N 1
ATOM 20512 C CA . TRP C 1 340 ? 23.703 38.002 -18.812 1.00 27.06 1144 TRP C CA 1
ATOM 20513 C C . TRP C 1 340 ? 23.108 39.014 -17.846 1.00 24.84 1144 TRP C C 1
ATOM 20514 O O . TRP C 1 340 ? 22.133 39.700 -18.188 1.00 27.30 1144 TRP C O 1
ATOM 20535 N N . TYR C 1 341 ? 23.620 39.055 -16.607 1.00 27.67 1145 TYR C N 1
ATOM 20536 C CA . TYR C 1 341 ? 23.203 40.090 -15.654 1.00 25.84 1145 TYR C CA 1
ATOM 20537 C C . TYR C 1 341 ? 23.320 41.474 -16.281 1.00 23.69 1145 TYR C C 1
ATOM 20538 O O . TYR C 1 341 ? 22.391 42.282 -16.227 1.00 25.29 1145 TYR C O 1
ATOM 20556 N N . ALA C 1 342 ? 24.457 41.752 -16.897 1.00 30.89 1146 ALA C N 1
ATOM 20557 C CA . ALA C 1 342 ? 24.730 43.091 -17.381 1.00 27.92 1146 ALA C CA 1
ATOM 20558 C C . ALA C 1 342 ? 23.885 43.417 -18.597 1.00 29.53 1146 ALA C C 1
ATOM 20559 O O . ALA C 1 342 ? 23.391 44.544 -18.724 1.00 23.70 1146 ALA C O 1
ATOM 20566 N N . VAL C 1 343 ? 23.717 42.460 -19.513 1.00 27.73 1147 VAL C N 1
ATOM 20567 C CA . VAL C 1 343 ? 22.947 42.734 -20.730 1.00 25.91 1147 VAL C CA 1
ATOM 20568 C C . VAL C 1 343 ? 21.458 42.782 -20.413 1.00 24.41 1147 VAL C C 1
ATOM 20569 O O . VAL C 1 343 ? 20.725 43.623 -20.957 1.00 25.98 1147 VAL C O 1
ATOM 20582 N N A ARG C 1 344 ? 20.994 41.935 -19.490 0.64 25.32 1148 ARG C N 1
ATOM 20583 N N B ARG C 1 344 ? 20.995 41.940 -19.483 0.36 25.39 1148 ARG C N 1
ATOM 20584 C CA A ARG C 1 344 ? 19.596 42.004 -19.077 0.64 25.08 1148 ARG C CA 1
ATOM 20585 C CA B ARG C 1 344 ? 19.595 41.995 -19.063 0.36 25.22 1148 ARG C CA 1
ATOM 20586 C C A ARG C 1 344 ? 19.259 43.382 -18.509 0.64 26.92 1148 ARG C C 1
ATOM 20587 C C B ARG C 1 344 ? 19.249 43.369 -18.491 0.36 26.90 1148 ARG C C 1
ATOM 20588 O O A ARG C 1 344 ? 18.247 43.993 -18.884 0.64 26.40 1148 ARG C O 1
ATOM 20589 O O B ARG C 1 344 ? 18.221 43.963 -18.845 0.36 26.56 1148 ARG C O 1
ATOM 20630 N N . THR C 1 345 ? 20.074 43.872 -17.569 1.00 24.33 1149 THR C N 1
ATOM 20631 C CA . THR C 1 345 ? 19.875 45.222 -17.020 1.00 26.58 1149 THR C CA 1
ATOM 20632 C C . THR C 1 345 ? 19.853 46.283 -18.122 1.00 23.90 1149 THR C C 1
ATOM 20633 O O . THR C 1 345 ? 18.993 47.162 -18.143 1.00 24.15 1149 THR C O 1
ATOM 20645 N N . ALA C 1 346 ? 20.806 46.222 -19.047 1.00 27.05 1150 ALA C N 1
ATOM 20646 C CA . ALA C 1 346 ? 20.899 47.241 -20.088 1.00 25.02 1150 ALA C CA 1
ATOM 20647 C C . ALA C 1 346 ? 19.652 47.280 -20.964 1.00 26.19 1150 ALA C C 1
ATOM 20648 O O . ALA C 1 346 ? 19.136 48.357 -21.272 1.00 26.69 1150 ALA C O 1
ATOM 20655 N N . VAL C 1 347 ? 19.147 46.119 -21.386 1.00 25.09 1151 VAL C N 1
ATOM 20656 C CA . VAL C 1 347 ? 17.984 46.109 -22.265 1.00 23.20 1151 VAL C CA 1
ATOM 20657 C C . VAL C 1 347 ? 16.755 46.624 -21.534 1.00 26.56 1151 VAL C C 1
ATOM 20658 O O . VAL C 1 347 ? 15.972 47.417 -22.079 1.00 25.35 1151 VAL C O 1
ATOM 20671 N N . ILE C 1 348 ? 16.581 46.217 -20.279 1.00 24.98 1152 ILE C N 1
ATOM 20672 C CA . ILE C 1 348 ? 15.438 46.698 -19.515 1.00 27.40 1152 ILE C CA 1
ATOM 20673 C C . ILE C 1 348 ? 15.559 48.200 -19.247 1.00 25.60 1152 ILE C C 1
ATOM 20674 O O . ILE C 1 348 ? 14.557 48.933 -19.222 1.00 27.63 1152 ILE C O 1
ATOM 20690 N N . ASN C 1 349 ? 16.768 48.668 -18.977 1.00 24.97 1153 ASN C N 1
ATOM 20691 C CA . ASN C 1 349 ? 16.919 50.092 -18.683 1.00 26.07 1153 ASN C CA 1
ATOM 20692 C C . ASN C 1 349 ? 16.640 50.933 -19.913 1.00 29.21 1153 ASN C C 1
ATOM 20693 O O . ASN C 1 349 ? 16.004 51.985 -19.810 1.00 26.33 1153 ASN C O 1
ATOM 20704 N N . ALA C 1 350 ? 17.128 50.501 -21.077 1.00 26.10 1154 ALA C N 1
ATOM 20705 C CA . ALA C 1 350 ? 16.908 51.274 -22.302 1.00 25.09 1154 ALA C CA 1
ATOM 20706 C C . ALA C 1 350 ? 15.446 51.222 -22.737 1.00 26.92 1154 ALA C C 1
ATOM 20707 O O . ALA C 1 350 ? 14.865 52.243 -23.176 1.00 29.12 1154 ALA C O 1
ATOM 20714 N N . ALA C 1 351 ? 14.831 50.038 -22.638 1.00 26.43 1155 ALA C N 1
ATOM 20715 C CA . ALA C 1 351 ? 13.448 49.893 -23.071 1.00 30.37 1155 ALA C CA 1
ATOM 20716 C C . ALA C 1 351 ? 12.494 50.675 -22.181 1.00 27.38 1155 ALA C C 1
ATOM 20717 O O . ALA C 1 351 ? 11.466 51.173 -22.660 1.00 24.69 1155 ALA C O 1
ATOM 20724 N N . SER C 1 352 ? 12.815 50.802 -20.896 1.00 25.57 1156 SER C N 1
ATOM 20725 C CA . SER C 1 352 ? 11.954 51.539 -19.999 1.00 24.30 1156 SER C CA 1
ATOM 20726 C C . SER C 1 352 ? 12.254 53.034 -20.004 1.00 22.82 1156 SER C C 1
ATOM 20727 O O . SER C 1 352 ? 11.452 53.813 -19.482 1.00 26.17 1156 SER C O 1
ATOM 20735 N N . GLY C 1 353 ? 13.365 53.450 -20.590 1.00 22.65 1157 GLY C N 1
ATOM 20736 C CA . GLY C 1 353 ? 13.803 54.827 -20.508 1.00 25.06 1157 GLY C CA 1
ATOM 20737 C C . GLY C 1 353 ? 14.603 55.215 -19.262 1.00 23.51 1157 GLY C C 1
ATOM 20738 O O . GLY C 1 353 ? 14.960 56.393 -19.127 1.00 24.84 1157 GLY C O 1
ATOM 20742 N N . ARG C 1 354 ? 14.930 54.277 -18.367 1.00 23.23 1158 ARG C N 1
ATOM 20743 C CA . ARG C 1 354 ? 15.747 54.665 -17.215 1.00 21.09 1158 ARG C CA 1
ATOM 20744 C C . ARG C 1 354 ? 17.099 55.152 -17.666 1.00 26.48 1158 ARG C C 1
ATOM 20745 O O . ARG C 1 354 ? 17.698 56.008 -17.003 1.00 25.34 1158 ARG C O 1
ATOM 20766 N N . GLN C 1 355 ? 17.585 54.640 -18.778 1.00 21.58 1159 GLN C N 1
ATOM 20767 C CA . GLN C 1 355 ? 18.805 55.105 -19.390 1.00 25.48 1159 GLN C CA 1
ATOM 20768 C C . GLN C 1 355 ? 18.566 55.278 -20.880 1.00 24.55 1159 GLN C C 1
ATOM 20769 O O . GLN C 1 355 ? 17.655 54.669 -21.439 1.00 25.65 1159 GLN C O 1
ATOM 20783 N N . THR C 1 356 ? 19.413 56.084 -21.524 1.00 27.04 1160 THR C N 1
ATOM 20784 C CA . THR C 1 356 ? 19.458 56.073 -22.980 1.00 28.72 1160 THR C CA 1
ATOM 20785 C C . THR C 1 356 ? 20.135 54.792 -23.444 1.00 25.49 1160 THR C C 1
ATOM 20786 O O . THR C 1 356 ? 20.790 54.085 -22.667 1.00 25.02 1160 THR C O 1
ATOM 20797 N N . VAL C 1 357 ? 19.987 54.504 -24.730 1.00 29.81 1161 VAL C N 1
ATOM 20798 C CA . VAL C 1 357 ? 20.567 53.296 -25.295 1.00 25.89 1161 VAL C CA 1
ATOM 20799 C C . VAL C 1 357 ? 22.072 53.327 -25.152 1.00 28.27 1161 VAL C C 1
ATOM 20800 O O . VAL C 1 357 ? 22.690 52.348 -24.738 1.00 28.24 1161 VAL C O 1
ATOM 20813 N N . ASP C 1 358 ? 22.694 54.465 -25.441 1.00 30.98 1162 ASP C N 1
ATOM 20814 C CA . ASP C 1 358 ? 24.143 54.559 -25.320 1.00 29.50 1162 ASP C CA 1
ATOM 20815 C C . ASP C 1 358 ? 24.607 54.344 -23.884 1.00 31.97 1162 ASP C C 1
ATOM 20816 O O . ASP C 1 358 ? 25.600 53.652 -23.635 1.00 30.01 1162 ASP C O 1
ATOM 20825 N N . GLU C 1 359 ? 23.924 54.983 -22.922 1.00 27.20 1163 GLU C N 1
ATOM 20826 C CA . GLU C 1 359 ? 24.304 54.836 -21.519 1.00 32.27 1163 GLU C CA 1
ATOM 20827 C C . GLU C 1 359 ? 24.136 53.409 -21.043 1.00 27.36 1163 GLU C C 1
ATOM 20828 O O . GLU C 1 359 ? 24.967 52.904 -20.291 1.00 27.73 1163 GLU C O 1
ATOM 20840 N N . ALA C 1 360 ? 23.026 52.761 -21.436 1.00 26.47 1164 ALA C N 1
ATOM 20841 C CA . ALA C 1 360 ? 22.772 51.399 -20.988 1.00 30.85 1164 ALA C CA 1
ATOM 20842 C C . ALA C 1 360 ? 23.857 50.457 -21.484 1.00 33.78 1164 ALA C C 1
ATOM 20843 O O . ALA C 1 360 ? 24.381 49.635 -20.718 1.00 29.60 1164 ALA C O 1
ATOM 20850 N N . LEU C 1 361 ? 24.219 50.569 -22.750 1.00 31.77 1165 LEU C N 1
ATOM 20851 C CA . LEU C 1 361 ? 25.190 49.647 -23.313 1.00 32.68 1165 LEU C CA 1
ATOM 20852 C C . LEU C 1 361 ? 26.587 49.992 -22.865 1.00 33.69 1165 LEU C C 1
ATOM 20853 O O . LEU C 1 361 ? 27.402 49.085 -22.665 1.00 31.76 1165 LEU C O 1
ATOM 20869 N N . LYS C 1 362 ? 26.898 51.279 -22.652 1.00 32.04 1166 LYS C N 1
ATOM 20870 C CA . LYS C 1 362 ? 28.215 51.589 -22.101 1.00 35.04 1166 LYS C CA 1
ATOM 20871 C C . LYS C 1 362 ? 28.391 51.018 -20.693 1.00 29.76 1166 LYS C C 1
ATOM 20872 O O . LYS C 1 362 ? 29.483 50.564 -20.338 1.00 33.21 1166 LYS C O 1
ATOM 20891 N N . ASP C 1 363 ? 27.343 51.038 -19.872 1.00 30.58 1167 ASP C N 1
ATOM 20892 C CA . ASP C 1 363 ? 27.480 50.509 -18.518 1.00 33.82 1167 ASP C CA 1
ATOM 20893 C C . ASP C 1 363 ? 27.616 48.995 -18.512 1.00 35.20 1167 ASP C C 1
ATOM 20894 O O . ASP C 1 363 ? 28.277 48.422 -17.615 1.00 29.99 1167 ASP C O 1
ATOM 20903 N N . ALA C 1 364 ? 26.950 48.333 -19.467 1.00 33.55 1168 ALA C N 1
ATOM 20904 C CA . ALA C 1 364 ? 27.031 46.880 -19.539 1.00 32.18 1168 ALA C CA 1
ATOM 20905 C C . ALA C 1 364 ? 28.459 46.481 -19.823 1.00 41.94 1168 ALA C C 1
ATOM 20906 O O . ALA C 1 364 ? 29.021 45.594 -19.162 1.00 43.12 1168 ALA C O 1
ATOM 20913 N N . GLN C 1 365 ? 29.084 47.182 -20.774 1.00 39.63 1169 GLN C N 1
ATOM 20914 C CA . GLN C 1 365 ? 30.411 46.825 -21.239 1.00 45.77 1169 GLN C CA 1
ATOM 20915 C C . GLN C 1 365 ? 31.370 46.734 -20.063 1.00 47.68 1169 GLN C C 1
ATOM 20916 O O . GLN C 1 365 ? 32.347 45.984 -20.118 1.00 53.97 1169 GLN C O 1
ATOM 20920 N N . THR C 1 366 ? 31.064 47.456 -18.982 1.00 55.91 1170 THR C N 1
ATOM 20921 C CA . THR C 1 366 ? 31.792 47.510 -17.713 1.00 53.72 1170 THR C CA 1
ATOM 20922 C C . THR C 1 366 ? 31.099 46.838 -16.526 1.00 58.38 1170 THR C C 1
ATOM 20923 O O . THR C 1 366 ? 31.782 46.342 -15.610 1.00 50.65 1170 THR C O 1
ATOM 20933 N N . GLY C 1 367 ? 29.764 46.809 -16.542 1.00 63.21 1171 GLY C N 1
ATOM 20934 C CA . GLY C 1 367 ? 28.987 46.346 -15.397 1.00 56.44 1171 GLY C CA 1
ATOM 20935 C C . GLY C 1 367 ? 29.236 44.909 -14.985 1.00 55.22 1171 GLY C C 1
ATOM 20936 O O . GLY C 1 367 ? 29.274 44.595 -13.789 1.00 56.50 1171 GLY C O 1
ATOM 20940 N N . SER C 1 368 ? 29.350 44.015 -15.959 1.00 48.43 1172 SER C N 1
ATOM 20941 C CA . SER C 1 368 ? 29.534 42.592 -15.615 1.00 46.91 1172 SER C CA 1
ATOM 20942 C C . SER C 1 368 ? 30.845 42.362 -14.843 1.00 54.49 1172 SER C C 1
ATOM 20943 O O . SER C 1 368 ? 30.959 41.323 -14.140 1.00 33.82 1172 SER C O 1
ATOM 20951 N N . GLU C 1 369 ? 31.811 43.258 -14.982 1.00 55.46 1173 GLU C N 1
ATOM 20952 C CA . GLU C 1 369 ? 33.043 43.145 -14.207 1.00 40.40 1173 GLU C CA 1
ATOM 20953 C C . GLU C 1 369 ? 32.806 43.485 -12.737 1.00 53.53 1173 GLU C C 1
ATOM 20954 O O . GLU C 1 369 ? 33.089 42.687 -11.844 1.00 47.20 1173 GLU C O 1
ATOM 20966 N N . LEU C 1 370 ? 32.254 44.679 -12.499 1.00 56.40 1174 LEU C N 1
ATOM 20967 C CA . LEU C 1 370 ? 31.969 45.128 -11.140 1.00 49.40 1174 LEU C CA 1
ATOM 20968 C C . LEU C 1 370 ? 30.996 44.181 -10.468 1.00 41.64 1174 LEU C C 1
ATOM 20969 O O . LEU C 1 370 ? 31.092 43.921 -9.261 1.00 45.89 1174 LEU C O 1
ATOM 20985 N N . TYR C 1 371 ? 30.029 43.662 -11.206 1.00 40.07 1175 TYR C N 1
ATOM 20986 C CA . TYR C 1 371 ? 29.095 42.753 -10.569 1.00 49.32 1175 TYR C CA 1
ATOM 20987 C C . TYR C 1 371 ? 29.802 41.498 -10.067 1.00 46.64 1175 TYR C C 1
ATOM 20988 O O . TYR C 1 371 ? 29.585 41.073 -8.929 1.00 42.72 1175 TYR C O 1
ATOM 21006 N N . ARG C 1 372 ? 30.654 40.887 -10.904 1.00 45.85 1176 ARG C N 1
ATOM 21007 C CA . ARG C 1 372 ? 31.315 39.640 -10.503 1.00 45.63 1176 ARG C CA 1
ATOM 21008 C C . ARG C 1 372 ? 32.199 39.858 -9.280 1.00 40.89 1176 ARG C C 1
ATOM 21009 O O . ARG C 1 372 ? 32.151 39.084 -8.315 1.00 37.98 1176 ARG C O 1
ATOM 21013 N N . GLN C 1 373 ? 33.004 40.905 -9.305 1.00 30.43 1177 GLN C N 1
ATOM 21014 C CA . GLN C 1 373 ? 33.886 41.231 -8.200 1.00 42.53 1177 GLN C CA 1
ATOM 21015 C C . GLN C 1 373 ? 33.143 41.627 -6.924 1.00 48.43 1177 GLN C C 1
ATOM 21016 O O . GLN C 1 373 ? 33.562 41.244 -5.815 1.00 37.59 1177 GLN C O 1
ATOM 21030 N N . SER C 1 374 ? 32.126 42.493 -7.054 1.00 37.44 1178 SER C N 1
ATOM 21031 C CA . SER C 1 374 ? 31.353 42.893 -5.887 1.00 36.54 1178 SER C CA 1
ATOM 21032 C C . SER C 1 374 ? 30.645 41.678 -5.320 1.00 31.38 1178 SER C C 1
ATOM 21033 O O . SER C 1 374 ? 30.654 41.438 -4.098 1.00 28.36 1178 SER C O 1
ATOM 21041 N N . LEU C 1 375 ? 30.099 40.856 -6.211 1.00 30.18 1179 LEU C N 1
ATOM 21042 C CA . LEU C 1 375 ? 29.385 39.667 -5.789 1.00 33.33 1179 LEU C CA 1
ATOM 21043 C C . LEU C 1 375 ? 30.327 38.732 -5.059 1.00 33.69 1179 LEU C C 1
ATOM 21044 O O . LEU C 1 375 ? 29.917 38.057 -4.112 1.00 32.11 1179 LEU C O 1
ATOM 21060 N N . GLU C 1 376 ? 31.581 38.663 -5.519 1.00 31.49 1180 GLU C N 1
ATOM 21061 C CA . GLU C 1 376 ? 32.564 37.755 -4.936 1.00 38.40 1180 GLU C CA 1
ATOM 21062 C C . GLU C 1 376 ? 32.870 38.152 -3.500 1.00 33.23 1180 GLU C C 1
ATOM 21063 O O . GLU C 1 376 ? 32.828 37.313 -2.591 1.00 37.72 1180 GLU C O 1
ATOM 21075 N N . ILE C 1 377 ? 33.143 39.438 -3.293 1.00 34.34 1181 ILE C N 1
ATOM 21076 C CA . ILE C 1 377 ? 33.453 39.948 -1.964 1.00 32.11 1181 ILE C CA 1
ATOM 21077 C C . ILE C 1 377 ? 32.257 39.758 -1.042 1.00 40.62 1181 ILE C C 1
ATOM 21078 O O . ILE C 1 377 ? 32.376 39.197 0.054 1.00 31.06 1181 ILE C O 1
ATOM 21094 N N . ILE C 1 378 ? 31.076 40.218 -1.480 1.00 30.56 1182 ILE C N 1
ATOM 21095 C CA . ILE C 1 378 ? 29.915 40.244 -0.602 1.00 27.97 1182 ILE C CA 1
ATOM 21096 C C . ILE C 1 378 ? 29.436 38.831 -0.325 1.00 30.14 1182 ILE C C 1
ATOM 21097 O O . ILE C 1 378 ? 29.088 38.489 0.821 1.00 28.84 1182 ILE C O 1
ATOM 21113 N N . SER C 1 379 ? 29.471 37.962 -1.340 1.00 30.41 1183 SER C N 1
ATOM 21114 C CA A SER C 1 379 ? 29.042 36.590 -1.111 0.73 33.46 1183 SER C CA 1
ATOM 21115 C CA B SER C 1 379 ? 29.051 36.576 -1.128 0.27 33.49 1183 SER C CA 1
ATOM 21116 C C . SER C 1 379 ? 29.986 35.862 -0.159 1.00 28.40 1183 SER C C 1
ATOM 21117 O O . SER C 1 379 ? 29.541 35.084 0.695 1.00 29.59 1183 SER C O 1
ATOM 21132 N N . ARG C 1 380 ? 31.280 36.071 -0.308 1.00 30.92 1184 ARG C N 1
ATOM 21133 C CA . ARG C 1 380 ? 32.231 35.401 0.574 1.00 32.69 1184 ARG C CA 1
ATOM 21134 C C . ARG C 1 380 ? 32.050 35.850 2.013 1.00 32.16 1184 ARG C C 1
ATOM 21135 O O . ARG C 1 380 ? 32.079 35.024 2.935 1.00 30.72 1184 ARG C O 1
ATOM 21156 N N . TYR C 1 381 ? 31.870 37.157 2.228 1.00 30.39 1185 TYR C N 1
ATOM 21157 C CA . TYR C 1 381 ? 31.716 37.658 3.595 1.00 29.29 1185 TYR C CA 1
ATOM 21158 C C . TYR C 1 381 ? 30.443 37.111 4.203 1.00 28.73 1185 TYR C C 1
ATOM 21159 O O . TYR C 1 381 ? 30.432 36.603 5.331 1.00 28.16 1185 TYR C O 1
ATOM 21177 N N . LEU C 1 382 ? 29.347 37.155 3.442 1.00 29.67 1186 LEU C N 1
ATOM 21178 C CA . LEU C 1 382 ? 28.089 36.680 3.998 1.00 23.81 1186 LEU C CA 1
ATOM 21179 C C . LEU C 1 382 ? 28.172 35.192 4.317 1.00 31.11 1186 LEU C C 1
ATOM 21180 O O . LEU C 1 382 ? 27.689 34.747 5.373 1.00 32.25 1186 LEU C O 1
ATOM 21196 N N . ARG C 1 383 ? 28.808 34.412 3.438 1.00 35.81 1187 ARG C N 1
ATOM 21197 C CA . ARG C 1 383 ? 28.874 32.967 3.647 1.00 38.06 1187 ARG C CA 1
ATOM 21198 C C . ARG C 1 383 ? 29.818 32.597 4.781 1.00 37.04 1187 ARG C C 1
ATOM 21199 O O . ARG C 1 383 ? 29.523 31.705 5.584 1.00 37.09 1187 ARG C O 1
ATOM 21220 N N . GLU C 1 384 ? 30.989 33.221 4.844 1.00 38.71 1188 GLU C N 1
ATOM 21221 C CA . GLU C 1 384 ? 31.889 32.871 5.939 1.00 44.35 1188 GLU C CA 1
ATOM 21222 C C . GLU C 1 384 ? 31.347 33.372 7.273 1.00 40.14 1188 GLU C C 1
ATOM 21223 O O . GLU C 1 384 ? 31.564 32.736 8.304 1.00 34.19 1188 GLU C O 1
ATOM 21235 N N . GLN C 1 385 ? 30.615 34.487 7.284 1.00 30.34 1189 GLN C N 1
ATOM 21236 C CA . GLN C 1 385 ? 29.947 34.901 8.512 1.00 31.91 1189 GLN C CA 1
ATOM 21237 C C . GLN C 1 385 ? 28.908 33.883 8.959 1.00 36.32 1189 GLN C C 1
ATOM 21238 O O . GLN C 1 385 ? 28.750 33.612 10.159 1.00 34.75 1189 GLN C O 1
ATOM 21252 N N . ALA C 1 386 ? 28.163 33.337 8.010 1.00 34.68 1190 ALA C N 1
ATOM 21253 C CA . ALA C 1 386 ? 27.080 32.407 8.329 1.00 41.81 1190 ALA C CA 1
ATOM 21254 C C . ALA C 1 386 ? 27.607 31.050 8.789 1.00 39.78 1190 ALA C C 1
ATOM 21255 O O . ALA C 1 386 ? 27.106 30.474 9.763 1.00 42.09 1190 ALA C O 1
ATOM 21262 N N . THR C 1 387 ? 28.619 30.529 8.109 1.00 37.96 1191 THR C N 1
ATOM 21263 C CA . THR C 1 387 ? 29.097 29.176 8.385 1.00 48.40 1191 THR C CA 1
ATOM 21264 C C . THR C 1 387 ? 30.234 29.131 9.405 1.00 52.72 1191 THR C C 1
ATOM 21265 O O . THR C 1 387 ? 30.504 28.067 9.970 1.00 49.19 1191 THR C O 1
ATOM 21276 N N . GLY C 1 388 ? 30.917 30.246 9.638 1.00 47.62 1192 GLY C N 1
ATOM 21277 C CA . GLY C 1 388 ? 32.097 30.264 10.463 1.00 45.83 1192 GLY C CA 1
ATOM 21278 C C . GLY C 1 388 ? 33.350 29.795 9.772 1.00 50.98 1192 GLY C C 1
ATOM 21279 O O . GLY C 1 388 ? 34.402 29.706 10.419 1.00 53.34 1192 GLY C O 1
ATOM 21283 N N . ALA C 1 389 ? 33.295 29.541 8.471 1.00 48.39 1193 ALA C N 1
ATOM 21284 C CA . ALA C 1 389 ? 34.391 28.893 7.770 1.00 57.13 1193 ALA C CA 1
ATOM 21285 C C . ALA C 1 389 ? 34.895 29.816 6.680 1.00 54.35 1193 ALA C C 1
ATOM 21286 O O . ALA C 1 389 ? 34.149 30.156 5.759 1.00 50.95 1193 ALA C O 1
ATOM 21293 N N . ALA C 1 390 ? 36.151 30.248 6.800 1.00 57.33 1194 ALA C N 1
ATOM 21294 C CA . ALA C 1 390 ? 36.801 30.899 5.670 1.00 58.14 1194 ALA C CA 1
ATOM 21295 C C . ALA C 1 390 ? 36.841 29.911 4.514 1.00 60.53 1194 ALA C C 1
ATOM 21296 O O . ALA C 1 390 ? 36.822 28.694 4.706 1.00 56.14 1194 ALA C O 1
ATOM 21303 N N . ASP C 1 391 ? 36.875 30.446 3.304 1.00 65.59 1195 ASP C N 1
ATOM 21304 C CA . ASP C 1 391 ? 36.514 29.681 2.122 1.00 70.31 1195 ASP C CA 1
ATOM 21305 C C . ASP C 1 391 ? 37.589 29.783 1.051 1.00 69.24 1195 ASP C C 1
ATOM 21306 O O . ASP C 1 391 ? 38.762 29.499 1.320 1.00 70.32 1195 ASP C O 1
ATOM 21315 N N . GLY C 1 399 ? 42.358 39.012 -7.721 1.00 50.08 1203 GLY C N 1
ATOM 21316 C CA . GLY C 1 399 ? 42.905 38.480 -6.493 1.00 54.62 1203 GLY C CA 1
ATOM 21317 C C . GLY C 1 399 ? 43.044 39.516 -5.387 1.00 52.06 1203 GLY C C 1
ATOM 21318 O O . GLY C 1 399 ? 42.287 39.521 -4.413 1.00 41.04 1203 GLY C O 1
ATOM 21321 N N . ALA C 1 400 ? 43.991 40.433 -5.577 1.00 46.58 1204 ALA C N 1
ATOM 21322 C CA . ALA C 1 400 ? 44.485 41.246 -4.475 1.00 47.39 1204 ALA C CA 1
ATOM 21323 C C . ALA C 1 400 ? 43.412 42.183 -3.925 1.00 50.53 1204 ALA C C 1
ATOM 21324 O O . ALA C 1 400 ? 43.098 42.139 -2.728 1.00 40.34 1204 ALA C O 1
ATOM 21331 N N . THR C 1 401 ? 42.866 43.059 -4.780 1.00 45.56 1205 THR C N 1
ATOM 21332 C CA . THR C 1 401 ? 41.859 44.019 -4.325 1.00 46.23 1205 THR C CA 1
ATOM 21333 C C . THR C 1 401 ? 40.723 43.308 -3.617 1.00 35.55 1205 THR C C 1
ATOM 21334 O O . THR C 1 401 ? 40.246 43.740 -2.564 1.00 35.64 1205 THR C O 1
ATOM 21345 N N . SER C 1 402 ? 40.275 42.208 -4.180 1.00 38.55 1206 SER C N 1
ATOM 21346 C CA . SER C 1 402 ? 39.164 41.485 -3.599 1.00 36.91 1206 SER C CA 1
ATOM 21347 C C . SER C 1 402 ? 39.567 40.851 -2.265 1.00 40.41 1206 SER C C 1
ATOM 21348 O O . SER C 1 402 ? 38.769 40.822 -1.320 1.00 35.66 1206 SER C O 1
ATOM 21356 N N . ARG C 1 403 ? 40.809 40.400 -2.138 1.00 37.82 1207 ARG C N 1
ATOM 21357 C CA . ARG C 1 403 ? 41.218 39.848 -0.850 1.00 41.23 1207 ARG C CA 1
ATOM 21358 C C . ARG C 1 403 ? 41.289 40.956 0.188 1.00 35.85 1207 ARG C C 1
ATOM 21359 O O . ARG C 1 403 ? 40.794 40.826 1.312 1.00 39.33 1207 ARG C O 1
ATOM 21380 N N . LYS C 1 404 ? 41.899 42.059 -0.186 1.00 35.75 1208 LYS C N 1
ATOM 21381 C CA . LYS C 1 404 ? 42.025 43.186 0.717 1.00 37.96 1208 LYS C CA 1
ATOM 21382 C C . LYS C 1 404 ? 40.664 43.739 1.095 1.00 40.85 1208 LYS C C 1
ATOM 21383 O O . LYS C 1 404 ? 40.458 44.209 2.216 1.00 33.25 1208 LYS C O 1
ATOM 21401 N N . ALA C 1 405 ? 39.712 43.707 0.160 1.00 34.87 1209 ALA C N 1
ATOM 21402 C CA . ALA C 1 405 ? 38.371 44.188 0.466 1.00 30.31 1209 ALA C CA 1
ATOM 21403 C C . ALA C 1 405 ? 37.701 43.318 1.492 1.00 30.45 1209 ALA C C 1
ATOM 21404 O O . ALA C 1 405 ? 37.102 43.814 2.451 1.00 31.79 1209 ALA C O 1
ATOM 21410 N N . LEU C 1 406 ? 37.846 41.999 1.339 1.00 29.37 1210 LEU C N 1
ATOM 21411 C CA . LEU C 1 406 ? 37.251 41.088 2.288 1.00 30.87 1210 LEU C CA 1
ATOM 21412 C C . LEU C 1 406 ? 37.901 41.215 3.659 1.00 32.07 1210 LEU C C 1
ATOM 21413 O O . LEU C 1 406 ? 37.209 41.139 4.672 1.00 33.59 1210 LEU C O 1
ATOM 21429 N N . GLU C 1 407 ? 39.215 41.455 3.709 1.00 30.09 1211 GLU C N 1
ATOM 21430 C CA . GLU C 1 407 ? 39.872 41.621 5.001 1.00 36.02 1211 GLU C CA 1
ATOM 21431 C C . GLU C 1 407 ? 39.389 42.897 5.686 1.00 34.15 1211 GLU C C 1
ATOM 21432 O O . GLU C 1 407 ? 39.173 42.923 6.903 1.00 31.60 1211 GLU C O 1
ATOM 21444 N N . THR C 1 408 ? 39.205 43.955 4.910 1.00 34.47 1212 THR C N 1
ATOM 21445 C CA . THR C 1 408 ? 38.621 45.189 5.429 1.00 30.92 1212 THR C CA 1
ATOM 21446 C C . THR C 1 408 ? 37.209 44.944 5.940 1.00 30.70 1212 THR C C 1
ATOM 21447 O O . THR C 1 408 ? 36.849 45.404 7.031 1.00 32.22 1212 THR C O 1
ATOM 21458 N N . LEU C 1 409 ? 36.402 44.198 5.173 1.00 32.18 1213 LEU C N 1
ATOM 21459 C CA . LEU C 1 409 ? 35.037 43.936 5.610 1.00 32.25 1213 LEU C CA 1
ATOM 21460 C C . LEU C 1 409 ? 34.977 43.190 6.919 1.00 33.95 1213 LEU C C 1
ATOM 21461 O O . LEU C 1 409 ? 34.064 43.431 7.729 1.00 36.06 1213 LEU C O 1
ATOM 21477 N N . ARG C 1 410 ? 35.844 42.187 7.100 1.00 34.00 1214 ARG C N 1
ATOM 21478 C CA . ARG C 1 410 ? 35.814 41.433 8.343 1.00 36.16 1214 ARG C CA 1
ATOM 21479 C C . ARG C 1 410 ? 36.107 42.340 9.529 1.00 31.91 1214 ARG C C 1
ATOM 21480 O O . ARG C 1 410 ? 35.425 42.272 10.555 1.00 40.48 1214 ARG C O 1
ATOM 21501 N N . ARG C 1 411 ? 37.058 43.253 9.378 1.00 27.79 1215 ARG C N 1
ATOM 21502 C CA . ARG C 1 411 ? 37.394 44.145 10.479 1.00 26.36 1215 ARG C CA 1
ATOM 21503 C C . ARG C 1 411 ? 36.254 45.114 10.735 1.00 30.88 1215 ARG C C 1
ATOM 21504 O O . ARG C 1 411 ? 35.707 45.181 11.844 1.00 28.94 1215 ARG C O 1
ATOM 21525 N N . VAL C 1 412 ? 35.873 45.870 9.706 1.00 31.76 1216 VAL C N 1
ATOM 21526 C CA . VAL C 1 412 ? 34.865 46.909 9.882 1.00 29.75 1216 VAL C CA 1
ATOM 21527 C C . VAL C 1 412 ? 33.505 46.288 10.131 1.00 29.06 1216 VAL C C 1
ATOM 21528 O O . VAL C 1 412 ? 32.766 46.731 11.010 1.00 28.96 1216 VAL C O 1
ATOM 21541 N N . GLY C 1 413 ? 33.161 45.253 9.346 1.00 27.57 1217 GLY C N 1
ATOM 21542 C CA . GLY C 1 413 ? 31.828 44.675 9.401 1.00 26.99 1217 GLY C CA 1
ATOM 21543 C C . GLY C 1 413 ? 31.550 43.870 10.650 1.00 25.69 1217 GLY C C 1
ATOM 21544 O O . GLY C 1 413 ? 30.440 43.918 11.191 1.00 26.88 1217 GLY C O 1
ATOM 21548 N N . ASP C 1 414 ? 32.530 43.096 11.114 1.00 29.63 1218 ASP C N 1
ATOM 21549 C CA . ASP C 1 414 ? 32.388 42.480 12.431 1.00 32.47 1218 ASP C CA 1
ATOM 21550 C C . ASP C 1 414 ? 32.176 43.554 13.511 1.00 27.69 1218 ASP C C 1
ATOM 21551 O O . ASP C 1 414 ? 31.354 43.385 14.429 1.00 29.94 1218 ASP C O 1
ATOM 21560 N N . GLY C 1 415 ? 32.856 44.696 13.376 1.00 30.08 1219 GLY C N 1
ATOM 21561 C CA . GLY C 1 415 ? 32.644 45.791 14.318 1.00 26.79 1219 GLY C CA 1
ATOM 21562 C C . GLY C 1 415 ? 31.245 46.369 14.268 1.00 30.13 1219 GLY C C 1
ATOM 21563 O O . GLY C 1 415 ? 30.601 46.553 15.301 1.00 29.05 1219 GLY C O 1
ATOM 21567 N N . VAL C 1 416 ? 30.729 46.634 13.054 1.00 32.45 1220 VAL C N 1
ATOM 21568 C CA . VAL C 1 416 ? 29.352 47.130 12.915 1.00 25.61 1220 VAL C CA 1
ATOM 21569 C C . VAL C 1 416 ? 28.360 46.172 13.575 1.00 26.38 1220 VAL C C 1
ATOM 21570 O O . VAL C 1 416 ? 27.450 46.575 14.310 1.00 29.30 1220 VAL C O 1
ATOM 21583 N N . GLN C 1 417 ? 28.516 44.875 13.332 1.00 27.13 1221 GLN C N 1
ATOM 21584 C CA . GLN C 1 417 ? 27.537 43.944 13.870 1.00 28.37 1221 GLN C CA 1
ATOM 21585 C C . GLN C 1 417 ? 27.593 43.853 15.395 1.00 34.27 1221 GLN C C 1
ATOM 21586 O O . GLN C 1 417 ? 26.580 43.533 16.021 1.00 32.98 1221 GLN C O 1
ATOM 21600 N N . ARG C 1 418 ? 28.771 44.075 15.999 1.00 31.79 1222 ARG C N 1
ATOM 21601 C CA . ARG C 1 418 ? 28.867 44.143 17.466 1.00 34.21 1222 ARG C CA 1
ATOM 21602 C C . ARG C 1 418 ? 28.275 45.448 17.979 1.00 29.69 1222 ARG C C 1
ATOM 21603 O O . ARG C 1 418 ? 27.391 45.439 18.843 1.00 29.64 1222 ARG C O 1
ATOM 21624 N N . ASN C 1 419 ? 28.743 46.569 17.430 1.00 27.30 1223 ASN C N 1
ATOM 21625 C CA . ASN C 1 419 ? 28.318 47.885 17.892 1.00 27.74 1223 ASN C CA 1
ATOM 21626 C C . ASN C 1 419 ? 26.819 48.072 17.760 1.00 34.22 1223 ASN C C 1
ATOM 21627 O O . ASN C 1 419 ? 26.211 48.765 18.580 1.00 34.27 1223 ASN C O 1
ATOM 21638 N N . HIS C 1 420 ? 26.206 47.481 16.733 1.00 31.97 1224 HIS C N 1
ATOM 21639 C CA . HIS C 1 420 ? 24.795 47.709 16.446 1.00 29.70 1224 HIS C CA 1
ATOM 21640 C C . HIS C 1 420 ? 23.966 46.451 16.559 1.00 28.47 1224 HIS C C 1
ATOM 21641 O O . HIS C 1 420 ? 22.872 46.386 16.006 1.00 28.07 1224 HIS C O 1
ATOM 21655 N N . GLU C 1 421 ? 24.446 45.478 17.320 1.00 29.02 1225 GLU C N 1
ATOM 21656 C CA . GLU C 1 421 ? 23.766 44.203 17.394 1.00 31.62 1225 GLU C CA 1
ATOM 21657 C C . GLU C 1 421 ? 22.319 44.373 17.815 1.00 33.63 1225 GLU C C 1
ATOM 21658 O O . GLU C 1 421 ? 21.423 43.716 17.274 1.00 33.38 1225 GLU C O 1
ATOM 21670 N N . THR C 1 422 ? 22.080 45.180 18.830 1.00 31.29 1226 THR C N 1
ATOM 21671 C CA . THR C 1 422 ? 20.744 45.274 19.391 1.00 33.85 1226 THR C CA 1
ATOM 21672 C C . THR C 1 422 ? 19.787 45.864 18.375 1.00 34.55 1226 THR C C 1
ATOM 21673 O O . THR C 1 422 ? 18.663 45.391 18.233 1.00 31.91 1226 THR C O 1
ATOM 21684 N N . ALA C 1 423 ? 20.213 46.909 17.669 1.00 35.17 1227 ALA C N 1
ATOM 21685 C CA . ALA C 1 423 ? 19.354 47.486 16.641 1.00 30.96 1227 ALA C CA 1
ATOM 21686 C C . ALA C 1 423 ? 19.135 46.506 15.497 1.00 30.47 1227 ALA C C 1
ATOM 21687 O O . ALA C 1 423 ? 18.030 46.420 14.952 1.00 29.76 1227 ALA C O 1
ATOM 21694 N N . PHE C 1 424 ? 20.195 45.808 15.085 1.00 28.61 1228 PHE C N 1
ATOM 21695 C CA . PHE C 1 424 ? 20.065 44.808 14.027 1.00 28.49 1228 PHE C CA 1
ATOM 21696 C C . PHE C 1 424 ? 19.068 43.735 14.429 1.00 31.05 1228 PHE C C 1
ATOM 21697 O O . PHE C 1 424 ? 18.280 43.267 13.591 1.00 31.16 1228 PHE C O 1
ATOM 21714 N N . GLN C 1 425 ? 19.134 43.277 15.689 1.00 30.71 1229 GLN C N 1
ATOM 21715 C CA . GLN C 1 425 ? 18.192 42.267 16.152 1.00 35.10 1229 GLN C CA 1
ATOM 21716 C C . GLN C 1 425 ? 16.776 42.794 16.109 1.00 33.43 1229 GLN C C 1
ATOM 21717 O O . GLN C 1 425 ? 15.852 42.065 15.725 1.00 38.16 1229 GLN C O 1
ATOM 21731 N N . GLY C 1 426 ? 16.576 44.037 16.541 1.00 35.38 1230 GLY C N 1
ATOM 21732 C CA . GLY C 1 426 ? 15.259 44.631 16.439 1.00 36.18 1230 GLY C CA 1
ATOM 21733 C C . GLY C 1 426 ? 14.744 44.644 15.012 1.00 37.79 1230 GLY C C 1
ATOM 21734 O O . GLY C 1 426 ? 13.595 44.277 14.751 1.00 33.84 1230 GLY C O 1
ATOM 21738 N N . MET C 1 427 ? 15.584 45.090 14.075 1.00 37.27 1231 MET C N 1
ATOM 21739 C CA . MET C 1 427 ? 15.175 45.167 12.675 1.00 34.69 1231 MET C CA 1
ATOM 21740 C C . MET C 1 427 ? 14.827 43.785 12.165 1.00 36.00 1231 MET C C 1
ATOM 21741 O O . MET C 1 427 ? 13.766 43.578 11.566 1.00 38.85 1231 MET C O 1
ATOM 21755 N N . LEU C 1 428 ? 15.699 42.808 12.439 1.00 34.17 1232 LEU C N 1
ATOM 21756 C CA . LEU C 1 428 ? 15.502 41.451 11.922 1.00 36.29 1232 LEU C CA 1
ATOM 21757 C C . LEU C 1 428 ? 14.232 40.832 12.488 1.00 39.60 1232 LEU C C 1
ATOM 21758 O O . LEU C 1 428 ? 13.478 40.157 11.773 1.00 41.63 1232 LEU C O 1
ATOM 21774 N N . ARG C 1 429 ? 13.974 41.061 13.769 1.00 39.43 1233 ARG C N 1
ATOM 21775 C CA . ARG C 1 429 ? 12.734 40.588 14.371 1.00 45.57 1233 ARG C CA 1
ATOM 21776 C C . ARG C 1 429 ? 11.508 41.199 13.692 1.00 43.93 1233 ARG C C 1
ATOM 21777 O O . ARG C 1 429 ? 10.546 40.499 13.372 1.00 43.49 1233 ARG C O 1
ATOM 21798 N N . LYS C 1 430 ? 11.505 42.515 13.474 1.00 45.85 1234 LYS C N 1
ATOM 21799 C CA . LYS C 1 430 ? 10.309 43.121 12.893 1.00 43.60 1234 LYS C CA 1
ATOM 21800 C C . LYS C 1 430 ? 10.127 42.684 11.440 1.00 45.55 1234 LYS C C 1
ATOM 21801 O O . LYS C 1 430 ? 8.997 42.598 10.960 1.00 46.94 1234 LYS C O 1
ATOM 21805 N N . LEU C 1 431 ? 11.227 42.410 10.726 1.00 42.08 1235 LEU C N 1
ATOM 21806 C CA . LEU C 1 431 ? 11.149 41.937 9.352 1.00 44.25 1235 LEU C CA 1
ATOM 21807 C C . LEU C 1 431 ? 10.610 40.512 9.269 1.00 49.99 1235 LEU C C 1
ATOM 21808 O O . LEU C 1 431 ? 10.011 40.143 8.259 1.00 49.98 1235 LEU C O 1
ATOM 21824 N N . ASP C 1 432 ? 10.807 39.700 10.306 1.00 44.13 1236 ASP C N 1
ATOM 21825 C CA . ASP C 1 432 ? 10.172 38.389 10.412 1.00 54.11 1236 ASP C CA 1
ATOM 21826 C C . ASP C 1 432 ? 10.459 37.538 9.175 1.00 49.91 1236 ASP C C 1
ATOM 21827 O O . ASP C 1 432 ? 9.562 37.132 8.441 1.00 58.46 1236 ASP C O 1
ATOM 21836 N N . ILE C 1 433 ? 11.747 37.279 8.963 1.00 53.85 1237 ILE C N 1
ATOM 21837 C CA . ILE C 1 433 ? 12.230 36.514 7.818 1.00 52.22 1237 ILE C CA 1
ATOM 21838 C C . ILE C 1 433 ? 11.998 35.043 8.148 1.00 61.81 1237 ILE C C 1
ATOM 21839 O O . ILE C 1 433 ? 12.697 34.457 8.981 1.00 62.79 1237 ILE C O 1
ATOM 21855 N N . LYS C 1 434 ? 10.972 34.460 7.524 1.00 59.13 1238 LYS C N 1
ATOM 21856 C CA . LYS C 1 434 ? 10.583 33.074 7.720 1.00 56.86 1238 LYS C CA 1
ATOM 21857 C C . LYS C 1 434 ? 10.824 32.214 6.489 1.00 63.85 1238 LYS C C 1
ATOM 21858 O O . LYS C 1 434 ? 11.084 31.019 6.637 1.00 65.19 1238 LYS C O 1
ATOM 21862 N N . ASN C 1 435 ? 10.737 32.789 5.284 1.00 60.07 1239 ASN C N 1
ATOM 21863 C CA . ASN C 1 435 ? 10.795 32.002 4.061 1.00 51.04 1239 ASN C CA 1
ATOM 21864 C C . ASN C 1 435 ? 11.469 32.762 2.918 1.00 56.12 1239 ASN C C 1
ATOM 21865 O O . ASN C 1 435 ? 11.954 33.883 3.069 1.00 55.60 1239 ASN C O 1
ATOM 21876 N N . GLU C 1 436 ? 11.472 32.116 1.756 1.00 52.46 1240 GLU C N 1
ATOM 21877 C CA . GLU C 1 436 ? 12.185 32.565 0.562 1.00 51.05 1240 GLU C CA 1
ATOM 21878 C C . GLU C 1 436 ? 11.619 33.864 0.008 1.00 55.23 1240 GLU C C 1
ATOM 21879 O O . GLU C 1 436 ? 12.365 34.667 -0.564 1.00 52.16 1240 GLU C O 1
ATOM 21891 N N . ASP C 1 437 ? 10.323 34.095 0.189 1.00 52.03 1241 ASP C N 1
ATOM 21892 C CA . ASP C 1 437 ? 9.735 35.352 -0.247 1.00 59.40 1241 ASP C CA 1
ATOM 21893 C C . ASP C 1 437 ? 10.219 36.499 0.623 1.00 53.52 1241 ASP C C 1
ATOM 21894 O O . ASP C 1 437 ? 10.633 37.554 0.120 1.00 53.31 1241 ASP C O 1
ATOM 21903 N N . ASP C 1 438 ? 10.230 36.259 1.940 1.00 54.55 1242 ASP C N 1
ATOM 21904 C CA . ASP C 1 438 ? 10.683 37.248 2.902 1.00 47.06 1242 ASP C CA 1
ATOM 21905 C C . ASP C 1 438 ? 12.087 37.701 2.594 1.00 44.49 1242 ASP C C 1
ATOM 21906 O O . ASP C 1 438 ? 12.397 38.891 2.699 1.00 48.43 1242 ASP C O 1
ATOM 21915 N N . VAL C 1 439 ? 12.964 36.762 2.233 1.00 41.32 1243 VAL C N 1
ATOM 21916 C CA . VAL C 1 439 ? 14.327 37.138 1.876 1.00 39.73 1243 VAL C CA 1
ATOM 21917 C C . VAL C 1 439 ? 14.346 37.956 0.578 1.00 44.71 1243 VAL C C 1
ATOM 21918 O O . VAL C 1 439 ? 15.053 38.965 0.484 1.00 39.99 1243 VAL C O 1
ATOM 21931 N N . LYS C 1 440 ? 13.568 37.554 -0.433 1.00 43.35 1244 LYS C N 1
ATOM 21932 C CA . LYS C 1 440 ? 13.505 38.322 -1.683 1.00 50.69 1244 LYS C CA 1
ATOM 21933 C C . LYS C 1 440 ? 13.060 39.765 -1.434 1.00 42.33 1244 LYS C C 1
ATOM 21934 O O . LYS C 1 440 ? 13.592 40.715 -2.031 1.00 37.09 1244 LYS C O 1
ATOM 21938 N N . SER C 1 441 ? 12.108 39.949 -0.527 1.00 40.02 1245 SER C N 1
ATOM 21939 C CA . SER C 1 441 ? 11.586 41.279 -0.253 1.00 42.31 1245 SER C CA 1
ATOM 21940 C C . SER C 1 441 ? 12.567 42.184 0.497 1.00 45.37 1245 SER C C 1
ATOM 21941 O O . SER C 1 441 ? 12.343 43.399 0.538 1.00 42.03 1245 SER C O 1
ATOM 21949 N N . LEU C 1 442 ? 13.653 41.645 1.063 1.00 35.74 1246 LEU C N 1
ATOM 21950 C CA . LEU C 1 442 ? 14.646 42.518 1.694 1.00 36.07 1246 LEU C CA 1
ATOM 21951 C C . LEU C 1 442 ? 15.247 43.507 0.699 1.00 36.41 1246 LEU C C 1
ATOM 21952 O O . LEU C 1 442 ? 15.835 44.519 1.100 1.00 35.68 1246 LEU C O 1
ATOM 21968 N N . SER C 1 443 ? 15.102 43.240 -0.601 1.00 41.60 1247 SER C N 1
ATOM 21969 C CA . SER C 1 443 ? 15.566 44.190 -1.602 1.00 34.83 1247 SER C CA 1
ATOM 21970 C C . SER C 1 443 ? 14.882 45.543 -1.439 1.00 30.91 1247 SER C C 1
ATOM 21971 O O . SER C 1 443 ? 15.471 46.577 -1.782 1.00 33.43 1247 SER C O 1
ATOM 21979 N N . ARG C 1 444 ? 13.671 45.565 -0.863 1.00 36.08 1248 ARG C N 1
ATOM 21980 C CA . ARG C 1 444 ? 13.000 46.838 -0.594 1.00 36.82 1248 ARG C CA 1
ATOM 21981 C C . ARG C 1 444 ? 13.715 47.615 0.512 1.00 42.16 1248 ARG C C 1
ATOM 21982 O O . ARG C 1 444 ? 13.816 48.849 0.430 1.00 37.35 1248 ARG C O 1
ATOM 22003 N N . VAL C 1 445 ? 14.218 46.924 1.551 1.00 33.19 1249 VAL C N 1
ATOM 22004 C CA . VAL C 1 445 ? 15.016 47.580 2.591 1.00 33.80 1249 VAL C CA 1
ATOM 22005 C C . VAL C 1 445 ? 16.266 48.191 1.983 1.00 27.25 1249 VAL C C 1
ATOM 22006 O O . VAL C 1 445 ? 16.655 49.321 2.293 1.00 29.81 1249 VAL C O 1
ATOM 22019 N N . MET C 1 446 ? 16.939 47.427 1.134 1.00 26.56 1250 MET C N 1
ATOM 22020 C CA . MET C 1 446 ? 18.196 47.880 0.562 1.00 27.83 1250 MET C CA 1
ATOM 22021 C C . MET C 1 446 ? 18.020 49.182 -0.201 1.00 35.62 1250 MET C C 1
ATOM 22022 O O . MET C 1 446 ? 18.871 50.071 -0.093 1.00 30.86 1250 MET C O 1
ATOM 22036 N N . ILE C 1 447 ? 16.930 49.307 -0.983 1.00 29.23 1251 ILE C N 1
ATOM 22037 C CA . ILE C 1 447 ? 16.698 50.510 -1.758 1.00 27.81 1251 ILE C CA 1
ATOM 22038 C C . ILE C 1 447 ? 16.438 51.669 -0.828 1.00 31.36 1251 ILE C C 1
ATOM 22039 O O . ILE C 1 447 ? 16.936 52.776 -1.051 1.00 30.21 1251 ILE C O 1
ATOM 22055 N N . HIS C 1 448 ? 15.688 51.422 0.244 1.00 27.46 1252 HIS C N 1
ATOM 22056 C CA . HIS C 1 448 ? 15.381 52.449 1.223 1.00 26.56 1252 HIS C CA 1
ATOM 22057 C C . HIS C 1 448 ? 16.615 53.010 1.903 1.00 32.07 1252 HIS C C 1
ATOM 22058 O O . HIS C 1 448 ? 16.584 54.147 2.391 1.00 34.29 1252 HIS C O 1
ATOM 22072 N N . VAL C 1 449 ? 17.695 52.229 1.999 1.00 27.88 1253 VAL C N 1
ATOM 22073 C CA . VAL C 1 449 ? 18.912 52.770 2.608 1.00 28.29 1253 VAL C CA 1
ATOM 22074 C C . VAL C 1 449 ? 19.380 54.002 1.852 1.00 28.08 1253 VAL C C 1
ATOM 22075 O O . VAL C 1 449 ? 20.071 54.859 2.429 1.00 30.77 1253 VAL C O 1
ATOM 22088 N N . PHE C 1 450 ? 19.065 54.101 0.541 1.00 23.58 1254 PHE C N 1
ATOM 22089 C CA . PHE C 1 450 ? 19.572 55.188 -0.296 1.00 26.08 1254 PHE C CA 1
ATOM 22090 C C . PHE C 1 450 ? 18.471 56.090 -0.849 1.00 28.98 1254 PHE C C 1
ATOM 22091 O O . PHE C 1 450 ? 18.731 56.915 -1.724 1.00 28.88 1254 PHE C O 1
ATOM 22108 N N . SER C 1 451 ? 17.250 55.962 -0.362 1.00 26.70 1255 SER C N 1
ATOM 22109 C CA . SER C 1 451 ? 16.110 56.603 -0.999 1.00 32.67 1255 SER C CA 1
ATOM 22110 C C . SER C 1 451 ? 16.101 58.112 -0.823 1.00 35.49 1255 SER C C 1
ATOM 22111 O O . SER C 1 451 ? 15.418 58.805 -1.610 1.00 27.77 1255 SER C O 1
ATOM 22119 N N . ASP C 1 452 ? 16.845 58.634 0.162 1.00 29.56 1256 ASP C N 1
ATOM 22120 C CA . ASP C 1 452 ? 16.943 60.083 0.334 1.00 28.21 1256 ASP C CA 1
ATOM 22121 C C . ASP C 1 452 ? 17.949 60.717 -0.610 1.00 29.59 1256 ASP C C 1
ATOM 22122 O O . ASP C 1 452 ? 18.199 61.918 -0.522 1.00 32.69 1256 ASP C O 1
ATOM 22131 N N . GLY C 1 453 ? 18.558 59.948 -1.490 1.00 29.61 1257 GLY C N 1
ATOM 22132 C CA . GLY C 1 453 ? 19.516 60.480 -2.427 1.00 31.81 1257 GLY C CA 1
ATOM 22133 C C . GLY C 1 453 ? 20.961 60.471 -1.996 1.00 34.14 1257 GLY C C 1
ATOM 22134 O O . GLY C 1 453 ? 21.809 60.903 -2.783 1.00 34.32 1257 GLY C O 1
ATOM 22138 N N . VAL C 1 454 ? 21.281 59.982 -0.788 1.00 29.82 1258 VAL C N 1
ATOM 22139 C CA . VAL C 1 454 ? 22.642 60.011 -0.268 1.00 29.83 1258 VAL C CA 1
ATOM 22140 C C . VAL C 1 454 ? 23.297 58.642 -0.428 1.00 28.13 1258 VAL C C 1
ATOM 22141 O O . VAL C 1 454 ? 22.729 57.629 -0.024 1.00 29.77 1258 VAL C O 1
ATOM 22154 N N . THR C 1 455 ? 24.523 58.630 -0.935 1.00 27.82 1259 THR C N 1
ATOM 22155 C CA . THR C 1 455 ? 25.376 57.444 -0.965 1.00 31.63 1259 THR C CA 1
ATOM 22156 C C . THR C 1 455 ? 26.709 57.767 -0.297 1.00 29.13 1259 THR C C 1
ATOM 22157 O O . THR C 1 455 ? 27.293 58.837 -0.542 1.00 29.15 1259 THR C O 1
ATOM 22168 N N . ASN C 1 456 ? 27.168 56.862 0.570 1.00 28.48 1260 ASN C N 1
ATOM 22169 C CA . ASN C 1 456 ? 28.516 56.952 1.128 1.00 26.27 1260 ASN C CA 1
ATOM 22170 C C . ASN C 1 456 ? 28.949 55.558 1.585 1.00 24.10 1260 ASN C C 1
ATOM 22171 O O . ASN C 1 456 ? 28.146 54.624 1.641 1.00 25.81 1260 ASN C O 1
ATOM 22182 N N . TRP C 1 457 ? 30.246 55.423 1.875 1.00 25.52 1261 TRP C N 1
ATOM 22183 C CA . TRP C 1 457 ? 30.782 54.107 2.237 1.00 25.23 1261 TRP C CA 1
ATOM 22184 C C . TRP C 1 457 ? 30.223 53.594 3.554 1.00 26.27 1261 TRP C C 1
ATOM 22185 O O . TRP C 1 457 ? 30.025 52.387 3.728 1.00 26.74 1261 TRP C O 1
ATOM 22206 N N . GLY C 1 458 ? 29.931 54.477 4.490 1.00 25.79 1262 GLY C N 1
ATOM 22207 C CA . GLY C 1 458 ? 29.326 54.021 5.724 1.00 24.73 1262 GLY C CA 1
ATOM 22208 C C . GLY C 1 458 ? 28.018 53.298 5.491 1.00 23.08 1262 GLY C C 1
ATOM 22209 O O . GLY C 1 458 ? 27.767 52.241 6.083 1.00 23.92 1262 GLY C O 1
ATOM 22213 N N . ARG C 1 459 ? 27.133 53.889 4.674 1.00 25.92 1263 ARG C N 1
ATOM 22214 C CA . ARG C 1 459 ? 25.862 53.231 4.390 1.00 23.34 1263 ARG C CA 1
ATOM 22215 C C . ARG C 1 459 ? 26.093 51.938 3.640 1.00 25.33 1263 ARG C C 1
ATOM 22216 O O . ARG C 1 459 ? 25.421 50.937 3.888 1.00 24.43 1263 ARG C O 1
ATOM 22237 N N . ILE C 1 460 ? 27.059 51.920 2.731 1.00 24.08 1264 ILE C N 1
ATOM 22238 C CA . ILE C 1 460 ? 27.325 50.702 1.983 1.00 23.41 1264 ILE C CA 1
ATOM 22239 C C . ILE C 1 460 ? 27.845 49.610 2.921 1.00 25.45 1264 ILE C C 1
ATOM 22240 O O . ILE C 1 460 ? 27.350 48.480 2.909 1.00 27.95 1264 ILE C O 1
ATOM 22256 N N . VAL C 1 461 ? 28.808 49.930 3.788 1.00 22.14 1265 VAL C N 1
ATOM 22257 C CA . VAL C 1 461 ? 29.335 48.888 4.682 1.00 22.35 1265 VAL C CA 1
ATOM 22258 C C . VAL C 1 461 ? 28.274 48.453 5.685 1.00 25.17 1265 VAL C C 1
ATOM 22259 O O . VAL C 1 461 ? 28.222 47.285 6.088 1.00 25.55 1265 VAL C O 1
ATOM 22272 N N . THR C 1 462 ? 27.384 49.360 6.077 1.00 26.16 1266 THR C N 1
ATOM 22273 C CA . THR C 1 462 ? 26.319 49.002 7.007 1.00 22.06 1266 THR C CA 1
ATOM 22274 C C . THR C 1 462 ? 25.334 48.020 6.387 1.00 25.52 1266 THR C C 1
ATOM 22275 O O . THR C 1 462 ? 24.895 47.075 7.055 1.00 27.08 1266 THR C O 1
ATOM 22286 N N . LEU C 1 463 ? 24.949 48.241 5.123 1.00 24.86 1267 LEU C N 1
ATOM 22287 C CA . LEU C 1 463 ? 24.054 47.318 4.434 1.00 26.81 1267 LEU C CA 1
ATOM 22288 C C . LEU C 1 463 ? 24.693 45.942 4.297 1.00 24.75 1267 LEU C C 1
ATOM 22289 O O . LEU C 1 463 ? 24.070 44.928 4.591 1.00 25.01 1267 LEU C O 1
ATOM 22305 N N . ILE C 1 464 ? 25.947 45.878 3.870 1.00 24.26 1268 ILE C N 1
ATOM 22306 C CA . ILE C 1 464 ? 26.620 44.577 3.786 1.00 21.76 1268 ILE C CA 1
ATOM 22307 C C . ILE C 1 464 ? 26.693 43.911 5.158 1.00 26.63 1268 ILE C C 1
ATOM 22308 O O . ILE C 1 464 ? 26.378 42.731 5.303 1.00 26.23 1268 ILE C O 1
ATOM 22324 N N . SER C 1 465 ? 27.049 44.671 6.202 1.00 23.22 1269 SER C N 1
ATOM 22325 C CA . SER C 1 465 ? 27.108 44.105 7.548 1.00 24.04 1269 SER C CA 1
ATOM 22326 C C . SER C 1 465 ? 25.745 43.605 7.998 1.00 25.79 1269 SER C C 1
ATOM 22327 O O . SER C 1 465 ? 25.632 42.572 8.672 1.00 27.96 1269 SER C O 1
ATOM 22335 N N . PHE C 1 466 ? 24.689 44.339 7.670 1.00 29.04 1270 PHE C N 1
ATOM 22336 C CA . PHE C 1 466 ? 23.364 43.846 8.018 1.00 26.64 1270 PHE C CA 1
ATOM 22337 C C . PHE C 1 466 ? 23.041 42.598 7.209 1.00 26.06 1270 PHE C C 1
ATOM 22338 O O . PHE C 1 466 ? 22.465 41.637 7.735 1.00 25.79 1270 PHE C O 1
ATOM 22355 N N . GLY C 1 467 ? 23.496 42.559 5.962 1.00 25.82 1271 GLY C N 1
ATOM 22356 C CA . GLY C 1 467 ? 23.327 41.361 5.165 1.00 26.14 1271 GLY C CA 1
ATOM 22357 C C . GLY C 1 467 ? 23.991 40.167 5.825 1.00 32.29 1271 GLY C C 1
ATOM 22358 O O . GLY C 1 467 ? 23.449 39.062 5.826 1.00 29.19 1271 GLY C O 1
ATOM 22362 N N . ALA C 1 468 ? 25.170 40.375 6.409 1.00 29.56 1272 ALA C N 1
ATOM 22363 C CA . ALA C 1 468 ? 25.844 39.282 7.112 1.00 24.69 1272 ALA C CA 1
ATOM 22364 C C . ALA C 1 468 ? 25.080 38.876 8.355 1.00 31.59 1272 ALA C C 1
ATOM 22365 O O . ALA C 1 468 ? 25.003 37.692 8.676 1.00 33.30 1272 ALA C O 1
ATOM 22372 N N . PHE C 1 469 ? 24.523 39.841 9.081 1.00 29.35 1273 PHE C N 1
ATOM 22373 C CA . PHE C 1 469 ? 23.721 39.529 10.253 1.00 28.54 1273 PHE C CA 1
ATOM 22374 C C . PHE C 1 469 ? 22.532 38.680 9.869 1.00 30.64 1273 PHE C C 1
ATOM 22375 O O . PHE C 1 469 ? 22.225 37.697 10.545 1.00 31.56 1273 PHE C O 1
ATOM 22392 N N . VAL C 1 470 ? 21.836 39.066 8.802 1.00 26.21 1274 VAL C N 1
ATOM 22393 C CA . VAL C 1 470 ? 20.700 38.267 8.343 1.00 31.32 1274 VAL C CA 1
ATOM 22394 C C . VAL C 1 470 ? 21.167 36.896 7.879 1.00 30.59 1274 VAL C C 1
ATOM 22395 O O . VAL C 1 470 ? 20.499 35.882 8.121 1.00 28.63 1274 VAL C O 1
ATOM 22408 N N . ALA C 1 471 ? 22.302 36.839 7.170 1.00 29.67 1275 ALA C N 1
ATOM 22409 C CA . ALA C 1 471 ? 22.817 35.562 6.662 1.00 34.33 1275 ALA C CA 1
ATOM 22410 C C . ALA C 1 471 ? 23.052 34.558 7.797 1.00 37.83 1275 ALA C C 1
ATOM 22411 O O . ALA C 1 471 ? 22.760 33.362 7.653 1.00 31.88 1275 ALA C O 1
ATOM 22418 N N . LYS C 1 472 ? 23.596 35.029 8.927 1.00 30.22 1276 LYS C N 1
ATOM 22419 C CA . LYS C 1 472 ? 23.731 34.180 10.098 1.00 35.37 1276 LYS C CA 1
ATOM 22420 C C . LYS C 1 472 ? 22.378 33.654 10.543 1.00 44.20 1276 LYS C C 1
ATOM 22421 O O . LYS C 1 472 ? 22.249 32.477 10.886 1.00 41.19 1276 LYS C O 1
ATOM 22440 N N . HIS C 1 473 ? 21.361 34.523 10.558 1.00 40.66 1277 HIS C N 1
ATOM 22441 C CA . HIS C 1 473 ? 20.025 34.083 10.937 1.00 45.26 1277 HIS C CA 1
ATOM 22442 C C . HIS C 1 473 ? 19.486 33.051 9.947 1.00 38.11 1277 HIS C C 1
ATOM 22443 O O . HIS C 1 473 ? 18.850 32.077 10.344 1.00 37.65 1277 HIS C O 1
ATOM 22457 N N . LEU C 1 474 ? 19.733 33.247 8.657 1.00 36.77 1278 LEU C N 1
ATOM 22458 C CA . LEU C 1 474 ? 19.222 32.312 7.663 1.00 37.06 1278 LEU C CA 1
ATOM 22459 C C . LEU C 1 474 ? 19.769 30.907 7.921 1.00 44.23 1278 LEU C C 1
ATOM 22460 O O . LEU C 1 474 ? 19.016 29.934 7.939 1.00 48.53 1278 LEU C O 1
ATOM 22476 N N . LYS C 1 475 ? 21.077 30.782 8.164 1.00 40.84 1279 LYS C N 1
ATOM 22477 C CA . LYS C 1 475 ? 21.617 29.447 8.387 1.00 50.07 1279 LYS C CA 1
ATOM 22478 C C . LYS C 1 475 ? 20.993 28.813 9.620 1.00 53.81 1279 LYS C C 1
ATOM 22479 O O . LYS C 1 475 ? 20.696 27.610 9.625 1.00 49.09 1279 LYS C O 1
ATOM 22498 N N . THR C 1 476 ? 20.798 29.599 10.681 1.00 45.39 1280 THR C N 1
ATOM 22499 C CA . THR C 1 476 ? 20.219 29.035 11.897 1.00 52.48 1280 THR C CA 1
ATOM 22500 C C . THR C 1 476 ? 18.797 28.534 11.659 1.00 47.10 1280 THR C C 1
ATOM 22501 O O . THR C 1 476 ? 18.358 27.600 12.332 1.00 59.35 1280 THR C O 1
ATOM 22512 N N . ILE C 1 477 ? 18.054 29.127 10.725 1.00 51.26 1281 ILE C N 1
ATOM 22513 C CA . ILE C 1 477 ? 16.665 28.731 10.488 1.00 48.87 1281 ILE C CA 1
ATOM 22514 C C . ILE C 1 477 ? 16.560 27.802 9.276 1.00 54.92 1281 ILE C C 1
ATOM 22515 O O . ILE C 1 477 ? 15.507 27.722 8.644 1.00 51.14 1281 ILE C O 1
ATOM 22531 N N . ASN C 1 478 ? 17.650 27.132 8.918 1.00 58.00 1282 ASN C N 1
ATOM 22532 C CA . ASN C 1 478 ? 17.648 26.148 7.843 1.00 60.93 1282 ASN C CA 1
ATOM 22533 C C . ASN C 1 478 ? 17.292 26.771 6.502 1.00 59.17 1282 ASN C C 1
ATOM 22534 O O . ASN C 1 478 ? 16.617 26.154 5.676 1.00 64.90 1282 ASN C O 1
ATOM 22545 N N . GLN C 1 479 ? 17.824 27.961 6.245 1.00 48.71 1283 GLN C N 1
ATOM 22546 C CA . GLN C 1 479 ? 17.715 28.556 4.925 1.00 45.03 1283 GLN C CA 1
ATOM 22547 C C . GLN C 1 479 ? 19.070 29.001 4.403 1.00 43.80 1283 GLN C C 1
ATOM 22548 O O . GLN C 1 479 ? 19.211 30.072 3.800 1.00 43.57 1283 GLN C O 1
ATOM 22562 N N . GLU C 1 480 ? 20.080 28.160 4.554 1.00 37.09 1284 GLU C N 1
ATOM 22563 C CA . GLU C 1 480 ? 21.423 28.561 4.161 1.00 40.37 1284 GLU C CA 1
ATOM 22564 C C . GLU C 1 480 ? 21.508 28.876 2.674 1.00 42.52 1284 GLU C C 1
ATOM 22565 O O . GLU C 1 480 ? 22.306 29.723 2.254 1.00 36.19 1284 GLU C O 1
ATOM 22577 N N . SER C 1 481 ? 20.714 28.194 1.845 1.00 34.52 1285 SER C N 1
ATOM 22578 C CA . SER C 1 481 ? 20.819 28.435 0.414 1.00 43.04 1285 SER C CA 1
ATOM 22579 C C . SER C 1 481 ? 20.307 29.825 -0.001 1.00 47.38 1285 SER C C 1
ATOM 22580 O O . SER C 1 481 ? 20.640 30.278 -1.101 1.00 42.44 1285 SER C O 1
ATOM 22588 N N . CYS C 1 482 ? 19.518 30.513 0.842 1.00 46.64 1286 CYS C N 1
ATOM 22589 C CA . CYS C 1 482 ? 19.082 31.885 0.535 1.00 41.98 1286 CYS C CA 1
ATOM 22590 C C . CYS C 1 482 ? 20.167 32.939 0.771 1.00 45.16 1286 CYS C C 1
ATOM 22591 O O . CYS C 1 482 ? 19.967 34.112 0.424 1.00 38.16 1286 CYS C O 1
ATOM 22599 N N . ILE C 1 483 ? 21.324 32.555 1.303 1.00 35.20 1287 ILE C N 1
ATOM 22600 C CA . ILE C 1 483 ? 22.392 33.521 1.548 1.00 39.52 1287 ILE C CA 1
ATOM 22601 C C . ILE C 1 483 ? 22.930 34.060 0.226 1.00 38.37 1287 ILE C C 1
ATOM 22602 O O . ILE C 1 483 ? 23.230 35.254 0.096 1.00 34.03 1287 ILE C O 1
ATOM 22618 N N . GLU C 1 484 ? 23.057 33.207 -0.777 1.00 34.52 1288 GLU C N 1
ATOM 22619 C CA . GLU C 1 484 ? 23.630 33.682 -2.031 1.00 35.57 1288 GLU C CA 1
ATOM 22620 C C . GLU C 1 484 ? 22.691 34.658 -2.747 1.00 35.76 1288 GLU C C 1
ATOM 22621 O O . GLU C 1 484 ? 23.161 35.667 -3.291 1.00 35.66 1288 GLU C O 1
ATOM 22633 N N . PRO C 1 485 ? 21.380 34.394 -2.789 1.00 36.04 1289 PRO C N 1
ATOM 22634 C CA . PRO C 1 485 ? 20.463 35.395 -3.379 1.00 38.23 1289 PRO C CA 1
ATOM 22635 C C . PRO C 1 485 ? 20.431 36.696 -2.581 1.00 33.09 1289 PRO C C 1
ATOM 22636 O O . PRO C 1 485 ? 20.250 37.781 -3.159 1.00 33.21 1289 PRO C O 1
ATOM 22647 N N . LEU C 1 486 ? 20.549 36.613 -1.256 1.00 35.30 1290 LEU C N 1
ATOM 22648 C CA . LEU C 1 486 ? 20.722 37.833 -0.460 1.00 31.93 1290 LEU C CA 1
ATOM 22649 C C . LEU C 1 486 ? 21.942 38.617 -0.929 1.00 33.41 1290 LEU C C 1
ATOM 22650 O O . LEU C 1 486 ? 21.855 39.821 -1.195 1.00 33.76 1290 LEU C O 1
ATOM 22666 N N . ALA C 1 487 ? 23.085 37.945 -1.068 1.00 29.00 1291 ALA C N 1
ATOM 22667 C CA . ALA C 1 487 ? 24.290 38.622 -1.551 1.00 32.06 1291 ALA C CA 1
ATOM 22668 C C . ALA C 1 487 ? 24.086 39.203 -2.928 1.00 27.25 1291 ALA C C 1
ATOM 22669 O O . ALA C 1 487 ? 24.593 40.292 -3.224 1.00 29.64 1291 ALA C O 1
ATOM 22676 N N . GLU C 1 488 ? 23.432 38.446 -3.833 1.00 28.94 1292 GLU C N 1
ATOM 22677 C CA . GLU C 1 488 ? 23.197 38.960 -5.176 1.00 33.35 1292 GLU C CA 1
ATOM 22678 C C . GLU C 1 488 ? 22.304 40.193 -5.143 1.00 26.15 1292 GLU C C 1
ATOM 22679 O O . GLU C 1 488 ? 22.492 41.113 -5.941 1.00 29.36 1292 GLU C O 1
ATOM 22691 N N . SER C 1 489 ? 21.312 40.212 -4.248 1.00 31.56 1293 SER C N 1
ATOM 22692 C CA . SER C 1 489 ? 20.426 41.373 -4.151 1.00 31.33 1293 SER C CA 1
ATOM 22693 C C . SER C 1 489 ? 21.196 42.607 -3.709 1.00 31.62 1293 SER C C 1
ATOM 22694 O O . SER C 1 489 ? 20.998 43.697 -4.243 1.00 32.00 1293 SER C O 1
ATOM 22702 N N . ILE C 1 490 ? 22.099 42.444 -2.735 1.00 29.06 1294 ILE C N 1
ATOM 22703 C CA . ILE C 1 490 ? 22.888 43.570 -2.261 1.00 28.04 1294 ILE C CA 1
ATOM 22704 C C . ILE C 1 490 ? 23.788 44.055 -3.376 1.00 28.68 1294 ILE C C 1
ATOM 22705 O O . ILE C 1 490 ? 23.874 45.255 -3.658 1.00 28.44 1294 ILE C O 1
ATOM 22721 N N . THR C 1 491 ? 24.451 43.122 -4.053 1.00 26.07 1295 THR C N 1
ATOM 22722 C CA . THR C 1 491 ? 25.321 43.476 -5.164 1.00 28.70 1295 THR C CA 1
ATOM 22723 C C . THR C 1 491 ? 24.554 44.253 -6.235 1.00 26.02 1295 THR C C 1
ATOM 22724 O O . THR C 1 491 ? 25.082 45.216 -6.800 1.00 29.45 1295 THR C O 1
ATOM 22735 N N . ASP C 1 492 ? 23.352 43.786 -6.554 1.00 30.09 1296 ASP C N 1
ATOM 22736 C CA . ASP C 1 492 ? 22.572 44.392 -7.629 1.00 31.56 1296 ASP C CA 1
ATOM 22737 C C . ASP C 1 492 ? 22.238 45.846 -7.320 1.00 29.13 1296 ASP C C 1
ATOM 22738 O O . ASP C 1 492 ? 22.411 46.735 -8.169 1.00 32.52 1296 ASP C O 1
ATOM 22747 N N . VAL C 1 493 ? 21.777 46.121 -6.107 1.00 33.01 1297 VAL C N 1
ATOM 22748 C CA . VAL C 1 493 ? 21.452 47.506 -5.749 1.00 32.74 1297 VAL C CA 1
ATOM 22749 C C . VAL C 1 493 ? 22.676 48.404 -5.930 1.00 36.32 1297 VAL C C 1
ATOM 22750 O O . VAL C 1 493 ? 22.599 49.533 -6.447 1.00 30.50 1297 VAL C O 1
ATOM 22763 N N . LEU C 1 494 ? 23.829 47.924 -5.469 1.00 30.42 1298 LEU C N 1
ATOM 22764 C CA . LEU C 1 494 ? 25.040 48.722 -5.538 1.00 29.89 1298 LEU C CA 1
ATOM 22765 C C . LEU C 1 494 ? 25.469 48.901 -6.971 1.00 36.97 1298 LEU C C 1
ATOM 22766 O O . LEU C 1 494 ? 25.791 50.016 -7.406 1.00 35.43 1298 LEU C O 1
ATOM 22782 N N . VAL C 1 495 ? 25.450 47.803 -7.725 1.00 34.36 1299 VAL C N 1
ATOM 22783 C CA . VAL C 1 495 ? 25.985 47.817 -9.076 1.00 40.31 1299 VAL C CA 1
ATOM 22784 C C . VAL C 1 495 ? 25.010 48.478 -10.037 1.00 32.37 1299 VAL C C 1
ATOM 22785 O O . VAL C 1 495 ? 25.411 49.197 -10.954 1.00 31.83 1299 VAL C O 1
ATOM 22798 N N . ARG C 1 496 ? 23.725 48.230 -9.851 1.00 37.04 1300 ARG C N 1
ATOM 22799 C CA . ARG C 1 496 ? 22.753 48.750 -10.796 1.00 33.39 1300 ARG C CA 1
ATOM 22800 C C . ARG C 1 496 ? 22.512 50.232 -10.600 1.00 42.60 1300 ARG C C 1
ATOM 22801 O O . ARG C 1 496 ? 22.336 50.955 -11.590 1.00 33.80 1300 ARG C O 1
ATOM 22822 N N . THR C 1 497 ? 22.479 50.698 -9.336 1.00 30.11 1301 THR C N 1
ATOM 22823 C CA . THR C 1 497 ? 22.065 52.069 -9.040 1.00 37.04 1301 THR C CA 1
ATOM 22824 C C . THR C 1 497 ? 23.170 52.985 -8.529 1.00 38.38 1301 THR C C 1
ATOM 22825 O O . THR C 1 497 ? 22.964 54.206 -8.523 1.00 34.14 1301 THR C O 1
ATOM 22836 N N . LYS C 1 498 ? 24.342 52.468 -8.129 1.00 29.39 1302 LYS C N 1
ATOM 22837 C CA . LYS C 1 498 ? 25.380 53.308 -7.526 1.00 30.15 1302 LYS C CA 1
ATOM 22838 C C . LYS C 1 498 ? 26.629 53.348 -8.395 1.00 32.53 1302 LYS C C 1
ATOM 22839 O O . LYS C 1 498 ? 27.715 53.670 -7.920 1.00 35.28 1302 LYS C O 1
ATOM 22858 N N . ARG C 1 499 ? 26.474 53.040 -9.686 1.00 37.15 1303 ARG C N 1
ATOM 22859 C CA . ARG C 1 499 ? 27.621 52.967 -10.588 1.00 34.67 1303 ARG C CA 1
ATOM 22860 C C . ARG C 1 499 ? 28.438 54.253 -10.598 1.00 39.20 1303 ARG C C 1
ATOM 22861 O O . ARG C 1 499 ? 29.668 54.225 -10.512 1.00 41.53 1303 ARG C O 1
ATOM 22882 N N . ASP C 1 500 ? 27.780 55.395 -10.766 1.00 35.24 1304 ASP C N 1
ATOM 22883 C CA . ASP C 1 500 ? 28.522 56.642 -10.890 1.00 41.20 1304 ASP C CA 1
ATOM 22884 C C . ASP C 1 500 ? 29.345 56.906 -9.636 1.00 38.35 1304 ASP C C 1
ATOM 22885 O O . ASP C 1 500 ? 30.477 57.391 -9.717 1.00 32.19 1304 ASP C O 1
ATOM 22894 N N . TRP C 1 501 ? 28.769 56.618 -8.466 1.00 38.36 1305 TRP C N 1
ATOM 22895 C CA . TRP C 1 501 ? 29.456 56.830 -7.200 1.00 44.55 1305 TRP C CA 1
ATOM 22896 C C . TRP C 1 501 ? 30.632 55.867 -7.044 1.00 32.80 1305 TRP C C 1
ATOM 22897 O O . TRP C 1 501 ? 31.737 56.294 -6.677 1.00 36.38 1305 TRP C O 1
ATOM 22918 N N . LEU C 1 502 ? 30.421 54.591 -7.381 1.00 37.73 1306 LEU C N 1
ATOM 22919 C CA . LEU C 1 502 ? 31.485 53.590 -7.260 1.00 35.22 1306 LEU C CA 1
ATOM 22920 C C . LEU C 1 502 ? 32.646 53.905 -8.193 1.00 43.33 1306 LEU C C 1
ATOM 22921 O O . LEU C 1 502 ? 33.811 53.693 -7.836 1.00 42.35 1306 LEU C O 1
ATOM 22937 N N . VAL C 1 503 ? 32.350 54.428 -9.380 1.00 39.91 1307 VAL C N 1
ATOM 22938 C CA . VAL C 1 503 ? 33.410 54.857 -10.287 1.00 38.17 1307 VAL C CA 1
ATOM 22939 C C . VAL C 1 503 ? 34.176 56.036 -9.708 1.00 41.22 1307 VAL C C 1
ATOM 22940 O O . VAL C 1 503 ? 35.413 56.012 -9.634 1.00 42.47 1307 VAL C O 1
ATOM 22953 N N . LYS C 1 504 ? 33.461 57.108 -9.320 1.00 34.85 1308 LYS C N 1
ATOM 22954 C CA . LYS C 1 504 ? 34.125 58.279 -8.771 1.00 38.01 1308 LYS C CA 1
ATOM 22955 C C . LYS C 1 504 ? 34.994 57.897 -7.579 1.00 38.49 1308 LYS C C 1
ATOM 22956 O O . LYS C 1 504 ? 36.087 58.440 -7.395 1.00 41.71 1308 LYS C O 1
ATOM 22960 N N . GLN C 1 505 ? 34.534 56.963 -6.755 1.00 38.81 1309 GLN C N 1
ATOM 22961 C CA . GLN C 1 505 ? 35.249 56.633 -5.521 1.00 36.35 1309 GLN C CA 1
ATOM 22962 C C . GLN C 1 505 ? 36.251 55.501 -5.704 1.00 39.33 1309 GLN C C 1
ATOM 22963 O O . GLN C 1 505 ? 36.862 55.075 -4.724 1.00 41.54 1309 GLN C O 1
ATOM 22977 N N . ARG C 1 506 ? 36.433 55.017 -6.929 1.00 39.52 1310 ARG C N 1
ATOM 22978 C CA . ARG C 1 506 ? 37.437 53.996 -7.278 1.00 42.60 1310 ARG C CA 1
ATOM 22979 C C . ARG C 1 506 ? 37.114 52.622 -6.724 1.00 38.14 1310 ARG C C 1
ATOM 22980 O O . ARG C 1 506 ? 38.010 51.838 -6.400 1.00 40.15 1310 ARG C O 1
ATOM 23001 N N . GLY C 1 507 ? 35.834 52.292 -6.701 1.00 33.67 1311 GLY C N 1
ATOM 23002 C CA . GLY C 1 507 ? 35.393 50.934 -6.466 1.00 31.75 1311 GLY C CA 1
ATOM 23003 C C . GLY C 1 507 ? 35.935 50.352 -5.175 1.00 35.01 1311 GLY C C 1
ATOM 23004 O O . GLY C 1 507 ? 36.069 51.023 -4.163 1.00 30.57 1311 GLY C O 1
ATOM 23008 N N . TRP C 1 508 ? 36.231 49.068 -5.214 1.00 35.72 1312 TRP C N 1
ATOM 23009 C CA . TRP C 1 508 ? 36.631 48.392 -3.997 1.00 36.88 1312 TRP C CA 1
ATOM 23010 C C . TRP C 1 508 ? 38.010 48.801 -3.522 1.00 34.10 1312 TRP C C 1
ATOM 23011 O O . TRP C 1 508 ? 38.294 48.674 -2.323 1.00 38.00 1312 TRP C O 1
ATOM 23032 N N . ASP C 1 509 ? 38.852 49.334 -4.410 1.00 33.72 1313 ASP C N 1
ATOM 23033 C CA . ASP C 1 509 ? 40.089 49.959 -3.947 1.00 34.66 1313 ASP C CA 1
ATOM 23034 C C . ASP C 1 509 ? 39.788 51.176 -3.083 1.00 40.97 1313 ASP C C 1
ATOM 23035 O O . ASP C 1 509 ? 40.463 51.412 -2.073 1.00 36.98 1313 ASP C O 1
ATOM 23044 N N . GLY C 1 510 ? 38.800 51.986 -3.483 1.00 37.58 1314 GLY C N 1
ATOM 23045 C CA . GLY C 1 510 ? 38.392 53.119 -2.667 1.00 40.06 1314 GLY C CA 1
ATOM 23046 C C . GLY C 1 510 ? 37.793 52.705 -1.333 1.00 32.15 1314 GLY C C 1
ATOM 23047 O O . GLY C 1 510 ? 37.983 53.384 -0.333 1.00 34.07 1314 GLY C O 1
ATOM 23051 N N . PHE C 1 511 ? 37.034 51.606 -1.322 1.00 30.77 1315 PHE C N 1
ATOM 23052 C CA . PHE C 1 511 ? 36.528 51.021 -0.082 1.00 32.82 1315 PHE C CA 1
ATOM 23053 C C . PHE C 1 511 ? 37.672 50.702 0.881 1.00 33.79 1315 PHE C C 1
ATOM 23054 O O . PHE C 1 511 ? 37.693 51.181 2.019 1.00 31.31 1315 PHE C O 1
ATOM 23071 N N . VAL C 1 512 ? 38.669 49.960 0.407 1.00 32.80 1316 VAL C N 1
ATOM 23072 C CA . VAL C 1 512 ? 39.778 49.571 1.273 1.00 40.07 1316 VAL C CA 1
ATOM 23073 C C . VAL C 1 512 ? 40.467 50.803 1.823 1.00 38.07 1316 VAL C C 1
ATOM 23074 O O . VAL C 1 512 ? 40.795 50.874 3.008 1.00 40.08 1316 VAL C O 1
ATOM 23087 N N . GLU C 1 513 ? 40.708 51.793 0.972 1.00 39.95 1317 GLU C N 1
ATOM 23088 C CA . GLU C 1 513 ? 41.373 53.019 1.399 1.00 38.29 1317 GLU C CA 1
ATOM 23089 C C . GLU C 1 513 ? 40.520 53.813 2.387 1.00 36.59 1317 GLU C C 1
ATOM 23090 O O . GLU C 1 513 ? 41.034 54.318 3.384 1.00 34.31 1317 GLU C O 1
ATOM 23102 N N . PHE C 1 514 ? 39.207 53.910 2.156 1.00 39.22 1318 PHE C N 1
ATOM 23103 C CA . PHE C 1 514 ? 38.378 54.670 3.092 1.00 33.72 1318 PHE C CA 1
ATOM 23104 C C . PHE C 1 514 ? 38.460 54.101 4.506 1.00 34.33 1318 PHE C C 1
ATOM 23105 O O . PHE C 1 514 ? 38.529 54.851 5.491 1.00 31.04 1318 PHE C O 1
ATOM 23122 N N . PHE C 1 515 ? 38.461 52.784 4.630 1.00 29.41 1319 PHE C N 1
ATOM 23123 C CA . PHE C 1 515 ? 38.366 52.106 5.915 1.00 32.30 1319 PHE C CA 1
ATOM 23124 C C . PHE C 1 515 ? 39.731 51.662 6.444 1.00 30.81 1319 PHE C C 1
ATOM 23125 O O . PHE C 1 515 ? 39.800 50.840 7.357 1.00 36.63 1319 PHE C O 1
ATOM 23142 N N . HIS C 1 516 ? 40.808 52.247 5.939 1.00 34.33 1320 HIS C N 1
ATOM 23143 C CA . HIS C 1 516 ? 42.146 51.842 6.333 1.00 49.45 1320 HIS C CA 1
ATOM 23144 C C . HIS C 1 516 ? 42.355 52.000 7.839 1.00 52.35 1320 HIS C C 1
ATOM 23145 O O . HIS C 1 516 ? 41.913 52.978 8.449 1.00 48.58 1320 HIS C O 1
ATOM 23159 N N . VAL C 1 517 ? 43.029 51.008 8.425 1.00 59.70 1321 VAL C N 1
ATOM 23160 C CA . VAL C 1 517 ? 43.417 50.979 9.830 1.00 58.33 1321 VAL C CA 1
ATOM 23161 C C . VAL C 1 517 ? 44.528 51.941 10.149 1.00 52.64 1321 VAL C C 1
ATOM 23162 O O . VAL C 1 517 ? 44.259 53.088 10.497 1.00 54.75 1321 VAL C O 1
ATOM 23166 N N . LYS D 1 1 ? -36.097 16.871 65.334 1.00 52.64 805 LYS D N 1
ATOM 23167 C CA . LYS D 1 1 ? -35.561 15.559 64.953 1.00 52.48 805 LYS D CA 1
ATOM 23168 C C . LYS D 1 1 ? -36.350 14.944 63.793 1.00 47.94 805 LYS D C 1
ATOM 23169 O O . LYS D 1 1 ? -37.586 14.954 63.779 1.00 51.42 805 LYS D O 1
ATOM 23172 N N . ILE D 1 2 ? -35.625 14.439 62.806 1.00 45.39 806 ILE D N 1
ATOM 23173 C CA . ILE D 1 2 ? -36.229 13.729 61.690 1.00 37.76 806 ILE D CA 1
ATOM 23174 C C . ILE D 1 2 ? -36.484 12.278 62.105 1.00 40.53 806 ILE D C 1
ATOM 23175 O O . ILE D 1 2 ? -35.603 11.613 62.648 1.00 46.66 806 ILE D O 1
ATOM 23191 N N . GLU D 1 3 ? -37.696 11.800 61.857 1.00 35.87 807 GLU D N 1
ATOM 23192 C CA . GLU D 1 3 ? -38.140 10.498 62.353 1.00 40.89 807 GLU D CA 1
ATOM 23193 C C . GLU D 1 3 ? -37.516 9.365 61.548 1.00 42.14 807 GLU D C 1
ATOM 23194 O O . GLU D 1 3 ? -37.575 9.372 60.318 1.00 33.09 807 GLU D O 1
ATOM 23206 N N . GLU D 1 4 ? -36.928 8.383 62.237 1.00 38.94 808 GLU D N 1
ATOM 23207 C CA . GLU D 1 4 ? -36.386 7.235 61.518 1.00 37.49 808 GLU D CA 1
ATOM 23208 C C . GLU D 1 4 ? -37.495 6.348 60.987 1.00 34.21 808 GLU D C 1
ATOM 23209 O O . GLU D 1 4 ? -38.532 6.190 61.630 1.00 41.45 808 GLU D O 1
ATOM 23221 N N . GLY D 1 5 ? -37.268 5.755 59.803 1.00 33.62 809 GLY D N 1
ATOM 23222 C CA . GLY D 1 5 ? -38.119 4.703 59.275 1.00 37.74 809 GLY D CA 1
ATOM 23223 C C . GLY D 1 5 ? -39.260 5.143 58.404 1.00 37.84 809 GLY D C 1
ATOM 23224 O O . GLY D 1 5 ? -40.127 4.324 58.100 1.00 38.75 809 GLY D O 1
ATOM 23228 N N . LYS D 1 6 ? -39.267 6.397 57.975 1.00 39.01 810 LYS D N 1
ATOM 23229 C CA . LYS D 1 6 ? -40.224 6.920 57.019 1.00 36.94 810 LYS D CA 1
ATOM 23230 C C . LYS D 1 6 ? -39.511 8.018 56.247 1.00 34.74 810 LYS D C 1
ATOM 23231 O O . LYS D 1 6 ? -38.392 8.398 56.579 1.00 33.59 810 LYS D O 1
ATOM 23250 N N . LEU D 1 7 ? -40.166 8.546 55.217 1.00 39.70 811 LEU D N 1
ATOM 23251 C CA . LEU D 1 7 ? -39.610 9.641 54.431 1.00 35.90 811 LEU D CA 1
ATOM 23252 C C . LEU D 1 7 ? -40.574 10.820 54.403 1.00 34.29 811 LEU D C 1
ATOM 23253 O O . LEU D 1 7 ? -41.777 10.634 54.248 1.00 36.87 811 LEU D O 1
ATOM 23269 N N . VAL D 1 8 ? -40.050 12.019 54.618 1.00 31.66 812 VAL D N 1
ATOM 23270 C CA . VAL D 1 8 ? -40.788 13.259 54.438 1.00 32.26 812 VAL D CA 1
ATOM 23271 C C . VAL D 1 8 ? -40.144 13.978 53.265 1.00 30.41 812 VAL D C 1
ATOM 23272 O O . VAL D 1 8 ? -38.913 14.112 53.214 1.00 29.65 812 VAL D O 1
ATOM 23285 N N . ILE D 1 9 ? -40.962 14.394 52.293 1.00 30.56 813 ILE D N 1
ATOM 23286 C CA . ILE D 1 9 ? -40.465 15.008 51.076 1.00 24.98 813 ILE D CA 1
ATOM 23287 C C . ILE D 1 9 ? -41.123 16.363 50.961 1.00 32.76 813 ILE D C 1
ATOM 23288 O O . ILE D 1 9 ? -42.325 16.474 51.207 1.00 32.15 813 ILE D O 1
ATOM 23304 N N . TRP D 1 10 ? -40.326 17.400 50.668 1.00 33.15 814 TRP D N 1
ATOM 23305 C CA . TRP D 1 10 ? -40.833 18.735 50.383 1.00 29.78 814 TRP D CA 1
ATOM 23306 C C . TRP D 1 10 ? -40.639 19.077 48.909 1.00 24.63 814 TRP D C 1
ATOM 23307 O O . TRP D 1 10 ? -39.554 18.905 48.351 1.00 30.41 814 TRP D O 1
ATOM 23328 N N . ILE D 1 11 ? -41.677 19.637 48.301 1.00 27.37 815 ILE D N 1
ATOM 23329 C CA . ILE D 1 11 ? -41.632 20.077 46.917 1.00 26.41 815 ILE D CA 1
ATOM 23330 C C . ILE D 1 11 ? -42.562 21.273 46.780 1.00 33.74 815 ILE D C 1
ATOM 23331 O O . ILE D 1 11 ? -43.525 21.421 47.538 1.00 28.07 815 ILE D O 1
ATOM 23347 N N . ASN D 1 12 ? -42.262 22.132 45.810 1.00 32.06 816 ASN D N 1
ATOM 23348 C CA . ASN D 1 12 ? -43.007 23.375 45.668 1.00 31.93 816 ASN D CA 1
ATOM 23349 C C . ASN D 1 12 ? -44.437 23.105 45.225 1.00 32.07 816 ASN D C 1
ATOM 23350 O O . ASN D 1 12 ? -44.733 22.152 44.495 1.00 32.32 816 ASN D O 1
ATOM 23361 N N . GLY D 1 13 ? -45.335 23.980 45.659 1.00 34.59 817 GLY D N 1
ATOM 23362 C CA . GLY D 1 13 ? -46.748 23.808 45.418 1.00 39.34 817 GLY D CA 1
ATOM 23363 C C . GLY D 1 13 ? -47.191 23.991 43.983 1.00 37.56 817 GLY D C 1
ATOM 23364 O O . GLY D 1 13 ? -48.328 23.615 43.681 1.00 38.87 817 GLY D O 1
ATOM 23368 N N . ASP D 1 14 ? -46.337 24.505 43.091 1.00 32.51 818 ASP D N 1
ATOM 23369 C CA . ASP D 1 14 ? -46.669 24.563 41.666 1.00 39.64 818 ASP D CA 1
ATOM 23370 C C . ASP D 1 14 ? -46.207 23.309 40.928 1.00 39.81 818 ASP D C 1
ATOM 23371 O O . ASP D 1 14 ? -46.487 23.157 39.741 1.00 35.85 818 ASP D O 1
ATOM 23380 N N . LYS D 1 15 ? -45.547 22.368 41.602 1.00 38.10 819 LYS D N 1
ATOM 23381 C CA . LYS D 1 15 ? -45.097 21.139 40.967 1.00 33.00 819 LYS D CA 1
ATOM 23382 C C . LYS D 1 15 ? -46.076 19.992 41.244 1.00 33.38 819 LYS D C 1
ATOM 23383 O O . LYS D 1 15 ? -47.044 20.126 41.991 1.00 30.06 819 LYS D O 1
ATOM 23402 N N . GLY D 1 16 ? -45.788 18.835 40.658 1.00 31.78 820 GLY D N 1
ATOM 23403 C CA . GLY D 1 16 ? -46.692 17.705 40.732 1.00 32.84 820 GLY D CA 1
ATOM 23404 C C . GLY D 1 16 ? -46.610 16.924 42.025 1.00 38.28 820 GLY D C 1
ATOM 23405 O O . GLY D 1 16 ? -46.215 15.748 42.033 1.00 39.20 820 GLY D O 1
ATOM 23409 N N . TYR D 1 17 ? -46.989 17.549 43.141 1.00 32.32 821 TYR D N 1
ATOM 23410 C CA . TYR D 1 17 ? -46.829 16.845 44.401 1.00 34.63 821 TYR D CA 1
ATOM 23411 C C . TYR D 1 17 ? -47.821 15.696 44.581 1.00 33.15 821 TYR D C 1
ATOM 23412 O O . TYR D 1 17 ? -47.558 14.790 45.389 1.00 34.92 821 TYR D O 1
ATOM 23430 N N . ASN D 1 18 ? -48.972 15.731 43.910 1.00 41.60 822 ASN D N 1
ATOM 23431 C CA . ASN D 1 18 ? -49.896 14.600 44.006 1.00 38.98 822 ASN D CA 1
ATOM 23432 C C . ASN D 1 18 ? -49.362 13.408 43.235 1.00 36.90 822 ASN D C 1
ATOM 23433 O O . ASN D 1 18 ? -49.474 12.267 43.699 1.00 38.25 822 ASN D O 1
ATOM 23444 N N . GLY D 1 19 ? -48.743 13.658 42.078 1.00 37.17 823 GLY D N 1
ATOM 23445 C CA . GLY D 1 19 ? -48.062 12.596 41.358 1.00 37.41 823 GLY D CA 1
ATOM 23446 C C . GLY D 1 19 ? -46.887 12.023 42.122 1.00 35.02 823 GLY D C 1
ATOM 23447 O O . GLY D 1 19 ? -46.663 10.810 42.114 1.00 34.06 823 GLY D O 1
ATOM 23451 N N . LEU D 1 20 ? -46.129 12.878 42.809 1.00 36.72 824 LEU D N 1
ATOM 23452 C CA . LEU D 1 20 ? -45.034 12.358 43.619 1.00 33.74 824 LEU D CA 1
ATOM 23453 C C . LEU D 1 20 ? -45.559 11.510 44.767 1.00 35.55 824 LEU D C 1
ATOM 23454 O O . LEU D 1 20 ? -44.951 10.497 45.130 1.00 32.86 824 LEU D O 1
ATOM 23470 N N . ALA D 1 21 ? -46.662 11.926 45.384 1.00 36.20 825 ALA D N 1
ATOM 23471 C CA . ALA D 1 21 ? -47.263 11.140 46.456 1.00 35.66 825 ALA D CA 1
ATOM 23472 C C . ALA D 1 21 ? -47.685 9.764 45.967 1.00 35.37 825 ALA D C 1
ATOM 23473 O O . ALA D 1 21 ? -47.625 8.784 46.728 1.00 42.22 825 ALA D O 1
ATOM 23480 N N . GLU D 1 22 ? -48.100 9.657 44.702 1.00 36.47 826 GLU D N 1
ATOM 23481 C CA . GLU D 1 22 ? -48.443 8.351 44.146 1.00 43.37 826 GLU D CA 1
ATOM 23482 C C . GLU D 1 22 ? -47.220 7.439 44.109 1.00 48.77 826 GLU D C 1
ATOM 23483 O O . GLU D 1 22 ? -47.319 6.243 44.421 1.00 40.63 826 GLU D O 1
ATOM 23495 N N . VAL D 1 23 ? -46.063 7.975 43.708 1.00 38.13 827 VAL D N 1
ATOM 23496 C CA . VAL D 1 23 ? -44.833 7.190 43.752 1.00 37.81 827 VAL D CA 1
ATOM 23497 C C . VAL D 1 23 ? -44.538 6.761 45.182 1.00 37.12 827 VAL D C 1
ATOM 23498 O O . VAL D 1 23 ? -44.117 5.627 45.423 1.00 36.97 827 VAL D O 1
ATOM 23511 N N . GLY D 1 24 ? -44.763 7.654 46.151 1.00 35.53 828 GLY D N 1
ATOM 23512 C CA . GLY D 1 24 ? -44.573 7.307 47.550 1.00 41.57 828 GLY D CA 1
ATOM 23513 C C . GLY D 1 24 ? -45.508 6.216 48.033 1.00 45.18 828 GLY D C 1
ATOM 23514 O O . GLY D 1 24 ? -45.150 5.429 48.913 1.00 43.52 828 GLY D O 1
ATOM 23518 N N . LYS D 1 25 ? -46.724 6.184 47.508 1.00 35.92 829 LYS D N 1
ATOM 23519 C CA . LYS D 1 25 ? -47.656 5.116 47.856 1.00 43.54 829 LYS D CA 1
ATOM 23520 C C . LYS D 1 25 ? -47.202 3.789 47.260 1.00 46.05 829 LYS D C 1
ATOM 23521 O O . LYS D 1 25 ? -47.346 2.739 47.898 1.00 49.79 829 LYS D O 1
ATOM 23525 N N . LYS D 1 26 ? -46.597 3.816 46.071 1.00 44.66 830 LYS D N 1
ATOM 23526 C CA . LYS D 1 26 ? -46.047 2.588 45.519 1.00 37.69 830 LYS D CA 1
ATOM 23527 C C . LYS D 1 26 ? -44.850 2.106 46.319 1.00 50.54 830 LYS D C 1
ATOM 23528 O O . LYS D 1 26 ? -44.723 0.908 46.587 1.00 48.26 830 LYS D O 1
ATOM 23547 N N . PHE D 1 27 ? -43.966 3.021 46.725 1.00 40.82 831 PHE D N 1
ATOM 23548 C CA . PHE D 1 27 ? -42.878 2.662 47.631 1.00 39.50 831 PHE D CA 1
ATOM 23549 C C . PHE D 1 27 ? -43.417 2.046 48.914 1.00 42.53 831 PHE D C 1
ATOM 23550 O O . PHE D 1 27 ? -42.867 1.060 49.420 1.00 46.63 831 PHE D O 1
ATOM 23567 N N . GLU D 1 28 ? -44.483 2.622 49.476 1.00 42.74 832 GLU D N 1
ATOM 23568 C CA . GLU D 1 28 ? -45.036 2.064 50.705 1.00 43.26 832 GLU D CA 1
ATOM 23569 C C . GLU D 1 28 ? -45.529 0.638 50.489 1.00 48.70 832 GLU D C 1
ATOM 23570 O O . GLU D 1 28 ? -45.202 -0.274 51.257 1.00 51.47 832 GLU D O 1
ATOM 23582 N N . LYS D 1 29 ? -46.283 0.410 49.414 1.00 50.69 833 LYS D N 1
ATOM 23583 C CA . LYS D 1 29 ? -46.792 -0.934 49.133 1.00 51.94 833 LYS D CA 1
ATOM 23584 C C . LYS D 1 29 ? -45.646 -1.935 49.127 1.00 56.34 833 LYS D C 1
ATOM 23585 O O . LYS D 1 29 ? -45.680 -2.960 49.829 1.00 53.90 833 LYS D O 1
ATOM 23604 N N . ASP D 1 30 ? -44.575 -1.594 48.404 1.00 51.07 834 ASP D N 1
ATOM 23605 C CA . ASP D 1 30 ? -43.471 -2.517 48.185 1.00 50.04 834 ASP D CA 1
ATOM 23606 C C . ASP D 1 30 ? -42.570 -2.673 49.405 1.00 47.87 834 ASP D C 1
ATOM 23607 O O . ASP D 1 30 ? -41.918 -3.715 49.553 1.00 52.47 834 ASP D O 1
ATOM 23616 N N . THR D 1 31 ? -42.461 -1.644 50.258 1.00 46.32 835 THR D N 1
ATOM 23617 C CA . THR D 1 31 ? -41.468 -1.659 51.328 1.00 43.17 835 THR D CA 1
ATOM 23618 C C . THR D 1 31 ? -42.074 -1.522 52.713 1.00 40.20 835 THR D C 1
ATOM 23619 O O . THR D 1 31 ? -41.375 -1.744 53.699 1.00 47.74 835 THR D O 1
ATOM 23630 N N . GLY D 1 32 ? -43.328 -1.125 52.821 1.00 51.42 836 GLY D N 1
ATOM 23631 C CA . GLY D 1 32 ? -43.904 -0.799 54.100 1.00 46.55 836 GLY D CA 1
ATOM 23632 C C . GLY D 1 32 ? -43.491 0.536 54.669 1.00 49.80 836 GLY D C 1
ATOM 23633 O O . GLY D 1 32 ? -43.939 0.880 55.770 1.00 51.53 836 GLY D O 1
ATOM 23637 N N . ILE D 1 33 ? -42.626 1.277 53.983 1.00 52.85 837 ILE D N 1
ATOM 23638 C CA . ILE D 1 33 ? -42.147 2.572 54.457 1.00 46.21 837 ILE D CA 1
ATOM 23639 C C . ILE D 1 33 ? -43.130 3.635 53.989 1.00 41.71 837 ILE D C 1
ATOM 23640 O O . ILE D 1 33 ? -43.425 3.721 52.790 1.00 40.76 837 ILE D O 1
ATOM 23656 N N . LYS D 1 34 ? -43.657 4.418 54.935 1.00 38.37 838 LYS D N 1
ATOM 23657 C CA . LYS D 1 34 ? -44.580 5.500 54.597 1.00 48.88 838 LYS D CA 1
ATOM 23658 C C . LYS D 1 34 ? -43.812 6.697 54.049 1.00 46.42 838 LYS D C 1
ATOM 23659 O O . LYS D 1 34 ? -42.734 7.025 54.536 1.00 39.80 838 LYS D O 1
ATOM 23663 N N . VAL D 1 35 ? -44.387 7.349 53.041 1.00 41.67 839 VAL D N 1
ATOM 23664 C CA . VAL D 1 35 ? -43.788 8.497 52.374 1.00 39.96 839 VAL D CA 1
ATOM 23665 C C . VAL D 1 35 ? -44.784 9.640 52.435 1.00 40.06 839 VAL D C 1
ATOM 23666 O O . VAL D 1 35 ? -45.863 9.540 51.838 1.00 42.04 839 VAL D O 1
ATOM 23679 N N . THR D 1 36 ? -44.401 10.746 53.084 1.00 38.68 840 THR D N 1
ATOM 23680 C CA . THR D 1 36 ? -45.254 11.927 53.216 1.00 38.64 840 THR D CA 1
ATOM 23681 C C . THR D 1 36 ? -44.702 13.065 52.360 1.00 30.98 840 THR D C 1
ATOM 23682 O O . THR D 1 36 ? -43.577 13.526 52.596 1.00 37.41 840 THR D O 1
ATOM 23693 N N . VAL D 1 37 ? -45.512 13.559 51.437 1.00 33.58 841 VAL D N 1
ATOM 23694 C CA . VAL D 1 37 ? -45.157 14.676 50.564 1.00 34.67 841 VAL D CA 1
ATOM 23695 C C . VAL D 1 37 ? -45.874 15.930 51.072 1.00 37.44 841 VAL D C 1
ATOM 23696 O O . VAL D 1 37 ? -47.092 15.912 51.280 1.00 36.89 841 VAL D O 1
ATOM 23709 N N . GLU D 1 38 ? -45.115 17.018 51.273 1.00 32.57 842 GLU D N 1
ATOM 23710 C CA . GLU D 1 38 ? -45.640 18.294 51.733 1.00 38.02 842 GLU D CA 1
ATOM 23711 C C . GLU D 1 38 ? -45.154 19.378 50.780 1.00 35.77 842 GLU D C 1
ATOM 23712 O O . GLU D 1 38 ? -44.137 19.230 50.109 1.00 31.01 842 GLU D O 1
ATOM 23724 N N . HIS D 1 39 ? -45.881 20.480 50.708 1.00 39.93 843 HIS D N 1
ATOM 23725 C CA . HIS D 1 39 ? -45.481 21.610 49.870 1.00 35.13 843 HIS D CA 1
ATOM 23726 C C . HIS D 1 39 ? -45.608 22.903 50.672 1.00 35.09 843 HIS D C 1
ATOM 23727 O O . HIS D 1 39 ? -46.483 23.741 50.407 1.00 32.55 843 HIS D O 1
ATOM 23741 N N . PRO D 1 40 ? -44.711 23.103 51.643 1.00 36.66 844 PRO D N 1
ATOM 23742 C CA . PRO D 1 40 ? -44.760 24.325 52.454 1.00 36.19 844 PRO D CA 1
ATOM 23743 C C . PRO D 1 40 ? -44.550 25.586 51.623 1.00 34.62 844 PRO D C 1
ATOM 23744 O O . PRO D 1 40 ? -43.883 25.577 50.586 1.00 36.43 844 PRO D O 1
ATOM 23755 N N . ASP D 1 41 ? -45.076 26.720 52.101 1.00 44.84 845 ASP D N 1
ATOM 23756 C CA . ASP D 1 41 ? -44.870 28.023 51.409 1.00 40.67 845 ASP D CA 1
ATOM 23757 C C . ASP D 1 41 ? -43.405 28.434 51.573 1.00 36.31 845 ASP D C 1
ATOM 23758 O O . ASP D 1 41 ? -42.774 27.966 52.547 1.00 37.72 845 ASP D O 1
ATOM 23767 N N . LYS D 1 42 ? -42.885 29.277 50.674 1.00 31.53 846 LYS D N 1
ATOM 23768 C CA . LYS D 1 42 ? -41.461 29.706 50.720 1.00 40.12 846 LYS D CA 1
ATOM 23769 C C . LYS D 1 42 ? -40.603 28.471 51.020 1.00 35.39 846 LYS D C 1
ATOM 23770 O O . LYS D 1 42 ? -39.976 28.458 52.088 1.00 32.09 846 LYS D O 1
ATOM 23774 N N . LEU D 1 43 ? -40.580 27.483 50.122 1.00 32.63 847 LEU D N 1
ATOM 23775 C CA . LEU D 1 43 ? -39.849 26.210 50.360 1.00 39.18 847 LEU D CA 1
ATOM 23776 C C . LEU D 1 43 ? -38.330 26.441 50.316 1.00 27.13 847 LEU D C 1
ATOM 23777 O O . LEU D 1 43 ? -37.611 25.735 51.053 1.00 31.78 847 LEU D O 1
ATOM 23793 N N . GLU D 1 44 ? -37.861 27.389 49.501 1.00 35.77 848 GLU D N 1
ATOM 23794 C CA . GLU D 1 44 ? -36.403 27.650 49.335 1.00 31.49 848 GLU D CA 1
ATOM 23795 C C . GLU D 1 44 ? -35.861 28.530 50.478 1.00 33.25 848 GLU D C 1
ATOM 23796 O O . GLU D 1 44 ? -34.660 28.870 50.421 1.00 31.34 848 GLU D O 1
ATOM 23808 N N . GLU D 1 45 ? -36.694 28.909 51.452 1.00 32.69 849 GLU D N 1
ATOM 23809 C CA . GLU D 1 45 ? -36.252 29.706 52.628 1.00 34.55 849 GLU D CA 1
ATOM 23810 C C . GLU D 1 45 ? -36.424 28.879 53.907 1.00 30.87 849 GLU D C 1
ATOM 23811 O O . GLU D 1 45 ? -35.590 29.035 54.808 1.00 39.82 849 GLU D O 1
ATOM 23823 N N . LYS D 1 46 ? -37.461 28.047 53.990 1.00 33.79 850 LYS D N 1
ATOM 23824 C CA . LYS D 1 46 ? -37.749 27.238 55.159 1.00 35.74 850 LYS D CA 1
ATOM 23825 C C . LYS D 1 46 ? -36.744 26.108 55.294 1.00 35.27 850 LYS D C 1
ATOM 23826 O O . LYS D 1 46 ? -36.254 25.829 56.398 1.00 37.60 850 LYS D O 1
ATOM 23845 N N . PHE D 1 47 ? -36.367 25.484 54.176 1.00 38.45 851 PHE D N 1
ATOM 23846 C CA . PHE D 1 47 ? -35.450 24.350 54.279 1.00 33.16 851 PHE D CA 1
ATOM 23847 C C . PHE D 1 47 ? -34.131 24.725 54.961 1.00 35.25 851 PHE D C 1
ATOM 23848 O O . PHE D 1 47 ? -33.727 24.042 55.923 1.00 36.34 851 PHE D O 1
ATOM 23865 N N . PRO D 1 48 ? -33.389 25.725 54.500 1.00 31.94 852 PRO D N 1
ATOM 23866 C CA . PRO D 1 48 ? -32.098 25.988 55.152 1.00 28.53 852 PRO D CA 1
ATOM 23867 C C . PRO D 1 48 ? -32.261 26.353 56.609 1.00 35.17 852 PRO D C 1
ATOM 23868 O O . PRO D 1 48 ? -31.377 26.067 57.429 1.00 42.39 852 PRO D O 1
ATOM 23879 N N . GLN D 1 49 ? -33.402 26.927 56.964 1.00 37.29 853 GLN D N 1
ATOM 23880 C CA . GLN D 1 49 ? -33.628 27.322 58.344 1.00 39.71 853 GLN D CA 1
ATOM 23881 C C . GLN D 1 49 ? -33.801 26.115 59.254 1.00 37.61 853 GLN D C 1
ATOM 23882 O O . GLN D 1 49 ? -33.189 26.055 60.322 1.00 39.47 853 GLN D O 1
ATOM 23896 N N . VAL D 1 50 ? -34.669 25.173 58.873 1.00 37.18 854 VAL D N 1
ATOM 23897 C CA . VAL D 1 50 ? -34.941 24.025 59.742 1.00 38.75 854 VAL D CA 1
ATOM 23898 C C . VAL D 1 50 ? -33.837 22.984 59.639 1.00 40.51 854 VAL D C 1
ATOM 23899 O O . VAL D 1 50 ? -33.458 22.355 60.631 1.00 37.72 854 VAL D O 1
ATOM 23912 N N . ALA D 1 51 ? -33.306 22.763 58.440 1.00 39.49 855 ALA D N 1
ATOM 23913 C CA . ALA D 1 51 ? -32.247 21.776 58.310 1.00 37.54 855 ALA D CA 1
ATOM 23914 C C . ALA D 1 51 ? -31.020 22.189 59.110 1.00 38.00 855 ALA D C 1
ATOM 23915 O O . ALA D 1 51 ? -30.208 21.338 59.480 1.00 40.49 855 ALA D O 1
ATOM 23922 N N . ALA D 1 52 ? -30.837 23.499 59.334 1.00 38.83 856 ALA D N 1
ATOM 23923 C CA . ALA D 1 52 ? -29.670 23.964 60.059 1.00 41.75 856 ALA D CA 1
ATOM 23924 C C . ALA D 1 52 ? -29.713 23.532 61.517 1.00 44.08 856 ALA D C 1
ATOM 23925 O O . ALA D 1 52 ? -28.663 23.321 62.122 1.00 43.48 856 ALA D O 1
ATOM 23932 N N . THR D 1 53 ? -30.910 23.362 62.080 1.00 47.66 857 THR D N 1
ATOM 23933 C CA . THR D 1 53 ? -31.087 22.859 63.438 1.00 47.68 857 THR D CA 1
ATOM 23934 C C . THR D 1 53 ? -31.303 21.349 63.474 1.00 46.56 857 THR D C 1
ATOM 23935 O O . THR D 1 53 ? -31.706 20.820 64.512 1.00 54.00 857 THR D O 1
ATOM 23946 N N . GLY D 1 54 ? -31.094 20.657 62.347 1.00 45.72 858 GLY D N 1
ATOM 23947 C CA . GLY D 1 54 ? -31.207 19.214 62.283 1.00 38.21 858 GLY D CA 1
ATOM 23948 C C . GLY D 1 54 ? -32.593 18.673 62.074 1.00 45.77 858 GLY D C 1
ATOM 23949 O O . GLY D 1 54 ? -32.778 17.469 62.235 1.00 42.29 858 GLY D O 1
ATOM 23953 N N . ASP D 1 55 ? -33.554 19.504 61.627 1.00 40.41 859 ASP D N 1
ATOM 23954 C CA . ASP D 1 55 ? -34.915 19.088 61.358 1.00 41.61 859 ASP D CA 1
ATOM 23955 C C . ASP D 1 55 ? -35.180 19.225 59.856 1.00 34.70 859 ASP D C 1
ATOM 23956 O O . ASP D 1 55 ? -34.253 19.370 59.055 1.00 35.75 859 ASP D O 1
ATOM 23965 N N . GLY D 1 56 ? -36.451 19.188 59.489 1.00 33.99 860 GLY D N 1
ATOM 23966 C CA . GLY D 1 56 ? -36.858 19.354 58.120 1.00 34.48 860 GLY D CA 1
ATOM 23967 C C . GLY D 1 56 ? -37.142 18.028 57.467 1.00 33.04 860 GLY D C 1
ATOM 23968 O O . GLY D 1 56 ? -37.236 16.987 58.124 1.00 33.14 860 GLY D O 1
ATOM 23972 N N . PRO D 1 57 ? -37.278 18.047 56.151 1.00 29.24 861 PRO D N 1
ATOM 23973 C CA . PRO D 1 57 ? -37.576 16.821 55.416 1.00 28.22 861 PRO D CA 1
ATOM 23974 C C . PRO D 1 57 ? -36.335 15.971 55.183 1.00 29.54 861 PRO D C 1
ATOM 23975 O O . PRO D 1 57 ? -35.198 16.436 55.240 1.00 30.55 861 PRO D O 1
ATOM 23986 N N . ASP D 1 58 ? -36.585 14.706 54.868 1.00 28.40 862 ASP D N 1
ATOM 23987 C CA . ASP D 1 58 ? -35.519 13.842 54.377 1.00 27.41 862 ASP D CA 1
ATOM 23988 C C . ASP D 1 58 ? -35.040 14.266 52.992 1.00 28.53 862 ASP D C 1
ATOM 23989 O O . ASP D 1 58 ? -33.845 14.202 52.693 1.00 27.35 862 ASP D O 1
ATOM 23998 N N . ILE D 1 59 ? -35.953 14.689 52.136 1.00 25.79 863 ILE D N 1
ATOM 23999 C CA . ILE D 1 59 ? -35.660 14.994 50.744 1.00 29.89 863 ILE D CA 1
ATOM 24000 C C . ILE D 1 59 ? -36.247 16.355 50.422 1.00 29.46 863 ILE D C 1
ATOM 24001 O O . ILE D 1 59 ? -37.419 16.607 50.726 1.00 25.69 863 ILE D O 1
ATOM 24017 N N . ILE D 1 60 ? -35.460 17.197 49.750 1.00 25.03 864 ILE D N 1
ATOM 24018 C CA . ILE D 1 60 ? -35.911 18.528 49.340 1.00 27.03 864 ILE D CA 1
ATOM 24019 C C . ILE D 1 60 ? -35.813 18.639 47.841 1.00 26.44 864 ILE D C 1
ATOM 24020 O O . ILE D 1 60 ? -34.787 18.301 47.253 1.00 28.06 864 ILE D O 1
ATOM 24036 N N . PHE D 1 61 ? -36.882 19.124 47.215 1.00 27.36 865 PHE D N 1
ATOM 24037 C CA . PHE D 1 61 ? -36.926 19.398 45.791 1.00 26.21 865 PHE D CA 1
ATOM 24038 C C . PHE D 1 61 ? -36.898 20.903 45.549 1.00 34.11 865 PHE D C 1
ATOM 24039 O O . PHE D 1 61 ? -37.729 21.643 46.103 1.00 30.75 865 PHE D O 1
ATOM 24056 N N . TRP D 1 62 ? -35.964 21.355 44.715 1.00 28.43 866 TRP D N 1
ATOM 24057 C CA . TRP D 1 62 ? -35.964 22.733 44.240 1.00 26.07 866 TRP D CA 1
ATOM 24058 C C . TRP D 1 62 ? -35.131 22.748 42.978 1.00 31.11 866 TRP D C 1
ATOM 24059 O O . TRP D 1 62 ? -34.375 21.818 42.711 1.00 28.51 866 TRP D O 1
ATOM 24080 N N . ALA D 1 63 ? -35.244 23.832 42.211 1.00 25.87 867 ALA D N 1
ATOM 24081 C CA . ALA D 1 63 ? -34.243 24.077 41.196 1.00 27.31 867 ALA D CA 1
ATOM 24082 C C . ALA D 1 63 ? -32.851 24.116 41.836 1.00 26.52 867 ALA D C 1
ATOM 24083 O O . ALA D 1 63 ? -32.675 24.477 43.007 1.00 27.83 867 ALA D O 1
ATOM 24090 N N . HIS D 1 64 ? -31.851 23.755 41.028 1.00 27.16 868 HIS D N 1
ATOM 24091 C CA . HIS D 1 64 ? -30.494 23.539 41.487 1.00 23.32 868 HIS D CA 1
ATOM 24092 C C . HIS D 1 64 ? -29.788 24.794 41.999 1.00 27.73 868 HIS D C 1
ATOM 24093 O O . HIS D 1 64 ? -28.757 24.667 42.661 1.00 29.13 868 HIS D O 1
ATOM 24107 N N . ASP D 1 65 ? -30.281 25.992 41.684 1.00 29.20 869 ASP D N 1
ATOM 24108 C CA . ASP D 1 65 ? -29.496 27.184 41.985 1.00 25.28 869 ASP D CA 1
ATOM 24109 C C . ASP D 1 65 ? -29.316 27.375 43.482 1.00 25.97 869 ASP D C 1
ATOM 24110 O O . ASP D 1 65 ? -28.349 28.014 43.903 1.00 28.86 869 ASP D O 1
ATOM 24119 N N . ARG D 1 66 ? -30.247 26.883 44.293 1.00 24.36 870 ARG D N 1
ATOM 24120 C CA . ARG D 1 66 ? -30.220 27.090 45.741 1.00 24.84 870 ARG D CA 1
ATOM 24121 C C . ARG D 1 66 ? -29.391 26.048 46.467 1.00 24.26 870 ARG D C 1
ATOM 24122 O O . ARG D 1 66 ? -29.073 26.242 47.637 1.00 26.75 870 ARG D O 1
ATOM 24143 N N . PHE D 1 67 ? -28.989 24.990 45.786 1.00 27.47 871 PHE D N 1
ATOM 24144 C CA A PHE D 1 67 ? -28.371 23.853 46.472 0.53 27.03 871 PHE D CA 1
ATOM 24145 C CA B PHE D 1 67 ? -28.370 23.849 46.464 0.47 27.03 871 PHE D CA 1
ATOM 24146 C C . PHE D 1 67 ? -26.913 24.093 46.830 1.00 26.82 871 PHE D C 1
ATOM 24147 O O . PHE D 1 67 ? -26.403 23.504 47.795 1.00 28.25 871 PHE D O 1
ATOM 24180 N N . GLY D 1 68 ? -26.213 24.921 46.077 1.00 28.24 872 GLY D N 1
ATOM 24181 C CA . GLY D 1 68 ? -24.853 25.253 46.463 1.00 27.80 872 GLY D CA 1
ATOM 24182 C C . GLY D 1 68 ? -24.789 25.882 47.834 1.00 31.82 872 GLY D C 1
ATOM 24183 O O . GLY D 1 68 ? -23.942 25.539 48.654 1.00 32.40 872 GLY D O 1
ATOM 24187 N N . GLY D 1 69 ? -25.701 26.800 48.117 1.00 26.70 873 GLY D N 1
ATOM 24188 C CA . GLY D 1 69 ? -25.766 27.378 49.439 1.00 26.42 873 GLY D CA 1
ATOM 24189 C C . GLY D 1 69 ? -26.126 26.360 50.497 1.00 27.71 873 GLY D C 1
ATOM 24190 O O . GLY D 1 69 ? -25.616 26.417 51.617 1.00 27.04 873 GLY D O 1
ATOM 24194 N N . TYR D 1 70 ? -27.056 25.460 50.190 1.00 29.97 874 TYR D N 1
ATOM 24195 C CA . TYR D 1 70 ? -27.399 24.445 51.179 1.00 31.25 874 TYR D CA 1
ATOM 24196 C C . TYR D 1 70 ? -26.187 23.586 51.478 1.00 27.55 874 TYR D C 1
ATOM 24197 O O . TYR D 1 70 ? -25.886 23.280 52.640 1.00 31.83 874 TYR D O 1
ATOM 24215 N N . ALA D 1 71 ? -25.504 23.144 50.415 1.00 30.47 875 ALA D N 1
ATOM 24216 C CA . ALA D 1 71 ? -24.331 22.290 50.569 1.00 34.88 875 ALA D CA 1
ATOM 24217 C C . ALA D 1 71 ? -23.219 23.023 51.303 1.00 34.32 875 ALA D C 1
ATOM 24218 O O . ALA D 1 71 ? -22.632 22.490 52.250 1.00 36.77 875 ALA D O 1
ATOM 24225 N N . GLN D 1 72 ? -22.940 24.271 50.916 1.00 32.39 876 GLN D N 1
ATOM 24226 C CA . GLN D 1 72 ? -21.892 25.019 51.611 1.00 31.20 876 GLN D CA 1
ATOM 24227 C C . GLN D 1 72 ? -22.189 25.102 53.095 1.00 31.21 876 GLN D C 1
ATOM 24228 O O . GLN D 1 72 ? -21.272 25.021 53.926 1.00 42.11 876 GLN D O 1
ATOM 24242 N N . SER D 1 73 ? -23.463 25.212 53.458 1.00 35.76 877 SER D N 1
ATOM 24243 C CA . SER D 1 73 ? -23.848 25.255 54.863 1.00 36.71 877 SER D CA 1
ATOM 24244 C C . SER D 1 73 ? -23.884 23.871 55.511 1.00 39.69 877 SER D C 1
ATOM 24245 O O . SER D 1 73 ? -24.323 23.768 56.664 1.00 41.39 877 SER D O 1
ATOM 24253 N N . GLY D 1 74 ? -23.481 22.824 54.792 1.00 33.78 878 GLY D N 1
ATOM 24254 C CA . GLY D 1 74 ? -23.459 21.472 55.332 1.00 40.53 878 GLY D CA 1
ATOM 24255 C C . GLY D 1 74 ? -24.805 20.803 55.497 1.00 41.36 878 GLY D C 1
ATOM 24256 O O . GLY D 1 74 ? -24.951 19.938 56.360 1.00 36.51 878 GLY D O 1
ATOM 24260 N N . LEU D 1 75 ? -25.809 21.198 54.709 1.00 32.97 879 LEU D N 1
ATOM 24261 C CA . LEU D 1 75 ? -27.177 20.744 54.901 1.00 35.35 879 LEU D CA 1
ATOM 24262 C C . LEU D 1 75 ? -27.555 19.595 53.987 1.00 29.99 879 LEU D C 1
ATOM 24263 O O . LEU D 1 75 ? -28.657 19.056 54.124 1.00 31.75 879 LEU D O 1
ATOM 24279 N N . LEU D 1 76 ? -26.698 19.226 53.045 1.00 29.12 880 LEU D N 1
ATOM 24280 C CA . LEU D 1 76 ? -27.018 18.195 52.070 1.00 31.39 880 LEU D CA 1
ATOM 24281 C C . LEU D 1 76 ? -26.065 17.031 52.215 1.00 32.83 880 LEU D C 1
ATOM 24282 O O . LEU D 1 76 ? -24.862 17.227 52.385 1.00 37.22 880 LEU D O 1
ATOM 24298 N N . ALA D 1 77 ? -26.607 15.822 52.145 1.00 31.39 881 ALA D N 1
ATOM 24299 C CA . ALA D 1 77 ? -25.757 14.646 52.085 1.00 35.17 881 ALA D CA 1
ATOM 24300 C C . ALA D 1 77 ? -25.180 14.489 50.685 1.00 34.71 881 ALA D C 1
ATOM 24301 O O . ALA D 1 77 ? -25.809 14.830 49.689 1.00 32.63 881 ALA D O 1
ATOM 24308 N N . GLU D 1 78 ? -23.952 13.996 50.615 1.00 37.84 882 GLU D N 1
ATOM 24309 C CA . GLU D 1 78 ? -23.374 13.646 49.335 1.00 32.32 882 GLU D CA 1
ATOM 24310 C C . GLU D 1 78 ? -24.084 12.412 48.825 1.00 40.18 882 GLU D C 1
ATOM 24311 O O . GLU D 1 78 ? -24.275 11.458 49.573 1.00 39.86 882 GLU D O 1
ATOM 24323 N N . ILE D 1 79 ? -24.524 12.442 47.584 1.00 31.93 883 ILE D N 1
ATOM 24324 C CA . ILE D 1 79 ? -25.224 11.286 47.052 1.00 42.49 883 ILE D CA 1
ATOM 24325 C C . ILE D 1 79 ? -24.217 10.347 46.407 1.00 43.60 883 ILE D C 1
ATOM 24326 O O . ILE D 1 79 ? -23.155 10.764 45.921 1.00 41.91 883 ILE D O 1
ATOM 24342 N N . THR D 1 80 ? -24.592 9.062 46.351 1.00 44.81 884 THR D N 1
ATOM 24343 C CA . THR D 1 80 ? -23.643 7.993 46.037 1.00 54.98 884 THR D CA 1
ATOM 24344 C C . THR D 1 80 ? -24.131 7.095 44.901 1.00 46.58 884 THR D C 1
ATOM 24345 O O . THR D 1 80 ? -24.028 5.873 44.986 1.00 45.54 884 THR D O 1
ATOM 24356 N N . PRO D 1 81 ? -24.621 7.672 43.798 1.00 43.05 885 PRO D N 1
ATOM 24357 C CA . PRO D 1 81 ? -25.031 6.821 42.671 1.00 44.19 885 PRO D CA 1
ATOM 24358 C C . PRO D 1 81 ? -23.818 6.193 42.002 1.00 46.49 885 PRO D C 1
ATOM 24359 O O . PRO D 1 81 ? -22.778 6.827 41.823 1.00 35.55 885 PRO D O 1
ATOM 24370 N N . ASP D 1 82 ? -23.951 4.936 41.614 1.00 49.07 886 ASP D N 1
ATOM 24371 C CA . ASP D 1 82 ? -22.827 4.333 40.926 1.00 45.11 886 ASP D CA 1
ATOM 24372 C C . ASP D 1 82 ? -22.824 4.760 39.461 1.00 47.19 886 ASP D C 1
ATOM 24373 O O . ASP D 1 82 ? -23.783 5.346 38.936 1.00 45.73 886 ASP D O 1
ATOM 24382 N N . LYS D 1 83 ? -21.717 4.442 38.801 1.00 45.53 887 LYS D N 1
ATOM 24383 C CA . LYS D 1 83 ? -21.502 4.868 37.426 1.00 46.69 887 LYS D CA 1
ATOM 24384 C C . LYS D 1 83 ? -22.643 4.447 36.509 1.00 45.44 887 LYS D C 1
ATOM 24385 O O . LYS D 1 83 ? -23.079 5.225 35.655 1.00 46.57 887 LYS D O 1
ATOM 24403 N N . ALA D 1 84 ? -23.144 3.215 36.657 1.00 47.34 888 ALA D N 1
ATOM 24404 C CA . ALA D 1 84 ? -24.220 2.773 35.771 1.00 44.17 888 ALA D CA 1
ATOM 24405 C C . ALA D 1 84 ? -25.501 3.568 35.994 1.00 35.35 888 ALA D C 1
ATOM 24406 O O . ALA D 1 84 ? -26.293 3.742 35.058 1.00 41.76 888 ALA D O 1
ATOM 24412 N N . PHE D 1 85 ? -25.769 3.998 37.235 1.00 39.12 889 PHE D N 1
ATOM 24413 C CA . PHE D 1 85 ? -26.920 4.875 37.407 1.00 44.70 889 PHE D CA 1
ATOM 24414 C C . PHE D 1 85 ? -26.638 6.249 36.805 1.00 37.84 889 PHE D C 1
ATOM 24415 O O . PHE D 1 85 ? -27.482 6.802 36.084 1.00 36.63 889 PHE D O 1
ATOM 24432 N N . GLN D 1 86 ? -25.432 6.792 37.041 1.00 38.09 890 GLN D N 1
ATOM 24433 C CA . GLN D 1 86 ? -25.117 8.123 36.530 1.00 40.89 890 GLN D CA 1
ATOM 24434 C C . GLN D 1 86 ? -25.322 8.206 35.033 1.00 45.73 890 GLN D C 1
ATOM 24435 O O . GLN D 1 86 ? -25.816 9.222 34.530 1.00 37.67 890 GLN D O 1
ATOM 24449 N N . ASP D 1 87 ? -24.970 7.141 34.298 1.00 41.01 891 ASP D N 1
ATOM 24450 C CA . ASP D 1 87 ? -25.105 7.119 32.846 1.00 41.56 891 ASP D CA 1
ATOM 24451 C C . ASP D 1 87 ? -26.552 7.132 32.364 1.00 35.36 891 ASP D C 1
ATOM 24452 O O . ASP D 1 87 ? -26.789 7.356 31.171 1.00 37.27 891 ASP D O 1
ATOM 24461 N N . LYS D 1 88 ? -27.520 6.891 33.239 1.00 38.46 892 LYS D N 1
ATOM 24462 C CA . LYS D 1 88 ? -28.914 6.935 32.818 1.00 32.97 892 LYS D CA 1
ATOM 24463 C C . LYS D 1 88 ? -29.446 8.368 32.689 1.00 32.98 892 LYS D C 1
ATOM 24464 O O . LYS D 1 88 ? -30.555 8.563 32.179 1.00 36.90 892 LYS D O 1
ATOM 24483 N N . LEU D 1 89 ? -28.734 9.348 33.225 1.00 34.70 893 LEU D N 1
ATOM 24484 C CA . LEU D 1 89 ? -29.120 10.758 33.150 1.00 36.40 893 LEU D CA 1
ATOM 24485 C C . LEU D 1 89 ? -28.075 11.551 32.366 1.00 39.43 893 LEU D C 1
ATOM 24486 O O . LEU D 1 89 ? -26.879 11.221 32.378 1.00 41.76 893 LEU D O 1
ATOM 24502 N N . TYR D 1 90 ? -28.520 12.645 31.744 1.00 37.49 894 TYR D N 1
ATOM 24503 C CA . TYR D 1 90 ? -27.632 13.452 30.923 1.00 35.48 894 TYR D CA 1
ATOM 24504 C C . TYR D 1 90 ? -26.496 14.073 31.737 1.00 37.89 894 TYR D C 1
ATOM 24505 O O . TYR D 1 90 ? -26.725 14.591 32.837 1.00 36.24 894 TYR D O 1
ATOM 24523 N N . PRO D 1 91 ? -25.264 14.046 31.227 1.00 38.73 895 PRO D N 1
ATOM 24524 C CA . PRO D 1 91 ? -24.150 14.639 31.982 1.00 35.44 895 PRO D CA 1
ATOM 24525 C C . PRO D 1 91 ? -24.370 16.083 32.387 1.00 38.21 895 PRO D C 1
ATOM 24526 O O . PRO D 1 91 ? -24.041 16.461 33.519 1.00 35.36 895 PRO D O 1
ATOM 24537 N N . PHE D 1 92 ? -24.939 16.911 31.517 1.00 34.77 896 PHE D N 1
ATOM 24538 C CA . PHE D 1 92 ? -25.044 18.313 31.917 1.00 35.44 896 PHE D CA 1
ATOM 24539 C C . PHE D 1 92 ? -25.984 18.485 33.108 1.00 38.15 896 PHE D C 1
ATOM 24540 O O . PHE D 1 92 ? -25.791 19.425 33.895 1.00 33.06 896 PHE D O 1
ATOM 24557 N N . THR D 1 93 ? -26.920 17.547 33.328 1.00 33.56 897 THR D N 1
ATOM 24558 C CA . THR D 1 93 ? -27.780 17.649 34.509 1.00 29.16 897 THR D CA 1
ATOM 24559 C C . THR D 1 93 ? -27.013 17.290 35.770 1.00 35.16 897 THR D C 1
ATOM 24560 O O . THR D 1 93 ? -27.217 17.919 36.811 1.00 32.87 897 THR D O 1
ATOM 24571 N N . TRP D 1 94 ? -26.125 16.286 35.716 1.00 33.99 898 TRP D N 1
ATOM 24572 C CA . TRP D 1 94 ? -25.234 16.038 36.849 1.00 32.86 898 TRP D CA 1
ATOM 24573 C C . TRP D 1 94 ? -24.362 17.263 37.125 1.00 27.92 898 TRP D C 1
ATOM 24574 O O . TRP D 1 94 ? -24.117 17.611 38.282 1.00 27.76 898 TRP D O 1
ATOM 24595 N N . ASP D 1 95 ? -23.910 17.949 36.083 1.00 29.62 899 ASP D N 1
ATOM 24596 C CA . ASP D 1 95 ? -23.063 19.115 36.331 1.00 32.96 899 ASP D CA 1
ATOM 24597 C C . ASP D 1 95 ? -23.804 20.172 37.163 1.00 31.47 899 ASP D C 1
ATOM 24598 O O . ASP D 1 95 ? -23.209 20.824 38.038 1.00 33.97 899 ASP D O 1
ATOM 24607 N N . ALA D 1 96 ? -25.105 20.327 36.925 1.00 32.65 900 ALA D N 1
ATOM 24608 C CA . ALA D 1 96 ? -25.881 21.330 37.635 1.00 31.09 900 ALA D CA 1
ATOM 24609 C C . ALA D 1 96 ? -25.960 21.051 39.120 1.00 31.07 900 ALA D C 1
ATOM 24610 O O . ALA D 1 96 ? -26.174 21.987 39.904 1.00 27.39 900 ALA D O 1
ATOM 24617 N N . VAL D 1 97 ? -25.779 19.796 39.529 1.00 26.43 901 VAL D N 1
ATOM 24618 C CA . VAL D 1 97 ? -25.898 19.407 40.928 1.00 27.77 901 VAL D CA 1
ATOM 24619 C C . VAL D 1 97 ? -24.551 19.013 41.523 1.00 26.84 901 VAL D C 1
ATOM 24620 O O . VAL D 1 97 ? -24.507 18.350 42.549 1.00 30.67 901 VAL D O 1
ATOM 24633 N N . ARG D 1 98 ? -23.444 19.455 40.935 1.00 30.73 902 ARG D N 1
ATOM 24634 C CA . ARG D 1 98 ? -22.128 19.233 41.522 1.00 28.26 902 ARG D CA 1
ATOM 24635 C C . ARG D 1 98 ? -21.687 20.519 42.213 1.00 30.55 902 ARG D C 1
ATOM 24636 O O . ARG D 1 98 ? -21.834 21.622 41.674 1.00 30.67 902 ARG D O 1
ATOM 24657 N N . TYR D 1 99 ? -21.221 20.389 43.440 1.00 29.57 903 TYR D N 1
ATOM 24658 C CA . TYR D 1 99 ? -20.765 21.543 44.196 1.00 31.00 903 TYR D CA 1
ATOM 24659 C C . TYR D 1 99 ? -19.483 21.175 44.924 1.00 33.27 903 TYR D C 1
ATOM 24660 O O . TYR D 1 99 ? -19.484 20.266 45.757 1.00 29.30 903 TYR D O 1
ATOM 24678 N N . ASN D 1 100 ? -18.401 21.893 44.616 1.00 29.28 904 ASN D N 1
ATOM 24679 C CA . ASN D 1 100 ? -17.093 21.668 45.211 1.00 32.62 904 ASN D CA 1
ATOM 24680 C C . ASN D 1 100 ? -16.666 20.196 45.163 1.00 36.16 904 ASN D C 1
ATOM 24681 O O . ASN D 1 100 ? -16.199 19.625 46.156 1.00 33.42 904 ASN D O 1
ATOM 24692 N N . GLY D 1 101 ? -16.849 19.575 43.999 1.00 32.51 905 GLY D N 1
ATOM 24693 C CA . GLY D 1 101 ? -16.376 18.226 43.804 1.00 39.25 905 GLY D CA 1
ATOM 24694 C C . GLY D 1 101 ? -17.320 17.125 44.241 1.00 43.99 905 GLY D C 1
ATOM 24695 O O . GLY D 1 101 ? -16.970 15.950 44.080 1.00 45.18 905 GLY D O 1
ATOM 24699 N N . LYS D 1 102 ? -18.441 17.437 44.885 1.00 35.01 906 LYS D N 1
ATOM 24700 C CA . LYS D 1 102 ? -19.383 16.422 45.336 1.00 35.08 906 LYS D CA 1
ATOM 24701 C C . LYS D 1 102 ? -20.705 16.574 44.601 1.00 34.42 906 LYS D C 1
ATOM 24702 O O . LYS D 1 102 ? -21.173 17.703 44.365 1.00 33.04 906 LYS D O 1
ATOM 24721 N N . LEU D 1 103 ? -21.343 15.449 44.280 1.00 31.73 907 LEU D N 1
ATOM 24722 C CA . LEU D 1 103 ? -22.732 15.460 43.836 1.00 31.31 907 LEU D CA 1
ATOM 24723 C C . LEU D 1 103 ? -23.634 15.625 45.056 1.00 30.39 907 LEU D C 1
ATOM 24724 O O . LEU D 1 103 ? -23.502 14.875 46.041 1.00 31.98 907 LEU D O 1
ATOM 24740 N N . ILE D 1 104 ? -24.477 16.659 45.054 1.00 30.79 908 ILE D N 1
ATOM 24741 C CA . ILE D 1 104 ? -25.261 16.996 46.241 1.00 30.61 908 ILE D CA 1
ATOM 24742 C C . ILE D 1 104 ? -26.768 16.917 46.003 1.00 29.71 908 ILE D C 1
ATOM 24743 O O . ILE D 1 104 ? -27.558 17.284 46.884 1.00 27.20 908 ILE D O 1
ATOM 24759 N N . ALA D 1 105 ? -27.184 16.421 44.848 1.00 29.04 909 ALA D N 1
ATOM 24760 C CA . ALA D 1 105 ? -28.595 16.232 44.547 1.00 29.55 909 ALA D CA 1
ATOM 24761 C C . ALA D 1 105 ? -28.707 15.348 43.322 1.00 30.82 909 ALA D C 1
ATOM 24762 O O . ALA D 1 105 ? -27.737 15.176 42.584 1.00 30.32 909 ALA D O 1
ATOM 24769 N N . TYR D 1 106 ? -29.899 14.739 43.174 1.00 27.29 910 TYR D N 1
ATOM 24770 C CA . TYR D 1 106 ? -30.287 13.996 41.979 1.00 28.15 910 TYR D CA 1
ATOM 24771 C C . TYR D 1 106 ? -30.985 14.958 41.038 1.00 30.88 910 TYR D C 1
ATOM 24772 O O . TYR D 1 106 ? -31.963 15.589 41.442 1.00 31.31 910 TYR D O 1
ATOM 24790 N N . PRO D 1 107 ? -30.538 15.107 39.802 1.00 29.25 911 PRO D N 1
ATOM 24791 C CA . PRO D 1 107 ? -31.305 15.912 38.850 1.00 27.70 911 PRO D CA 1
ATOM 24792 C C . PRO D 1 107 ? -32.580 15.212 38.388 1.00 33.06 911 PRO D C 1
ATOM 24793 O O . PRO D 1 107 ? -32.610 13.989 38.201 1.00 31.93 911 PRO D O 1
ATOM 24804 N N . ILE D 1 108 ? -33.649 15.993 38.200 1.00 29.55 912 ILE D N 1
ATOM 24805 C CA . ILE D 1 108 ? -34.955 15.474 37.799 1.00 31.59 912 ILE D CA 1
ATOM 24806 C C . ILE D 1 108 ? -35.372 15.983 36.418 1.00 36.52 912 ILE D C 1
ATOM 24807 O O . ILE D 1 108 ? -35.716 15.193 35.527 1.00 32.67 912 ILE D O 1
ATOM 24823 N N . ALA D 1 109 ? -35.363 17.302 36.217 1.00 32.09 913 ALA D N 1
ATOM 24824 C CA . ALA D 1 109 ? -35.925 17.833 34.986 1.00 27.43 913 ALA D CA 1
ATOM 24825 C C . ALA D 1 109 ? -35.388 19.221 34.731 1.00 31.08 913 ALA D C 1
ATOM 24826 O O . ALA D 1 109 ? -35.081 19.954 35.671 1.00 30.38 913 ALA D O 1
ATOM 24833 N N . VAL D 1 110 ? -35.321 19.572 33.439 1.00 28.95 914 VAL D N 1
ATOM 24834 C CA . VAL D 1 110 ? -34.787 20.841 32.972 1.00 29.97 914 VAL D CA 1
ATOM 24835 C C . VAL D 1 110 ? -35.938 21.778 32.642 1.00 33.11 914 VAL D C 1
ATOM 24836 O O . VAL D 1 110 ? -36.823 21.442 31.841 1.00 34.00 914 VAL D O 1
ATOM 24849 N N . GLU D 1 111 ? -35.923 22.963 33.259 1.00 31.96 915 GLU D N 1
ATOM 24850 C CA . GLU D 1 111 ? -37.046 23.885 33.162 1.00 32.14 915 GLU D CA 1
ATOM 24851 C C . GLU D 1 111 ? -36.610 25.178 32.503 1.00 29.43 915 GLU D C 1
ATOM 24852 O O . GLU D 1 111 ? -35.535 25.701 32.814 1.00 29.64 915 GLU D O 1
ATOM 24864 N N . ALA D 1 112 ? -37.477 25.740 31.654 1.00 28.83 916 ALA D N 1
ATOM 24865 C CA . ALA D 1 112 ? -37.270 27.105 31.185 1.00 29.72 916 ALA D CA 1
ATOM 24866 C C . ALA D 1 112 ? -38.622 27.709 30.857 1.00 28.60 916 ALA D C 1
ATOM 24867 O O . ALA D 1 112 ? -39.583 26.988 30.588 1.00 28.78 916 ALA D O 1
ATOM 24874 N N . LEU D 1 113 ? -38.705 29.021 30.983 1.00 25.92 917 LEU D N 1
ATOM 24875 C CA . LEU D 1 113 ? -39.919 29.745 30.655 1.00 25.90 917 LEU D CA 1
ATOM 24876 C C . LEU D 1 113 ? -40.105 29.819 29.151 1.00 28.13 917 LEU D C 1
ATOM 24877 O O . LEU D 1 113 ? -39.145 29.924 28.391 1.00 28.09 917 LEU D O 1
ATOM 24893 N N . SER D 1 114 ? -41.364 29.790 28.732 1.00 28.17 918 SER D N 1
ATOM 24894 C CA . SER D 1 114 ? -41.754 30.036 27.348 1.00 26.33 918 SER D CA 1
ATOM 24895 C C . SER D 1 114 ? -42.883 31.053 27.323 1.00 29.25 918 SER D C 1
ATOM 24896 O O . SER D 1 114 ? -43.497 31.354 28.345 1.00 26.24 918 SER D O 1
ATOM 24904 N N . LEU D 1 115 ? -43.169 31.550 26.117 1.00 27.81 919 LEU D N 1
ATOM 24905 C CA . LEU D 1 115 ? -44.363 32.345 25.862 1.00 25.53 919 LEU D CA 1
ATOM 24906 C C . LEU D 1 115 ? -45.530 31.412 25.621 1.00 31.71 919 LEU D C 1
ATOM 24907 O O . LEU D 1 115 ? -45.456 30.535 24.766 1.00 32.98 919 LEU D O 1
ATOM 24923 N N . ILE D 1 116 ? -46.593 31.589 26.389 1.00 27.97 920 ILE D N 1
ATOM 24924 C CA . ILE D 1 116 ? -47.823 30.829 26.245 1.00 28.46 920 ILE D CA 1
ATOM 24925 C C . ILE D 1 116 ? -48.881 31.788 25.729 1.00 33.44 920 ILE D C 1
ATOM 24926 O O . ILE D 1 116 ? -49.010 32.905 26.252 1.00 30.46 920 ILE D O 1
ATOM 24942 N N . TYR D 1 117 ? -49.599 31.390 24.678 1.00 27.75 921 TYR D N 1
ATOM 24943 C CA . TYR D 1 117 ? -50.560 32.298 24.064 1.00 29.38 921 TYR D CA 1
ATOM 24944 C C . TYR D 1 117 ? -51.875 31.620 23.716 1.00 32.05 921 TYR D C 1
ATOM 24945 O O . TYR D 1 117 ? -51.943 30.413 23.434 1.00 31.51 921 TYR D O 1
ATOM 24963 N N . ASN D 1 118 ? -52.918 32.454 23.750 1.00 32.53 922 ASN D N 1
ATOM 24964 C CA . ASN D 1 118 ? -54.289 32.046 23.493 1.00 31.51 922 ASN D CA 1
ATOM 24965 C C . ASN D 1 118 ? -54.515 32.106 21.987 1.00 33.72 922 ASN D C 1
ATOM 24966 O O . ASN D 1 118 ? -54.601 33.184 21.405 1.00 31.02 922 ASN D O 1
ATOM 24977 N N . LYS D 1 119 ? -54.620 30.947 21.358 1.00 37.63 923 LYS D N 1
ATOM 24978 C CA . LYS D 1 119 ? -54.714 30.913 19.903 1.00 43.20 923 LYS D CA 1
ATOM 24979 C C . LYS D 1 119 ? -56.018 31.515 19.389 1.00 36.89 923 LYS D C 1
ATOM 24980 O O . LYS D 1 119 ? -56.077 31.934 18.236 1.00 35.33 923 LYS D O 1
ATOM 24999 N N . ASP D 1 120 ? -57.083 31.512 20.180 1.00 34.75 924 ASP D N 1
ATOM 25000 C CA . ASP D 1 120 ? -58.327 32.115 19.724 1.00 37.53 924 ASP D CA 1
ATOM 25001 C C . ASP D 1 120 ? -58.241 33.634 19.742 1.00 43.78 924 ASP D C 1
ATOM 25002 O O . ASP D 1 120 ? -58.648 34.288 18.784 1.00 44.17 924 ASP D O 1
ATOM 25011 N N . LEU D 1 121 ? -57.685 34.217 20.825 1.00 36.13 925 LEU D N 1
ATOM 25012 C CA . LEU D 1 121 ? -57.547 35.671 20.895 1.00 31.33 925 LEU D CA 1
ATOM 25013 C C . LEU D 1 121 ? -56.466 36.179 19.954 1.00 36.75 925 LEU D C 1
ATOM 25014 O O . LEU D 1 121 ? -56.537 37.313 19.483 1.00 34.07 925 LEU D O 1
ATOM 25030 N N . LEU D 1 122 ? -55.468 35.366 19.658 1.00 32.99 926 LEU D N 1
ATOM 25031 C CA . LEU D 1 122 ? -54.226 35.874 19.098 1.00 31.91 926 LEU D CA 1
ATOM 25032 C C . LEU D 1 122 ? -53.607 34.716 18.330 1.00 35.08 926 LEU D C 1
ATOM 25033 O O . LEU D 1 122 ? -52.687 34.053 18.814 1.00 34.06 926 LEU D O 1
ATOM 25049 N N . PRO D 1 123 ? -54.139 34.398 17.149 1.00 39.90 927 PRO D N 1
ATOM 25050 C CA . PRO D 1 123 ? -53.590 33.263 16.384 1.00 37.37 927 PRO D CA 1
ATOM 25051 C C . PRO D 1 123 ? -52.167 33.467 15.905 1.00 37.05 927 PRO D C 1
ATOM 25052 O O . PRO D 1 123 ? -51.470 32.479 15.676 1.00 37.48 927 PRO D O 1
ATOM 25063 N N . ASN D 1 124 ? -51.706 34.700 15.767 1.00 36.58 928 ASN D N 1
ATOM 25064 C CA . ASN D 1 124 ? -50.363 35.006 15.271 1.00 36.47 928 ASN D CA 1
ATOM 25065 C C . ASN D 1 124 ? -49.701 35.920 16.311 1.00 40.54 928 ASN D C 1
ATOM 25066 O O . ASN D 1 124 ? -49.703 37.136 16.179 1.00 39.07 928 ASN D O 1
ATOM 25077 N N . PRO D 1 125 ? -49.144 35.326 17.373 1.00 37.07 929 PRO D N 1
ATOM 25078 C CA . PRO D 1 125 ? -48.632 36.165 18.487 1.00 39.27 929 PRO D CA 1
ATOM 25079 C C . PRO D 1 125 ? -47.377 36.963 18.057 1.00 37.51 929 PRO D C 1
ATOM 25080 O O . PRO D 1 125 ? -46.681 36.587 17.136 1.00 37.05 929 PRO D O 1
ATOM 25091 N N . PRO D 1 126 ? -47.114 38.053 18.772 1.00 37.54 930 PRO D N 1
ATOM 25092 C CA . PRO D 1 126 ? -45.969 38.884 18.351 1.00 29.31 930 PRO D CA 1
ATOM 25093 C C . PRO D 1 126 ? -44.652 38.180 18.584 1.00 34.77 930 PRO D C 1
ATOM 25094 O O . PRO D 1 126 ? -44.492 37.405 19.520 1.00 37.52 930 PRO D O 1
ATOM 25105 N N . LYS D 1 127 ? -43.693 38.471 17.720 1.00 29.72 931 LYS D N 1
ATOM 25106 C CA . LYS D 1 127 ? -42.332 37.972 17.862 1.00 37.14 931 LYS D CA 1
ATOM 25107 C C . LYS D 1 127 ? -41.440 38.865 18.731 1.00 33.69 931 LYS D C 1
ATOM 25108 O O . LYS D 1 127 ? -40.355 38.417 19.129 1.00 35.41 931 LYS D O 1
ATOM 25112 N N . THR D 1 128 ? -41.864 40.100 19.011 1.00 33.93 932 THR D N 1
ATOM 25113 C CA . THR D 1 128 ? -41.045 41.075 19.721 1.00 33.36 932 THR D CA 1
ATOM 25114 C C . THR D 1 128 ? -41.809 41.644 20.910 1.00 35.62 932 THR D C 1
ATOM 25115 O O . THR D 1 128 ? -43.039 41.764 20.874 1.00 33.35 932 THR D O 1
ATOM 25126 N N . TRP D 1 129 ? -41.055 41.985 21.974 1.00 34.21 933 TRP D N 1
ATOM 25127 C CA . TRP D 1 129 ? -41.607 42.757 23.089 1.00 29.87 933 TRP D CA 1
ATOM 25128 C C . TRP D 1 129 ? -42.121 44.107 22.603 1.00 29.87 933 TRP D C 1
ATOM 25129 O O . TRP D 1 129 ? -43.146 44.616 23.078 1.00 30.66 933 TRP D O 1
ATOM 25150 N N . GLU D 1 130 ? -41.395 44.710 21.666 1.00 31.14 934 GLU D N 1
ATOM 25151 C CA . GLU D 1 130 ? -41.739 46.040 21.184 1.00 30.39 934 GLU D CA 1
ATOM 25152 C C . GLU D 1 130 ? -43.158 46.125 20.618 1.00 31.14 934 GLU D C 1
ATOM 25153 O O . GLU D 1 130 ? -43.751 47.204 20.636 1.00 30.42 934 GLU D O 1
ATOM 25165 N N . GLU D 1 131 ? -43.723 45.016 20.104 1.00 29.65 935 GLU D N 1
ATOM 25166 C CA . GLU D 1 131 ? -45.078 45.060 19.571 1.00 30.13 935 GLU D CA 1
ATOM 25167 C C . GLU D 1 131 ? -46.151 45.052 20.649 1.00 39.67 935 GLU D C 1
ATOM 25168 O O . GLU D 1 131 ? -47.318 45.301 20.331 1.00 29.80 935 GLU D O 1
ATOM 25180 N N . ILE D 1 132 ? -45.814 44.773 21.910 1.00 31.89 936 ILE D N 1
ATOM 25181 C CA . ILE D 1 132 ? -46.855 44.484 22.895 1.00 26.78 936 ILE D CA 1
ATOM 25182 C C . ILE D 1 132 ? -47.692 45.711 23.241 1.00 25.16 936 ILE D C 1
ATOM 25183 O O . ILE D 1 132 ? -48.906 45.574 23.434 1.00 31.81 936 ILE D O 1
ATOM 25199 N N . PRO D 1 133 ? -47.118 46.909 23.344 1.00 28.38 937 PRO D N 1
ATOM 25200 C CA . PRO D 1 133 ? -47.973 48.072 23.630 1.00 34.40 937 PRO D CA 1
ATOM 25201 C C . PRO D 1 133 ? -49.106 48.291 22.623 1.00 32.63 937 PRO D C 1
ATOM 25202 O O . PRO D 1 133 ? -50.248 48.541 23.028 1.00 32.31 937 PRO D O 1
ATOM 25213 N N . ALA D 1 134 ? -48.815 48.258 21.324 1.00 34.93 938 ALA D N 1
ATOM 25214 C CA . ALA D 1 134 ? -49.873 48.473 20.334 1.00 34.96 938 ALA D CA 1
ATOM 25215 C C . ALA D 1 134 ? -50.912 47.366 20.387 1.00 32.13 938 ALA D C 1
ATOM 25216 O O . ALA D 1 134 ? -52.110 47.623 20.252 1.00 31.59 938 ALA D O 1
ATOM 25223 N N . LEU D 1 135 ? -50.475 46.118 20.590 1.00 28.25 939 LEU D N 1
ATOM 25224 C CA . LEU D 1 135 ? -51.421 45.016 20.668 1.00 29.49 939 LEU D CA 1
ATOM 25225 C C . LEU D 1 135 ? -52.305 45.147 21.892 1.00 29.49 939 LEU D C 1
ATOM 25226 O O . LEU D 1 135 ? -53.508 44.881 21.827 1.00 31.73 939 LEU D O 1
ATOM 25242 N N . ASP D 1 136 ? -51.735 45.550 23.034 1.00 28.66 940 ASP D N 1
ATOM 25243 C CA . ASP D 1 136 ? -52.571 45.693 24.218 1.00 28.35 940 ASP D CA 1
ATOM 25244 C C . ASP D 1 136 ? -53.607 46.799 24.040 1.00 27.32 940 ASP D C 1
ATOM 25245 O O . ASP D 1 136 ? -54.745 46.682 24.499 1.00 30.06 940 ASP D O 1
ATOM 25254 N N . LYS D 1 137 ? -53.220 47.901 23.417 1.00 28.90 941 LYS D N 1
ATOM 25255 C CA . LYS D 1 137 ? -54.195 48.948 23.129 1.00 32.85 941 LYS D CA 1
ATOM 25256 C C . LYS D 1 137 ? -55.354 48.408 22.291 1.00 33.16 941 LYS D C 1
ATOM 25257 O O . LYS D 1 137 ? -56.520 48.671 22.611 1.00 33.04 941 LYS D O 1
ATOM 25276 N N . GLU D 1 138 ? -55.064 47.573 21.283 1.00 28.69 942 GLU D N 1
ATOM 25277 C CA . GLU D 1 138 ? -56.142 46.989 20.475 1.00 31.65 942 GLU D CA 1
ATOM 25278 C C . GLU D 1 138 ? -56.982 46.020 21.285 1.00 29.46 942 GLU D C 1
ATOM 25279 O O . GLU D 1 138 ? -58.207 46.042 21.221 1.00 29.57 942 GLU D O 1
ATOM 25291 N N . LEU D 1 139 ? -56.341 45.162 22.088 1.00 33.76 943 LEU D N 1
ATOM 25292 C CA . LEU D 1 139 ? -57.109 44.192 22.855 1.00 25.77 943 LEU D CA 1
ATOM 25293 C C . LEU D 1 139 ? -57.930 44.860 23.956 1.00 25.02 943 LEU D C 1
ATOM 25294 O O . LEU D 1 139 ? -59.030 44.391 24.281 1.00 29.34 943 LEU D O 1
ATOM 25310 N N . LYS D 1 140 ? -57.429 45.959 24.530 1.00 31.18 944 LYS D N 1
ATOM 25311 C CA . LYS D 1 140 ? -58.207 46.677 25.534 1.00 33.22 944 LYS D CA 1
ATOM 25312 C C . LYS D 1 140 ? -59.531 47.188 24.962 1.00 33.31 944 LYS D C 1
ATOM 25313 O O . LYS D 1 140 ? -60.548 47.219 25.663 1.00 35.62 944 LYS D O 1
ATOM 25332 N N . ALA D 1 141 ? -59.519 47.641 23.705 1.00 35.26 945 ALA D N 1
ATOM 25333 C CA . ALA D 1 141 ? -60.758 48.094 23.031 1.00 33.80 945 ALA D CA 1
ATOM 25334 C C . ALA D 1 141 ? -61.722 46.912 23.003 1.00 33.67 945 ALA D C 1
ATOM 25335 O O . ALA D 1 141 ? -62.949 47.132 23.088 1.00 35.45 945 ALA D O 1
ATOM 25342 N N . LYS D 1 142 ? -61.182 45.697 22.901 1.00 29.98 946 LYS D N 1
ATOM 25343 C CA . LYS D 1 142 ? -61.988 44.451 22.883 1.00 38.26 946 LYS D CA 1
ATOM 25344 C C . LYS D 1 142 ? -62.506 44.105 24.281 1.00 34.34 946 LYS D C 1
ATOM 25345 O O . LYS D 1 142 ? -63.587 43.485 24.349 1.00 33.77 946 LYS D O 1
ATOM 25364 N N . GLY D 1 143 ? -61.785 44.487 25.341 1.00 32.32 947 GLY D N 1
ATOM 25365 C CA . GLY D 1 143 ? -62.125 44.110 26.731 1.00 36.20 947 GLY D CA 1
ATOM 25366 C C . GLY D 1 143 ? -61.150 43.045 27.190 1.00 40.29 947 GLY D C 1
ATOM 25367 O O . GLY D 1 143 ? -61.521 42.272 28.092 1.00 37.71 947 GLY D O 1
ATOM 25371 N N . LYS D 1 144 ? -59.948 43.002 26.608 1.00 32.17 948 LYS D N 1
ATOM 25372 C CA . LYS D 1 144 ? -58.914 42.006 26.900 1.00 35.42 948 LYS D CA 1
ATOM 25373 C C . LYS D 1 144 ? -57.584 42.710 27.122 1.00 31.50 948 LYS D C 1
ATOM 25374 O O . LYS D 1 144 ? -57.467 43.928 26.996 1.00 36.49 948 LYS D O 1
ATOM 25393 N N . SER D 1 145 ? -56.544 41.942 27.416 1.00 34.22 949 SER D N 1
ATOM 25394 C CA . SER D 1 145 ? -55.212 42.519 27.500 1.00 32.75 949 SER D CA 1
ATOM 25395 C C . SER D 1 145 ? -54.249 41.631 26.751 1.00 25.58 949 SER D C 1
ATOM 25396 O O . SER D 1 145 ? -54.549 40.475 26.491 1.00 28.44 949 SER D O 1
ATOM 25404 N N . ALA D 1 146 ? -53.088 42.181 26.414 1.00 26.62 950 ALA D N 1
ATOM 25405 C CA . ALA D 1 146 ? -52.088 41.421 25.672 1.00 25.08 950 ALA D CA 1
ATOM 25406 C C . ALA D 1 146 ? -51.370 40.394 26.531 1.00 33.46 950 ALA D C 1
ATOM 25407 O O . ALA D 1 146 ? -51.203 39.249 26.113 1.00 29.12 950 ALA D O 1
ATOM 25414 N N . LEU D 1 147 ? -50.878 40.799 27.707 1.00 27.36 951 LEU D N 1
ATOM 25415 C CA . LEU D 1 147 ? -49.887 39.997 28.418 1.00 25.04 951 LEU D CA 1
ATOM 25416 C C . LEU D 1 147 ? -50.020 40.180 29.908 1.00 30.48 951 LEU D C 1
ATOM 25417 O O . LEU D 1 147 ? -50.030 41.311 30.379 1.00 28.67 951 LEU D O 1
ATOM 25433 N N . MET D 1 148 ? -50.046 39.062 30.649 1.00 29.70 952 MET D N 1
ATOM 25434 C CA . MET D 1 148 ? -49.994 39.088 32.102 1.00 29.92 952 MET D CA 1
ATOM 25435 C C . MET D 1 148 ? -49.068 37.982 32.559 1.00 29.08 952 MET D C 1
ATOM 25436 O O . MET D 1 148 ? -49.239 36.830 32.139 1.00 27.28 952 MET D O 1
ATOM 25450 N N . PHE D 1 149 ? -48.116 38.353 33.422 1.00 26.74 953 PHE D N 1
ATOM 25451 C CA . PHE D 1 149 ? -47.212 37.382 34.028 1.00 27.42 953 PHE D CA 1
ATOM 25452 C C . PHE D 1 149 ? -46.731 37.898 35.373 1.00 27.05 953 PHE D C 1
ATOM 25453 O O . PHE D 1 149 ? -46.890 39.067 35.710 1.00 26.30 953 PHE D O 1
ATOM 25470 N N . ASN D 1 150 ? -46.128 36.991 36.144 1.00 26.47 954 ASN D N 1
ATOM 25471 C CA . ASN D 1 150 ? -45.691 37.286 37.502 1.00 21.75 954 ASN D CA 1
ATOM 25472 C C . ASN D 1 150 ? -44.614 38.346 37.516 1.00 26.24 954 ASN D C 1
ATOM 25473 O O . ASN D 1 150 ? -43.474 38.091 37.125 1.00 31.99 954 ASN D O 1
ATOM 25484 N N . LEU D 1 151 ? -44.960 39.532 38.014 1.00 29.79 955 LEU D N 1
ATOM 25485 C CA . LEU D 1 151 ? -43.984 40.600 38.169 1.00 28.84 955 LEU D CA 1
ATOM 25486 C C . LEU D 1 151 ? -43.347 40.644 39.562 1.00 32.70 955 LEU D C 1
ATOM 25487 O O . LEU D 1 151 ? -42.503 41.503 39.817 1.00 33.32 955 LEU D O 1
ATOM 25503 N N . GLN D 1 152 ? -43.698 39.733 40.463 1.00 27.50 956 GLN D N 1
ATOM 25504 C CA . GLN D 1 152 ? -43.166 39.766 41.825 1.00 29.40 956 GLN D CA 1
ATOM 25505 C C . GLN D 1 152 ? -41.916 38.913 42.000 1.00 34.73 956 GLN D C 1
ATOM 25506 O O . GLN D 1 152 ? -41.198 39.082 42.987 1.00 34.20 956 GLN D O 1
ATOM 25520 N N . GLU D 1 153 ? -41.655 37.985 41.087 1.00 31.48 957 GLU D N 1
ATOM 25521 C CA . GLU D 1 153 ? -40.479 37.143 41.142 1.00 27.95 957 GLU D CA 1
ATOM 25522 C C . GLU D 1 153 ? -39.560 37.451 39.976 1.00 25.68 957 GLU D C 1
ATOM 25523 O O . GLU D 1 153 ? -39.969 37.331 38.812 1.00 28.25 957 GLU D O 1
ATOM 25535 N N . PRO D 1 154 ? -38.310 37.816 40.232 1.00 27.56 958 PRO D N 1
ATOM 25536 C CA . PRO D 1 154 ? -37.426 38.231 39.126 1.00 28.20 958 PRO D CA 1
ATOM 25537 C C . PRO D 1 154 ? -37.115 37.109 38.135 1.00 29.19 958 PRO D C 1
ATOM 25538 O O . PRO D 1 154 ? -36.621 37.382 37.040 1.00 26.97 958 PRO D O 1
ATOM 25549 N N . TYR D 1 155 ? -37.335 35.857 38.509 1.00 24.93 959 TYR D N 1
ATOM 25550 C CA . TYR D 1 155 ? -37.241 34.746 37.554 1.00 26.00 959 TYR D CA 1
ATOM 25551 C C . TYR D 1 155 ? -38.002 35.039 36.261 1.00 28.91 959 TYR D C 1
ATOM 25552 O O . TYR D 1 155 ? -37.538 34.690 35.162 1.00 29.20 959 TYR D O 1
ATOM 25570 N N . PHE D 1 156 ? -39.190 35.642 36.378 1.00 26.74 960 PHE D N 1
ATOM 25571 C CA . PHE D 1 156 ? -40.070 35.812 35.215 1.00 27.36 960 PHE D CA 1
ATOM 25572 C C . PHE D 1 156 ? -39.717 37.040 34.402 1.00 28.15 960 PHE D C 1
ATOM 25573 O O . PHE D 1 156 ? -40.024 37.098 33.209 1.00 26.57 960 PHE D O 1
ATOM 25590 N N . THR D 1 157 ? -39.094 38.041 35.014 1.00 28.30 961 THR D N 1
ATOM 25591 C CA A THR D 1 157 ? -38.666 39.237 34.299 0.60 29.55 961 THR D CA 1
ATOM 25592 C CA B THR D 1 157 ? -38.682 39.219 34.262 0.40 29.61 961 THR D CA 1
ATOM 25593 C C . THR D 1 157 ? -37.246 39.128 33.774 1.00 31.94 961 THR D C 1
ATOM 25594 O O . THR D 1 157 ? -36.886 39.859 32.837 1.00 35.37 961 THR D O 1
ATOM 25615 N N . TRP D 1 158 ? -36.460 38.222 34.350 1.00 31.27 962 TRP D N 1
ATOM 25616 C CA . TRP D 1 158 ? -35.077 37.988 33.940 1.00 33.90 962 TRP D CA 1
ATOM 25617 C C . TRP D 1 158 ? -34.881 37.744 32.444 1.00 31.85 962 TRP D C 1
ATOM 25618 O O . TRP D 1 158 ? -33.890 38.254 31.889 1.00 30.72 962 TRP D O 1
ATOM 25639 N N . PRO D 1 159 ? -35.713 36.973 31.750 1.00 29.15 963 PRO D N 1
ATOM 25640 C CA . PRO D 1 159 ? -35.491 36.791 30.309 1.00 27.85 963 PRO D CA 1
ATOM 25641 C C . PRO D 1 159 ? -35.413 38.117 29.567 1.00 30.65 963 PRO D C 1
ATOM 25642 O O . PRO D 1 159 ? -34.624 38.252 28.640 1.00 33.04 963 PRO D O 1
ATOM 25653 N N . LEU D 1 160 ? -36.219 39.098 29.964 1.00 30.26 964 LEU D N 1
ATOM 25654 C CA . LEU D 1 160 ? -36.172 40.414 29.341 1.00 29.72 964 LEU D CA 1
ATOM 25655 C C . LEU D 1 160 ? -34.951 41.192 29.803 1.00 38.97 964 LEU D C 1
ATOM 25656 O O . LEU D 1 160 ? -34.283 41.833 28.985 1.00 31.45 964 LEU D O 1
ATOM 25672 N N . ILE D 1 161 ? -34.609 41.102 31.097 1.00 33.06 965 ILE D N 1
ATOM 25673 C CA . ILE D 1 161 ? -33.471 41.844 31.605 1.00 36.92 965 ILE D CA 1
ATOM 25674 C C . ILE D 1 161 ? -32.184 41.328 30.978 1.00 31.04 965 ILE D C 1
ATOM 25675 O O . ILE D 1 161 ? -31.272 42.106 30.666 1.00 32.15 965 ILE D O 1
ATOM 25691 N N . ALA D 1 162 ? -32.078 40.025 30.795 1.00 31.66 966 ALA D N 1
ATOM 25692 C CA . ALA D 1 162 ? -30.838 39.474 30.262 1.00 36.65 966 ALA D CA 1
ATOM 25693 C C . ALA D 1 162 ? -30.714 39.641 28.758 1.00 35.72 966 ALA D C 1
ATOM 25694 O O . ALA D 1 162 ? -29.599 39.541 28.238 1.00 38.16 966 ALA D O 1
ATOM 25701 N N . ALA D 1 163 ? -31.829 39.906 28.059 1.00 37.63 967 ALA D N 1
ATOM 25702 C CA . ALA D 1 163 ? -31.850 39.850 26.605 1.00 36.40 967 ALA D CA 1
ATOM 25703 C C . ALA D 1 163 ? -30.763 40.711 25.979 1.00 39.77 967 ALA D C 1
ATOM 25704 O O . ALA D 1 163 ? -29.952 40.224 25.181 1.00 39.66 967 ALA D O 1
ATOM 25711 N N . ASP D 1 164 ? -30.695 41.977 26.377 1.00 36.61 968 ASP D N 1
ATOM 25712 C CA . ASP D 1 164 ? -29.780 42.951 25.793 1.00 40.48 968 ASP D CA 1
ATOM 25713 C C . ASP D 1 164 ? -28.515 43.130 26.624 1.00 43.72 968 ASP D C 1
ATOM 25714 O O . ASP D 1 164 ? -27.755 44.067 26.371 1.00 43.87 968 ASP D O 1
ATOM 25723 N N . GLY D 1 165 ? -28.257 42.244 27.594 1.00 44.09 969 GLY D N 1
ATOM 25724 C CA . GLY D 1 165 ? -26.983 42.309 28.277 1.00 41.98 969 GLY D CA 1
ATOM 25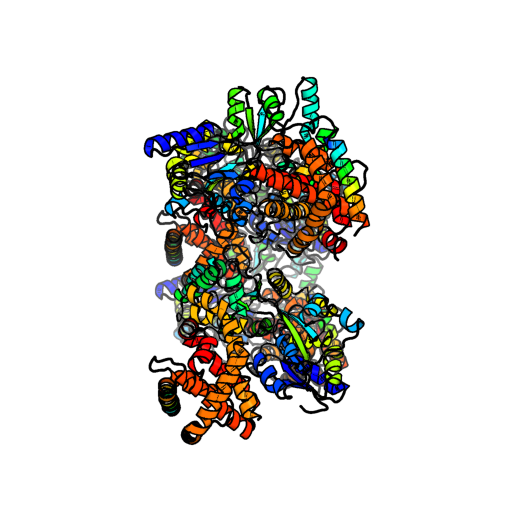725 C C . GLY D 1 165 ? -26.901 42.035 29.765 1.00 42.18 969 GLY D C 1
ATOM 25726 O O . GLY D 1 165 ? -25.800 42.061 30.303 1.00 43.72 969 GLY D O 1
ATOM 25730 N N . GLY D 1 166 ? -28.005 41.773 30.452 1.00 41.96 970 GLY D N 1
ATOM 25731 C CA . GLY D 1 166 ? -27.915 41.460 31.867 1.00 38.54 970 GLY D CA 1
ATOM 25732 C C . GLY D 1 166 ? -27.297 40.094 32.120 1.00 41.24 970 GLY D C 1
ATOM 25733 O O . GLY D 1 166 ? -27.338 39.184 31.278 1.00 39.79 970 GLY D O 1
ATOM 25737 N N . TYR D 1 167 ? -26.716 39.936 33.313 1.00 42.24 971 TYR D N 1
ATOM 25738 C CA . TYR D 1 167 ? -26.239 38.622 33.755 1.00 38.65 971 TYR D CA 1
ATOM 25739 C C . TYR D 1 167 ? -26.068 38.621 35.270 1.00 39.43 971 TYR D C 1
ATOM 25740 O O . TYR D 1 167 ? -25.983 39.672 35.901 1.00 37.96 971 TYR D O 1
ATOM 25758 N N . ALA D 1 168 ? -26.019 37.422 35.843 1.00 34.50 972 ALA D N 1
ATOM 25759 C CA . ALA D 1 168 ? -25.932 37.256 37.291 1.00 32.75 972 ALA D CA 1
ATOM 25760 C C . ALA D 1 168 ? -24.491 37.447 37.735 1.00 48.30 972 ALA D C 1
ATOM 25761 O O . ALA D 1 168 ? -24.146 38.507 38.273 1.00 44.22 972 ALA D O 1
ATOM 25768 N N . PHE D 1 169 ? -23.643 36.438 37.523 1.00 39.57 973 PHE D N 1
ATOM 25769 C CA . PHE D 1 169 ? -22.221 36.568 37.802 1.00 41.27 973 PHE D CA 1
ATOM 25770 C C . PHE D 1 169 ? -21.453 36.211 36.549 1.00 37.35 973 PHE D C 1
ATOM 25771 O O . PHE D 1 169 ? -21.774 35.223 35.891 1.00 41.47 973 PHE D O 1
ATOM 25788 N N . LYS D 1 170 ? -20.442 37.000 36.210 1.00 46.77 974 LYS D N 1
ATOM 25789 C CA . LYS D 1 170 ? -19.676 36.721 34.999 1.00 51.83 974 LYS D CA 1
ATOM 25790 C C . LYS D 1 170 ? -19.017 35.354 35.127 1.00 41.91 974 LYS D C 1
ATOM 25791 O O . LYS D 1 170 ? -18.469 34.999 36.177 1.00 48.39 974 LYS D O 1
ATOM 25810 N N . TYR D 1 171 ? -19.084 34.582 34.058 1.00 46.59 975 TYR D N 1
ATOM 25811 C CA . TYR D 1 171 ? -18.511 33.245 34.021 1.00 51.82 975 TYR D CA 1
ATOM 25812 C C . TYR D 1 171 ? -17.398 33.217 32.988 1.00 60.21 975 TYR D C 1
ATOM 25813 O O . TYR D 1 171 ? -17.581 33.683 31.857 1.00 63.32 975 TYR D O 1
ATOM 25831 N N . GLU D 1 172 ? -16.253 32.658 33.374 1.00 60.07 976 GLU D N 1
ATOM 25832 C CA . GLU D 1 172 ? -15.077 32.638 32.517 1.00 60.15 976 GLU D CA 1
ATOM 25833 C C . GLU D 1 172 ? -14.099 31.622 33.076 1.00 63.21 976 GLU D C 1
ATOM 25834 O O . GLU D 1 172 ? -13.835 31.610 34.278 1.00 65.26 976 GLU D O 1
ATOM 25846 N N . ASN D 1 173 ? -13.564 30.779 32.207 1.00 61.38 977 ASN D N 1
ATOM 25847 C CA . ASN D 1 173 ? -12.498 29.843 32.567 1.00 60.70 977 ASN D CA 1
ATOM 25848 C C . ASN D 1 173 ? -12.952 28.830 33.603 1.00 61.82 977 ASN D C 1
ATOM 25849 O O . ASN D 1 173 ? -12.168 28.398 34.442 1.00 59.42 977 ASN D O 1
ATOM 25859 N N . GLY D 1 174 ? -14.220 28.458 33.560 1.00 59.11 978 GLY D N 1
ATOM 25860 C CA . GLY D 1 174 ? -14.765 27.518 34.505 1.00 63.57 978 GLY D CA 1
ATOM 25861 C C . GLY D 1 174 ? -15.138 28.093 35.851 1.00 63.44 978 GLY D C 1
ATOM 25862 O O . GLY D 1 174 ? -15.657 27.348 36.699 1.00 59.85 978 GLY D O 1
ATOM 25865 N N . LYS D 1 175 ? -14.942 29.398 36.051 1.00 61.76 979 LYS D N 1
ATOM 25866 C CA . LYS D 1 175 ? -15.064 30.040 37.349 1.00 63.70 979 LYS D CA 1
ATOM 25867 C C . LYS D 1 175 ? -16.041 31.205 37.251 1.00 54.30 979 LYS D C 1
ATOM 25868 O O . LYS D 1 175 ? -16.018 31.965 36.280 1.00 49.28 979 LYS D O 1
ATOM 25887 N N . TYR D 1 176 ? -16.880 31.354 38.269 1.00 50.55 980 TYR D N 1
ATOM 25888 C CA . TYR D 1 176 ? -17.653 32.568 38.470 1.00 42.55 980 TYR D CA 1
ATOM 25889 C C . TYR D 1 176 ? -16.838 33.585 39.257 1.00 50.96 980 TYR D C 1
ATOM 25890 O O . TYR D 1 176 ? -16.123 33.233 40.206 1.00 51.27 980 TYR D O 1
ATOM 25908 N N . ASP D 1 177 ? -16.944 34.848 38.840 1.00 46.13 981 ASP D N 1
ATOM 25909 C CA . ASP D 1 177 ? -16.374 35.992 39.545 1.00 53.14 981 ASP D CA 1
ATOM 25910 C C . ASP D 1 177 ? -17.496 36.609 40.376 1.00 49.69 981 ASP D C 1
ATOM 25911 O O . ASP D 1 177 ? -18.370 37.299 39.842 1.00 46.74 981 ASP D O 1
ATOM 25920 N N . ILE D 1 178 ? -17.469 36.364 41.690 1.00 41.23 982 ILE D N 1
ATOM 25921 C CA . ILE D 1 178 ? -18.556 36.820 42.544 1.00 45.19 982 ILE D CA 1
ATOM 25922 C C . ILE D 1 178 ? -18.549 38.336 42.671 1.00 43.99 982 ILE D C 1
ATOM 25923 O O . ILE D 1 178 ? -19.574 38.936 43.027 1.00 51.21 982 ILE D O 1
ATOM 25939 N N . LYS D 1 179 ? -17.425 38.972 42.351 1.00 50.73 983 LYS D N 1
ATOM 25940 C CA . LYS D 1 179 ? -17.303 40.424 42.429 1.00 48.28 983 LYS D CA 1
ATOM 25941 C C . LYS D 1 179 ? -17.915 41.130 41.231 1.00 50.93 983 LYS D C 1
ATOM 25942 O O . LYS D 1 179 ? -18.031 42.357 41.263 1.00 41.47 983 LYS D O 1
ATOM 25961 N N . ASP D 1 180 ? -18.325 40.389 40.200 1.00 46.83 984 ASP D N 1
ATOM 25962 C CA . ASP D 1 180 ? -18.762 40.929 38.904 1.00 47.33 984 ASP D CA 1
ATOM 25963 C C . ASP D 1 180 ? -20.196 40.498 38.625 1.00 46.20 984 ASP D C 1
ATOM 25964 O O . ASP D 1 180 ? -20.447 39.529 37.905 1.00 49.26 984 ASP D O 1
ATOM 25973 N N . VAL D 1 181 ? -21.135 41.244 39.172 1.00 45.92 985 VAL D N 1
ATOM 25974 C CA . VAL D 1 181 ? -22.559 41.047 38.932 1.00 46.16 985 VAL D CA 1
ATOM 25975 C C . VAL D 1 181 ? -22.995 41.904 37.745 1.00 42.24 985 VAL D C 1
ATOM 25976 O O . VAL D 1 181 ? -22.448 42.987 37.490 1.00 43.21 985 VAL D O 1
ATOM 25989 N N . GLY D 1 182 ? -23.992 41.421 37.003 1.00 35.74 986 GLY D N 1
ATOM 25990 C CA . GLY D 1 182 ? -24.308 42.070 35.742 1.00 43.85 986 GLY D CA 1
ATOM 25991 C C . GLY D 1 182 ? -25.709 42.616 35.562 1.00 39.68 986 GLY D C 1
ATOM 25992 O O . GLY D 1 182 ? -26.309 42.419 34.500 1.00 34.37 986 GLY D O 1
ATOM 25996 N N . VAL D 1 183 ? -26.232 43.333 36.561 1.00 38.96 987 VAL D N 1
ATOM 25997 C CA . VAL D 1 183 ? -27.525 44.007 36.425 1.00 34.74 987 VAL D CA 1
ATOM 25998 C C . VAL D 1 183 ? -27.413 45.514 36.368 1.00 37.25 987 VAL D C 1
ATOM 25999 O O . VAL D 1 183 ? -28.411 46.181 36.046 1.00 41.13 987 VAL D O 1
ATOM 26012 N N . ASP D 1 184 ? -26.251 46.073 36.664 1.00 38.22 988 ASP D N 1
ATOM 26013 C CA . ASP D 1 184 ? -26.007 47.514 36.602 1.00 41.09 988 ASP D CA 1
ATOM 26014 C C . ASP D 1 184 ? -25.235 47.846 35.325 1.00 46.04 988 ASP D C 1
ATOM 26015 O O . ASP D 1 184 ? -24.093 48.308 35.359 1.00 51.70 988 ASP D O 1
ATOM 26024 N N . ASN D 1 185 ? -25.843 47.549 34.185 1.00 42.78 989 ASN D N 1
ATOM 26025 C CA . ASN D 1 185 ? -25.240 47.828 32.883 1.00 43.65 989 ASN D CA 1
ATOM 26026 C C . ASN D 1 185 ? -26.358 48.261 31.954 1.00 38.77 989 ASN D C 1
ATOM 26027 O O . ASN D 1 185 ? -27.532 48.143 32.295 1.00 33.75 989 ASN D O 1
ATOM 26038 N N . ALA D 1 186 ? -25.988 48.789 30.779 1.00 44.37 990 ALA D N 1
ATOM 26039 C CA . ALA D 1 186 ? -27.002 49.385 29.903 1.00 43.28 990 ALA D CA 1
ATOM 26040 C C . ALA D 1 186 ? -28.011 48.349 29.407 1.00 36.45 990 ALA D C 1
ATOM 26041 O O . ALA D 1 186 ? -29.182 48.676 29.207 1.00 37.90 990 ALA D O 1
ATOM 26048 N N . GLY D 1 187 ? -27.580 47.108 29.205 1.00 39.37 991 GLY D N 1
ATOM 26049 C CA . GLY D 1 187 ? -28.495 46.099 28.694 1.00 42.61 991 GLY D CA 1
ATOM 26050 C C . GLY D 1 187 ? -29.564 45.694 29.697 1.00 39.75 991 GLY D C 1
ATOM 26051 O O . GLY D 1 187 ? -30.736 45.569 29.340 1.00 35.29 991 GLY D O 1
ATOM 26055 N N . ALA D 1 188 ? -29.172 45.455 30.955 1.00 36.66 992 ALA D N 1
ATOM 26056 C CA . ALA D 1 188 ? -30.162 45.135 31.985 1.00 37.97 992 ALA D CA 1
ATOM 26057 C C . ALA D 1 188 ? -31.129 46.290 32.180 1.00 33.20 992 ALA D C 1
ATOM 26058 O O . ALA D 1 188 ? -32.333 46.091 32.364 1.00 31.44 992 ALA D O 1
ATOM 26065 N N . LYS D 1 189 ? -30.601 47.509 32.200 1.00 33.31 993 LYS D N 1
ATOM 26066 C CA . LYS D 1 189 ? -31.451 48.679 32.386 1.00 33.86 993 LYS D CA 1
ATOM 26067 C C . LYS D 1 189 ? -32.419 48.860 31.215 1.00 28.65 993 LYS D C 1
ATOM 26068 O O . LYS D 1 189 ? -33.566 49.276 31.399 1.00 30.97 993 LYS D O 1
ATOM 26087 N N . ALA D 1 190 ? -31.980 48.578 29.998 1.00 34.09 994 ALA D N 1
ATOM 26088 C CA . ALA D 1 190 ? -32.899 48.733 28.871 1.00 34.71 994 ALA D CA 1
ATOM 26089 C C . ALA D 1 190 ? -34.063 47.768 29.020 1.00 28.26 994 ALA D C 1
ATOM 26090 O O . ALA D 1 190 ? -35.228 48.137 28.818 1.00 36.17 994 ALA D O 1
ATOM 26097 N N . GLY D 1 191 ? -33.775 46.540 29.444 1.00 34.73 995 GLY D N 1
ATOM 26098 C CA . GLY D 1 191 ? -34.836 45.564 29.601 1.00 31.74 995 GLY D CA 1
ATOM 26099 C C . GLY D 1 191 ? -35.797 45.935 30.704 1.00 32.30 995 GLY D C 1
ATOM 26100 O O . GLY D 1 191 ? -37.011 45.918 30.506 1.00 30.31 995 GLY D O 1
ATOM 26104 N N . LEU D 1 192 ? -35.274 46.305 31.871 1.00 31.79 996 LEU D N 1
ATOM 26105 C CA . LEU D 1 192 ? -36.153 46.681 32.968 1.00 30.09 996 LEU D CA 1
ATOM 26106 C C . LEU D 1 192 ? -36.890 47.985 32.667 1.00 25.90 996 LEU D C 1
ATOM 26107 O O . LEU D 1 192 ? -38.055 48.151 33.037 1.00 29.96 996 LEU D O 1
ATOM 26123 N N . THR D 1 193 ? -36.235 48.930 31.997 1.00 29.39 997 THR D N 1
ATOM 26124 C CA . THR D 1 193 ? -36.939 50.138 31.561 1.00 31.24 997 THR D CA 1
ATOM 26125 C C . THR D 1 193 ? -38.111 49.807 30.626 1.00 32.69 997 THR D C 1
ATOM 26126 O O . THR D 1 193 ? -39.176 50.429 30.700 1.00 28.07 997 THR D O 1
ATOM 26137 N N . PHE D 1 194 ? -37.940 48.841 29.732 1.00 33.39 998 PHE D N 1
ATOM 26138 C CA . PHE D 1 194 ? -39.069 48.479 28.873 1.00 30.80 998 PHE D CA 1
ATOM 26139 C C . PHE D 1 194 ? -40.231 47.945 29.710 1.00 29.66 998 PHE D C 1
ATOM 26140 O O . PHE D 1 194 ? -41.399 48.267 29.456 1.00 29.62 998 PHE D O 1
ATOM 26157 N N . LEU D 1 195 ? -39.932 47.157 30.738 1.00 31.97 999 LEU D N 1
ATOM 26158 C CA . LEU D 1 195 ? -40.993 46.608 31.577 1.00 28.47 999 LEU D CA 1
ATOM 26159 C C . LEU D 1 195 ? -41.692 47.715 32.357 1.00 26.52 999 LEU D C 1
ATOM 26160 O O . LEU D 1 195 ? -42.913 47.683 32.556 1.00 28.64 999 LEU D O 1
ATOM 26176 N N . VAL D 1 196 ? -40.911 48.630 32.924 1.00 33.02 1000 VAL D N 1
ATOM 26177 C CA . VAL D 1 196 ? -41.490 49.705 33.713 1.00 27.88 1000 VAL D CA 1
ATOM 26178 C C . VAL D 1 196 ? -42.325 50.619 32.831 1.00 28.03 1000 VAL D C 1
ATOM 26179 O O . VAL D 1 196 ? -43.373 51.123 33.243 1.00 31.04 1000 VAL D O 1
ATOM 26192 N N . ASP D 1 197 ? -41.884 50.846 31.608 1.00 28.52 1001 ASP D N 1
ATOM 26193 C CA . ASP D 1 197 ? -42.681 51.619 30.665 1.00 30.02 1001 ASP D CA 1
ATOM 26194 C C . ASP D 1 197 ? -44.002 50.944 30.331 1.00 29.54 1001 ASP D C 1
ATOM 26195 O O . ASP D 1 197 ? -45.018 51.620 30.170 1.00 30.45 1001 ASP D O 1
ATOM 26204 N N . LEU D 1 198 ? -44.021 49.610 30.230 1.00 30.41 1002 LEU D N 1
ATOM 26205 C CA . LEU D 1 198 ? -45.299 48.936 30.044 1.00 28.59 1002 LEU D CA 1
ATOM 26206 C C . LEU D 1 198 ? -46.233 49.249 31.199 1.00 32.17 1002 LEU D C 1
ATOM 26207 O O . LEU D 1 198 ? -47.446 49.392 31.017 1.00 28.37 1002 LEU D O 1
ATOM 26223 N N . ILE D 1 199 ? -45.683 49.287 32.414 1.00 30.07 1003 ILE D N 1
ATOM 26224 C CA . ILE D 1 199 ? -46.467 49.567 33.614 1.00 28.34 1003 ILE D CA 1
ATOM 26225 C C . ILE D 1 199 ? -46.925 51.015 33.628 1.00 26.34 1003 ILE D C 1
ATOM 26226 O O . ILE D 1 199 ? -48.088 51.318 33.915 1.00 30.28 1003 ILE D O 1
ATOM 26242 N N . LYS D 1 200 ? -46.009 51.926 33.335 1.00 29.03 1004 LYS D N 1
ATOM 26243 C CA . LYS D 1 200 ? -46.301 53.351 33.317 1.00 27.65 1004 LYS D CA 1
ATOM 26244 C C . LYS D 1 200 ? -47.400 53.667 32.326 1.00 36.37 1004 LYS D C 1
ATOM 26245 O O . LYS D 1 200 ? -48.258 54.506 32.589 1.00 29.90 1004 LYS D O 1
ATOM 26264 N N . ASN D 1 201 ? -47.442 52.929 31.226 1.00 32.81 1005 ASN D N 1
ATOM 26265 C CA . ASN D 1 201 ? -48.434 53.115 30.182 1.00 33.67 1005 ASN D CA 1
ATOM 26266 C C . ASN D 1 201 ? -49.663 52.242 30.353 1.00 32.86 1005 ASN D C 1
ATOM 26267 O O . ASN D 1 201 ? -50.527 52.237 29.467 1.00 33.26 1005 ASN D O 1
ATOM 26278 N N . LYS D 1 202 ? -49.796 51.564 31.494 1.00 30.95 1006 LYS D N 1
ATOM 26279 C CA . LYS D 1 202 ? -50.984 50.791 31.873 1.00 27.12 1006 LYS D CA 1
ATOM 26280 C C . LYS D 1 202 ? -51.205 49.560 30.992 1.00 26.82 1006 LYS D C 1
ATOM 26281 O O . LYS D 1 202 ? -52.276 48.973 31.005 1.00 31.17 1006 LYS D O 1
ATOM 26285 N N . HIS D 1 203 ? -50.179 49.088 30.302 1.00 27.50 1007 HIS D N 1
ATOM 26286 C CA . HIS D 1 203 ? -50.246 47.794 29.626 1.00 27.11 1007 HIS D CA 1
ATOM 26287 C C . HIS D 1 203 ? -50.038 46.613 30.584 1.00 34.21 1007 HIS D C 1
ATOM 26288 O O . HIS D 1 203 ? -50.393 45.475 30.251 1.00 34.16 1007 HIS D O 1
ATOM 26302 N N . MET D 1 204 ? -49.466 46.868 31.758 1.00 27.51 1008 MET D N 1
ATOM 26303 C CA . MET D 1 204 ? -49.302 45.889 32.811 1.00 34.26 1008 MET D CA 1
ATOM 26304 C C . MET D 1 204 ? -49.510 46.588 34.140 1.00 31.96 1008 MET D C 1
ATOM 26305 O O . MET D 1 204 ? -49.459 47.817 34.223 1.00 27.60 1008 MET D O 1
ATOM 26319 N N . ASN D 1 205 ? -49.832 45.804 35.156 1.00 29.19 1009 ASN D N 1
ATOM 26320 C CA . ASN D 1 205 ? -50.008 46.325 36.510 1.00 31.65 1009 ASN D CA 1
ATOM 26321 C C . ASN D 1 205 ? -48.861 45.845 37.380 1.00 31.90 1009 ASN D C 1
ATOM 26322 O O . ASN D 1 205 ? -48.541 44.654 37.376 1.00 29.42 1009 ASN D O 1
ATOM 26333 N N . ALA D 1 206 ? -48.273 46.767 38.155 1.00 31.44 1010 ALA D N 1
ATOM 26334 C CA . ALA D 1 206 ? -47.109 46.417 38.963 1.00 32.91 1010 ALA D CA 1
ATOM 26335 C C . ALA D 1 206 ? -47.406 45.328 39.974 1.00 24.13 1010 ALA D C 1
ATOM 26336 O O . ALA D 1 206 ? -46.466 44.658 40.427 1.00 32.48 1010 ALA D O 1
ATOM 26343 N N . ASP D 1 207 ? -48.670 45.178 40.373 1.00 33.51 1011 ASP D N 1
ATOM 26344 C CA . ASP D 1 207 ? -49.102 44.245 41.415 1.00 34.44 1011 ASP D CA 1
ATOM 26345 C C . ASP D 1 207 ? -49.311 42.819 40.917 1.00 31.66 1011 ASP D C 1
ATOM 26346 O O . ASP D 1 207 ? -49.674 41.945 41.708 1.00 32.55 1011 ASP D O 1
ATOM 26355 N N . THR D 1 208 ? -49.177 42.572 39.633 1.00 29.79 1012 THR D N 1
ATOM 26356 C CA . THR D 1 208 ? -49.524 41.270 39.104 1.00 25.19 1012 THR D CA 1
ATOM 26357 C C . THR D 1 208 ? -48.583 40.202 39.667 1.00 31.82 1012 THR D C 1
ATOM 26358 O O . THR D 1 208 ? -47.356 40.350 39.642 1.00 29.31 1012 THR D O 1
ATOM 26369 N N . ASP D 1 209 ? -49.153 39.125 40.172 1.00 28.65 1013 ASP D N 1
ATOM 26370 C CA . ASP D 1 209 ? -48.371 38.039 40.744 1.00 29.65 1013 ASP D CA 1
ATOM 26371 C C . ASP D 1 209 ? -48.722 36.750 40.010 1.00 27.75 1013 ASP D C 1
ATOM 26372 O O . ASP D 1 209 ? -49.418 36.760 38.984 1.00 34.86 1013 ASP D O 1
ATOM 26381 N N . TYR D 1 210 ? -48.187 35.630 40.495 1.00 26.97 1014 TYR D N 1
ATOM 26382 C CA . TYR D 1 210 ? -48.345 34.375 39.768 1.00 25.73 1014 TYR D CA 1
ATOM 26383 C C . TYR D 1 210 ? -49.811 33.995 39.658 1.00 28.71 1014 TYR D C 1
ATOM 26384 O O . TYR D 1 210 ? -50.307 33.664 38.569 1.00 27.43 1014 TYR D O 1
ATOM 26402 N N . SER D 1 211 ? -50.532 34.080 40.779 1.00 27.86 1015 SER D N 1
ATOM 26403 C CA A SER D 1 211 ? -51.928 33.656 40.819 0.43 32.71 1015 SER D CA 1
ATOM 26404 C CA B SER D 1 211 ? -51.916 33.626 40.783 0.30 32.73 1015 SER D CA 1
ATOM 26405 C CA C SER D 1 211 ? -51.929 33.659 40.823 0.27 32.74 1015 SER D CA 1
ATOM 26406 C C . SER D 1 211 ? -52.804 34.534 39.939 1.00 33.74 1015 SER D C 1
ATOM 26407 O O . SER D 1 211 ? -53.702 34.041 39.250 1.00 29.91 1015 SER D O 1
ATOM 26429 N N . ILE D 1 212 ? -52.579 35.849 39.968 1.00 31.12 1016 ILE D N 1
ATOM 26430 C CA . ILE D 1 212 ? -53.387 36.779 39.178 1.00 29.65 1016 ILE D CA 1
ATOM 26431 C C . ILE D 1 212 ? -53.185 36.535 37.690 1.00 33.71 1016 ILE D C 1
ATOM 26432 O O . ILE D 1 212 ? -54.147 36.491 36.909 1.00 32.05 1016 ILE D O 1
ATOM 26448 N N . ALA D 1 213 ? -51.925 36.402 37.267 1.00 29.01 1017 ALA D N 1
ATOM 26449 C CA . ALA D 1 213 ? -51.635 36.152 35.859 1.00 28.58 1017 ALA D CA 1
ATOM 26450 C C . ALA D 1 213 ? -52.174 34.802 35.410 1.00 35.65 1017 ALA D C 1
ATOM 26451 O O . ALA D 1 213 ? -52.635 34.659 34.277 1.00 29.91 1017 ALA D O 1
ATOM 26458 N N . GLU D 1 214 ? -52.054 33.773 36.256 1.00 29.07 1018 GLU D N 1
ATOM 26459 C CA . GLU D 1 214 ? -52.538 32.462 35.868 1.00 30.25 1018 GLU D CA 1
ATOM 26460 C C . GLU D 1 214 ? -54.050 32.495 35.673 1.00 31.54 1018 GLU D C 1
ATOM 26461 O O . GLU D 1 214 ? -54.577 31.948 34.698 1.00 31.90 1018 GLU D O 1
ATOM 26473 N N . ALA D 1 215 ? -54.764 33.147 36.591 1.00 32.70 1019 ALA D N 1
ATOM 26474 C CA . ALA D 1 215 ? -56.208 33.248 36.486 1.00 37.04 1019 ALA D CA 1
ATOM 26475 C C . ALA D 1 215 ? -56.623 34.017 35.235 1.00 32.93 1019 ALA D C 1
ATOM 26476 O O . ALA D 1 215 ? -57.539 33.604 34.522 1.00 34.89 1019 ALA D O 1
ATOM 26483 N N . ALA D 1 216 ? -55.949 35.127 34.936 1.00 31.20 1020 ALA D N 1
ATOM 26484 C CA . ALA D 1 216 ? -56.315 35.894 33.749 1.00 31.32 1020 ALA D CA 1
ATOM 26485 C C . ALA D 1 216 ? -56.111 35.093 32.473 1.00 31.86 1020 ALA D C 1
ATOM 26486 O O . ALA D 1 216 ? -56.919 35.179 31.541 1.00 35.11 1020 ALA D O 1
ATOM 26493 N N . PHE D 1 217 ? -55.006 34.361 32.363 1.00 29.11 1021 PHE D N 1
ATOM 26494 C CA . PHE D 1 217 ? -54.802 33.614 31.130 1.00 27.02 1021 PHE D CA 1
ATOM 26495 C C . PHE D 1 217 ? -55.787 32.457 31.043 1.00 31.62 1021 PHE D C 1
ATOM 26496 O O . PHE D 1 217 ? -56.359 32.175 29.981 1.00 34.19 1021 PHE D O 1
ATOM 26513 N N . ASN D 1 218 ? -55.961 31.729 32.146 1.00 34.76 1022 ASN D N 1
ATOM 26514 C CA . ASN D 1 218 ? -56.802 30.549 32.097 1.00 31.06 1022 ASN D CA 1
ATOM 26515 C C . ASN D 1 218 ? -58.284 30.900 32.021 1.00 34.57 1022 ASN D C 1
ATOM 26516 O O . ASN D 1 218 ? -59.093 30.015 31.715 1.00 40.24 1022 ASN D O 1
ATOM 26527 N N . LYS D 1 219 ? -58.664 32.144 32.320 1.00 32.10 1023 LYS D N 1
ATOM 26528 C CA . LYS D 1 219 ? -60.033 32.579 32.107 1.00 30.21 1023 LYS D CA 1
ATOM 26529 C C . LYS D 1 219 ? -60.215 33.273 30.775 1.00 34.09 1023 LYS D C 1
ATOM 26530 O O . LYS D 1 219 ? -61.313 33.741 30.493 1.00 34.66 1023 LYS D O 1
ATOM 26549 N N . GLY D 1 220 ? -59.167 33.375 29.963 1.00 32.53 1024 GLY D N 1
ATOM 26550 C CA . GLY D 1 220 ? -59.300 33.981 28.652 1.00 34.77 1024 GLY D CA 1
ATOM 26551 C C . GLY D 1 220 ? -59.369 35.488 28.631 1.00 41.72 1024 GLY D C 1
ATOM 26552 O O . GLY D 1 220 ? -59.824 36.064 27.629 1.00 38.06 1024 GLY D O 1
ATOM 26556 N N . GLU D 1 221 ? -58.916 36.153 29.696 1.00 34.34 1025 GLU D N 1
ATOM 26557 C CA . GLU D 1 221 ? -58.932 37.606 29.773 1.00 32.94 1025 GLU D CA 1
ATOM 26558 C C . GLU D 1 221 ? -57.676 38.236 29.210 1.00 30.85 1025 GLU D C 1
ATOM 26559 O O . GLU D 1 221 ? -57.702 39.407 28.834 1.00 33.32 1025 GLU D O 1
ATOM 26571 N N . THR D 1 222 ? -56.594 37.487 29.097 1.00 28.89 1026 THR D N 1
ATOM 26572 C CA . THR D 1 222 ? -55.346 38.018 28.575 1.00 29.06 1026 THR D CA 1
ATOM 26573 C C . THR D 1 222 ? -54.863 37.084 27.484 1.00 31.12 1026 THR D C 1
ATOM 26574 O O . THR D 1 222 ? -55.048 35.868 27.572 1.00 28.18 1026 THR D O 1
ATOM 26585 N N . ALA D 1 223 ? -54.240 37.647 26.458 1.00 29.23 1027 ALA D N 1
ATOM 26586 C CA . ALA D 1 223 ? -53.888 36.840 25.291 1.00 31.67 1027 ALA D CA 1
ATOM 26587 C C . ALA D 1 223 ? -52.584 36.055 25.460 1.00 33.13 1027 ALA D C 1
ATOM 26588 O O . ALA D 1 223 ? -52.356 35.092 24.718 1.00 27.69 1027 ALA D O 1
ATOM 26595 N N . MET D 1 224 ? -51.730 36.434 26.412 1.00 31.41 1028 MET D N 1
ATOM 26596 C CA . MET D 1 224 ? -50.424 35.830 26.587 1.00 27.46 1028 MET D CA 1
ATOM 26597 C C . MET D 1 224 ? -50.066 35.776 28.070 1.00 27.01 1028 MET D C 1
ATOM 26598 O O . MET D 1 224 ? -50.514 36.595 28.876 1.00 26.74 1028 MET D O 1
ATOM 26612 N N . THR D 1 225 ? -49.257 34.792 28.425 1.00 31.68 1029 THR D N 1
ATOM 26613 C CA . THR D 1 225 ? -48.602 34.777 29.725 1.00 29.14 1029 THR D CA 1
ATOM 26614 C C . THR D 1 225 ? -47.211 34.203 29.507 1.00 30.33 1029 THR D C 1
ATOM 26615 O O . THR D 1 225 ? -46.868 33.749 28.405 1.00 28.31 1029 THR D O 1
ATOM 26626 N N . ILE D 1 226 ? -46.389 34.251 30.556 1.00 27.54 1030 ILE D N 1
ATOM 26627 C CA . ILE D 1 226 ? -45.054 33.684 30.532 1.00 23.63 1030 ILE D CA 1
ATOM 26628 C C . ILE D 1 226 ? -44.962 32.721 31.714 1.00 26.32 1030 ILE D C 1
ATOM 26629 O O . ILE D 1 226 ? -45.164 33.114 32.861 1.00 30.61 1030 ILE D O 1
ATOM 26645 N N . ASN D 1 227 ? -44.669 31.462 31.424 1.00 26.59 1031 ASN D N 1
ATOM 26646 C CA . ASN D 1 227 ? -44.662 30.479 32.498 1.00 28.77 1031 ASN D CA 1
ATOM 26647 C C . ASN D 1 227 ? -43.957 29.216 32.047 1.00 25.42 1031 ASN D C 1
ATOM 26648 O O . ASN D 1 227 ? -43.536 29.080 30.905 1.00 26.05 1031 ASN D O 1
ATOM 26659 N N . GLY D 1 228 ? -43.766 28.317 32.992 1.00 32.14 1032 GLY D N 1
ATOM 26660 C CA . GLY D 1 228 ? -43.056 27.099 32.699 1.00 36.19 1032 GLY D CA 1
ATOM 26661 C C . GLY D 1 228 ? -43.955 25.892 32.532 1.00 30.71 1032 GLY D C 1
ATOM 26662 O O . GLY D 1 228 ? -45.175 25.953 32.699 1.00 26.69 1032 GLY D O 1
ATOM 26666 N N . PRO D 1 229 ? -43.329 24.739 32.289 1.00 31.48 1033 PRO D N 1
ATOM 26667 C CA . PRO D 1 229 ? -44.112 23.526 31.938 1.00 31.17 1033 PRO D CA 1
ATOM 26668 C C . PRO D 1 229 ? -45.098 23.100 33.016 1.00 31.17 1033 PRO D C 1
ATOM 26669 O O . PRO D 1 229 ? -46.157 22.530 32.690 1.00 29.71 1033 PRO D O 1
ATOM 26680 N N . TRP D 1 230 ? -44.767 23.346 34.294 1.00 32.41 1034 TRP D N 1
ATOM 26681 C CA . TRP D 1 230 ? -45.654 22.984 35.397 1.00 26.13 1034 TRP D CA 1
ATOM 26682 C C . TRP D 1 230 ? -47.021 23.629 35.208 1.00 33.75 1034 TRP D C 1
ATOM 26683 O O . TRP D 1 230 ? -48.029 23.126 35.710 1.00 32.88 1034 TRP D O 1
ATOM 26704 N N . ALA D 1 231 ? -47.081 24.750 34.499 1.00 31.52 1035 ALA D N 1
ATOM 26705 C CA . ALA D 1 231 ? -48.342 25.481 34.380 1.00 30.95 1035 ALA D CA 1
ATOM 26706 C C . ALA D 1 231 ? -49.325 24.878 33.384 1.00 31.68 1035 ALA D C 1
ATOM 26707 O O . ALA D 1 231 ? -50.500 25.256 33.382 1.00 33.22 1035 ALA D O 1
ATOM 26714 N N . TRP D 1 232 ? -48.870 23.985 32.521 1.00 27.53 1036 TRP D N 1
ATOM 26715 C CA . TRP D 1 232 ? -49.697 23.528 31.415 1.00 34.04 1036 TRP D CA 1
ATOM 26716 C C . TRP D 1 232 ? -50.914 22.742 31.875 1.00 36.02 1036 TRP D C 1
ATOM 26717 O O . TRP D 1 232 ? -51.945 22.803 31.217 1.00 33.53 1036 TRP D O 1
ATOM 26738 N N . SER D 1 233 ? -50.821 21.989 32.965 1.00 35.96 1037 SER D N 1
ATOM 26739 C CA . SER D 1 233 ? -51.948 21.163 33.401 1.00 34.99 1037 SER D CA 1
ATOM 26740 C C . SER D 1 233 ? -53.169 22.014 33.707 1.00 32.56 1037 SER D C 1
ATOM 26741 O O . SER D 1 233 ? -54.291 21.678 33.324 1.00 35.52 1037 SER D O 1
ATOM 26749 N N . ASN D 1 234 ? -52.976 23.111 34.442 1.00 38.06 1038 ASN D N 1
ATOM 26750 C CA . ASN D 1 234 ? -54.107 23.966 34.761 1.00 33.23 1038 ASN D CA 1
ATOM 26751 C C . ASN D 1 234 ? -54.679 24.606 33.505 1.00 33.11 1038 ASN D C 1
ATOM 26752 O O . ASN D 1 234 ? -55.882 24.886 33.445 1.00 34.07 1038 ASN D O 1
ATOM 26763 N N . ILE D 1 235 ? -53.841 24.874 32.500 1.00 30.80 1039 ILE D N 1
ATOM 26764 C CA . ILE D 1 235 ? -54.383 25.457 31.270 1.00 30.44 1039 ILE D CA 1
ATOM 26765 C C . ILE D 1 235 ? -55.215 24.414 30.526 1.00 37.81 1039 ILE D C 1
ATOM 26766 O O . ILE D 1 235 ? -56.257 24.731 29.933 1.00 34.87 1039 ILE D O 1
ATOM 26782 N N . ASP D 1 236 ? -54.741 23.157 30.506 1.00 34.76 1040 ASP D N 1
ATOM 26783 C CA . ASP D 1 236 ? -55.533 22.066 29.921 1.00 37.80 1040 ASP D CA 1
ATOM 26784 C C . ASP D 1 236 ? -56.916 22.019 30.556 1.00 41.12 1040 ASP D C 1
ATOM 26785 O O . ASP D 1 236 ? -57.945 21.919 29.867 1.00 38.30 1040 ASP D O 1
ATOM 26794 N N . THR D 1 237 ? -56.956 22.099 31.881 1.00 31.51 1041 THR D N 1
ATOM 26795 C CA . THR D 1 237 ? -58.218 22.049 32.597 1.00 39.27 1041 THR D CA 1
ATOM 26796 C C . THR D 1 237 ? -59.142 23.194 32.178 1.00 42.39 1041 THR D C 1
ATOM 26797 O O . THR D 1 237 ? -60.355 23.007 32.072 1.00 45.98 1041 THR D O 1
ATOM 26808 N N . SER D 1 238 ? -58.589 24.383 31.941 1.00 35.51 1042 SER D N 1
ATOM 26809 C CA . SER D 1 238 ? -59.427 25.522 31.580 1.00 38.12 1042 SER D CA 1
ATOM 26810 C C . SER D 1 238 ? -59.976 25.421 30.166 1.00 39.25 1042 SER D C 1
ATOM 26811 O O . SER D 1 238 ? -60.908 26.159 29.810 1.00 36.75 1042 SER D O 1
ATOM 26819 N N . LYS D 1 239 ? -59.406 24.551 29.348 1.00 42.73 1043 LYS D N 1
ATOM 26820 C CA . LYS D 1 239 ? -59.768 24.365 27.938 1.00 50.41 1043 LYS D CA 1
ATOM 26821 C C . LYS D 1 239 ? -59.474 25.575 27.064 1.00 43.16 1043 LYS D C 1
ATOM 26822 O O . LYS D 1 239 ? -59.938 25.629 25.910 1.00 41.06 1043 LYS D O 1
ATOM 26841 N N . VAL D 1 240 ? -58.695 26.533 27.562 1.00 42.91 1044 VAL D N 1
ATOM 26842 C CA . VAL D 1 240 ? -58.149 27.540 26.672 1.00 36.40 1044 VAL D CA 1
ATOM 26843 C C . VAL D 1 240 ? -57.327 26.864 25.592 1.00 33.06 1044 VAL D C 1
ATOM 26844 O O . VAL D 1 240 ? -56.579 25.914 25.847 1.00 33.17 1044 VAL D O 1
ATOM 26857 N N . ASN D 1 241 ? -57.475 27.343 24.369 1.00 35.26 1045 ASN D N 1
ATOM 26858 C CA . ASN D 1 241 ? -56.753 26.822 23.213 1.00 37.03 1045 ASN D CA 1
ATOM 26859 C C . ASN D 1 241 ? -55.413 27.540 23.142 1.00 32.91 1045 ASN D C 1
ATOM 26860 O O . ASN D 1 241 ? -55.332 28.682 22.676 1.00 33.29 1045 ASN D O 1
ATOM 26871 N N . TYR D 1 242 ? -54.352 26.891 23.627 1.00 39.07 1046 TYR D N 1
ATOM 26872 C CA . TYR D 1 242 ? -53.092 27.593 23.823 1.00 33.50 1046 TYR D CA 1
ATOM 26873 C C . TYR D 1 242 ? -51.973 26.930 23.029 1.00 38.02 1046 TYR D C 1
ATOM 26874 O O . TYR D 1 242 ? -52.011 25.732 22.741 1.00 36.60 1046 TYR D O 1
ATOM 26892 N N . GLY D 1 243 ? -50.967 27.732 22.712 1.00 34.60 1047 GLY D N 1
ATOM 26893 C CA . GLY D 1 243 ? -49.719 27.286 22.159 1.00 34.06 1047 GLY D CA 1
ATOM 26894 C C . GLY D 1 243 ? -48.563 27.734 23.052 1.00 33.20 1047 GLY D C 1
ATOM 26895 O O . GLY D 1 243 ? -48.706 28.634 23.876 1.00 31.25 1047 GLY D O 1
ATOM 26899 N N . VAL D 1 244 ? -47.419 27.077 22.921 1.00 35.04 1048 VAL D N 1
ATOM 26900 C CA . VAL D 1 244 ? -46.226 27.362 23.705 1.00 28.00 1048 VAL D CA 1
ATOM 26901 C C . VAL D 1 244 ? -45.125 27.648 22.695 1.00 34.26 1048 VAL D C 1
ATOM 26902 O O . VAL D 1 244 ? -44.867 26.844 21.804 1.00 34.82 1048 VAL D O 1
ATOM 26915 N N . THR D 1 245 ? -44.485 28.789 22.806 1.00 27.19 1049 THR D N 1
ATOM 26916 C CA . THR D 1 245 ? -43.577 29.228 21.770 1.00 33.02 1049 THR D CA 1
ATOM 26917 C C . THR D 1 245 ? -42.382 29.974 22.361 1.00 34.41 1049 THR D C 1
ATOM 26918 O O . THR D 1 245 ? -42.220 30.107 23.588 1.00 30.71 1049 THR D O 1
ATOM 26929 N N . VAL D 1 246 ? -41.516 30.402 21.448 1.00 35.28 1050 VAL D N 1
ATOM 26930 C CA . VAL D 1 246 ? -40.338 31.177 21.788 1.00 36.66 1050 VAL D CA 1
ATOM 26931 C C . VAL D 1 246 ? -40.760 32.495 22.424 1.00 34.08 1050 VAL D C 1
ATOM 26932 O O . VAL D 1 246 ? -41.765 33.103 22.042 1.00 29.62 1050 VAL D O 1
ATOM 26945 N N . LEU D 1 247 ? -40.004 32.914 23.430 1.00 33.59 1051 LEU D N 1
ATOM 26946 C CA . LEU D 1 247 ? -40.246 34.185 24.076 1.00 29.03 1051 LEU D CA 1
ATOM 26947 C C . LEU D 1 247 ? -40.004 35.323 23.078 1.00 33.35 1051 LEU D C 1
ATOM 26948 O O . LEU D 1 247 ? -39.205 35.181 22.148 1.00 31.59 1051 LEU D O 1
ATOM 26964 N N . PRO D 1 248 ? -40.645 36.474 23.268 1.00 33.15 1052 PRO D N 1
ATOM 26965 C CA . PRO D 1 248 ? -40.383 37.608 22.361 1.00 34.50 1052 PRO D CA 1
ATOM 26966 C C . PRO D 1 248 ? -38.930 38.060 22.406 1.00 38.65 1052 PRO D C 1
ATOM 26967 O O . PRO D 1 248 ? -38.263 37.971 23.439 1.00 36.23 1052 PRO D O 1
ATOM 26978 N N . THR D 1 249 ? -38.464 38.617 21.282 1.00 36.00 1053 THR D N 1
ATOM 26979 C CA . THR D 1 249 ? -37.146 39.250 21.242 1.00 39.33 1053 THR D CA 1
ATOM 26980 C C . THR D 1 249 ? -37.213 40.670 21.813 1.00 28.22 1053 THR D C 1
ATOM 26981 O O . THR D 1 249 ? -38.273 41.278 21.916 1.00 34.21 1053 THR D O 1
ATOM 26992 N N . PHE D 1 250 ? -36.056 41.198 22.181 1.00 38.17 1054 PHE D N 1
ATOM 26993 C CA . PHE D 1 250 ? -35.954 42.573 22.650 1.00 36.24 1054 PHE D CA 1
ATOM 26994 C C . PHE D 1 250 ? -34.725 43.169 21.987 1.00 34.61 1054 PHE D C 1
ATOM 26995 O O . PHE D 1 250 ? -33.659 42.546 21.997 1.00 34.13 1054 PHE D O 1
ATOM 27012 N N . LYS D 1 251 ? -34.889 44.351 21.377 1.00 35.14 1055 LYS D N 1
ATOM 27013 C CA . LYS D 1 251 ? -33.825 44.982 20.599 1.00 34.60 1055 LYS D CA 1
ATOM 27014 C C . LYS D 1 251 ? -33.209 43.976 19.642 1.00 34.96 1055 LYS D C 1
ATOM 27015 O O . LYS D 1 251 ? -32.004 43.962 19.409 1.00 37.65 1055 LYS D O 1
ATOM 27034 N N . GLY D 1 252 ? -34.067 43.134 19.073 1.00 38.55 1056 GLY D N 1
ATOM 27035 C CA . GLY D 1 252 ? -33.662 42.177 18.073 1.00 40.10 1056 GLY D CA 1
ATOM 27036 C C . GLY D 1 252 ? -32.949 40.961 18.610 1.00 42.71 1056 GLY D C 1
ATOM 27037 O O . GLY D 1 252 ? -32.523 40.112 17.811 1.00 43.27 1056 GLY D O 1
ATOM 27041 N N . GLN D 1 253 ? -32.845 40.821 19.947 1.00 39.37 1057 GLN D N 1
ATOM 27042 C CA . GLN D 1 253 ? -32.124 39.728 20.603 1.00 39.70 1057 GLN D CA 1
ATOM 27043 C C . GLN D 1 253 ? -33.059 38.815 21.390 1.00 32.26 1057 GLN D C 1
ATOM 27044 O O . GLN D 1 253 ? -34.070 39.271 21.944 1.00 38.46 1057 GLN D O 1
ATOM 27058 N N . PRO D 1 254 ? -32.755 37.524 21.461 1.00 37.44 1058 PRO D N 1
ATOM 27059 C CA . PRO D 1 254 ? -33.644 36.619 22.200 1.00 40.48 1058 PRO D CA 1
ATOM 27060 C C . PRO D 1 254 ? -33.708 36.990 23.669 1.00 34.68 1058 PRO D C 1
ATOM 27061 O O . PRO D 1 254 ? -32.712 37.415 24.276 1.00 34.00 1058 PRO D O 1
ATOM 27072 N N . SER D 1 255 ? -34.907 36.835 24.230 1.00 34.37 1059 SER D N 1
ATOM 27073 C CA . SER D 1 255 ? -35.041 36.761 25.675 1.00 33.34 1059 SER D CA 1
ATOM 27074 C C . SER D 1 255 ? -34.255 35.559 26.172 1.00 33.31 1059 SER D C 1
ATOM 27075 O O . SER D 1 255 ? -34.220 34.510 25.531 1.00 32.53 1059 SER D O 1
ATOM 27083 N N . LYS D 1 256 ? -33.624 35.700 27.332 1.00 32.02 1060 LYS D N 1
ATOM 27084 C CA . LYS D 1 256 ? -32.704 34.690 27.836 1.00 33.87 1060 LYS D CA 1
ATOM 27085 C C . LYS D 1 256 ? -33.161 34.179 29.194 1.00 38.26 1060 LYS D C 1
ATOM 27086 O O . LYS D 1 256 ? -32.712 34.667 30.240 1.00 34.04 1060 LYS D O 1
ATOM 27105 N N . PRO D 1 257 ? -34.038 33.191 29.222 1.00 36.04 1061 PRO D N 1
ATOM 27106 C CA . PRO D 1 257 ? -34.519 32.705 30.504 1.00 31.01 1061 PRO D CA 1
ATOM 27107 C C . PRO D 1 257 ? -33.404 31.980 31.226 1.00 33.05 1061 PRO D C 1
ATOM 27108 O O . PRO D 1 257 ? -32.494 31.410 30.610 1.00 34.09 1061 PRO D O 1
ATOM 27119 N N . PHE D 1 258 ? -33.401 32.096 32.547 1.00 26.64 1062 PHE D N 1
ATOM 27120 C CA . PHE D 1 258 ? -32.567 31.217 33.331 1.00 28.71 1062 PHE D CA 1
ATOM 27121 C C . PHE D 1 258 ? -33.107 29.790 33.244 1.00 31.73 1062 PHE D C 1
ATOM 27122 O O . PHE D 1 258 ? -34.323 29.557 33.251 1.00 44.14 1062 PHE D O 1
ATOM 27139 N N . VAL D 1 259 ? -32.205 28.838 33.131 1.00 29.36 1063 VAL D N 1
ATOM 27140 C CA . VAL D 1 259 ? -32.556 27.432 33.070 1.00 24.70 1063 VAL D CA 1
ATOM 27141 C C . VAL D 1 259 ? -32.319 26.813 34.445 1.00 24.17 1063 VAL D C 1
ATOM 27142 O O . VAL D 1 259 ? -31.233 26.929 35.015 1.00 28.57 1063 VAL D O 1
ATOM 27155 N N . GLY D 1 260 ? -33.345 26.175 34.983 1.00 29.17 1064 GLY D N 1
ATOM 27156 C CA . GLY D 1 260 ? -33.264 25.500 36.264 1.00 28.09 1064 GLY D CA 1
ATOM 27157 C C . GLY D 1 260 ? -33.379 24.002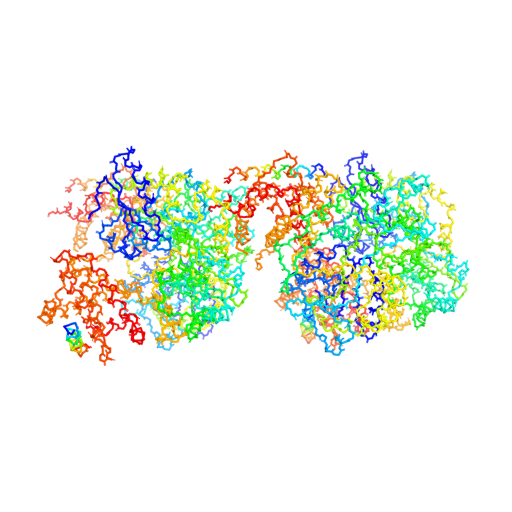 36.047 1.00 26.85 1064 GLY D C 1
ATOM 27158 O O . GLY D 1 260 ? -34.071 23.549 35.151 1.00 28.62 1064 GLY D O 1
ATOM 27162 N N . VAL D 1 261 ? -32.629 23.244 36.826 1.00 28.85 1065 VAL D N 1
ATOM 27163 C CA . VAL D 1 261 ? -32.775 21.803 36.879 1.00 23.91 1065 VAL D CA 1
ATOM 27164 C C . VAL D 1 261 ? -33.467 21.490 38.203 1.00 24.82 1065 VAL D C 1
ATOM 27165 O O . VAL D 1 261 ? -32.876 21.664 39.280 1.00 27.73 1065 VAL D O 1
ATOM 27178 N N . LEU D 1 262 ? -34.742 21.113 38.147 1.00 24.13 1066 LEU D N 1
ATOM 27179 C CA . LEU D 1 262 ? -35.383 20.607 39.345 1.00 26.84 1066 LEU D CA 1
ATOM 27180 C C . LEU D 1 262 ? -34.575 19.413 39.849 1.00 27.99 1066 LEU D C 1
ATOM 27181 O O . LEU D 1 262 ? -34.278 18.495 39.079 1.00 28.87 1066 LEU D O 1
ATOM 27197 N N . SER D 1 263 ? -34.236 19.437 41.138 1.00 24.56 1067 SER D N 1
ATOM 27198 C CA . SER D 1 263 ? -33.278 18.521 41.749 1.00 24.38 1067 SER D CA 1
ATOM 27199 C C . SER D 1 263 ? -33.796 18.092 43.109 1.00 32.32 1067 SER D C 1
ATOM 27200 O O . SER D 1 263 ? -34.567 18.810 43.750 1.00 28.94 1067 SER D O 1
ATOM 27208 N N . ALA D 1 264 ? -33.364 16.912 43.556 1.00 27.38 1068 ALA D N 1
ATOM 27209 C CA . ALA D 1 264 ? -33.812 16.354 44.825 1.00 31.61 1068 ALA D CA 1
ATOM 27210 C C . ALA D 1 264 ? -32.584 16.088 45.692 1.00 33.79 1068 ALA D C 1
ATOM 27211 O O . ALA D 1 264 ? -31.781 15.231 45.363 1.00 27.99 1068 ALA D O 1
ATOM 27218 N N . GLY D 1 265 ? -32.466 16.806 46.783 1.00 27.45 1069 GLY D N 1
ATOM 27219 C CA . GLY D 1 265 ? -31.370 16.613 47.715 1.00 26.80 1069 GLY D CA 1
ATOM 27220 C C . GLY D 1 265 ? -31.831 15.884 48.957 1.00 27.77 1069 GLY D C 1
ATOM 27221 O O . GLY D 1 265 ? -33.025 15.835 49.265 1.00 26.53 1069 GLY D O 1
ATOM 27225 N N . ILE D 1 266 ? -30.860 15.314 49.665 1.00 29.34 1070 ILE D N 1
ATOM 27226 C CA . ILE D 1 266 ? -31.078 14.517 50.865 1.00 30.52 1070 ILE D CA 1
ATOM 27227 C C . ILE D 1 266 ? -30.537 15.290 52.060 1.00 26.24 1070 ILE D C 1
ATOM 27228 O O . ILE D 1 266 ? -29.362 15.679 52.091 1.00 29.66 1070 ILE D O 1
ATOM 27244 N N . ASN D 1 267 ? -31.394 15.531 53.034 1.00 27.60 1071 ASN D N 1
ATOM 27245 C CA . ASN D 1 267 ? -31.004 16.284 54.218 1.00 29.96 1071 ASN D CA 1
ATOM 27246 C C . ASN D 1 267 ? -29.857 15.592 54.940 1.00 32.57 1071 ASN D C 1
ATOM 27247 O O . ASN D 1 267 ? -29.956 14.418 55.280 1.00 31.24 1071 ASN D O 1
ATOM 27258 N N . ALA D 1 268 ? -28.776 16.326 55.196 1.00 31.78 1072 ALA D N 1
ATOM 27259 C CA . ALA D 1 268 ? -27.628 15.752 55.907 1.00 28.51 1072 ALA D CA 1
ATOM 27260 C C . ALA D 1 268 ? -28.008 15.209 57.275 1.00 34.15 1072 ALA D C 1
ATOM 27261 O O . ALA D 1 268 ? -27.333 14.318 57.811 1.00 36.42 1072 ALA D O 1
ATOM 27268 N N . ALA D 1 269 ? -29.035 15.761 57.886 1.00 30.25 1073 ALA D N 1
ATOM 27269 C CA . ALA D 1 269 ? -29.475 15.325 59.200 1.00 31.94 1073 ALA D CA 1
ATOM 27270 C C . ALA D 1 269 ? -30.442 14.142 59.137 1.00 38.16 1073 ALA D C 1
ATOM 27271 O O . ALA D 1 269 ? -30.996 13.765 60.177 1.00 36.65 1073 ALA D O 1
ATOM 27278 N N . SER D 1 270 ? -30.698 13.604 57.946 1.00 33.54 1074 SER D N 1
ATOM 27279 C CA . SER D 1 270 ? -31.657 12.509 57.795 1.00 31.47 1074 SER D CA 1
ATOM 27280 C C . SER D 1 270 ? -31.051 11.215 58.324 1.00 38.38 1074 SER D C 1
ATOM 27281 O O . SER D 1 270 ? -29.920 10.887 57.967 1.00 32.54 1074 SER D O 1
ATOM 27289 N N . PRO D 1 271 ? -31.766 10.455 59.164 1.00 36.72 1075 PRO D N 1
ATOM 27290 C CA . PRO D 1 271 ? -31.345 9.081 59.486 1.00 37.23 1075 PRO D CA 1
ATOM 27291 C C . PRO D 1 271 ? -31.788 8.054 58.452 1.00 40.59 1075 PRO D C 1
ATOM 27292 O O . PRO D 1 271 ? -31.649 6.846 58.681 1.00 36.90 1075 PRO D O 1
ATOM 27303 N N . ASN D 1 272 ? -32.331 8.535 57.337 1.00 28.79 1076 ASN D N 1
ATOM 27304 C CA . ASN D 1 272 ? -32.985 7.708 56.351 1.00 29.55 1076 ASN D CA 1
ATOM 27305 C C . ASN D 1 272 ? -32.315 7.869 54.998 1.00 30.47 1076 ASN D C 1
ATOM 27306 O O . ASN D 1 272 ? -32.971 7.747 53.976 1.00 29.19 1076 ASN D O 1
ATOM 27317 N N . LYS D 1 273 ? -30.999 8.090 54.969 1.00 31.23 1077 LYS D N 1
ATOM 27318 C CA . LYS D 1 273 ? -30.371 8.408 53.685 1.00 28.36 1077 LYS D CA 1
ATOM 27319 C C . LYS D 1 273 ? -30.403 7.233 52.722 1.00 34.32 1077 LYS D C 1
ATOM 27320 O O . LYS D 1 273 ? -30.543 7.424 51.507 1.00 32.16 1077 LYS D O 1
ATOM 27339 N N . GLU D 1 274 ? -30.261 5.998 53.218 1.00 31.85 1078 GLU D N 1
ATOM 27340 C CA . GLU D 1 274 ? -30.347 4.862 52.312 1.00 29.52 1078 GLU D CA 1
ATOM 27341 C C . GLU D 1 274 ? -31.771 4.676 51.790 1.00 32.61 1078 GLU D C 1
ATOM 27342 O O . GLU D 1 274 ? -31.979 4.391 50.603 1.00 34.84 1078 GLU D O 1
ATOM 27354 N N . LEU D 1 275 ? -32.775 4.876 52.648 1.00 31.03 1079 LEU D N 1
ATOM 27355 C CA . LEU D 1 275 ? -34.148 4.842 52.151 1.00 29.72 1079 LEU D CA 1
ATOM 27356 C C . LEU D 1 275 ? -34.381 5.929 51.106 1.00 26.51 1079 LEU D C 1
ATOM 27357 O O . LEU D 1 275 ? -35.069 5.711 50.100 1.00 30.29 1079 LEU D O 1
ATOM 27373 N N . ALA D 1 276 ? -33.833 7.124 51.346 1.00 34.17 1080 ALA D N 1
ATOM 27374 C CA . ALA D 1 276 ? -34.028 8.211 50.391 1.00 31.75 1080 ALA D CA 1
ATOM 27375 C C . ALA D 1 276 ? -33.386 7.851 49.066 1.00 30.27 1080 ALA D C 1
ATOM 27376 O O . ALA D 1 276 ? -33.949 8.092 47.994 1.00 27.62 1080 ALA D O 1
ATOM 27383 N N . LYS D 1 277 ? -32.196 7.275 49.120 1.00 30.91 1081 LYS D N 1
ATOM 27384 C CA . LYS D 1 277 ? -31.508 6.848 47.907 1.00 28.52 1081 LYS D CA 1
ATOM 27385 C C . LYS D 1 277 ? -32.322 5.815 47.152 1.00 31.13 1081 LYS D C 1
ATOM 27386 O O . LYS D 1 277 ? -32.457 5.883 45.932 1.00 31.60 1081 LYS D O 1
ATOM 27405 N N . GLU D 1 278 ? -32.849 4.830 47.871 1.00 35.71 1082 GLU D N 1
ATOM 27406 C CA . GLU D 1 278 ? -33.653 3.795 47.236 1.00 36.08 1082 GLU D CA 1
ATOM 27407 C C . GLU D 1 278 ? -34.892 4.383 46.560 1.00 37.29 1082 GLU D C 1
ATOM 27408 O O . GLU D 1 278 ? -35.207 4.046 45.415 1.00 33.49 1082 GLU D O 1
ATOM 27420 N N . PHE D 1 279 ? -35.610 5.268 47.262 1.00 34.60 1083 PHE D N 1
ATOM 27421 C CA . PHE D 1 279 ? -36.784 5.895 46.676 1.00 29.92 1083 PHE D CA 1
ATOM 27422 C C . PHE D 1 279 ? -36.415 6.646 45.404 1.00 30.69 1083 PHE D C 1
ATOM 27423 O O . PHE D 1 279 ? -37.046 6.470 44.353 1.00 33.31 1083 PHE D O 1
ATOM 27440 N N . LEU D 1 280 ? -35.394 7.503 45.485 1.00 31.72 1084 LEU D N 1
ATOM 27441 C CA . LEU D 1 280 ? -35.074 8.390 44.373 1.00 31.53 1084 LEU D CA 1
ATOM 27442 C C . LEU D 1 280 ? -34.511 7.621 43.189 1.00 31.76 1084 LEU D C 1
ATOM 27443 O O . LEU D 1 280 ? -34.837 7.909 42.040 1.00 30.19 1084 LEU D O 1
ATOM 27459 N N . GLU D 1 281 ? -33.633 6.656 43.436 1.00 36.00 1085 GLU D N 1
ATOM 27460 C CA . GLU D 1 281 ? -32.989 5.987 42.310 1.00 36.01 1085 GLU D CA 1
ATOM 27461 C C . GLU D 1 281 ? -33.875 4.918 41.681 1.00 35.62 1085 GLU D C 1
ATOM 27462 O O . GLU D 1 281 ? -33.893 4.764 40.456 1.00 35.17 1085 GLU D O 1
ATOM 27474 N N . ASN D 1 282 ? -34.633 4.186 42.485 1.00 39.52 1086 ASN D N 1
ATOM 27475 C CA . ASN D 1 282 ? -35.327 2.993 42.006 1.00 41.84 1086 ASN D CA 1
ATOM 27476 C C . ASN D 1 282 ? -36.826 3.168 41.868 1.00 43.27 1086 ASN D C 1
ATOM 27477 O O . ASN D 1 282 ? -37.470 2.290 41.291 1.00 32.55 1086 ASN D O 1
ATOM 27488 N N . TYR D 1 283 ? -37.401 4.264 42.363 1.00 36.16 1087 TYR D N 1
ATOM 27489 C CA . TYR D 1 283 ? -38.810 4.551 42.160 1.00 34.46 1087 TYR D CA 1
ATOM 27490 C C . TYR D 1 283 ? -39.044 5.839 41.394 1.00 35.86 1087 TYR D C 1
ATOM 27491 O O . TYR D 1 283 ? -39.750 5.828 40.396 1.00 31.16 1087 TYR D O 1
ATOM 27509 N N . LEU D 1 284 ? -38.482 6.966 41.821 1.00 33.74 1088 LEU D N 1
ATOM 27510 C CA . LEU D 1 284 ? -38.801 8.208 41.103 1.00 29.66 1088 LEU D CA 1
ATOM 27511 C C . LEU D 1 284 ? -38.077 8.299 39.764 1.00 26.76 1088 LEU D C 1
ATOM 27512 O O . LEU D 1 284 ? -38.684 8.625 38.753 1.00 30.94 1088 LEU D O 1
ATOM 27528 N N . LEU D 1 285 ? -36.767 8.059 39.732 1.00 35.66 1089 LEU D N 1
ATOM 27529 C CA . LEU D 1 285 ? -36.020 8.252 38.490 1.00 30.21 1089 LEU D CA 1
ATOM 27530 C C . LEU D 1 285 ? -36.114 7.006 37.600 1.00 43.37 1089 LEU D C 1
ATOM 27531 O O . LEU D 1 285 ? -35.117 6.387 37.234 1.00 39.43 1089 LEU D O 1
ATOM 27547 N N . THR D 1 286 ? -37.363 6.658 37.277 1.00 39.58 1090 THR D N 1
ATOM 27548 C CA . THR D 1 286 ? -37.748 5.597 36.352 1.00 38.77 1090 THR D CA 1
ATOM 27549 C C . THR D 1 286 ? -38.751 6.187 35.380 1.00 38.83 1090 THR D C 1
ATOM 27550 O O . THR D 1 286 ? -39.332 7.241 35.641 1.00 36.44 1090 THR D O 1
ATOM 27561 N N . ASP D 1 287 ? -38.992 5.496 34.253 1.00 40.84 1091 ASP D N 1
ATOM 27562 C CA . ASP D 1 287 ? -40.007 5.975 33.324 1.00 40.59 1091 ASP D CA 1
ATOM 27563 C C . ASP D 1 287 ? -41.351 6.079 34.028 1.00 35.87 1091 ASP D C 1
ATOM 27564 O O . ASP D 1 287 ? -42.104 7.033 33.800 1.00 40.30 1091 ASP D O 1
ATOM 27573 N N . GLU D 1 288 ? -41.690 5.097 34.871 1.00 36.38 1092 GLU D N 1
ATOM 27574 C CA . GLU D 1 288 ? -43.003 5.140 35.509 1.00 38.26 1092 GLU D CA 1
ATOM 27575 C C . GLU D 1 288 ? -43.051 6.146 36.657 1.00 41.77 1092 GLU D C 1
ATOM 27576 O O . GLU D 1 288 ? -44.131 6.636 37.006 1.00 38.91 1092 GLU D O 1
ATOM 27588 N N . GLY D 1 289 ? -41.921 6.389 37.312 1.00 34.80 1093 GLY D N 1
ATOM 27589 C CA . GLY D 1 289 ? -41.913 7.375 38.380 1.00 43.16 1093 GLY D CA 1
ATOM 27590 C C . GLY D 1 289 ? -42.098 8.786 37.842 1.00 34.01 1093 GLY D C 1
ATOM 27591 O O . GLY D 1 289 ? -42.987 9.528 38.280 1.00 33.56 1093 GLY D O 1
ATOM 27595 N N . LEU D 1 290 ? -41.286 9.152 36.853 1.00 40.24 1094 LEU D N 1
ATOM 27596 C CA . LEU D 1 290 ? -41.399 10.493 36.273 1.00 36.96 1094 LEU D CA 1
ATOM 27597 C C . LEU D 1 290 ? -42.753 10.695 35.602 1.00 36.30 1094 LEU D C 1
ATOM 27598 O O . LEU D 1 290 ? -43.354 11.779 35.699 1.00 33.64 1094 LEU D O 1
ATOM 27614 N N . GLU D 1 291 ? -43.275 9.648 34.952 1.00 36.40 1095 GLU D N 1
ATOM 27615 C CA . GLU D 1 291 ? -44.575 9.776 34.307 1.00 39.71 1095 GLU D CA 1
ATOM 27616 C C . GLU D 1 291 ? -45.657 10.134 35.318 1.00 35.81 1095 GLU D C 1
ATOM 27617 O O . GLU D 1 291 ? -46.544 10.945 35.035 1.00 36.60 1095 GLU D O 1
ATOM 27629 N N . ALA D 1 292 ? -45.604 9.553 36.514 1.00 35.79 1096 ALA D N 1
ATOM 27630 C CA . ALA D 1 292 ? -46.648 9.862 37.484 1.00 42.63 1096 ALA D CA 1
ATOM 27631 C C . ALA D 1 292 ? -46.594 11.325 37.914 1.00 35.35 1096 ALA D C 1
ATOM 27632 O O . ALA D 1 292 ? -47.633 11.958 38.118 1.00 37.46 1096 ALA D O 1
ATOM 27639 N N . VAL D 1 293 ? -45.387 11.872 38.070 1.00 35.27 1097 VAL D N 1
ATOM 27640 C CA . VAL D 1 293 ? -45.263 13.282 38.443 1.00 35.05 1097 VAL D CA 1
ATOM 27641 C C . VAL D 1 293 ? -45.656 14.157 37.263 1.00 31.33 1097 VAL D C 1
ATOM 27642 O O . VAL D 1 293 ? -46.454 15.085 37.408 1.00 32.10 1097 VAL D O 1
ATOM 27655 N N . ASN D 1 294 ? -45.157 13.815 36.079 1.00 31.51 1098 ASN D N 1
ATOM 27656 C CA . ASN D 1 294 ? -45.385 14.597 34.861 1.00 36.95 1098 ASN D CA 1
ATOM 27657 C C . ASN D 1 294 ? -46.862 14.638 34.473 1.00 40.19 1098 ASN D C 1
ATOM 27658 O O . ASN D 1 294 ? -47.354 15.660 33.961 1.00 38.95 1098 ASN D O 1
ATOM 27669 N N . LYS D 1 295 ? -47.576 13.524 34.676 1.00 34.85 1099 LYS D N 1
ATOM 27670 C CA . LYS D 1 295 ? -49.008 13.473 34.410 1.00 40.87 1099 LYS D CA 1
ATOM 27671 C C . LYS D 1 295 ? -49.767 14.414 35.326 1.00 37.06 1099 LYS D C 1
ATOM 27672 O O . LYS D 1 295 ? -50.821 14.925 34.956 1.00 42.02 1099 LYS D O 1
ATOM 27676 N N . ASP D 1 296 ? -49.258 14.647 36.534 1.00 39.63 1100 ASP D N 1
ATOM 27677 C CA . ASP D 1 296 ? -49.872 15.623 37.428 1.00 39.46 1100 ASP D CA 1
ATOM 27678 C C . ASP D 1 296 ? -49.550 17.038 36.962 1.00 39.71 1100 ASP D C 1
ATOM 27679 O O . ASP D 1 296 ? -50.450 17.786 36.570 1.00 44.62 1100 ASP D O 1
ATOM 27688 N N . LYS D 1 297 ? -48.254 17.403 36.943 1.00 37.17 1101 LYS D N 1
ATOM 27689 C CA . LYS D 1 297 ? -47.785 18.694 36.425 1.00 37.28 1101 LYS D CA 1
ATOM 27690 C C . LYS D 1 297 ? -46.530 18.461 35.592 1.00 36.00 1101 LYS D C 1
ATOM 27691 O O . LYS D 1 297 ? -45.566 17.826 36.082 1.00 34.77 1101 LYS D O 1
ATOM 27710 N N . PRO D 1 298 ? -46.496 18.931 34.347 1.00 31.31 1102 PRO D N 1
ATOM 27711 C CA . PRO D 1 298 ? -45.343 18.621 33.486 1.00 34.19 1102 PRO D CA 1
ATOM 27712 C C . PRO D 1 298 ? -44.035 19.129 34.068 1.00 36.20 1102 PRO D C 1
ATOM 27713 O O . PRO D 1 298 ? -43.962 20.239 34.594 1.00 30.42 1102 PRO D O 1
ATOM 27724 N N . LEU D 1 299 ? -43.001 18.293 33.939 1.00 30.76 1103 LEU D N 1
ATOM 27725 C CA . LEU D 1 299 ? -41.683 18.532 34.495 1.00 36.38 1103 LEU D CA 1
ATOM 27726 C C . LEU D 1 299 ? -40.798 19.308 33.537 1.00 37.34 1103 LEU D C 1
ATOM 27727 O O . LEU D 1 299 ? -39.820 19.936 33.980 1.00 32.09 1103 LEU D O 1
ATOM 27743 N N . GLY D 1 300 ? -41.124 19.271 32.246 1.00 39.34 1104 GLY D N 1
ATOM 27744 C CA . GLY D 1 300 ? -40.247 19.801 31.224 1.00 42.32 1104 GLY D CA 1
ATOM 27745 C C . GLY D 1 300 ? -39.489 18.711 30.495 1.00 33.36 1104 GLY D C 1
ATOM 27746 O O . GLY D 1 300 ? -40.065 17.675 30.150 1.00 38.36 1104 GLY D O 1
ATOM 27750 N N . ALA D 1 301 ? -38.203 18.951 30.249 1.00 35.97 1105 ALA D N 1
ATOM 27751 C CA . ALA D 1 301 ? -37.307 17.961 29.664 1.00 39.40 1105 ALA D CA 1
ATOM 27752 C C . ALA D 1 301 ? -36.607 17.196 30.789 1.00 39.95 1105 ALA D C 1
ATOM 27753 O O . ALA D 1 301 ? -35.699 17.716 31.447 1.00 33.53 1105 ALA D O 1
ATOM 27760 N N . VAL D 1 302 ? -37.015 15.951 31.017 1.00 32.33 1106 VAL D N 1
ATOM 27761 C CA . VAL D 1 302 ? -36.514 15.232 32.182 1.00 31.20 1106 VAL D CA 1
ATOM 27762 C C . VAL D 1 302 ? -35.056 14.832 31.968 1.00 34.84 1106 VAL D C 1
ATOM 27763 O O . VAL D 1 302 ? -34.544 14.790 30.847 1.00 32.99 1106 VAL D O 1
ATOM 27776 N N . ALA D 1 303 ? -34.357 14.612 33.083 1.00 27.50 1107 ALA D N 1
ATOM 27777 C CA . ALA D 1 303 ? -32.942 14.292 33.049 1.00 27.85 1107 ALA D CA 1
ATOM 27778 C C . ALA D 1 303 ? -32.696 12.835 32.687 1.00 38.50 1107 ALA D C 1
ATOM 27779 O O . ALA D 1 303 ? -31.565 12.469 32.365 1.00 32.83 1107 ALA D O 1
ATOM 27786 N N . LEU D 1 304 ? -33.702 11.992 32.859 1.00 33.71 1108 LEU D N 1
ATOM 27787 C CA . LEU D 1 304 ? -33.603 10.563 32.581 1.00 35.45 1108 LEU D CA 1
ATOM 27788 C C . LEU D 1 304 ? -33.663 10.331 31.072 1.00 38.62 1108 LEU D C 1
ATOM 27789 O O . LEU D 1 304 ? -34.691 10.575 30.443 1.00 36.05 1108 LEU D O 1
ATOM 27805 N N . LYS D 1 305 ? -32.562 9.846 30.495 1.00 39.17 1109 LYS D N 1
ATOM 27806 C CA . LYS D 1 305 ? -32.453 9.792 29.042 1.00 38.55 1109 LYS D CA 1
ATOM 27807 C C . LYS D 1 305 ? -33.610 9.016 28.418 1.00 47.12 1109 LYS D C 1
ATOM 27808 O O . LYS D 1 305 ? -34.161 9.433 27.389 1.00 44.12 1109 LYS D O 1
ATOM 27827 N N . SER D 1 306 ? -33.998 7.889 29.025 1.00 46.19 1110 SER D N 1
ATOM 27828 C CA . SER D 1 306 ? -34.995 7.022 28.399 1.00 46.30 1110 SER D CA 1
ATOM 27829 C C . SER D 1 306 ? -36.363 7.700 28.300 1.00 44.89 1110 SER D C 1
ATOM 27830 O O . SER D 1 306 ? -36.999 7.666 27.243 1.00 46.94 1110 SER D O 1
ATOM 27838 N N . TYR D 1 307 ? -36.805 8.375 29.363 1.00 37.36 1111 TYR D N 1
ATOM 27839 C CA . TYR D 1 307 ? -38.111 9.036 29.356 1.00 40.79 1111 TYR D CA 1
ATOM 27840 C C . TYR D 1 307 ? -38.067 10.374 28.619 1.00 42.39 1111 TYR D C 1
ATOM 27841 O O . TYR D 1 307 ? -39.080 10.801 28.055 1.00 43.98 1111 TYR D O 1
ATOM 27859 N N . GLU D 1 308 ? -36.921 11.052 28.622 1.00 44.52 1112 GLU D N 1
ATOM 27860 C CA . GLU D 1 308 ? -36.769 12.265 27.814 1.00 46.26 1112 GLU D CA 1
ATOM 27861 C C . GLU D 1 308 ? -36.947 11.945 26.330 1.00 48.26 1112 GLU D C 1
ATOM 27862 O O . GLU D 1 308 ? -37.522 12.742 25.576 1.00 45.59 1112 GLU D O 1
ATOM 27874 N N . GLU D 1 309 ? -36.468 10.781 25.900 1.00 49.56 1113 GLU D N 1
ATOM 27875 C CA . GLU D 1 309 ? -36.671 10.363 24.516 1.00 51.29 1113 GLU D CA 1
ATOM 27876 C C . GLU D 1 309 ? -38.143 10.142 24.216 1.00 43.68 1113 GLU D C 1
ATOM 27877 O O . GLU D 1 309 ? -38.631 10.528 23.147 1.00 49.28 1113 GLU D O 1
ATOM 27889 N N . GLU D 1 310 ? -38.861 9.510 25.146 1.00 41.78 1114 GLU D N 1
ATOM 27890 C CA . GLU D 1 310 ? -40.273 9.242 24.944 1.00 42.95 1114 GLU D CA 1
ATOM 27891 C C . GLU D 1 310 ? -41.075 10.518 24.811 1.00 51.88 1114 GLU D C 1
ATOM 27892 O O . GLU D 1 310 ? -41.946 10.611 23.947 1.00 52.69 1114 GLU D O 1
ATOM 27904 N N . LEU D 1 311 ? -40.795 11.517 25.655 1.00 55.32 1115 LEU D N 1
ATOM 27905 C CA . LEU D 1 311 ? -41.586 12.740 25.681 1.00 49.68 1115 LEU D CA 1
ATOM 27906 C C . LEU D 1 311 ? -41.127 13.781 24.677 1.00 51.65 1115 LEU D C 1
ATOM 27907 O O . LEU D 1 311 ? -41.850 14.755 24.444 1.00 47.01 1115 LEU D O 1
ATOM 27923 N N . ALA D 1 312 ? -39.952 13.613 24.071 1.00 54.31 1116 ALA D N 1
ATOM 27924 C CA . ALA D 1 312 ? -39.383 14.702 23.286 1.00 54.40 1116 ALA D CA 1
ATOM 27925 C C . ALA D 1 312 ? -40.275 15.058 22.098 1.00 58.21 1116 ALA D C 1
ATOM 27926 O O . ALA D 1 312 ? -40.086 16.122 21.504 1.00 56.67 1116 ALA D O 1
ATOM 27933 N N . LYS D 1 313 ? -41.232 14.195 21.739 1.00 57.41 1117 LYS D N 1
ATOM 27934 C CA . LYS D 1 313 ? -42.133 14.488 20.634 1.00 59.49 1117 LYS D CA 1
ATOM 27935 C C . LYS D 1 313 ? -43.032 15.687 20.906 1.00 56.57 1117 LYS D C 1
ATOM 27936 O O . LYS D 1 313 ? -43.528 16.304 19.956 1.00 48.28 1117 LYS D O 1
ATOM 27940 N N . ASP D 1 314 ? -43.219 16.053 22.160 1.00 45.37 1118 ASP D N 1
ATOM 27941 C CA . ASP D 1 314 ? -44.159 17.109 22.517 1.00 46.50 1118 ASP D CA 1
ATOM 27942 C C . ASP D 1 314 ? -43.663 18.464 22.032 1.00 42.53 1118 ASP D C 1
ATOM 27943 O O . ASP D 1 314 ? -42.578 18.896 22.449 1.00 41.13 1118 ASP D O 1
ATOM 27952 N N . PRO D 1 315 ? -44.402 19.163 21.171 1.00 41.87 1119 PRO D N 1
ATOM 27953 C CA . PRO D 1 315 ? -43.951 20.498 20.737 1.00 37.81 1119 PRO D CA 1
ATOM 27954 C C . PRO D 1 315 ? -43.816 21.495 21.874 1.00 38.63 1119 PRO D C 1
ATOM 27955 O O . PRO D 1 315 ? -42.991 22.413 21.778 1.00 40.05 1119 PRO D O 1
ATOM 27966 N N . ARG D 1 316 ? -44.626 21.365 22.932 1.00 34.09 1120 ARG D N 1
ATOM 27967 C CA . ARG D 1 316 ? -44.462 22.253 24.087 1.00 35.81 1120 ARG D CA 1
ATOM 27968 C C . ARG D 1 316 ? -43.100 22.038 24.736 1.00 38.00 1120 ARG D C 1
ATOM 27969 O O . ARG D 1 316 ? -42.461 22.990 25.192 1.00 34.51 1120 ARG D O 1
ATOM 27990 N N . ILE D 1 317 ? -42.637 20.788 24.792 1.00 36.11 1121 ILE D N 1
ATOM 27991 C CA . ILE D 1 317 ? -41.305 20.526 25.335 1.00 37.51 1121 ILE D CA 1
ATOM 27992 C C . ILE D 1 317 ? -40.236 21.024 24.369 1.00 37.05 1121 ILE D C 1
ATOM 27993 O O . ILE D 1 317 ? -39.187 21.534 24.786 1.00 31.80 1121 ILE D O 1
ATOM 28009 N N . ALA D 1 318 ? -40.472 20.863 23.064 1.00 36.30 1122 ALA D N 1
ATOM 28010 C CA . ALA D 1 318 ? -39.555 21.429 22.080 1.00 38.34 1122 ALA D CA 1
ATOM 28011 C C . ALA D 1 318 ? -39.406 22.934 22.258 1.00 34.97 1122 ALA D C 1
ATOM 28012 O O . ALA D 1 318 ? -38.292 23.454 22.177 1.00 36.87 1122 ALA D O 1
ATOM 28019 N N . ALA D 1 319 ? -40.518 23.642 22.492 1.00 37.58 1123 ALA D N 1
ATOM 28020 C CA . ALA D 1 319 ? -40.459 25.090 22.716 1.00 36.56 1123 ALA D CA 1
ATOM 28021 C C . ALA D 1 319 ? -39.706 25.417 23.998 1.00 32.40 1123 ALA D C 1
ATOM 28022 O O . ALA D 1 319 ? -38.856 26.317 24.023 1.00 36.56 1123 ALA D O 1
ATOM 28029 N N . THR D 1 320 ? -39.969 24.659 25.058 1.00 33.49 1124 THR D N 1
ATOM 28030 C CA . THR D 1 320 ? -39.229 24.817 26.297 1.00 33.91 1124 THR D CA 1
ATOM 28031 C C . THR D 1 320 ? -37.718 24.734 26.038 1.00 36.23 1124 THR D C 1
ATOM 28032 O O . THR D 1 320 ? -36.955 25.615 26.449 1.00 31.81 1124 THR D O 1
ATOM 28043 N N . MET D 1 321 ? -37.270 23.707 25.293 1.00 36.74 1125 MET D N 1
ATOM 28044 C CA A MET D 1 321 ? -35.821 23.604 25.163 0.42 35.69 1125 MET D CA 1
ATOM 28045 C CA B MET D 1 321 ? -35.843 23.501 25.039 0.58 35.51 1125 MET D CA 1
ATOM 28046 C C . MET D 1 321 ? -35.269 24.560 24.115 1.00 34.02 1125 MET D C 1
ATOM 28047 O O . MET D 1 321 ? -34.068 24.863 24.156 1.00 40.81 1125 MET D O 1
ATOM 28074 N N . GLU D 1 322 ? -36.095 25.088 23.216 1.00 34.11 1126 GLU D N 1
ATOM 28075 C CA . GLU D 1 322 ? -35.613 26.170 22.370 1.00 35.76 1126 GLU D CA 1
ATOM 28076 C C . GLU D 1 322 ? -35.371 27.432 23.203 1.00 35.28 1126 GLU D C 1
ATOM 28077 O O . GLU D 1 322 ? -34.360 28.122 23.032 1.00 33.34 1126 GLU D O 1
ATOM 28089 N N . ASN D 1 323 ? -36.280 27.743 24.123 1.00 34.56 1127 ASN D N 1
ATOM 28090 C CA . ASN D 1 323 ? -36.025 28.859 25.038 1.00 35.19 1127 ASN D CA 1
ATOM 28091 C C . ASN D 1 323 ? -34.832 28.569 25.947 1.00 31.53 1127 ASN D C 1
ATOM 28092 O O . ASN D 1 323 ? -33.975 29.438 26.159 1.00 33.79 1127 ASN D O 1
ATOM 28103 N N . ALA D 1 324 ? -34.737 27.341 26.465 1.00 28.15 1128 ALA D N 1
ATOM 28104 C CA . ALA D 1 324 ? -33.612 27.004 27.325 1.00 32.65 1128 ALA D CA 1
ATOM 28105 C C . ALA D 1 324 ? -32.299 27.144 26.567 1.00 37.03 1128 ALA D C 1
ATOM 28106 O O . ALA D 1 324 ? -31.316 27.648 27.130 1.00 35.55 1128 ALA D O 1
ATOM 28113 N N . GLN D 1 325 ? -32.270 26.761 25.268 1.00 32.50 1129 GLN D N 1
ATOM 28114 C CA . GLN D 1 325 ? -31.014 26.864 24.512 1.00 32.96 1129 GLN D CA 1
ATOM 28115 C C . GLN D 1 325 ? -30.592 28.322 24.320 1.00 28.27 1129 GLN D C 1
ATOM 28116 O O . GLN D 1 325 ? -29.399 28.614 24.153 1.00 39.90 1129 GLN D O 1
ATOM 28120 N N . LYS D 1 326 ? -31.549 29.249 24.343 1.00 34.91 1130 LYS D N 1
ATOM 28121 C CA . LYS D 1 326 ? -31.291 30.685 24.243 1.00 37.30 1130 LYS D CA 1
ATOM 28122 C C . LYS D 1 326 ? -30.950 31.333 25.586 1.00 33.91 1130 LYS D C 1
ATOM 28123 O O . LYS D 1 326 ? -30.550 32.498 25.612 1.00 35.70 1130 LYS D O 1
ATOM 28142 N N . GLY D 1 327 ? -31.125 30.618 26.692 1.00 39.55 1131 GLY D N 1
ATOM 28143 C CA . GLY D 1 327 ? -30.824 31.129 28.002 1.00 38.52 1131 GLY D CA 1
ATOM 28144 C C . GLY D 1 327 ? -29.532 30.587 28.565 1.00 39.29 1131 GLY D C 1
ATOM 28145 O O . GLY D 1 327 ? -28.687 30.038 27.846 1.00 41.48 1131 GLY D O 1
ATOM 28149 N N . GLU D 1 328 ? -29.403 30.708 29.887 1.00 38.70 1132 GLU D N 1
ATOM 28150 C CA . GLU D 1 328 ? -28.227 30.267 30.611 1.00 36.36 1132 GLU D CA 1
ATOM 28151 C C . GLU D 1 328 ? -28.626 29.351 31.756 1.00 37.32 1132 GLU D C 1
ATOM 28152 O O . GLU D 1 328 ? -29.587 29.647 32.463 1.00 31.79 1132 GLU D O 1
ATOM 28164 N N . ILE D 1 329 ? -27.835 28.303 32.008 1.00 37.10 1133 ILE D N 1
ATOM 28165 C CA . ILE D 1 329 ? -27.997 27.529 33.232 1.00 32.59 1133 ILE D CA 1
ATOM 28166 C C . ILE D 1 329 ? -27.696 28.432 34.422 1.00 27.03 1133 ILE D C 1
ATOM 28167 O O . ILE D 1 329 ? -26.733 29.202 34.399 1.00 33.58 1133 ILE D O 1
ATOM 28183 N N . MET D 1 330 ? -28.566 28.417 35.429 1.00 28.73 1134 MET D N 1
ATOM 28184 C CA . MET D 1 330 ? -28.291 29.209 36.623 1.00 25.07 1134 MET D CA 1
ATOM 28185 C C . MET D 1 330 ? -27.023 28.701 37.304 1.00 26.66 1134 MET D C 1
ATOM 28186 O O . MET D 1 330 ? -26.772 27.480 37.352 1.00 26.56 1134 MET D O 1
ATOM 28200 N N . PRO D 1 331 ? -26.246 29.598 37.929 1.00 29.33 1135 PRO D N 1
ATOM 28201 C CA . PRO D 1 331 ? -25.207 29.130 38.855 1.00 27.85 1135 PRO D CA 1
ATOM 28202 C C . PRO D 1 331 ? -25.826 28.449 40.060 1.00 25.33 1135 PRO D C 1
ATOM 28203 O O . PRO D 1 331 ? -26.988 28.663 40.400 1.00 30.94 1135 PRO D O 1
ATOM 28214 N N . ASN D 1 332 ? -25.014 27.651 40.747 1.00 30.63 1136 ASN D N 1
ATOM 28215 C CA . ASN D 1 332 ? -25.444 27.090 42.014 1.00 30.88 1136 ASN D CA 1
ATOM 28216 C C . ASN D 1 332 ? -24.634 27.626 43.173 1.00 32.98 1136 ASN D C 1
ATOM 28217 O O . ASN D 1 332 ? -24.783 27.137 44.290 1.00 31.13 1136 ASN D O 1
ATOM 28228 N N . ILE D 1 333 ? -23.855 28.677 42.955 1.00 34.75 1137 ILE D N 1
ATOM 28229 C CA . ILE D 1 333 ? -22.972 29.223 43.982 1.00 32.93 1137 ILE D CA 1
ATOM 28230 C C . ILE D 1 333 ? -23.779 29.741 45.160 1.00 31.68 1137 ILE D C 1
ATOM 28231 O O . ILE D 1 333 ? -24.943 30.123 44.977 1.00 26.61 1137 ILE D O 1
ATOM 28247 N N . PRO D 1 334 ? -23.195 29.768 46.377 1.00 31.59 1138 PRO D N 1
ATOM 28248 C CA . PRO D 1 334 ? -23.993 30.140 47.558 1.00 27.73 1138 PRO D CA 1
ATOM 28249 C C . PRO D 1 334 ? -24.473 31.568 47.541 1.00 29.72 1138 PRO D C 1
ATOM 28250 O O . PRO D 1 334 ? -25.424 31.871 48.253 1.00 30.06 1138 PRO D O 1
ATOM 28261 N N . GLN D 1 335 ? -23.878 32.441 46.736 1.00 28.19 1139 GLN D N 1
ATOM 28262 C CA . GLN D 1 335 ? -24.326 33.817 46.619 1.00 31.16 1139 GLN D CA 1
ATOM 28263 C C . GLN D 1 335 ? -25.666 33.962 45.908 1.00 28.07 1139 GLN D C 1
ATOM 28264 O O . GLN D 1 335 ? -26.232 35.061 45.912 1.00 29.15 1139 GLN D O 1
ATOM 28278 N N . MET D 1 336 ? -26.207 32.891 45.314 1.00 24.72 1140 MET D N 1
ATOM 28279 C CA . MET D 1 336 ? -27.404 33.056 44.513 1.00 27.06 1140 MET D CA 1
ATOM 28280 C C . MET D 1 336 ? -28.572 33.539 45.364 1.00 29.68 1140 MET D C 1
ATOM 28281 O O . MET D 1 336 ? -29.374 34.361 44.909 1.00 27.32 1140 MET D O 1
ATOM 28295 N N . SER D 1 337 ? -28.713 33.055 46.600 1.00 24.18 1141 SER D N 1
ATOM 28296 C CA A SER D 1 337 ? -29.871 33.477 47.381 0.57 25.78 1141 SER D CA 1
ATOM 28297 C CA B SER D 1 337 ? -29.875 33.477 47.378 0.43 25.84 1141 SER D CA 1
ATOM 28298 C C . SER D 1 337 ? -29.886 34.993 47.542 1.00 31.05 1141 SER D C 1
ATOM 28299 O O . SER D 1 337 ? -30.930 35.645 47.368 1.00 26.26 1141 SER D O 1
ATOM 28314 N N . ALA D 1 338 ? -28.727 35.584 47.822 1.00 28.24 1142 ALA D N 1
ATOM 28315 C CA . ALA D 1 338 ? -28.647 37.021 48.050 1.00 27.14 1142 ALA D CA 1
ATOM 28316 C C . ALA D 1 338 ? -28.757 37.796 46.755 1.00 26.33 1142 ALA D C 1
ATOM 28317 O O . ALA D 1 338 ? -29.246 38.934 46.747 1.00 28.14 1142 ALA D O 1
ATOM 28324 N N . PHE D 1 339 ? -28.211 37.262 45.672 1.00 25.09 1143 PHE D N 1
ATOM 28325 C CA . PHE D 1 339 ? -28.453 37.828 44.341 1.00 25.34 1143 PHE D CA 1
ATOM 28326 C C . PHE D 1 339 ? -29.938 37.920 44.079 1.00 28.33 1143 PHE D C 1
ATOM 28327 O O . PHE D 1 339 ? -30.449 38.959 43.657 1.00 26.19 1143 PHE D O 1
ATOM 28344 N N . TRP D 1 340 ? -30.672 36.840 44.327 1.00 25.73 1144 TRP D N 1
ATOM 28345 C CA . TRP D 1 340 ? -32.088 36.892 44.061 1.00 23.20 1144 TRP D CA 1
ATOM 28346 C C . TRP D 1 340 ? -32.797 37.889 44.957 1.00 24.53 1144 TRP D C 1
ATOM 28347 O O . TRP D 1 340 ? -33.749 38.552 44.515 1.00 25.20 1144 TRP D O 1
ATOM 28368 N N . TYR D 1 341 ? -32.415 37.958 46.239 1.00 26.67 1145 TYR D N 1
ATOM 28369 C CA . TYR D 1 341 ? -32.995 38.960 47.132 1.00 25.69 1145 TYR D CA 1
ATOM 28370 C C . TYR D 1 341 ? -32.864 40.352 46.531 1.00 24.06 1145 TYR D C 1
ATOM 28371 O O . TYR D 1 341 ? -33.816 41.147 46.525 1.00 25.06 1145 TYR D O 1
ATOM 28389 N N . ALA D 1 342 ? -31.659 40.669 46.048 1.00 24.52 1146 ALA D N 1
ATOM 28390 C CA . ALA D 1 342 ? -31.359 42.024 45.604 1.00 24.07 1146 ALA D CA 1
ATOM 28391 C C . ALA D 1 342 ? -32.061 42.355 44.295 1.00 23.55 1146 ALA D C 1
ATOM 28392 O O . ALA D 1 342 ? -32.543 43.478 44.123 1.00 28.09 1146 ALA D O 1
ATOM 28399 N N . VAL D 1 343 ? -32.054 41.399 43.356 1.00 23.60 1147 VAL D N 1
ATOM 28400 C CA . VAL D 1 343 ? -32.658 41.591 42.005 1.00 25.40 1147 VAL D CA 1
ATOM 28401 C C . VAL D 1 343 ? -34.183 41.587 42.155 1.00 23.92 1147 VAL D C 1
ATOM 28402 O O . VAL D 1 343 ? -34.852 42.175 41.296 1.00 27.20 1147 VAL D O 1
ATOM 28415 N N . ARG D 1 344 ? -34.782 40.863 43.085 1.00 25.01 1148 ARG D N 1
ATOM 28416 C CA . ARG D 1 344 ? -36.213 40.944 43.458 1.00 23.92 1148 ARG D CA 1
ATOM 28417 C C . ARG D 1 344 ? -36.506 42.396 43.845 1.00 28.15 1148 ARG D C 1
ATOM 28418 O O . ARG D 1 344 ? -37.614 42.860 43.502 1.00 25.52 1148 ARG D O 1
ATOM 28439 N N . THR D 1 345 ? -35.650 42.871 44.879 1.00 28.83 1149 THR D N 1
ATOM 28440 C CA . THR D 1 345 ? -36.122 44.212 45.461 1.00 25.17 1149 THR D CA 1
ATOM 28441 C C . THR D 1 345 ? -35.906 45.310 44.446 1.00 26.70 1149 THR D C 1
ATOM 28442 O O . THR D 1 345 ? -36.532 46.360 44.622 1.00 27.25 1149 THR D O 1
ATOM 28454 N N . ALA D 1 346 ? -34.999 45.139 43.477 1.00 26.80 1150 ALA D N 1
ATOM 28455 C CA . ALA D 1 346 ? -34.780 46.112 42.418 1.00 30.06 1150 ALA D CA 1
ATOM 28456 C C . ALA D 1 346 ? -35.949 46.150 41.446 1.00 29.14 1150 ALA D C 1
ATOM 28457 O O . ALA D 1 346 ? -36.436 47.220 41.089 1.00 26.30 1150 ALA D O 1
ATOM 28464 N N . VAL D 1 347 ? -36.432 44.978 41.007 1.00 28.27 1151 VAL D N 1
ATOM 28465 C CA . VAL D 1 347 ? -37.502 44.972 40.011 1.00 23.85 1151 VAL D CA 1
ATOM 28466 C C . VAL D 1 347 ? -38.786 45.522 40.609 1.00 26.21 1151 VAL D C 1
ATOM 28467 O O . VAL D 1 347 ? -39.447 46.386 40.022 1.00 24.26 1151 VAL D O 1
ATOM 28480 N N . ILE D 1 348 ? -39.107 45.112 41.826 1.00 25.40 1152 ILE D N 1
ATOM 28481 C CA . ILE D 1 348 ? -40.305 45.613 42.492 1.00 26.14 1152 ILE D CA 1
ATOM 28482 C C . ILE D 1 348 ? -40.195 47.114 42.757 1.00 26.93 1152 ILE D C 1
ATOM 28483 O O . ILE D 1 348 ? -41.188 47.853 42.656 1.00 30.26 1152 ILE D O 1
ATOM 28499 N N . ASN D 1 349 ? -39.008 47.583 43.139 1.00 26.99 1153 ASN D N 1
ATOM 28500 C CA . ASN D 1 349 ? -38.875 49.019 43.413 1.00 28.28 1153 ASN D CA 1
ATOM 28501 C C . ASN D 1 349 ? -39.032 49.844 42.138 1.00 27.05 1153 ASN D C 1
ATOM 28502 O O . ASN D 1 349 ? -39.675 50.913 42.137 1.00 26.19 1153 ASN D O 1
ATOM 28513 N N . ALA D 1 350 ? -38.419 49.382 41.050 1.00 27.59 1154 ALA D N 1
ATOM 28514 C CA . ALA D 1 350 ? -38.526 50.127 39.797 1.00 26.43 1154 ALA D CA 1
ATOM 28515 C C . ALA D 1 350 ? -39.948 50.084 39.272 1.00 27.50 1154 ALA D C 1
ATOM 28516 O O . ALA D 1 350 ? -40.468 51.095 38.770 1.00 27.82 1154 ALA D O 1
ATOM 28523 N N . ALA D 1 351 ? -40.581 48.909 39.348 1.00 25.80 1155 ALA D N 1
ATOM 28524 C CA . ALA D 1 351 ? -41.922 48.749 38.825 1.00 26.96 1155 ALA D CA 1
ATOM 28525 C C . ALA D 1 351 ? -42.945 49.583 39.581 1.00 27.04 1155 ALA D C 1
ATOM 28526 O O . ALA D 1 351 ? -43.920 50.057 38.971 1.00 27.47 1155 ALA D O 1
ATOM 28533 N N . SER D 1 352 ? -42.733 49.786 40.879 1.00 25.13 1156 SER D N 1
ATOM 28534 C CA . SER D 1 352 ? -43.631 50.551 41.739 1.00 25.34 1156 SER D CA 1
ATOM 28535 C C . SER D 1 352 ? -43.333 52.036 41.742 1.00 25.60 1156 SER D C 1
ATOM 28536 O O . SER D 1 352 ? -44.146 52.815 42.235 1.00 24.62 1156 SER D O 1
ATOM 28544 N N . GLY D 1 353 ? -42.210 52.449 41.196 1.00 23.43 1157 GLY D N 1
ATOM 28545 C CA . GLY D 1 353 ? -41.776 53.812 41.291 1.00 24.05 1157 GLY D CA 1
ATOM 28546 C C . GLY D 1 353 ? -41.074 54.229 42.575 1.00 23.40 1157 GLY D C 1
ATOM 28547 O O . GLY D 1 353 ? -40.759 55.410 42.722 1.00 22.14 1157 GLY D O 1
ATOM 28551 N N . ARG D 1 354 ? -40.816 53.322 43.523 1.00 22.07 1158 ARG D N 1
ATOM 28552 C CA . ARG D 1 354 ? -40.088 53.716 44.731 1.00 21.36 1158 ARG D CA 1
ATOM 28553 C C . ARG D 1 354 ? -38.705 54.169 44.357 1.00 22.80 1158 ARG D C 1
ATOM 28554 O O . ARG D 1 354 ? -38.187 55.099 44.960 1.00 24.49 1158 ARG D O 1
ATOM 28575 N N . GLN D 1 355 ? -38.138 53.600 43.298 1.00 26.23 1159 GLN D N 1
ATOM 28576 C CA . GLN D 1 355 ? -36.865 54.026 42.747 1.00 26.07 1159 GLN D CA 1
ATOM 28577 C C . GLN D 1 355 ? -36.968 54.134 41.227 1.00 28.28 1159 GLN D C 1
ATOM 28578 O O . GLN D 1 355 ? -37.827 53.499 40.612 1.00 25.46 1159 GLN D O 1
ATOM 28592 N N . THR D 1 356 ? -36.040 54.888 40.626 1.00 29.94 1160 THR D N 1
ATOM 28593 C CA . THR D 1 356 ? -35.865 54.833 39.182 1.00 31.87 1160 THR D CA 1
ATOM 28594 C C . THR D 1 356 ? -35.201 53.510 38.796 1.00 31.91 1160 THR D C 1
ATOM 28595 O O . THR D 1 356 ? -34.627 52.815 39.622 1.00 26.91 1160 THR D O 1
ATOM 28606 N N . VAL D 1 357 ? -35.238 53.188 37.503 1.00 29.31 1161 VAL D N 1
ATOM 28607 C CA . VAL D 1 357 ? -34.623 51.948 37.045 1.00 28.02 1161 VAL D CA 1
ATOM 28608 C C . VAL D 1 357 ? -33.137 51.981 37.330 1.00 28.96 1161 VAL D C 1
ATOM 28609 O O . VAL D 1 357 ? -32.537 50.989 37.778 1.00 28.18 1161 VAL D O 1
ATOM 28622 N N . ASP D 1 358 ? -32.512 53.110 37.040 1.00 30.62 1162 ASP D N 1
ATOM 28623 C CA . ASP D 1 358 ? -31.075 53.212 37.210 1.00 38.40 1162 ASP D CA 1
ATOM 28624 C C . ASP D 1 358 ? -30.676 53.065 38.674 1.00 33.19 1162 ASP D C 1
ATOM 28625 O O . ASP D 1 358 ? -29.679 52.403 38.982 1.00 32.79 1162 ASP D O 1
ATOM 28634 N N . GLU D 1 359 ? -31.415 53.720 39.582 1.00 31.98 1163 GLU D N 1
ATOM 28635 C CA . GLU D 1 359 ? -31.121 53.600 41.002 1.00 29.82 1163 GLU D CA 1
ATOM 28636 C C . GLU D 1 359 ? -31.307 52.163 41.480 1.00 27.70 1163 GLU D C 1
ATOM 28637 O O . GLU D 1 359 ? -30.507 51.649 42.278 1.00 28.98 1163 GLU D O 1
ATOM 28649 N N . ALA D 1 360 ? -32.400 51.525 41.042 1.00 25.11 1164 ALA D N 1
ATOM 28650 C CA . ALA D 1 360 ? -32.729 50.191 41.528 1.00 29.35 1164 ALA D CA 1
ATOM 28651 C C . ALA D 1 360 ? -31.649 49.195 41.152 1.00 30.49 1164 ALA D C 1
ATOM 28652 O O . ALA D 1 360 ? -31.213 48.397 41.986 1.00 28.31 1164 ALA D O 1
ATOM 28659 N N . LEU D 1 361 ? -31.214 49.216 39.896 1.00 31.03 1165 LEU D N 1
ATOM 28660 C CA . LEU D 1 361 ? -30.207 48.272 39.428 1.00 36.13 1165 LEU D CA 1
ATOM 28661 C C . LEU D 1 361 ? -28.816 48.631 39.942 1.00 31.35 1165 LEU D C 1
ATOM 28662 O O . LEU D 1 361 ? -27.998 47.741 40.177 1.00 31.39 1165 LEU D O 1
ATOM 28678 N N . LYS D 1 362 ? -28.546 49.914 40.149 1.00 32.58 1166 LYS D N 1
ATOM 28679 C CA . LYS D 1 362 ? -27.295 50.335 40.761 1.00 38.41 1166 LYS D CA 1
ATOM 28680 C C . LYS D 1 362 ? -27.138 49.775 42.167 1.00 36.29 1166 LYS D C 1
ATOM 28681 O O . LYS D 1 362 ? -26.040 49.385 42.569 1.00 32.96 1166 LYS D O 1
ATOM 28700 N N . ASP D 1 363 ? -28.226 49.743 42.930 1.00 31.66 1167 ASP D N 1
ATOM 28701 C CA . ASP D 1 363 ? -28.202 49.233 44.295 1.00 30.96 1167 ASP D CA 1
ATOM 28702 C C . ASP D 1 363 ? -28.040 47.712 44.381 1.00 34.91 1167 ASP D C 1
ATOM 28703 O O . ASP D 1 363 ? -27.674 47.201 45.446 1.00 30.08 1167 ASP D O 1
ATOM 28712 N N . ALA D 1 364 ? -28.378 46.963 43.329 1.00 29.63 1168 ALA D N 1
ATOM 28713 C CA . ALA D 1 364 ? -28.518 45.512 43.466 1.00 35.49 1168 ALA D CA 1
ATOM 28714 C C . ALA D 1 364 ? -27.225 44.829 43.943 1.00 42.03 1168 ALA D C 1
ATOM 28715 O O . ALA D 1 364 ? -27.254 43.964 44.826 1.00 33.70 1168 ALA D O 1
ATOM 28722 N N . GLN D 1 365 ? -26.071 45.163 43.361 1.00 48.05 1169 GLN D N 1
ATOM 28723 C CA . GLN D 1 365 ? -24.884 44.381 43.728 1.00 41.90 1169 GLN D CA 1
ATOM 28724 C C . GLN D 1 365 ? -24.513 44.554 45.206 1.00 44.16 1169 GLN D C 1
ATOM 28725 O O . GLN D 1 365 ? -24.291 43.572 45.940 1.00 40.57 1169 GLN D O 1
ATOM 28739 N N . THR D 1 366 ? -24.483 45.786 45.681 1.00 34.42 1170 THR D N 1
ATOM 28740 C CA . THR D 1 366 ? -24.087 45.987 47.069 1.00 35.86 1170 THR D CA 1
ATOM 28741 C C . THR D 1 366 ? -25.201 45.530 47.986 1.00 42.72 1170 THR D C 1
ATOM 28742 O O . THR D 1 366 ? -24.953 45.110 49.132 1.00 39.27 1170 THR D O 1
ATOM 28753 N N . GLY D 1 367 ? -26.439 45.583 47.486 1.00 39.53 1171 GLY D N 1
ATOM 28754 C CA . GLY D 1 367 ? -27.541 45.052 48.259 1.00 40.56 1171 GLY D CA 1
ATOM 28755 C C . GLY D 1 367 ? -27.344 43.578 48.565 1.00 34.78 1171 GLY D C 1
ATOM 28756 O O . GLY D 1 367 ? -27.584 43.130 49.692 1.00 35.67 1171 GLY D O 1
ATOM 28760 N N . SER D 1 368 ? -26.899 42.806 47.566 1.00 33.13 1172 SER D N 1
ATOM 28761 C CA . SER D 1 368 ? -26.768 41.370 47.770 1.00 35.42 1172 SER D CA 1
ATOM 28762 C C . SER D 1 368 ? -25.633 41.069 48.738 1.00 31.00 1172 SER D C 1
ATOM 28763 O O . SER D 1 368 ? -25.752 40.163 49.560 1.00 29.48 1172 SER D O 1
ATOM 28771 N N . GLU D 1 369 ? -24.582 41.893 48.711 1.00 35.03 1173 GLU D N 1
ATOM 28772 C CA . GLU D 1 369 ? -23.443 41.730 49.599 1.00 36.87 1173 GLU D CA 1
ATOM 28773 C C . GLU D 1 369 ? -23.817 42.106 51.022 1.00 31.66 1173 GLU D C 1
ATOM 28774 O O . GLU D 1 369 ? -23.497 41.382 51.983 1.00 31.30 1173 GLU D O 1
ATOM 28786 N N . LEU D 1 370 ? -24.482 43.256 51.169 1.00 32.77 1174 LEU D N 1
ATOM 28787 C CA . LEU D 1 370 ? -24.961 43.699 52.469 1.00 36.48 1174 LEU D CA 1
ATOM 28788 C C . LEU D 1 370 ? -25.974 42.751 53.053 1.00 27.82 1174 LEU D C 1
ATOM 28789 O O . LEU D 1 370 ? -25.987 42.509 54.266 1.00 31.30 1174 LEU D O 1
ATOM 28805 N N . TYR D 1 371 ? -26.869 42.221 52.209 1.00 28.84 1175 TYR D N 1
ATOM 28806 C CA . TYR D 1 371 ? -27.879 41.314 52.731 1.00 25.41 1175 TYR D CA 1
ATOM 28807 C C . TYR D 1 371 ? -27.223 40.048 53.247 1.00 26.16 1175 TYR D C 1
ATOM 28808 O O . TYR D 1 371 ? -27.557 39.552 54.332 1.00 28.61 1175 TYR D O 1
ATOM 28826 N N . ARG D 1 372 ? -26.319 39.487 52.440 1.00 26.87 1176 ARG D N 1
ATOM 28827 C CA . ARG D 1 372 ? -25.681 38.232 52.816 1.00 33.01 1176 ARG D CA 1
ATOM 28828 C C . ARG D 1 372 ? -24.930 38.396 54.137 1.00 27.50 1176 ARG D C 1
ATOM 28829 O O . ARG D 1 372 ? -25.099 37.597 55.065 1.00 28.75 1176 ARG D O 1
ATOM 28850 N N . GLN D 1 373 ? -24.129 39.445 54.251 1.00 30.60 1177 GLN D N 1
ATOM 28851 C CA . GLN D 1 373 ? -23.354 39.672 55.466 1.00 32.56 1177 GLN D CA 1
ATOM 28852 C C . GLN D 1 373 ? -24.255 39.969 56.660 1.00 28.77 1177 GLN D C 1
ATOM 28853 O O . GLN D 1 373 ? -24.033 39.448 57.759 1.00 32.09 1177 GLN D O 1
ATOM 28867 N N . SER D 1 374 ? -25.279 40.806 56.461 1.00 29.07 1178 SER D N 1
ATOM 28868 C CA . SER D 1 374 ? -26.143 41.173 57.572 1.00 29.99 1178 SER D CA 1
ATOM 28869 C C . SER D 1 374 ? -26.940 39.990 58.063 1.00 30.94 1178 SER D C 1
ATOM 28870 O O . SER D 1 374 ? -27.129 39.825 59.273 1.00 30.38 1178 SER D O 1
ATOM 28878 N N . LEU D 1 375 ? -27.427 39.159 57.129 1.00 29.35 1179 LEU D N 1
ATOM 28879 C CA . LEU D 1 375 ? -28.251 38.022 57.497 1.00 30.30 1179 LEU D CA 1
ATOM 28880 C C . LEU D 1 375 ? -27.471 37.073 58.383 1.00 30.03 1179 LEU D C 1
ATOM 28881 O O . LEU D 1 375 ? -28.002 36.514 59.346 1.00 28.79 1179 LEU D O 1
ATOM 28897 N N . GLU D 1 376 ? -26.210 36.887 58.046 1.00 28.84 1180 GLU D N 1
ATOM 28898 C CA . GLU D 1 376 ? -25.342 35.966 58.763 1.00 37.99 1180 GLU D CA 1
ATOM 28899 C C . GLU D 1 376 ? -25.102 36.464 60.188 1.00 32.07 1180 GLU D C 1
ATOM 28900 O O . GLU D 1 376 ? -25.232 35.712 61.168 1.00 29.80 1180 GLU D O 1
ATOM 28912 N N . ILE D 1 377 ? -24.769 37.749 60.311 1.00 31.67 1181 ILE D N 1
ATOM 28913 C CA . ILE D 1 377 ? -24.497 38.330 61.625 1.00 27.55 1181 ILE D CA 1
ATOM 28914 C C . ILE D 1 377 ? -25.742 38.275 62.499 1.00 32.21 1181 ILE D C 1
ATOM 28915 O O . ILE D 1 377 ? -25.708 37.773 63.631 1.00 31.70 1181 ILE D O 1
ATOM 28931 N N . ILE D 1 378 ? -26.868 38.772 61.977 1.00 28.19 1182 ILE D N 1
ATOM 28932 C CA . ILE D 1 378 ? -28.071 38.900 62.791 1.00 28.23 1182 ILE D CA 1
ATOM 28933 C C . ILE D 1 378 ? -28.656 37.534 63.117 1.00 32.36 1182 ILE D C 1
ATOM 28934 O O . ILE D 1 378 ? -29.101 37.294 64.252 1.00 28.35 1182 ILE D O 1
ATOM 28950 N N . SER D 1 379 ? -28.632 36.602 62.154 1.00 25.79 1183 SER D N 1
ATOM 28951 C CA A SER D 1 379 ? -29.126 35.254 62.408 0.45 31.64 1183 SER D CA 1
ATOM 28952 C CA B SER D 1 379 ? -29.150 35.269 62.433 0.55 31.60 1183 SER D CA 1
ATOM 28953 C C . SER D 1 379 ? -28.291 34.548 63.477 1.00 30.30 1183 SER D C 1
ATOM 28954 O O . SER D 1 379 ? -28.829 33.878 64.368 1.00 29.06 1183 SER D O 1
ATOM 28969 N N . ARG D 1 380 ? -26.979 34.632 63.358 1.00 27.99 1184 ARG D N 1
ATOM 28970 C CA . ARG D 1 380 ? -26.105 33.991 64.331 1.00 33.96 1184 ARG D CA 1
ATOM 28971 C C . ARG D 1 380 ? -26.315 34.564 65.730 1.00 32.17 1184 ARG D C 1
ATOM 28972 O O . ARG D 1 380 ? -26.395 33.814 66.708 1.00 31.00 1184 ARG D O 1
ATOM 28993 N N . TYR D 1 381 ? -26.445 35.895 65.841 1.00 28.86 1185 TYR D N 1
ATOM 28994 C CA . TYR D 1 381 ? -26.618 36.515 67.156 1.00 27.53 1185 TYR D CA 1
ATOM 28995 C C . TYR D 1 381 ? -27.944 36.107 67.783 1.00 33.10 1185 TYR D C 1
ATOM 28996 O O . TYR D 1 381 ? -27.999 35.678 68.954 1.00 28.14 1185 TYR D O 1
ATOM 29014 N N . LE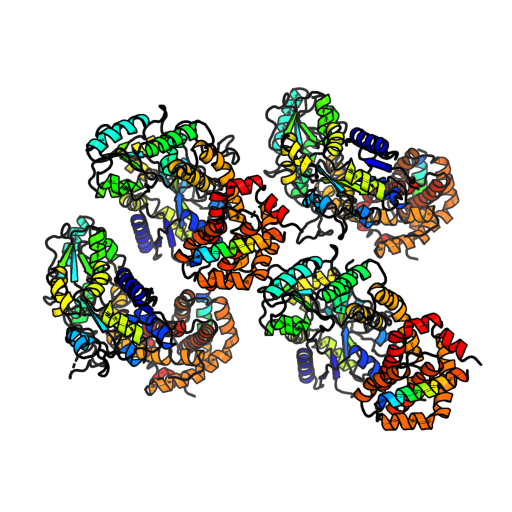U D 1 382 ? -29.021 36.160 67.000 1.00 29.63 1186 LEU D N 1
ATOM 29015 C CA . LEU D 1 382 ? -30.338 35.786 67.513 1.00 24.19 1186 LEU D CA 1
ATOM 29016 C C . LEU D 1 382 ? -30.355 34.317 67.933 1.00 30.02 1186 LEU D C 1
ATOM 29017 O O . LEU D 1 382 ? -30.907 33.959 68.992 1.00 33.81 1186 LEU D O 1
ATOM 29033 N N . ARG D 1 383 ? -29.732 33.446 67.148 1.00 32.77 1187 ARG D N 1
ATOM 29034 C CA . ARG D 1 383 ? -29.841 32.048 67.552 1.00 29.52 1187 ARG D CA 1
ATOM 29035 C C . ARG D 1 383 ? -28.947 31.731 68.761 1.00 34.82 1187 ARG D C 1
ATOM 29036 O O . ARG D 1 383 ? -29.368 31.008 69.675 1.00 35.40 1187 ARG D O 1
ATOM 29057 N N . GLU D 1 384 ? -27.721 32.257 68.812 1.00 33.01 1188 GLU D N 1
ATOM 29058 C CA . GLU D 1 384 ? -26.919 31.964 70.005 1.00 35.62 1188 GLU D CA 1
ATOM 29059 C C . GLU D 1 384 ? -27.514 32.609 71.251 1.00 34.70 1188 GLU D C 1
ATOM 29060 O O . GLU D 1 384 ? -27.478 32.020 72.338 1.00 33.16 1188 GLU D O 1
ATOM 29072 N N . GLN D 1 385 ? -28.124 33.787 71.116 1.00 32.78 1189 GLN D N 1
ATOM 29073 C CA . GLN D 1 385 ? -28.840 34.354 72.250 1.00 35.47 1189 GLN D CA 1
ATOM 29074 C C . GLN D 1 385 ? -29.963 33.430 72.697 1.00 34.60 1189 GLN D C 1
ATOM 29075 O O . GLN D 1 385 ? -30.167 33.229 73.901 1.00 33.97 1189 GLN D O 1
ATOM 29089 N N . ALA D 1 386 ? -30.672 32.825 71.741 1.00 30.46 1190 ALA D N 1
ATOM 29090 C CA . ALA D 1 386 ? -31.831 32.001 72.071 1.00 37.19 1190 ALA D CA 1
ATOM 29091 C C . ALA D 1 386 ? -31.436 30.677 72.728 1.00 35.32 1190 ALA D C 1
ATOM 29092 O O . ALA D 1 386 ? -32.123 30.205 73.641 1.00 40.43 1190 ALA D O 1
ATOM 29099 N N . THR D 1 387 ? -30.368 30.054 72.251 1.00 33.51 1191 THR D N 1
ATOM 29100 C CA . THR D 1 387 ? -29.967 28.734 72.726 1.00 35.50 1191 THR D CA 1
ATOM 29101 C C . THR D 1 387 ? -28.958 28.758 73.871 1.00 45.44 1191 THR D C 1
ATOM 29102 O O . THR D 1 387 ? -28.765 27.735 74.531 1.00 43.39 1191 THR D O 1
ATOM 29113 N N . GLY D 1 388 ? -28.279 29.872 74.099 1.00 40.64 1192 GLY D N 1
ATOM 29114 C CA . GLY D 1 388 ? -27.210 29.921 75.061 1.00 43.31 1192 GLY D CA 1
ATOM 29115 C C . GLY D 1 388 ? -25.921 29.324 74.553 1.00 47.61 1192 GLY D C 1
ATOM 29116 O O . GLY D 1 388 ? -24.929 29.301 75.293 1.00 45.49 1192 GLY D O 1
ATOM 29120 N N . ALA D 1 389 ? -25.885 28.897 73.296 1.00 39.68 1193 ALA D N 1
ATOM 29121 C CA . ALA D 1 389 ? -24.766 28.147 72.764 1.00 45.31 1193 ALA D CA 1
ATOM 29122 C C . ALA D 1 389 ? -24.207 28.867 71.560 1.00 41.39 1193 ALA D C 1
ATOM 29123 O O . ALA D 1 389 ? -24.931 29.103 70.596 1.00 42.04 1193 ALA D O 1
ATOM 29130 N N . ALA D 1 390 ? -22.920 29.194 71.607 1.00 45.22 1194 ALA D N 1
ATOM 29131 C CA . ALA D 1 390 ? -22.244 29.754 70.443 1.00 51.59 1194 ALA D CA 1
ATOM 29132 C C . ALA D 1 390 ? -21.990 28.658 69.404 1.00 64.09 1194 ALA D C 1
ATOM 29133 O O . ALA D 1 390 ? -22.179 27.463 69.653 1.00 56.85 1194 ALA D O 1
ATOM 29140 N N . ASP D 1 391 ? -21.556 29.086 68.221 1.00 70.54 1195 ASP D N 1
ATOM 29141 C CA . ASP D 1 391 ? -21.592 28.259 67.010 1.00 66.99 1195 ASP D CA 1
ATOM 29142 C C . ASP D 1 391 ? -20.199 27.897 66.509 1.00 70.10 1195 ASP D C 1
ATOM 29143 O O . ASP D 1 391 ? -19.660 28.542 65.607 1.00 71.00 1195 ASP D O 1
ATOM 29152 N N . GLY D 1 399 ? -14.007 37.281 56.660 1.00 64.02 1203 GLY D N 1
ATOM 29153 C CA . GLY D 1 399 ? -14.907 36.851 57.717 1.00 53.83 1203 GLY D CA 1
ATOM 29154 C C . GLY D 1 399 ? -14.679 37.607 59.011 1.00 52.25 1203 GLY D C 1
ATOM 29155 O O . GLY D 1 399 ? -15.400 37.418 59.983 1.00 47.90 1203 GLY D O 1
ATOM 29158 N N . ALA D 1 400 ? -13.670 38.479 59.002 1.00 49.39 1204 ALA D N 1
ATOM 29159 C CA . ALA D 1 400 ? -13.226 39.130 60.229 1.00 47.54 1204 ALA D CA 1
ATOM 29160 C C . ALA D 1 400 ? -14.196 40.224 60.677 1.00 47.72 1204 ALA D C 1
ATOM 29161 O O . ALA D 1 400 ? -14.395 40.428 61.880 1.00 43.66 1204 ALA D O 1
ATOM 29168 N N . THR D 1 401 ? -14.779 40.959 59.736 1.00 43.24 1205 THR D N 1
ATOM 29169 C CA . THR D 1 401 ? -15.788 41.950 60.098 1.00 41.00 1205 THR D CA 1
ATOM 29170 C C . THR D 1 401 ? -16.971 41.286 60.787 1.00 42.62 1205 THR D C 1
ATOM 29171 O O . THR D 1 401 ? -17.480 41.789 61.795 1.00 39.31 1205 THR D O 1
ATOM 29182 N N . SER D 1 402 ? -17.408 40.140 60.271 1.00 41.90 1206 SER D N 1
ATOM 29183 C CA . SER D 1 402 ? -18.583 39.494 60.827 1.00 41.65 1206 SER D CA 1
ATOM 29184 C C . SER D 1 402 ? -18.297 38.964 62.224 1.00 42.33 1206 SER D C 1
ATOM 29185 O O . SER D 1 402 ? -19.169 39.006 63.099 1.00 41.76 1206 SER D O 1
ATOM 29193 N N . ARG D 1 403 ? -17.070 38.490 62.459 1.00 40.00 1207 ARG D N 1
ATOM 29194 C CA . ARG D 1 403 ? -16.699 38.036 63.798 1.00 42.16 1207 ARG D CA 1
ATOM 29195 C C . ARG D 1 403 ? -16.700 39.200 64.783 1.00 38.07 1207 ARG D C 1
ATOM 29196 O O . ARG D 1 403 ? -17.214 39.080 65.904 1.00 39.56 1207 ARG D O 1
ATOM 29200 N N . LYS D 1 404 ? -16.109 40.324 64.384 1.00 38.29 1208 LYS D N 1
ATOM 29201 C CA . LYS D 1 404 ? -16.054 41.509 65.233 1.00 42.66 1208 LYS D CA 1
ATOM 29202 C C . LYS D 1 404 ? -17.434 42.081 65.483 1.00 39.38 1208 LYS D C 1
ATOM 29203 O O . LYS D 1 404 ? -17.721 42.531 66.594 1.00 34.85 1208 LYS D O 1
ATOM 29222 N N . ALA D 1 405 ? -18.303 42.074 64.455 1.00 35.67 1209 ALA D N 1
ATOM 29223 C CA . ALA D 1 405 ? -19.660 42.558 64.649 1.00 33.33 1209 ALA D CA 1
ATOM 29224 C C . ALA D 1 405 ? -20.364 41.677 65.660 1.00 28.48 1209 ALA D C 1
ATOM 29225 O O . ALA D 1 405 ? -21.132 42.153 66.497 1.00 29.86 1209 ALA D O 1
ATOM 29232 N N . LEU D 1 406 ? -20.130 40.370 65.578 1.00 32.45 1210 LEU D N 1
ATOM 29233 C CA . LEU D 1 406 ? -20.754 39.472 66.531 1.00 32.46 1210 LEU D CA 1
ATOM 29234 C C . LEU D 1 406 ? -20.227 39.704 67.940 1.00 29.33 1210 LEU D C 1
ATOM 29235 O O . LEU D 1 406 ? -20.991 39.659 68.909 1.00 33.33 1210 LEU D O 1
ATOM 29251 N N . GLU D 1 407 ? -18.931 39.968 68.070 1.00 31.58 1211 GLU D N 1
ATOM 29252 C CA . GLU D 1 407 ? -18.357 40.254 69.384 1.00 36.59 1211 GLU D CA 1
ATOM 29253 C C . GLU D 1 407 ? -18.898 41.569 69.931 1.00 29.39 1211 GLU D C 1
ATOM 29254 O O . GLU D 1 407 ? -19.186 41.683 71.121 1.00 32.10 1211 GLU D O 1
ATOM 29258 N N . THR D 1 408 ? -19.096 42.554 69.061 1.00 33.19 1212 THR D N 1
ATOM 29259 C CA . THR D 1 408 ? -19.718 43.800 69.485 1.00 28.00 1212 THR D CA 1
ATOM 29260 C C . THR D 1 408 ? -21.139 43.562 69.963 1.00 28.89 1212 THR D C 1
ATOM 29261 O O . THR D 1 408 ? -21.572 44.125 70.971 1.00 29.92 1212 THR D O 1
ATOM 29272 N N . LEU D 1 409 ? -21.899 42.759 69.235 1.00 24.64 1213 LEU D N 1
ATOM 29273 C CA . LEU D 1 409 ? -23.278 42.516 69.649 1.00 24.01 1213 LEU D CA 1
ATOM 29274 C C . LEU D 1 409 ? -23.337 41.823 71.009 1.00 25.73 1213 LEU D C 1
ATOM 29275 O O . LEU D 1 409 ? -24.178 42.154 71.855 1.00 28.92 1213 LEU D O 1
ATOM 29291 N N . ARG D 1 410 ? -22.454 40.858 71.245 1.00 28.94 1214 ARG D N 1
ATOM 29292 C CA . ARG D 1 410 ? -22.427 40.186 72.539 1.00 26.88 1214 ARG D CA 1
ATOM 29293 C C . ARG D 1 410 ? -22.196 41.165 73.692 1.00 27.96 1214 ARG D C 1
ATOM 29294 O O . ARG D 1 410 ? -22.584 40.877 74.833 1.00 30.34 1214 ARG D O 1
ATOM 29315 N N . ARG D 1 411 ? -21.469 42.252 73.444 1.00 25.69 1215 ARG D N 1
ATOM 29316 C CA . ARG D 1 411 ? -21.300 43.301 74.469 1.00 27.09 1215 ARG D CA 1
ATOM 29317 C C . ARG D 1 411 ? -22.450 44.315 74.473 1.00 34.82 1215 ARG D C 1
ATOM 29318 O O . ARG D 1 411 ? -23.171 44.459 75.475 1.00 32.25 1215 ARG D O 1
ATOM 29339 N N . VAL D 1 412 ? -22.647 44.999 73.327 1.00 32.19 1216 VAL D N 1
ATOM 29340 C CA . VAL D 1 412 ? -23.593 46.115 73.219 1.00 25.53 1216 VAL D CA 1
ATOM 29341 C C . VAL D 1 412 ? -25.020 45.615 73.188 1.00 25.75 1216 VAL D C 1
ATOM 29342 O O . VAL D 1 412 ? -25.889 46.164 73.872 1.00 26.16 1216 VAL D O 1
ATOM 29355 N N . GLY D 1 413 ? -25.296 44.585 72.380 1.00 27.20 1217 GLY D N 1
ATOM 29356 C CA . GLY D 1 413 ? -26.655 44.107 72.306 1.00 25.98 1217 GLY D CA 1
ATOM 29357 C C . GLY D 1 413 ? -27.090 43.429 73.583 1.00 27.48 1217 GLY D C 1
ATOM 29358 O O . GLY D 1 413 ? -28.222 43.610 74.037 1.00 26.21 1217 GLY D O 1
ATOM 29362 N N . ASP D 1 414 ? -26.206 42.636 74.180 1.00 27.76 1218 ASP D N 1
ATOM 29363 C CA . ASP D 1 414 ? -26.525 42.106 75.503 1.00 29.32 1218 ASP D CA 1
ATOM 29364 C C . ASP D 1 414 ? -26.724 43.234 76.516 1.00 24.15 1218 ASP D C 1
ATOM 29365 O O . ASP D 1 414 ? -27.633 43.166 77.360 1.00 26.72 1218 ASP D O 1
ATOM 29374 N N . GLY D 1 415 ? -25.929 44.295 76.395 1.00 23.59 1219 GLY D N 1
ATOM 29375 C CA . GLY D 1 415 ? -26.069 45.440 77.273 1.00 24.59 1219 GLY D CA 1
ATOM 29376 C C . GLY D 1 415 ? -27.400 46.134 77.155 1.00 35.99 1219 GLY D C 1
ATOM 29377 O O . GLY D 1 415 ? -27.982 46.530 78.168 1.00 27.08 1219 GLY D O 1
ATOM 29381 N N . VAL D 1 416 ? -27.880 46.339 75.911 1.00 27.42 1220 VAL D N 1
ATOM 29382 C CA . VAL D 1 416 ? -29.191 46.937 75.727 1.00 22.77 1220 VAL D CA 1
ATOM 29383 C C . VAL D 1 416 ? -30.233 46.107 76.449 1.00 23.31 1220 VAL D C 1
ATOM 29384 O O . VAL D 1 416 ? -31.145 46.630 77.100 1.00 26.28 1220 VAL D O 1
ATOM 29397 N N . GLN D 1 417 ? -30.143 44.776 76.307 1.00 26.39 1221 GLN D N 1
ATOM 29398 C CA . GLN D 1 417 ? -31.135 43.901 76.919 1.00 28.29 1221 GLN D CA 1
ATOM 29399 C C . GLN D 1 417 ? -31.055 43.920 78.444 1.00 28.71 1221 GLN D C 1
ATOM 29400 O O . GLN D 1 417 ? -32.065 43.663 79.114 1.00 32.99 1221 GLN D O 1
ATOM 29414 N N . ARG D 1 418 ? -29.870 44.177 78.997 1.00 32.14 1222 ARG D N 1
ATOM 29415 C CA . ARG D 1 418 ? -29.732 44.348 80.451 1.00 28.67 1222 ARG D CA 1
ATOM 29416 C C . ARG D 1 418 ? -30.373 45.660 80.882 1.00 31.74 1222 ARG D C 1
ATOM 29417 O O . ARG D 1 418 ? -31.357 45.677 81.639 1.00 30.53 1222 ARG D O 1
ATOM 29438 N N . ASN D 1 419 ? -29.869 46.764 80.315 1.00 30.64 1223 ASN D N 1
ATOM 29439 C CA . ASN D 1 419 ? -30.243 48.109 80.745 1.00 33.82 1223 ASN D CA 1
ATOM 29440 C C . ASN D 1 419 ? -31.717 48.401 80.531 1.00 35.47 1223 ASN D C 1
ATOM 29441 O O . ASN D 1 419 ? -32.344 49.101 81.338 1.00 35.87 1223 ASN D O 1
ATOM 29452 N N . HIS D 1 420 ? -32.298 47.866 79.459 1.00 33.14 1224 HIS D N 1
ATOM 29453 C CA . HIS D 1 420 ? -33.655 48.190 79.067 1.00 33.57 1224 HIS D CA 1
ATOM 29454 C C . HIS D 1 420 ? -34.545 46.984 79.205 1.00 35.47 1224 HIS D C 1
ATOM 29455 O O . HIS D 1 420 ? -35.572 46.888 78.543 1.00 37.58 1224 HIS D O 1
ATOM 29469 N N . GLU D 1 421 ? -34.154 46.057 80.086 1.00 29.95 1225 GLU D N 1
ATOM 29470 C CA . GLU D 1 421 ? -34.894 44.815 80.215 1.00 31.48 1225 GLU D CA 1
ATOM 29471 C C . GLU D 1 421 ? -36.345 45.067 80.583 1.00 38.76 1225 GLU D C 1
ATOM 29472 O O . GLU D 1 421 ? -37.256 44.453 80.022 1.00 33.84 1225 GLU D O 1
ATOM 29484 N N . THR D 1 422 ? -36.599 45.947 81.537 1.00 31.63 1226 THR D N 1
ATOM 29485 C CA . THR D 1 422 ? -37.979 46.089 81.983 1.00 37.78 1226 THR D CA 1
ATOM 29486 C C . THR D 1 422 ? -38.870 46.563 80.830 1.00 39.00 1226 THR D C 1
ATOM 29487 O O . THR D 1 422 ? -39.997 46.073 80.643 1.00 35.86 1226 THR D O 1
ATOM 29498 N N . ALA D 1 423 ? -38.360 47.507 80.041 1.00 35.88 1227 ALA D N 1
ATOM 29499 C CA . ALA D 1 423 ? -39.104 48.031 78.896 1.00 35.00 1227 ALA D CA 1
ATOM 29500 C C . ALA D 1 423 ? -39.316 46.967 77.819 1.00 39.58 1227 ALA D C 1
ATOM 29501 O O . ALA D 1 423 ? -40.423 46.853 77.267 1.00 39.53 1227 ALA D O 1
ATOM 29508 N N . PHE D 1 424 ? -38.281 46.186 77.495 1.00 34.38 1228 PHE D N 1
ATOM 29509 C CA . PHE D 1 424 ? -38.390 45.146 76.480 1.00 35.80 1228 PHE D CA 1
ATOM 29510 C C . PHE D 1 424 ? -39.460 44.128 76.842 1.00 39.49 1228 PHE D C 1
ATOM 29511 O O . PHE D 1 424 ? -40.207 43.629 76.027 1.00 35.40 1228 PHE D O 1
ATOM 29528 N N . GLN D 1 425 ? -39.508 43.717 78.127 1.00 41.49 1229 GLN D N 1
ATOM 29529 C CA . GLN D 1 425 ? -40.523 42.745 78.546 1.00 35.53 1229 GLN D CA 1
ATOM 29530 C C . GLN D 1 425 ? -41.911 43.320 78.469 1.00 37.76 1229 GLN D C 1
ATOM 29531 O O . GLN D 1 425 ? -42.849 42.665 77.974 1.00 42.30 1229 GLN D O 1
ATOM 29545 N N . GLY D 1 426 ? -42.066 44.557 78.911 1.00 36.97 1230 GLY D N 1
ATOM 29546 C CA . GLY D 1 426 ? -43.359 45.206 78.770 1.00 45.68 1230 GLY D CA 1
ATOM 29547 C C . GLY D 1 426 ? -43.843 45.249 77.323 1.00 40.91 1230 GLY D C 1
ATOM 29548 O O . GLY D 1 426 ? -44.985 44.878 77.035 1.00 43.96 1230 GLY D O 1
ATOM 29552 N N . MET D 1 427 ? -42.956 45.613 76.404 1.00 39.50 1231 MET D N 1
ATOM 29553 C CA . MET D 1 427 ? -43.304 45.614 74.986 1.00 38.15 1231 MET D CA 1
ATOM 29554 C C . MET D 1 427 ? -43.682 44.209 74.522 1.00 40.09 1231 MET D C 1
ATOM 29555 O O . MET D 1 427 ? -44.663 44.028 73.786 1.00 35.83 1231 MET D O 1
ATOM 29569 N N . LEU D 1 428 ? -42.891 43.215 74.909 1.00 40.22 1232 LEU D N 1
ATOM 29570 C CA . LEU D 1 428 ? -43.106 41.840 74.453 1.00 38.53 1232 LEU D CA 1
ATOM 29571 C C . LEU D 1 428 ? -44.406 41.263 74.990 1.00 41.63 1232 LEU D C 1
ATOM 29572 O O . LEU D 1 428 ? -45.092 40.506 74.291 1.00 43.63 1232 LEU D O 1
ATOM 29588 N N . ARG D 1 429 ? -44.731 41.568 76.240 1.00 39.78 1233 ARG D N 1
ATOM 29589 C CA . ARG D 1 429 ? -46.014 41.169 76.804 1.00 48.75 1233 ARG D CA 1
ATOM 29590 C C . ARG D 1 429 ? -47.159 41.760 75.994 1.00 46.75 1233 ARG D C 1
ATOM 29591 O O . ARG D 1 429 ? -48.111 41.064 75.636 1.00 51.96 1233 ARG D O 1
ATOM 29612 N N . LYS D 1 430 ? -47.066 43.052 75.684 1.00 43.98 1234 LYS D N 1
ATOM 29613 C CA . LYS D 1 430 ? -48.145 43.742 74.997 1.00 41.42 1234 LYS D CA 1
ATOM 29614 C C . LYS D 1 430 ? -48.283 43.311 73.547 1.00 47.37 1234 LYS D C 1
ATOM 29615 O O . LYS D 1 430 ? -49.400 43.286 73.020 1.00 48.32 1234 LYS D O 1
ATOM 29633 N N . LEU D 1 431 ? -47.178 42.955 72.896 1.00 42.35 1235 LEU D N 1
ATOM 29634 C CA . LEU D 1 431 ? -47.245 42.465 71.527 1.00 48.84 1235 LEU D CA 1
ATOM 29635 C C . LEU D 1 431 ? -47.885 41.085 71.448 1.00 51.69 1235 LEU D C 1
ATOM 29636 O O . LEU D 1 431 ? -48.489 40.746 70.427 1.00 56.47 1235 LEU D O 1
ATOM 29651 N N . ASP D 1 432 ? -47.783 40.294 72.518 1.00 55.84 1236 ASP D N 1
ATOM 29652 C CA . ASP D 1 432 ? -48.470 39.002 72.642 1.00 64.57 1236 ASP D CA 1
ATOM 29653 C C . ASP D 1 432 ? -48.130 38.046 71.494 1.00 56.39 1236 ASP D C 1
ATOM 29654 O O . ASP D 1 432 ? -48.999 37.595 70.744 1.00 60.69 1236 ASP D O 1
ATOM 29663 N N . ILE D 1 433 ? -46.840 37.734 71.393 1.00 54.61 1237 ILE D N 1
ATOM 29664 C CA . ILE D 1 433 ? -46.290 36.899 70.325 1.00 53.99 1237 ILE D CA 1
ATOM 29665 C C . ILE D 1 433 ? -46.488 35.439 70.722 1.00 57.95 1237 ILE D C 1
ATOM 29666 O O . ILE D 1 433 ? -45.767 34.914 71.575 1.00 56.06 1237 ILE D O 1
ATOM 29682 N N . LYS D 1 434 ? -47.474 34.785 70.096 1.00 60.35 1238 LYS D N 1
ATOM 29683 C CA . LYS D 1 434 ? -47.819 33.387 70.323 1.00 55.78 1238 LYS D CA 1
ATOM 29684 C C . LYS D 1 434 ? -47.563 32.485 69.120 1.00 50.66 1238 LYS D C 1
ATOM 29685 O O . LYS D 1 434 ? -47.226 31.317 69.309 1.00 56.92 1238 LYS D O 1
ATOM 29689 N N . ASN D 1 435 ? -47.658 32.988 67.892 1.00 49.74 1239 ASN D N 1
ATOM 29690 C CA . ASN D 1 435 ? -47.598 32.078 66.761 1.00 55.93 1239 ASN D CA 1
ATOM 29691 C C . ASN D 1 435 ? -46.794 32.691 65.617 1.00 55.95 1239 ASN D C 1
ATOM 29692 O O . ASN D 1 435 ? -46.211 33.768 65.728 1.00 56.45 1239 ASN D O 1
ATOM 29703 N N . GLU D 1 436 ? -46.795 31.978 64.492 1.00 59.43 1240 GLU D N 1
ATOM 29704 C CA . GLU D 1 436 ? -45.991 32.311 63.321 1.00 51.23 1240 GLU D CA 1
ATOM 29705 C C . GLU D 1 436 ? -46.452 33.592 62.656 1.00 53.69 1240 GLU D C 1
ATOM 29706 O O . GLU D 1 436 ? -45.628 34.348 62.125 1.00 49.82 1240 GLU D O 1
ATOM 29718 N N . ASP D 1 437 ? -47.761 33.848 62.678 1.00 53.11 1241 ASP D N 1
ATOM 29719 C CA . ASP D 1 437 ? -48.317 35.056 62.078 1.00 60.24 1241 ASP D CA 1
ATOM 29720 C C . ASP D 1 437 ? -47.988 36.285 62.917 1.00 49.36 1241 ASP D C 1
ATOM 29721 O O . ASP D 1 437 ? -47.755 37.368 62.372 1.00 42.52 1241 ASP D O 1
ATOM 29730 N N . ASP D 1 438 ? -48.025 36.130 64.245 1.00 45.56 1242 ASP D N 1
ATOM 29731 C CA . ASP D 1 438 ? -47.585 37.175 65.169 1.00 50.13 1242 ASP D CA 1
ATOM 29732 C C . ASP D 1 438 ? -46.130 37.557 64.930 1.00 43.35 1242 ASP D C 1
ATOM 29733 O O . ASP D 1 438 ? -45.773 38.736 64.986 1.00 41.19 1242 ASP D O 1
ATOM 29742 N N . VAL D 1 439 ? -45.266 36.573 64.701 1.00 39.05 1243 VAL D N 1
ATOM 29743 C CA . VAL D 1 439 ? -43.863 36.866 64.430 1.00 40.72 1243 VAL D CA 1
ATOM 29744 C C . VAL D 1 439 ? -43.721 37.606 63.108 1.00 43.09 1243 VAL D C 1
ATOM 29745 O O . VAL D 1 439 ? -42.940 38.563 62.993 1.00 41.38 1243 VAL D O 1
ATOM 29758 N N . LYS D 1 440 ? -44.471 37.185 62.089 1.00 45.10 1244 LYS D N 1
ATOM 29759 C CA . LYS D 1 440 ? -44.433 37.890 60.812 1.00 39.09 1244 LYS D CA 1
ATOM 29760 C C . LYS D 1 440 ? -44.809 39.351 60.997 1.00 38.32 1244 LYS D C 1
ATOM 29761 O O . LYS D 1 440 ? -44.196 40.247 60.408 1.00 38.81 1244 LYS D O 1
ATOM 29765 N N . SER D 1 441 ? -45.791 39.611 61.850 1.00 36.12 1245 SER D N 1
ATOM 29766 C CA . SER D 1 441 ? -46.306 40.957 61.995 1.00 39.77 1245 SER D CA 1
ATOM 29767 C C . SER D 1 441 ? -45.351 41.880 62.721 1.00 38.20 1245 SER D C 1
ATOM 29768 O O . SER D 1 441 ? -45.610 43.079 62.742 1.00 39.65 1245 SER D O 1
ATOM 29776 N N . LEU D 1 442 ? -44.297 41.342 63.348 1.00 39.23 1246 LEU D N 1
ATOM 29777 C CA . LEU D 1 442 ? -43.284 42.167 63.996 1.00 37.75 1246 LEU D CA 1
ATOM 29778 C C . LEU D 1 442 ? -42.567 43.052 62.998 1.00 34.73 1246 LEU D C 1
ATOM 29779 O O . LEU D 1 442 ? -41.966 44.052 63.392 1.00 30.68 1246 LEU D O 1
ATOM 29795 N N . SER D 1 443 ? -42.644 42.728 61.700 1.00 42.48 1247 SER D N 1
ATOM 29796 C CA . SER D 1 443 ? -42.019 43.587 60.695 1.00 37.00 1247 SER D CA 1
ATOM 29797 C C . SER D 1 443 ? -42.598 44.993 60.735 1.00 35.56 1247 SER D C 1
ATOM 29798 O O . SER D 1 443 ? -41.902 45.963 60.396 1.00 36.90 1247 SER D O 1
ATOM 29806 N N . ARG D 1 444 ? -43.858 45.129 61.168 1.00 32.52 1248 ARG D N 1
ATOM 29807 C CA . ARG D 1 444 ? -44.470 46.454 61.284 1.00 40.07 1248 ARG D CA 1
ATOM 29808 C C . ARG D 1 444 ? -43.833 47.254 62.421 1.00 38.55 1248 ARG D C 1
ATOM 29809 O O . ARG D 1 444 ? -43.605 48.460 62.270 1.00 39.39 1248 ARG D O 1
ATOM 29830 N N . VAL D 1 445 ? -43.524 46.596 63.546 1.00 32.56 1249 VAL D N 1
ATOM 29831 C CA . VAL D 1 445 ? -42.788 47.238 64.643 1.00 33.72 1249 VAL D CA 1
ATOM 29832 C C . VAL D 1 445 ? -41.441 47.709 64.144 1.00 30.11 1249 VAL D C 1
ATOM 29833 O O . VAL D 1 445 ? -40.999 48.831 64.441 1.00 31.79 1249 VAL D O 1
ATOM 29846 N N . MET D 1 446 ? -40.750 46.850 63.391 1.00 31.52 1250 MET D N 1
ATOM 29847 C CA . MET D 1 446 ? -39.413 47.173 62.920 1.00 30.34 1250 MET D CA 1
ATOM 29848 C C . MET D 1 446 ? -39.428 48.435 62.083 1.00 32.75 1250 MET D C 1
ATOM 29849 O O . MET D 1 446 ? -38.536 49.281 62.208 1.00 31.67 1250 MET D O 1
ATOM 29863 N N . ILE D 1 447 ? -40.400 48.551 61.174 1.00 34.03 1251 ILE D N 1
ATOM 29864 C CA . ILE D 1 447 ? -40.510 49.744 60.339 1.00 34.80 1251 ILE D CA 1
ATOM 29865 C C . ILE D 1 447 ? -40.866 50.950 61.181 1.00 27.13 1251 ILE D C 1
ATOM 29866 O O . ILE D 1 447 ? -40.310 52.030 60.980 1.00 28.73 1251 ILE D O 1
ATOM 29882 N N . HIS D 1 448 ? -41.716 50.769 62.194 1.00 30.58 1252 HIS D N 1
ATOM 29883 C CA . HIS D 1 448 ? -42.066 51.889 63.056 1.00 31.13 1252 HIS D CA 1
ATOM 29884 C C . HIS D 1 448 ? -40.867 52.479 63.776 1.00 32.87 1252 HIS D C 1
ATOM 29885 O O . HIS D 1 448 ? -40.921 53.640 64.168 1.00 33.81 1252 HIS D O 1
ATOM 29899 N N . VAL D 1 449 ? -39.816 51.687 64.033 1.00 31.35 1253 VAL D N 1
ATOM 29900 C CA . VAL D 1 449 ? -38.641 52.215 64.719 1.00 28.40 1253 VAL D CA 1
ATOM 29901 C C . VAL D 1 449 ? -38.077 53.410 63.981 1.00 34.61 1253 VAL D C 1
ATOM 29902 O O . VAL D 1 449 ? -37.511 54.316 64.599 1.00 30.09 1253 VAL D O 1
ATOM 29915 N N . PHE D 1 450 ? -38.232 53.457 62.660 1.00 26.15 1254 PHE D N 1
ATOM 29916 C CA . PHE D 1 450 ? -37.601 54.482 61.841 1.00 26.26 1254 PHE D CA 1
ATOM 29917 C C . PHE D 1 450 ? -38.629 55.410 61.207 1.00 34.47 1254 PHE D C 1
ATOM 29918 O O . PHE D 1 450 ? -38.273 56.183 60.317 1.00 26.51 1254 PHE D O 1
ATOM 29935 N N . SER D 1 451 ? -39.885 55.354 61.663 1.00 27.22 1255 SER D N 1
ATOM 29936 C CA . SER D 1 451 ? -40.959 56.057 60.986 1.00 32.56 1255 SER D CA 1
ATOM 29937 C C . SER D 1 451 ? -40.829 57.569 61.091 1.00 36.39 1255 SER D C 1
ATOM 29938 O O . SER D 1 451 ? -41.335 58.280 60.214 1.00 32.77 1255 SER D O 1
ATOM 29946 N N . ASP D 1 452 ? -40.121 58.077 62.097 1.00 27.97 1256 ASP D N 1
ATOM 29947 C CA . ASP D 1 452 ? -39.932 59.529 62.212 1.00 24.49 1256 ASP D CA 1
ATOM 29948 C C . ASP D 1 452 ? -38.823 60.046 61.290 1.00 27.98 1256 ASP D C 1
ATOM 29949 O O . ASP D 1 452 ? -38.505 61.236 61.298 1.00 30.79 1256 ASP D O 1
ATOM 29958 N N . GLY D 1 453 ? -38.249 59.189 60.463 1.00 28.57 1257 GLY D N 1
ATOM 29959 C CA . GLY D 1 453 ? -37.238 59.625 59.530 1.00 32.73 1257 GLY D CA 1
ATOM 29960 C C . GLY D 1 453 ? -35.815 59.630 60.038 1.00 28.74 1257 GLY D C 1
ATOM 29961 O O . GLY D 1 453 ? -34.906 59.940 59.266 1.00 34.38 1257 GLY D O 1
ATOM 29965 N N . VAL D 1 454 ? -35.578 59.256 61.292 1.00 31.81 1258 VAL D N 1
ATOM 29966 C CA . VAL D 1 454 ? -34.237 59.268 61.872 1.00 32.32 1258 VAL D CA 1
ATOM 29967 C C . VAL D 1 454 ? -33.660 57.863 61.841 1.00 30.68 1258 VAL D C 1
ATOM 29968 O O . VAL D 1 454 ? -34.351 56.899 62.175 1.00 27.50 1258 VAL D O 1
ATOM 29981 N N . THR D 1 455 ? -32.413 57.746 61.399 1.00 28.13 1259 THR D N 1
ATOM 29982 C CA . THR D 1 455 ? -31.635 56.513 61.484 1.00 30.50 1259 THR D CA 1
ATOM 29983 C C . THR D 1 455 ? -30.338 56.786 62.250 1.00 27.13 1259 THR D C 1
ATOM 29984 O O . THR D 1 455 ? -29.667 57.790 61.997 1.00 29.49 1259 THR D O 1
ATOM 29995 N N . ASN D 1 456 ? -29.971 55.892 63.177 1.00 27.76 1260 ASN D N 1
ATOM 29996 C CA . ASN D 1 456 ? -28.650 55.966 63.783 1.00 25.10 1260 ASN D CA 1
ATOM 29997 C C . ASN D 1 456 ? -28.281 54.570 64.267 1.00 25.97 1260 ASN D C 1
ATOM 29998 O O . ASN D 1 456 ? -29.118 53.660 64.311 1.00 26.92 1260 ASN D O 1
ATOM 30009 N N . TRP D 1 457 ? -27.003 54.401 64.598 1.00 26.41 1261 TRP D N 1
ATOM 30010 C CA . TRP D 1 457 ? -26.536 53.077 65.003 1.00 26.88 1261 TRP D CA 1
ATOM 30011 C C . TRP D 1 457 ? -27.208 52.605 66.281 1.00 26.42 1261 TRP D C 1
ATOM 30012 O O . TRP D 1 457 ? -27.365 51.402 66.497 1.00 23.01 1261 TRP D O 1
ATOM 30033 N N . GLY D 1 458 ? -27.568 53.524 67.167 1.00 27.44 1262 GLY D N 1
ATOM 30034 C CA . GLY D 1 458 ? -28.264 53.141 68.380 1.00 24.65 1262 GLY D CA 1
ATOM 30035 C C . GLY D 1 458 ? -29.596 52.478 68.114 1.00 26.75 1262 GLY D C 1
ATOM 30036 O O . GLY D 1 458 ? -29.958 51.504 68.781 1.00 24.65 1262 GLY D O 1
ATOM 30040 N N . ARG D 1 459 ? -30.385 53.059 67.195 1.00 25.69 1263 ARG D N 1
ATOM 30041 C CA . ARG D 1 459 ? -31.663 52.452 66.852 1.00 22.10 1263 ARG D CA 1
ATOM 30042 C C . ARG D 1 459 ? -31.467 51.109 66.178 1.00 21.98 1263 ARG D C 1
ATOM 30043 O O . ARG D 1 459 ? -32.248 50.181 66.403 1.00 24.91 1263 ARG D O 1
ATOM 30064 N N . ILE D 1 460 ? -30.455 50.990 65.330 1.00 22.76 1264 ILE D N 1
ATOM 30065 C CA . ILE D 1 460 ? -30.206 49.726 64.635 1.00 21.16 1264 ILE D CA 1
ATOM 30066 C C . ILE D 1 460 ? -29.817 48.633 65.627 1.00 28.41 1264 ILE D C 1
ATOM 30067 O O . ILE D 1 460 ? -30.354 47.516 65.563 1.00 24.08 1264 ILE D O 1
ATOM 30083 N N . VAL D 1 461 ? -28.886 48.921 66.551 1.00 26.28 1265 VAL D N 1
ATOM 30084 C CA . VAL D 1 461 ? -28.476 47.888 67.504 1.00 25.00 1265 VAL D CA 1
ATOM 30085 C C . VAL D 1 461 ? -29.610 47.580 68.468 1.00 26.20 1265 VAL D C 1
ATOM 30086 O O . VAL D 1 461 ? -29.779 46.419 68.895 1.00 24.40 1265 VAL D O 1
ATOM 30099 N N . THR D 1 462 ? -30.440 48.581 68.783 1.00 23.57 1266 THR D N 1
ATOM 30100 C CA . THR D 1 462 ? -31.580 48.342 69.663 1.00 23.60 1266 THR D CA 1
ATOM 30101 C C . THR D 1 462 ? -32.602 47.409 69.025 1.00 27.88 1266 THR D C 1
ATOM 30102 O O . THR D 1 462 ? -33.223 46.597 69.721 1.00 27.62 1266 THR D O 1
ATOM 30113 N N . LEU D 1 463 ? -32.862 47.578 67.720 1.00 25.07 1267 LEU D N 1
ATOM 30114 C CA . LEU D 1 463 ? -33.762 46.671 67.033 1.00 29.55 1267 LEU D CA 1
ATOM 30115 C C . LEU D 1 463 ? -33.199 45.260 67.034 1.00 27.27 1267 LEU D C 1
ATOM 30116 O O . LEU D 1 463 ? -33.913 44.311 67.344 1.00 26.75 1267 LEU D O 1
ATOM 30132 N N . ILE D 1 464 ? -31.923 45.098 66.681 1.00 25.02 1268 ILE D N 1
ATOM 30133 C CA . ILE D 1 464 ? -31.316 43.767 66.740 1.00 26.10 1268 ILE D CA 1
ATOM 30134 C C . ILE D 1 464 ? -31.396 43.207 68.152 1.00 29.20 1268 ILE D C 1
ATOM 30135 O O . ILE D 1 464 ? -31.600 42.000 68.336 1.00 26.27 1268 ILE D O 1
ATOM 30151 N N . SER D 1 465 ? -31.181 44.056 69.184 1.00 26.39 1269 SER D N 1
ATOM 30152 C CA . SER D 1 465 ? -31.219 43.554 70.565 1.00 26.73 1269 SER D CA 1
ATOM 30153 C C . SER D 1 465 ? -32.612 43.090 70.954 1.00 26.87 1269 SER D C 1
ATOM 30154 O O . SER D 1 465 ? -32.776 42.063 71.635 1.00 26.18 1269 SER D O 1
ATOM 30162 N N . PHE D 1 466 ? -33.635 43.843 70.546 1.00 26.32 1270 PHE D N 1
ATOM 30163 C CA . PHE D 1 466 ? -35.000 43.409 70.816 1.00 26.15 1270 PHE D CA 1
ATOM 30164 C C . PHE D 1 466 ? -35.328 42.136 70.044 1.00 27.28 1270 PHE D C 1
ATOM 30165 O O . PHE D 1 466 ? -36.088 41.283 70.535 1.00 29.18 1270 PHE D O 1
ATOM 30182 N N . GLY D 1 467 ? -34.754 41.980 68.849 1.00 27.17 1271 GLY D N 1
ATOM 30183 C CA . GLY D 1 467 ? -34.908 40.722 68.134 1.00 26.45 1271 GLY D CA 1
ATOM 30184 C C . GLY D 1 467 ? -34.358 39.545 68.929 1.00 29.66 1271 GLY D C 1
ATOM 30185 O O . GLY D 1 467 ? -35.003 38.490 69.014 1.00 30.03 1271 GLY D O 1
ATOM 30189 N N . ALA D 1 468 ? -33.175 39.719 69.548 1.00 28.77 1272 ALA D N 1
ATOM 30190 C CA . ALA D 1 468 ? -32.592 38.641 70.365 1.00 27.09 1272 ALA D CA 1
ATOM 30191 C C . ALA D 1 468 ? -33.474 38.353 71.570 1.00 29.77 1272 ALA D C 1
ATOM 30192 O O . ALA D 1 468 ? -33.690 37.196 71.943 1.00 30.28 1272 ALA D O 1
ATOM 30199 N N . PHE D 1 469 ? -34.018 39.405 72.172 1.00 28.46 1273 PHE D N 1
ATOM 30200 C CA . PHE D 1 469 ? -34.956 39.284 73.280 1.00 26.71 1273 PHE D CA 1
ATOM 30201 C C . PHE D 1 469 ? -36.190 38.499 72.883 1.00 31.52 1273 PHE D C 1
ATOM 30202 O O . PHE D 1 469 ? -36.644 37.621 73.621 1.00 35.07 1273 PHE D O 1
ATOM 30219 N N . VAL D 1 470 ? -36.759 38.802 71.718 1.00 32.67 1274 VAL D N 1
ATOM 30220 C CA . VAL D 1 470 ? -37.905 38.040 71.248 1.00 27.29 1274 VAL D CA 1
ATOM 30221 C C . VAL D 1 470 ? -37.490 36.605 70.959 1.00 32.85 1274 VAL D C 1
ATOM 30222 O O . VAL D 1 470 ? -38.248 35.665 71.212 1.00 37.82 1274 VAL D O 1
ATOM 30235 N N . ALA D 1 471 ? -36.296 36.410 70.393 1.00 28.49 1275 ALA D N 1
ATOM 30236 C CA . ALA D 1 471 ? -35.846 35.066 70.051 1.00 27.89 1275 ALA D CA 1
ATOM 30237 C C . ALA D 1 471 ? -35.737 34.181 71.297 1.00 36.36 1275 ALA D C 1
ATOM 30238 O O . ALA D 1 471 ? -36.142 33.019 71.279 1.00 33.44 1275 ALA D O 1
ATOM 30245 N N . LYS D 1 472 ? -35.209 34.714 72.401 1.00 29.32 1276 LYS D N 1
ATOM 30246 C CA . LYS D 1 472 ? -35.177 33.932 73.630 1.00 36.33 1276 LYS D CA 1
ATOM 30247 C C . LYS D 1 472 ? -36.596 33.534 74.036 1.00 41.12 1276 LYS D C 1
ATOM 30248 O O . LYS D 1 472 ? -36.845 32.393 74.430 1.00 42.39 1276 LYS D O 1
ATOM 30267 N N . HIS D 1 473 ? -37.547 34.465 73.937 1.00 36.09 1277 HIS D N 1
ATOM 30268 C CA . HIS D 1 473 ? -38.940 34.145 74.249 1.00 38.30 1277 HIS D CA 1
ATOM 30269 C C . HIS D 1 473 ? -39.481 33.079 73.314 1.00 45.51 1277 HIS D C 1
ATOM 30270 O O . HIS D 1 473 ? -40.194 32.166 73.752 1.00 45.42 1277 HIS D O 1
ATOM 30284 N N . LEU D 1 474 ? -39.137 33.161 72.026 1.00 39.89 1278 LEU D N 1
ATOM 30285 C CA . LEU D 1 474 ? -39.675 32.203 71.057 1.00 42.59 1278 LEU D CA 1
ATOM 30286 C C . LEU D 1 474 ? -39.325 30.774 71.435 1.00 49.76 1278 LEU D C 1
ATOM 30287 O O . LEU D 1 474 ? -40.175 29.873 71.372 1.00 46.81 1278 LEU D O 1
ATOM 30303 N N . LYS D 1 475 ? -38.066 30.536 71.806 1.00 45.40 1279 LYS D N 1
ATOM 30304 C CA . LYS D 1 475 ? -37.684 29.195 72.219 1.00 48.62 1279 LYS D CA 1
ATOM 30305 C C . LYS D 1 475 ? -38.496 28.758 73.424 1.00 53.10 1279 LYS D C 1
ATOM 30306 O O . LYS D 1 475 ? -38.893 27.593 73.543 1.00 57.23 1279 LYS D O 1
ATOM 30325 N N . THR D 1 476 ? -38.749 29.692 74.328 1.00 50.85 1280 THR D N 1
ATOM 30326 C CA . THR D 1 476 ? -39.465 29.408 75.560 1.00 48.61 1280 THR D CA 1
ATOM 30327 C C . THR D 1 476 ? -40.890 28.929 75.328 1.00 54.92 1280 THR D C 1
ATOM 30328 O O . THR D 1 476 ? -41.406 28.142 76.121 1.00 57.38 1280 THR D O 1
ATOM 30338 N N . ILE D 1 477 ? -41.553 29.413 74.280 1.00 48.84 1281 ILE D N 1
ATOM 30339 C CA . ILE D 1 477 ? -42.922 29.020 73.993 1.00 51.36 1281 ILE D CA 1
ATOM 30340 C C . ILE D 1 477 ? -42.960 28.003 72.857 1.00 49.50 1281 ILE D C 1
ATOM 30341 O O . ILE D 1 477 ? -44.005 27.796 72.244 1.00 52.64 1281 ILE D O 1
ATOM 30356 N N . ASN D 1 478 ? -41.826 27.375 72.573 1.00 51.11 1282 ASN D N 1
ATOM 30357 C CA . ASN D 1 478 ? -41.725 26.325 71.571 1.00 56.27 1282 ASN D CA 1
ATOM 30358 C C . ASN D 1 478 ? -42.136 26.833 70.183 1.00 57.59 1282 ASN D C 1
ATOM 30359 O O . ASN D 1 478 ? -42.919 26.199 69.463 1.00 55.26 1282 ASN D O 1
ATOM 30370 N N . GLN D 1 479 ? -41.616 28.003 69.813 1.00 50.04 1283 GLN D N 1
ATOM 30371 C CA . GLN D 1 479 ? -41.676 28.497 68.436 1.00 50.26 1283 GLN D CA 1
ATOM 30372 C C . GLN D 1 479 ? -40.252 28.774 67.946 1.00 48.66 1283 GLN D C 1
ATOM 30373 O O . GLN D 1 479 ? -39.974 29.794 67.320 1.00 44.65 1283 GLN D O 1
ATOM 30387 N N . GLU D 1 480 ? -39.316 27.861 68.232 1.00 37.28 1284 GLU D N 1
ATOM 30388 C CA . GLU D 1 480 ? -37.905 28.119 67.928 1.00 39.06 1284 GLU D CA 1
ATOM 30389 C C . GLU D 1 480 ? -37.599 28.224 66.436 1.00 44.84 1284 GLU D C 1
ATOM 30390 O O . GLU D 1 480 ? -36.663 28.939 66.048 1.00 43.23 1284 GLU D O 1
ATOM 30402 N N . SER D 1 481 ? -38.342 27.525 65.585 1.00 44.26 1285 SER D N 1
ATOM 30403 C CA . SER D 1 481 ? -38.078 27.610 64.153 1.00 46.17 1285 SER D CA 1
ATOM 30404 C C . SER D 1 481 ? -38.395 28.991 63.594 1.00 41.39 1285 SER D C 1
ATOM 30405 O O . SER D 1 481 ? -37.918 29.328 62.506 1.00 40.33 1285 SER D O 1
ATOM 30413 N N . CYS D 1 482 ? -39.158 29.797 64.329 1.00 39.08 1286 CYS D N 1
ATOM 30414 C CA . CYS D 1 482 ? -39.460 31.166 63.939 1.00 43.35 1286 CYS D CA 1
ATOM 30415 C C . CYS D 1 482 ? -38.282 32.126 64.167 1.00 43.96 1286 CYS D C 1
ATOM 30416 O O . CYS D 1 482 ? -38.361 33.284 63.740 1.00 34.13 1286 CYS D O 1
ATOM 30424 N N . ILE D 1 483 ? -37.181 31.675 64.789 1.00 40.03 1287 ILE D N 1
ATOM 30425 C CA . ILE D 1 483 ? -36.066 32.587 65.056 1.00 38.58 1287 ILE D CA 1
ATOM 30426 C C . ILE D 1 483 ? -35.409 33.052 63.768 1.00 33.09 1287 ILE D C 1
ATOM 30427 O O . ILE D 1 483 ? -35.085 34.239 63.619 1.00 31.02 1287 ILE D O 1
ATOM 30443 N N . GLU D 1 484 ? -35.173 32.145 62.825 1.00 34.08 1288 GLU D N 1
ATOM 30444 C CA . GLU D 1 484 ? -34.504 32.584 61.596 1.00 34.78 1288 GLU D CA 1
ATOM 30445 C C . GLU D 1 484 ? -35.357 33.490 60.713 1.00 29.01 1288 GLU D C 1
ATOM 30446 O O . GLU D 1 484 ? -34.812 34.433 60.108 1.00 33.16 1288 GLU D O 1
ATOM 30457 N N . PRO D 1 485 ? -36.660 33.258 60.569 1.00 37.61 1289 PRO D N 1
ATOM 30458 C CA . PRO D 1 485 ? -37.473 34.247 59.822 1.00 34.26 1289 PRO D CA 1
ATOM 30459 C C . PRO D 1 485 ? -37.536 35.599 60.510 1.00 33.53 1289 PRO D C 1
ATOM 30460 O O . PRO D 1 485 ? -37.582 36.618 59.833 1.00 29.82 1289 PRO D O 1
ATOM 30471 N N . LEU D 1 486 ? -37.566 35.649 61.839 1.00 30.03 1290 LEU D N 1
ATOM 30472 C CA . LEU D 1 486 ? -37.413 36.938 62.528 1.00 28.64 1290 LEU D CA 1
ATOM 30473 C C . LEU D 1 486 ? -36.098 37.628 62.155 1.00 27.53 1290 LEU D C 1
ATOM 30474 O O . LEU D 1 486 ? -36.068 38.818 61.811 1.00 28.06 1290 LEU D O 1
ATOM 30490 N N . ALA D 1 487 ? -34.988 36.899 62.221 1.00 28.24 1291 ALA D N 1
ATOM 30491 C CA . ALA D 1 487 ? -33.715 37.485 61.822 1.00 27.97 1291 ALA D CA 1
ATOM 30492 C C . ALA D 1 487 ? -33.761 37.996 60.393 1.00 27.17 1291 ALA D C 1
ATOM 30493 O O . ALA D 1 487 ? -33.196 39.049 60.086 1.00 27.58 1291 ALA D O 1
ATOM 30500 N N . GLU D 1 488 ? -34.363 37.211 59.486 1.00 30.01 1292 GLU D N 1
ATOM 30501 C CA . GLU D 1 488 ? -34.442 37.609 58.087 1.00 30.23 1292 GLU D CA 1
ATOM 30502 C C . GLU D 1 488 ? -35.268 38.884 57.938 1.00 24.65 1292 GLU D C 1
ATOM 30503 O O . GLU D 1 488 ? -34.905 39.757 57.160 1.00 25.44 1292 GLU D O 1
ATOM 30515 N N . SER D 1 489 ? -36.344 39.032 58.719 1.00 27.10 1293 SER D N 1
ATOM 30516 C CA . SER D 1 489 ? -37.169 40.232 58.607 1.00 28.52 1293 SER D CA 1
ATOM 30517 C C . SER D 1 489 ? -36.398 41.469 59.036 1.00 34.53 1293 SER D C 1
ATOM 30518 O O . SER D 1 489 ? -36.602 42.560 58.492 1.00 29.37 1293 SER D O 1
ATOM 30526 N N . ILE D 1 490 ? -35.600 41.349 60.105 1.00 29.91 1294 ILE D N 1
ATOM 30527 C CA . ILE D 1 490 ? -34.834 42.506 60.566 1.00 24.21 1294 ILE D CA 1
ATOM 30528 C C . ILE D 1 490 ? -33.819 42.877 59.519 1.00 26.45 1294 ILE D C 1
ATOM 30529 O O . ILE D 1 490 ? -33.610 44.062 59.204 1.00 26.64 1294 ILE D O 1
ATOM 30545 N N . THR D 1 491 ? -33.135 41.872 58.985 1.00 26.80 1295 THR D N 1
ATOM 30546 C CA . THR D 1 491 ? -32.167 42.102 57.930 1.00 23.06 1295 THR D CA 1
ATOM 30547 C C . THR D 1 491 ? -32.837 42.801 56.738 1.00 25.95 1295 THR D C 1
ATOM 30548 O O . THR D 1 491 ? -32.293 43.756 56.179 1.00 23.52 1295 THR D O 1
ATOM 30559 N N . ASP D 1 492 ? -34.020 42.340 56.354 1.00 28.73 1296 ASP D N 1
ATOM 30560 C CA . ASP D 1 492 ? -34.701 42.939 55.195 1.00 27.96 1296 ASP D CA 1
ATOM 30561 C C . ASP D 1 492 ? -35.025 44.415 55.435 1.00 28.12 1296 ASP D C 1
ATOM 30562 O O . ASP D 1 492 ? -34.795 45.264 54.573 1.00 29.00 1296 ASP D O 1
ATOM 30571 N N . VAL D 1 493 ? -35.553 44.750 56.606 1.00 33.44 1297 VAL D N 1
ATOM 30572 C CA . VAL D 1 493 ? -35.868 46.154 56.894 1.00 29.98 1297 VAL D CA 1
ATOM 30573 C C . VAL D 1 493 ? -34.630 47.017 56.760 1.00 30.98 1297 VAL D C 1
ATOM 30574 O O . VAL D 1 493 ? -34.692 48.138 56.232 1.00 30.92 1297 VAL D O 1
ATOM 30587 N N . LEU D 1 494 ? -33.497 46.539 57.274 1.00 28.42 1298 LEU D N 1
ATOM 30588 C CA . LEU D 1 494 ? -32.266 47.325 57.259 1.00 25.44 1298 LEU D CA 1
ATOM 30589 C C . LEU D 1 494 ? -31.719 47.476 55.853 1.00 27.49 1298 LEU D C 1
ATOM 30590 O O . LEU D 1 494 ? -31.367 48.583 55.413 1.00 30.84 1298 LEU D O 1
ATOM 30606 N N . VAL D 1 495 ? -31.631 46.381 55.128 1.00 28.48 1299 VAL D N 1
ATOM 30607 C CA . VAL D 1 495 ? -30.995 46.446 53.819 1.00 32.53 1299 VAL D CA 1
ATOM 30608 C C . VAL D 1 495 ? -31.933 47.100 52.805 1.00 29.56 1299 VAL D C 1
ATOM 30609 O O . VAL D 1 495 ? -31.489 47.809 51.906 1.00 29.78 1299 VAL D O 1
ATOM 30622 N N . ARG D 1 496 ? -33.236 46.864 52.925 1.00 29.33 1300 ARG D N 1
ATOM 30623 C CA . ARG D 1 496 ? -34.170 47.383 51.928 1.00 27.20 1300 ARG D CA 1
ATOM 30624 C C . ARG D 1 496 ? -34.378 48.887 52.073 1.00 32.99 1300 ARG D C 1
ATOM 30625 O O . ARG D 1 496 ? -34.487 49.603 51.066 1.00 28.96 1300 ARG D O 1
ATOM 30646 N N . THR D 1 497 ? -34.437 49.397 53.322 1.00 33.36 1301 THR D N 1
ATOM 30647 C CA . THR D 1 497 ? -34.790 50.793 53.523 1.00 34.39 1301 THR D CA 1
ATOM 30648 C C . THR D 1 497 ? -33.648 51.652 54.023 1.00 34.59 1301 THR D C 1
ATOM 30649 O O . THR D 1 497 ? -33.714 52.876 53.874 1.00 31.45 1301 THR D O 1
ATOM 30660 N N . LYS D 1 498 ? -32.576 51.052 54.528 1.00 30.61 1302 LYS D N 1
ATOM 30661 C CA . LYS D 1 498 ? -31.471 51.819 55.073 1.00 28.65 1302 LYS D CA 1
ATOM 30662 C C . LYS D 1 498 ? -30.182 51.592 54.311 1.00 34.46 1302 LYS D C 1
ATOM 30663 O O . LYS D 1 498 ? -29.115 51.983 54.805 1.00 32.60 1302 LYS D O 1
ATOM 30682 N N . ARG D 1 499 ? -30.266 51.043 53.091 1.00 32.29 1303 ARG D N 1
ATOM 30683 C CA . ARG D 1 499 ? -29.055 50.731 52.340 1.00 36.60 1303 ARG D CA 1
ATOM 30684 C C . ARG D 1 499 ? -28.176 51.974 52.210 1.00 35.26 1303 ARG D C 1
ATOM 30685 O O . ARG D 1 499 ? -26.962 51.905 52.449 1.00 45.56 1303 ARG D O 1
ATOM 30706 N N . ASP D 1 500 ? -28.768 53.124 51.887 1.00 37.38 1304 ASP D N 1
ATOM 30707 C CA . ASP D 1 500 ? -27.959 54.323 51.716 1.00 38.96 1304 ASP D CA 1
ATOM 30708 C C . ASP D 1 500 ? -27.205 54.667 53.003 1.00 39.56 1304 ASP D C 1
ATOM 30709 O O . ASP D 1 500 ? -26.040 55.080 52.977 1.00 34.77 1304 ASP D O 1
ATOM 30718 N N . TRP D 1 501 ? -27.880 54.585 54.133 1.00 40.13 1305 TRP D N 1
ATOM 30719 C CA . TRP D 1 501 ? -27.232 54.969 55.379 1.00 36.74 1305 TRP D CA 1
ATOM 30720 C C . TRP D 1 501 ? -26.151 53.962 55.744 1.00 30.83 1305 TRP D C 1
ATOM 30721 O O . TRP D 1 501 ? -25.055 54.338 56.182 1.00 32.42 1305 TRP D O 1
ATOM 30742 N N . LEU D 1 502 ? -26.439 52.679 55.542 1.00 33.51 1306 LEU D N 1
ATOM 30743 C CA . LEU D 1 502 ? -25.466 51.646 55.850 1.00 36.43 1306 LEU D CA 1
ATOM 30744 C C . LEU D 1 502 ? -24.233 51.804 54.984 1.00 38.27 1306 LEU D C 1
ATOM 30745 O O . LEU D 1 502 ? -23.101 51.608 55.445 1.00 40.73 1306 LEU D O 1
ATOM 30761 N N . VAL D 1 503 ? -24.441 52.198 53.732 1.00 39.35 1307 VAL D N 1
ATOM 30762 C CA . VAL D 1 503 ? -23.339 52.460 52.813 1.00 39.23 1307 VAL D CA 1
ATOM 30763 C C . VAL D 1 503 ? -22.510 53.651 53.289 1.00 38.59 1307 VAL D C 1
ATOM 30764 O O . VAL D 1 503 ? -21.278 53.567 53.398 1.00 41.64 1307 VAL D O 1
ATOM 30777 N N . LYS D 1 504 ? -23.166 54.772 53.564 1.00 36.62 1308 LYS D N 1
ATOM 30778 C CA . LYS D 1 504 ? -22.453 55.966 54.025 1.00 38.56 1308 LYS D CA 1
ATOM 30779 C C . LYS D 1 504 ? -21.653 55.701 55.297 1.00 36.22 1308 LYS D C 1
ATOM 30780 O O . LYS D 1 504 ? -20.572 56.257 55.467 1.00 36.51 1308 LYS D O 1
ATOM 30784 N N . GLN D 1 505 ? -22.184 54.895 56.213 1.00 36.67 1309 GLN D N 1
ATOM 30785 C CA . GLN D 1 505 ? -21.599 54.655 57.532 1.00 37.97 1309 GLN D CA 1
ATOM 30786 C C . GLN D 1 505 ? -20.641 53.474 57.541 1.00 38.92 1309 GLN D C 1
ATOM 30787 O O . GLN D 1 505 ? -20.212 53.038 58.622 1.00 37.18 1309 GLN D O 1
ATOM 30801 N N . ARG D 1 506 ? -20.325 52.944 56.360 1.00 36.34 1310 ARG D N 1
ATOM 30802 C CA . ARG D 1 506 ? -19.340 51.881 56.164 1.00 34.81 1310 ARG D CA 1
ATOM 30803 C C . ARG D 1 506 ? -19.784 50.559 56.766 1.00 37.68 1310 ARG D C 1
ATOM 30804 O O . ARG D 1 506 ? -18.973 49.743 57.223 1.00 36.40 1310 ARG D O 1
ATOM 30825 N N . GLY D 1 507 ? -21.084 50.321 56.707 1.00 36.94 1311 GLY D N 1
ATOM 30826 C CA . GLY D 1 507 ? -21.594 49.002 56.988 1.00 38.41 1311 GLY D CA 1
ATOM 30827 C C . GLY D 1 507 ? -21.145 48.484 58.336 1.00 36.81 1311 GLY D C 1
ATOM 30828 O O . GLY D 1 507 ? -21.068 49.222 59.319 1.00 35.73 1311 GLY D O 1
ATOM 30832 N N . TRP D 1 508 ? -20.876 47.184 58.384 1.00 33.11 1312 TRP D N 1
ATOM 30833 C CA . TRP D 1 508 ? -20.596 46.562 59.660 1.00 35.39 1312 TRP D CA 1
ATOM 30834 C C . TRP D 1 508 ? -19.261 46.981 60.245 1.00 35.59 1312 TRP D C 1
ATOM 30835 O O . TRP D 1 508 ? -19.117 46.931 61.465 1.00 34.12 1312 TRP D O 1
ATOM 30856 N N . ASP D 1 509 ? -18.305 47.411 59.426 1.00 35.90 1313 ASP D N 1
ATOM 30857 C CA . ASP D 1 509 ? -17.074 47.985 59.968 1.00 38.38 1313 ASP D CA 1
ATOM 30858 C C . ASP D 1 509 ? -17.358 49.279 60.716 1.00 41.97 1313 ASP D C 1
ATOM 30859 O O . ASP D 1 509 ? -16.762 49.546 61.768 1.00 37.17 1313 ASP D O 1
ATOM 30868 N N . GLY D 1 510 ? -18.245 50.115 60.173 1.00 35.59 1314 GLY D N 1
ATOM 30869 C CA . GLY D 1 510 ? -18.658 51.315 60.887 1.00 33.86 1314 GLY D CA 1
ATOM 30870 C C . GLY D 1 510 ? -19.427 50.993 62.155 1.00 31.34 1314 GLY D C 1
ATOM 30871 O O . GLY D 1 510 ? -19.320 51.703 63.158 1.00 34.14 1314 GLY D O 1
ATOM 30875 N N . PHE D 1 511 ? -20.239 49.932 62.121 1.00 29.88 1315 PHE D N 1
ATOM 30876 C CA . PHE D 1 511 ? -20.910 49.449 63.322 1.00 27.19 1315 PHE D CA 1
ATOM 30877 C C . PHE D 1 511 ? -19.905 49.103 64.414 1.00 29.30 1315 PHE D C 1
ATOM 30878 O O . PHE D 1 511 ? -20.034 49.535 65.560 1.00 31.67 1315 PHE D O 1
ATOM 30895 N N . VAL D 1 512 ? -18.915 48.290 64.077 1.00 33.05 1316 VAL D N 1
ATOM 30896 C CA . VAL D 1 512 ? -17.920 47.904 65.075 1.00 33.18 1316 VAL D CA 1
ATOM 30897 C C . VAL D 1 512 ? -17.197 49.138 65.612 1.00 34.07 1316 VAL D C 1
ATOM 30898 O O . VAL D 1 512 ? -16.991 49.316 66.821 1.00 33.87 1316 VAL D O 1
ATOM 30911 N N . GLU D 1 513 ? -16.789 50.019 64.707 1.00 31.54 1317 GLU D N 1
ATOM 30912 C CA . GLU D 1 513 ? -16.033 51.189 65.133 1.00 36.96 1317 GLU D CA 1
ATOM 30913 C C . GLU D 1 513 ? -16.870 52.113 66.006 1.00 33.21 1317 GLU D C 1
ATOM 30914 O O . GLU D 1 513 ? -16.404 52.605 67.033 1.00 37.16 1317 GLU D O 1
ATOM 30926 N N . PHE D 1 514 ? -18.122 52.352 65.630 1.00 34.05 1318 PHE D N 1
ATOM 30927 C CA . PHE D 1 514 ? -18.983 53.213 66.435 1.00 30.40 1318 PHE D CA 1
ATOM 30928 C C . PHE D 1 514 ? -19.096 52.706 67.867 1.00 29.13 1318 PHE D C 1
ATOM 30929 O O . PHE D 1 514 ? -19.121 53.499 68.815 1.00 27.80 1318 PHE D O 1
ATOM 30946 N N . PHE D 1 515 ? -19.214 51.405 68.043 1.00 28.40 1319 PHE D N 1
ATOM 30947 C CA . PHE D 1 515 ? -19.464 50.839 69.360 1.00 29.20 1319 PHE D CA 1
ATOM 30948 C C . PHE D 1 515 ? -18.183 50.401 70.073 1.00 31.67 1319 PHE D C 1
ATOM 30949 O O . PHE D 1 515 ? -18.276 49.726 71.101 1.00 29.62 1319 PHE D O 1
ATOM 30966 N N . HIS D 1 516 ? -17.008 50.765 69.557 1.00 32.30 1320 HIS D N 1
ATOM 30967 C CA . HIS D 1 516 ? -15.749 50.394 70.197 1.00 44.27 1320 HIS D CA 1
ATOM 30968 C C . HIS D 1 516 ? -15.669 51.079 71.553 1.00 41.31 1320 HIS D C 1
ATOM 30969 O O . HIS D 1 516 ? -15.815 52.300 71.633 1.00 47.35 1320 HIS D O 1
ATOM 30983 N N . VAL D 1 517 ? -15.275 50.329 72.579 1.00 52.81 1321 VAL D N 1
ATOM 30984 C CA . VAL D 1 517 ? -15.086 50.878 73.913 1.00 56.59 1321 VAL D CA 1
ATOM 30985 C C . VAL D 1 517 ? -13.697 50.548 74.411 1.00 60.68 1321 VAL D C 1
ATOM 30986 O O . VAL D 1 517 ? -13.297 49.378 74.398 1.00 66.31 1321 VAL D O 1
ATOM 30990 N N . SER E 2 1 ? -0.989 5.583 -1.976 1.00 45.19 68 SER E N 1
ATOM 30991 C CA . SER E 2 1 ? -2.186 4.847 -2.391 1.00 58.48 68 SER E CA 1
ATOM 30992 C C . SER E 2 1 ? -2.417 3.601 -1.534 1.00 51.68 68 SER E C 1
ATOM 30993 O O . SER E 2 1 ? -3.420 3.478 -0.835 1.00 45.03 68 SER E O 1
ATOM 31000 N N . SER E 2 2 ? -1.508 2.636 -1.630 1.00 51.85 69 SER E N 1
ATOM 31001 C CA . SER E 2 2 ? -1.402 1.673 -0.549 1.00 45.70 69 SER E CA 1
ATOM 31002 C C . SER E 2 2 ? -1.084 2.395 0.752 1.00 32.52 69 SER E C 1
ATOM 31003 O O . SER E 2 2 ? -1.667 2.095 1.799 1.00 34.18 69 SER E O 1
ATOM 31011 N N . THR E 2 3 ? -0.156 3.355 0.679 1.00 31.22 70 THR E N 1
ATOM 31012 C CA . THR E 2 3 ? 0.192 4.211 1.806 1.00 38.21 70 THR E CA 1
ATOM 31013 C C . THR E 2 3 ? -1.001 4.963 2.367 1.00 30.75 70 THR E C 1
ATOM 31014 O O . THR E 2 3 ? -1.124 5.114 3.589 1.00 32.11 70 THR E O 1
ATOM 31025 N N . MET E 2 4 ? -1.845 5.525 1.501 1.00 33.65 71 MET E N 1
ATOM 31026 C CA . MET E 2 4 ? -3.001 6.239 2.028 1.00 31.58 71 MET E CA 1
ATOM 31027 C C . MET E 2 4 ? -3.984 5.283 2.669 1.00 29.80 71 MET E C 1
ATOM 31028 O O . MET E 2 4 ? -4.584 5.610 3.696 1.00 27.69 71 MET E O 1
ATOM 31042 N N . GLY E 2 5 ? -4.176 4.090 2.078 1.00 29.89 72 GLY E N 1
ATOM 31043 C CA . GLY E 2 5 ? -5.030 3.101 2.714 1.00 28.71 72 GLY E CA 1
ATOM 31044 C C . GLY E 2 5 ? -4.501 2.616 4.063 1.00 28.27 72 GLY E C 1
ATOM 31045 O O . GLY E 2 5 ? -5.270 2.415 4.995 1.00 28.69 72 GLY E O 1
ATOM 31049 N N . GLN E 2 6 ? -3.205 2.324 4.145 1.00 26.73 73 GLN E N 1
ATOM 31050 C CA . GLN E 2 6 ? -2.613 1.917 5.416 1.00 31.31 73 GLN E CA 1
ATOM 31051 C C . GLN E 2 6 ? -2.752 3.012 6.474 1.00 25.30 73 GLN E C 1
ATOM 31052 O O . GLN E 2 6 ? -3.033 2.712 7.635 1.00 26.12 73 GLN E O 1
ATOM 31066 N N . ALA E 2 7 ? -2.591 4.279 6.079 1.00 26.05 74 ALA E N 1
ATOM 31067 C CA . ALA E 2 7 ? -2.746 5.395 7.025 1.00 25.36 74 ALA E CA 1
ATOM 31068 C C . ALA E 2 7 ? -4.197 5.512 7.496 1.00 27.78 74 ALA E C 1
ATOM 31069 O O . ALA E 2 7 ? -4.470 5.656 8.695 1.00 23.01 74 ALA E O 1
ATOM 31076 N N . GLY E 2 8 ? -5.145 5.416 6.558 1.00 26.99 75 GLY E N 1
ATOM 31077 C CA . GLY E 2 8 ? -6.562 5.476 6.919 1.00 24.14 75 GLY E CA 1
ATOM 31078 C C . GLY E 2 8 ? -6.981 4.340 7.822 1.00 24.52 75 GLY E C 1
ATOM 31079 O O . GLY E 2 8 ? -7.747 4.539 8.776 1.00 24.57 75 GLY E O 1
ATOM 31083 N N . ARG E 2 9 ? -6.479 3.126 7.566 1.00 22.70 76 ARG E N 1
ATOM 31084 C CA . ARG E 2 9 ? -6.787 2.010 8.460 1.00 25.09 76 ARG E CA 1
ATOM 31085 C C . ARG E 2 9 ? -6.123 2.143 9.834 1.00 19.95 76 ARG E C 1
ATOM 31086 O O . ARG E 2 9 ? -6.695 1.691 10.813 1.00 24.40 76 ARG E O 1
ATOM 31107 N N . GLN E 2 10 ? -4.933 2.752 9.930 1.00 22.96 77 GLN E N 1
ATOM 31108 C CA . GLN E 2 10 ? -4.331 3.036 11.237 1.00 25.78 77 GLN E CA 1
ATOM 31109 C C . GLN E 2 10 ? -5.142 4.062 12.011 1.00 25.10 77 GLN E C 1
ATOM 31110 O O . GLN E 2 10 ? -5.343 3.908 13.216 1.00 20.62 77 GLN E O 1
ATOM 31124 N N . LEU E 2 11 ? -5.677 5.090 11.326 1.00 23.50 78 LEU E N 1
ATOM 31125 C CA . LEU E 2 11 ? -6.536 6.046 12.009 1.00 19.52 78 LEU E CA 1
ATOM 31126 C C . LEU E 2 11 ? -7.779 5.380 12.551 1.00 23.25 78 LEU E C 1
ATOM 31127 O O . LEU E 2 11 ? -8.251 5.711 13.646 1.00 21.64 78 LEU E O 1
ATOM 31143 N N . ALA E 2 12 ? -8.319 4.418 11.794 1.00 22.28 79 ALA E N 1
ATOM 31144 C CA . ALA E 2 12 ? -9.490 3.676 12.243 1.00 19.01 79 ALA E CA 1
ATOM 31145 C C . ALA E 2 12 ? -9.177 2.862 13.488 1.00 22.38 79 ALA E C 1
ATOM 31146 O O . ALA E 2 12 ? -9.978 2.808 14.421 1.00 22.46 79 ALA E O 1
ATOM 31153 N N . ILE E 2 13 ? -8.013 2.225 13.526 1.00 22.29 80 ILE E N 1
ATOM 31154 C CA . ILE E 2 13 ? -7.620 1.423 14.688 1.00 23.39 80 ILE E CA 1
ATOM 31155 C C . ILE E 2 13 ? -7.424 2.326 15.908 1.00 25.49 80 ILE E C 1
ATOM 31156 O O . ILE E 2 13 ? -7.937 2.057 16.991 1.00 24.53 80 ILE E O 1
ATOM 31172 N N . ILE E 2 14 ? -6.725 3.428 15.730 1.00 22.95 81 ILE E N 1
ATOM 31173 C CA . ILE E 2 14 ? -6.586 4.408 16.814 1.00 22.21 81 ILE E CA 1
ATOM 31174 C C . ILE E 2 14 ? -7.954 4.907 17.263 1.00 24.23 81 ILE E C 1
ATOM 31175 O O . ILE E 2 14 ? -8.245 4.967 18.468 1.00 22.37 81 ILE E O 1
ATOM 31191 N N . GLY E 2 15 ? -8.829 5.225 16.297 1.00 24.18 82 GLY E N 1
ATOM 31192 C CA . GLY E 2 15 ? -10.166 5.698 16.622 1.00 22.47 82 GLY E CA 1
ATOM 31193 C C . GLY E 2 15 ? -10.981 4.714 17.430 1.00 24.39 82 GLY E C 1
ATOM 31194 O O . GLY E 2 15 ? -11.792 5.105 18.272 1.00 24.36 82 GLY E O 1
ATOM 31198 N N . ASP E 2 16 ? -10.840 3.421 17.135 1.00 23.72 83 ASP E N 1
ATOM 31199 C CA . ASP E 2 16 ? -11.520 2.407 17.944 1.00 26.58 83 ASP E CA 1
ATOM 31200 C C . ASP E 2 16 ? -10.925 2.340 19.350 1.00 23.92 83 ASP E C 1
ATOM 31201 O O . ASP E 2 16 ? -11.642 2.158 20.328 1.00 24.98 83 ASP E O 1
ATOM 31210 N N . ASP E 2 17 ? -9.615 2.487 19.475 1.00 25.59 84 ASP E N 1
ATOM 31211 C CA . ASP E 2 17 ? -8.986 2.588 20.796 1.00 25.37 84 ASP E CA 1
ATOM 31212 C C . ASP E 2 17 ? -9.571 3.744 21.590 1.00 27.41 84 ASP E C 1
ATOM 31213 O O . ASP E 2 17 ? -9.966 3.579 22.745 1.00 24.47 84 ASP E O 1
ATOM 31222 N N . ILE E 2 18 ? -9.699 4.907 20.946 1.00 25.22 85 ILE E N 1
ATOM 31223 C CA . ILE E 2 18 ? -10.280 6.089 21.583 1.00 22.84 85 ILE E CA 1
ATOM 31224 C C . ILE E 2 18 ? -11.737 5.857 21.915 1.00 25.01 85 ILE E C 1
ATOM 31225 O O . ILE E 2 18 ? -12.215 6.235 22.972 1.00 21.54 85 ILE E O 1
ATOM 31241 N N . ASN E 2 19 ? -12.479 5.206 21.008 1.00 21.21 86 ASN E N 1
ATOM 31242 C CA . ASN E 2 19 ? -13.889 4.954 21.263 1.00 17.53 86 ASN E CA 1
ATOM 31243 C C . ASN E 2 19 ? -14.075 4.084 22.489 1.00 21.91 86 ASN E C 1
ATOM 31244 O O . ASN E 2 19 ? -15.009 4.280 23.267 1.00 27.70 86 ASN E O 1
ATOM 31255 N N . ARG E 2 20 ? -13.255 3.053 22.608 1.00 23.73 87 ARG E N 1
ATOM 31256 C CA . ARG E 2 20 ? -13.322 2.152 23.758 1.00 23.90 87 ARG E CA 1
ATOM 31257 C C . ARG E 2 20 ? -12.998 2.900 25.048 1.00 26.22 87 ARG E C 1
ATOM 31258 O O . ARG E 2 20 ? -13.685 2.716 26.059 1.00 27.20 87 ARG E O 1
ATOM 31279 N N . ARG E 2 21 ? -11.996 3.775 24.995 1.00 23.37 88 ARG E N 1
ATOM 31280 C CA . ARG E 2 21 ? -11.610 4.550 26.170 1.00 28.26 88 ARG E CA 1
ATOM 31281 C C . ARG E 2 21 ? -12.782 5.360 26.692 1.00 24.13 88 ARG E C 1
ATOM 31282 O O . ARG E 2 21 ? -13.022 5.410 27.907 1.00 27.99 88 ARG E O 1
ATOM 31303 N N . TYR E 2 22 ? -13.478 6.073 25.810 1.00 26.48 89 TYR E N 1
ATOM 31304 C CA . TYR E 2 22 ? -14.493 6.989 26.308 1.00 23.42 89 TYR E CA 1
ATOM 31305 C C . TYR E 2 22 ? -15.859 6.394 26.427 1.00 32.69 89 TYR E C 1
ATOM 31306 O O . TYR E 2 22 ? -16.630 6.963 27.206 1.00 32.63 89 TYR E O 1
ATOM 31324 N N . SER F 2 2 ? 30.313 2.967 61.390 1.00 39.60 69 SER F N 1
ATOM 31325 C CA . SER F 2 2 ? 30.783 1.860 62.235 1.00 56.56 69 SER F CA 1
ATOM 31326 C C . SER F 2 2 ? 31.350 2.373 63.563 1.00 39.56 69 SER F C 1
ATOM 31327 O O . SER F 2 2 ? 30.926 1.944 64.623 1.00 42.39 69 SER F O 1
ATOM 31334 N N . THR F 2 3 ? 32.272 3.333 63.478 1.00 39.57 70 THR F N 1
ATOM 31335 C CA . THR F 2 3 ? 32.610 4.136 64.642 1.00 40.75 70 THR F CA 1
ATOM 31336 C C . THR F 2 3 ? 31.364 4.818 65.185 1.00 36.83 70 THR F C 1
ATOM 31337 O O . THR F 2 3 ? 31.168 4.911 66.403 1.00 36.09 70 THR F O 1
ATOM 31348 N N . MET F 2 4 ? 30.516 5.327 64.292 1.00 34.64 71 MET F N 1
ATOM 31349 C CA . MET F 2 4 ? 29.302 5.986 64.737 1.00 32.94 71 MET F CA 1
ATOM 31350 C C . MET F 2 4 ? 28.314 5.007 65.350 1.00 30.92 71 MET F C 1
ATOM 31351 O O . MET F 2 4 ? 27.625 5.335 66.326 1.00 28.65 71 MET F O 1
ATOM 31365 N N . GLY F 2 5 ? 28.222 3.799 64.788 1.00 32.58 72 GLY F N 1
ATOM 31366 C CA . GLY F 2 5 ? 27.381 2.771 65.397 1.00 28.45 72 GLY F CA 1
ATOM 31367 C C . GLY F 2 5 ? 27.845 2.353 66.785 1.00 25.38 72 GLY F C 1
ATOM 31368 O O . GLY F 2 5 ? 27.044 2.204 67.713 1.00 26.48 72 GLY F O 1
ATOM 31372 N N . GLN F 2 6 ? 29.147 2.120 66.942 1.00 29.27 73 GLN F N 1
ATOM 31373 C CA . GLN F 2 6 ? 29.642 1.749 68.267 1.00 32.28 73 GLN F CA 1
ATOM 31374 C C . GLN F 2 6 ? 29.331 2.832 69.298 1.00 27.83 73 GLN F C 1
ATOM 31375 O O . GLN F 2 6 ? 28.934 2.519 70.431 1.00 28.22 73 GLN F O 1
ATOM 31389 N N . ALA F 2 7 ? 29.480 4.110 68.914 1.00 28.53 74 ALA F N 1
ATOM 31390 C CA . ALA F 2 7 ? 29.233 5.216 69.833 1.00 27.85 74 ALA F CA 1
ATOM 31391 C C . ALA F 2 7 ? 27.769 5.268 70.231 1.00 31.84 74 ALA F C 1
ATOM 31392 O O . ALA F 2 7 ? 27.447 5.420 71.403 1.00 25.75 74 ALA F O 1
ATOM 31399 N N . GLY F 2 8 ? 26.861 5.128 69.260 1.00 26.31 75 GLY F N 1
ATOM 31400 C CA . GLY F 2 8 ? 25.447 5.128 69.588 1.00 26.11 75 GLY F CA 1
ATOM 31401 C C . GLY F 2 8 ? 25.061 3.945 70.457 1.00 25.94 75 GLY F C 1
ATOM 31402 O O . GLY F 2 8 ? 24.228 4.062 71.364 1.00 26.03 75 GLY F O 1
ATOM 31406 N N . ARG F 2 9 ? 25.651 2.787 70.196 1.00 24.02 76 ARG F N 1
ATOM 31407 C CA . ARG F 2 9 ? 25.339 1.648 71.060 1.00 29.95 76 ARG F CA 1
ATOM 31408 C C . ARG F 2 9 ? 25.925 1.803 72.462 1.00 24.39 76 ARG F C 1
ATOM 31409 O O . ARG F 2 9 ? 25.307 1.360 73.436 1.00 25.08 76 ARG F O 1
ATOM 31430 N N . GLN F 2 10 ? 27.087 2.438 72.604 1.00 26.94 77 GLN F N 1
ATOM 31431 C CA . GLN F 2 10 ? 27.600 2.699 73.951 1.00 24.90 77 GLN F CA 1
ATOM 31432 C C . GLN F 2 10 ? 26.716 3.691 74.691 1.00 28.90 77 GLN F C 1
ATOM 31433 O O . GLN F 2 10 ? 26.467 3.527 75.887 1.00 25.30 77 GLN F O 1
ATOM 31447 N N . LEU F 2 11 ? 26.205 4.728 74.002 1.00 22.70 78 LEU F N 1
ATOM 31448 C CA . LEU F 2 11 ? 25.245 5.622 74.644 1.00 23.03 78 LEU F CA 1
ATOM 31449 C C . LEU F 2 11 ? 24.000 4.867 75.090 1.00 22.94 78 LEU F C 1
ATOM 31450 O O . LEU F 2 11 ? 23.423 5.135 76.156 1.00 25.85 78 LEU F O 1
ATOM 31466 N N . ALA F 2 12 ? 23.580 3.888 74.297 1.00 23.22 79 ALA F N 1
ATOM 31467 C CA . ALA F 2 12 ? 22.409 3.111 74.670 1.00 22.21 79 ALA F CA 1
ATOM 31468 C C . ALA F 2 12 ? 22.662 2.294 75.927 1.00 25.31 79 ALA F C 1
ATOM 31469 O O . ALA F 2 12 ? 21.774 2.159 76.773 1.00 23.28 79 ALA F O 1
ATOM 31476 N N . ILE F 2 13 ? 23.865 1.736 76.053 1.00 24.77 80 ILE F N 1
ATOM 31477 C CA . ILE F 2 13 ? 24.226 0.932 77.217 1.00 26.19 80 ILE F CA 1
ATOM 31478 C C . ILE F 2 13 ? 24.230 1.799 78.468 1.00 24.85 80 ILE F C 1
ATOM 31479 O O . ILE F 2 13 ? 23.684 1.431 79.511 1.00 25.04 80 ILE F O 1
ATOM 31495 N N . ILE F 2 14 ? 24.865 2.957 78.375 1.00 25.34 81 ILE F N 1
ATOM 31496 C CA . ILE F 2 14 ? 24.864 3.901 79.481 1.00 23.93 81 ILE F CA 1
ATOM 31497 C C . ILE F 2 14 ? 23.445 4.290 79.840 1.00 24.09 81 ILE F C 1
ATOM 31498 O O . ILE F 2 14 ? 23.078 4.327 81.025 1.00 24.50 81 ILE F O 1
ATOM 31514 N N . GLY F 2 15 ? 22.616 4.569 78.818 1.00 27.97 82 GLY F N 1
ATOM 31515 C CA . GLY F 2 15 ? 21.249 4.989 79.061 1.00 22.77 82 GLY F CA 1
ATOM 31516 C C . GLY F 2 15 ? 20.407 3.945 79.761 1.00 24.17 82 GLY F C 1
ATOM 31517 O O . GLY F 2 15 ? 19.606 4.272 80.651 1.00 24.61 82 GLY F O 1
ATOM 31521 N N . ASP F 2 16 ? 20.588 2.659 79.393 1.00 24.55 83 ASP F N 1
ATOM 31522 C CA . ASP F 2 16 ? 19.863 1.604 80.106 1.00 26.83 83 ASP F CA 1
ATOM 31523 C C . ASP F 2 16 ? 20.303 1.504 81.574 1.00 22.51 83 ASP F C 1
ATOM 31524 O O . ASP F 2 16 ? 19.482 1.263 82.462 1.00 24.36 83 ASP F O 1
ATOM 31533 N N . ASP F 2 17 ? 21.583 1.711 81.853 1.00 23.30 84 ASP F N 1
ATOM 31534 C CA . ASP F 2 17 ? 22.074 1.764 83.244 1.00 26.76 84 ASP F CA 1
ATOM 31535 C C . ASP F 2 17 ? 21.370 2.867 84.034 1.00 27.71 84 ASP F C 1
ATOM 31536 O O . ASP F 2 17 ? 20.896 2.656 85.170 1.00 25.35 84 ASP F O 1
ATOM 31545 N N . ILE F 2 18 ? 21.290 4.048 83.430 1.00 27.48 85 ILE F N 1
ATOM 31546 C CA . ILE F 2 18 ? 20.601 5.179 84.034 1.00 24.37 85 ILE F CA 1
ATOM 31547 C C . ILE F 2 18 ? 19.123 4.886 84.176 1.00 25.31 85 ILE F C 1
ATOM 31548 O O . ILE F 2 18 ? 18.517 5.191 85.197 1.00 24.31 85 ILE F O 1
ATOM 31564 N N . ASN F 2 19 ? 18.504 4.292 83.149 1.00 27.43 86 ASN F N 1
ATOM 31565 C CA . ASN F 2 19 ? 17.089 3.969 83.241 1.00 23.52 86 ASN F CA 1
ATOM 31566 C C . ASN F 2 19 ? 16.824 3.014 84.402 1.00 23.84 86 ASN F C 1
ATOM 31567 O O . ASN F 2 19 ? 15.851 3.174 85.134 1.00 28.11 86 ASN F O 1
ATOM 31578 N N . ARG F 2 20 ? 17.649 1.972 84.550 1.00 21.60 87 ARG F N 1
ATOM 31579 C CA . ARG F 2 20 ? 17.475 1.066 85.675 1.00 21.88 87 ARG F CA 1
ATOM 31580 C C . ARG F 2 20 ? 17.664 1.783 87.013 1.00 24.25 87 ARG F C 1
ATOM 31581 O O . ARG F 2 20 ? 16.957 1.490 87.991 1.00 28.15 87 ARG F O 1
ATOM 31602 N N . ARG F 2 21 ? 18.642 2.684 87.079 1.00 24.15 88 ARG F N 1
ATOM 31603 C CA . ARG F 2 21 ? 18.931 3.399 88.332 1.00 23.99 88 ARG F CA 1
ATOM 31604 C C . ARG F 2 21 ? 17.711 4.189 88.792 1.00 32.05 88 ARG F C 1
ATOM 31605 O O . ARG F 2 21 ? 17.286 4.085 89.947 1.00 34.39 88 ARG F O 1
ATOM 31626 N N . TYR F 2 22 ? 17.091 4.931 87.891 1.00 29.02 89 TYR F N 1
ATOM 31627 C CA . TYR F 2 22 ? 15.952 5.732 88.289 1.00 30.18 89 TYR F CA 1
ATOM 31628 C C . TYR F 2 22 ? 14.609 5.048 88.198 1.00 40.45 89 TYR F C 1
ATOM 31629 O O . TYR F 2 22 ? 13.660 5.560 88.806 1.00 39.40 89 TYR F O 1
ATOM 31647 N N . SER G 2 2 ? 6.640 49.884 4.722 1.00 57.25 69 SER G N 1
ATOM 31648 C CA . SER G 2 2 ? 6.698 50.719 5.913 1.00 63.89 69 SER G CA 1
ATOM 31649 C C . SER G 2 2 ? 7.579 50.116 6.997 1.00 64.33 69 SER G C 1
ATOM 31650 O O . SER G 2 2 ? 8.409 50.814 7.563 1.00 62.57 69 SER G O 1
ATOM 31657 N N . THR G 2 3 ? 7.379 48.830 7.308 1.00 69.81 70 THR G N 1
ATOM 31658 C CA . THR G 2 3 ? 8.380 48.112 8.097 1.00 63.73 70 THR G CA 1
ATOM 31659 C C . THR G 2 3 ? 9.734 48.164 7.404 1.00 54.58 70 THR G C 1
ATOM 31660 O O . THR G 2 3 ? 10.766 48.399 8.038 1.00 47.11 70 THR G O 1
ATOM 31671 N N . MET G 2 4 ? 9.741 47.917 6.101 1.00 58.07 71 MET G N 1
ATOM 31672 C CA . MET G 2 4 ? 10.962 47.920 5.311 1.00 52.11 71 MET G CA 1
ATOM 31673 C C . MET G 2 4 ? 11.491 49.329 5.126 1.00 46.65 71 MET G C 1
ATOM 31674 O O . MET G 2 4 ? 12.709 49.529 5.093 1.00 35.18 71 MET G O 1
ATOM 31688 N N . GLY G 2 5 ? 10.592 50.307 4.975 1.00 48.59 72 GLY G N 1
ATOM 31689 C CA . GLY G 2 5 ? 11.023 51.688 4.924 1.00 49.90 72 GLY G CA 1
ATOM 31690 C C . GLY G 2 5 ? 11.696 52.115 6.214 1.00 45.90 72 GLY G C 1
ATOM 31691 O O . GLY G 2 5 ? 12.741 52.759 6.192 1.00 39.38 72 GLY G O 1
ATOM 31695 N N . GLN G 2 6 ? 11.109 51.729 7.354 1.00 46.03 73 GLN G N 1
ATOM 31696 C CA . GLN G 2 6 ? 11.705 52.055 8.644 1.00 41.97 73 GLN G CA 1
ATOM 31697 C C . GLN G 2 6 ? 13.092 51.445 8.782 1.00 39.44 73 GLN G C 1
ATOM 31698 O O . GLN G 2 6 ? 14.048 52.118 9.196 1.00 34.31 73 GLN G O 1
ATOM 31712 N N . ALA G 2 7 ? 13.221 50.170 8.429 1.00 39.12 74 ALA G N 1
ATOM 31713 C CA . ALA G 2 7 ? 14.498 49.495 8.596 1.00 36.95 74 ALA G CA 1
ATOM 31714 C C . ALA G 2 7 ? 15.559 50.132 7.714 1.00 32.44 74 ALA G C 1
ATOM 31715 O O . ALA G 2 7 ? 16.684 50.373 8.159 1.00 29.97 74 ALA G O 1
ATOM 31722 N N . GLY G 2 8 ? 15.203 50.464 6.475 1.00 32.70 75 GLY G N 1
ATOM 31723 C CA . GLY G 2 8 ? 16.185 51.074 5.588 1.00 25.58 75 GLY G CA 1
ATOM 31724 C C . GLY G 2 8 ? 16.665 52.431 6.065 1.00 28.27 75 GLY G C 1
ATOM 31725 O O . GLY G 2 8 ? 17.859 52.731 5.986 1.00 28.56 75 GLY G O 1
ATOM 31729 N N . ARG G 2 9 ? 15.754 53.264 6.555 1.00 29.79 76 ARG G N 1
ATOM 31730 C CA . ARG G 2 9 ? 16.149 54.568 7.095 1.00 31.04 76 ARG G CA 1
ATOM 31731 C C . ARG G 2 9 ? 16.939 54.429 8.405 1.00 31.86 76 ARG G C 1
ATOM 31732 O O . ARG G 2 9 ? 17.848 55.229 8.683 1.00 31.27 76 ARG G O 1
ATOM 31753 N N . GLN G 2 10 ? 16.654 53.404 9.197 1.00 29.70 77 GLN G N 1
ATOM 31754 C CA . GLN G 2 10 ? 17.485 53.122 10.369 1.00 34.53 77 GLN G CA 1
ATOM 31755 C C . GLN G 2 10 ? 18.900 52.719 9.961 1.00 30.45 77 GLN G C 1
ATOM 31756 O O . GLN G 2 10 ? 19.883 53.164 10.555 1.00 27.98 77 GLN G O 1
ATOM 31770 N N . LEU G 2 11 ? 19.023 51.913 8.910 1.00 27.79 78 LEU G N 1
ATOM 31771 C CA . LEU G 2 11 ? 20.356 51.576 8.412 1.00 26.41 78 LEU G CA 1
ATOM 31772 C C . LEU G 2 11 ? 21.075 52.791 7.845 1.00 28.49 78 LEU G C 1
ATOM 31773 O O . LEU G 2 11 ? 22.311 52.880 7.923 1.00 28.42 78 LEU G O 1
ATOM 31789 N N . ALA G 2 12 ? 20.340 53.710 7.225 1.00 30.94 79 ALA G N 1
ATOM 31790 C CA . ALA G 2 12 ? 20.979 54.908 6.686 1.00 25.28 79 ALA G CA 1
ATOM 31791 C C . ALA G 2 12 ? 21.569 55.757 7.806 1.00 24.32 79 ALA G C 1
ATOM 31792 O O . ALA G 2 12 ? 22.657 56.330 7.669 1.00 27.63 79 ALA G O 1
ATOM 31799 N N . ILE G 2 13 ? 20.856 55.840 8.928 1.00 29.74 80 ILE G N 1
ATOM 31800 C CA . ILE G 2 13 ? 21.306 56.655 10.057 1.00 30.31 80 ILE G CA 1
ATOM 31801 C C . ILE G 2 13 ? 22.561 56.051 10.662 1.00 31.03 80 ILE G C 1
ATOM 31802 O O . ILE G 2 13 ? 23.536 56.760 10.963 1.00 28.96 80 ILE G O 1
ATOM 31818 N N . ILE G 2 14 ? 22.555 54.741 10.870 1.00 24.89 81 ILE G N 1
ATOM 31819 C CA . ILE G 2 14 ? 23.760 54.047 11.311 1.00 28.74 81 ILE G CA 1
ATOM 31820 C C . ILE G 2 14 ? 24.892 54.253 10.312 1.00 26.91 81 ILE G C 1
ATOM 31821 O O . ILE G 2 14 ? 26.048 54.481 10.681 1.00 26.22 81 ILE G O 1
ATOM 31837 N N . GLY G 2 15 ? 24.593 54.127 9.030 1.00 24.04 82 GLY G N 1
ATOM 31838 C CA . GLY G 2 15 ? 25.647 54.262 8.041 1.00 24.40 82 GLY G CA 1
ATOM 31839 C C . GLY G 2 15 ? 26.290 55.636 8.029 1.00 24.16 82 GLY G C 1
ATOM 31840 O O . GLY G 2 15 ? 27.517 55.753 7.894 1.00 27.20 82 GLY G O 1
ATOM 31844 N N . ASP G 2 16 ? 25.480 56.692 8.171 1.00 27.37 83 ASP G N 1
ATOM 31845 C CA . ASP G 2 16 ? 26.046 58.031 8.220 1.00 26.68 83 ASP G CA 1
ATOM 31846 C C . ASP G 2 16 ? 26.906 58.216 9.469 1.00 24.53 83 ASP G C 1
ATOM 31847 O O . ASP G 2 16 ? 27.875 58.964 9.437 1.00 25.66 83 ASP G O 1
ATOM 31856 N N . ASP G 2 17 ? 26.523 57.624 10.586 1.00 26.67 84 ASP G N 1
ATOM 31857 C CA . ASP G 2 17 ? 27.376 57.658 11.788 1.00 26.87 84 ASP G CA 1
ATOM 31858 C C . ASP G 2 17 ? 28.734 57.006 11.531 1.00 27.29 84 ASP G C 1
ATOM 31859 O O . ASP G 2 17 ? 29.786 57.565 11.865 1.00 27.82 84 ASP G O 1
ATOM 31868 N N . ILE G 2 18 ? 28.730 55.835 10.894 1.00 27.75 85 ILE G N 1
ATOM 31869 C CA . ILE G 2 18 ? 29.971 55.155 10.535 1.00 24.94 85 ILE G CA 1
ATOM 31870 C C . ILE G 2 18 ? 30.766 55.973 9.544 1.00 26.52 85 ILE G C 1
ATOM 31871 O O . ILE G 2 18 ? 31.991 56.111 9.669 1.00 25.25 85 ILE G O 1
ATOM 31887 N N . ASN G 2 19 ? 30.089 56.570 8.563 1.00 27.10 86 ASN G N 1
ATOM 31888 C CA . ASN G 2 19 ? 30.782 57.402 7.586 1.00 22.45 86 ASN G CA 1
ATOM 31889 C C . ASN G 2 19 ? 31.488 58.560 8.276 1.00 24.84 86 ASN G C 1
ATOM 31890 O O . ASN G 2 19 ? 32.612 58.917 7.927 1.00 24.68 86 ASN G O 1
ATOM 31901 N N . ARG G 2 20 ? 30.818 59.194 9.227 1.00 24.34 87 ARG G N 1
ATOM 31902 C CA . ARG G 2 20 ? 31.440 60.300 9.950 1.00 24.81 87 ARG G CA 1
ATOM 31903 C C . ARG G 2 20 ? 32.632 59.815 10.743 1.00 26.72 87 ARG G C 1
ATOM 31904 O O . ARG G 2 20 ? 33.656 60.515 10.845 1.00 27.51 87 ARG G O 1
ATOM 31925 N N . ARG G 2 21 ? 32.486 58.651 11.356 1.00 26.86 88 ARG G N 1
ATOM 31926 C CA . ARG G 2 21 ? 33.565 58.085 12.172 1.00 30.14 88 ARG G CA 1
ATOM 31927 C C . ARG G 2 21 ? 34.810 57.847 11.325 1.00 28.19 88 ARG G C 1
ATOM 31928 O O . ARG G 2 21 ? 35.918 58.229 11.703 1.00 28.98 88 ARG G O 1
ATOM 31949 N N . TYR G 2 22 ? 34.655 57.220 10.161 1.00 28.92 89 TYR G N 1
ATOM 31950 C CA . TYR G 2 22 ? 35.831 56.939 9.363 1.00 27.24 89 TYR G CA 1
ATOM 31951 C C . TYR G 2 22 ? 36.200 58.066 8.410 1.00 35.42 89 TYR G C 1
ATOM 31952 O O . TYR G 2 22 ? 37.365 58.085 7.975 1.00 38.04 89 TYR G O 1
ATOM 31970 N N . SER H 2 2 ? -51.238 49.878 66.339 1.00 50.48 69 SER H N 1
ATOM 31971 C CA . SER H 2 2 ? -51.027 50.997 67.257 1.00 66.90 69 SER H CA 1
ATOM 31972 C C . SER H 2 2 ? -50.194 50.531 68.474 1.00 54.46 69 SER H C 1
ATOM 31973 O O . SER H 2 2 ? -49.345 51.258 68.952 1.00 50.68 69 SER H O 1
ATOM 31980 N N . THR H 2 3 ? -50.499 49.360 69.030 1.00 54.32 70 THR H N 1
ATOM 31981 C CA . THR H 2 3 ? -49.564 48.738 69.961 1.00 54.99 70 THR H CA 1
ATOM 31982 C C . THR H 2 3 ? -48.210 48.539 69.281 1.00 50.09 70 THR H C 1
ATOM 31983 O O . THR H 2 3 ? -47.155 48.801 69.869 1.00 45.25 70 THR H O 1
ATOM 31994 N N . MET H 2 4 ? -48.219 48.096 68.021 1.00 55.23 71 MET H N 1
ATOM 31995 C CA . MET H 2 4 ? -46.965 47.904 67.299 1.00 50.52 71 MET H CA 1
ATOM 31996 C C . MET H 2 4 ? -46.300 49.252 67.031 1.00 46.74 71 MET H C 1
ATOM 31997 O O . MET H 2 4 ? -45.065 49.373 67.033 1.00 35.23 71 MET H O 1
ATOM 32011 N N . GLY H 2 5 ? -47.119 50.267 66.726 1.00 48.01 72 GLY H N 1
ATOM 32012 C CA . GLY H 2 5 ? -46.587 51.615 66.581 1.00 51.09 72 GLY H CA 1
ATOM 32013 C C . GLY H 2 5 ? -46.010 52.139 67.884 1.00 38.68 72 GLY H C 1
ATOM 32014 O O . GLY H 2 5 ? -44.929 52.727 67.908 1.00 42.94 72 GLY H O 1
ATOM 32018 N N . GLN H 2 6 ? -46.738 51.938 68.987 1.00 41.58 73 GLN H N 1
ATOM 32019 C CA . GLN H 2 6 ? -46.241 52.370 70.290 1.00 48.52 73 GLN H CA 1
ATOM 32020 C C . GLN H 2 6 ? -44.917 51.691 70.621 1.00 37.77 73 GLN H C 1
ATOM 32021 O O . GLN H 2 6 ? -43.995 52.325 71.160 1.00 34.96 73 GLN H O 1
ATOM 32025 N N . ALA H 2 7 ? -44.819 50.397 70.304 1.00 38.51 74 ALA H N 1
ATOM 32026 C CA . ALA H 2 7 ? -43.609 49.635 70.588 1.00 38.69 74 ALA H CA 1
ATOM 32027 C C . ALA H 2 7 ? -42.453 50.093 69.726 1.00 35.06 74 ALA H C 1
ATOM 32028 O O . ALA H 2 7 ? -41.320 50.169 70.202 1.00 30.68 74 ALA H O 1
ATOM 32035 N N . GLY H 2 8 ? -42.708 50.367 68.448 1.00 35.08 75 GLY H N 1
ATOM 32036 C CA . GLY H 2 8 ? -41.639 50.836 67.586 1.00 30.54 75 GLY H CA 1
ATOM 32037 C C . GLY H 2 8 ? -41.103 52.187 68.000 1.00 31.22 75 GLY H C 1
ATOM 32038 O O . GLY H 2 8 ? -39.901 52.437 67.927 1.00 27.87 75 GLY H O 1
ATOM 32042 N N . ARG H 2 9 ? -41.991 53.103 68.385 1.00 31.47 76 ARG H N 1
ATOM 32043 C CA . ARG H 2 9 ? -41.532 54.408 68.822 1.00 35.22 76 ARG H CA 1
ATOM 32044 C C . ARG H 2 9 ? -40.843 54.340 70.187 1.00 31.62 76 ARG H C 1
ATOM 32045 O O . ARG H 2 9 ? -39.930 55.114 70.438 1.00 33.01 76 ARG H O 1
ATOM 32066 N N . GLN H 2 10 ? -41.239 53.417 71.061 1.00 29.89 77 GLN H N 1
ATOM 32067 C CA . GLN H 2 10 ? -40.483 53.210 72.290 1.00 34.64 77 GLN H CA 1
ATOM 32068 C C . GLN H 2 10 ? -39.082 52.674 71.987 1.00 28.78 77 GLN H C 1
ATOM 32069 O O . GLN H 2 10 ? -38.095 53.086 72.610 1.00 27.03 77 GLN H O 1
ATOM 32083 N N . LEU H 2 11 ? -38.963 51.746 71.034 1.00 27.28 78 LEU H N 1
ATOM 32084 C CA . LEU H 2 11 ? -37.639 51.259 70.668 1.00 26.86 78 LEU H CA 1
ATOM 32085 C C . LEU H 2 11 ? -36.778 52.351 70.080 1.00 27.73 78 LEU H C 1
ATOM 32086 O O . LEU H 2 11 ? -35.563 52.330 70.261 1.00 28.37 78 LEU H O 1
ATOM 32102 N N . ALA H 2 12 ? -37.373 53.303 69.346 1.00 26.60 79 ALA H N 1
ATOM 32103 C CA . ALA H 2 12 ? -36.601 54.412 68.787 1.00 23.83 79 ALA H CA 1
ATOM 32104 C C . ALA H 2 12 ? -36.016 55.298 69.879 1.00 23.03 79 ALA H C 1
ATOM 32105 O O . ALA H 2 12 ? -34.871 55.754 69.790 1.00 28.12 79 ALA H O 1
ATOM 32112 N N . ILE H 2 13 ? -36.810 55.573 70.895 1.00 25.54 80 ILE H N 1
ATOM 32113 C CA . ILE H 2 13 ? -36.324 56.380 72.004 1.00 26.58 80 ILE H CA 1
ATOM 32114 C C . ILE H 2 13 ? -35.215 55.631 72.756 1.00 21.68 80 ILE H C 1
ATOM 32115 O O . ILE H 2 13 ? -34.219 56.229 73.169 1.00 28.67 80 ILE H O 1
ATOM 32131 N N . ILE H 2 14 ? -35.404 54.339 73.005 1.00 27.84 81 ILE H N 1
ATOM 32132 C CA . ILE H 2 14 ? -34.319 53.551 73.590 1.00 24.45 81 ILE H CA 1
ATOM 32133 C C . ILE H 2 14 ? -33.100 53.642 72.686 1.00 26.18 81 ILE H C 1
ATOM 32134 O O . ILE H 2 14 ? -31.981 53.869 73.148 1.00 26.48 81 ILE H O 1
ATOM 32150 N N . GLY H 2 15 ? -33.305 53.544 71.370 1.00 24.68 82 GLY H N 1
ATOM 32151 C CA . GLY H 2 15 ? -32.179 53.588 70.453 1.00 24.70 82 GLY H CA 1
ATOM 32152 C C . GLY H 2 15 ? -31.429 54.905 70.493 1.00 24.42 82 GLY H C 1
ATOM 32153 O O . GLY H 2 15 ? -30.212 54.941 70.338 1.00 23.23 82 GLY H O 1
ATOM 32157 N N . ASP H 2 16 ? -32.161 55.999 70.646 1.00 24.35 83 ASP H N 1
ATOM 32158 C CA . ASP H 2 16 ? -31.501 57.303 70.754 1.00 25.27 83 ASP H CA 1
ATOM 32159 C C . ASP H 2 16 ? -30.690 57.433 72.053 1.00 26.30 83 ASP H C 1
ATOM 32160 O O . ASP H 2 16 ? -29.652 58.094 72.073 1.00 25.66 83 ASP H O 1
ATOM 32169 N N . ASP H 2 17 ? -31.178 56.876 73.151 1.00 26.42 84 ASP H N 1
ATOM 32170 C CA . ASP H 2 17 ? -30.394 56.823 74.387 1.00 25.75 84 ASP H CA 1
ATOM 32171 C C . ASP H 2 17 ? -29.085 56.098 74.158 1.00 24.93 84 ASP H C 1
ATOM 32172 O O . ASP H 2 17 ? -28.020 56.580 74.552 1.00 28.26 84 ASP H O 1
ATOM 32181 N N . ILE H 2 18 ? -29.145 54.951 73.484 1.00 24.73 85 ILE H N 1
ATOM 32182 C CA . ILE H 2 18 ? -27.961 54.161 73.183 1.00 21.41 85 ILE H CA 1
ATOM 32183 C C . ILE H 2 18 ? -27.044 54.915 72.241 1.00 25.56 85 ILE H C 1
ATOM 32184 O O . ILE H 2 18 ? -25.817 54.870 72.380 1.00 24.53 85 ILE H O 1
ATOM 32200 N N . ASN H 2 19 ? -27.621 55.594 71.239 1.00 25.80 86 ASN H N 1
ATOM 32201 C CA . ASN H 2 19 ? -26.799 56.357 70.305 1.00 24.26 86 ASN H CA 1
ATOM 32202 C C . ASN H 2 19 ? -26.025 57.456 71.045 1.00 23.08 86 ASN H C 1
ATOM 32203 O O . ASN H 2 19 ? -24.845 57.696 70.781 1.00 25.91 86 ASN H O 1
ATOM 32214 N N . ARG H 2 20 ? -26.698 58.134 71.955 1.00 25.81 87 ARG H N 1
ATOM 32215 C CA . ARG H 2 20 ? -26.061 59.184 72.743 1.00 26.78 87 ARG H CA 1
ATOM 32216 C C . ARG H 2 20 ? -24.951 58.607 73.626 1.00 28.39 87 ARG H C 1
ATOM 32217 O O . ARG H 2 20 ? -23.874 59.204 73.762 1.00 26.79 87 ARG H O 1
ATOM 32238 N N . ARG H 2 21 ? -25.191 57.426 74.203 1.00 24.99 88 ARG H N 1
ATOM 32239 C CA . ARG H 2 21 ? -24.179 56.831 75.068 1.00 29.79 88 ARG H CA 1
ATOM 32240 C C . ARG H 2 21 ? -22.880 56.605 74.309 1.00 33.03 88 ARG H C 1
ATOM 32241 O O . ARG H 2 21 ? -21.789 56.889 74.818 1.00 30.06 88 ARG H O 1
ATOM 32262 N N . TYR H 2 22 ? -22.964 56.036 73.121 1.00 27.91 89 TYR H N 1
ATOM 32263 C CA . TYR H 2 22 ? -21.747 55.664 72.427 1.00 27.20 89 TYR H CA 1
ATOM 32264 C C . TYR H 2 22 ? -21.188 56.717 71.490 1.00 32.16 89 TYR H C 1
ATOM 32265 O O . TYR H 2 22 ? -20.022 56.583 71.115 1.00 32.51 89 TYR H O 1
#

Foldseek 3Di:
DDPQAFEEEDAPLFLQVLLLVLQVVLCVVPVHHYHYDHDPPVLVLLLLQLLVLDDGQKYKDFLQQVLQCVVSVFFDQDDDDPVLVVQFDPVQQVSQAHPRTRFWAFWFKKWKWKKFFCVVCVPADQAPVCQVVVQVVVVVVQAAAEAEALLFCLQLQLQLPFQWADQFDDDPHDTDLLHGGCLDDSSLVSLVSVLVCCVSPSYPLPGHHVNRLCCVLCPRYGIYMDMQQSVVSSVVSPRPMDTAFHHHYPNTGRAREMTGTTMTGTSSDPCSVVVSCSVRPRQLDLSNQVSRCVSGNRAQTRRVVNSVVCVPPVNSVRRVVNNVSYYHRHNHNLVVLLSVLVSLLSSCCNVVVDPNNVSSVLRSVLSVLLVLQLVLLLQLLLCLQVVDRDVPLSVLLNVLCVPVLVVLCVVCVVVLVVVVVVLPQQDLVSLVVCLVVLLVLCVVPDDDLVSLSPLSSSLSVVCNVCVVNVNNSSSSVSSSSSSCSCSSPVVVVCVVCVHSVSSSVVSDD/DDPQAFEEEDAPLFLQVLLLVLQVVVCVVPVHHYHYDHDPPLLLLLCLQLLVLDDGQKYKDWLQQQLQCVVSVFFDFADDDPVLVVQFDVVQQVSQAHPRTRFWAFWAKKWKWKKFQCVVPVPADQALVCQVVVQVVVVVVQAAAEAEALLFCLQQVLQLVFQVCQDPSNLVSLVSVLVCCVSVSYPLPGHHVNRLVCVLCPRYGIYMDMQQSVVSSVVSVRPMDTAFDHHYPPGGRAGAMTGTTMTGTSSDPCSVVVSCSVSPRQLDLSNQVSRCNSGNRAQTRRVVNSVVCVPPVNSVRRVVNNVRYYHHHNHSLVVLLRVLVSLLSSCCNVVVDPNNVSSVLSVCLSVLLVLQLVLLLVLLLCLQPVVLSVLLNVLLVVVLVVLCVVCVVVLVVVCVVLVQQDLVSLVVCLVVLCVLCVVPDDDLVSLSNLSSSLSVVCNVCVVNVNNSSSSVSSSSSSCCCSSPVVVVCVVCVHSVSSSVVSPD/DDPQAFEEEDAPLFQQVLLLVLQVVLCVVPVHHYHYDHDPPLLLLLLLQLLVLDDGQKYKDFLQAVQQCVVSVFFDFDDDDPVLVVQFDPVQQVSQAYPRTRGWAFWFKKWKWKKFQCVVPVPADQALVCQVVVQVVVVVVQAAAEAEALLFVLQLQLLLPFQPADQFDAVNHRPNLHHRLQDPSNLVSLVSVLVCCVSVSYPLPGHHVNRLCCVLVPRYGIYMDIQQSVVSSVVSPRPMDTAFHHHYPNGGRAGAMTGTTMTGTSSDPCNVVVSCSVRPRCLDLSNQCSRCVRGNRAQTRRVVNSVVCVPPVNSVRRVVNNVSHYYRHNHSLVVLLSVLVSLLSSCCNVVVDPNNVSSVLSSPLSVLLVLLLVLLLQLLLCLQPVDRDPDLSVLLNVLLCVVLVVLCVVCVVVLVVVCVVLPPQDLVSLVVCLVVLCVLCVVPDDDLVSLSNLSSSLSVVCNVCVVNVNNSSSSVSSSSSSCCCSSPVVVVCVVCVHSVSSSVVSDD/DADPQAFEEEDAPLFLQVLLLVLQVVVCVVPVHHYHYDHDPPLLQLLLLQLLVLDDGQKYKDFLQSVLQCVVSVFFDFDDDDPVLVVQFDVVQQVSQDHPRTRGWAFWFKKWKWKKFQCVVCVPADQALVCQVVVQVVVVVVQAAAEAEALLFVLQLQLQLPFQPADQFDDDPNDTDLLHHGCLDPSSLVSLVSVLVCCVVVSYPLPGHHVNRLVCVLCVRYGIYMDMQQSVVSSVVSVRPMDTAFDHHYPNTGRARAMTGTTMTGTSSDPCNVVVSCSVRPRQLDLSNVCSRCVSGNRAQTRRVVNSVVPVPDVNSVRRVVNNVSYYHRHNHSLVVLLRVLSSLLSSCCNVVVDPNNVSSVLRSVLSVLLVLQLVLLLQLLLCLQVVDHDVVLSVLLNVLCVPVLVVLCVVCVVVLVVVCVVLPDQDLVSLVCCLVVLLVLCVVPDDDLVSLSPLSSSLSVVQNVCVVNPNNSSSSVSSSSSSCSCSSPVVVVCVVCVHSVSSSVVSPD/DVVVVVVVVVVVVVVVVVVVVD/DVVVVVVVVVVVVVVVVVVVD/DVVVVVVVVVVVVVVVVVVVD/DVVVVVVVVVVVVVVVVVVVD

B-factor: mean 39.53, std 12.24, range [17.53, 110.02]

Organism: Homo sapiens (NCBI:txid9606)

GO terms:
  GO:0005741 mitochondrial outer membrane (C, IDA)
  GO:0015288 porin activity (F, IDA)
  GO:0097193 intrinsic apoptotic signaling pathway (P, IDA)
  GO:0097136 Bcl-2 family protein complex (C, IDA)
  GO:0097145 BAK complex (C, IDA)
  GO:0042802 identical protein binding (F, IPI)
  GO:0034620 cellular response to unfolded protein (P, TAS)
  GO:1903896 positive regulation of IRE1-mediated unfolded protein response (P, TAS)
  GO:0070059 intrinsic apoptotic signaling pathway in response to endoplasmic reticulum stress (P, TAS)
  GO:0001836 release of cytochrome c from mitochondria (P, IDA)
  GO:0005739 mitochondrion (C, IDA)
  GO:0010248 establishment or maintenance of transmembrane electrochemical gradient (P, IDA)
  GO:0046930 pore complex (C, IDA)
  GO:0031334 positive regulation of protein-containing complex assembly (P, IDA)
  GO:0046902 regulation of mitochondrial membrane permeability (P, IDA)
  GO:0051881 regulation of mitochondrial membrane potential (P, IDA)
  GO:0005515 protein binding (F, IPI)
  GO:0044325 transmembrane transporter binding (F, IPI)
  GO:0005739 mitochondrion (C, HTP)
  GO:0005741 mitochondrial outer membrane (C, TAS)

InterPro domains:
  IPR002475 Bcl2-like [PS50062] (78-179)
  IPR020717 Apoptosis regulator, Bcl-2, BH1 motif, conserved site [PS01080] (118-136)
  IPR020726 Apoptosis regulator, Bcl-2, BH2 motif, conserved site [PS01258] (170-181)
  IPR020728 Apoptosis regulator, Bcl-2, BH3 motif, conserved site [PS01259] (74-88)
  IPR026298 Bcl-2 family [PR01862] (111-123)
  IPR026298 Bcl-2 family [PR01862] (124-152)
  IPR026298 Bcl-2 family [PR01862] (154-178)
  IPR026298 Bcl-2 family [PTHR11256] (9-184)
  IPR026298 Bcl-2 family [cd06845] (29-183)
  IPR036834 Bcl-2-like superfamily [G3DSA:1.10.437.10] (16-186)
  IPR036834 Bcl-2-like superfamily [SSF56854] (5-193)
  IPR046371 Bcl-2, Bcl-2 homology region 1-3 [PF00452] (78-177)
  IPR046371 Bcl-2, Bcl-2 homology region 1-3 [SM00337] (78-177)

Nearest PDB structures (foldseek):
  4wms-assembly1_A  TM=7.504E-01  e=2.025E-75  Escherichia coli K-12
  4kyc-assembly1_A  TM=9.528E-01  e=1.380E-58  Escherichia coli K-12
  6v2e-assembly1_A  TM=9.428E-01  e=4.905E-59  Escherichia coli K-12
  5az8-assembly1_A  TM=8.211E-01  e=6.275E-59  Escherichia coli K-12
  5wq6-assembly3_C  TM=7.879E-01  e=1.504E-59  Homo sapiens